Protein 1FZD (pdb70)

B-factor: mean 33.62, std 17.68, range [2.05, 112.94]

Sequence (1576 aa):
GGWLLIQQRMDGSLNFNRTWQDYKRGFGSLNDEGEGEFWLGNDYLHLLTQRGSVLRVELEDWAGNEAYAEYHFRVGSEAEGYALQVSSYEGTAGDALIEGSVEEGAEYTSHNNMQFSTFDRDADQWEENCAEVYGGGWWYNNCQAANLNGIYYPGGSYDPRNNSPYEIENGVVWVSFRGADYSLRAVRMKIRPLVTQGGWLLIQQRMDGSLNFNRTWQDYKRGFGSLNDEGEGEFWLGNDYLHLLTQRGSVLRVELEDWAGNEAYAEYHFRVGSEAEGYALQVSSYEGTAGDALIEGSVEEGAEYTSHNNMQFSTFDRDADQWEENCAEVYGGGWWYNNCQAANLNGIYYPGGSYDPRNNSPYEIENGVVWVSFRGADYSLRAVRMKIRPLVTQGGWLLIQQRMDGSLNFNRTWQDYKRGFGSLNDEGEGEFWLGNDYLHLLTQRGSVLRVELEDWAGNEAYAEYHFRVGSEAEGYALQVSSYEGTAGDALIEGSVEEGAEYTSHNNMQFSTFDRDADQWEENCAEVYGGGWWYNNCQAANLNGIYYPGGSYDPRNNSPYEIENGVVWVSFRGADYSLRAVRMKIRPLVTQGGWLLIQQRMDGSLNFNRTWQDYKRGFGSLNDEGEGEFWLGNDYLHLLTQRGSVLRVELEDWAGNEAYAEYHFRVGSEAEGYALQVSSYEGTAGDALIEGSVEEGAEYTSHNNMQFSTFDRDADQWEENCAEVYGGGWWYNNCQAANLNGIYYPGGSYDPRNNSPYEIENGVVWVSFRGADYSLRAVRMKIRPLVTQGGWLLIQQRMDGSLNFNRTWQDYKRGFGSLNDEGEGEFWLGNDYLHLLTQRGSVLRVELEDWAGNEAYAEYHFRVGSEAEGYALQVSSYEGTAGDALIEGSVEEGAEYTSHNNMQFSTFDRDADQWEENCAEVYGGGWWYNNCQAANLNGIYYPGGSYDPRNNSPYEIENGVVWVSFRGADYSLRAVRMKIRPLVTQGGWLLIQQRMDGSLNFNRTWQDYKRGFGSLNDEGEGEFWLGNDYLHLLTQRGSVLRVELEDWAGNEAYAEYHFRVGSEAEGYALQVSSYEGTAGDALIEGSVEEGAEYTSHNNMQFSTFDRDADQWEENCAEVYGGGWWYNNCQAANLNGIYYPGGSYDPRNNSPYEIENGVVWVSFRGADYSLRAVRMKIRPLVTQGGWLLIQQRMDGSLNFNRTWQDYKRGFGSLNDEGEGEFWLGNDYLHLLTQRGSVLRVELEDWAGNEAYAEYHFRVGSEAEGYALQVSSYEGTAGDALIEGSVEEGAEYTSHNNMQFSTFDRDADQWEENCAEVYGGGWWYNNCQAANLNGIYYPGGSYDPRNNSPYEIENGVVWVSFRGADYSLRAVRMKIRPLVTQGGWLLIQQRMDGSLNFNRTWQDYKRGFGSLNDEGEGEFWLGNDYLHLLTQRGSVLRVELEDWAGNEAYAEYHFRVGSEAEGYALQVSSYEGTAGDALIEGSVEEGAEYTSHNNMQFSTFDRDADQWEENCAEVYGGGWWYNNCQAANLNGIYYPGGSYDPRNNSPYEIENGVVWVSFRGADYSLRAVRMKIRPLVTQ

InterPro domains:
  IPR002181 Fibrinogen, alpha/beta/gamma chain, C-terminal globular domain [PF00147] (630-862)
  IPR002181 Fibrinogen, alpha/beta/gamma chain, C-terminal globular domain [PS51406] (623-864)
  IPR002181 Fibrinogen, alpha/beta/gamma chain, C-terminal globular domain [SM00186] (627-863)
  IPR002181 Fibrinogen, alpha/beta/gamma chain, C-terminal globular domain [cd00087] (630-863)
  IPR012290 Fibrinogen, alpha/beta/gamma chain, coiled coil domain [PF08702] (49-189)
  IPR012290 Fibrinogen, alpha/beta/gamma chain, coiled coil domain [SM01212] (48-192)
  IPR014716 Fibrinogen, alpha/beta/gamma chain, C-terminal globular, subdomain 1 [G3DSA:3.90.215.10] (591-774)
  IPR020837 Fibrinogen, conserved site [PS00514] (807-819)
  IPR021996 Fibrinogen alpha C domain [PF12160] (445-509)
  IPR036056 Fibrinogen-like, C-terminal [SSF56496] (626-863)
  IPR037579 Fibrinogen/angiopoietin-like [PTHR47221] (1-866)

GO terms:
  GO:0005515 protein binding (F, IPI)
  GO:0043152 induction of bacterial agglutination (P, IDA)
  GO:0005576 extracellular region (C, EXP)
  GO:0005577 fibrinogen complex (C, TAS)
  GO:0005576 extracellular region (C, TAS)
  GO:0005788 endoplasmic reticulum lumen (C, TAS)
  GO:0005886 plasma membrane (C, TAS)
  GO:0031093 platelet alpha granule lumen (C, TAS)
  GO:0050839 cell adhesion molecule binding (F, IDA)
  GO:0005102 signaling receptor binding (F, IDA)
  GO:0005198 structural molecule activity (F, IDA)
  GO:0005576 extracellular region (C, IDA)
  GO:0009897 external side of plasma membrane (C, IDA)
  GO:0009986 cell surface (C, IDA)
  GO:0031091 platelet alpha granule (C, IDA)
  GO:0045907 positive regulation of vasoconstriction (P, IDA)
  GO:0045921 positive regulation of exocytosis (P, IDA)
  GO:0005577 fibrinogen complex (C, IDA)
  GO:2000352 negative regulation of endothelial cell apoptotic process (P, IDA)
  GO:1902042 negative regulation of extrinsic apoptotic signaling pathway via death domain receptors (P, IDA)

Solvent-accessible surface area: 67733 Å² total; per-residue (Å²): 93,56,69,92,32,1,0,8,6,73,85,36,92,36,89,7,66,58,47,26,117,25,0,68,140,14,20,41,84,65,65,147,126,35,67,19,7,30,1,37,0,1,71,126,1,48,104,68,0,94,218,8,2,12,0,54,0,30,0,42,0,76,68,46,44,124,8,63,0,35,1,87,4,110,1,5,33,61,106,106,0,1,17,1,69,10,55,67,36,90,33,88,1,24,22,0,4,39,30,7,8,48,96,128,15,11,114,129,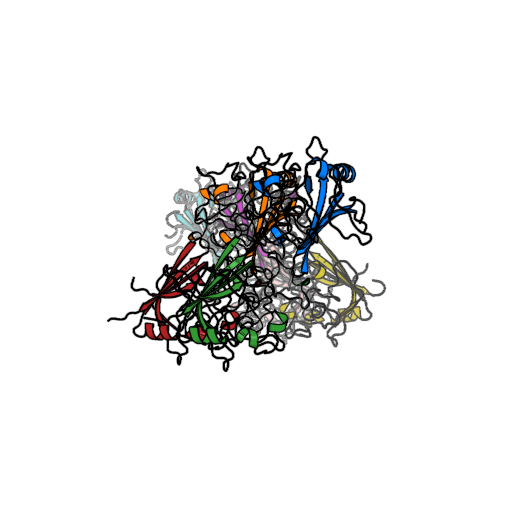6,20,0,39,99,32,68,0,0,0,84,80,77,64,28,18,108,74,157,91,30,0,1,74,20,42,5,3,1,1,4,1,6,47,12,24,4,0,0,0,0,2,70,42,35,108,52,0,58,30,38,28,133,126,13,107,109,64,120,38,65,10,0,0,4,1,33,41,11,13,11,30,66,16,0,1,92,14,0,41,2,36,9,14,78,69,142,55,143,89,48,76,90,59,1,0,11,5,66,34,10,72,16,37,7,68,19,19,27,89,17,0,60,144,17,17,26,47,61,78,149,107,40,71,20,6,20,2,42,0,1,67,111,0,42,107,59,0,112,226,4,2,11,1,56,0,30,1,34,0,42,42,38,38,127,8,72,0,31,1,78,4,97,1,10,33,62,104,104,0,1,18,1,99,9,54,68,66,113,35,85,1,23,26,0,5,46,114,8,10,115,100,127,24,47,149,114,7,19,0,36,99,30,68,0,0,0,86,81,78,66,26,18,107,73,161,90,31,0,1,74,17,30,3,3,0,2,2,0,7,46,14,23,0,0,0,0,0,1,61,14,37,19,25,1,60,28,44,27,142,104,15,104,111,74,126,34,61,9,0,0,3,1,33,36,6,21,12,33,69,19,0,1,61,10,0,48,4,36,3,34,58,68,144,46,95,120,51,80,79,47,1,0,5,6,66,26,18,93,32,91,6,58,63,44,19,105,25,0,58,136,17,22,45,84,66,69,151,97,31,67,21,15,16,3,50,1,1,57,118,0,41,102,37,2,117,165,6,0,10,1,59,0,29,1,37,0,28,26,35,37,126,7,71,0,34,2,84,3,105,3,5,33,65,108,102,6,2,20,2,78,7,58,69,51,107,33,66,2,23,24,0,5,42,32,9,11,103,104,134,24,36,139,108,8,22,0,38,103,35,74,2,0,0,87,73,121,72,38,16,110,72,160,96,30,0,1,72,19,38,4,2,1,1,3,0,9,48,10,21,0,0,0,0,0,2,64,20,34,18,26,0,68,26,44,33,160,120,14,98,116,72,128,38,64,10,0,1,1,1,36,45,6,14,17,30,76,18,0,1,58,12,1,38,3,44,0,101,27,46,114,74,229,125,58,82,63,44,2,0,7,6,77,39,27,86,26,60,6,59,32,50,25,114,26,0,59,144,21,20,44,61,51,62,154,100,28,63,23,11,20,3,46,1,1,56,119,1,40,103,34,3,110,166,8,2,14,0,56,0,28,3,34,4,26,37,27,72,130,8,66,0,27,2,99,4,106,2,4,32,59,105,100,1,1,17,1,77,9,54,66,70,95,35,91,0,20,22,0,4,46,111,6,6,155,150,98,35,44,155,126,3,18,0,35,99,34,72,0,0,0,86,80,94,70,26,19,108,78,165,82,31,0,1,77,20,40,4,3,0,2,3,0,8,42,12,23,2,0,0,0,0,1,65,20,32,14,22,0,90,26,49,30,172,117,21,103,107,68,120,31,68,10,0,0,4,2,25,59,30,88,24,29,77,38,0,1,44,11,0,60,2,42,0,104,26,47,89,111,213,87,58,67,90,34,1,0,10,7,71,18,12,43,23,75,6,62,25,52,32,100,26,0,52,142,16,15,29,42,63,72,149,114,29,82,18,6,25,2,32,0,1,70,126,1,46,119,66,0,106,224,12,4,10,0,56,0,28,2,42,0,25,45,42,43,124,8,73,0,28,2,85,3,107,2,15,28,80,102,102,1,3,21,1,98,10,49,68,67,100,34,82,2,24,23,0,4,39,110,7,8,128,100,123,28,50,127,115,6,17,0,40,95,32,66,0,0,0,86,78,77,70,23,22,98,69,160,100,29,0,2,87,17,32,4,3,1,2,2,0,2,46,13,23,0,0,0,0,0,1,65,24,36,27,29,0,51,28,34,31,137,126,15,103,110,75,128,30,59,10,0,0,2,2,39,38,10,14,13,30,69,14,0,1,58,13,1,48,4,38,9,11,79,86,137,54,124,97,44,80,94,53,0,0,9,6,77,83,35,93,36,86,6,60,56,48,33,124,24,0,59,152,14,21,47,84,58,71,146,152,32,70,23,6,21,2,42,0,0,75,112,0,50,101,58,0,103,219,6,1,14,0,54,1,28,1,38,0,79,72,42,40,121,10,77,0,34,1,78,2,112,4,9,26,74,102,102,1,1,17,0,100,10,55,66,33,96,32,80,1,23,23,0,4,45,38,6,5,66,90,131,22,37,146,76,8,20,0,37,89,31,70,0,1,0,87,78,88,70,27,18,81,65,156,101,31,0,2,80,17,27,4,3,0,1,1,0,4,37,11,23,3,0,0,0,0,1,62,28,43,105,52,0,66,28,47,28,122,114,15,105,115,68,126,46,45,8,0,0,5,1,29,28,7,18,16,42,69,17,0,1,81,11,0,49,2,36,3,14,66,67,128,40,141,92,29,78,80,34,2,0,15,6,70,21,18,83,29,62,7,55,34,50,35,95,23,0,57,140,15,21,23,35,67,62,147,103,30,66,18,12,22,4,34,1,1,58,114,1,35,111,66,0,80,212,7,1,14,0,56,0,32,3,45,0,30,33,28,74,130,7,61,0,38,2,79,4,106,1,6,31,72,103,94,1,1,15,2,64,10,51,67,67,106,32,84,2,21,29,0,6,45,103,6,6,126,150,119,23,50,132,122,0,18,0,35,97,36,67,0,0,1,84,78,75,65,26,16,102,81,168,108,31,0,2,80,20,24,3,3,0,3,4,0,10,41,13,19,0,0,0,0,0,2,63,20,35,21,27,0,93,28,40,32,191,123,12,102,121,69,118,51,42,8,0,1,2,2,31,60,52,92,29,34,69,22,0,2,52,9,0,46,3,40,9,55,57,74,120,98,96,92,51,79,81,43,1,0,10,5,71,36,26,97,35,86,6,60,51,46,40,108,31,0,59,142,19,22,44,85,71,72,157,114,29,76,20,7,19,4,36,1,2,56,115,2,39,115,73,0,89,216,5,1,17,0,56,0,31,3,38,1,22,18,25,49,126,6,64,0,36,0,92,4,109,0,6,25,80,104,102,0,2,13,1,68,10,56,30,52,77,34,38,0,15,21,0,6,30,38,6,6,78,167,101,29,48,119,100,3,17,0,38,93,34,59,0,0,0,83,83,73,68,29,17,106,78,155,93,35,0,0,88,21,31,4,3,0,2,4,0,9,48,10,21,0,0,0,0,0,1,65,16,36,16,25,0,84,34,30,26,155,116,13,107,115,69,127,38,50,10,1,0,2,3,31,24,4,30,25,38,58,20,0,2,52,12,0,52,3,38,9,41,77,86,141,50,144

CATH classification: 3.90.215.10 (+1 more: 4.10.530.10)

Radius of gyration: 55.78 Å; Cα contacts (8 Å, |Δi|>4): 4203; chains: 8; bounding box: 167×116×71 Å

Secondary structure (DSSP, 8-state):
---EEEEEESSS-S-----HHHHHH-EE---TTS-S-EE--HHHHHHHHTT--EEEEEEE-TTS-EEEEEEEEEE--TTTTT-EEEEEEEESS--TTTT--TTT-HHHH--TTPPPBBTTB--SSSSS-HHHHH-S-B--SSS-SEETTSB--SSSB--GGG-SS--S--BSEEHHHHBTTB--SEEEEEEE-TT--/---EEEEEESSS-S-----HHHHHH-EEEE-TTS-EEEE--HHHHHHHTTT-EEEEEEEE-TTS-EEEEEEEEEE--TTTTT-EEEEEEEESS--TTTT--TTT-HHHH--TTPPPBBTTB--SSSSS-HHHHH-S-B--SSS-SEETTS---TTSB--GGG-SS--S--SSEEHHHHBSSB--SEEEEEEEESS--/---EEEEEESSS-S-----HHHHHH-EE---TTS-S-EE--HHHHHHHTTT-EEEEEEEE-TTS-EEEEEEEEEE--GGGTT-EEEEEEEESS--HHHH--TTT-HHHH--TTPPPBBTTB--SSSSS-HHHHH-S-B--SSS-SEETTS---TTSB--GGG-SS--S--SSEEHHHHBTTB--SEEEEEEEE----/---EEEEEESSS-S-----HHHHHH-EE---TTS-S-EE--HHHHHHHTTT-EEEEEEEE-TTS-EEEEEEEEEE--GGGTT-EEEEEEEESS--HHHH--TTT-HHHH--TTPPPBBTTB--SSSSS-HHHHH-S-B--SSS-SEETTSB--TTSB--GGG-SS--S--BSEEHHHH-TTB--SEEEEEEEE----/---EEEEEESSS-S-----HHHHHH-EE---TTS-S-EE--HHHHHHHHTT--EEEEEEE-TTS-EEEEEEEEEE--TTTTT-EEEEEEEESS--TTTT--TTT-HHHH--TTPPPBBTTB--SSSSS-HHHHH-S-B--SSS-SEETTSB--SSSB--GGG-SS--S--BSEEHHHH-TTB--SEEEEEEE-TT--/---EEEEEESSS-S-----HHHHHH-EEEE-SSS-EEEE--HHHHHHHHTT-EEEEEEEE-TTS-EEEEEEEEEE--GGGTT-EEEEEEEESS--TTTT--TTT-HHHH--TTPPPBBTTB--SSSSS-HHHHH-S-B--SSS-SEETTS---TTSB--GGG-SS--S--SSEEHHHH-TTB--SEEEEEEEESS--/---EEEEEESSS-S-----HHHHHH-EEEE-TTS-EEEE--HHHHHHHHTT-EEEEEEEE-TTS-EEEEEEEEEE--GGGTT-EEEEEEEESS--TTTT--TTT-TTTS--TTPPPBBTTB--SSSSS-HHHHH-S-B--SSS-SEETTS---TTSB--GGG-SS--S--SSEEHHHH-TTB--SEEEEEEEESS--/---EEEEEESSS-S-----HHHHHH-EEEE-TTS-EEEE--HHHHHHHHTT-EEEEEEEE-TTS-EEEEEEEEEE--GGGTT-EEEEEEEESS--TTTT--TTT-HHHH--TTPPPB-SSS--SSSSS-HHHHH-S-B--SSS-SEETTS---TTSB--GGG-SS--S--SSEEHHHH-TTB--SEEEEEEEETT--

Organism: Homo sapiens (NCBI:txid9606)

Nearest PDB structures (foldseek):
  1fzd-assembly2_G  TM=9.990E-01  e=1.238E-38  Homo sapiens
  2oyi-assembly2_F  TM=9.543E-01  e=5.432E-23  Homo sapiens
  1rf1-assembly2_F  TM=9.492E-01  e=1.791E-22  Homo sapiens
  1fib-assembly1_A  TM=9.472E-01  e=2.738E-21  Homo sapiens
  7tz2-assembly3_C  TM=8.507E-01  e=1.304E-19  Homo sapiens

Foldseek 3Di:
DDWAFAFKDADQPDAQQDDPVCQQCKDWDADPVRDTGIHHHLVVQQVVQVVWWKKKKKFAAPVGDIWMKIWTWHFHDVVLQRAIATDDIDIDQDDCAAFNDPVPGRQAAHLHRAHWAHQVRAPEQDPDRQNVQLRHIGSAHNGHQADQSFHDDPDFFDALVPDPPGSDQNAHDRDSRRHSRTHTRMMTMIIDHPPDD/DDWDFFWKDAAQPDAQQDDPVCQQCKDWDADPVRDTTIGRHLVVQQVQQVVKWKKKKWFAAPVGDIKMKIWTWHFHHVVLLRAIATDDIDIDQDDCQAQNDVVVGRQAAHQHRAHKAHQVRADEQDPDRQNVQLRHIGRAHNGHSFDQSFHDDPDWFDQLCPDPPGSAQNAHDHDSHRHRRTHTRMMTMIIDDPVPD/DQKDWFFKDAAQPDFQQDDPVCQQCKDWDADPVRDTGIGHHLQVQQVLAPQWWKKKKWFAAPVGDIWIKIWTWHFHHVVLQRFIATDDIDIGQDCCQAQNAPVVDSQQAHQHRAHKAHQVRAPEQDPDRQNVALRHIDRAHNGHQADQSFHDDPDWFDQLCPDPPHSAQNAHDHDSHRHSRTHTRMMTMMIGRCPDD/DLKDFFFKDAAQPDAQQDDPVCQACKDWDADPVRDTGIGNHLQVQQVLCVQKKKKKKWFAAPVGDIWIKIWTWHFHHVVLLRAIATDDIDIDQDDCQAFNAPVPTCQAAHLHRAHKDHQVRAREQDPDRQNVALRHIGRAHNGHRADQSFHDDPDFFDQLCPDPPGSALNAHDHDSHRHSRTHTRMMTMMMRRPPDD/DDWAFAFKDAPQPDAQQDDPVCQACWDWDADPVGDTGIHRHLVVQQVVAVVWWKKKKKFAALVGDIWIKIWTWHFDDVVLLRQIATDDIDIDQDDCQAFNAPVPTCQQAHLHGAHKAHQVRAREQDPDRCNVALRHIDRAHNHHSADQSFRDDPDFADQLCPDPPGSDQNARDRDSHRHSRTHTNIMTMIIDHPVPD/DDWDFFWKDFAQPDAQQDDPVCQQCKDWDADPVRDTTIGNHLVVQQVVAVQWWKKKKWFAAPPGDIWIKIWTWHFDDVVLLRFIATDDIDIDQDDCQAQNDPVVGCQFAHLHRAHKDHQVRADECDPDGPRVALRHIGRAHNGHRADQSFRDDPDWADQLCPDPPGSALNAHDHDSRRHSRTHTRMMTMIIDDPVND/DDKAFAFKDFAQPDAQQDDPVCQACKDWDADPVRDTGIGRHLQVQQVVQVQKWKKKKWFAAVPGDIWIKIWIWHFHDVVLLRFIATDDIDIDQDDCQAFNAVVVTSPFAHQHRAHKDHPVRAPEQDPDRPNVALRHIGRAHNGHQADQSFHADPPFADALVPDPPGSDQRAHHHDSRRHRRTHTRIMTMIIDHPPDD/DDKDFFFKDAALPDAAQDDPVCLQCKDWDADPVRDTGIGRHLQVQQVVDVQKWKKKKWFAAPVGDIWIKIWTWHFDDVVLLSFIATDDIDIDQDQCAQQNDDVVGRQFAHQHRAHKAHQVGADECDPDGCNVVLRHIGRAHNGHQFDQSFGDDPDFFDALCPDPPGSALRAHDRDSHHHSGTHTNIMTMIIDHPPDD

Structure (mmCIF, N/CA/C/O backbone):
data_1FZD
#
_entry.id   1FZD
#
_cell.length_a   71.250
_cell.length_b   105.180
_cell.length_c   71.140
_cell.angle_alpha   104.60
_cell.angle_beta   108.95
_cell.angle_gamma   71.47
#
_symmetry.space_group_name_H-M   'P 1'
#
loop_
_entity.id
_entity.type
_entity.pdbx_description
1 polymer FIBRINOGEN-420
2 branched 2-acetamido-2-deoxy-beta-D-glucopyranose-(1-2)-alpha-D-mannopyranose-(1-6)-[alpha-D-mannopyranose-(1-3)]alpha-D-mannopyranose-(1-4)-2-acetamido-2-deoxy-beta-D-glucopyranose-(1-4)-2-acetamido-2-deoxy-beta-D-glucopyranose
3 branched 2-acetamido-2-deoxy-beta-D-glucopyranose-(1-2)-alpha-D-mannopyranose-(1-6)-[alpha-D-mannopyranose-(1-3)]alpha-D-mannopyranose-(1-4)-2-acetamido-2-deoxy-alpha-D-glucopyranose-(1-4)-2-acetamido-2-deoxy-beta-D-glucopyranose
4 branched 2-acetamido-2-deoxy-beta-D-glucopyranose-(1-4)-2-acetamido-2-deoxy-beta-D-glucopyranose
5 non-polymer 'CALCIUM ION'
6 non-polymer 2-acetamido-2-deoxy-beta-D-glucopyranose
7 water water
#
loop_
_atom_site.group_PDB
_atom_site.id
_atom_site.type_symbol
_atom_site.label_atom_id
_atom_site.label_alt_id
_atom_site.label_comp_id
_atom_site.label_asym_id
_atom_site.label_entity_id
_atom_site.label_seq_id
_atom_site.pdbx_PDB_ins_code
_atom_site.Cartn_x
_atom_site.Cartn_y
_atom_site.Cartn_z
_atom_site.occupancy
_atom_site.B_iso_or_equiv
_atom_site.auth_seq_id
_atom_site.auth_comp_id
_atom_site.auth_asym_id
_atom_site.auth_atom_id
_atom_site.pdbx_PDB_model_num
ATOM 1 N N . GLY A 1 5 ? -24.019 46.011 9.975 1.00 51.01 651 GLY A N 1
ATOM 2 C CA . GLY A 1 5 ? -24.086 44.666 10.594 1.00 49.79 651 GLY A CA 1
ATOM 3 C C . GLY A 1 5 ? -25.208 43.845 9.956 1.00 47.91 651 GLY A C 1
ATOM 4 O O . GLY A 1 5 ? -25.774 42.855 10.414 1.00 48.73 651 GLY A O 1
ATOM 5 N N . GLY A 1 6 ? -25.611 44.374 8.816 1.00 45.69 652 GLY A N 1
ATOM 6 C CA . GLY A 1 6 ? -26.650 43.984 7.919 1.00 38.89 652 GLY A CA 1
ATOM 7 C C . GLY A 1 6 ? -26.019 43.089 6.816 1.00 34.11 652 GLY A C 1
ATOM 8 O O . GLY A 1 6 ? -25.250 43.415 5.933 1.00 30.41 652 GLY A O 1
ATOM 9 N N . TRP A 1 7 ? -26.469 41.855 6.971 1.00 28.58 653 TRP A N 1
ATOM 10 C CA . TRP A 1 7 ? -26.139 40.748 6.094 1.00 24.71 653 TRP A CA 1
ATOM 11 C C . TRP A 1 7 ? -27.506 40.290 5.558 1.00 20.87 653 TRP A C 1
ATOM 12 O O . TRP A 1 7 ? -28.482 40.395 6.307 1.00 20.32 653 TRP A O 1
ATOM 23 N N . LEU A 1 8 ? -27.524 39.772 4.376 1.00 18.18 654 LEU A N 1
ATOM 24 C CA . LEU A 1 8 ? -28.706 39.181 3.774 1.00 17.95 654 LEU A CA 1
ATOM 25 C C . LEU A 1 8 ? -28.522 37.671 3.882 1.00 16.28 654 LEU A C 1
ATOM 26 O O . LEU A 1 8 ? -27.478 37.118 3.498 1.00 12.90 654 LEU A O 1
ATOM 31 N N . LEU A 1 9 ? -29.514 36.958 4.383 1.00 16.10 655 LEU A N 1
ATOM 32 C CA . LEU A 1 9 ? -29.401 35.491 4.458 1.00 18.07 655 LEU A CA 1
ATOM 33 C C . LEU A 1 9 ? -29.646 34.809 3.127 1.00 16.79 655 LEU A C 1
ATOM 34 O O . LEU A 1 9 ? -30.571 35.254 2.390 1.00 15.74 655 LEU A O 1
ATOM 39 N N . ILE A 1 10 ? -28.865 33.790 2.699 1.00 11.67 656 ILE A N 1
ATOM 40 C CA . ILE A 1 10 ? -29.093 33.228 1.367 1.00 11.00 656 ILE A CA 1
ATOM 41 C C . ILE A 1 10 ? -29.391 31.743 1.483 1.00 12.08 656 ILE A C 1
ATOM 42 O O . ILE A 1 10 ? -29.819 31.130 0.493 1.00 11.04 656 ILE A O 1
ATOM 47 N N . GLN A 1 11 ? -29.047 31.167 2.630 1.00 8.59 657 GLN A N 1
ATOM 48 C CA . GLN A 1 11 ? -29.273 29.735 2.845 1.00 9.45 657 GLN A CA 1
ATOM 49 C C . GLN A 1 11 ? -29.351 29.481 4.365 1.00 8.80 657 GLN A C 1
ATOM 50 O O . GLN A 1 11 ? -28.604 30.177 5.075 1.00 7.84 657 GLN A O 1
ATOM 56 N N . GLN A 1 12 ? -30.050 28.503 4.851 1.00 9.14 658 GLN A N 1
ATOM 57 C CA . GLN A 1 12 ? -30.080 28.173 6.287 1.00 11.96 658 GLN A CA 1
ATOM 58 C C . GLN A 1 12 ? -30.595 26.748 6.479 1.00 13.89 658 GLN A C 1
ATOM 59 O O . GLN A 1 12 ? -31.517 26.372 5.725 1.00 13.01 658 GLN A O 1
ATOM 65 N N . ARG A 1 13 ? -30.004 25.933 7.346 1.00 12.41 659 ARG A N 1
ATOM 66 C CA . ARG A 1 13 ? -30.506 24.666 7.776 1.00 11.60 659 ARG A CA 1
ATOM 67 C C . ARG A 1 13 ? -30.601 24.696 9.327 1.00 14.87 659 ARG A C 1
ATOM 68 O O . ARG A 1 13 ? -29.686 25.273 9.930 1.00 11.56 659 ARG A O 1
ATOM 76 N N . MET A 1 14 ? -31.649 24.056 9.863 1.00 14.43 660 MET A N 1
ATOM 77 C CA . MET A 1 14 ? -31.800 23.994 11.303 1.00 17.09 660 MET A CA 1
ATOM 78 C C . MET A 1 14 ? -32.708 22.882 11.825 1.00 17.53 660 MET A C 1
ATOM 79 O O . MET A 1 14 ? -32.651 22.645 13.023 1.00 17.14 660 MET A O 1
ATOM 84 N N . ASP A 1 15 ? -33.596 22.233 11.098 1.00 16.16 661 ASP A N 1
ATOM 85 C CA . ASP A 1 15 ? -34.472 21.217 11.672 1.00 17.31 661 ASP A CA 1
ATOM 86 C C . ASP A 1 15 ? -34.857 20.112 10.727 1.00 16.91 661 ASP A C 1
ATOM 87 O O . ASP A 1 15 ? -35.707 19.262 11.076 1.00 18.92 661 ASP A O 1
ATOM 92 N N . GLY A 1 16 ? -34.286 20.080 9.524 1.00 16.11 662 GLY A N 1
ATOM 93 C CA . GLY A 1 16 ? -34.566 19.040 8.532 1.00 14.66 662 GLY A CA 1
ATOM 94 C C . GLY A 1 16 ? -36.003 19.103 8.011 1.00 14.66 662 GLY A C 1
ATOM 95 O O . GLY A 1 16 ? -36.522 18.073 7.560 1.00 13.33 662 GLY A O 1
ATOM 96 N N . SER A 1 17 ? -36.753 20.179 8.164 1.00 12.96 663 SER A N 1
ATOM 97 C CA . SER A 1 17 ? -38.148 20.121 7.708 1.00 15.21 663 SER A CA 1
ATOM 98 C C . SER A 1 17 ? -38.371 20.272 6.203 1.00 18.66 663 SER A C 1
ATOM 99 O O . SER A 1 17 ? -39.429 19.892 5.657 1.00 20.35 663 SER A O 1
ATOM 102 N N . LEU A 1 18 ? -37.429 20.798 5.449 1.00 16.32 664 LEU A N 1
ATOM 103 C CA . LEU A 1 18 ? -37.413 21.126 4.069 1.00 17.95 664 LEU A CA 1
ATOM 104 C C . LEU A 1 18 ? -36.578 20.199 3.162 1.00 18.65 664 LEU A C 1
ATOM 105 O O . LEU A 1 18 ? -35.437 19.875 3.507 1.00 15.76 664 LEU A O 1
ATOM 110 N N . ASN A 1 19 ? -37.176 19.765 2.052 1.00 16.69 665 ASN A N 1
ATOM 111 C CA . ASN A 1 19 ? -36.461 18.878 1.144 1.00 19.21 665 ASN A CA 1
ATOM 112 C C . ASN A 1 19 ? -35.438 19.662 0.331 1.00 17.74 665 ASN A C 1
ATOM 113 O O . ASN A 1 19 ? -35.893 20.627 -0.316 1.00 17.81 665 ASN A O 1
ATOM 118 N N . PHE A 1 20 ? -34.144 19.299 0.431 1.00 15.53 666 PHE A N 1
ATOM 119 C CA . PHE A 1 20 ? -33.165 20.054 -0.391 1.00 13.93 666 PHE A CA 1
ATOM 120 C C . PHE A 1 20 ? -32.769 19.288 -1.659 1.00 16.35 666 PHE A C 1
ATOM 121 O O . PHE A 1 20 ? -31.899 19.699 -2.437 1.00 12.17 666 PHE A O 1
ATOM 129 N N . ASN A 1 21 ? -33.352 18.091 -1.863 1.00 16.67 667 ASN A N 1
ATOM 130 C CA . ASN A 1 21 ? -33.052 17.266 -3.025 1.00 19.19 667 ASN A CA 1
ATOM 131 C C . ASN A 1 21 ? -33.960 17.699 -4.181 1.00 17.50 667 ASN A C 1
ATOM 132 O O . ASN A 1 21 ? -34.954 17.026 -4.446 1.00 17.04 667 ASN A O 1
ATOM 137 N N . ARG A 1 22 ? -33.623 18.804 -4.840 1.00 16.78 668 ARG A N 1
ATOM 138 C CA . ARG A 1 22 ? -34.524 19.456 -5.786 1.00 15.92 668 ARG A CA 1
ATOM 139 C C . ARG A 1 22 ? -33.963 19.688 -7.157 1.00 17.52 668 ARG A C 1
ATOM 140 O O . ARG A 1 22 ? -32.737 19.548 -7.358 1.00 18.46 668 ARG A O 1
ATOM 148 N N . THR A 1 23 ? -34.775 20.151 -8.102 1.00 16.47 669 THR A N 1
ATOM 149 C CA . THR A 1 23 ? -34.343 20.323 -9.487 1.00 15.35 669 THR A CA 1
ATOM 150 C C . THR A 1 23 ? -33.571 21.614 -9.744 1.00 15.34 669 THR A C 1
ATOM 151 O O . THR A 1 23 ? -33.522 22.560 -8.931 1.00 14.69 669 THR A O 1
ATOM 155 N N . TRP A 1 24 ? -33.012 21.727 -10.966 1.00 13.39 670 TRP A N 1
ATOM 156 C CA . TRP A 1 24 ? -32.368 22.954 -11.395 1.00 11.45 670 TRP A CA 1
ATOM 157 C C . TRP A 1 24 ? -33.362 24.105 -11.258 1.00 10.42 670 TRP A C 1
ATOM 158 O O . TRP A 1 24 ? -32.954 25.195 -10.895 1.00 10.13 670 TRP A O 1
ATOM 169 N N . GLN A 1 25 ? -34.580 24.020 -11.717 1.00 13.54 671 GLN A N 1
ATOM 170 C CA . GLN A 1 25 ? -35.589 25.087 -11.693 1.00 16.64 671 GLN A CA 1
ATOM 171 C C . GLN A 1 25 ? -35.778 25.594 -10.255 1.00 15.68 671 GLN A C 1
ATOM 172 O O . GLN A 1 25 ? -35.886 26.796 -9.981 1.00 12.20 671 GLN A O 1
ATOM 178 N N . ASP A 1 26 ? -35.924 24.613 -9.334 1.00 16.32 672 ASP A N 1
ATOM 179 C CA . ASP A 1 26 ? -36.180 25.011 -7.923 1.00 15.59 672 ASP A CA 1
ATOM 180 C C . ASP A 1 26 ? -34.954 25.707 -7.319 1.00 15.14 672 ASP A C 1
ATOM 181 O O . ASP A 1 26 ? -35.166 26.676 -6.615 1.00 13.71 672 ASP A O 1
ATOM 186 N N . TYR A 1 27 ? -33.729 25.292 -7.677 1.00 13.73 673 TYR A N 1
ATOM 187 C CA . TYR A 1 27 ? -32.533 25.970 -7.150 1.00 12.57 673 TYR A CA 1
ATOM 188 C C . TYR A 1 27 ? -32.316 27.318 -7.797 1.00 13.46 673 TYR A C 1
ATOM 189 O O . TYR A 1 27 ? -31.820 28.317 -7.253 1.00 14.94 673 TYR A O 1
ATOM 198 N N . LYS A 1 28 ? -32.800 27.480 -9.039 1.00 14.58 674 LYS A N 1
ATOM 199 C CA . LYS A 1 28 ? -32.729 28.769 -9.739 1.00 15.14 674 LYS A CA 1
ATOM 200 C C . LYS A 1 28 ? -33.656 29.811 -9.145 1.00 14.91 674 LYS A C 1
ATOM 201 O O . LYS A 1 28 ? -33.280 30.968 -8.933 1.00 14.82 674 LYS A O 1
ATOM 207 N N . ARG A 1 29 ? -34.896 29.432 -8.856 1.00 17.79 675 ARG A N 1
ATOM 208 C CA . ARG A 1 29 ? -35.924 30.259 -8.273 1.00 20.72 675 ARG A CA 1
ATOM 209 C C . ARG A 1 29 ? -35.834 30.525 -6.775 1.00 19.93 675 ARG A C 1
ATOM 210 O O . ARG A 1 29 ? -36.223 31.608 -6.323 1.00 14.56 675 ARG A O 1
ATOM 218 N N . GLY A 1 30 ? -35.474 29.480 -5.980 1.00 17.66 676 GLY A N 1
ATOM 219 C CA . GLY A 1 30 ? -35.485 29.615 -4.533 1.00 12.94 676 GLY A CA 1
ATOM 220 C C . GLY A 1 30 ? -36.636 28.799 -3.942 1.00 14.97 676 GLY A C 1
ATOM 221 O O . GLY A 1 30 ? -37.602 28.516 -4.656 1.00 14.16 676 GLY A O 1
ATOM 222 N N . PHE A 1 31 ? -36.563 28.384 -2.681 1.00 12.16 677 PHE A N 1
ATOM 223 C CA . PHE A 1 31 ? -37.622 27.607 -2.040 1.00 11.85 677 PHE A CA 1
ATOM 224 C C . PHE A 1 31 ? -37.448 27.761 -0.514 1.00 13.70 677 PHE A C 1
ATOM 225 O O . PHE A 1 31 ? -36.351 28.208 -0.058 1.00 12.21 677 PHE A O 1
ATOM 233 N N . GLY A 1 32 ? -38.488 27.464 0.268 1.00 12.04 678 GLY A N 1
ATOM 234 C CA . GLY A 1 32 ? -38.457 27.526 1.715 1.00 13.34 678 GLY A CA 1
ATOM 235 C C . GLY A 1 32 ? -38.736 28.943 2.211 1.00 17.25 678 GLY A C 1
ATOM 236 O O . GLY A 1 32 ? -39.072 29.797 1.361 1.00 19.50 678 GLY A O 1
ATOM 237 N N . SER A 1 33 ? -38.801 29.212 3.478 1.00 15.93 679 SER A N 1
ATOM 238 C CA . SER A 1 33 ? -39.219 30.521 3.968 1.00 19.28 679 SER A CA 1
ATOM 239 C C . SER A 1 33 ? -38.608 30.812 5.338 1.00 19.97 679 SER A C 1
ATOM 240 O O . SER A 1 33 ? -38.259 29.896 6.089 1.00 19.23 679 SER A O 1
ATOM 243 N N . LEU A 1 34 ? -38.590 32.079 5.721 1.00 21.21 680 LEU A N 1
ATOM 244 C CA . LEU A 1 34 ? -38.173 32.423 7.075 1.00 23.85 680 LEU A CA 1
ATOM 245 C C . LEU A 1 34 ? -39.293 33.068 7.887 1.00 25.39 680 LEU A C 1
ATOM 246 O O . LEU A 1 34 ? -39.980 33.929 7.334 1.00 25.71 680 LEU A O 1
ATOM 251 N N . ASN A 1 35 ? -39.264 32.878 9.219 1.00 27.34 681 ASN A N 1
ATOM 252 C CA . ASN A 1 35 ? -40.190 33.703 10.020 1.00 29.33 681 ASN A CA 1
ATOM 253 C C . ASN A 1 35 ? -39.532 35.063 10.309 1.00 32.02 681 ASN A C 1
ATOM 254 O O . ASN A 1 35 ? -38.475 35.493 9.864 1.00 28.96 681 ASN A O 1
ATOM 259 N N . ASP A 1 36 ? -40.247 35.824 11.109 1.00 36.89 682 ASP A N 1
ATOM 260 C CA . ASP A 1 36 ? -39.994 37.164 11.611 1.00 42.36 682 ASP A CA 1
ATOM 261 C C . ASP A 1 36 ? -38.669 37.265 12.363 1.00 42.06 682 ASP A C 1
ATOM 262 O O . ASP A 1 36 ? -37.918 38.233 12.244 1.00 43.09 682 ASP A O 1
ATOM 267 N N . GLU A 1 37 ? -38.341 36.242 13.143 1.00 42.08 683 GLU A N 1
ATOM 268 C CA . GLU A 1 37 ? -37.051 36.214 13.815 1.00 43.69 683 GLU A CA 1
ATOM 269 C C . GLU A 1 37 ? -35.916 35.732 12.913 1.00 41.71 683 GLU A C 1
ATOM 270 O O . GLU A 1 37 ? -34.853 35.491 13.495 1.00 43.78 683 GLU A O 1
ATOM 276 N N . GLY A 1 38 ? -36.085 35.444 11.631 1.00 39.17 684 GLY A N 1
ATOM 277 C CA . GLY A 1 38 ? -35.006 34.895 10.820 1.00 35.11 684 GLY A CA 1
ATOM 278 C C . GLY A 1 38 ? -34.791 33.393 10.923 1.00 32.97 684 GLY A C 1
ATOM 279 O O . GLY A 1 38 ? -33.741 32.904 10.504 1.00 31.91 684 GLY A O 1
ATOM 280 N N . GLU A 1 39 ? -35.706 32.615 11.451 1.00 30.17 685 GLU A N 1
ATOM 281 C CA . GLU A 1 39 ? -35.735 31.190 11.595 1.00 30.03 685 GLU A CA 1
ATOM 282 C C . GLU A 1 39 ? -36.399 30.484 10.376 1.00 28.26 685 GLU A C 1
ATOM 283 O O . GLU A 1 39 ? -37.373 30.993 9.806 1.00 25.01 685 GLU A O 1
ATOM 289 N N . GLY A 1 40 ? -36.013 29.251 10.120 1.00 25.30 686 GLY A N 1
ATOM 290 C CA . GLY A 1 40 ? -36.630 28.400 9.099 1.00 24.81 686 GLY A CA 1
ATOM 291 C C . GLY A 1 40 ? -35.545 27.907 8.102 1.00 24.76 686 GLY A C 1
ATOM 292 O O . GLY A 1 40 ? -34.390 28.357 8.202 1.00 23.97 686 GLY A O 1
ATOM 293 N N . GLU A 1 41 ? -35.908 27.007 7.193 1.00 20.63 687 GLU A N 1
ATOM 294 C CA . GLU A 1 41 ? -34.973 26.504 6.214 1.00 18.72 687 GLU A CA 1
ATOM 295 C C . GLU A 1 41 ? -35.213 27.235 4.899 1.00 18.98 687 GLU A C 1
ATOM 296 O O . GLU A 1 41 ? -36.356 27.561 4.557 1.00 16.55 687 GLU A O 1
ATOM 302 N N . PHE A 1 42 ? -34.109 27.465 4.170 1.00 16.19 688 PHE A N 1
ATOM 303 C CA . PHE A 1 42 ? -34.314 28.273 2.955 1.00 19.13 688 PHE A CA 1
ATOM 304 C C . PHE A 1 42 ? -33.173 28.265 1.954 1.00 16.95 688 PHE A C 1
ATOM 305 O O . PHE A 1 42 ? -32.018 28.101 2.344 1.00 14.65 688 PHE A O 1
ATOM 313 N N . TRP A 1 43 ? -33.469 28.579 0.698 1.00 15.65 689 TRP A N 1
ATOM 314 C CA . TRP A 1 43 ? -32.456 28.723 -0.361 1.00 12.33 689 TRP A CA 1
ATOM 315 C C . TRP A 1 43 ? -32.914 29.927 -1.185 1.00 12.31 689 TRP A C 1
ATOM 316 O O . TRP A 1 43 ? -34.032 29.832 -1.764 1.00 12.34 689 TRP A O 1
ATOM 327 N N . LEU A 1 44 ? -32.107 30.953 -1.301 1.00 10.62 690 LEU A N 1
ATOM 328 C CA . LEU A 1 44 ? -32.584 32.172 -1.949 1.00 13.94 690 LEU A CA 1
ATOM 329 C C . LEU A 1 44 ? -32.872 32.047 -3.442 1.00 14.22 690 LEU A C 1
ATOM 330 O O . LEU A 1 44 ? -33.856 32.597 -3.953 1.00 11.29 690 LEU A O 1
ATOM 335 N N . GLY A 1 45 ? -32.091 31.298 -4.155 1.00 9.52 691 GLY A N 1
ATOM 336 C CA . GLY A 1 45 ? -32.252 31.209 -5.606 1.00 14.86 691 GLY A CA 1
ATOM 337 C C . GLY A 1 45 ? -30.994 31.671 -6.345 1.00 13.90 691 GLY A C 1
ATOM 338 O O . GLY A 1 45 ? -30.562 32.795 -6.003 1.00 14.60 691 GLY A O 1
ATOM 339 N N . ASN A 1 46 ? -30.513 30.833 -7.243 1.00 12.51 692 ASN A N 1
ATOM 340 C CA . ASN A 1 46 ? -29.303 31.224 -7.989 1.00 16.58 692 ASN A CA 1
ATOM 341 C C . ASN A 1 46 ? -29.414 32.444 -8.888 1.00 16.12 692 ASN A C 1
ATOM 342 O O . ASN A 1 46 ? -28.435 33.160 -9.128 1.00 14.85 692 ASN A O 1
ATOM 347 N N . ASP A 1 47 ? -30.583 32.679 -9.454 1.00 19.47 693 ASP A N 1
ATOM 348 C CA . ASP A 1 47 ? -30.818 33.837 -10.322 1.00 21.95 693 ASP A CA 1
ATOM 349 C C . ASP A 1 47 ? -30.623 35.102 -9.513 1.00 22.49 693 ASP A C 1
ATOM 350 O O . ASP A 1 47 ? -29.850 35.988 -9.915 1.00 19.93 693 ASP A O 1
ATOM 355 N N . TYR A 1 48 ? -31.122 35.098 -8.249 1.00 22.16 694 TYR A N 1
ATOM 356 C CA . TYR A 1 48 ? -30.870 36.204 -7.343 1.00 23.62 694 TYR A CA 1
ATOM 357 C C . TYR A 1 48 ? -29.412 36.250 -6.955 1.00 20.90 694 TYR A C 1
ATOM 358 O O . TYR A 1 48 ? -28.832 37.358 -6.883 1.00 21.32 694 TYR A O 1
ATOM 367 N N . LEU A 1 49 ? -28.780 35.083 -6.746 1.00 18.50 695 LEU A N 1
ATOM 368 C CA . LEU A 1 49 ? -27.338 35.076 -6.374 1.00 16.85 695 LEU A CA 1
ATOM 369 C C . LEU A 1 49 ? -26.493 35.704 -7.460 1.00 13.64 695 LEU A C 1
ATOM 370 O O . LEU A 1 49 ? -25.516 36.455 -7.283 1.00 18.95 695 LEU A O 1
ATOM 375 N N . HIS A 1 50 ? -26.787 35.424 -8.712 1.00 13.48 696 HIS A N 1
ATOM 376 C CA . HIS A 1 50 ? -25.963 36.031 -9.799 1.00 14.33 696 HIS A CA 1
ATOM 377 C C . HIS A 1 50 ? -26.076 37.547 -9.782 1.00 17.04 696 HIS A C 1
ATOM 378 O O . HIS A 1 50 ? -25.146 38.346 -9.897 1.00 17.83 696 HIS A O 1
ATOM 385 N N . LEU A 1 51 ? -27.317 38.023 -9.712 1.00 19.37 697 LEU A N 1
ATOM 386 C CA . LEU A 1 51 ? -27.697 39.399 -9.675 1.00 22.77 697 LEU A CA 1
ATOM 387 C C . LEU A 1 51 ? -27.059 40.151 -8.512 1.00 21.33 697 LEU A C 1
ATOM 388 O O . LEU A 1 51 ? -26.448 41.191 -8.745 1.00 19.93 697 LEU A O 1
ATOM 393 N N . LEU A 1 52 ? -27.202 39.657 -7.300 1.00 19.99 698 LEU A N 1
ATOM 394 C CA . LEU A 1 52 ? -26.697 40.363 -6.139 1.00 21.73 698 LEU A CA 1
ATOM 395 C C . LEU A 1 52 ? -25.178 40.377 -6.003 1.00 23.00 698 LEU A C 1
ATOM 396 O O . LEU A 1 52 ? -24.578 41.197 -5.308 1.00 21.37 698 LEU A O 1
ATOM 401 N N . THR A 1 53 ? -24.522 39.510 -6.722 1.00 20.43 699 THR A N 1
ATOM 402 C CA . THR A 1 53 ? -23.083 39.278 -6.522 1.00 26.26 699 THR A CA 1
ATOM 403 C C . THR A 1 53 ? -22.283 39.778 -7.688 1.00 28.12 699 THR A C 1
ATOM 404 O O . THR A 1 53 ? -21.070 39.671 -7.747 1.00 29.23 699 THR A O 1
ATOM 408 N N . GLN A 1 54 ? -22.966 40.295 -8.694 1.00 31.64 700 GLN A N 1
ATOM 409 C CA . GLN A 1 54 ? -22.320 40.765 -9.922 1.00 36.12 700 GLN A CA 1
ATOM 410 C C . GLN A 1 54 ? -21.102 41.643 -9.687 1.00 36.57 700 GLN A C 1
ATOM 411 O O . GLN A 1 54 ? -20.147 41.591 -10.465 1.00 35.14 700 GLN A O 1
ATOM 417 N N . ARG A 1 55 ? -21.160 42.519 -8.681 1.00 37.36 701 ARG A N 1
ATOM 418 C CA . ARG A 1 55 ? -20.032 43.400 -8.417 1.00 38.13 701 ARG A CA 1
ATOM 419 C C . ARG A 1 55 ? -19.167 42.897 -7.268 1.00 35.83 701 ARG A C 1
ATOM 420 O O . ARG A 1 55 ? -18.420 43.661 -6.634 1.00 34.88 701 ARG A O 1
ATOM 428 N N . GLY A 1 56 ? -19.271 41.604 -6.962 1.00 32.23 702 GLY A N 1
ATOM 429 C CA . GLY A 1 56 ? -18.512 41.058 -5.838 1.00 27.23 702 GLY A CA 1
ATOM 430 C C . GLY A 1 56 ? -19.336 41.190 -4.548 1.00 23.95 702 GLY A C 1
ATOM 431 O O . GLY A 1 56 ? -20.386 41.871 -4.478 1.00 23.48 702 GLY A O 1
ATOM 432 N N . SER A 1 57 ? -18.907 40.409 -3.571 1.00 19.62 703 SER A N 1
ATOM 433 C CA . SER A 1 57 ? -19.550 40.478 -2.268 1.00 19.75 703 SER A CA 1
ATOM 434 C C . SER A 1 57 ? -18.646 39.799 -1.260 1.00 19.04 703 SER A C 1
ATOM 435 O O . SER A 1 57 ? -17.695 39.131 -1.659 1.00 20.18 703 SER A O 1
ATOM 438 N N . VAL A 1 58 ? -18.995 39.880 0.009 1.00 18.12 704 VAL A N 1
ATOM 439 C CA . VAL A 1 58 ? -18.370 39.033 1.017 1.00 18.47 704 VAL A CA 1
ATOM 440 C C . VAL A 1 58 ? -19.375 37.939 1.419 1.00 18.34 704 VAL A C 1
ATOM 441 O O . VAL A 1 58 ? -20.517 38.290 1.742 1.00 16.07 704 VAL A O 1
ATOM 445 N N . LEU A 1 59 ? -18.954 36.681 1.387 1.00 15.85 705 LEU A N 1
ATOM 446 C CA . LEU A 1 59 ? -19.794 35.604 1.880 1.00 14.33 705 LEU A CA 1
ATOM 447 C C . LEU A 1 59 ? -19.370 35.227 3.318 1.00 15.58 705 LEU A C 1
ATOM 448 O O . LEU A 1 59 ? -18.155 34.978 3.589 1.00 15.20 705 LEU A O 1
ATOM 453 N N . ARG A 1 60 ? -20.308 35.072 4.241 1.00 14.37 706 ARG A N 1
ATOM 454 C CA . ARG A 1 60 ? -20.008 34.522 5.552 1.00 15.99 706 ARG A CA 1
ATOM 455 C C . ARG A 1 60 ? -20.777 33.210 5.772 1.00 15.93 706 ARG A C 1
ATOM 456 O O . ARG A 1 60 ? -22.006 33.104 5.653 1.00 12.61 706 ARG A O 1
ATOM 464 N N . VAL A 1 61 ? -20.015 32.179 6.100 1.00 13.19 707 VAL A N 1
ATOM 465 C CA . VAL A 1 61 ? -20.577 30.873 6.410 1.00 12.81 707 VAL A CA 1
ATOM 466 C C . VAL A 1 61 ? -20.570 30.630 7.945 1.00 13.87 707 VAL A C 1
ATOM 467 O O . VAL A 1 61 ? -19.536 30.752 8.596 1.00 15.98 707 VAL A O 1
ATOM 471 N N . GLU A 1 62 ? -21.605 30.208 8.599 1.00 13.41 708 GLU A N 1
ATOM 472 C CA . GLU A 1 62 ? -21.645 29.909 10.047 1.00 13.79 708 GLU A CA 1
ATOM 473 C C . GLU A 1 62 ? -22.043 28.454 10.270 1.00 15.90 708 GLU A C 1
ATOM 474 O O . GLU A 1 62 ? -23.043 27.941 9.700 1.00 12.44 708 GLU A O 1
ATOM 480 N N . LEU A 1 63 ? -21.289 27.765 11.116 1.00 10.90 709 LEU A N 1
ATOM 481 C CA . LEU A 1 63 ? -21.581 26.376 11.367 1.00 15.02 709 LEU A CA 1
ATOM 482 C C . LEU A 1 63 ? -21.832 26.092 12.868 1.00 15.25 709 LEU A C 1
ATOM 483 O O . LEU A 1 63 ? -21.077 26.662 13.672 1.00 13.22 709 LEU A O 1
ATOM 488 N N . GLU A 1 64 ? -22.698 25.147 13.189 1.00 13.45 710 GLU A N 1
ATOM 489 C CA . GLU A 1 64 ? -22.902 24.784 14.602 1.00 16.36 710 GLU A CA 1
ATOM 490 C C . GLU A 1 64 ? -23.054 23.269 14.717 1.00 13.67 710 GLU A C 1
ATOM 491 O O . GLU A 1 64 ? -23.853 22.681 13.972 1.00 13.39 710 GLU A O 1
ATOM 497 N N . ASP A 1 65 ? -22.284 22.643 15.642 1.00 11.92 711 ASP A N 1
ATOM 498 C CA . ASP A 1 65 ? -22.423 21.187 15.743 1.00 10.92 711 ASP A CA 1
ATOM 499 C C . ASP A 1 65 ? -23.442 20.852 16.833 1.00 13.57 711 ASP A C 1
ATOM 500 O O . ASP A 1 65 ? -24.147 21.781 17.250 1.00 12.68 711 ASP A O 1
ATOM 505 N N . TRP A 1 66 ? -23.660 19.584 17.173 1.00 15.68 712 TRP A N 1
ATOM 506 C CA . TRP A 1 66 ? -24.668 19.213 18.171 1.00 17.19 712 TRP A CA 1
ATOM 507 C C . TRP A 1 66 ? -24.208 19.230 19.630 1.00 20.61 712 TRP A C 1
ATOM 508 O O . TRP A 1 66 ? -24.996 18.869 20.531 1.00 20.74 712 TRP A O 1
ATOM 519 N N . ALA A 1 67 ? -22.996 19.728 19.904 1.00 21.50 713 ALA A N 1
ATOM 520 C CA . ALA A 1 67 ? -22.471 19.850 21.257 1.00 22.23 713 ALA A CA 1
ATOM 521 C C . ALA A 1 67 ? -22.300 21.316 21.621 1.00 22.85 713 ALA A C 1
ATOM 522 O O . ALA A 1 67 ? -21.506 21.713 22.486 1.00 23.87 713 ALA A O 1
ATOM 524 N N . GLY A 1 68 ? -22.846 22.195 20.794 1.00 22.13 714 GLY A N 1
ATOM 525 C CA . GLY A 1 68 ? -22.619 23.616 21.020 1.00 22.51 714 GLY A CA 1
ATOM 526 C C . GLY A 1 68 ? -21.343 24.201 20.447 1.00 22.81 714 GLY A C 1
ATOM 527 O O . GLY A 1 68 ? -21.284 25.441 20.577 1.00 25.20 714 GLY A O 1
ATOM 528 N N . ASN A 1 69 ? -20.370 23.567 19.824 1.00 21.65 715 ASN A N 1
ATOM 529 C CA . ASN A 1 69 ? -19.265 24.353 19.213 1.00 19.78 715 ASN A CA 1
ATOM 530 C C . ASN A 1 69 ? -19.750 25.046 17.920 1.00 20.62 715 ASN A C 1
ATOM 531 O O . ASN A 1 69 ? -20.518 24.494 17.113 1.00 17.35 715 ASN A O 1
ATOM 536 N N . GLU A 1 70 ? -19.149 26.190 17.612 1.00 20.24 716 GLU A N 1
ATOM 537 C CA . GLU A 1 70 ? -19.413 27.022 16.467 1.00 22.61 716 GLU A CA 1
ATOM 538 C C . GLU A 1 70 ? -18.126 27.442 15.737 1.00 20.02 716 GLU A C 1
ATOM 539 O O . GLU A 1 70 ? -17.075 27.520 16.339 1.00 16.30 716 GLU A O 1
ATOM 545 N N . ALA A 1 71 ? -18.221 27.635 14.449 1.00 16.91 717 ALA A N 1
ATOM 546 C CA . ALA A 1 71 ? -17.075 28.049 13.601 1.00 17.88 717 ALA A CA 1
ATOM 547 C C . ALA A 1 71 ? -17.628 28.890 12.430 1.00 18.56 717 ALA A C 1
ATOM 548 O O . ALA A 1 71 ? -18.861 28.878 12.172 1.00 17.88 717 ALA A O 1
ATOM 550 N N . TYR A 1 72 ? -16.810 29.672 11.762 1.00 16.46 718 TYR A N 1
ATOM 551 C CA . TYR A 1 72 ? -17.263 30.509 10.641 1.00 16.38 718 TYR A CA 1
ATOM 552 C C . TYR A 1 72 ? -16.128 30.549 9.615 1.00 17.34 718 TYR A C 1
ATOM 553 O O . TYR A 1 72 ? -14.960 30.290 9.940 1.00 16.26 718 TYR A O 1
ATOM 562 N N . ALA A 1 73 ? -16.430 30.956 8.404 1.00 15.55 719 ALA A N 1
ATOM 563 C CA . ALA A 1 73 ? -15.538 31.161 7.275 1.00 13.08 719 ALA A CA 1
ATOM 564 C C . ALA A 1 73 ? -16.125 32.304 6.431 1.00 15.84 719 ALA A C 1
ATOM 565 O O . ALA A 1 73 ? -17.379 32.421 6.237 1.00 15.65 719 ALA A O 1
ATOM 567 N N . GLU A 1 74 ? -15.254 33.195 6.002 1.00 14.35 720 GLU A N 1
ATOM 568 C CA . GLU A 1 74 ? -15.573 34.362 5.217 1.00 15.23 720 GLU A CA 1
ATOM 569 C C . GLU A 1 74 ? -14.774 34.301 3.931 1.00 15.48 720 GLU A C 1
ATOM 570 O O . GLU A 1 74 ? -13.583 33.888 3.953 1.00 15.07 720 GLU A O 1
ATOM 576 N N . TYR A 1 75 ? -15.399 34.699 2.838 1.00 15.06 721 TYR A N 1
ATOM 577 C CA . TYR A 1 75 ? -14.743 34.759 1.521 1.00 15.61 721 TYR A CA 1
ATOM 578 C C . TYR A 1 75 ? -15.143 35.975 0.674 1.00 16.75 721 TYR A C 1
ATOM 579 O O . TYR A 1 75 ? -16.288 36.437 0.828 1.00 19.65 721 TYR A O 1
ATOM 588 N N . HIS A 1 76 ? -14.380 36.326 -0.351 1.00 16.81 722 HIS A N 1
ATOM 589 C CA . HIS A 1 76 ? -14.871 37.195 -1.437 1.00 16.02 722 HIS A CA 1
ATOM 590 C C . HIS A 1 76 ? -15.584 36.246 -2.423 1.00 15.14 722 HIS A C 1
ATOM 591 O O . HIS A 1 76 ? -15.075 35.131 -2.704 1.00 12.37 722 HIS A O 1
ATOM 598 N N . PHE A 1 77 ? -16.811 36.628 -2.800 1.00 12.85 723 PHE A N 1
ATOM 599 C CA . PHE A 1 77 ? -17.679 35.623 -3.442 1.00 14.85 723 PHE A CA 1
ATOM 600 C C . PHE A 1 77 ? -18.377 36.233 -4.667 1.00 14.71 723 PHE A C 1
ATOM 601 O O . PHE A 1 77 ? -19.038 37.267 -4.555 1.00 16.55 723 PHE A O 1
ATOM 609 N N . ARG A 1 78 ? -18.473 35.426 -5.693 1.00 16.27 724 ARG A N 1
ATOM 610 C CA . ARG A 1 78 ? -19.203 35.762 -6.903 1.00 21.02 724 ARG A CA 1
ATOM 611 C C . ARG A 1 78 ? -19.842 34.514 -7.514 1.00 18.89 724 ARG A C 1
ATOM 612 O O . ARG A 1 78 ? -19.139 33.492 -7.630 1.00 16.35 724 ARG A O 1
ATOM 620 N N . VAL A 1 79 ? -21.036 34.697 -8.097 1.00 15.37 725 VAL A N 1
ATOM 621 C CA . VAL A 1 79 ? -21.598 33.513 -8.792 1.00 15.42 725 VAL A CA 1
ATOM 622 C C . VAL A 1 79 ? -21.742 33.867 -10.272 1.00 14.86 725 VAL A C 1
ATOM 623 O O . VAL A 1 79 ? -22.284 34.963 -10.479 1.00 15.94 725 VAL A O 1
ATOM 627 N N . GLY A 1 80 ? -21.472 32.996 -11.231 1.00 13.40 726 GLY A N 1
ATOM 628 C CA . GLY A 1 80 ? -21.603 33.374 -12.645 1.00 14.59 726 GLY A CA 1
ATOM 629 C C . GLY A 1 80 ? -23.069 33.345 -13.110 1.00 15.31 726 GLY A C 1
ATOM 630 O O . GLY A 1 80 ? -23.995 32.883 -12.396 1.00 14.41 726 GLY A O 1
ATOM 631 N N . SER A 1 81 ? -23.273 33.614 -14.403 1.00 14.73 727 SER A N 1
ATOM 632 C CA . SER A 1 81 ? -24.587 33.544 -15.020 1.00 16.48 727 SER A CA 1
ATOM 633 C C . SER A 1 81 ? -25.054 32.110 -15.215 1.00 14.19 727 SER A C 1
ATOM 634 O O . SER A 1 81 ? -24.213 31.217 -15.128 1.00 13.20 727 SER A O 1
ATOM 637 N N . GLU A 1 82 ? -26.300 31.920 -15.620 1.00 16.95 728 GLU A N 1
ATOM 638 C CA . GLU A 1 82 ? -26.898 30.628 -15.895 1.00 16.72 728 GLU A CA 1
ATOM 639 C C . GLU A 1 82 ? -26.180 29.838 -16.976 1.00 17.31 728 GLU A C 1
ATOM 640 O O . GLU A 1 82 ? -25.989 28.624 -16.851 1.00 14.74 728 GLU A O 1
ATOM 646 N N . ALA A 1 83 ? -25.896 30.471 -18.129 1.00 16.75 729 ALA A N 1
ATOM 647 C CA . ALA A 1 83 ? -25.215 29.774 -19.233 1.00 18.94 729 ALA A CA 1
ATOM 648 C C . ALA A 1 83 ? -23.800 29.322 -18.796 1.00 17.40 729 ALA A C 1
ATOM 649 O O . ALA A 1 83 ? -23.305 28.300 -19.253 1.00 16.07 729 ALA A O 1
ATOM 651 N N . GLU A 1 84 ? -23.229 29.983 -17.814 1.00 16.69 730 GLU A N 1
ATOM 652 C CA . GLU A 1 84 ? -21.990 29.623 -17.153 1.00 18.41 730 GLU A CA 1
ATOM 653 C C . GLU A 1 84 ? -22.227 28.656 -15.982 1.00 15.95 730 GLU A C 1
ATOM 654 O O . GLU A 1 84 ? -21.299 28.369 -15.233 1.00 13.76 730 GLU A O 1
ATOM 660 N N . GLY A 1 85 ? -23.444 28.128 -15.856 1.00 11.82 731 GLY A N 1
ATOM 661 C CA . GLY A 1 85 ? -23.730 27.197 -14.785 1.00 12.27 731 GLY A CA 1
ATOM 662 C C . GLY A 1 85 ? -23.614 27.784 -13.382 1.00 12.10 731 GLY A C 1
ATOM 663 O O . GLY A 1 85 ? -23.416 27.011 -12.468 1.00 11.41 731 GLY A O 1
ATOM 664 N N . TYR A 1 86 ? -23.810 29.079 -13.173 1.00 13.15 732 TYR A N 1
ATOM 665 C CA . TYR A 1 86 ? -23.770 29.753 -11.917 1.00 13.01 732 TYR A CA 1
ATOM 666 C C . TYR A 1 86 ? -22.464 29.392 -11.185 1.00 15.11 732 TYR A C 1
ATOM 667 O O . TYR A 1 86 ? -22.438 29.097 -9.964 1.00 14.36 732 TYR A O 1
ATOM 676 N N . ALA A 1 87 ? -21.355 29.346 -11.917 1.00 14.29 733 ALA A N 1
ATOM 677 C CA . ALA A 1 87 ? -20.084 28.868 -11.335 1.00 13.46 733 ALA A CA 1
ATOM 678 C C . ALA A 1 87 ? -19.656 29.744 -10.168 1.00 16.72 733 ALA A C 1
ATOM 679 O O . ALA A 1 87 ? -19.867 30.961 -10.063 1.00 16.09 733 ALA A O 1
ATOM 681 N N . LEU A 1 88 ? -19.004 29.095 -9.208 1.00 15.46 734 LEU A N 1
ATOM 682 C CA . LEU A 1 88 ? -18.540 29.701 -7.991 1.00 12.90 734 LEU A CA 1
ATOM 683 C C . LEU A 1 88 ? -17.177 30.338 -8.175 1.00 13.67 734 LEU A C 1
ATOM 684 O O . LEU A 1 88 ? -16.230 29.712 -8.673 1.00 10.14 734 LEU A O 1
ATOM 689 N N . GLN A 1 89 ? -17.030 31.580 -7.726 1.00 14.52 735 GLN A N 1
ATOM 690 C CA . GLN A 1 89 ? -15.712 32.183 -7.698 1.00 19.39 735 GLN A CA 1
ATOM 691 C C . GLN A 1 89 ? -15.434 32.625 -6.254 1.00 17.54 735 GLN A C 1
ATOM 692 O O . GLN A 1 89 ? -16.182 33.481 -5.761 1.00 18.11 735 GLN A O 1
ATOM 698 N N . VAL A 1 90 ? -14.440 32.035 -5.613 1.00 13.89 736 VAL A N 1
ATOM 699 C CA . VAL A 1 90 ? -14.158 32.411 -4.227 1.00 15.49 736 VAL A CA 1
ATOM 700 C C . VAL A 1 90 ? -12.652 32.709 -4.065 1.00 16.90 736 VAL A C 1
ATOM 701 O O . VAL A 1 90 ? -11.810 32.051 -4.680 1.00 16.57 736 VAL A O 1
ATOM 705 N N . SER A 1 91 ? -12.338 33.657 -3.203 1.00 15.81 737 SER A N 1
ATOM 706 C CA . SER A 1 91 ? -10.973 33.927 -2.785 1.00 18.50 737 SER A CA 1
ATOM 707 C C . SER A 1 91 ? -10.969 34.558 -1.382 1.00 17.96 737 SER A C 1
ATOM 708 O O . SER A 1 91 ? -12.016 34.838 -0.748 1.00 16.75 737 SER A O 1
ATOM 711 N N . SER A 1 92 ? -9.802 34.866 -0.901 1.00 18.59 738 SER A N 1
ATOM 712 C CA . SER A 1 92 ? -9.525 35.557 0.342 1.00 20.81 738 SER A CA 1
ATOM 713 C C . SER A 1 92 ? -10.110 34.921 1.603 1.00 21.50 738 SER A C 1
ATOM 714 O O . SER A 1 92 ? -10.830 35.593 2.365 1.00 21.59 738 SER A O 1
ATOM 717 N N . TYR A 1 93 ? -9.931 33.620 1.783 1.00 19.43 739 TYR A N 1
ATOM 718 C CA . TYR A 1 93 ? -10.445 32.963 2.954 1.00 19.65 739 TYR A CA 1
ATOM 719 C C . TYR A 1 93 ? -9.963 33.659 4.228 1.00 19.94 739 TYR A C 1
ATOM 720 O O . TYR A 1 93 ? -8.752 33.941 4.413 1.00 20.10 739 TYR A O 1
ATOM 729 N N . GLU A 1 94 ? -10.863 33.688 5.189 1.00 17.65 740 GLU A N 1
ATOM 730 C CA . GLU A 1 94 ? -10.534 34.144 6.543 1.00 21.73 740 GLU A CA 1
ATOM 731 C C . GLU A 1 94 ? -11.430 33.333 7.470 1.00 21.08 740 GLU A C 1
ATOM 732 O O . GLU A 1 94 ? -12.579 33.063 7.032 1.00 19.75 740 GLU A O 1
ATOM 738 N N . GLY A 1 95 ? -11.030 32.954 8.687 1.00 18.06 741 GLY A N 1
ATOM 739 C CA . GLY A 1 95 ? -11.956 32.204 9.524 1.00 18.56 741 GLY A CA 1
ATOM 740 C C . GLY A 1 95 ? -11.349 31.183 10.457 1.00 20.54 741 GLY A C 1
ATOM 741 O O . GLY A 1 95 ? -10.123 31.062 10.630 1.00 20.32 741 GLY A O 1
ATOM 742 N N . THR A 1 96 ? -12.231 30.400 11.042 1.00 17.47 742 THR A N 1
ATOM 743 C CA . THR A 1 96 ? -11.914 29.368 12.064 1.00 18.10 742 THR A CA 1
ATOM 744 C C . THR A 1 96 ? -12.423 28.023 11.655 1.00 18.57 742 THR A C 1
ATOM 745 O O . THR A 1 96 ? -12.000 26.976 12.157 1.00 20.52 742 THR A O 1
ATOM 749 N N . ALA A 1 97 ? -13.247 27.925 10.600 1.00 15.20 743 ALA A N 1
ATOM 750 C CA . ALA A 1 97 ? -13.758 26.616 10.181 1.00 14.33 743 ALA A CA 1
ATOM 751 C C . ALA A 1 97 ? -12.805 25.819 9.322 1.00 13.18 743 ALA A C 1
ATOM 752 O O . ALA A 1 97 ? -13.031 24.631 9.102 1.00 11.32 743 ALA A O 1
ATOM 754 N N . GLY A 1 98 ? -11.757 26.455 8.787 1.00 13.70 744 GLY A N 1
ATOM 755 C CA . GLY A 1 98 ? -10.801 25.811 7.879 1.00 11.50 744 GLY A CA 1
ATOM 756 C C . GLY A 1 98 ? -11.360 26.082 6.452 1.00 15.44 744 GLY A C 1
ATOM 757 O O . GLY A 1 98 ? -12.610 26.176 6.282 1.00 12.18 744 GLY A O 1
ATOM 758 N N . ASP A 1 99 ? -10.534 26.176 5.448 1.00 12.44 745 ASP A N 1
ATOM 759 C CA . ASP A 1 99 ? -10.925 26.520 4.091 1.00 14.86 745 ASP A CA 1
ATOM 760 C C . ASP A 1 99 ? -11.300 25.328 3.233 1.00 15.70 745 ASP A C 1
ATOM 761 O O . ASP A 1 99 ? -10.557 24.855 2.398 1.00 15.33 745 ASP A O 1
ATOM 766 N N . ALA A 1 100 ? -12.543 24.830 3.332 1.00 15.02 746 ALA A N 1
ATOM 767 C CA . ALA A 1 100 ? -13.000 23.698 2.604 1.00 12.56 746 ALA A CA 1
ATOM 768 C C . ALA A 1 100 ? -13.399 24.101 1.167 1.00 15.22 746 ALA A C 1
ATOM 769 O O . ALA A 1 100 ? -13.258 23.259 0.258 1.00 14.91 746 ALA A O 1
ATOM 771 N N . LEU A 1 101 ? -13.650 25.371 0.897 1.00 12.58 747 LEU A N 1
ATOM 772 C CA . LEU A 1 101 ? -14.120 25.726 -0.461 1.00 15.04 747 LEU A CA 1
ATOM 773 C C . LEU A 1 101 ? -12.954 25.864 -1.426 1.00 15.41 747 LEU A C 1
ATOM 774 O O . LEU A 1 101 ? -13.126 25.361 -2.531 1.00 17.50 747 LEU A O 1
ATOM 779 N N . ILE A 1 102 ? -11.879 26.579 -1.080 1.00 14.83 748 ILE A N 1
ATOM 780 C CA . ILE A 1 102 ? -10.729 26.692 -2.003 1.00 12.89 748 ILE A CA 1
ATOM 781 C C . ILE A 1 102 ? -9.746 25.552 -1.863 1.00 16.83 748 ILE A C 1
ATOM 782 O O . ILE A 1 102 ? -9.371 24.949 -2.858 1.00 19.20 748 ILE A O 1
ATOM 787 N N . GLU A 1 103 ? -9.162 25.262 -0.679 1.00 17.95 749 GLU A N 1
ATOM 788 C CA . GLU A 1 103 ? -8.194 24.165 -0.535 1.00 18.60 749 GLU A CA 1
ATOM 789 C C . GLU A 1 103 ? -8.820 22.793 -0.483 1.00 19.49 749 GLU A C 1
ATOM 790 O O . GLU A 1 103 ? -8.101 21.805 -0.759 1.00 22.63 749 GLU A O 1
ATOM 796 N N . GLY A 1 104 ? -10.107 22.584 -0.223 1.00 18.69 750 GLY A N 1
ATOM 797 C CA . GLY A 1 104 ? -10.695 21.243 -0.237 1.00 18.20 750 GLY A CA 1
ATOM 798 C C . GLY A 1 104 ? -10.340 20.413 0.988 1.00 20.22 750 GLY A C 1
ATOM 799 O O . GLY A 1 104 ? -9.958 20.984 2.028 1.00 21.79 750 GLY A O 1
ATOM 800 N N . SER A 1 105 ? -10.222 19.103 0.891 1.00 18.22 751 SER A N 1
ATOM 801 C CA . SER A 1 105 ? -9.830 18.263 2.018 1.00 20.70 751 SER A CA 1
ATOM 802 C C . SER A 1 105 ? -8.323 18.005 2.107 1.00 20.95 751 SER A C 1
ATOM 803 O O . SER A 1 105 ? -7.691 17.647 1.098 1.00 20.45 751 SER A O 1
ATOM 806 N N . VAL A 1 106 ? -7.623 18.300 3.200 1.00 23.42 752 VAL A N 1
ATOM 807 C CA . VAL A 1 106 ? -6.194 18.106 3.295 1.00 26.23 752 VAL A CA 1
ATOM 808 C C . VAL A 1 106 ? -5.865 16.643 2.896 1.00 27.63 752 VAL A C 1
ATOM 809 O O . VAL A 1 106 ? -4.813 16.396 2.332 1.00 27.68 752 VAL A O 1
ATOM 813 N N . GLU A 1 107 ? -6.723 15.729 3.332 1.00 27.55 753 GLU A N 1
ATOM 814 C CA . GLU A 1 107 ? -6.500 14.313 3.117 1.00 31.22 753 GLU A CA 1
ATOM 815 C C . GLU A 1 107 ? -6.673 13.888 1.686 1.00 31.50 753 GLU A C 1
ATOM 816 O O . GLU A 1 107 ? -5.890 13.025 1.292 1.00 32.95 753 GLU A O 1
ATOM 822 N N . GLU A 1 108 ? -7.713 14.299 0.992 1.00 32.05 754 GLU A N 1
ATOM 823 C CA . GLU A 1 108 ? -7.903 13.819 -0.373 1.00 34.27 754 GLU A CA 1
ATOM 824 C C . GLU A 1 108 ? -7.239 14.693 -1.442 1.00 33.42 754 GLU A C 1
ATOM 825 O O . GLU A 1 108 ? -7.322 14.264 -2.599 1.00 33.82 754 GLU A O 1
ATOM 831 N N . GLY A 1 109 ? -6.749 15.890 -1.139 1.00 31.03 755 GLY A N 1
ATOM 832 C CA . GLY A 1 109 ? -6.219 16.754 -2.174 1.00 29.06 755 GLY A CA 1
ATOM 833 C C . GLY A 1 109 ? -7.229 17.702 -2.821 1.00 25.94 755 GLY A C 1
ATOM 834 O O . GLY A 1 109 ? -8.427 17.553 -3.032 1.00 26.33 755 GLY A O 1
ATOM 835 N N . ALA A 1 110 ? -6.722 18.844 -3.210 1.00 24.41 756 ALA A N 1
ATOM 836 C CA . ALA A 1 110 ? -7.415 19.964 -3.822 1.00 24.71 756 ALA A CA 1
ATOM 837 C C . ALA A 1 110 ? -7.899 19.595 -5.199 1.00 24.75 756 ALA A C 1
ATOM 838 O O . ALA A 1 110 ? -9.054 19.917 -5.474 1.00 24.66 756 ALA A O 1
ATOM 840 N N . GLU A 1 111 ? -7.193 18.797 -5.986 1.00 24.38 757 GLU A N 1
ATOM 841 C CA . GLU A 1 111 ? -7.637 18.421 -7.315 1.00 27.43 757 GLU A CA 1
ATOM 842 C C . GLU A 1 111 ? -9.077 17.899 -7.417 1.00 25.20 757 GLU A C 1
ATOM 843 O O . GLU A 1 111 ? -9.782 18.214 -8.388 1.00 22.38 757 GLU A O 1
ATOM 849 N N . TYR A 1 112 ? -9.513 17.077 -6.480 1.00 22.68 758 TYR A N 1
ATOM 850 C CA . TYR A 1 112 ? -10.875 16.521 -6.607 1.00 25.13 758 TYR A CA 1
ATOM 851 C C . TYR A 1 112 ? -11.882 17.135 -5.624 1.00 20.23 758 TYR A C 1
ATOM 852 O O . TYR A 1 112 ? -13.053 16.859 -5.753 1.00 16.88 758 TYR A O 1
ATOM 861 N N . THR A 1 113 ? -11.427 17.909 -4.634 1.00 16.16 759 THR A N 1
ATOM 862 C CA . THR A 1 113 ? -12.433 18.283 -3.620 1.00 18.36 759 THR A CA 1
ATOM 863 C C . THR A 1 113 ? -12.552 19.782 -3.510 1.00 17.35 759 THR A C 1
ATOM 864 O O . THR A 1 113 ? -13.267 20.298 -2.665 1.00 17.81 759 THR A O 1
ATOM 868 N N . SER A 1 114 ? -11.731 20.519 -4.265 1.00 17.70 760 SER A N 1
ATOM 869 C CA . SER A 1 114 ? -11.786 21.976 -4.324 1.00 16.44 760 SER A CA 1
ATOM 870 C C . SER A 1 114 ? -13.154 22.393 -4.902 1.00 13.59 760 SER A C 1
ATOM 871 O O . SER A 1 114 ? -13.523 21.752 -5.882 1.00 15.15 760 SER A O 1
ATOM 874 N N . HIS A 1 115 ? -13.898 23.341 -4.406 1.00 12.49 761 HIS A N 1
ATOM 875 C CA . HIS A 1 115 ? -15.145 23.779 -5.087 1.00 12.16 761 HIS A CA 1
ATOM 876 C C . HIS A 1 115 ? -14.945 24.995 -5.989 1.00 12.77 761 HIS A C 1
ATOM 877 O O . HIS A 1 115 ? -15.856 25.508 -6.689 1.00 12.28 761 HIS A O 1
ATOM 884 N N . ASN A 1 116 ? -13.795 25.658 -5.885 1.00 13.83 762 ASN A N 1
ATOM 885 C CA . ASN A 1 116 ? -13.579 26.917 -6.624 1.00 17.08 762 ASN A CA 1
ATOM 886 C C . ASN A 1 116 ? -13.654 26.711 -8.133 1.00 15.15 762 ASN A C 1
ATOM 887 O O . ASN A 1 116 ? -13.290 25.630 -8.546 1.00 11.91 762 ASN A O 1
ATOM 892 N N . ASN A 1 117 ? -14.369 27.542 -8.872 1.00 15.80 763 ASN A N 1
ATOM 893 C CA . ASN A 1 117 ? -14.563 27.484 -10.298 1.00 17.83 763 ASN A CA 1
ATOM 894 C C . ASN A 1 117 ? -15.437 26.335 -10.765 1.00 17.68 763 ASN A C 1
ATOM 895 O O . ASN A 1 117 ? -15.513 26.051 -11.941 1.00 18.00 763 ASN A O 1
ATOM 900 N N . MET A 1 118 ? -16.088 25.623 -9.846 1.00 15.29 764 MET A N 1
ATOM 901 C CA . MET A 1 118 ? -16.957 24.544 -10.312 1.00 13.32 764 MET A CA 1
ATOM 902 C C . MET A 1 118 ? -18.288 25.167 -10.761 1.00 11.30 764 MET A C 1
ATOM 903 O O . MET A 1 118 ? -18.757 26.141 -10.159 1.00 8.04 764 MET A O 1
ATOM 908 N N . GLN A 1 119 ? -19.015 24.506 -11.618 1.00 8.99 765 GLN A N 1
ATOM 909 C CA . GLN A 1 119 ? -20.397 24.770 -11.914 1.00 10.82 765 GLN A CA 1
ATOM 910 C C . GLN A 1 119 ? -21.306 24.279 -10.769 1.00 10.95 765 GLN A C 1
ATOM 911 O O . GLN A 1 119 ? -20.925 23.370 -10.060 1.00 11.95 765 GLN A O 1
ATOM 917 N N . PHE A 1 120 ? -22.503 24.835 -10.654 1.00 10.20 766 PHE A N 1
ATOM 918 C CA . PHE A 1 120 ? -23.536 24.341 -9.777 1.00 11.55 766 PHE A CA 1
ATOM 919 C C . PHE A 1 120 ? -24.209 23.159 -10.488 1.00 11.43 766 PHE A C 1
ATOM 920 O O . PHE A 1 120 ? -24.355 23.296 -11.729 1.00 11.36 766 PHE A O 1
ATOM 928 N N . SER A 1 121 ? -24.434 22.032 -9.846 1.00 8.89 767 SER A N 1
ATOM 929 C CA . SER A 1 121 ? -25.068 20.873 -10.429 1.00 10.15 767 SER A CA 1
ATOM 930 C C . SER A 1 121 ? -26.286 20.410 -9.628 1.00 12.49 767 SER A C 1
ATOM 931 O O . SER A 1 121 ? -26.220 20.493 -8.378 1.00 12.83 767 SER A O 1
ATOM 934 N N . THR A 1 122 ? -27.300 19.890 -10.337 1.00 12.89 768 THR A N 1
ATOM 935 C CA . THR A 1 122 ? -28.459 19.331 -9.678 1.00 12.11 768 THR A CA 1
ATOM 936 C C . THR A 1 122 ? -28.630 17.916 -10.216 1.00 14.48 768 THR A C 1
ATOM 937 O O . THR A 1 122 ? -27.935 17.580 -11.167 1.00 13.98 768 THR A O 1
ATOM 941 N N . PHE A 1 123 ? -29.497 17.084 -9.628 1.00 15.03 769 PHE A N 1
ATOM 942 C CA . PHE A 1 123 ? -29.630 15.735 -10.145 1.00 17.07 769 PHE A CA 1
ATOM 943 C C . PHE A 1 123 ? -30.085 15.729 -11.612 1.00 16.82 769 PHE A C 1
ATOM 944 O O . PHE A 1 123 ? -29.654 14.812 -12.351 1.00 15.63 769 PHE A O 1
ATOM 952 N N . ASP A 1 124 ? -30.841 16.706 -12.047 1.00 15.81 770 ASP A N 1
ATOM 953 C CA . ASP A 1 124 ? -31.267 16.810 -13.450 1.00 18.39 770 ASP A CA 1
ATOM 954 C C . ASP A 1 124 ? -30.349 17.649 -14.310 1.00 19.80 770 ASP A C 1
ATOM 955 O O . ASP A 1 124 ? -30.569 17.935 -15.482 1.00 22.30 770 ASP A O 1
ATOM 960 N N . ARG A 1 125 ? -29.212 18.136 -13.798 1.00 18.39 771 ARG A N 1
ATOM 961 C CA . ARG A 1 125 ? -28.322 18.933 -14.580 1.00 17.78 771 ARG A CA 1
ATOM 962 C C . ARG A 1 125 ? -26.933 18.787 -13.990 1.00 16.05 771 ARG A C 1
ATOM 963 O O . ARG A 1 125 ? -26.397 19.653 -13.301 1.00 16.68 771 ARG A O 1
ATOM 971 N N . ASP A 1 126 ? -26.286 17.726 -14.362 1.00 16.87 772 ASP A N 1
ATOM 972 C CA . ASP A 1 126 ? -24.949 17.326 -13.890 1.00 14.54 772 ASP A CA 1
ATOM 973 C C . ASP A 1 126 ? -23.868 17.931 -14.748 1.00 16.91 772 ASP A C 1
ATOM 974 O O . ASP A 1 126 ? -23.732 17.606 -15.926 1.00 19.64 772 ASP A O 1
ATOM 979 N N . ALA A 1 127 ? -23.075 18.819 -14.182 1.00 15.87 773 ALA A N 1
ATOM 980 C CA . ALA A 1 127 ? -21.945 19.423 -14.864 1.00 16.43 773 ALA A CA 1
ATOM 981 C C . ALA A 1 127 ? -20.744 19.192 -13.931 1.00 14.64 773 ALA A C 1
ATOM 982 O O . ALA A 1 127 ? -19.845 20.017 -13.986 1.00 14.50 773 ALA A O 1
ATOM 984 N N . ASP A 1 128 ? -20.747 18.113 -13.127 1.00 12.85 774 ASP A N 1
ATOM 985 C CA . ASP A 1 128 ? -19.560 17.986 -12.234 1.00 13.82 774 ASP A CA 1
ATOM 986 C C . ASP A 1 128 ? -18.401 17.317 -12.926 1.00 17.00 774 ASP A C 1
ATOM 987 O O . ASP A 1 128 ? -18.494 16.984 -14.142 1.00 15.71 774 ASP A O 1
ATOM 992 N N . GLN A 1 129 ? -17.314 16.973 -12.214 1.00 17.88 775 GLN A N 1
ATOM 993 C CA . GLN A 1 129 ? -16.178 16.346 -12.840 1.00 18.40 775 GLN A CA 1
ATOM 994 C C . GLN A 1 129 ? -16.188 14.820 -12.715 1.00 21.23 775 GLN A C 1
ATOM 995 O O . GLN A 1 129 ? -15.165 14.188 -12.954 1.00 18.40 775 GLN A O 1
ATOM 1001 N N . TRP A 1 130 ? -17.313 14.223 -12.285 1.00 22.11 776 TRP A N 1
ATOM 1002 C CA . TRP A 1 130 ? -17.302 12.790 -12.070 1.00 19.82 776 TRP A CA 1
ATOM 1003 C C . TRP A 1 130 ? -17.978 12.145 -13.284 1.00 20.18 776 TRP A C 1
ATOM 1004 O O . TRP A 1 130 ? -19.008 12.691 -13.699 1.00 16.69 776 TRP A O 1
ATOM 1015 N N . GLU A 1 131 ? -17.493 10.975 -13.652 1.00 21.01 777 GLU A N 1
ATOM 1016 C CA . GLU A 1 131 ? -18.239 10.159 -14.606 1.00 25.76 777 GLU A CA 1
ATOM 1017 C C . GLU A 1 131 ? -19.618 9.817 -14.066 1.00 24.51 777 GLU A C 1
ATOM 1018 O O . GLU A 1 131 ? -20.443 9.635 -14.943 1.00 24.13 777 GLU A O 1
ATOM 1024 N N . GLU A 1 132 ? -19.923 9.852 -12.767 1.00 24.91 778 GLU A N 1
ATOM 1025 C CA . GLU A 1 132 ? -21.329 9.624 -12.386 1.00 25.69 778 GLU A CA 1
ATOM 1026 C C . GLU A 1 132 ? -22.012 10.916 -11.957 1.00 21.64 778 GLU A C 1
ATOM 1027 O O . GLU A 1 132 ? -21.447 11.979 -12.221 1.00 22.80 778 GLU A O 1
ATOM 1033 N N . ASN A 1 133 ? -23.133 10.849 -11.254 1.00 18.67 779 ASN A N 1
ATOM 1034 C CA . ASN A 1 133 ? -23.904 12.023 -10.848 1.00 17.97 779 ASN A CA 1
ATOM 1035 C C . ASN A 1 133 ? -23.784 12.372 -9.369 1.00 18.72 779 ASN A C 1
ATOM 1036 O O . ASN A 1 133 ? -24.495 11.818 -8.539 1.00 17.78 779 ASN A O 1
ATOM 1041 N N . CYS A 1 134 ? -22.871 13.284 -9.007 1.00 16.64 780 CYS A N 1
ATOM 1042 C CA . CYS A 1 134 ? -22.642 13.738 -7.662 1.00 15.66 780 CYS A CA 1
ATOM 1043 C C . CYS A 1 134 ? -23.935 14.170 -6.964 1.00 16.16 780 CYS A C 1
ATOM 1044 O O . CYS A 1 134 ? -24.210 13.813 -5.804 1.00 13.36 780 CYS A O 1
ATOM 1047 N N . ALA A 1 135 ? -24.698 15.068 -7.575 1.00 13.43 781 ALA A N 1
ATOM 1048 C CA . ALA A 1 135 ? -25.886 15.599 -6.921 1.00 11.93 781 ALA A CA 1
ATOM 1049 C C . ALA A 1 135 ? -26.916 14.508 -6.630 1.00 15.74 781 ALA A C 1
ATOM 1050 O O . ALA A 1 135 ? -27.704 14.596 -5.706 1.00 15.74 781 ALA A O 1
ATOM 1052 N N . GLU A 1 136 ? -27.045 13.474 -7.458 1.00 18.17 782 GLU A N 1
ATOM 1053 C CA . GLU A 1 136 ? -27.991 12.418 -7.216 1.00 21.72 782 GLU A CA 1
ATOM 1054 C C . GLU A 1 136 ? -27.709 11.721 -5.857 1.00 21.91 782 GLU A C 1
ATOM 1055 O O . GLU A 1 136 ? -28.561 11.381 -5.061 1.00 20.47 782 GLU A O 1
ATOM 1061 N N . VAL A 1 137 ? -26.444 11.372 -5.717 1.00 20.76 783 VAL A N 1
ATOM 1062 C CA . VAL A 1 137 ? -25.872 10.616 -4.622 1.00 24.03 783 VAL A CA 1
ATOM 1063 C C . VAL A 1 137 ? -25.653 11.449 -3.366 1.00 25.03 783 VAL A C 1
ATOM 1064 O O . VAL A 1 137 ? -26.063 10.956 -2.293 1.00 23.74 783 VAL A O 1
ATOM 1068 N N . TYR A 1 138 ? -25.129 12.678 -3.446 1.00 20.38 784 TYR A N 1
ATOM 1069 C CA . TYR A 1 138 ? -24.911 13.487 -2.244 1.00 18.86 784 TYR A CA 1
ATOM 1070 C C . TYR A 1 138 ? -26.129 14.262 -1.779 1.00 19.20 784 TYR A C 1
ATOM 1071 O O . TYR A 1 138 ? -26.161 14.871 -0.674 1.00 20.56 784 TYR A O 1
ATOM 1080 N N . GLY A 1 139 ? -27.238 14.166 -2.508 1.00 18.92 785 GLY A N 1
ATOM 1081 C CA . GLY A 1 139 ? -28.576 14.539 -2.087 1.00 14.47 785 GLY A CA 1
ATOM 1082 C C . GLY A 1 139 ? -29.017 15.960 -2.233 1.00 13.94 785 GLY A C 1
ATOM 1083 O O . GLY A 1 139 ? -30.170 16.250 -1.909 1.00 14.59 785 GLY A O 1
ATOM 1084 N N . GLY A 1 140 ? -28.182 16.923 -2.661 1.00 13.80 786 GLY A N 1
ATOM 1085 C CA . GLY A 1 140 ? -28.671 18.290 -2.897 1.00 13.53 786 GLY A CA 1
ATOM 1086 C C . GLY A 1 140 ? -28.001 18.922 -4.125 1.00 15.64 786 GLY A C 1
ATOM 1087 O O . GLY A 1 140 ? -27.025 18.412 -4.750 1.00 16.86 786 GLY A O 1
ATOM 1088 N N . GLY A 1 141 ? -28.332 20.164 -4.386 1.00 14.53 787 GLY A N 1
ATOM 1089 C CA . GLY A 1 141 ? -27.665 20.962 -5.425 1.00 12.25 787 GLY A CA 1
ATOM 1090 C C . GLY A 1 141 ? -26.437 21.633 -4.798 1.00 11.53 787 GLY A C 1
ATOM 1091 O O . GLY A 1 141 ? -26.526 22.269 -3.748 1.00 12.51 787 GLY A O 1
ATOM 1092 N N . TRP A 1 142 ? -25.290 21.555 -5.442 1.00 9.12 788 TRP A N 1
ATOM 1093 C CA . TRP A 1 142 ? -24.067 22.162 -4.935 1.00 10.95 788 TRP A CA 1
ATOM 1094 C C . TRP A 1 142 ? -23.055 22.366 -6.071 1.00 10.87 788 TRP A C 1
ATOM 1095 O O . TRP A 1 142 ? -23.315 21.870 -7.173 1.00 10.94 788 TRP A O 1
ATOM 1106 N N . TRP A 1 143 ? -21.983 23.072 -5.738 1.00 10.70 789 TRP A N 1
ATOM 1107 C CA . TRP A 1 143 ? -20.902 23.298 -6.681 1.00 10.25 789 TRP A CA 1
ATOM 1108 C C . TRP A 1 143 ? -19.903 22.148 -6.604 1.00 12.26 789 TRP A C 1
ATOM 1109 O O . TRP A 1 143 ? -18.746 22.244 -6.168 1.00 13.20 789 TRP A O 1
ATOM 1120 N N . TYR A 1 144 ? -20.317 20.999 -7.086 1.00 9.69 790 TYR A N 1
ATOM 1121 C CA . TYR A 1 144 ? -19.540 19.795 -6.991 1.00 11.86 790 TYR A CA 1
ATOM 1122 C C . TYR A 1 144 ? -18.339 19.687 -7.938 1.00 14.04 790 TYR A C 1
ATOM 1123 O O . TYR A 1 144 ? -18.345 20.200 -9.082 1.00 14.29 790 TYR A O 1
ATOM 1132 N N . ASN A 1 145 ? -17.329 19.016 -7.422 1.00 11.93 791 ASN A N 1
ATOM 1133 C CA . ASN A 1 145 ? -16.124 18.698 -8.228 1.00 13.68 791 ASN A CA 1
ATOM 1134 C C . ASN A 1 145 ? -16.130 17.191 -8.379 1.00 15.34 791 ASN A C 1
ATOM 1135 O O . ASN A 1 145 ? -16.876 16.661 -9.240 1.00 16.12 791 ASN A O 1
ATOM 1140 N N . ASN A 1 146 ? -15.454 16.443 -7.486 1.00 17.18 792 ASN A N 1
ATOM 1141 C CA . ASN A 1 146 ? -15.516 14.965 -7.574 1.00 17.57 792 ASN A CA 1
ATOM 1142 C C . ASN A 1 146 ? -15.279 14.333 -6.184 1.00 18.83 792 ASN A C 1
ATOM 1143 O O . ASN A 1 146 ? -14.272 13.646 -5.970 1.00 19.49 792 ASN A O 1
ATOM 1148 N N . CYS A 1 147 ? -16.168 14.531 -5.229 1.00 15.25 793 CYS A N 1
ATOM 1149 C CA . CYS A 1 147 ? -17.388 15.328 -5.429 1.00 15.63 793 CYS A CA 1
ATOM 1150 C C . CYS A 1 147 ? -17.355 16.513 -4.485 1.00 17.78 793 CYS A C 1
ATOM 1151 O O . CYS A 1 147 ? -17.698 17.621 -4.919 1.00 20.09 793 CYS A O 1
ATOM 1154 N N . GLN A 1 148 ? -16.790 16.403 -3.265 1.00 16.76 794 GLN A N 1
ATOM 1155 C CA . GLN A 1 148 ? -16.912 17.482 -2.291 1.00 16.31 794 GLN A CA 1
ATOM 1156 C C . GLN A 1 148 ? -15.968 17.326 -1.107 1.00 17.08 794 GLN A C 1
ATOM 1157 O O . GLN A 1 148 ? -15.719 16.169 -0.762 1.00 17.92 794 GLN A O 1
ATOM 1163 N N . ALA A 1 149 ? -15.657 18.433 -0.450 1.00 13.70 795 ALA A N 1
ATOM 1164 C CA . ALA A 1 149 ? -15.160 18.521 0.892 1.00 14.00 795 ALA A CA 1
ATOM 1165 C C . ALA A 1 149 ? -16.234 19.119 1.829 1.00 15.88 795 ALA A C 1
ATOM 1166 O O . ALA A 1 149 ? -16.047 19.172 3.039 1.00 15.52 795 ALA A O 1
ATOM 1168 N N . ALA A 1 150 ? -17.133 19.971 1.320 1.00 12.55 796 ALA A N 1
ATOM 1169 C CA . ALA A 1 150 ? -18.190 20.662 1.960 1.00 11.88 796 ALA A CA 1
ATOM 1170 C C . ALA A 1 150 ? -19.499 20.623 1.159 1.00 14.19 796 ALA A C 1
ATOM 1171 O O . ALA A 1 150 ? -19.471 20.709 -0.080 1.00 13.59 796 ALA A O 1
ATOM 1173 N N . ASN A 1 151 ? -20.621 20.598 1.869 1.00 12.73 797 ASN A N 1
ATOM 1174 C CA . ASN A 1 151 ? -21.948 20.639 1.216 1.00 12.32 797 ASN A CA 1
ATOM 1175 C C . ASN A 1 151 ? -22.985 21.060 2.281 1.00 11.82 797 ASN A C 1
ATOM 1176 O O . ASN A 1 151 ? -23.347 20.224 3.123 1.00 8.63 797 ASN A O 1
ATOM 1181 N N . LEU A 1 152 ? -23.377 22.318 2.306 1.00 10.01 798 LEU A N 1
ATOM 1182 C CA . LEU A 1 152 ? -24.438 22.717 3.248 1.00 12.19 798 LEU A CA 1
ATOM 1183 C C . LEU A 1 152 ? -25.833 22.301 2.864 1.00 10.28 798 LEU A C 1
ATOM 1184 O O . LEU A 1 152 ? -26.788 22.464 3.685 1.00 9.29 798 LEU A O 1
ATOM 1189 N N . ASN A 1 153 ? -26.027 21.641 1.723 1.00 11.77 799 ASN A N 1
ATOM 1190 C CA . ASN A 1 153 ? -27.364 21.248 1.242 1.00 11.27 799 ASN A CA 1
ATOM 1191 C C . ASN A 1 153 ? -27.570 19.744 1.243 1.00 11.83 799 ASN A C 1
ATOM 1192 O O . ASN A 1 153 ? -28.436 19.158 0.531 1.00 12.29 799 ASN A O 1
ATOM 1197 N N . GLY A 1 154 ? -26.724 19.017 1.942 1.00 8.55 800 GLY A N 1
ATOM 1198 C CA . GLY A 1 154 ? -26.842 17.574 2.052 1.00 9.81 800 GLY A CA 1
ATOM 1199 C C . GLY A 1 154 ? -27.954 17.102 3.009 1.00 9.96 800 GLY A C 1
ATOM 1200 O O . GLY A 1 154 ? -28.841 17.874 3.385 1.00 10.45 800 GLY A O 1
ATOM 1201 N N . ILE A 1 155 ? -27.994 15.794 3.256 1.00 11.82 801 ILE A N 1
ATOM 1202 C CA . ILE A 1 155 ? -29.065 15.205 4.100 1.00 14.55 801 ILE A CA 1
ATOM 1203 C C . ILE A 1 155 ? -28.942 15.561 5.581 1.00 14.02 801 ILE A C 1
ATOM 1204 O O . ILE A 1 155 ? -27.845 15.408 6.144 1.00 14.47 801 ILE A O 1
ATOM 1209 N N . TYR A 1 156 ? -30.006 15.999 6.212 1.00 14.66 802 TYR A N 1
ATOM 1210 C CA . TYR A 1 156 ? -29.997 16.384 7.631 1.00 16.70 802 TYR A CA 1
ATOM 1211 C C . TYR A 1 156 ? -30.024 15.165 8.562 1.00 17.14 802 TYR A C 1
ATOM 1212 O O . TYR A 1 156 ? -31.096 14.745 8.960 1.00 16.30 802 TYR A O 1
ATOM 1221 N N . TYR A 1 157 ? -28.901 14.511 8.885 1.00 16.27 803 TYR A N 1
ATOM 1222 C CA . TYR A 1 157 ? -28.932 13.359 9.811 1.00 16.68 803 TYR A CA 1
ATOM 1223 C C . TYR A 1 157 ? -29.047 13.847 11.254 1.00 16.35 803 TYR A C 1
ATOM 1224 O O . TYR A 1 157 ? -28.490 14.921 11.582 1.00 17.51 803 TYR A O 1
ATOM 1233 N N . PRO A 1 158 ? -29.732 13.171 12.139 1.00 15.93 804 PRO A N 1
ATOM 1234 C CA . PRO A 1 158 ? -29.864 13.559 13.552 1.00 15.03 804 PRO A CA 1
ATOM 1235 C C . PRO A 1 158 ? -28.623 13.221 14.369 1.00 14.59 804 PRO A C 1
ATOM 1236 O O . PRO A 1 158 ? -27.922 12.221 14.168 1.00 11.62 804 PRO A O 1
ATOM 1240 N N . GLY A 1 159 ? -28.240 14.102 15.302 1.00 13.28 805 GLY A N 1
ATOM 1241 C CA . GLY A 1 159 ? -27.318 13.775 16.381 1.00 12.49 805 GLY A CA 1
ATOM 1242 C C . GLY A 1 159 ? -25.845 13.961 16.071 1.00 16.37 805 GLY A C 1
ATOM 1243 O O . GLY A 1 159 ? -25.072 13.802 17.027 1.00 17.50 805 GLY A O 1
ATOM 1244 N N . GLY A 1 160 ? -25.395 14.213 14.843 1.00 15.50 806 GLY A N 1
ATOM 1245 C CA . GLY A 1 160 ? -23.961 14.435 14.548 1.00 14.01 806 GLY A CA 1
ATOM 1246 C C . GLY A 1 160 ? -23.384 13.292 13.718 1.00 16.82 806 GLY A C 1
ATOM 1247 O O . GLY A 1 160 ? -23.601 13.188 12.477 1.00 13.91 806 GLY A O 1
ATOM 1248 N N . SER A 1 161 ? -22.639 12.398 14.399 1.00 14.54 807 SER A N 1
ATOM 1249 C CA . SER A 1 161 ? -22.049 11.255 13.720 1.00 18.38 807 SER A CA 1
ATOM 1250 C C . SER A 1 161 ? -23.082 10.304 13.095 1.00 19.31 807 SER A C 1
ATOM 1251 O O . SER A 1 161 ? -24.107 10.008 13.713 1.00 17.06 807 SER A O 1
ATOM 1254 N N . TYR A 1 162 ? -22.804 9.822 11.903 1.00 18.52 808 TYR A N 1
ATOM 1255 C CA . TYR A 1 162 ? -23.624 8.908 11.159 1.00 21.98 808 TYR A CA 1
ATOM 1256 C C . TYR A 1 162 ? -22.631 7.929 10.547 1.00 25.62 808 TYR A C 1
ATOM 1257 O O . TYR A 1 162 ? -21.419 8.162 10.497 1.00 25.73 808 TYR A O 1
ATOM 1266 N N . ASP A 1 163 ? -23.136 6.853 10.019 1.00 31.89 809 ASP A N 1
ATOM 1267 C CA . ASP A 1 163 ? -22.379 5.756 9.426 1.00 37.61 809 ASP A CA 1
ATOM 1268 C C . ASP A 1 163 ? -22.940 5.555 8.030 1.00 39.61 809 ASP A C 1
ATOM 1269 O O . ASP A 1 163 ? -24.097 5.186 7.887 1.00 38.73 809 ASP A O 1
ATOM 1274 N N . PRO A 1 164 ? -22.127 5.867 7.038 1.00 42.56 810 PRO A N 1
ATOM 1275 C CA . PRO A 1 164 ? -22.573 5.760 5.650 1.00 45.36 810 PRO A CA 1
ATOM 1276 C C . PRO A 1 164 ? -22.950 4.324 5.304 1.00 49.15 810 PRO A C 1
ATOM 1277 O O . PRO A 1 164 ? -23.884 4.065 4.542 1.00 47.64 810 PRO A O 1
ATOM 1281 N N . ARG A 1 165 ? -22.312 3.374 6.021 1.00 53.03 811 ARG A N 1
ATOM 1282 C CA . ARG A 1 165 ? -22.697 1.976 5.825 1.00 57.25 811 ARG A CA 1
ATOM 1283 C C . ARG A 1 165 ? -24.211 1.887 5.996 1.00 57.79 811 ARG A C 1
ATOM 1284 O O . ARG A 1 165 ? -24.843 1.123 5.272 1.00 59.46 811 ARG A O 1
ATOM 1292 N N . ASN A 1 166 ? -24.770 2.725 6.857 1.00 57.38 812 ASN A N 1
ATOM 1293 C CA . ASN A 1 166 ? -26.185 2.740 7.161 1.00 57.14 812 ASN A CA 1
ATOM 1294 C C . ASN A 1 166 ? -27.019 3.626 6.246 1.00 58.02 812 ASN A C 1
ATOM 1295 O O . ASN A 1 166 ? -28.179 3.891 6.624 1.00 58.78 812 ASN A O 1
ATOM 1300 N N . ASN A 1 167 ? -26.468 4.128 5.139 1.00 57.44 813 ASN A N 1
ATOM 1301 C CA . ASN A 1 167 ? -27.267 5.045 4.315 1.00 57.34 813 ASN A CA 1
ATOM 1302 C C . ASN A 1 167 ? -27.928 4.352 3.129 1.00 56.77 813 ASN A C 1
ATOM 1303 O O . ASN A 1 167 ? -27.318 3.517 2.483 1.00 57.26 813 ASN A O 1
ATOM 1308 N N . SER A 1 168 ? -29.119 4.815 2.774 1.00 56.56 814 SER A N 1
ATOM 1309 C CA . SER A 1 168 ? -29.818 4.276 1.605 1.00 56.11 814 SER A CA 1
ATOM 1310 C C . SER A 1 168 ? -30.480 5.447 0.885 1.00 54.06 814 SER A C 1
ATOM 1311 O O . SER A 1 168 ? -30.977 6.346 1.555 1.00 53.39 814 SER A O 1
ATOM 1314 N N . PRO A 1 169 ? -30.499 5.409 -0.435 1.00 52.14 815 PRO A N 1
ATOM 1315 C CA . PRO A 1 169 ? -29.997 4.306 -1.218 1.00 50.17 815 PRO A CA 1
ATOM 1316 C C . PRO A 1 169 ? -28.495 4.275 -1.420 1.00 48.78 815 PRO A C 1
ATOM 1317 O O . PRO A 1 169 ? -27.980 3.405 -2.120 1.00 48.02 815 PRO A O 1
ATOM 1321 N N . TYR A 1 170 ? -27.747 5.264 -0.940 1.00 47.25 816 TYR A N 1
ATOM 1322 C CA . TYR A 1 170 ? -26.301 5.260 -1.159 1.00 45.66 816 TYR A CA 1
ATOM 1323 C C . TYR A 1 170 ? -25.539 5.384 0.158 1.00 44.95 816 TYR A C 1
ATOM 1324 O O . TYR A 1 170 ? -25.746 6.257 0.995 1.00 44.80 816 TYR A O 1
ATOM 1333 N N . GLU A 1 171 ? -24.673 4.401 0.350 1.00 43.45 817 GLU A N 1
ATOM 1334 C CA . GLU A 1 171 ? -23.840 4.276 1.538 1.00 42.32 817 GLU A CA 1
ATOM 1335 C C . GLU A 1 171 ? -22.656 5.192 1.248 1.00 39.46 817 GLU A C 1
ATOM 1336 O O . GLU A 1 171 ? -21.655 4.765 0.672 1.00 39.82 817 GLU A O 1
ATOM 1342 N N . ILE A 1 172 ? -22.818 6.462 1.623 1.00 34.65 818 ILE A N 1
ATOM 1343 C CA . ILE A 1 172 ? -21.758 7.443 1.270 1.00 29.84 818 ILE A CA 1
ATOM 1344 C C . ILE A 1 172 ? -21.815 8.610 2.235 1.00 22.26 818 ILE A C 1
ATOM 1345 O O . ILE A 1 172 ? -22.823 8.635 2.965 1.00 21.71 818 ILE A O 1
ATOM 1350 N N . GLU A 1 173 ? -20.850 9.491 2.282 1.00 17.75 819 GLU A N 1
ATOM 1351 C CA . GLU A 1 173 ? -20.870 10.595 3.263 1.00 19.87 819 GLU A CA 1
ATOM 1352 C C . GLU A 1 173 ? -21.654 11.810 2.802 1.00 19.01 819 GLU A C 1
ATOM 1353 O O . GLU A 1 173 ? -21.070 12.893 2.519 1.00 18.28 819 GLU A O 1
ATOM 1359 N N . ASN A 1 174 ? -22.977 11.622 2.745 1.00 15.29 820 ASN A N 1
ATOM 1360 C CA . ASN A 1 174 ? -23.819 12.688 2.247 1.00 14.38 820 ASN A CA 1
ATOM 1361 C C . ASN A 1 174 ? -24.587 13.489 3.250 1.00 13.98 820 ASN A C 1
ATOM 1362 O O . ASN A 1 174 ? -25.643 14.038 2.866 1.00 15.27 820 ASN A O 1
ATOM 1367 N N . GLY A 1 175 ? -24.037 13.866 4.394 1.00 15.47 821 GLY A N 1
ATOM 1368 C CA . GLY A 1 175 ? -24.735 14.760 5.343 1.00 14.05 821 GLY A CA 1
ATOM 1369 C C . GLY A 1 175 ? -24.468 16.243 5.144 1.00 15.62 821 GLY A C 1
ATOM 1370 O O . GLY A 1 175 ? -23.950 16.663 4.119 1.00 14.06 821 GLY A O 1
ATOM 1371 N N . VAL A 1 176 ? -24.836 17.087 6.102 1.00 14.76 822 VAL A N 1
ATOM 1372 C CA . VAL A 1 176 ? -24.536 18.507 6.102 1.00 13.50 822 VAL A CA 1
ATOM 1373 C C . VAL A 1 176 ? -23.132 18.625 6.713 1.00 14.59 822 VAL A C 1
ATOM 1374 O O . VAL A 1 176 ? -22.897 18.628 7.917 1.00 12.59 822 VAL A O 1
ATOM 1378 N N . VAL A 1 177 ? -22.144 18.794 5.869 1.00 10.50 823 VAL A N 1
ATOM 1379 C CA . VAL A 1 177 ? -20.736 18.586 6.235 1.00 11.37 823 VAL A CA 1
ATOM 1380 C C . VAL A 1 177 ? -19.829 19.702 5.816 1.00 13.98 823 VAL A C 1
ATOM 1381 O O . VAL A 1 177 ? -20.052 20.465 4.840 1.00 13.39 823 VAL A O 1
ATOM 1385 N N . TRP A 1 178 ? -18.760 19.920 6.595 1.00 11.47 824 TRP A N 1
ATOM 1386 C CA . TRP A 1 178 ? -17.678 20.863 6.377 1.00 11.63 824 TRP A CA 1
ATOM 1387 C C . TRP A 1 178 ? -16.393 20.177 6.908 1.00 13.47 824 TRP A C 1
ATOM 1388 O O . TRP A 1 178 ? -16.161 20.030 8.122 1.00 12.40 824 TRP A O 1
ATOM 1399 N N . VAL A 1 179 ? -15.724 19.445 6.018 1.00 14.49 825 VAL A N 1
ATOM 1400 C CA . VAL A 1 179 ? -14.720 18.461 6.370 1.00 15.41 825 VAL A CA 1
ATOM 1401 C C . VAL A 1 179 ? -13.653 18.981 7.299 1.00 15.98 825 VAL A C 1
ATOM 1402 O O . VAL A 1 179 ? -13.332 18.365 8.319 1.00 16.79 825 VAL A O 1
ATOM 1406 N N . SER A 1 180 ? -13.153 20.214 7.121 1.00 16.50 826 SER A N 1
ATOM 1407 C CA . SER A 1 180 ? -12.104 20.693 7.979 1.00 16.94 826 SER A CA 1
ATOM 1408 C C . SER A 1 180 ? -12.586 21.034 9.388 1.00 17.26 826 SER A C 1
ATOM 1409 O O . SER A 1 180 ? -11.692 21.343 10.157 1.00 15.24 826 SER A O 1
ATOM 1412 N N . PHE A 1 181 ? -13.879 21.173 9.673 1.00 16.19 827 PHE A N 1
ATOM 1413 C CA . PHE A 1 181 ? -14.332 21.494 11.013 1.00 15.24 827 PHE A CA 1
ATOM 1414 C C . PHE A 1 181 ? -14.673 20.176 11.749 1.00 16.41 827 PHE A C 1
ATOM 1415 O O . PHE A 1 181 ? -14.121 19.948 12.835 1.00 14.20 827 PHE A O 1
ATOM 1423 N N . ARG A 1 182 ? -15.536 19.347 11.167 1.00 12.76 828 ARG A N 1
ATOM 1424 C CA . ARG A 1 182 ? -16.051 18.202 11.840 1.00 14.99 828 ARG A CA 1
ATOM 1425 C C . ARG A 1 182 ? -15.893 16.881 11.101 1.00 17.05 828 ARG A C 1
ATOM 1426 O O . ARG A 1 182 ? -16.511 15.923 11.583 1.00 18.49 828 ARG A O 1
ATOM 1434 N N . GLY A 1 183 ? -15.117 16.855 10.031 1.00 16.72 829 GLY A N 1
ATOM 1435 C CA . GLY A 1 183 ? -14.949 15.639 9.275 1.00 17.46 829 GLY A CA 1
ATOM 1436 C C . GLY A 1 183 ? -16.086 15.368 8.296 1.00 18.76 829 GLY A C 1
ATOM 1437 O O . GLY A 1 183 ? -17.139 16.010 8.407 1.00 19.17 829 GLY A O 1
ATOM 1438 N N . ALA A 1 184 ? -15.946 14.284 7.544 1.00 18.42 830 ALA A N 1
ATOM 1439 C CA . ALA A 1 184 ? -16.984 13.884 6.596 1.00 20.70 830 ALA A CA 1
ATOM 1440 C C . ALA A 1 184 ? -18.132 13.044 7.150 1.00 20.40 830 ALA A C 1
ATOM 1441 O O . ALA A 1 184 ? -19.213 12.959 6.490 1.00 19.73 830 ALA A O 1
ATOM 1443 N N . ASP A 1 185 ? -17.982 12.427 8.318 1.00 20.49 831 ASP A N 1
ATOM 1444 C CA . ASP A 1 185 ? -19.102 11.620 8.824 1.00 22.28 831 ASP A CA 1
ATOM 1445 C C . ASP A 1 185 ? -19.781 12.182 10.073 1.00 20.32 831 ASP A C 1
ATOM 1446 O O . ASP A 1 185 ? -20.284 11.480 10.967 1.00 19.47 831 ASP A O 1
ATOM 1451 N N . TYR A 1 186 ? -19.814 13.506 10.054 1.00 17.80 832 TYR A N 1
ATOM 1452 C CA . TYR A 1 186 ? -20.512 14.195 11.150 1.00 16.85 832 TYR A CA 1
ATOM 1453 C C . TYR A 1 186 ? -21.393 15.216 10.433 1.00 16.61 832 TYR A C 1
ATOM 1454 O O . TYR A 1 186 ? -20.846 16.064 9.746 1.00 18.44 832 TYR A O 1
ATOM 1463 N N . SER A 1 187 ? -22.687 15.106 10.576 1.00 13.21 833 SER A N 1
ATOM 1464 C CA . SER A 1 187 ? -23.611 16.037 9.990 1.00 13.04 833 SER A CA 1
ATOM 1465 C C . SER A 1 187 ? -23.943 17.131 10.972 1.00 12.80 833 SER A C 1
ATOM 1466 O O . SER A 1 187 ? -24.388 16.833 12.135 1.00 15.23 833 SER A O 1
ATOM 1469 N N . LEU A 1 188 ? -23.909 18.381 10.584 1.00 10.34 834 LEU A N 1
ATOM 1470 C CA . LEU A 1 188 ? -24.076 19.542 11.428 1.00 11.82 834 LEU A CA 1
ATOM 1471 C C . LEU A 1 188 ? -25.512 19.922 11.814 1.00 12.29 834 LEU A C 1
ATOM 1472 O O . LEU A 1 188 ? -26.446 19.497 11.159 1.00 12.72 834 LEU A O 1
ATOM 1477 N N . ARG A 1 189 ? -25.679 20.602 12.960 1.00 12.99 835 ARG A N 1
ATOM 1478 C CA . ARG A 1 189 ? -27.028 20.837 13.465 1.00 15.86 835 ARG A CA 1
ATOM 1479 C C . ARG A 1 189 ? -27.631 22.116 12.914 1.00 13.53 835 ARG A C 1
ATOM 1480 O O . ARG A 1 189 ? -28.854 22.162 12.742 1.00 12.21 835 ARG A O 1
ATOM 1488 N N . ALA A 1 190 ? -26.814 23.157 12.749 1.00 11.66 836 ALA A N 1
ATOM 1489 C CA . ALA A 1 190 ? -27.402 24.396 12.190 1.00 15.39 836 ALA A CA 1
ATOM 1490 C C . ALA A 1 190 ? -26.327 24.996 11.311 1.00 15.11 836 ALA A C 1
ATOM 1491 O O . ALA A 1 190 ? -25.193 25.017 11.783 1.00 14.85 836 ALA A O 1
ATOM 1493 N N . VAL A 1 191 ? -26.692 25.543 10.170 1.00 14.80 837 VAL A N 1
ATOM 1494 C CA . VAL A 1 191 ? -25.643 26.135 9.271 1.00 14.71 837 VAL A CA 1
ATOM 1495 C C . VAL A 1 191 ? -26.364 27.269 8.553 1.00 16.51 837 VAL A C 1
ATOM 1496 O O . VAL A 1 191 ? -27.605 27.180 8.343 1.00 12.92 837 VAL A O 1
ATOM 1500 N N . ARG A 1 192 ? -25.608 28.256 8.125 1.00 14.27 838 ARG A N 1
ATOM 1501 C CA . ARG A 1 192 ? -26.256 29.323 7.340 1.00 16.50 838 ARG A CA 1
ATOM 1502 C C . ARG A 1 192 ? -25.233 30.036 6.474 1.00 13.96 838 ARG A C 1
ATOM 1503 O O . ARG A 1 192 ? -24.030 30.083 6.806 1.00 11.13 838 ARG A O 1
ATOM 1511 N N . MET A 1 193 ? -25.671 30.678 5.397 1.00 14.01 839 MET A N 1
ATOM 1512 C CA . MET A 1 193 ? -24.797 31.440 4.511 1.00 13.25 839 MET A CA 1
ATOM 1513 C C . MET A 1 193 ? -25.395 32.832 4.338 1.00 14.52 839 MET A C 1
ATOM 1514 O O . MET A 1 193 ? -26.620 32.999 4.198 1.00 14.29 839 MET A O 1
ATOM 1519 N N . LYS A 1 194 ? -24.575 33.863 4.395 1.00 12.69 840 LYS A N 1
ATOM 1520 C CA . LYS A 1 194 ? -25.021 35.220 4.310 1.00 18.07 840 LYS A CA 1
ATOM 1521 C C . LYS A 1 194 ? -24.043 36.085 3.511 1.00 16.27 840 LYS A C 1
ATOM 1522 O O . LYS A 1 194 ? -22.879 35.726 3.519 1.00 12.72 840 LYS A O 1
ATOM 1528 N N . ILE A 1 195 ? -24.579 37.137 2.903 1.00 14.74 841 ILE A N 1
ATOM 1529 C CA . ILE A 1 195 ? -23.746 38.015 2.099 1.00 16.57 841 ILE A CA 1
ATOM 1530 C C . ILE A 1 195 ? -23.944 39.503 2.369 1.00 18.56 841 ILE A C 1
ATOM 1531 O O . ILE A 1 195 ? -24.986 39.956 2.891 1.00 15.66 841 ILE A O 1
ATOM 1536 N N . ARG A 1 196 ? -22.979 40.267 1.867 1.00 17.77 842 ARG A N 1
ATOM 1537 C CA . ARG A 1 196 ? -23.064 41.749 1.970 1.00 21.44 842 ARG A CA 1
ATOM 1538 C C . ARG A 1 196 ? -22.069 42.322 0.955 1.00 22.53 842 ARG A C 1
ATOM 1539 O O . ARG A 1 196 ? -21.108 41.649 0.609 1.00 22.26 842 ARG A O 1
ATOM 1547 N N . PRO A 1 197 ? -22.275 43.509 0.451 1.00 25.93 843 PRO A N 1
ATOM 1548 C CA . PRO A 1 197 ? -21.360 44.146 -0.500 1.00 26.88 843 PRO A CA 1
ATOM 1549 C C . PRO A 1 197 ? -20.084 44.583 0.228 1.00 28.83 843 PRO A C 1
ATOM 1550 O O . PRO A 1 197 ? -20.011 44.919 1.416 1.00 25.05 843 PRO A O 1
ATOM 1554 N N . LEU A 1 198 ? -18.993 44.477 -0.502 1.00 33.26 844 LEU A N 1
ATOM 1555 C CA . LEU A 1 198 ? -17.627 44.739 -0.034 1.00 37.35 844 LEU A CA 1
ATOM 1556 C C . LEU A 1 198 ? -17.433 46.012 0.774 1.00 38.91 844 LEU A C 1
ATOM 1557 O O . LEU A 1 198 ? -17.037 46.050 1.963 1.00 37.89 844 LEU A O 1
ATOM 1562 N N . VAL A 1 199 ? -17.957 47.084 0.191 1.00 38.42 845 VAL A N 1
ATOM 1563 C CA . VAL A 1 199 ? -18.041 48.384 0.808 1.00 40.78 845 VAL A CA 1
ATOM 1564 C C . VAL A 1 199 ? -18.469 48.464 2.274 1.00 39.93 845 VAL A C 1
ATOM 1565 O O . VAL A 1 199 ? -17.969 49.320 3.023 1.00 38.42 845 VAL A O 1
ATOM 1569 N N . THR A 1 200 ? -19.479 47.676 2.671 1.00 35.37 846 THR A N 1
ATOM 1570 C CA . THR A 1 200 ? -20.103 47.813 3.965 1.00 34.49 846 THR A CA 1
ATOM 1571 C C . THR A 1 200 ? -19.512 47.010 5.092 1.00 37.62 846 THR A C 1
ATOM 1572 O O . THR A 1 200 ? -18.508 46.339 4.851 1.00 38.56 846 THR A O 1
ATOM 1576 N N . GLN A 1 201 ? -20.012 47.079 6.313 1.00 40.27 847 GLN A N 1
ATOM 1577 C CA . GLN A 1 201 ? -19.508 46.332 7.455 1.00 46.60 847 GLN A CA 1
ATOM 1578 C C . GLN A 1 201 ? -19.581 47.141 8.760 1.00 50.29 847 GLN A C 1
ATOM 1579 O O . GLN A 1 201 ? -20.554 47.965 8.806 1.00 52.68 847 GLN A O 1
ATOM 1586 N N . GLY B 1 5 ? 15.585 47.034 6.981 1.00 43.27 651 GLY B N 1
ATOM 1587 C CA . GLY B 1 5 ? 14.226 47.517 6.943 1.00 42.08 651 GLY B CA 1
ATOM 1588 C C . GLY B 1 5 ? 13.099 46.566 6.596 1.00 40.89 651 GLY B C 1
ATOM 1589 O O . GLY B 1 5 ? 12.264 46.884 5.711 1.00 40.69 651 GLY B O 1
ATOM 1590 N N . GLY B 1 6 ? 13.011 45.440 7.307 1.00 38.90 652 GLY B N 1
ATOM 1591 C CA . GLY B 1 6 ? 11.899 44.505 7.218 1.00 34.31 652 GLY B CA 1
ATOM 1592 C C . GLY B 1 6 ? 12.037 43.445 6.131 1.00 32.12 652 GLY B C 1
ATOM 1593 O O . GLY B 1 6 ? 13.009 43.371 5.367 1.00 30.73 652 GLY B O 1
ATOM 1594 N N . TRP B 1 7 ? 11.030 42.570 6.093 1.00 28.37 653 TRP B N 1
ATOM 1595 C CA . TRP B 1 7 ? 10.961 41.452 5.194 1.00 25.98 653 TRP B CA 1
ATOM 1596 C C . TRP B 1 7 ? 9.547 41.188 4.640 1.00 24.95 653 TRP B C 1
ATOM 1597 O O . TRP B 1 7 ? 8.573 41.739 5.152 1.00 25.20 653 TRP B O 1
ATOM 1608 N N . LEU B 1 8 ? 9.525 40.412 3.551 1.00 21.31 654 LEU B N 1
ATOM 1609 C CA . LEU B 1 8 ? 8.235 39.974 2.987 1.00 21.03 654 LEU B CA 1
ATOM 1610 C C . LEU B 1 8 ? 8.218 38.442 3.127 1.00 18.65 654 LEU B C 1
ATOM 1611 O O . LEU B 1 8 ? 9.206 37.821 2.707 1.00 18.47 654 LEU B O 1
ATOM 1616 N N . LEU B 1 9 ? 7.196 37.852 3.679 1.00 16.21 655 LEU B N 1
ATOM 1617 C CA . LEU B 1 9 ? 7.007 36.417 3.810 1.00 16.04 655 LEU B CA 1
ATOM 1618 C C . LEU B 1 9 ? 6.652 35.780 2.476 1.00 16.64 655 LEU B C 1
ATOM 1619 O O . LEU B 1 9 ? 5.810 36.326 1.717 1.00 15.16 655 LEU B O 1
ATOM 1624 N N . ILE B 1 10 ? 7.327 34.667 2.115 1.00 14.00 656 ILE B N 1
ATOM 1625 C CA . ILE B 1 10 ? 6.996 34.017 0.847 1.00 12.29 656 ILE B CA 1
ATOM 1626 C C . ILE B 1 10 ? 6.648 32.559 1.107 1.00 11.50 656 ILE B C 1
ATOM 1627 O O . ILE B 1 10 ? 6.038 31.977 0.205 1.00 11.82 656 ILE B O 1
ATOM 1632 N N . GLN B 1 11 ? 6.829 32.018 2.315 1.00 9.16 657 GLN B N 1
ATOM 1633 C CA . GLN B 1 11 ? 6.367 30.635 2.563 1.00 8.72 657 GLN B CA 1
ATOM 1634 C C . GLN B 1 11 ? 6.391 30.482 4.088 1.00 11.93 657 GLN B C 1
ATOM 1635 O O . GLN B 1 11 ? 7.247 31.106 4.767 1.00 9.69 657 GLN B O 1
ATOM 1641 N N . GLN B 1 12 ? 5.559 29.582 4.596 1.00 11.28 658 GLN B N 1
ATOM 1642 C CA . GLN B 1 12 ? 5.487 29.256 6.012 1.00 12.67 658 GLN B CA 1
ATOM 1643 C C . GLN B 1 12 ? 4.879 27.877 6.224 1.00 13.81 658 GLN B C 1
ATOM 1644 O O . GLN B 1 12 ? 3.877 27.602 5.523 1.00 14.78 658 GLN B O 1
ATOM 1650 N N . ARG B 1 13 ? 5.412 27.040 7.083 1.00 11.31 659 ARG B N 1
ATOM 1651 C CA . ARG B 1 13 ? 4.780 25.834 7.537 1.00 13.84 659 ARG B CA 1
ATOM 1652 C C . ARG B 1 13 ? 4.641 25.912 9.070 1.00 14.05 659 ARG B C 1
ATOM 1653 O O . ARG B 1 13 ? 5.612 26.398 9.687 1.00 14.14 659 ARG B O 1
ATOM 1661 N N . MET B 1 14 ? 3.620 25.366 9.704 1.00 13.70 660 MET B N 1
ATOM 1662 C CA . MET B 1 14 ? 3.569 25.413 11.169 1.00 14.47 660 MET B CA 1
ATOM 1663 C C . MET B 1 14 ? 2.675 24.379 11.783 1.00 14.09 660 MET B C 1
ATOM 1664 O O . MET B 1 14 ? 2.851 24.180 13.010 1.00 16.35 660 MET B O 1
ATOM 1669 N N . ASP B 1 15 ? 1.778 23.740 11.053 1.00 14.22 661 ASP B N 1
ATOM 1670 C CA . ASP B 1 15 ? 0.936 22.680 11.612 1.00 17.55 661 ASP B CA 1
ATOM 1671 C C . ASP B 1 15 ? 0.489 21.602 10.657 1.00 17.48 661 ASP B C 1
ATOM 1672 O O . ASP B 1 15 ? -0.303 20.728 11.054 1.00 17.16 661 ASP B O 1
ATOM 1677 N N . GLY B 1 16 ? 0.902 21.607 9.367 1.00 16.20 662 GLY B N 1
ATOM 1678 C CA . GLY B 1 16 ? 0.454 20.624 8.389 1.00 12.33 662 GLY B CA 1
ATOM 1679 C C . GLY B 1 16 ? -1.007 20.691 8.000 1.00 12.91 662 GLY B C 1
ATOM 1680 O O . GLY B 1 16 ? -1.587 19.687 7.561 1.00 12.17 662 GLY B O 1
ATOM 1681 N N . SER B 1 17 ? -1.784 21.713 8.275 1.00 12.94 663 SER B N 1
ATOM 1682 C CA . SER B 1 17 ? -3.148 21.890 7.840 1.00 15.05 663 SER B CA 1
ATOM 1683 C C . SER B 1 17 ? -3.315 22.068 6.310 1.00 17.75 663 SER B C 1
ATOM 1684 O O . SER B 1 17 ? -4.424 21.909 5.802 1.00 16.15 663 SER B O 1
ATOM 1687 N N . LEU B 1 18 ? -2.318 22.378 5.512 1.00 17.33 664 LEU B N 1
ATOM 1688 C CA . LEU B 1 18 ? -2.361 22.632 4.082 1.00 19.10 664 LEU B CA 1
ATOM 1689 C C . LEU B 1 18 ? -1.640 21.511 3.339 1.00 17.96 664 LEU B C 1
ATOM 1690 O O . LEU B 1 18 ? -0.451 21.238 3.597 1.00 16.62 664 LEU B O 1
ATOM 1695 N N . ASN B 1 19 ? -2.230 21.001 2.280 1.00 16.81 665 ASN B N 1
ATOM 1696 C CA . ASN B 1 19 ? -1.556 19.985 1.470 1.00 16.52 665 ASN B CA 1
ATOM 1697 C C . ASN B 1 19 ? -0.591 20.675 0.490 1.00 17.70 665 ASN B C 1
ATOM 1698 O O . ASN B 1 19 ? -1.069 21.530 -0.248 1.00 17.74 665 ASN B O 1
ATOM 1703 N N . PHE B 1 20 ? 0.693 20.322 0.454 1.00 16.35 666 PHE B N 1
ATOM 1704 C CA . PHE B 1 20 ? 1.696 20.932 -0.390 1.00 15.43 666 PHE B CA 1
ATOM 1705 C C . PHE B 1 20 ? 2.073 20.033 -1.588 1.00 17.15 666 PHE B C 1
ATOM 1706 O O . PHE B 1 20 ? 2.961 20.389 -2.400 1.00 16.15 666 PHE B O 1
ATOM 1714 N N . ASN B 1 21 ? 1.360 18.933 -1.786 1.00 13.64 667 ASN B N 1
ATOM 1715 C CA . ASN B 1 21 ? 1.613 18.039 -2.904 1.00 16.90 667 ASN B CA 1
ATOM 1716 C C . ASN B 1 21 ? 0.708 18.497 -4.064 1.00 17.76 667 ASN B C 1
ATOM 1717 O O . ASN B 1 21 ? -0.370 17.965 -4.354 1.00 16.63 667 ASN B O 1
ATOM 1722 N N . ARG B 1 22 ? 1.164 19.597 -4.697 1.00 14.97 668 ARG B N 1
ATOM 1723 C CA . ARG B 1 22 ? 0.381 20.321 -5.653 1.00 13.65 668 ARG B CA 1
ATOM 1724 C C . ARG B 1 22 ? 1.025 20.484 -7.026 1.00 16.04 668 ARG B C 1
ATOM 1725 O O . ARG B 1 22 ? 2.221 20.284 -7.201 1.00 12.91 668 ARG B O 1
ATOM 1733 N N . THR B 1 23 ? 0.188 20.837 -8.000 1.00 15.40 669 THR B N 1
ATOM 1734 C CA . THR B 1 23 ? 0.512 20.913 -9.406 1.00 15.76 669 THR B CA 1
ATOM 1735 C C . THR B 1 23 ? 1.381 22.123 -9.726 1.00 14.63 669 THR B C 1
ATOM 1736 O O . THR B 1 23 ? 1.531 23.061 -8.948 1.00 12.18 669 THR B O 1
ATOM 1740 N N . TRP B 1 24 ? 1.986 22.155 -10.909 1.00 13.58 670 TRP B N 1
ATOM 1741 C CA . TRP B 1 24 ? 2.727 23.277 -11.426 1.00 13.05 670 TRP B CA 1
ATOM 1742 C C . TRP B 1 24 ? 1.841 24.518 -11.397 1.00 12.94 670 TRP B C 1
ATOM 1743 O O . TRP B 1 24 ? 2.368 25.570 -11.065 1.00 14.02 670 TRP B O 1
ATOM 1754 N N . GLN B 1 25 ? 0.582 24.473 -11.810 1.00 15.78 671 GLN B N 1
ATOM 1755 C CA . GLN B 1 25 ? -0.290 25.637 -11.768 1.00 17.74 671 GLN B CA 1
ATOM 1756 C C . GLN B 1 25 ? -0.466 26.182 -10.350 1.00 16.78 671 GLN B C 1
ATOM 1757 O O . GLN B 1 25 ? -0.453 27.413 -10.189 1.00 14.20 671 GLN B O 1
ATOM 1763 N N . ASP B 1 26 ? -0.750 25.318 -9.357 1.00 14.90 672 ASP B N 1
ATOM 1764 C CA . ASP B 1 26 ? -0.892 25.791 -7.992 1.00 14.22 672 ASP B CA 1
ATOM 1765 C C . ASP B 1 26 ? 0.401 26.478 -7.531 1.00 14.73 672 ASP B C 1
ATOM 1766 O O . ASP B 1 26 ? 0.321 27.559 -6.940 1.00 14.84 672 ASP B O 1
ATOM 1771 N N . TYR B 1 27 ? 1.567 25.913 -7.798 1.00 12.26 673 TYR B N 1
ATOM 1772 C CA . TYR B 1 27 ? 2.806 26.545 -7.371 1.00 13.73 673 TYR B CA 1
ATOM 1773 C C . TYR B 1 27 ? 3.132 27.834 -8.091 1.00 13.79 673 TYR B C 1
ATOM 1774 O O . TYR B 1 27 ? 3.764 28.724 -7.548 1.00 14.78 673 TYR B O 1
ATOM 1783 N N . LYS B 1 28 ? 2.728 28.028 -9.327 1.00 16.15 674 LYS B N 1
ATOM 1784 C CA . LYS B 1 28 ? 2.902 29.270 -10.075 1.00 18.08 674 LYS B CA 1
ATOM 1785 C C . LYS B 1 28 ? 1.991 30.374 -9.522 1.00 17.10 674 LYS B C 1
ATOM 1786 O O . LYS B 1 28 ? 2.464 31.487 -9.327 1.00 14.12 674 LYS B O 1
ATOM 1792 N N . ARG B 1 29 ? 0.746 30.048 -9.216 1.00 17.50 675 ARG B N 1
ATOM 1793 C CA . ARG B 1 29 ? -0.219 30.995 -8.724 1.00 21.63 675 ARG B CA 1
ATOM 1794 C C . ARG B 1 29 ? -0.104 31.311 -7.232 1.00 20.55 675 ARG B C 1
ATOM 1795 O O . ARG B 1 29 ? -0.426 32.432 -6.837 1.00 17.61 675 ARG B O 1
ATOM 1803 N N . GLY B 1 30 ? 0.244 30.330 -6.392 1.00 18.24 676 GLY B N 1
ATOM 1804 C CA . GLY B 1 30 ? 0.174 30.523 -4.949 1.00 16.33 676 GLY B CA 1
ATOM 1805 C C . GLY B 1 30 ? -1.047 29.835 -4.341 1.00 14.36 676 GLY B C 1
ATOM 1806 O O . GLY B 1 30 ? -2.062 29.723 -5.038 1.00 14.46 676 GLY B O 1
ATOM 1807 N N . PHE B 1 31 ? -0.986 29.402 -3.083 1.00 13.41 677 PHE B N 1
ATOM 1808 C CA . PHE B 1 31 ? -2.150 28.785 -2.388 1.00 11.89 677 PHE B CA 1
ATOM 1809 C C . PHE B 1 31 ? -1.948 29.004 -0.905 1.00 12.54 677 PHE B C 1
ATOM 1810 O O . PHE B 1 31 ? -0.784 29.341 -0.544 1.00 10.70 677 PHE B O 1
ATOM 1818 N N . GLY B 1 32 ? -2.934 28.808 -0.029 1.00 11.19 678 GLY B N 1
ATOM 1819 C CA . GLY B 1 32 ? -2.801 28.936 1.379 1.00 14.12 678 GLY B CA 1
ATOM 1820 C C . GLY B 1 32 ? -3.198 30.353 1.822 1.00 20.33 678 GLY B C 1
ATOM 1821 O O . GLY B 1 32 ? -3.415 31.226 0.978 1.00 23.32 678 GLY B O 1
ATOM 1822 N N . SER B 1 33 ? -3.124 30.683 3.087 1.00 19.30 679 SER B N 1
ATOM 1823 C CA . SER B 1 33 ? -3.420 32.023 3.548 1.00 23.96 679 SER B CA 1
ATOM 1824 C C . SER B 1 33 ? -2.831 32.237 4.942 1.00 21.72 679 SER B C 1
ATOM 1825 O O . SER B 1 33 ? -2.679 31.256 5.656 1.00 18.77 679 SER B O 1
ATOM 1828 N N . LEU B 1 34 ? -2.450 33.455 5.248 1.00 22.14 680 LEU B N 1
ATOM 1829 C CA . LEU B 1 34 ? -2.111 33.819 6.632 1.00 25.76 680 LEU B CA 1
ATOM 1830 C C . LEU B 1 34 ? -3.220 34.635 7.289 1.00 26.63 680 LEU B C 1
ATOM 1831 O O . LEU B 1 34 ? -3.932 35.361 6.617 1.00 23.84 680 LEU B O 1
ATOM 1836 N N . ASN B 1 35 ? -3.445 34.494 8.587 1.00 31.07 681 ASN B N 1
ATOM 1837 C CA . ASN B 1 35 ? -4.381 35.368 9.312 1.00 34.71 681 ASN B CA 1
ATOM 1838 C C . ASN B 1 35 ? -3.685 36.668 9.701 1.00 37.44 681 ASN B C 1
ATOM 1839 O O . ASN B 1 35 ? -2.474 36.818 9.516 1.00 35.86 681 ASN B O 1
ATOM 1844 N N . ASP B 1 36 ? -4.405 37.659 10.226 1.00 41.50 682 ASP B N 1
ATOM 1845 C CA . ASP B 1 36 ? -3.769 38.932 10.578 1.00 45.00 682 ASP B CA 1
ATOM 1846 C C . ASP B 1 36 ? -2.768 38.821 11.720 1.00 44.88 682 ASP B C 1
ATOM 1847 O O . ASP B 1 36 ? -1.967 39.742 11.906 1.00 45.82 682 ASP B O 1
ATOM 1852 N N . GLU B 1 37 ? -2.666 37.694 12.399 1.00 45.46 683 GLU B N 1
ATOM 1853 C CA . GLU B 1 37 ? -1.607 37.489 13.381 1.00 46.26 683 GLU B CA 1
ATOM 1854 C C . GLU B 1 37 ? -0.366 36.854 12.750 1.00 44.63 683 GLU B C 1
ATOM 1855 O O . GLU B 1 37 ? 0.401 36.227 13.484 1.00 45.20 683 GLU B O 1
ATOM 1861 N N . GLY B 1 38 ? -0.208 36.904 11.436 1.00 42.59 684 GLY B N 1
ATOM 1862 C CA . GLY B 1 38 ? 0.791 36.167 10.700 1.00 39.65 684 GLY B CA 1
ATOM 1863 C C . GLY B 1 38 ? 0.804 34.647 10.764 1.00 37.88 684 GLY B C 1
ATOM 1864 O O . GLY B 1 38 ? 1.797 34.055 10.303 1.00 36.98 684 GLY B O 1
ATOM 1865 N N . GLU B 1 39 ? -0.177 33.949 11.316 1.00 35.48 685 GLU B N 1
ATOM 1866 C CA . GLU B 1 39 ? -0.205 32.509 11.387 1.00 34.14 685 GLU B CA 1
ATOM 1867 C C . GLU B 1 39 ? -0.804 31.872 10.114 1.00 32.59 685 GLU B C 1
ATOM 1868 O O . GLU B 1 39 ? -1.725 32.425 9.498 1.00 31.07 685 GLU B O 1
ATOM 1874 N N . GLY B 1 40 ? -0.554 30.565 9.951 1.00 28.91 686 GLY B N 1
ATOM 1875 C CA . GLY B 1 40 ? -1.096 29.820 8.830 1.00 26.16 686 GLY B CA 1
ATOM 1876 C C . GLY B 1 40 ? 0.016 29.311 7.890 1.00 23.16 686 GLY B C 1
ATOM 1877 O O . GLY B 1 40 ? 1.184 29.400 8.268 1.00 20.68 686 GLY B O 1
ATOM 1878 N N . GLU B 1 41 ? -0.388 28.625 6.808 1.00 18.12 687 GLU B N 1
ATOM 1879 C CA . GLU B 1 41 ? 0.580 28.018 5.903 1.00 16.15 687 GLU B CA 1
ATOM 1880 C C . GLU B 1 41 ? 0.274 28.558 4.517 1.00 14.54 687 GLU B C 1
ATOM 1881 O O . GLU B 1 41 ? -0.859 28.813 4.159 1.00 11.03 687 GLU B O 1
ATOM 1887 N N . PHE B 1 42 ? 1.300 28.773 3.705 1.00 13.21 688 PHE B N 1
ATOM 1888 C CA . PHE B 1 42 ? 1.083 29.268 2.353 1.00 13.76 688 PHE B CA 1
ATOM 1889 C C . PHE B 1 42 ? 2.377 29.165 1.543 1.00 13.77 688 PHE B C 1
ATOM 1890 O O . PHE B 1 42 ? 3.466 29.027 2.097 1.00 11.12 688 PHE B O 1
ATOM 1898 N N . TRP B 1 43 ? 2.207 29.429 0.274 1.00 13.25 689 TRP B N 1
ATOM 1899 C CA . TRP B 1 43 ? 3.248 29.500 -0.751 1.00 12.42 689 TRP B CA 1
ATOM 1900 C C . TRP B 1 43 ? 2.893 30.732 -1.574 1.00 11.20 689 TRP B C 1
ATOM 1901 O O . TRP B 1 43 ? 1.729 30.785 -2.053 1.00 12.12 689 TRP B O 1
ATOM 1912 N N . LEU B 1 44 ? 3.693 31.760 -1.597 1.00 9.60 690 LEU B N 1
ATOM 1913 C CA . LEU B 1 44 ? 3.355 32.969 -2.345 1.00 12.93 690 LEU B CA 1
ATOM 1914 C C . LEU B 1 44 ? 3.141 32.797 -3.856 1.00 13.67 690 LEU B C 1
ATOM 1915 O O . LEU B 1 44 ? 2.186 33.449 -4.302 1.00 10.05 690 LEU B O 1
ATOM 1920 N N . GLY B 1 45 ? 3.746 31.849 -4.573 1.00 11.01 691 GLY B N 1
ATOM 1921 C CA . GLY B 1 45 ? 3.570 31.787 -6.037 1.00 12.68 691 GLY B CA 1
ATOM 1922 C C . GLY B 1 45 ? 4.855 32.102 -6.790 1.00 11.90 691 GLY B C 1
ATOM 1923 O O . GLY B 1 45 ? 5.452 33.123 -6.455 1.00 11.43 691 GLY B O 1
ATOM 1924 N N . ASN B 1 46 ? 5.292 31.205 -7.666 1.00 9.50 692 ASN B N 1
ATOM 1925 C CA . ASN B 1 46 ? 6.546 31.392 -8.424 1.00 12.69 692 ASN B CA 1
ATOM 1926 C C . ASN B 1 46 ? 6.539 32.593 -9.359 1.00 13.07 692 ASN B C 1
ATOM 1927 O O . ASN B 1 46 ? 7.551 33.259 -9.542 1.00 11.49 692 ASN B O 1
ATOM 1932 N N . ASP B 1 47 ? 5.387 32.907 -9.960 1.00 16.78 693 ASP B N 1
ATOM 1933 C CA . ASP B 1 47 ? 5.297 34.073 -10.840 1.00 21.65 693 ASP B CA 1
ATOM 1934 C C . ASP B 1 47 ? 5.588 35.340 -10.075 1.00 20.40 693 ASP B C 1
ATOM 1935 O O . ASP B 1 47 ? 6.318 36.251 -10.457 1.00 17.72 693 ASP B O 1
ATOM 1940 N N . TYR B 1 48 ? 5.055 35.374 -8.861 1.00 21.48 694 TYR B N 1
ATOM 1941 C CA . TYR B 1 48 ? 5.322 36.516 -7.967 1.00 22.62 694 TYR B CA 1
ATOM 1942 C C . TYR B 1 48 ? 6.763 36.548 -7.499 1.00 21.32 694 TYR B C 1
ATOM 1943 O O . TYR B 1 48 ? 7.417 37.613 -7.490 1.00 23.69 694 TYR B O 1
ATOM 1952 N N . LEU B 1 49 ? 7.344 35.431 -7.103 1.00 18.47 695 LEU B N 1
ATOM 1953 C CA . LEU B 1 49 ? 8.751 35.365 -6.737 1.00 19.30 695 LEU B CA 1
ATOM 1954 C C . LEU B 1 49 ? 9.630 35.848 -7.896 1.00 16.90 695 LEU B C 1
ATOM 1955 O O . LEU B 1 49 ? 10.612 36.523 -7.689 1.00 19.45 695 LEU B O 1
ATOM 1960 N N . HIS B 1 50 ? 9.389 35.439 -9.119 1.00 16.11 696 HIS B N 1
ATOM 1961 C CA . HIS B 1 50 ? 10.218 35.913 -10.244 1.00 16.28 696 HIS B CA 1
ATOM 1962 C C . HIS B 1 50 ? 10.203 37.437 -10.319 1.00 16.59 696 HIS B C 1
ATOM 1963 O O . HIS B 1 50 ? 11.239 38.129 -10.447 1.00 15.42 696 HIS B O 1
ATOM 1970 N N . LEU B 1 51 ? 9.023 38.004 -10.212 1.00 18.45 697 LEU B N 1
ATOM 1971 C CA . LEU B 1 51 ? 8.787 39.457 -10.259 1.00 22.42 697 LEU B CA 1
ATOM 1972 C C . LEU B 1 51 ? 9.571 40.165 -9.170 1.00 21.99 697 LEU B C 1
ATOM 1973 O O . LEU B 1 51 ? 10.348 41.065 -9.491 1.00 21.08 697 LEU B O 1
ATOM 1978 N N . LEU B 1 52 ? 9.345 39.819 -7.908 1.00 21.50 698 LEU B N 1
ATOM 1979 C CA . LEU B 1 52 ? 10.049 40.459 -6.797 1.00 22.59 698 LEU B CA 1
ATOM 1980 C C . LEU B 1 52 ? 11.550 40.309 -6.692 1.00 23.64 698 LEU B C 1
ATOM 1981 O O . LEU B 1 52 ? 12.280 41.100 -6.094 1.00 20.89 698 LEU B O 1
ATOM 1986 N N . THR B 1 53 ? 12.099 39.300 -7.374 1.00 23.40 699 THR B N 1
ATOM 1987 C CA . THR B 1 53 ? 13.538 38.971 -7.224 1.00 24.82 699 THR B CA 1
ATOM 1988 C C . THR B 1 53 ? 14.356 39.359 -8.423 1.00 27.86 699 THR B C 1
ATOM 1989 O O . THR B 1 53 ? 15.561 39.086 -8.565 1.00 27.18 699 THR B O 1
ATOM 1993 N N . GLN B 1 54 ? 13.744 40.083 -9.356 1.00 33.56 700 GLN B N 1
ATOM 1994 C CA . GLN B 1 54 ? 14.401 40.498 -10.591 1.00 37.80 700 GLN B CA 1
ATOM 1995 C C . GLN B 1 54 ? 15.603 41.389 -10.469 1.00 38.03 700 GLN B C 1
ATOM 1996 O O . GLN B 1 54 ? 16.486 41.293 -11.332 1.00 40.57 700 GLN B O 1
ATOM 2002 N N . ARG B 1 55 ? 15.752 42.202 -9.457 1.00 38.80 701 ARG B N 1
ATOM 2003 C CA . ARG B 1 55 ? 16.970 42.999 -9.294 1.00 39.56 701 ARG B CA 1
ATOM 2004 C C . ARG B 1 55 ? 17.862 42.360 -8.237 1.00 37.55 701 ARG B C 1
ATOM 2005 O O . ARG B 1 55 ? 18.646 43.070 -7.604 1.00 36.96 701 ARG B O 1
ATOM 2013 N N . GLY B 1 56 ? 17.568 41.113 -7.837 1.00 35.60 702 GLY B N 1
ATOM 2014 C CA . GLY B 1 56 ? 18.333 40.484 -6.731 1.00 30.92 702 GLY B CA 1
ATOM 2015 C C . GLY B 1 56 ? 17.579 40.638 -5.397 1.00 27.48 702 GLY B C 1
ATOM 2016 O O . GLY B 1 56 ? 16.658 41.462 -5.301 1.00 27.66 702 GLY B O 1
ATOM 2017 N N . SER B 1 57 ? 17.953 39.854 -4.392 1.00 21.84 703 SER B N 1
ATOM 2018 C CA . SER B 1 57 ? 17.292 39.941 -3.096 1.00 20.17 703 SER B CA 1
ATOM 2019 C C . SER B 1 57 ? 18.143 39.167 -2.100 1.00 16.79 703 SER B C 1
ATOM 2020 O O . SER B 1 57 ? 19.015 38.424 -2.518 1.00 16.41 703 SER B O 1
ATOM 2023 N N . VAL B 1 58 ? 17.837 39.336 -0.841 1.00 17.53 704 VAL B N 1
ATOM 2024 C CA . VAL B 1 58 ? 18.350 38.485 0.225 1.00 17.13 704 VAL B CA 1
ATOM 2025 C C . VAL B 1 58 ? 17.179 37.586 0.660 1.00 15.39 704 VAL B C 1
ATOM 2026 O O . VAL B 1 58 ? 16.085 38.094 0.893 1.00 15.08 704 VAL B O 1
ATOM 2030 N N . LEU B 1 59 ? 17.401 36.308 0.787 1.00 12.59 705 LEU B N 1
ATOM 2031 C CA . LEU B 1 59 ? 16.448 35.329 1.281 1.00 12.97 705 LEU B CA 1
ATOM 2032 C C . LEU B 1 59 ? 16.873 34.993 2.716 1.00 13.70 705 LEU B C 1
ATOM 2033 O O . LEU B 1 59 ? 18.081 34.717 2.936 1.00 13.87 705 LEU B O 1
ATOM 2038 N N . ARG B 1 60 ? 15.911 34.984 3.621 1.00 12.79 706 ARG B N 1
ATOM 2039 C CA . ARG B 1 60 ? 16.214 34.447 4.959 1.00 15.04 706 ARG B CA 1
ATOM 2040 C C . ARG B 1 60 ? 15.309 33.216 5.214 1.00 14.10 706 ARG B C 1
ATOM 2041 O O . ARG B 1 60 ? 14.093 33.353 4.970 1.00 13.07 706 ARG B O 1
ATOM 2049 N N . VAL B 1 61 ? 15.879 32.136 5.689 1.00 12.47 707 VAL B N 1
ATOM 2050 C CA . VAL B 1 61 ? 15.188 30.912 6.065 1.00 13.60 707 VAL B CA 1
ATOM 2051 C C . VAL B 1 61 ? 15.232 30.761 7.595 1.00 16.12 707 VAL B C 1
ATOM 2052 O O . VAL B 1 61 ? 16.324 30.957 8.153 1.00 15.62 707 VAL B O 1
ATOM 2056 N N . GLU B 1 62 ? 14.150 30.455 8.273 1.00 14.12 708 GLU B N 1
ATOM 2057 C CA . GLU B 1 62 ? 14.142 30.358 9.731 1.00 16.16 708 GLU B CA 1
ATOM 2058 C C . GLU B 1 62 ? 13.537 29.000 10.045 1.00 15.72 708 GLU B C 1
ATOM 2059 O O . GLU B 1 62 ? 12.516 28.708 9.391 1.00 14.12 708 GLU B O 1
ATOM 2065 N N . LEU B 1 63 ? 14.229 28.259 10.915 1.00 10.38 709 LEU B N 1
ATOM 2066 C CA . LEU B 1 63 ? 13.879 26.905 11.143 1.00 13.22 709 LEU B CA 1
ATOM 2067 C C . LEU B 1 63 ? 13.711 26.668 12.676 1.00 14.83 709 LEU B C 1
ATOM 2068 O O . LEU B 1 63 ? 14.467 27.279 13.436 1.00 13.76 709 LEU B O 1
ATOM 2073 N N . GLU B 1 64 ? 12.776 25.826 13.006 1.00 13.97 710 GLU B N 1
ATOM 2074 C CA . GLU B 1 64 ? 12.495 25.494 14.390 1.00 17.03 710 GLU B CA 1
ATOM 2075 C C . GLU B 1 64 ? 12.224 23.996 14.545 1.00 15.28 710 GLU B C 1
ATOM 2076 O O . GLU B 1 64 ? 11.269 23.530 13.895 1.00 15.56 710 GLU B O 1
ATOM 2082 N N . ASP B 1 65 ? 12.859 23.424 15.570 1.00 13.23 711 ASP B N 1
ATOM 2083 C CA . ASP B 1 65 ? 12.595 21.994 15.788 1.00 15.01 711 ASP B CA 1
ATOM 2084 C C . ASP B 1 65 ? 11.495 21.797 16.846 1.00 16.06 711 ASP B C 1
ATOM 2085 O O . ASP B 1 65 ? 10.899 22.744 17.371 1.00 14.39 711 ASP B O 1
ATOM 2090 N N . TRP B 1 66 ? 11.129 20.577 17.189 1.00 16.99 712 TRP B N 1
ATOM 2091 C CA . TRP B 1 66 ? 10.060 20.298 18.161 1.00 20.20 712 TRP B CA 1
ATOM 2092 C C . TRP B 1 66 ? 10.575 20.406 19.609 1.00 23.33 712 TRP B C 1
ATOM 2093 O O . TRP B 1 66 ? 9.812 20.153 20.561 1.00 25.36 712 TRP B O 1
ATOM 2104 N N . ALA B 1 67 ? 11.831 20.787 19.847 1.00 22.30 713 ALA B N 1
ATOM 2105 C CA . ALA B 1 67 ? 12.311 20.951 21.222 1.00 24.03 713 ALA B CA 1
ATOM 2106 C C . ALA B 1 67 ? 12.579 22.430 21.465 1.00 25.10 713 ALA B C 1
ATOM 2107 O O . ALA B 1 67 ? 13.319 22.740 22.384 1.00 27.69 713 ALA B O 1
ATOM 2109 N N . GLY B 1 68 ? 12.216 23.323 20.549 1.00 24.20 714 GLY B N 1
ATOM 2110 C CA . GLY B 1 68 ? 12.553 24.727 20.763 1.00 23.58 714 GLY B CA 1
ATOM 2111 C C . GLY B 1 68 ? 13.867 25.205 20.198 1.00 22.41 714 GLY B C 1
ATOM 2112 O O . GLY B 1 68 ? 14.219 26.352 20.465 1.00 23.48 714 GLY B O 1
ATOM 2113 N N . ASN B 1 69 ? 14.679 24.464 19.461 1.00 22.06 715 ASN B N 1
ATOM 2114 C CA . ASN B 1 69 ? 15.920 24.996 18.908 1.00 21.12 715 ASN B CA 1
ATOM 2115 C C . ASN B 1 69 ? 15.566 25.685 17.575 1.00 22.39 715 ASN B C 1
ATOM 2116 O O . ASN B 1 69 ? 14.635 25.227 16.922 1.00 21.82 715 ASN B O 1
ATOM 2121 N N . GLU B 1 70 ? 16.216 26.766 17.219 1.00 20.35 716 GLU B N 1
ATOM 2122 C CA . GLU B 1 70 ? 16.027 27.580 16.074 1.00 23.62 716 GLU B CA 1
ATOM 2123 C C . GLU B 1 70 ? 17.357 27.870 15.377 1.00 22.60 716 GLU B C 1
ATOM 2124 O O . GLU B 1 70 ? 18.379 27.956 16.031 1.00 19.96 716 GLU B O 1
ATOM 2130 N N . ALA B 1 71 ? 17.293 28.053 14.067 1.00 21.11 717 ALA B N 1
ATOM 2131 C CA . ALA B 1 71 ? 18.499 28.360 13.297 1.00 19.67 717 ALA B CA 1
ATOM 2132 C C . ALA B 1 71 ? 18.016 29.129 12.074 1.00 18.64 717 ALA B C 1
ATOM 2133 O O . ALA B 1 71 ? 16.805 29.182 11.791 1.00 16.28 717 ALA B O 1
ATOM 2135 N N . TYR B 1 72 ? 18.943 29.767 11.381 1.00 16.99 718 TYR B N 1
ATOM 2136 C CA . TYR B 1 72 ? 18.543 30.505 10.183 1.00 16.76 718 TYR B CA 1
ATOM 2137 C C . TYR B 1 72 ? 19.667 30.383 9.175 1.00 17.01 718 TYR B C 1
ATOM 2138 O O . TYR B 1 72 ? 20.813 30.097 9.527 1.00 16.11 718 TYR B O 1
ATOM 2147 N N . ALA B 1 73 ? 19.339 30.684 7.933 1.00 16.16 719 ALA B N 1
ATOM 2148 C CA . ALA B 1 73 ? 20.250 30.814 6.830 1.00 16.72 719 ALA B CA 1
ATOM 2149 C C . ALA B 1 73 ? 19.819 32.017 5.962 1.00 18.33 719 ALA B C 1
ATOM 2150 O O . ALA B 1 73 ? 18.628 32.330 5.758 1.00 15.17 719 ALA B O 1
ATOM 2152 N N . GLU B 1 74 ? 20.829 32.732 5.457 1.00 16.98 720 GLU B N 1
ATOM 2153 C CA . GLU B 1 74 ? 20.653 33.843 4.573 1.00 19.85 720 GLU B CA 1
ATOM 2154 C C . GLU B 1 74 ? 21.494 33.636 3.304 1.00 18.42 720 GLU B C 1
ATOM 2155 O O . GLU B 1 74 ? 22.614 33.145 3.358 1.00 15.68 720 GLU B O 1
ATOM 2161 N N . TYR B 1 75 ? 20.838 33.975 2.197 1.00 15.28 721 TYR B N 1
ATOM 2162 C CA . TYR B 1 75 ? 21.462 33.947 0.900 1.00 14.57 721 TYR B CA 1
ATOM 2163 C C . TYR B 1 75 ? 21.094 35.157 0.045 1.00 14.51 721 TYR B C 1
ATOM 2164 O O . TYR B 1 75 ? 19.960 35.617 0.171 1.00 12.11 721 TYR B O 1
ATOM 2173 N N . HIS B 1 76 ? 21.913 35.402 -0.998 1.00 14.71 722 HIS B N 1
ATOM 2174 C CA . HIS B 1 76 ? 21.536 36.214 -2.131 1.00 15.91 722 HIS B CA 1
ATOM 2175 C C . HIS B 1 76 ? 20.714 35.301 -3.056 1.00 16.95 722 HIS B C 1
ATOM 2176 O O . HIS B 1 76 ? 21.119 34.122 -3.197 1.00 14.52 722 HIS B O 1
ATOM 2183 N N . PHE B 1 77 ? 19.562 35.834 -3.483 1.00 15.11 723 PHE B N 1
ATOM 2184 C CA . PHE B 1 77 ? 18.581 34.912 -4.102 1.00 18.08 723 PHE B CA 1
ATOM 2185 C C . PHE B 1 77 ? 17.934 35.521 -5.350 1.00 16.81 723 PHE B C 1
ATOM 2186 O O . PHE B 1 77 ? 17.400 36.635 -5.293 1.00 15.66 723 PHE B O 1
ATOM 2194 N N . ARG B 1 78 ? 17.622 34.661 -6.308 1.00 17.80 724 ARG B N 1
ATOM 2195 C CA . ARG B 1 78 ? 16.877 35.015 -7.502 1.00 18.02 724 ARG B CA 1
ATOM 2196 C C . ARG B 1 78 ? 16.257 33.768 -8.093 1.00 17.72 724 ARG B C 1
ATOM 2197 O O . ARG B 1 78 ? 16.834 32.678 -8.019 1.00 15.33 724 ARG B O 1
ATOM 2205 N N . VAL B 1 79 ? 15.052 33.935 -8.664 1.00 14.23 725 VAL B N 1
ATOM 2206 C CA . VAL B 1 79 ? 14.350 32.842 -9.314 1.00 14.98 725 VAL B CA 1
ATOM 2207 C C . VAL B 1 79 ? 14.250 33.192 -10.798 1.00 17.07 725 VAL B C 1
ATOM 2208 O O . VAL B 1 79 ? 13.822 34.350 -11.106 1.00 16.65 725 VAL B O 1
ATOM 2212 N N . GLY B 1 80 ? 14.354 32.204 -11.707 1.00 15.46 726 GLY B N 1
ATOM 2213 C CA . GLY B 1 80 ? 14.302 32.531 -13.147 1.00 13.64 726 GLY B CA 1
ATOM 2214 C C . GLY B 1 80 ? 12.833 32.661 -13.602 1.00 15.95 726 GLY B C 1
ATOM 2215 O O . GLY B 1 80 ? 11.943 32.515 -12.782 1.00 12.64 726 GLY B O 1
ATOM 2216 N N . SER B 1 81 ? 12.602 32.854 -14.923 1.00 13.38 727 SER B N 1
ATOM 2217 C CA . SER B 1 81 ? 11.233 32.993 -15.409 1.00 14.28 727 SER B CA 1
ATOM 2218 C C . SER B 1 81 ? 10.636 31.623 -15.580 1.00 12.81 727 SER B C 1
ATOM 2219 O O . SER B 1 81 ? 11.371 30.630 -15.433 1.00 10.47 727 SER B O 1
ATOM 2222 N N . GLU B 1 82 ? 9.381 31.556 -15.982 1.00 15.97 728 GLU B N 1
ATOM 2223 C CA . GLU B 1 82 ? 8.708 30.274 -16.197 1.00 15.82 728 GLU B CA 1
ATOM 2224 C C . GLU B 1 82 ? 9.424 29.397 -17.225 1.00 18.51 728 GLU B C 1
ATOM 2225 O O . GLU B 1 82 ? 9.615 28.204 -17.026 1.00 14.97 728 GLU B O 1
ATOM 2231 N N . ALA B 1 83 ? 9.735 29.954 -18.409 1.00 18.39 729 ALA B N 1
ATOM 2232 C CA . ALA B 1 83 ? 10.406 29.244 -19.485 1.00 18.69 729 ALA B CA 1
ATOM 2233 C C . ALA B 1 83 ? 11.771 28.732 -19.039 1.00 16.64 729 ALA B C 1
ATOM 2234 O O . ALA B 1 83 ? 12.184 27.637 -19.386 1.00 12.92 729 ALA B O 1
ATOM 2236 N N . GLU B 1 84 ? 12.420 29.403 -18.072 1.00 17.53 730 GLU B N 1
ATOM 2237 C CA . GLU B 1 84 ? 13.632 28.846 -17.446 1.00 16.95 730 GLU B CA 1
ATOM 2238 C C . GLU B 1 84 ? 13.317 27.919 -16.246 1.00 14.41 730 GLU B C 1
ATOM 2239 O O . GLU B 1 84 ? 14.199 27.588 -15.456 1.00 11.98 730 GLU B O 1
ATOM 2245 N N . GLY B 1 85 ? 12.062 27.513 -16.107 1.00 13.43 731 GLY B N 1
ATOM 2246 C CA . GLY B 1 85 ? 11.727 26.586 -14.996 1.00 14.65 731 GLY B CA 1
ATOM 2247 C C . GLY B 1 85 ? 11.795 27.177 -13.589 1.00 13.59 731 GLY B C 1
ATOM 2248 O O . GLY B 1 85 ? 12.188 26.467 -12.682 1.00 13.11 731 GLY B O 1
ATOM 2249 N N . TYR B 1 86 ? 11.688 28.465 -13.396 1.00 11.95 732 TYR B N 1
ATOM 2250 C CA . TYR B 1 86 ? 11.885 29.264 -12.234 1.00 13.66 732 TYR B CA 1
ATOM 2251 C C . TYR B 1 86 ? 13.167 28.826 -11.502 1.00 14.94 732 TYR B C 1
ATOM 2252 O O . TYR B 1 86 ? 13.207 28.619 -10.279 1.00 11.56 732 TYR B O 1
ATOM 2261 N N . ALA B 1 87 ? 14.256 28.672 -12.247 1.00 15.53 733 ALA B N 1
ATOM 2262 C CA . ALA B 1 87 ? 15.502 28.131 -11.712 1.00 13.13 733 ALA B CA 1
ATOM 2263 C C . ALA B 1 87 ? 16.016 28.980 -10.564 1.00 15.21 733 ALA B C 1
ATOM 2264 O O . ALA B 1 87 ? 15.839 30.202 -10.571 1.00 18.64 733 ALA B O 1
ATOM 2266 N N . LEU B 1 88 ? 16.581 28.336 -9.597 1.00 13.39 734 LEU B N 1
ATOM 2267 C CA . LEU B 1 88 ? 17.142 28.969 -8.424 1.00 15.12 734 LEU B CA 1
ATOM 2268 C C . LEU B 1 88 ? 18.587 29.432 -8.627 1.00 13.90 734 LEU B C 1
ATOM 2269 O O . LEU B 1 88 ? 19.431 28.604 -9.015 1.00 11.51 734 LEU B O 1
ATOM 2274 N N . GLN B 1 89 ? 18.867 30.647 -8.170 1.00 13.91 735 GLN B N 1
ATOM 2275 C CA . GLN B 1 89 ? 20.277 31.051 -8.174 1.00 19.25 735 GLN B CA 1
ATOM 2276 C C . GLN B 1 89 ? 20.619 31.597 -6.782 1.00 18.10 735 GLN B C 1
ATOM 2277 O O . GLN B 1 89 ? 20.037 32.617 -6.328 1.00 18.53 735 GLN B O 1
ATOM 2283 N N . VAL B 1 90 ? 21.554 30.951 -6.091 1.00 13.07 736 VAL B N 1
ATOM 2284 C CA . VAL B 1 90 ? 21.827 31.463 -4.733 1.00 15.52 736 VAL B CA 1
ATOM 2285 C C . VAL B 1 90 ? 23.343 31.733 -4.565 1.00 16.31 736 VAL B C 1
ATOM 2286 O O . VAL B 1 90 ? 24.047 30.935 -5.151 1.00 13.91 736 VAL B O 1
ATOM 2290 N N . SER B 1 91 ? 23.719 32.632 -3.669 1.00 16.63 737 SER B N 1
ATOM 2291 C CA . SER B 1 91 ? 25.163 32.710 -3.385 1.00 20.37 737 SER B CA 1
ATOM 2292 C C . SER B 1 91 ? 25.333 33.302 -2.005 1.00 21.19 737 SER B C 1
ATOM 2293 O O . SER B 1 91 ? 24.286 33.580 -1.369 1.00 21.56 737 SER B O 1
ATOM 2296 N N . SER B 1 92 ? 26.536 33.465 -1.475 1.00 21.35 738 SER B N 1
ATOM 2297 C CA . SER B 1 92 ? 26.775 34.229 -0.260 1.00 21.62 738 SER B CA 1
ATOM 2298 C C . SER B 1 92 ? 26.127 33.732 1.022 1.00 20.45 738 SER B C 1
ATOM 2299 O O . SER B 1 92 ? 25.505 34.519 1.763 1.00 19.23 738 SER B O 1
ATOM 2302 N N . TYR B 1 93 ? 26.172 32.433 1.259 1.00 20.75 739 TYR B N 1
ATOM 2303 C CA . TYR B 1 93 ? 25.526 31.930 2.463 1.00 21.42 739 TYR B CA 1
ATOM 2304 C C . TYR B 1 93 ? 26.050 32.578 3.737 1.00 22.94 739 TYR B C 1
ATOM 2305 O O . TYR B 1 93 ? 27.273 32.619 3.946 1.00 20.01 739 TYR B O 1
ATOM 2314 N N . GLU B 1 94 ? 25.171 32.866 4.672 1.00 22.48 740 GLU B N 1
ATOM 2315 C CA . GLU B 1 94 ? 25.611 33.131 6.043 1.00 25.17 740 GLU B CA 1
ATOM 2316 C C . GLU B 1 94 ? 24.537 32.588 6.986 1.00 23.89 740 GLU B C 1
ATOM 2317 O O . GLU B 1 94 ? 23.356 32.559 6.627 1.00 21.20 740 GLU B O 1
ATOM 2323 N N . GLY B 1 95 ? 24.953 32.134 8.159 1.00 22.56 741 GLY B N 1
ATOM 2324 C CA . GLY B 1 95 ? 23.993 31.678 9.135 1.00 22.14 741 GLY B CA 1
ATOM 2325 C C . GLY B 1 95 ? 24.467 30.632 10.124 1.00 22.75 741 GLY B C 1
ATOM 2326 O O . GLY B 1 95 ? 25.639 30.314 10.285 1.00 21.55 741 GLY B O 1
ATOM 2327 N N . THR B 1 96 ? 23.471 30.039 10.738 1.00 19.76 742 THR B N 1
ATOM 2328 C CA . THR B 1 96 ? 23.651 29.009 11.789 1.00 20.52 742 THR B CA 1
ATOM 2329 C C . THR B 1 96 ? 23.077 27.701 11.378 1.00 19.83 742 THR B C 1
ATOM 2330 O O . THR B 1 96 ? 23.452 26.658 11.914 1.00 20.34 742 THR B O 1
ATOM 2334 N N . ALA B 1 97 ? 22.223 27.632 10.323 1.00 17.35 743 ALA B N 1
ATOM 2335 C CA . ALA B 1 97 ? 21.604 26.354 9.972 1.00 15.80 743 ALA B CA 1
ATOM 2336 C C . ALA B 1 97 ? 22.493 25.458 9.161 1.00 14.34 743 ALA B C 1
ATOM 2337 O O . ALA B 1 97 ? 22.172 24.265 8.987 1.00 14.88 743 ALA B O 1
ATOM 2339 N N . GLY B 1 98 ? 23.584 26.000 8.632 1.00 15.57 744 GLY B N 1
ATOM 2340 C CA . GLY B 1 98 ? 24.447 25.148 7.758 1.00 16.11 744 GLY B CA 1
ATOM 2341 C C . GLY B 1 98 ? 23.961 25.390 6.307 1.00 18.38 744 GLY B C 1
ATOM 2342 O O . GLY B 1 98 ? 22.752 25.559 6.032 1.00 17.44 744 GLY B O 1
ATOM 2343 N N . ASP B 1 99 ? 24.828 25.307 5.333 1.00 18.49 745 ASP B N 1
ATOM 2344 C CA . ASP B 1 99 ? 24.498 25.606 3.944 1.00 19.36 745 ASP B CA 1
ATOM 2345 C C . ASP B 1 99 ? 24.008 24.393 3.153 1.00 17.69 745 ASP B C 1
ATOM 2346 O O . ASP B 1 99 ? 24.768 23.890 2.372 1.00 16.31 745 ASP B O 1
ATOM 2351 N N . ALA B 1 100 ? 22.761 23.989 3.242 1.00 14.44 746 ALA B N 1
ATOM 2352 C CA . ALA B 1 100 ? 22.211 22.884 2.500 1.00 14.79 746 ALA B CA 1
ATOM 2353 C C . ALA B 1 100 ? 21.865 23.241 1.033 1.00 15.01 746 ALA B C 1
ATOM 2354 O O . ALA B 1 100 ? 21.961 22.346 0.185 1.00 14.03 746 ALA B O 1
ATOM 2356 N N . LEU B 1 101 ? 21.697 24.518 0.672 1.00 12.10 747 LEU B N 1
ATOM 2357 C CA . LEU B 1 101 ? 21.386 24.842 -0.716 1.00 13.12 747 LEU B CA 1
ATOM 2358 C C . LEU B 1 101 ? 22.530 24.794 -1.712 1.00 14.41 747 LEU B C 1
ATOM 2359 O O . LEU B 1 101 ? 22.321 24.327 -2.820 1.00 13.76 747 LEU B O 1
ATOM 2364 N N . ILE B 1 102 ? 23.723 25.245 -1.317 1.00 15.90 748 ILE B N 1
ATOM 2365 C CA . ILE B 1 102 ? 24.875 25.228 -2.186 1.00 15.85 748 ILE B CA 1
ATOM 2366 C C . ILE B 1 102 ? 25.816 24.058 -1.973 1.00 15.85 748 ILE B C 1
ATOM 2367 O O . ILE B 1 102 ? 26.059 23.318 -2.959 1.00 16.21 748 ILE B O 1
ATOM 2372 N N . GLU B 1 103 ? 26.269 23.761 -0.741 1.00 14.93 749 GLU B N 1
ATOM 2373 C CA . GLU B 1 103 ? 27.142 22.580 -0.565 1.00 15.81 749 GLU B CA 1
ATOM 2374 C C . GLU B 1 103 ? 26.325 21.307 -0.515 1.00 18.19 749 GLU B C 1
ATOM 2375 O O . GLU B 1 103 ? 26.850 20.197 -0.712 1.00 19.06 749 GLU B O 1
ATOM 2381 N N . GLY B 1 104 ? 24.984 21.433 -0.274 1.00 18.01 750 GLY B N 1
ATOM 2382 C CA . GLY B 1 104 ? 24.159 20.217 -0.237 1.00 15.71 750 GLY B CA 1
ATOM 2383 C C . GLY B 1 104 ? 24.527 19.301 0.912 1.00 19.13 750 GLY B C 1
ATOM 2384 O O . GLY B 1 104 ? 24.859 19.777 1.988 1.00 21.17 750 GLY B O 1
ATOM 2385 N N . SER B 1 105 ? 24.471 17.982 0.803 1.00 19.44 751 SER B N 1
ATOM 2386 C CA . SER B 1 105 ? 24.786 17.108 1.899 1.00 22.86 751 SER B CA 1
ATOM 2387 C C . SER B 1 105 ? 26.176 16.517 1.739 1.00 23.53 751 SER B C 1
ATOM 2388 O O . SER B 1 105 ? 26.425 15.879 0.698 1.00 21.03 751 SER B O 1
ATOM 2391 N N . VAL B 1 106 ? 27.117 16.928 2.590 1.00 27.48 752 VAL B N 1
ATOM 2392 C CA . VAL B 1 106 ? 28.497 16.523 2.392 1.00 32.07 752 VAL B CA 1
ATOM 2393 C C . VAL B 1 106 ? 28.552 14.994 2.278 1.00 32.50 752 VAL B C 1
ATOM 2394 O O . VAL B 1 106 ? 29.292 14.422 1.498 1.00 34.33 752 VAL B O 1
ATOM 2398 N N . GLU B 1 107 ? 27.743 14.352 3.100 1.00 33.43 753 GLU B N 1
ATOM 2399 C CA . GLU B 1 107 ? 27.768 12.894 3.123 1.00 36.74 753 GLU B CA 1
ATOM 2400 C C . GLU B 1 107 ? 27.329 12.258 1.836 1.00 37.48 753 GLU B C 1
ATOM 2401 O O . GLU B 1 107 ? 27.796 11.158 1.535 1.00 38.46 753 GLU B O 1
ATOM 2407 N N . GLU B 1 108 ? 26.262 12.754 1.230 1.00 40.75 754 GLU B N 1
ATOM 2408 C CA . GLU B 1 108 ? 25.703 12.141 0.025 1.00 41.26 754 GLU B CA 1
ATOM 2409 C C . GLU B 1 108 ? 26.443 12.746 -1.166 1.00 39.05 754 GLU B C 1
ATOM 2410 O O . GLU B 1 108 ? 26.420 12.121 -2.210 1.00 40.54 754 GLU B O 1
ATOM 2416 N N . GLY B 1 109 ? 27.047 13.895 -0.984 1.00 35.93 755 GLY B N 1
ATOM 2417 C CA . GLY B 1 109 ? 27.781 14.556 -2.054 1.00 34.50 755 GLY B CA 1
ATOM 2418 C C . GLY B 1 109 ? 27.018 15.652 -2.803 1.00 32.10 755 GLY B C 1
ATOM 2419 O O . GLY B 1 109 ? 25.839 15.477 -3.145 1.00 30.45 755 GLY B O 1
ATOM 2420 N N . ALA B 1 110 ? 27.712 16.763 -3.045 1.00 31.03 756 ALA B N 1
ATOM 2421 C CA . ALA B 1 110 ? 27.137 17.892 -3.733 1.00 32.75 756 ALA B CA 1
ATOM 2422 C C . ALA B 1 110 ? 26.657 17.639 -5.160 1.00 33.92 756 ALA B C 1
ATOM 2423 O O . ALA B 1 110 ? 25.719 18.316 -5.563 1.00 34.10 756 ALA B O 1
ATOM 2425 N N . GLU B 1 111 ? 27.206 16.743 -5.936 1.00 33.67 757 GLU B N 1
ATOM 2426 C CA . GLU B 1 111 ? 26.853 16.456 -7.293 1.00 35.06 757 GLU B CA 1
ATOM 2427 C C . GLU B 1 111 ? 25.361 16.105 -7.394 1.00 32.69 757 GLU B C 1
ATOM 2428 O O . GLU B 1 111 ? 24.737 16.473 -8.387 1.00 30.06 757 GLU B O 1
ATOM 2434 N N . TYR B 1 112 ? 24.862 15.320 -6.451 1.00 28.72 758 TYR B N 1
ATOM 2435 C CA . TYR B 1 112 ? 23.480 14.913 -6.430 1.00 29.85 758 TYR B CA 1
ATOM 2436 C C . TYR B 1 112 ? 22.533 15.748 -5.558 1.00 23.93 758 TYR B C 1
ATOM 2437 O O . TYR B 1 112 ? 21.338 15.574 -5.706 1.00 20.41 758 TYR B O 1
ATOM 2446 N N . THR B 1 113 ? 23.020 16.534 -4.594 1.00 21.01 759 THR B N 1
ATOM 2447 C CA . THR B 1 113 ? 22.096 17.078 -3.619 1.00 19.56 759 THR B CA 1
ATOM 2448 C C . THR B 1 113 ? 22.121 18.574 -3.523 1.00 19.93 759 THR B C 1
ATOM 2449 O O . THR B 1 113 ? 21.353 19.138 -2.744 1.00 24.23 759 THR B O 1
ATOM 2453 N N . SER B 1 114 ? 22.967 19.264 -4.236 1.00 18.19 760 SER B N 1
ATOM 2454 C CA . SER B 1 114 ? 23.054 20.707 -4.263 1.00 18.92 760 SER B CA 1
ATOM 2455 C C . SER B 1 114 ? 21.780 21.283 -4.901 1.00 15.94 760 SER B C 1
ATOM 2456 O O . SER B 1 114 ? 21.335 20.628 -5.832 1.00 17.69 760 SER B O 1
ATOM 2459 N N . HIS B 1 115 ? 21.241 22.411 -4.521 1.00 16.19 761 HIS B N 1
ATOM 2460 C CA . HIS B 1 115 ? 20.002 22.910 -5.147 1.00 15.59 761 HIS B CA 1
ATOM 2461 C C . HIS B 1 115 ? 20.293 24.039 -6.148 1.00 15.98 761 HIS B C 1
ATOM 2462 O O . HIS B 1 115 ? 19.445 24.463 -6.944 1.00 13.69 761 HIS B O 1
ATOM 2469 N N . ASN B 1 116 ? 21.494 24.608 -6.062 1.00 16.39 762 ASN B N 1
ATOM 2470 C CA . ASN B 1 116 ? 21.758 25.811 -6.898 1.00 18.99 762 ASN B CA 1
ATOM 2471 C C . ASN B 1 116 ? 21.762 25.571 -8.397 1.00 15.25 762 ASN B C 1
ATOM 2472 O O . ASN B 1 116 ? 22.103 24.472 -8.804 1.00 12.65 762 ASN B O 1
ATOM 2477 N N . ASN B 1 117 ? 21.130 26.398 -9.214 1.00 16.31 763 ASN B N 1
ATOM 2478 C CA . ASN B 1 117 ? 20.967 26.185 -10.661 1.00 16.60 763 ASN B CA 1
ATOM 2479 C C . ASN B 1 117 ? 19.982 25.105 -11.036 1.00 17.48 763 ASN B C 1
ATOM 2480 O O . ASN B 1 117 ? 19.920 24.776 -12.218 1.00 19.24 763 ASN B O 1
ATOM 2485 N N . MET B 1 118 ? 19.193 24.559 -10.110 1.00 14.87 764 MET B N 1
ATOM 2486 C CA . MET B 1 118 ? 18.221 23.564 -10.425 1.00 15.38 764 MET B CA 1
ATOM 2487 C C . MET B 1 118 ? 16.936 24.239 -10.873 1.00 15.35 764 MET B C 1
ATOM 2488 O O . MET B 1 118 ? 16.626 25.318 -10.346 1.00 15.29 764 MET B O 1
ATOM 2493 N N . GLN B 1 119 ? 16.217 23.704 -11.833 1.00 13.81 765 GLN B N 1
ATOM 2494 C CA . GLN B 1 119 ? 14.827 24.158 -12.042 1.00 15.82 765 GLN B CA 1
ATOM 2495 C C . GLN B 1 119 ? 13.905 23.716 -10.879 1.00 14.14 765 GLN B C 1
ATOM 2496 O O . GLN B 1 119 ? 14.157 22.784 -10.109 1.00 11.61 765 GLN B O 1
ATOM 2502 N N . PHE B 1 120 ? 12.716 24.300 -10.811 1.00 12.13 766 PHE B N 1
ATOM 2503 C CA . PHE B 1 120 ? 11.684 23.900 -9.901 1.00 12.33 766 PHE B CA 1
ATOM 2504 C C . PHE B 1 120 ? 10.946 22.740 -10.536 1.00 12.49 766 PHE B C 1
ATOM 2505 O O . PHE B 1 120 ? 10.708 22.853 -11.730 1.00 14.58 766 PHE B O 1
ATOM 2513 N N . SER B 1 121 ? 10.549 21.672 -9.894 1.00 13.04 767 SER B N 1
ATOM 2514 C CA . SER B 1 121 ? 9.790 20.597 -10.455 1.00 14.10 767 SER B CA 1
ATOM 2515 C C . SER B 1 121 ? 8.586 20.287 -9.580 1.00 14.79 767 SER B C 1
ATOM 2516 O O . SER B 1 121 ? 8.741 20.362 -8.337 1.00 15.03 767 SER B O 1
ATOM 2519 N N . THR B 1 122 ? 7.515 19.844 -10.219 1.00 15.20 768 THR B N 1
ATOM 2520 C CA . THR B 1 122 ? 6.305 19.424 -9.497 1.00 12.51 768 THR B CA 1
ATOM 2521 C C . THR B 1 122 ? 6.019 18.016 -9.983 1.00 14.69 768 THR B C 1
ATOM 2522 O O . THR B 1 122 ? 6.641 17.580 -10.937 1.00 15.84 768 THR B O 1
ATOM 2526 N N . PHE B 1 123 ? 5.080 17.256 -9.437 1.00 17.72 769 PHE B N 1
ATOM 2527 C CA . PHE B 1 123 ? 4.810 15.904 -9.892 1.00 19.03 769 PHE B CA 1
ATOM 2528 C C . PHE B 1 123 ? 4.326 15.914 -11.342 1.00 19.80 769 PHE B C 1
ATOM 2529 O O . PHE B 1 123 ? 4.683 14.935 -12.027 1.00 21.26 769 PHE B O 1
ATOM 2537 N N . ASP B 1 124 ? 3.628 16.926 -11.832 1.00 20.00 770 ASP B N 1
ATOM 2538 C CA . ASP B 1 124 ? 3.204 16.927 -13.247 1.00 20.61 770 ASP B CA 1
ATOM 2539 C C . ASP B 1 124 ? 4.192 17.661 -14.153 1.00 21.40 770 ASP B C 1
ATOM 2540 O O . ASP B 1 124 ? 3.950 18.010 -15.324 1.00 21.87 770 ASP B O 1
ATOM 2545 N N . ARG B 1 125 ? 5.355 18.033 -13.642 1.00 18.43 771 ARG B N 1
ATOM 2546 C CA . ARG B 1 125 ? 6.288 18.767 -14.514 1.00 19.17 771 ARG B CA 1
ATOM 2547 C C . ARG B 1 125 ? 7.702 18.558 -13.983 1.00 16.73 771 ARG B C 1
ATOM 2548 O O . ARG B 1 125 ? 8.272 19.388 -13.277 1.00 17.56 771 ARG B O 1
ATOM 2556 N N . ASP B 1 126 ? 8.238 17.427 -14.331 1.00 14.18 772 ASP B N 1
ATOM 2557 C CA . ASP B 1 126 ? 9.509 16.905 -13.876 1.00 15.52 772 ASP B CA 1
ATOM 2558 C C . ASP B 1 126 ? 10.690 17.400 -14.690 1.00 16.56 772 ASP B C 1
ATOM 2559 O O . ASP B 1 126 ? 10.872 16.943 -15.821 1.00 18.08 772 ASP B O 1
ATOM 2564 N N . ALA B 1 127 ? 11.546 18.242 -14.098 1.00 15.99 773 ALA B N 1
ATOM 2565 C CA . ALA B 1 127 ? 12.771 18.654 -14.769 1.00 15.88 773 ALA B CA 1
ATOM 2566 C C . ALA B 1 127 ? 13.931 18.386 -13.835 1.00 14.54 773 ALA B C 1
ATOM 2567 O O . ALA B 1 127 ? 14.881 19.160 -13.790 1.00 17.32 773 ALA B O 1
ATOM 2569 N N . ASP B 1 128 ? 13.864 17.345 -13.010 1.00 13.67 774 ASP B N 1
ATOM 2570 C CA . ASP B 1 128 ? 14.985 17.133 -12.089 1.00 17.24 774 ASP B CA 1
ATOM 2571 C C . ASP B 1 128 ? 16.103 16.356 -12.790 1.00 18.34 774 ASP B C 1
ATOM 2572 O O . ASP B 1 128 ? 16.024 16.029 -14.025 1.00 15.55 774 ASP B O 1
ATOM 2577 N N . GLN B 1 129 ? 17.134 15.994 -12.009 1.00 18.70 775 GLN B N 1
ATOM 2578 C CA . GLN B 1 129 ? 18.220 15.233 -12.634 1.00 23.11 775 GLN B CA 1
ATOM 2579 C C . GLN B 1 129 ? 18.080 13.719 -12.416 1.00 24.77 775 GLN B C 1
ATOM 2580 O O . GLN B 1 129 ? 19.058 13.001 -12.624 1.00 26.03 775 GLN B O 1
ATOM 2586 N N . TRP B 1 130 ? 16.930 13.216 -12.011 1.00 22.86 776 TRP B N 1
ATOM 2587 C CA . TRP B 1 130 ? 16.781 11.776 -11.796 1.00 23.28 776 TRP B CA 1
ATOM 2588 C C . TRP B 1 130 ? 15.982 11.187 -12.963 1.00 22.06 776 TRP B C 1
ATOM 2589 O O . TRP B 1 130 ? 14.987 11.800 -13.390 1.00 17.94 776 TRP B O 1
ATOM 2600 N N . GLU B 1 131 ? 16.340 9.984 -13.392 1.00 23.30 777 GLU B N 1
ATOM 2601 C CA . GLU B 1 131 ? 15.504 9.222 -14.341 1.00 26.50 777 GLU B CA 1
ATOM 2602 C C . GLU B 1 131 ? 14.096 9.008 -13.860 1.00 26.42 777 GLU B C 1
ATOM 2603 O O . GLU B 1 131 ? 13.119 8.879 -14.600 1.00 25.33 777 GLU B O 1
ATOM 2609 N N . GLU B 1 132 ? 13.889 9.005 -12.529 1.00 26.36 778 GLU B N 1
ATOM 2610 C CA . GLU B 1 132 ? 12.602 8.982 -11.875 1.00 27.16 778 GLU B CA 1
ATOM 2611 C C . GLU B 1 132 ? 12.040 10.365 -11.517 1.00 22.84 778 GLU B C 1
ATOM 2612 O O . GLU B 1 132 ? 12.739 11.340 -11.785 1.00 21.04 778 GLU B O 1
ATOM 2618 N N . ASN B 1 133 ? 10.881 10.434 -10.875 1.00 17.79 779 ASN B N 1
ATOM 2619 C CA . ASN B 1 133 ? 10.235 11.693 -10.504 1.00 16.45 779 ASN B CA 1
ATOM 2620 C C . ASN B 1 133 ? 10.393 12.071 -9.024 1.00 16.39 779 ASN B C 1
ATOM 2621 O O . ASN B 1 133 ? 9.667 11.534 -8.169 1.00 11.92 779 ASN B O 1
ATOM 2626 N N . CYS B 1 134 ? 11.339 12.971 -8.713 1.00 14.07 780 CYS B N 1
ATOM 2627 C CA . CYS B 1 134 ? 11.600 13.487 -7.401 1.00 17.23 780 CYS B CA 1
ATOM 2628 C C . CYS B 1 134 ? 10.369 14.115 -6.695 1.00 17.03 780 CYS B C 1
ATOM 2629 O O . CYS B 1 134 ? 10.098 13.736 -5.531 1.00 15.71 780 CYS B O 1
ATOM 2632 N N . ALA B 1 135 ? 9.705 15.107 -7.254 1.00 14.22 781 ALA B N 1
ATOM 2633 C CA . ALA B 1 135 ? 8.536 15.706 -6.664 1.00 13.60 781 ALA B CA 1
ATOM 2634 C C . ALA B 1 135 ? 7.484 14.655 -6.261 1.00 15.94 781 ALA B C 1
ATOM 2635 O O . ALA B 1 135 ? 6.803 14.855 -5.268 1.00 14.89 781 ALA B O 1
ATOM 2637 N N . GLU B 1 136 ? 7.299 13.638 -7.105 1.00 17.67 782 GLU B N 1
ATOM 2638 C CA . GLU B 1 136 ? 6.289 12.637 -6.774 1.00 20.93 782 GLU B CA 1
ATOM 2639 C C . GLU B 1 136 ? 6.570 11.955 -5.423 1.00 20.12 782 GLU B C 1
ATOM 2640 O O . GLU B 1 136 ? 5.680 11.743 -4.584 1.00 19.72 782 GLU B O 1
ATOM 2646 N N . VAL B 1 137 ? 7.809 11.499 -5.298 1.00 18.59 783 VAL B N 1
ATOM 2647 C CA . VAL B 1 137 ? 8.298 10.741 -4.172 1.00 21.19 783 VAL B CA 1
ATOM 2648 C C . VAL B 1 137 ? 8.496 11.587 -2.919 1.00 21.73 783 VAL B C 1
ATOM 2649 O O . VAL B 1 137 ? 8.175 11.141 -1.815 1.00 20.75 783 VAL B O 1
ATOM 2653 N N . TYR B 1 138 ? 9.100 12.775 -3.039 1.00 18.16 784 TYR B N 1
ATOM 2654 C CA . TYR B 1 138 ? 9.428 13.649 -1.949 1.00 15.88 784 TYR B CA 1
ATOM 2655 C C . TYR B 1 138 ? 8.287 14.541 -1.506 1.00 16.31 784 TYR B C 1
ATOM 2656 O O . TYR B 1 138 ? 8.364 15.064 -0.396 1.00 17.21 784 TYR B O 1
ATOM 2665 N N . GLY B 1 139 ? 7.196 14.587 -2.250 1.00 14.36 785 GLY B N 1
ATOM 2666 C CA . GLY B 1 139 ? 5.944 15.103 -1.800 1.00 13.39 785 GLY B CA 1
ATOM 2667 C C . GLY B 1 139 ? 5.633 16.541 -2.018 1.00 13.59 785 GLY B C 1
ATOM 2668 O O . GLY B 1 139 ? 4.493 16.888 -1.725 1.00 14.35 785 GLY B O 1
ATOM 2669 N N . GLY B 1 140 ? 6.551 17.373 -2.528 1.00 13.32 786 GLY B N 1
ATOM 2670 C CA . GLY B 1 140 ? 6.095 18.765 -2.772 1.00 13.13 786 GLY B CA 1
ATOM 2671 C C . GLY B 1 140 ? 6.824 19.350 -3.982 1.00 13.94 786 GLY B C 1
ATOM 2672 O O . GLY B 1 140 ? 7.651 18.638 -4.565 1.00 11.62 786 GLY B O 1
ATOM 2673 N N . GLY B 1 141 ? 6.553 20.639 -4.271 1.00 11.69 787 GLY B N 1
ATOM 2674 C CA . GLY B 1 141 ? 7.300 21.217 -5.389 1.00 11.24 787 GLY B CA 1
ATOM 2675 C C . GLY B 1 141 ? 8.608 21.773 -4.800 1.00 10.33 787 GLY B C 1
ATOM 2676 O O . GLY B 1 141 ? 8.540 22.475 -3.811 1.00 10.99 787 GLY B O 1
ATOM 2677 N N . TRP B 1 142 ? 9.732 21.743 -5.494 1.00 10.35 788 TRP B N 1
ATOM 2678 C CA . TRP B 1 142 ? 11.008 22.199 -4.960 1.00 10.63 788 TRP B CA 1
ATOM 2679 C C . TRP B 1 142 ? 12.025 22.208 -6.098 1.00 10.96 788 TRP B C 1
ATOM 2680 O O . TRP B 1 142 ? 11.766 21.661 -7.181 1.00 9.40 788 TRP B O 1
ATOM 2691 N N . TRP B 1 143 ? 13.206 22.717 -5.818 1.00 12.07 789 TRP B N 1
ATOM 2692 C CA . TRP B 1 143 ? 14.319 22.803 -6.791 1.00 11.05 789 TRP B CA 1
ATOM 2693 C C . TRP B 1 143 ? 15.192 21.577 -6.687 1.00 12.50 789 TRP B C 1
ATOM 2694 O O . TRP B 1 143 ? 16.293 21.527 -6.108 1.00 13.54 789 TRP B O 1
ATOM 2705 N N . TYR B 1 144 ? 14.662 20.436 -7.154 1.00 11.71 790 TYR B N 1
ATOM 2706 C CA . TYR B 1 144 ? 15.284 19.148 -7.043 1.00 11.00 790 TYR B CA 1
ATOM 2707 C C . TYR B 1 144 ? 16.478 18.952 -7.976 1.00 13.77 790 TYR B C 1
ATOM 2708 O O . TYR B 1 144 ? 16.439 19.242 -9.192 1.00 12.44 790 TYR B O 1
ATOM 2717 N N . ASN B 1 145 ? 17.364 18.097 -7.472 1.00 14.19 791 ASN B N 1
ATOM 2718 C CA . ASN B 1 145 ? 18.525 17.612 -8.236 1.00 15.32 791 ASN B CA 1
ATOM 2719 C C . ASN B 1 145 ? 18.385 16.099 -8.334 1.00 16.39 791 ASN B C 1
ATOM 2720 O O . ASN B 1 145 ? 17.592 15.645 -9.152 1.00 15.09 791 ASN B O 1
ATOM 2725 N N . ASN B 1 146 ? 19.065 15.316 -7.498 1.00 16.96 792 ASN B N 1
ATOM 2726 C CA . ASN B 1 146 ? 18.820 13.865 -7.442 1.00 17.31 792 ASN B CA 1
ATOM 2727 C C . ASN B 1 146 ? 19.067 13.330 -6.010 1.00 17.91 792 ASN B C 1
ATOM 2728 O O . ASN B 1 146 ? 20.032 12.567 -5.756 1.00 14.76 792 ASN B O 1
ATOM 2733 N N . CYS B 1 147 ? 18.124 13.571 -5.113 1.00 17.14 793 CYS B N 1
ATOM 2734 C CA . CYS B 1 147 ? 17.059 14.556 -5.254 1.00 17.09 793 CYS B CA 1
ATOM 2735 C C . CYS B 1 147 ? 17.244 15.804 -4.380 1.00 15.89 793 CYS B C 1
ATOM 2736 O O . CYS B 1 147 ? 16.872 16.873 -4.873 1.00 15.98 793 CYS B O 1
ATOM 2739 N N . GLN B 1 148 ? 17.641 15.769 -3.108 1.00 14.77 794 GLN B N 1
ATOM 2740 C CA . GLN B 1 148 ? 17.565 16.897 -2.179 1.00 15.74 794 GLN B CA 1
ATOM 2741 C C . GLN B 1 148 ? 18.582 16.847 -1.041 1.00 15.94 794 GLN B C 1
ATOM 2742 O O . GLN B 1 148 ? 18.798 15.719 -0.609 1.00 17.02 794 GLN B O 1
ATOM 2748 N N . ALA B 1 149 ? 19.049 17.924 -0.457 1.00 15.92 795 ALA B N 1
ATOM 2749 C CA . ALA B 1 149 ? 19.642 18.044 0.859 1.00 17.56 795 ALA B CA 1
ATOM 2750 C C . ALA B 1 149 ? 18.690 18.789 1.821 1.00 16.92 795 ALA B C 1
ATOM 2751 O O . ALA B 1 149 ? 18.784 18.694 3.060 1.00 16.82 795 ALA B O 1
ATOM 2753 N N . ALA B 1 150 ? 17.786 19.587 1.257 1.00 11.81 796 ALA B N 1
ATOM 2754 C CA . ALA B 1 150 ? 16.759 20.300 1.978 1.00 11.19 796 ALA B CA 1
ATOM 2755 C C . ALA B 1 150 ? 15.436 20.321 1.172 1.00 13.21 796 ALA B C 1
ATOM 2756 O O . ALA B 1 150 ? 15.474 20.299 -0.056 1.00 10.83 796 ALA B O 1
ATOM 2758 N N . ASN B 1 151 ? 14.327 20.470 1.882 1.00 14.02 797 ASN B N 1
ATOM 2759 C CA . ASN B 1 151 ? 13.012 20.632 1.289 1.00 15.02 797 ASN B CA 1
ATOM 2760 C C . ASN B 1 151 ? 12.024 21.175 2.345 1.00 15.08 797 ASN B C 1
ATOM 2761 O O . ASN B 1 151 ? 11.458 20.403 3.140 1.00 12.19 797 ASN B O 1
ATOM 2766 N N . LEU B 1 152 ? 11.649 22.443 2.192 1.00 13.71 798 LEU B N 1
ATOM 2767 C CA . LEU B 1 152 ? 10.667 23.008 3.120 1.00 14.03 798 LEU B CA 1
ATOM 2768 C C . LEU B 1 152 ? 9.233 22.767 2.717 1.00 14.11 798 LEU B C 1
ATOM 2769 O O . LEU B 1 152 ? 8.329 23.114 3.516 1.00 11.52 798 LEU B O 1
ATOM 2774 N N . ASN B 1 153 ? 9.008 22.169 1.538 1.00 14.07 799 ASN B N 1
ATOM 2775 C CA . ASN B 1 153 ? 7.670 21.898 1.015 1.00 13.03 799 ASN B CA 1
ATOM 2776 C C . ASN B 1 153 ? 7.388 20.400 1.105 1.00 13.20 799 ASN B C 1
ATOM 2777 O O . ASN B 1 153 ? 6.477 19.858 0.447 1.00 13.04 799 ASN B O 1
ATOM 2782 N N . GLY B 1 154 ? 8.199 19.638 1.854 1.00 12.77 800 GLY B N 1
ATOM 2783 C CA . GLY B 1 154 ? 7.968 18.220 2.112 1.00 11.29 800 GLY B CA 1
ATOM 2784 C C . GLY B 1 154 ? 6.774 17.889 3.027 1.00 13.21 800 GLY B C 1
ATOM 2785 O O . GLY B 1 154 ? 5.951 18.752 3.384 1.00 9.83 800 GLY B O 1
ATOM 2786 N N . ILE B 1 155 ? 6.544 16.609 3.293 1.00 11.81 801 ILE B N 1
ATOM 2787 C CA . ILE B 1 155 ? 5.370 16.147 4.059 1.00 16.49 801 ILE B CA 1
ATOM 2788 C C . ILE B 1 155 ? 5.494 16.494 5.555 1.00 16.30 801 ILE B C 1
ATOM 2789 O O . ILE B 1 155 ? 6.581 16.252 6.117 1.00 16.47 801 ILE B O 1
ATOM 2794 N N . TYR B 1 156 ? 4.532 17.121 6.164 1.00 17.35 802 TYR B N 1
ATOM 2795 C CA . TYR B 1 156 ? 4.547 17.470 7.586 1.00 17.06 802 TYR B CA 1
ATOM 2796 C C . TYR B 1 156 ? 4.354 16.248 8.494 1.00 16.84 802 TYR B C 1
ATOM 2797 O O . TYR B 1 156 ? 3.248 15.722 8.718 1.00 16.60 802 TYR B O 1
ATOM 2806 N N . TYR B 1 157 ? 5.423 15.700 9.038 1.00 13.98 803 TYR B N 1
ATOM 2807 C CA . TYR B 1 157 ? 5.313 14.591 9.996 1.00 18.12 803 TYR B CA 1
ATOM 2808 C C . TYR B 1 157 ? 5.348 15.203 11.403 1.00 18.63 803 TYR B C 1
ATOM 2809 O O . TYR B 1 157 ? 6.283 15.929 11.742 1.00 16.40 803 TYR B O 1
ATOM 2818 N N . PRO B 1 158 ? 4.277 15.039 12.177 1.00 19.89 804 PRO B N 1
ATOM 2819 C CA . PRO B 1 158 ? 4.184 15.646 13.498 1.00 20.97 804 PRO B CA 1
ATOM 2820 C C . PRO B 1 158 ? 5.128 14.987 14.491 1.00 21.39 804 PRO B C 1
ATOM 2821 O O . PRO B 1 158 ? 5.255 13.764 14.346 1.00 21.17 804 PRO B O 1
ATOM 2825 N N . GLY B 1 159 ? 5.735 15.738 15.401 1.00 19.24 805 GLY B N 1
ATOM 2826 C CA . GLY B 1 159 ? 6.543 15.108 16.441 1.00 21.03 805 GLY B CA 1
ATOM 2827 C C . GLY B 1 159 ? 8.034 15.089 16.222 1.00 22.54 805 GLY B C 1
ATOM 2828 O O . GLY B 1 159 ? 8.796 14.915 17.173 1.00 22.72 805 GLY B O 1
ATOM 2829 N N . GLY B 1 160 ? 8.541 15.351 14.989 1.00 23.99 806 GLY B N 1
ATOM 2830 C CA . GLY B 1 160 ? 9.999 15.421 14.849 1.00 22.45 806 GLY B CA 1
ATOM 2831 C C . GLY B 1 160 ? 10.622 14.232 14.163 1.00 25.84 806 GLY B C 1
ATOM 2832 O O . GLY B 1 160 ? 10.521 14.054 12.921 1.00 25.41 806 GLY B O 1
ATOM 2833 N N . SER B 1 161 ? 11.280 13.369 14.933 1.00 26.48 807 SER B N 1
ATOM 2834 C CA . SER B 1 161 ? 11.989 12.224 14.385 1.00 30.19 807 SER B CA 1
ATOM 2835 C C . SER B 1 161 ? 11.047 11.258 13.694 1.00 30.52 807 SER B C 1
ATOM 2836 O O . SER B 1 161 ? 10.008 10.981 14.251 1.00 28.05 807 SER B O 1
ATOM 2839 N N . TYR B 1 162 ? 11.356 10.776 12.498 1.00 31.64 808 TYR B N 1
ATOM 2840 C CA . TYR B 1 162 ? 10.428 9.813 11.883 1.00 32.50 808 TYR B CA 1
ATOM 2841 C C . TYR B 1 162 ? 11.313 8.694 11.320 1.00 34.13 808 TYR B C 1
ATOM 2842 O O . TYR B 1 162 ? 12.535 8.852 11.192 1.00 31.87 808 TYR B O 1
ATOM 2851 N N . ASP B 1 163 ? 10.676 7.572 11.067 1.00 38.50 809 ASP B N 1
ATOM 2852 C CA . ASP B 1 163 ? 11.328 6.392 10.513 1.00 41.91 809 ASP B CA 1
ATOM 2853 C C . ASP B 1 163 ? 10.732 6.242 9.110 1.00 41.53 809 ASP B C 1
ATOM 2854 O O . ASP B 1 163 ? 9.539 5.992 9.004 1.00 41.23 809 ASP B O 1
ATOM 2859 N N . PRO B 1 164 ? 11.560 6.418 8.102 1.00 42.63 810 PRO B N 1
ATOM 2860 C CA . PRO B 1 164 ? 11.108 6.304 6.722 1.00 44.30 810 PRO B CA 1
ATOM 2861 C C . PRO B 1 164 ? 10.467 4.953 6.443 1.00 45.54 810 PRO B C 1
ATOM 2862 O O . PRO B 1 164 ? 9.755 4.813 5.451 1.00 44.55 810 PRO B O 1
ATOM 2866 N N . ARG B 1 165 ? 10.838 3.970 7.285 1.00 46.96 811 ARG B N 1
ATOM 2867 C CA . ARG B 1 165 ? 10.318 2.620 7.028 1.00 49.16 811 ARG B CA 1
ATOM 2868 C C . ARG B 1 165 ? 8.809 2.636 7.233 1.00 48.63 811 ARG B C 1
ATOM 2869 O O . ARG B 1 165 ? 8.116 1.940 6.496 1.00 48.06 811 ARG B O 1
ATOM 2877 N N . ASN B 1 166 ? 8.303 3.543 8.061 1.00 48.61 812 ASN B N 1
ATOM 2878 C CA . ASN B 1 166 ? 6.862 3.650 8.261 1.00 49.16 812 ASN B CA 1
ATOM 2879 C C . ASN B 1 166 ? 6.117 4.484 7.234 1.00 48.40 812 ASN B C 1
ATOM 2880 O O . ASN B 1 166 ? 4.879 4.559 7.305 1.00 47.99 812 ASN B O 1
ATOM 2885 N N . ASN B 1 167 ? 6.790 5.159 6.308 1.00 46.87 813 ASN B N 1
ATOM 2886 C CA . ASN B 1 167 ? 6.090 6.017 5.351 1.00 46.25 813 ASN B CA 1
ATOM 2887 C C . ASN B 1 167 ? 5.431 5.275 4.197 1.00 44.50 813 ASN B C 1
ATOM 2888 O O . ASN B 1 167 ? 6.003 4.391 3.559 1.00 44.14 813 ASN B O 1
ATOM 2893 N N . SER B 1 168 ? 4.302 5.798 3.765 1.00 43.70 814 SER B N 1
ATOM 2894 C CA . SER B 1 168 ? 3.537 5.243 2.642 1.00 44.54 814 SER B CA 1
ATOM 2895 C C . SER B 1 168 ? 2.997 6.329 1.730 1.00 43.04 814 SER B C 1
ATOM 2896 O O . SER B 1 168 ? 2.594 7.418 2.172 1.00 42.45 814 SER B O 1
ATOM 2899 N N . PRO B 1 169 ? 3.072 6.128 0.421 1.00 43.00 815 PRO B N 1
ATOM 2900 C CA . PRO B 1 169 ? 3.511 4.907 -0.199 1.00 42.98 815 PRO B CA 1
ATOM 2901 C C . PRO B 1 169 ? 4.985 4.739 -0.531 1.00 43.75 815 PRO B C 1
ATOM 2902 O O . PRO B 1 169 ? 5.351 3.747 -1.178 1.00 43.69 815 PRO B O 1
ATOM 2906 N N . TYR B 1 170 ? 5.854 5.688 -0.175 1.00 42.49 816 TYR B N 1
ATOM 2907 C CA . TYR B 1 170 ? 7.283 5.519 -0.443 1.00 40.85 816 TYR B CA 1
ATOM 2908 C C . TYR B 1 170 ? 8.007 5.569 0.904 1.00 39.38 816 TYR B C 1
ATOM 2909 O O . TYR B 1 170 ? 7.697 6.376 1.771 1.00 40.27 816 TYR B O 1
ATOM 2918 N N . GLU B 1 171 ? 8.869 4.613 1.128 1.00 37.75 817 GLU B N 1
ATOM 2919 C CA . GLU B 1 171 ? 9.656 4.458 2.332 1.00 38.42 817 GLU B CA 1
ATOM 2920 C C . GLU B 1 171 ? 10.944 5.246 2.147 1.00 34.81 817 GLU B C 1
ATOM 2921 O O . GLU B 1 171 ? 12.035 4.764 1.917 1.00 33.61 817 GLU B O 1
ATOM 2927 N N . ILE B 1 172 ? 10.775 6.559 2.312 1.00 31.99 818 ILE B N 1
ATOM 2928 C CA . ILE B 1 172 ? 11.888 7.481 2.025 1.00 29.50 818 ILE B CA 1
ATOM 2929 C C . ILE B 1 172 ? 11.841 8.662 2.970 1.00 26.48 818 ILE B C 1
ATOM 2930 O O . ILE B 1 172 ? 10.852 8.832 3.724 1.00 25.70 818 ILE B O 1
ATOM 2935 N N . GLU B 1 173 ? 12.880 9.466 2.984 1.00 22.04 819 GLU B N 1
ATOM 2936 C CA . GLU B 1 173 ? 12.980 10.635 3.840 1.00 24.31 819 GLU B CA 1
ATOM 2937 C C . GLU B 1 173 ? 12.337 11.901 3.247 1.00 20.65 819 GLU B C 1
ATOM 2938 O O . GLU B 1 173 ? 13.061 12.823 2.916 1.00 18.56 819 GLU B O 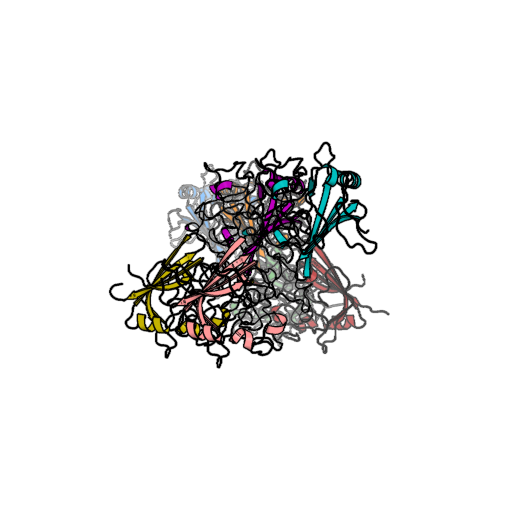1
ATOM 2944 N N . ASN B 1 174 ? 11.011 11.932 3.244 1.00 19.14 820 ASN B N 1
ATOM 2945 C CA . ASN B 1 174 ? 10.348 13.080 2.600 1.00 17.38 820 ASN B CA 1
ATOM 2946 C C . ASN B 1 174 ? 9.629 14.052 3.509 1.00 14.22 820 ASN B C 1
ATOM 2947 O O . ASN B 1 174 ? 8.588 14.585 3.113 1.00 12.85 820 ASN B O 1
ATOM 2952 N N . GLY B 1 175 ? 10.124 14.277 4.723 1.00 12.32 821 GLY B N 1
ATOM 2953 C CA . GLY B 1 175 ? 9.552 15.220 5.687 1.00 13.93 821 GLY B CA 1
ATOM 2954 C C . GLY B 1 175 ? 9.999 16.650 5.401 1.00 16.12 821 GLY B C 1
ATOM 2955 O O . GLY B 1 175 ? 10.598 16.914 4.319 1.00 16.82 821 GLY B O 1
ATOM 2956 N N . VAL B 1 176 ? 9.782 17.553 6.337 1.00 17.13 822 VAL B N 1
ATOM 2957 C CA . VAL B 1 176 ? 10.152 18.962 6.226 1.00 15.31 822 VAL B CA 1
ATOM 2958 C C . VAL B 1 176 ? 11.587 19.022 6.741 1.00 18.08 822 VAL B C 1
ATOM 2959 O O . VAL B 1 176 ? 11.822 19.006 7.935 1.00 14.46 822 VAL B O 1
ATOM 2963 N N . VAL B 1 177 ? 12.557 19.076 5.811 1.00 15.12 823 VAL B N 1
ATOM 2964 C CA . VAL B 1 177 ? 13.971 18.744 6.248 1.00 17.40 823 VAL B CA 1
ATOM 2965 C C . VAL B 1 177 ? 14.976 19.768 5.834 1.00 16.53 823 VAL B C 1
ATOM 2966 O O . VAL B 1 177 ? 14.840 20.573 4.878 1.00 14.82 823 VAL B O 1
ATOM 2970 N N . TRP B 1 178 ? 16.065 19.899 6.601 1.00 15.12 824 TRP B N 1
ATOM 2971 C CA . TRP B 1 178 ? 17.214 20.770 6.338 1.00 13.97 824 TRP B CA 1
ATOM 2972 C C . TRP B 1 178 ? 18.404 19.952 6.914 1.00 15.62 824 TRP B C 1
ATOM 2973 O O . TRP B 1 178 ? 18.664 19.953 8.126 1.00 14.39 824 TRP B O 1
ATOM 2984 N N . VAL B 1 179 ? 19.105 19.221 6.066 1.00 17.13 825 VAL B N 1
ATOM 2985 C CA . VAL B 1 179 ? 19.976 18.147 6.517 1.00 18.71 825 VAL B CA 1
ATOM 2986 C C . VAL B 1 179 ? 21.087 18.677 7.413 1.00 17.34 825 VAL B C 1
ATOM 2987 O O . VAL B 1 179 ? 21.392 17.930 8.353 1.00 18.43 825 VAL B O 1
ATOM 2991 N N . SER B 1 180 ? 21.678 19.820 7.187 1.00 14.56 826 SER B N 1
ATOM 2992 C CA . SER B 1 180 ? 22.793 20.200 8.048 1.00 16.34 826 SER B CA 1
ATOM 2993 C C . SER B 1 180 ? 22.356 20.742 9.395 1.00 18.28 826 SER B C 1
ATOM 2994 O O . SER B 1 180 ? 23.249 21.054 10.192 1.00 16.66 826 SER B O 1
ATOM 2997 N N . PHE B 1 181 ? 21.034 20.936 9.652 1.00 17.84 827 PHE B N 1
ATOM 2998 C CA . PHE B 1 181 ? 20.585 21.381 10.958 1.00 16.66 827 PHE B CA 1
ATOM 2999 C C . PHE B 1 181 ? 20.080 20.196 11.777 1.00 17.81 827 PHE B C 1
ATOM 3000 O O . PHE B 1 181 ? 20.512 20.063 12.935 1.00 18.93 827 PHE B O 1
ATOM 3008 N N . ARG B 1 182 ? 19.184 19.365 11.291 1.00 15.58 828 ARG B N 1
ATOM 3009 C CA . ARG B 1 182 ? 18.595 18.290 12.048 1.00 16.53 828 ARG B CA 1
ATOM 3010 C C . ARG B 1 182 ? 18.672 16.940 11.395 1.00 16.78 828 ARG B C 1
ATOM 3011 O O . ARG B 1 182 ? 18.099 15.984 11.933 1.00 17.38 828 ARG B O 1
ATOM 3019 N N . GLY B 1 183 ? 19.348 16.795 10.258 1.00 18.58 829 GLY B N 1
ATOM 3020 C CA . GLY B 1 183 ? 19.466 15.466 9.608 1.00 16.97 829 GLY B CA 1
ATOM 3021 C C . GLY B 1 183 ? 18.257 15.228 8.716 1.00 21.07 829 GLY B C 1
ATOM 3022 O O . GLY B 1 183 ? 17.354 16.108 8.681 1.00 19.97 829 GLY B O 1
ATOM 3023 N N . ALA B 1 184 ? 18.293 14.115 8.007 1.00 20.98 830 ALA B N 1
ATOM 3024 C CA . ALA B 1 184 ? 17.287 13.759 7.026 1.00 24.96 830 ALA B CA 1
ATOM 3025 C C . ALA B 1 184 ? 16.081 13.059 7.629 1.00 27.52 830 ALA B C 1
ATOM 3026 O O . ALA B 1 184 ? 15.010 13.104 6.980 1.00 27.14 830 ALA B O 1
ATOM 3028 N N . ASP B 1 185 ? 16.196 12.489 8.852 1.00 27.63 831 ASP B N 1
ATOM 3029 C CA . ASP B 1 185 ? 14.955 11.849 9.329 1.00 30.04 831 ASP B CA 1
ATOM 3030 C C . ASP B 1 185 ? 14.399 12.527 10.565 1.00 27.37 831 ASP B C 1
ATOM 3031 O O . ASP B 1 185 ? 13.874 11.927 11.501 1.00 29.56 831 ASP B O 1
ATOM 3036 N N . TYR B 1 186 ? 14.394 13.836 10.439 1.00 22.00 832 TYR B N 1
ATOM 3037 C CA . TYR B 1 186 ? 13.759 14.741 11.371 1.00 20.37 832 TYR B CA 1
ATOM 3038 C C . TYR B 1 186 ? 12.958 15.786 10.594 1.00 19.73 832 TYR B C 1
ATOM 3039 O O . TYR B 1 186 ? 13.517 16.510 9.777 1.00 20.28 832 TYR B O 1
ATOM 3048 N N . SER B 1 187 ? 11.648 15.827 10.780 1.00 17.59 833 SER B N 1
ATOM 3049 C CA . SER B 1 187 ? 10.757 16.789 10.176 1.00 17.12 833 SER B CA 1
ATOM 3050 C C . SER B 1 187 ? 10.454 17.937 11.139 1.00 17.06 833 SER B C 1
ATOM 3051 O O . SER B 1 187 ? 10.018 17.730 12.307 1.00 15.47 833 SER B O 1
ATOM 3054 N N . LEU B 1 188 ? 10.751 19.137 10.687 1.00 12.86 834 LEU B N 1
ATOM 3055 C CA . LEU B 1 188 ? 10.654 20.346 11.481 1.00 16.03 834 LEU B CA 1
ATOM 3056 C C . LEU B 1 188 ? 9.204 20.781 11.750 1.00 17.43 834 LEU B C 1
ATOM 3057 O O . LEU B 1 188 ? 8.212 20.403 11.080 1.00 18.35 834 LEU B O 1
ATOM 3062 N N . ARG B 1 189 ? 9.155 21.545 12.820 1.00 15.29 835 ARG B N 1
ATOM 3063 C CA . ARG B 1 189 ? 7.915 21.981 13.392 1.00 16.15 835 ARG B CA 1
ATOM 3064 C C . ARG B 1 189 ? 7.428 23.263 12.726 1.00 17.91 835 ARG B C 1
ATOM 3065 O O . ARG B 1 189 ? 6.216 23.347 12.424 1.00 17.25 835 ARG B O 1
ATOM 3073 N N . ALA B 1 190 ? 8.324 24.255 12.595 1.00 15.09 836 ALA B N 1
ATOM 3074 C CA . ALA B 1 190 ? 7.858 25.507 11.990 1.00 16.54 836 ALA B CA 1
ATOM 3075 C C . ALA B 1 190 ? 9.020 25.989 11.113 1.00 16.20 836 ALA B C 1
ATOM 3076 O O . ALA B 1 190 ? 10.167 25.943 11.558 1.00 11.91 836 ALA B O 1
ATOM 3078 N N . VAL B 1 191 ? 8.619 26.485 9.941 1.00 15.30 837 VAL B N 1
ATOM 3079 C CA . VAL B 1 191 ? 9.689 26.945 8.995 1.00 17.18 837 VAL B CA 1
ATOM 3080 C C . VAL B 1 191 ? 9.092 28.150 8.273 1.00 17.22 837 VAL B C 1
ATOM 3081 O O . VAL B 1 191 ? 7.883 28.179 8.048 1.00 15.13 837 VAL B O 1
ATOM 3085 N N . ARG B 1 192 ? 9.903 29.093 7.819 1.00 15.81 838 ARG B N 1
ATOM 3086 C CA . ARG B 1 192 ? 9.400 30.160 6.979 1.00 18.24 838 ARG B CA 1
ATOM 3087 C C . ARG B 1 192 ? 10.507 30.711 6.051 1.00 15.74 838 ARG B C 1
ATOM 3088 O O . ARG B 1 192 ? 11.690 30.523 6.353 1.00 12.85 838 ARG B O 1
ATOM 3096 N N . MET B 1 193 ? 10.081 31.291 4.928 1.00 11.13 839 MET B N 1
ATOM 3097 C CA . MET B 1 193 ? 11.093 31.855 4.025 1.00 12.52 839 MET B CA 1
ATOM 3098 C C . MET B 1 193 ? 10.701 33.318 3.886 1.00 12.47 839 MET B C 1
ATOM 3099 O O . MET B 1 193 ? 9.479 33.586 3.734 1.00 12.92 839 MET B O 1
ATOM 3104 N N . LYS B 1 194 ? 11.651 34.220 3.910 1.00 13.58 840 LYS B N 1
ATOM 3105 C CA . LYS B 1 194 ? 11.350 35.646 3.757 1.00 17.02 840 LYS B CA 1
ATOM 3106 C C . LYS B 1 194 ? 12.397 36.322 2.871 1.00 18.12 840 LYS B C 1
ATOM 3107 O O . LYS B 1 194 ? 13.563 35.900 2.757 1.00 16.87 840 LYS B O 1
ATOM 3113 N N . ILE B 1 195 ? 11.977 37.359 2.142 1.00 16.17 841 ILE B N 1
ATOM 3114 C CA . ILE B 1 195 ? 12.902 38.047 1.274 1.00 20.02 841 ILE B CA 1
ATOM 3115 C C . ILE B 1 195 ? 12.860 39.570 1.525 1.00 22.75 841 ILE B C 1
ATOM 3116 O O . ILE B 1 195 ? 11.877 40.151 1.995 1.00 20.93 841 ILE B O 1
ATOM 3121 N N . ARG B 1 196 ? 13.915 40.188 1.040 1.00 26.71 842 ARG B N 1
ATOM 3122 C CA . ARG B 1 196 ? 14.035 41.639 1.038 1.00 33.84 842 ARG B CA 1
ATOM 3123 C C . ARG B 1 196 ? 14.773 42.100 -0.214 1.00 38.18 842 ARG B C 1
ATOM 3124 O O . ARG B 1 196 ? 15.751 41.542 -0.692 1.00 34.39 842 ARG B O 1
ATOM 3132 N N . PRO B 1 197 ? 14.280 43.181 -0.802 1.00 45.62 843 PRO B N 1
ATOM 3133 C CA . PRO B 1 197 ? 14.926 43.864 -1.930 1.00 50.36 843 PRO B CA 1
ATOM 3134 C C . PRO B 1 197 ? 16.403 44.115 -1.703 1.00 54.66 843 PRO B C 1
ATOM 3135 O O . PRO B 1 197 ? 16.792 44.563 -0.616 1.00 54.27 843 PRO B O 1
ATOM 3139 N N . LEU B 1 198 ? 17.263 43.779 -2.662 1.00 61.21 844 LEU B N 1
ATOM 3140 C CA . LEU B 1 198 ? 18.706 43.948 -2.412 1.00 67.99 844 LEU B CA 1
ATOM 3141 C C . LEU B 1 198 ? 19.006 45.321 -1.826 1.00 72.98 844 LEU B C 1
ATOM 3142 O O . LEU B 1 198 ? 19.521 45.428 -0.708 1.00 74.47 844 LEU B O 1
ATOM 3147 N N . VAL B 1 199 ? 18.561 46.374 -2.507 1.00 77.99 845 VAL B N 1
ATOM 3148 C CA . VAL B 1 199 ? 18.711 47.733 -2.005 1.00 82.64 845 VAL B CA 1
ATOM 3149 C C . VAL B 1 199 ? 18.300 47.880 -0.543 1.00 85.06 845 VAL B C 1
ATOM 3150 O O . VAL B 1 199 ? 19.093 48.378 0.262 1.00 85.96 845 VAL B O 1
ATOM 3154 N N . THR B 1 200 ? 17.089 47.466 -0.181 1.00 87.57 846 THR B N 1
ATOM 3155 C CA . THR B 1 200 ? 16.624 47.592 1.192 1.00 90.01 846 THR B CA 1
ATOM 3156 C C . THR B 1 200 ? 17.088 46.476 2.128 1.00 91.39 846 THR B C 1
ATOM 3157 O O . THR B 1 200 ? 16.572 45.359 2.141 1.00 91.45 846 THR B O 1
ATOM 3161 N N . GLN B 1 201 ? 17.989 46.848 3.035 1.00 92.59 847 GLN B N 1
ATOM 3162 C CA . GLN B 1 201 ? 18.524 45.963 4.057 1.00 93.89 847 GLN B CA 1
ATOM 3163 C C . GLN B 1 201 ? 18.594 46.632 5.432 1.00 94.52 847 GLN B C 1
ATOM 3164 O O . GLN B 1 201 ? 19.591 46.440 6.175 1.00 95.05 847 GLN B O 1
ATOM 3171 N N . GLY C 1 5 ? -3.641 -11.755 19.114 1.00 59.20 651 GLY C N 1
ATOM 3172 C CA . GLY C 1 5 ? -3.793 -10.382 19.620 1.00 57.60 651 GLY C CA 1
ATOM 3173 C C . GLY C 1 5 ? -4.780 -10.379 20.781 1.00 56.54 651 GLY C C 1
ATOM 3174 O O . GLY C 1 5 ? -5.989 -10.253 20.557 1.00 58.18 651 GLY C O 1
ATOM 3175 N N . GLY C 1 6 ? -4.280 -10.561 21.999 1.00 54.20 652 GLY C N 1
ATOM 3176 C CA . GLY C 1 6 ? -5.140 -10.628 23.173 1.00 50.37 652 GLY C CA 1
ATOM 3177 C C . GLY C 1 6 ? -5.370 -9.293 23.875 1.00 46.36 652 GLY C C 1
ATOM 3178 O O . GLY C 1 6 ? -5.289 -9.266 25.110 1.00 46.12 652 GLY C O 1
ATOM 3179 N N . TRP C 1 7 ? -5.848 -8.289 23.134 1.00 42.55 653 TRP C N 1
ATOM 3180 C CA . TRP C 1 7 ? -6.059 -6.969 23.699 1.00 39.00 653 TRP C CA 1
ATOM 3181 C C . TRP C 1 7 ? -7.482 -6.712 24.185 1.00 36.07 653 TRP C C 1
ATOM 3182 O O . TRP C 1 7 ? -8.462 -7.074 23.558 1.00 36.11 653 TRP C O 1
ATOM 3193 N N . LEU C 1 8 ? -7.608 -6.008 25.299 1.00 32.67 654 LEU C N 1
ATOM 3194 C CA . LEU C 1 8 ? -8.833 -5.461 25.832 1.00 29.63 654 LEU C CA 1
ATOM 3195 C C . LEU C 1 8 ? -8.841 -3.957 25.576 1.00 24.69 654 LEU C C 1
ATOM 3196 O O . LEU C 1 8 ? -7.890 -3.312 25.998 1.00 19.70 654 LEU C O 1
ATOM 3201 N N . LEU C 1 9 ? -9.958 -3.376 25.180 1.00 24.12 655 LEU C N 1
ATOM 3202 C CA . LEU C 1 9 ? -10.024 -1.887 25.101 1.00 24.16 655 LEU C CA 1
ATOM 3203 C C . LEU C 1 9 ? -10.333 -1.328 26.481 1.00 24.79 655 LEU C C 1
ATOM 3204 O O . LEU C 1 9 ? -11.180 -1.941 27.219 1.00 23.93 655 LEU C O 1
ATOM 3209 N N . ILE C 1 10 ? -9.722 -0.216 26.916 1.00 20.34 656 ILE C N 1
ATOM 3210 C CA . ILE C 1 10 ? -10.060 0.319 28.243 1.00 16.98 656 ILE C CA 1
ATOM 3211 C C . ILE C 1 10 ? -10.568 1.738 28.102 1.00 16.37 656 ILE C C 1
ATOM 3212 O O . ILE C 1 10 ? -11.083 2.310 29.058 1.00 15.37 656 ILE C O 1
ATOM 3217 N N . GLN C 1 11 ? -10.287 2.406 26.975 1.00 15.35 657 GLN C N 1
ATOM 3218 C CA . GLN C 1 11 ? -10.782 3.784 26.774 1.00 13.45 657 GLN C CA 1
ATOM 3219 C C . GLN C 1 11 ? -10.849 3.948 25.241 1.00 15.04 657 GLN C C 1
ATOM 3220 O O . GLN C 1 11 ? -9.921 3.501 24.557 1.00 14.71 657 GLN C O 1
ATOM 3226 N N . GLN C 1 12 ? -11.706 4.828 24.795 1.00 14.30 658 GLN C N 1
ATOM 3227 C CA . GLN C 1 12 ? -11.731 5.202 23.410 1.00 15.36 658 GLN C CA 1
ATOM 3228 C C . GLN C 1 12 ? -12.565 6.464 23.286 1.00 16.58 658 GLN C C 1
ATOM 3229 O O . GLN C 1 12 ? -13.555 6.636 24.017 1.00 13.04 658 GLN C O 1
ATOM 3235 N N . ARG C 1 13 ? -12.076 7.399 22.449 1.00 17.88 659 ARG C N 1
ATOM 3236 C CA . ARG C 1 13 ? -12.818 8.589 22.132 1.00 16.48 659 ARG C CA 1
ATOM 3237 C C . ARG C 1 13 ? -12.894 8.585 20.572 1.00 18.39 659 ARG C C 1
ATOM 3238 O O . ARG C 1 13 ? -11.862 8.202 19.989 1.00 14.49 659 ARG C O 1
ATOM 3246 N N . MET C 1 14 ? -13.923 9.204 20.013 1.00 17.42 660 MET C N 1
ATOM 3247 C CA . MET C 1 14 ? -13.954 9.289 18.539 1.00 21.92 660 MET C CA 1
ATOM 3248 C C . MET C 1 14 ? -14.784 10.483 18.063 1.00 19.36 660 MET C C 1
ATOM 3249 O O . MET C 1 14 ? -14.531 10.826 16.918 1.00 16.15 660 MET C O 1
ATOM 3254 N N . ASP C 1 15 ? -15.650 11.138 18.832 1.00 17.01 661 ASP C N 1
ATOM 3255 C CA . ASP C 1 15 ? -16.373 12.311 18.348 1.00 17.37 661 ASP C CA 1
ATOM 3256 C C . ASP C 1 15 ? -16.780 13.319 19.381 1.00 16.40 661 ASP C C 1
ATOM 3257 O O . ASP C 1 15 ? -17.405 14.353 19.070 1.00 14.91 661 ASP C O 1
ATOM 3262 N N . GLY C 1 16 ? -16.411 13.037 20.658 1.00 13.55 662 GLY C N 1
ATOM 3263 C CA . GLY C 1 16 ? -16.672 13.985 21.699 1.00 10.42 662 GLY C CA 1
ATOM 3264 C C . GLY C 1 16 ? -18.115 13.917 22.222 1.00 12.76 662 GLY C C 1
ATOM 3265 O O . GLY C 1 16 ? -18.472 14.820 22.944 1.00 14.79 662 GLY C O 1
ATOM 3266 N N . SER C 1 17 ? -19.031 13.084 21.804 1.00 13.82 663 SER C N 1
ATOM 3267 C CA . SER C 1 17 ? -20.392 13.086 22.319 1.00 17.04 663 SER C CA 1
ATOM 3268 C C . SER C 1 17 ? -20.523 12.633 23.791 1.00 19.51 663 SER C C 1
ATOM 3269 O O . SER C 1 17 ? -21.395 13.190 24.480 1.00 17.43 663 SER C O 1
ATOM 3272 N N . LEU C 1 18 ? -19.623 11.793 24.317 1.00 18.41 664 LEU C N 1
ATOM 3273 C CA . LEU C 1 18 ? -19.663 11.389 25.738 1.00 17.32 664 LEU C CA 1
ATOM 3274 C C . LEU C 1 18 ? -18.946 12.408 26.629 1.00 17.68 664 LEU C C 1
ATOM 3275 O O . LEU C 1 18 ? -17.789 12.737 26.331 1.00 15.31 664 LEU C O 1
ATOM 3280 N N . ASN C 1 19 ? -19.552 12.874 27.721 1.00 17.06 665 ASN C N 1
ATOM 3281 C CA . ASN C 1 19 ? -18.920 13.852 28.569 1.00 18.70 665 ASN C CA 1
ATOM 3282 C C . ASN C 1 19 ? -17.911 13.122 29.483 1.00 16.05 665 ASN C C 1
ATOM 3283 O O . ASN C 1 19 ? -18.376 12.158 30.073 1.00 15.09 665 ASN C O 1
ATOM 3288 N N . PHE C 1 20 ? -16.648 13.507 29.519 1.00 13.27 666 PHE C N 1
ATOM 3289 C CA . PHE C 1 20 ? -15.651 12.790 30.308 1.00 13.03 666 PHE C CA 1
ATOM 3290 C C . PHE C 1 20 ? -15.403 13.480 31.643 1.00 13.71 666 PHE C C 1
ATOM 3291 O O . PHE C 1 20 ? -14.503 13.055 32.383 1.00 10.78 666 PHE C O 1
ATOM 3299 N N . ASN C 1 21 ? -15.944 14.702 31.784 1.00 12.17 667 ASN C N 1
ATOM 3300 C CA . ASN C 1 21 ? -15.850 15.437 33.042 1.00 15.79 667 ASN C CA 1
ATOM 3301 C C . ASN C 1 21 ? -16.813 14.859 34.091 1.00 16.68 667 ASN C C 1
ATOM 3302 O O . ASN C 1 21 ? -17.901 15.461 34.308 1.00 16.34 667 ASN C O 1
ATOM 3307 N N . ARG C 1 22 ? -16.389 13.761 34.704 1.00 16.21 668 ARG C N 1
ATOM 3308 C CA . ARG C 1 22 ? -17.265 13.080 35.671 1.00 17.64 668 ARG C CA 1
ATOM 3309 C C . ARG C 1 22 ? -16.610 12.866 37.024 1.00 16.32 668 ARG C C 1
ATOM 3310 O O . ARG C 1 22 ? -15.434 13.145 37.268 1.00 13.42 668 ARG C O 1
ATOM 3318 N N . THR C 1 23 ? -17.431 12.281 37.916 1.00 15.50 669 THR C N 1
ATOM 3319 C CA . THR C 1 23 ? -17.075 12.018 39.270 1.00 12.17 669 THR C CA 1
ATOM 3320 C C . THR C 1 23 ? -16.150 10.847 39.450 1.00 13.75 669 THR C C 1
ATOM 3321 O O . THR C 1 23 ? -16.057 9.891 38.656 1.00 13.75 669 THR C O 1
ATOM 3325 N N . TRP C 1 24 ? -15.612 10.813 40.691 1.00 13.23 670 TRP C N 1
ATOM 3326 C CA . TRP C 1 24 ? -14.775 9.712 41.131 1.00 14.82 670 TRP C CA 1
ATOM 3327 C C . TRP C 1 24 ? -15.556 8.414 40.990 1.00 16.07 670 TRP C C 1
ATOM 3328 O O . TRP C 1 24 ? -14.990 7.434 40.483 1.00 15.38 670 TRP C O 1
ATOM 3339 N N . GLN C 1 25 ? -16.827 8.439 41.410 1.00 17.19 671 GLN C N 1
ATOM 3340 C CA . GLN C 1 25 ? -17.660 7.253 41.381 1.00 20.75 671 GLN C CA 1
ATOM 3341 C C . GLN C 1 25 ? -17.867 6.757 39.949 1.00 18.45 671 GLN C C 1
ATOM 3342 O O . GLN C 1 25 ? -17.926 5.532 39.736 1.00 19.74 671 GLN C O 1
ATOM 3348 N N . ASP C 1 26 ? -18.084 7.655 39.002 1.00 15.61 672 ASP C N 1
ATOM 3349 C CA . ASP C 1 26 ? -18.255 7.201 37.607 1.00 15.99 672 ASP C CA 1
ATOM 3350 C C . ASP C 1 26 ? -16.945 6.592 37.075 1.00 14.91 672 ASP C C 1
ATOM 3351 O O . ASP C 1 26 ? -17.039 5.541 36.419 1.00 15.05 672 ASP C O 1
ATOM 3356 N N . TYR C 1 27 ? -15.793 7.206 37.374 1.00 11.38 673 TYR C N 1
ATOM 3357 C CA . TYR C 1 27 ? -14.514 6.674 36.892 1.00 13.27 673 TYR C CA 1
ATOM 3358 C C . TYR C 1 27 ? -14.130 5.318 37.486 1.00 15.10 673 TYR C C 1
ATOM 3359 O O . TYR C 1 27 ? -13.424 4.468 36.885 1.00 14.54 673 TYR C O 1
ATOM 3368 N N . LYS C 1 28 ? -14.568 5.107 38.742 1.00 12.03 674 LYS C N 1
ATOM 3369 C CA . LYS C 1 28 ? -14.369 3.853 39.411 1.00 15.72 674 LYS C CA 1
ATOM 3370 C C . LYS C 1 28 ? -15.243 2.705 38.847 1.00 14.93 674 LYS C C 1
ATOM 3371 O O . LYS C 1 28 ? -14.698 1.607 38.695 1.00 12.67 674 LYS C O 1
ATOM 3377 N N . ARG C 1 29 ? -16.487 2.974 38.481 1.00 14.72 675 ARG C N 1
ATOM 3378 C CA . ARG C 1 29 ? -17.317 1.914 37.962 1.00 21.74 675 ARG C CA 1
ATOM 3379 C C . ARG C 1 29 ? -17.202 1.793 36.425 1.00 22.02 675 ARG C C 1
ATOM 3380 O O . ARG C 1 29 ? -17.476 0.687 35.950 1.00 20.47 675 ARG C O 1
ATOM 3388 N N . GLY C 1 30 ? -16.943 2.894 35.717 1.00 20.40 676 GLY C N 1
ATOM 3389 C CA . GLY C 1 30 ? -16.938 2.827 34.241 1.00 19.35 676 GLY C CA 1
ATOM 3390 C C . GLY C 1 30 ? -18.211 3.489 33.705 1.00 18.58 676 GLY C C 1
ATOM 3391 O O . GLY C 1 30 ? -19.213 3.621 34.404 1.00 16.82 676 GLY C O 1
ATOM 3392 N N . PHE C 1 31 ? -18.211 3.936 32.477 1.00 16.94 677 PHE C N 1
ATOM 3393 C CA . PHE C 1 31 ? -19.296 4.640 31.829 1.00 17.39 677 PHE C CA 1
ATOM 3394 C C . PHE C 1 31 ? -19.137 4.542 30.298 1.00 18.31 677 PHE C C 1
ATOM 3395 O O . PHE C 1 31 ? -18.027 4.205 29.881 1.00 13.44 677 PHE C O 1
ATOM 3403 N N . GLY C 1 32 ? -20.186 4.951 29.579 1.00 19.71 678 GLY C N 1
ATOM 3404 C CA . GLY C 1 32 ? -20.183 4.921 28.118 1.00 22.63 678 GLY C CA 1
ATOM 3405 C C . GLY C 1 32 ? -20.634 3.539 27.616 1.00 27.30 678 GLY C C 1
ATOM 3406 O O . GLY C 1 32 ? -21.172 2.713 28.364 1.00 26.07 678 GLY C O 1
ATOM 3407 N N . SER C 1 33 ? -20.423 3.246 26.341 1.00 28.39 679 SER C N 1
ATOM 3408 C CA . SER C 1 33 ? -20.760 1.927 25.830 1.00 32.51 679 SER C CA 1
ATOM 3409 C C . SER C 1 33 ? -20.070 1.640 24.509 1.00 34.57 679 SER C C 1
ATOM 3410 O O . SER C 1 33 ? -19.712 2.557 23.783 1.00 34.04 679 SER C O 1
ATOM 3413 N N . LEU C 1 34 ? -19.890 0.371 24.187 1.00 38.30 680 LEU C N 1
ATOM 3414 C CA . LEU C 1 34 ? -19.328 0.002 22.886 1.00 40.96 680 LEU C CA 1
ATOM 3415 C C . LEU C 1 34 ? -20.331 -0.896 22.169 1.00 44.20 680 LEU C C 1
ATOM 3416 O O . LEU C 1 34 ? -20.888 -1.780 22.816 1.00 44.27 680 LEU C O 1
ATOM 3421 N N . ASN C 1 35 ? -20.535 -0.704 20.873 1.00 47.39 681 ASN C N 1
ATOM 3422 C CA . ASN C 1 35 ? -21.381 -1.612 20.096 1.00 49.49 681 ASN C CA 1
ATOM 3423 C C . ASN C 1 35 ? -20.589 -2.908 19.873 1.00 51.34 681 ASN C C 1
ATOM 3424 O O . ASN C 1 35 ? -19.435 -3.062 20.303 1.00 49.78 681 ASN C O 1
ATOM 3429 N N . ASP C 1 36 ? -21.099 -3.770 19.010 1.00 54.01 682 ASP C N 1
ATOM 3430 C CA . ASP C 1 36 ? -20.525 -5.074 18.698 1.00 55.83 682 ASP C CA 1
ATOM 3431 C C . ASP C 1 36 ? -19.204 -4.968 17.940 1.00 55.08 682 ASP C C 1
ATOM 3432 O O . ASP C 1 36 ? -18.252 -5.712 18.164 1.00 54.98 682 ASP C O 1
ATOM 3437 N N . GLU C 1 37 ? -19.158 -4.018 17.016 1.00 54.70 683 GLU C N 1
ATOM 3438 C CA . GLU C 1 37 ? -17.979 -3.721 16.228 1.00 53.61 683 GLU C CA 1
ATOM 3439 C C . GLU C 1 37 ? -16.885 -3.016 17.030 1.00 51.34 683 GLU C C 1
ATOM 3440 O O . GLU C 1 37 ? -15.972 -2.470 16.406 1.00 51.57 683 GLU C O 1
ATOM 3446 N N . GLY C 1 38 ? -16.935 -2.961 18.352 1.00 48.12 684 GLY C N 1
ATOM 3447 C CA . GLY C 1 38 ? -15.909 -2.284 19.127 1.00 44.91 684 GLY C CA 1
ATOM 3448 C C . GLY C 1 38 ? -15.868 -0.768 18.919 1.00 42.88 684 GLY C C 1
ATOM 3449 O O . GLY C 1 38 ? -14.824 -0.127 19.072 1.00 39.34 684 GLY C O 1
ATOM 3450 N N . GLU C 1 39 ? -17.005 -0.203 18.534 1.00 41.16 685 GLU C N 1
ATOM 3451 C CA . GLU C 1 39 ? -17.117 1.222 18.310 1.00 41.66 685 GLU C CA 1
ATOM 3452 C C . GLU C 1 39 ? -17.892 1.859 19.476 1.00 39.40 685 GLU C C 1
ATOM 3453 O O . GLU C 1 39 ? -18.765 1.154 20.011 1.00 39.26 685 GLU C O 1
ATOM 3459 N N . GLY C 1 40 ? -17.580 3.092 19.817 1.00 33.06 686 GLY C N 1
ATOM 3460 C CA . GLY C 1 40 ? -18.244 3.805 20.897 1.00 29.16 686 GLY C CA 1
ATOM 3461 C C . GLY C 1 40 ? -17.274 4.597 21.782 1.00 25.94 686 GLY C C 1
ATOM 3462 O O . GLY C 1 40 ? -16.040 4.475 21.670 1.00 27.49 686 GLY C O 1
ATOM 3463 N N . GLU C 1 41 ? -17.743 5.565 22.546 1.00 20.14 687 GLU C N 1
ATOM 3464 C CA . GLU C 1 41 ? -16.830 6.227 23.493 1.00 19.03 687 GLU C CA 1
ATOM 3465 C C . GLU C 1 41 ? -17.058 5.564 24.878 1.00 18.15 687 GLU C C 1
ATOM 3466 O O . GLU C 1 41 ? -18.221 5.261 25.185 1.00 14.47 687 GLU C O 1
ATOM 3472 N N . PHE C 1 42 ? -16.023 5.363 25.691 1.00 15.31 688 PHE C N 1
ATOM 3473 C CA . PHE C 1 42 ? -16.264 4.754 27.004 1.00 16.49 688 PHE C CA 1
ATOM 3474 C C . PHE C 1 42 ? -14.992 4.736 27.826 1.00 16.39 688 PHE C C 1
ATOM 3475 O O . PHE C 1 42 ? -13.898 4.999 27.290 1.00 14.29 688 PHE C O 1
ATOM 3483 N N . TRP C 1 43 ? -15.142 4.447 29.094 1.00 14.88 689 TRP C N 1
ATOM 3484 C CA . TRP C 1 43 ? -14.057 4.311 30.072 1.00 14.93 689 TRP C CA 1
ATOM 3485 C C . TRP C 1 43 ? -14.320 2.996 30.835 1.00 15.96 689 TRP C C 1
ATOM 3486 O O . TRP C 1 43 ? -15.441 2.883 31.398 1.00 14.14 689 TRP C O 1
ATOM 3497 N N . LEU C 1 44 ? -13.404 2.060 30.822 1.00 15.71 690 LEU C N 1
ATOM 3498 C CA . LEU C 1 44 ? -13.626 0.771 31.456 1.00 18.27 690 LEU C CA 1
ATOM 3499 C C . LEU C 1 44 ? -13.939 0.816 32.964 1.00 17.38 690 LEU C C 1
ATOM 3500 O O . LEU C 1 44 ? -14.939 0.165 33.287 1.00 16.42 690 LEU C O 1
ATOM 3505 N N . GLY C 1 45 ? -13.239 1.532 33.807 1.00 13.53 691 GLY C N 1
ATOM 3506 C CA . GLY C 1 45 ? -13.564 1.553 35.245 1.00 14.42 691 GLY C CA 1
ATOM 3507 C C . GLY C 1 45 ? -12.240 1.273 35.979 1.00 16.05 691 GLY C C 1
ATOM 3508 O O . GLY C 1 45 ? -11.623 0.252 35.595 1.00 14.48 691 GLY C O 1
ATOM 3509 N N . ASN C 1 46 ? -11.839 2.186 36.855 1.00 12.88 692 ASN C N 1
ATOM 3510 C CA . ASN C 1 46 ? -10.630 1.968 37.638 1.00 17.20 692 ASN C CA 1
ATOM 3511 C C . ASN C 1 46 ? -10.631 0.715 38.535 1.00 17.13 692 ASN C C 1
ATOM 3512 O O . ASN C 1 46 ? -9.558 0.131 38.677 1.00 16.79 692 ASN C O 1
ATOM 3517 N N . ASP C 1 47 ? -11.731 0.294 39.133 1.00 20.32 693 ASP C N 1
ATOM 3518 C CA . ASP C 1 47 ? -11.716 -0.916 39.958 1.00 23.89 693 ASP C CA 1
ATOM 3519 C C . ASP C 1 47 ? -11.399 -2.178 39.138 1.00 23.11 693 ASP C C 1
ATOM 3520 O O . ASP C 1 47 ? -10.402 -2.852 39.430 1.00 20.29 693 ASP C O 1
ATOM 3525 N N . TYR C 1 48 ? -12.057 -2.286 37.980 1.00 23.45 694 TYR C N 1
ATOM 3526 C CA . TYR C 1 48 ? -11.714 -3.384 37.065 1.00 24.58 694 TYR C CA 1
ATOM 3527 C C . TYR C 1 48 ? -10.331 -3.208 36.464 1.00 22.58 694 TYR C C 1
ATOM 3528 O O . TYR C 1 48 ? -9.641 -4.240 36.357 1.00 22.16 694 TYR C O 1
ATOM 3537 N N . LEU C 1 49 ? -9.841 -1.997 36.215 1.00 19.74 695 LEU C N 1
ATOM 3538 C CA . LEU C 1 49 ? -8.489 -1.827 35.734 1.00 19.96 695 LEU C CA 1
ATOM 3539 C C . LEU C 1 49 ? -7.452 -2.390 36.702 1.00 20.10 695 LEU C C 1
ATOM 3540 O O . LEU C 1 49 ? -6.448 -3.011 36.285 1.00 19.95 695 LEU C O 1
ATOM 3545 N N . HIS C 1 50 ? -7.611 -2.096 38.001 1.00 19.58 696 HIS C N 1
ATOM 3546 C CA . HIS C 1 50 ? -6.712 -2.584 39.052 1.00 18.06 696 HIS C CA 1
ATOM 3547 C C . HIS C 1 50 ? -6.686 -4.116 39.067 1.00 18.57 696 HIS C C 1
ATOM 3548 O O . HIS C 1 50 ? -5.606 -4.687 39.082 1.00 19.09 696 HIS C O 1
ATOM 3555 N N . LEU C 1 51 ? -7.813 -4.773 38.944 1.00 19.32 697 LEU C N 1
ATOM 3556 C CA . LEU C 1 51 ? -7.919 -6.235 38.875 1.00 23.51 697 LEU C CA 1
ATOM 3557 C C . LEU C 1 51 ? -7.175 -6.815 37.671 1.00 23.21 697 LEU C C 1
ATOM 3558 O O . LEU C 1 51 ? -6.204 -7.554 37.875 1.00 24.10 697 LEU C O 1
ATOM 3563 N N . LEU C 1 52 ? -7.409 -6.359 36.434 1.00 22.12 698 LEU C N 1
ATOM 3564 C CA . LEU C 1 52 ? -6.747 -6.823 35.232 1.00 21.95 698 LEU C CA 1
ATOM 3565 C C . LEU C 1 52 ? -5.252 -6.522 35.181 1.00 23.00 698 LEU C C 1
ATOM 3566 O O . LEU C 1 52 ? -4.497 -7.080 34.359 1.00 20.23 698 LEU C O 1
ATOM 3571 N N . THR C 1 53 ? -4.803 -5.655 36.100 1.00 21.11 699 THR C N 1
ATOM 3572 C CA . THR C 1 53 ? -3.352 -5.317 36.037 1.00 23.79 699 THR C CA 1
ATOM 3573 C C . THR C 1 53 ? -2.553 -5.897 37.189 1.00 24.70 699 THR C C 1
ATOM 3574 O O . THR C 1 53 ? -1.348 -5.632 37.335 1.00 22.18 699 THR C O 1
ATOM 3578 N N . GLN C 1 54 ? -3.082 -6.756 38.048 1.00 26.03 700 GLN C N 1
ATOM 3579 C CA . GLN C 1 54 ? -2.320 -7.327 39.170 1.00 29.23 700 GLN C CA 1
ATOM 3580 C C . GLN C 1 54 ? -1.032 -8.047 38.819 1.00 28.12 700 GLN C C 1
ATOM 3581 O O . GLN C 1 54 ? -0.069 -8.007 39.587 1.00 27.75 700 GLN C O 1
ATOM 3587 N N . ARG C 1 55 ? -0.929 -8.723 37.687 1.00 25.59 701 ARG C N 1
ATOM 3588 C CA . ARG C 1 55 ? 0.278 -9.372 37.230 1.00 27.45 701 ARG C CA 1
ATOM 3589 C C . ARG C 1 55 ? 1.064 -8.541 36.218 1.00 26.81 701 ARG C C 1
ATOM 3590 O O . ARG C 1 55 ? 1.938 -9.144 35.596 1.00 25.74 701 ARG C O 1
ATOM 3598 N N . GLY C 1 56 ? 0.831 -7.239 36.064 1.00 24.79 702 GLY C N 1
ATOM 3599 C CA . GLY C 1 56 ? 1.615 -6.480 35.080 1.00 22.01 702 GLY C CA 1
ATOM 3600 C C . GLY C 1 56 ? 0.846 -6.482 33.759 1.00 21.89 702 GLY C C 1
ATOM 3601 O O . GLY C 1 56 ? -0.069 -7.296 33.633 1.00 25.10 702 GLY C O 1
ATOM 3602 N N . SER C 1 57 ? 1.118 -5.676 32.769 1.00 20.28 703 SER C N 1
ATOM 3603 C CA . SER C 1 57 ? 0.378 -5.717 31.496 1.00 19.37 703 SER C CA 1
ATOM 3604 C C . SER C 1 57 ? 1.143 -4.825 30.506 1.00 18.69 703 SER C C 1
ATOM 3605 O O . SER C 1 57 ? 1.984 -4.034 30.950 1.00 18.82 703 SER C O 1
ATOM 3608 N N . VAL C 1 58 ? 0.758 -4.952 29.253 1.00 17.50 704 VAL C N 1
ATOM 3609 C CA . VAL C 1 58 ? 1.292 -4.008 28.272 1.00 20.38 704 VAL C CA 1
ATOM 3610 C C . VAL C 1 58 ? 0.132 -3.056 27.916 1.00 18.21 704 VAL C C 1
ATOM 3611 O O . VAL C 1 58 ? -0.930 -3.554 27.472 1.00 18.47 704 VAL C O 1
ATOM 3615 N N . LEU C 1 59 ? 0.417 -1.754 28.004 1.00 16.46 705 LEU C N 1
ATOM 3616 C CA . LEU C 1 59 ? -0.531 -0.732 27.583 1.00 17.35 705 LEU C CA 1
ATOM 3617 C C . LEU C 1 59 ? -0.173 -0.227 26.154 1.00 19.69 705 LEU C C 1
ATOM 3618 O O . LEU C 1 59 ? 0.979 0.166 25.910 1.00 20.13 705 LEU C O 1
ATOM 3623 N N . ARG C 1 60 ? -1.123 -0.159 25.261 1.00 17.67 706 ARG C N 1
ATOM 3624 C CA . ARG C 1 60 ? -0.941 0.386 23.924 1.00 20.78 706 ARG C CA 1
ATOM 3625 C C . ARG C 1 60 ? -1.820 1.638 23.750 1.00 19.50 706 ARG C C 1
ATOM 3626 O O . ARG C 1 60 ? -3.042 1.503 23.964 1.00 17.44 706 ARG C O 1
ATOM 3634 N N . VAL C 1 61 ? -1.212 2.810 23.539 1.00 17.08 707 VAL C N 1
ATOM 3635 C CA . VAL C 1 61 ? -1.947 4.031 23.260 1.00 16.17 707 VAL C CA 1
ATOM 3636 C C . VAL C 1 61 ? -1.988 4.263 21.724 1.00 17.42 707 VAL C C 1
ATOM 3637 O O . VAL C 1 61 ? -0.868 4.291 21.182 1.00 14.52 707 VAL C O 1
ATOM 3641 N N . GLU C 1 62 ? -3.107 4.532 21.085 1.00 14.61 708 GLU C N 1
ATOM 3642 C CA . GLU C 1 62 ? -3.184 4.813 19.641 1.00 17.17 708 GLU C CA 1
ATOM 3643 C C . GLU C 1 62 ? -3.802 6.171 19.390 1.00 16.10 708 GLU C C 1
ATOM 3644 O O . GLU C 1 62 ? -4.847 6.455 20.046 1.00 16.67 708 GLU C O 1
ATOM 3650 N N . LEU C 1 63 ? -3.128 7.015 18.626 1.00 14.37 709 LEU C N 1
ATOM 3651 C CA . LEU C 1 63 ? -3.583 8.380 18.387 1.00 15.27 709 LEU C CA 1
ATOM 3652 C C . LEU C 1 63 ? -3.721 8.673 16.874 1.00 18.20 709 LEU C C 1
ATOM 3653 O O . LEU C 1 63 ? -2.910 8.283 16.049 1.00 16.85 709 LEU C O 1
ATOM 3658 N N . GLU C 1 64 ? -4.666 9.556 16.549 1.00 19.82 710 GLU C N 1
ATOM 3659 C CA . GLU C 1 64 ? -5.019 10.006 15.254 1.00 20.71 710 GLU C CA 1
ATOM 3660 C C . GLU C 1 64 ? -5.369 11.505 15.266 1.00 18.47 710 GLU C C 1
ATOM 3661 O O . GLU C 1 64 ? -6.220 11.979 15.988 1.00 17.13 710 GLU C O 1
ATOM 3667 N N . ASP C 1 65 ? -4.703 12.230 14.347 1.00 14.94 711 ASP C N 1
ATOM 3668 C CA . ASP C 1 65 ? -4.967 13.670 14.266 1.00 14.45 711 ASP C CA 1
ATOM 3669 C C . ASP C 1 65 ? -5.948 13.927 13.108 1.00 14.84 711 ASP C C 1
ATOM 3670 O O . ASP C 1 65 ? -6.498 12.956 12.562 1.00 13.82 711 ASP C O 1
ATOM 3675 N N . TRP C 1 66 ? -6.335 15.169 12.900 1.00 15.97 712 TRP C N 1
ATOM 3676 C CA . TRP C 1 66 ? -7.351 15.503 11.915 1.00 19.81 712 TRP C CA 1
ATOM 3677 C C . TRP C 1 66 ? -6.832 15.496 10.463 1.00 23.87 712 TRP C C 1
ATOM 3678 O O . TRP C 1 66 ? -7.670 15.732 9.592 1.00 27.01 712 TRP C O 1
ATOM 3689 N N . ALA C 1 67 ? -5.595 15.136 10.174 1.00 23.89 713 ALA C N 1
ATOM 3690 C CA . ALA C 1 67 ? -5.106 15.023 8.802 1.00 26.07 713 ALA C CA 1
ATOM 3691 C C . ALA C 1 67 ? -4.678 13.601 8.479 1.00 27.62 713 ALA C C 1
ATOM 3692 O O . ALA C 1 67 ? -3.815 13.425 7.629 1.00 28.08 713 ALA C O 1
ATOM 3694 N N . GLY C 1 68 ? -5.203 12.595 9.176 1.00 26.20 714 GLY C N 1
ATOM 3695 C CA . GLY C 1 68 ? -4.790 11.235 8.937 1.00 23.59 714 GLY C CA 1
ATOM 3696 C C . GLY C 1 68 ? -3.419 10.807 9.421 1.00 22.64 714 GLY C C 1
ATOM 3697 O O . GLY C 1 68 ? -3.152 9.637 9.145 1.00 22.31 714 GLY C O 1
ATOM 3698 N N . ASN C 1 69 ? -2.631 11.514 10.228 1.00 19.48 715 ASN C N 1
ATOM 3699 C CA . ASN C 1 69 ? -1.416 10.890 10.803 1.00 18.40 715 ASN C CA 1
ATOM 3700 C C . ASN C 1 69 ? -1.758 10.012 12.002 1.00 20.65 715 ASN C C 1
ATOM 3701 O O . ASN C 1 69 ? -2.685 10.361 12.758 1.00 16.82 715 ASN C O 1
ATOM 3706 N N . GLU C 1 70 ? -1.054 8.905 12.230 1.00 19.82 716 GLU C N 1
ATOM 3707 C CA . GLU C 1 70 ? -1.340 8.056 13.372 1.00 24.02 716 GLU C CA 1
ATOM 3708 C C . GLU C 1 70 ? -0.029 7.796 14.127 1.00 23.19 716 GLU C C 1
ATOM 3709 O O . GLU C 1 70 ? 1.004 7.883 13.478 1.00 20.32 716 GLU C O 1
ATOM 3715 N N . ALA C 1 71 ? -0.072 7.574 15.414 1.00 20.35 717 ALA C N 1
ATOM 3716 C CA . ALA C 1 71 ? 1.112 7.264 16.212 1.00 19.73 717 ALA C CA 1
ATOM 3717 C C . ALA C 1 71 ? 0.588 6.366 17.352 1.00 20.79 717 ALA C C 1
ATOM 3718 O O . ALA C 1 71 ? -0.619 6.316 17.654 1.00 17.87 717 ALA C O 1
ATOM 3720 N N . TYR C 1 72 ? 1.516 5.680 17.981 1.00 19.17 718 TYR C N 1
ATOM 3721 C CA . TYR C 1 72 ? 1.263 4.744 19.064 1.00 19.42 718 TYR C CA 1
ATOM 3722 C C . TYR C 1 72 ? 2.396 4.810 20.094 1.00 19.30 718 TYR C C 1
ATOM 3723 O O . TYR C 1 72 ? 3.512 5.269 19.847 1.00 17.87 718 TYR C O 1
ATOM 3732 N N . ALA C 1 73 ? 2.102 4.337 21.297 1.00 18.47 719 ALA C N 1
ATOM 3733 C CA . ALA C 1 73 ? 3.040 4.289 22.412 1.00 19.02 719 ALA C CA 1
ATOM 3734 C C . ALA C 1 73 ? 2.712 3.027 23.202 1.00 19.59 719 ALA C C 1
ATOM 3735 O O . ALA C 1 73 ? 1.507 2.742 23.384 1.00 17.04 719 ALA C O 1
ATOM 3737 N N . GLU C 1 74 ? 3.731 2.261 23.563 1.00 17.95 720 GLU C N 1
ATOM 3738 C CA . GLU C 1 74 ? 3.494 1.058 24.363 1.00 21.50 720 GLU C CA 1
ATOM 3739 C C . GLU C 1 74 ? 4.315 1.181 25.659 1.00 20.44 720 GLU C C 1
ATOM 3740 O O . GLU C 1 74 ? 5.416 1.725 25.689 1.00 18.35 720 GLU C O 1
ATOM 3746 N N . TYR C 1 75 ? 3.779 0.715 26.766 1.00 19.24 721 TYR C N 1
ATOM 3747 C CA . TYR C 1 75 ? 4.389 0.755 28.066 1.00 18.86 721 TYR C CA 1
ATOM 3748 C C . TYR C 1 75 ? 4.049 -0.493 28.861 1.00 19.38 721 TYR C C 1
ATOM 3749 O O . TYR C 1 75 ? 2.995 -1.066 28.584 1.00 20.91 721 TYR C O 1
ATOM 3758 N N . HIS C 1 76 ? 4.891 -0.775 29.851 1.00 20.21 722 HIS C N 1
ATOM 3759 C CA . HIS C 1 76 ? 4.506 -1.804 30.847 1.00 21.87 722 HIS C CA 1
ATOM 3760 C C . HIS C 1 76 ? 3.679 -0.982 31.838 1.00 19.53 722 HIS C C 1
ATOM 3761 O O . HIS C 1 76 ? 4.103 0.125 32.244 1.00 18.05 722 HIS C O 1
ATOM 3768 N N . PHE C 1 77 ? 2.493 -1.465 32.189 1.00 19.20 723 PHE C N 1
ATOM 3769 C CA . PHE C 1 77 ? 1.546 -0.725 33.004 1.00 16.92 723 PHE C CA 1
ATOM 3770 C C . PHE C 1 77 ? 0.814 -1.444 34.134 1.00 16.73 723 PHE C C 1
ATOM 3771 O O . PHE C 1 77 ? 0.302 -2.574 34.024 1.00 14.21 723 PHE C O 1
ATOM 3779 N N . ARG C 1 78 ? 0.639 -0.713 35.221 1.00 17.76 724 ARG C N 1
ATOM 3780 C CA . ARG C 1 78 ? -0.160 -1.211 36.363 1.00 22.55 724 ARG C CA 1
ATOM 3781 C C . ARG C 1 78 ? -0.866 -0.021 37.021 1.00 19.37 724 ARG C C 1
ATOM 3782 O O . ARG C 1 78 ? -0.308 1.083 37.026 1.00 17.74 724 ARG C O 1
ATOM 3790 N N . VAL C 1 79 ? -2.029 -0.270 37.560 1.00 18.70 725 VAL C N 1
ATOM 3791 C CA . VAL C 1 79 ? -2.808 0.756 38.262 1.00 19.70 725 VAL C CA 1
ATOM 3792 C C . VAL C 1 79 ? -2.987 0.264 39.705 1.00 20.57 725 VAL C C 1
ATOM 3793 O O . VAL C 1 79 ? -3.326 -0.921 39.841 1.00 20.70 725 VAL C O 1
ATOM 3797 N N . GLY C 1 80 ? -2.761 1.041 40.740 1.00 17.51 726 GLY C N 1
ATOM 3798 C CA . GLY C 1 80 ? -2.855 0.601 42.129 1.00 16.54 726 GLY C CA 1
ATOM 3799 C C . GLY C 1 80 ? -4.318 0.484 42.591 1.00 18.04 726 GLY C C 1
ATOM 3800 O O . GLY C 1 80 ? -5.225 0.774 41.777 1.00 15.63 726 GLY C O 1
ATOM 3801 N N . SER C 1 81 ? -4.520 0.167 43.890 1.00 14.88 727 SER C N 1
ATOM 3802 C CA . SER C 1 81 ? -5.862 0.015 44.414 1.00 15.80 727 SER C CA 1
ATOM 3803 C C . SER C 1 81 ? -6.448 1.406 44.745 1.00 13.89 727 SER C C 1
ATOM 3804 O O . SER C 1 81 ? -5.713 2.370 44.707 1.00 12.89 727 SER C O 1
ATOM 3807 N N . GLU C 1 82 ? -7.700 1.441 45.094 1.00 16.79 728 GLU C N 1
ATOM 3808 C CA . GLU C 1 82 ? -8.410 2.644 45.490 1.00 18.22 728 GLU C CA 1
ATOM 3809 C C . GLU C 1 82 ? -7.776 3.290 46.712 1.00 19.82 728 GLU C C 1
ATOM 3810 O O . GLU C 1 82 ? -7.500 4.493 46.674 1.00 16.39 728 GLU C O 1
ATOM 3816 N N . ALA C 1 83 ? -7.299 2.460 47.677 1.00 19.58 729 ALA C N 1
ATOM 3817 C CA . ALA C 1 83 ? -6.639 3.047 48.828 1.00 20.04 729 ALA C CA 1
ATOM 3818 C C . ALA C 1 83 ? -5.381 3.769 48.396 1.00 19.85 729 ALA C C 1
ATOM 3819 O O . ALA C 1 83 ? -4.963 4.733 49.056 1.00 18.57 729 ALA C O 1
ATOM 3821 N N . GLU C 1 84 ? -4.760 3.243 47.358 1.00 19.37 730 GLU C N 1
ATOM 3822 C CA . GLU C 1 84 ? -3.524 3.881 46.837 1.00 21.05 730 GLU C CA 1
ATOM 3823 C C . GLU C 1 84 ? -3.878 4.935 45.784 1.00 19.93 730 GLU C C 1
ATOM 3824 O O . GLU C 1 84 ? -2.999 5.499 45.127 1.00 21.19 730 GLU C O 1
ATOM 3830 N N . GLY C 1 85 ? -5.155 5.263 45.639 1.00 21.33 731 GLY C N 1
ATOM 3831 C CA . GLY C 1 85 ? -5.606 6.321 44.717 1.00 18.21 731 GLY C CA 1
ATOM 3832 C C . GLY C 1 85 ? -5.466 5.956 43.225 1.00 19.03 731 GLY C C 1
ATOM 3833 O O . GLY C 1 85 ? -5.261 6.861 42.408 1.00 14.64 731 GLY C O 1
ATOM 3834 N N . TYR C 1 86 ? -5.563 4.657 42.912 1.00 15.72 732 TYR C N 1
ATOM 3835 C CA . TYR C 1 86 ? -5.333 4.168 41.566 1.00 15.76 732 TYR C CA 1
ATOM 3836 C C . TYR C 1 86 ? -4.055 4.652 40.906 1.00 17.19 732 TYR C C 1
ATOM 3837 O O . TYR C 1 86 ? -3.967 4.943 39.697 1.00 15.73 732 TYR C O 1
ATOM 3846 N N . ALA C 1 87 ? -2.976 4.778 41.668 1.00 17.14 733 ALA C N 1
ATOM 3847 C CA . ALA C 1 87 ? -1.700 5.276 41.184 1.00 17.12 733 ALA C CA 1
ATOM 3848 C C . ALA C 1 87 ? -1.204 4.542 39.926 1.00 16.33 733 ALA C C 1
ATOM 3849 O O . ALA C 1 87 ? -1.339 3.342 39.714 1.00 15.89 733 ALA C O 1
ATOM 3851 N N . LEU C 1 88 ? -0.561 5.351 39.088 1.00 15.57 734 LEU C N 1
ATOM 3852 C CA . LEU C 1 88 ? -0.064 4.853 37.794 1.00 16.12 734 LEU C CA 1
ATOM 3853 C C . LEU C 1 88 ? 1.389 4.380 37.878 1.00 16.88 734 LEU C C 1
ATOM 3854 O O . LEU C 1 88 ? 2.169 5.195 38.334 1.00 14.88 734 LEU C O 1
ATOM 3859 N N . GLN C 1 89 ? 1.751 3.245 37.286 1.00 17.99 735 GLN C N 1
ATOM 3860 C CA . GLN C 1 89 ? 3.145 2.847 37.213 1.00 21.42 735 GLN C CA 1
ATOM 3861 C C . GLN C 1 89 ? 3.451 2.345 35.798 1.00 19.54 735 GLN C C 1
ATOM 3862 O O . GLN C 1 89 ? 2.881 1.348 35.344 1.00 18.60 735 GLN C O 1
ATOM 3868 N N . VAL C 1 90 ? 4.263 3.092 35.097 1.00 16.47 736 VAL C N 1
ATOM 3869 C CA . VAL C 1 90 ? 4.598 2.737 33.724 1.00 18.85 736 VAL C CA 1
ATOM 3870 C C . VAL C 1 90 ? 6.129 2.646 33.640 1.00 19.77 736 VAL C C 1
ATOM 3871 O O . VAL C 1 90 ? 6.817 3.373 34.337 1.00 17.12 736 VAL C O 1
ATOM 3875 N N . SER C 1 91 ? 6.577 1.832 32.699 1.00 21.13 737 SER C N 1
ATOM 3876 C CA . SER C 1 91 ? 8.006 1.746 32.386 1.00 20.97 737 SER C CA 1
ATOM 3877 C C . SER C 1 91 ? 8.112 1.173 30.965 1.00 19.11 737 SER C C 1
ATOM 3878 O O . SER C 1 91 ? 7.087 0.807 30.353 1.00 16.02 737 SER C O 1
ATOM 3881 N N . SER C 1 92 ? 9.319 1.217 30.412 1.00 19.72 738 SER C N 1
ATOM 3882 C CA . SER C 1 92 ? 9.631 0.585 29.150 1.00 20.41 738 SER C CA 1
ATOM 3883 C C . SER C 1 92 ? 8.964 1.137 27.903 1.00 20.12 738 SER C C 1
ATOM 3884 O O . SER C 1 92 ? 8.318 0.391 27.172 1.00 17.28 738 SER C O 1
ATOM 3887 N N . TYR C 1 93 ? 8.940 2.458 27.796 1.00 20.54 739 TYR C N 1
ATOM 3888 C CA . TYR C 1 93 ? 8.365 3.092 26.633 1.00 21.77 739 TYR C CA 1
ATOM 3889 C C . TYR C 1 93 ? 8.910 2.473 25.349 1.00 22.09 739 TYR C C 1
ATOM 3890 O O . TYR C 1 93 ? 10.104 2.211 25.169 1.00 20.36 739 TYR C O 1
ATOM 3899 N N . GLU C 1 94 ? 8.088 2.316 24.328 1.00 23.04 740 GLU C N 1
ATOM 3900 C CA . GLU C 1 94 ? 8.545 2.213 22.947 1.00 25.04 740 GLU C CA 1
ATOM 3901 C C . GLU C 1 94 ? 7.420 2.736 22.053 1.00 26.90 740 GLU C C 1
ATOM 3902 O O . GLU C 1 94 ? 6.233 2.616 22.427 1.00 23.96 740 GLU C O 1
ATOM 3908 N N . GLY C 1 95 ? 7.823 3.210 20.876 1.00 25.24 741 GLY C N 1
ATOM 3909 C CA . GLY C 1 95 ? 6.717 3.619 19.988 1.00 26.06 741 GLY C CA 1
ATOM 3910 C C . GLY C 1 95 ? 7.179 4.788 19.125 1.00 26.17 741 GLY C C 1
ATOM 3911 O O . GLY C 1 95 ? 8.338 5.119 19.017 1.00 24.09 741 GLY C O 1
ATOM 3912 N N . THR C 1 96 ? 6.184 5.491 18.649 1.00 23.97 742 THR C N 1
ATOM 3913 C CA . THR C 1 96 ? 6.301 6.560 17.661 1.00 22.11 742 THR C CA 1
ATOM 3914 C C . THR C 1 96 ? 5.670 7.829 18.112 1.00 20.23 742 THR C C 1
ATOM 3915 O O . THR C 1 96 ? 5.942 8.875 17.543 1.00 18.25 742 THR C O 1
ATOM 3919 N N . ALA C 1 97 ? 4.859 7.832 19.204 1.00 16.04 743 ALA C N 1
ATOM 3920 C CA . ALA C 1 97 ? 4.207 9.050 19.635 1.00 14.30 743 ALA C CA 1
ATOM 3921 C C . ALA C 1 97 ? 5.086 9.914 20.534 1.00 13.69 743 ALA C C 1
ATOM 3922 O O . ALA C 1 97 ? 4.714 11.015 20.884 1.00 9.59 743 ALA C O 1
ATOM 3924 N N . GLY C 1 98 ? 6.157 9.304 21.083 1.00 15.25 744 GLY C N 1
ATOM 3925 C CA . GLY C 1 98 ? 6.993 10.089 22.035 1.00 18.15 744 GLY C CA 1
ATOM 3926 C C . GLY C 1 98 ? 6.519 9.713 23.440 1.00 19.44 744 GLY C C 1
ATOM 3927 O O . GLY C 1 98 ? 5.308 9.431 23.583 1.00 18.76 744 GLY C O 1
ATOM 3928 N N . ASP C 1 99 ? 7.375 9.681 24.439 1.00 19.81 745 ASP C N 1
ATOM 3929 C CA . ASP C 1 99 ? 7.055 9.289 25.821 1.00 19.23 745 ASP C CA 1
ATOM 3930 C C . ASP C 1 99 ? 6.502 10.385 26.699 1.00 21.55 745 ASP C C 1
ATOM 3931 O O . ASP C 1 99 ? 7.205 10.993 27.559 1.00 24.17 745 ASP C O 1
ATOM 3936 N N . ALA C 1 100 ? 5.218 10.736 26.545 1.00 19.54 746 ALA C N 1
ATOM 3937 C CA . ALA C 1 100 ? 4.719 11.872 27.296 1.00 19.88 746 ALA C CA 1
ATOM 3938 C C . ALA C 1 100 ? 4.498 11.492 28.782 1.00 19.28 746 ALA C C 1
ATOM 3939 O O . ALA C 1 100 ? 4.575 12.371 29.635 1.00 19.11 746 ALA C O 1
ATOM 3941 N N . LEU C 1 101 ? 4.274 10.211 29.049 1.00 16.90 747 LEU C N 1
ATOM 3942 C CA . LEU C 1 101 ? 3.992 9.829 30.415 1.00 18.69 747 LEU C CA 1
ATOM 3943 C C . LEU C 1 101 ? 5.190 9.885 31.356 1.00 19.73 747 LEU C C 1
ATOM 3944 O O . LEU C 1 101 ? 4.963 10.069 32.563 1.00 21.28 747 LEU C O 1
ATOM 3949 N N . ILE C 1 102 ? 6.355 9.436 30.924 1.00 19.47 748 ILE C N 1
ATOM 3950 C CA . ILE C 1 102 ? 7.530 9.375 31.802 1.00 20.11 748 ILE C CA 1
ATOM 3951 C C . ILE C 1 102 ? 8.386 10.607 31.661 1.00 20.47 748 ILE C C 1
ATOM 3952 O O . ILE C 1 102 ? 8.705 11.261 32.659 1.00 24.10 748 ILE C O 1
ATOM 3957 N N . GLU C 1 103 ? 8.682 11.126 30.499 1.00 20.32 749 GLU C N 1
ATOM 3958 C CA . GLU C 1 103 ? 9.454 12.333 30.305 1.00 19.24 749 GLU C CA 1
ATOM 3959 C C . GLU C 1 103 ? 8.636 13.586 30.509 1.00 20.12 749 GLU C C 1
ATOM 3960 O O . GLU C 1 103 ? 9.292 14.604 30.560 1.00 18.95 749 GLU C O 1
ATOM 3966 N N . GLY C 1 104 ? 7.299 13.611 30.451 1.00 20.38 750 GLY C N 1
ATOM 3967 C CA . GLY C 1 104 ? 6.626 14.894 30.611 1.00 22.91 750 GLY C CA 1
ATOM 3968 C C . GLY C 1 104 ? 6.904 15.861 29.477 1.00 25.09 750 GLY C C 1
ATOM 3969 O O . GLY C 1 104 ? 7.189 15.446 28.339 1.00 25.69 750 GLY C O 1
ATOM 3970 N N . SER C 1 105 ? 6.663 17.140 29.701 1.00 26.17 751 SER C N 1
ATOM 3971 C CA . SER C 1 105 ? 6.813 18.049 28.536 1.00 32.35 751 SER C CA 1
ATOM 3972 C C . SER C 1 105 ? 8.211 18.660 28.562 1.00 35.25 751 SER C C 1
ATOM 3973 O O . SER C 1 105 ? 8.649 19.124 29.623 1.00 34.58 751 SER C O 1
ATOM 3976 N N . VAL C 1 106 ? 8.920 18.610 27.443 1.00 40.04 752 VAL C N 1
ATOM 3977 C CA . VAL C 1 106 ? 10.281 19.157 27.368 1.00 45.50 752 VAL C CA 1
ATOM 3978 C C . VAL C 1 106 ? 10.312 20.631 27.764 1.00 48.22 752 VAL C C 1
ATOM 3979 O O . VAL C 1 106 ? 10.922 21.018 28.766 1.00 50.90 752 VAL C O 1
ATOM 3983 N N . GLU C 1 107 ? 9.465 21.417 27.135 1.00 50.77 753 GLU C N 1
ATOM 3984 C CA . GLU C 1 107 ? 9.396 22.839 27.409 1.00 54.35 753 GLU C CA 1
ATOM 3985 C C . GLU C 1 107 ? 8.889 23.092 28.806 1.00 55.56 753 GLU C C 1
ATOM 3986 O O . GLU C 1 107 ? 9.724 23.585 29.590 1.00 57.65 753 GLU C O 1
ATOM 3992 N N . GLU C 1 108 ? 7.671 22.773 29.217 1.00 55.83 754 GLU C N 1
ATOM 3993 C CA . GLU C 1 108 ? 7.197 23.078 30.568 1.00 55.44 754 GLU C CA 1
ATOM 3994 C C . GLU C 1 108 ? 7.960 22.444 31.717 1.00 52.59 754 GLU C C 1
ATOM 3995 O O . GLU C 1 108 ? 7.672 22.804 32.866 1.00 53.28 754 GLU C O 1
ATOM 4001 N N . GLY C 1 109 ? 8.791 21.436 31.519 1.00 49.51 755 GLY C N 1
ATOM 4002 C CA . GLY C 1 109 ? 9.488 20.812 32.628 1.00 46.36 755 GLY C CA 1
ATOM 4003 C C . GLY C 1 109 ? 8.972 19.495 33.169 1.00 43.26 755 GLY C C 1
ATOM 4004 O O . GLY C 1 109 ? 7.893 19.413 33.766 1.00 42.04 755 GLY C O 1
ATOM 4005 N N . ALA C 1 110 ? 9.774 18.449 33.057 1.00 40.99 756 ALA C N 1
ATOM 4006 C CA . ALA C 1 110 ? 9.498 17.109 33.534 1.00 39.68 756 ALA C CA 1
ATOM 4007 C C . ALA C 1 110 ? 9.038 16.971 34.973 1.00 38.30 756 ALA C C 1
ATOM 4008 O O . ALA C 1 110 ? 8.192 16.105 35.259 1.00 39.69 756 ALA C O 1
ATOM 4010 N N . GLU C 1 111 ? 9.562 17.722 35.906 1.00 35.37 757 GLU C N 1
ATOM 4011 C CA . GLU C 1 111 ? 9.263 17.740 37.312 1.00 33.83 757 GLU C CA 1
ATOM 4012 C C . GLU C 1 111 ? 7.773 17.879 37.653 1.00 32.04 757 GLU C C 1
ATOM 4013 O O . GLU C 1 111 ? 7.224 17.331 38.611 1.00 30.62 757 GLU C O 1
ATOM 4019 N N . TYR C 1 112 ? 7.117 18.755 36.911 1.00 27.83 758 TYR C N 1
ATOM 4020 C CA . TYR C 1 112 ? 5.753 19.144 37.021 1.00 29.82 758 TYR C CA 1
ATOM 4021 C C . TYR C 1 112 ? 4.755 18.411 36.108 1.00 26.36 758 TYR C C 1
ATOM 4022 O O . TYR C 1 112 ? 3.576 18.589 36.344 1.00 23.78 758 TYR C O 1
ATOM 4031 N N . THR C 1 113 ? 5.207 17.853 34.981 1.00 23.21 759 THR C N 1
ATOM 4032 C CA . THR C 1 113 ? 4.257 17.367 33.990 1.00 21.45 759 THR C CA 1
ATOM 4033 C C . THR C 1 113 ? 4.448 15.884 33.714 1.00 22.25 759 THR C C 1
ATOM 4034 O O . THR C 1 113 ? 3.645 15.352 32.974 1.00 21.32 759 THR C O 1
ATOM 4038 N N . SER C 1 114 ? 5.353 15.206 34.401 1.00 20.10 760 SER C N 1
ATOM 4039 C CA . SER C 1 114 ? 5.525 13.755 34.370 1.00 21.36 760 SER C CA 1
ATOM 4040 C C . SER C 1 114 ? 4.338 13.011 34.995 1.00 18.07 760 SER C C 1
ATOM 4041 O O . SER C 1 114 ? 3.956 13.542 36.003 1.00 18.50 760 SER C O 1
ATOM 4044 N N . HIS C 1 115 ? 3.779 11.925 34.509 1.00 16.98 761 HIS C N 1
ATOM 4045 C CA . HIS C 1 115 ? 2.608 11.279 35.101 1.00 15.69 761 HIS C CA 1
ATOM 4046 C C . HIS C 1 115 ? 2.967 10.059 35.917 1.00 15.52 761 HIS C C 1
ATOM 4047 O O . HIS C 1 115 ? 2.121 9.492 36.634 1.00 15.17 761 HIS C O 1
ATOM 4054 N N . ASN C 1 116 ? 4.202 9.545 35.789 1.00 14.72 762 ASN C N 1
ATOM 4055 C CA . ASN C 1 116 ? 4.534 8.306 36.521 1.00 18.54 762 ASN C CA 1
ATOM 4056 C C . ASN C 1 116 ? 4.366 8.457 38.028 1.00 16.37 762 ASN C C 1
ATOM 4057 O O . ASN C 1 116 ? 4.674 9.520 38.563 1.00 15.18 762 ASN C O 1
ATOM 4062 N N . ASN C 1 117 ? 3.810 7.451 38.701 1.00 18.32 763 ASN C N 1
ATOM 4063 C CA . ASN C 1 117 ? 3.615 7.443 40.165 1.00 16.95 763 ASN C CA 1
ATOM 4064 C C . ASN C 1 117 ? 2.591 8.456 40.656 1.00 19.47 763 ASN C C 1
ATOM 4065 O O . ASN C 1 117 ? 2.313 8.582 41.871 1.00 19.77 763 ASN C O 1
ATOM 4070 N N . MET C 1 118 ? 1.917 9.174 39.746 1.00 15.85 764 MET C N 1
ATOM 4071 C CA . MET C 1 118 ? 0.824 10.019 40.233 1.00 15.45 764 MET C CA 1
ATOM 4072 C C . MET C 1 118 ? -0.445 9.238 40.547 1.00 13.20 764 MET C C 1
ATOM 4073 O O . MET C 1 118 ? -0.772 8.205 39.962 1.00 13.77 764 MET C O 1
ATOM 4078 N N . GLN C 1 119 ? -1.206 9.778 41.453 1.00 13.16 765 GLN C N 1
ATOM 4079 C CA . GLN C 1 119 ? -2.538 9.270 41.742 1.00 16.10 765 GLN C CA 1
ATOM 4080 C C . GLN C 1 119 ? -3.580 9.807 40.732 1.00 13.05 765 GLN C C 1
ATOM 4081 O O . GLN C 1 119 ? -3.381 10.838 40.151 1.00 11.06 765 GLN C O 1
ATOM 4087 N N . PHE C 1 120 ? -4.671 9.080 40.639 1.00 14.34 766 PHE C N 1
ATOM 4088 C CA . PHE C 1 120 ? -5.830 9.485 39.859 1.00 14.31 766 PHE C CA 1
ATOM 4089 C C . PHE C 1 120 ? -6.564 10.638 40.527 1.00 16.18 766 PHE C C 1
ATOM 4090 O O . PHE C 1 120 ? -6.885 10.580 41.767 1.00 15.64 766 PHE C O 1
ATOM 4098 N N . SER C 1 121 ? -6.988 11.646 39.713 1.00 12.37 767 SER C N 1
ATOM 4099 C CA . SER C 1 121 ? -7.811 12.670 40.355 1.00 11.64 767 SER C CA 1
ATOM 4100 C C . SER C 1 121 ? -9.064 12.959 39.545 1.00 12.64 767 SER C C 1
ATOM 4101 O O . SER C 1 121 ? -8.953 12.987 38.320 1.00 9.14 767 SER C O 1
ATOM 4104 N N . THR C 1 122 ? -10.139 13.402 40.161 1.00 13.64 768 THR C N 1
ATOM 4105 C CA . THR C 1 122 ? -11.332 13.849 39.452 1.00 11.76 768 THR C CA 1
ATOM 4106 C C . THR C 1 122 ? -11.719 15.211 40.004 1.00 12.46 768 THR C C 1
ATOM 4107 O O . THR C 1 122 ? -11.098 15.710 40.976 1.00 11.56 768 THR C O 1
ATOM 4111 N N . PHE C 1 123 ? -12.747 15.857 39.437 1.00 12.16 769 PHE C N 1
ATOM 4112 C CA . PHE C 1 123 ? -13.026 17.215 39.933 1.00 14.74 769 PHE C CA 1
ATOM 4113 C C . PHE C 1 123 ? -13.496 17.173 41.415 1.00 15.70 769 PHE C C 1
ATOM 4114 O O . PHE C 1 123 ? -13.344 18.181 42.111 1.00 15.48 769 PHE C O 1
ATOM 4122 N N . ASP C 1 124 ? -14.147 16.120 41.878 1.00 14.36 770 ASP C N 1
ATOM 4123 C CA . ASP C 1 124 ? -14.620 16.018 43.247 1.00 17.08 770 ASP C CA 1
ATOM 4124 C C . ASP C 1 124 ? -13.646 15.251 44.147 1.00 18.52 770 ASP C C 1
ATOM 4125 O O . ASP C 1 124 ? -14.021 14.820 45.244 1.00 16.52 770 ASP C O 1
ATOM 4130 N N . ARG C 1 125 ? -12.401 14.970 43.739 1.00 16.94 771 ARG C N 1
ATOM 4131 C CA . ARG C 1 125 ? -11.448 14.177 44.489 1.00 18.90 771 ARG C CA 1
ATOM 4132 C C . ARG C 1 125 ? -10.035 14.536 44.043 1.00 18.32 771 ARG C C 1
ATOM 4133 O O . ARG C 1 125 ? -9.448 13.850 43.202 1.00 15.55 771 ARG C O 1
ATOM 4141 N N . ASP C 1 126 ? -9.519 15.650 44.558 1.00 15.66 772 ASP C N 1
ATOM 4142 C CA . ASP C 1 126 ? -8.224 16.152 44.143 1.00 16.88 772 ASP C CA 1
ATOM 4143 C C . ASP C 1 126 ? -7.107 15.526 44.983 1.00 19.13 772 ASP C C 1
ATOM 4144 O O . ASP C 1 126 ? -6.984 15.908 46.140 1.00 18.60 772 ASP C O 1
ATOM 4149 N N . ALA C 1 127 ? -6.153 14.881 44.326 1.00 18.52 773 ALA C N 1
ATOM 4150 C CA . ALA C 1 127 ? -4.916 14.423 44.923 1.00 18.70 773 ALA C CA 1
ATOM 4151 C C . ALA C 1 127 ? -3.763 14.767 43.987 1.00 18.65 773 ALA C C 1
ATOM 4152 O O . ALA C 1 127 ? -2.835 13.975 43.821 1.00 21.69 773 ALA C O 1
ATOM 4154 N N . ASP C 1 128 ? -3.825 15.907 43.333 1.00 17.98 774 ASP C N 1
ATOM 4155 C CA . ASP C 1 128 ? -2.816 16.262 42.340 1.00 18.66 774 ASP C CA 1
ATOM 4156 C C . ASP C 1 128 ? -1.647 16.983 43.021 1.00 19.54 774 ASP C C 1
ATOM 4157 O O . ASP C 1 128 ? -1.684 16.984 44.254 1.00 17.36 774 ASP C O 1
ATOM 4162 N N . GLN C 1 129 ? -0.674 17.532 42.289 1.00 20.11 775 GLN C N 1
ATOM 4163 C CA . GLN C 1 129 ? 0.413 18.196 43.020 1.00 22.69 775 GLN C CA 1
ATOM 4164 C C . GLN C 1 129 ? 0.322 19.706 42.863 1.00 23.00 775 GLN C C 1
ATOM 4165 O O . GLN C 1 129 ? 1.365 20.355 42.986 1.00 22.45 775 GLN C O 1
ATOM 4171 N N . TRP C 1 130 ? -0.848 20.238 42.550 1.00 20.58 776 TRP C N 1
ATOM 4172 C CA . TRP C 1 130 ? -0.976 21.679 42.408 1.00 22.97 776 TRP C CA 1
ATOM 4173 C C . TRP C 1 130 ? -1.725 22.265 43.602 1.00 24.41 776 TRP C C 1
ATOM 4174 O O . TRP C 1 130 ? -2.588 21.562 44.151 1.00 23.88 776 TRP C O 1
ATOM 4185 N N . GLU C 1 131 ? -1.591 23.550 43.907 1.00 25.86 777 GLU C N 1
ATOM 4186 C CA . GLU C 1 131 ? -2.387 24.081 45.028 1.00 28.57 777 GLU C CA 1
ATOM 4187 C C . GLU C 1 131 ? -3.844 24.233 44.624 1.00 25.04 777 GLU C C 1
ATOM 4188 O O . GLU C 1 131 ? -4.711 24.359 45.498 1.00 23.97 777 GLU C O 1
ATOM 4194 N N . GLU C 1 132 ? -4.139 24.269 43.341 1.00 20.76 778 GLU C N 1
ATOM 4195 C CA . GLU C 1 132 ? -5.495 24.272 42.847 1.00 23.49 778 GLU C CA 1
ATOM 4196 C C . GLU C 1 132 ? -5.949 22.875 42.370 1.00 19.85 778 GLU C C 1
ATOM 4197 O O . GLU C 1 132 ? -5.295 21.913 42.732 1.00 20.01 778 GLU C O 1
ATOM 4203 N N . ASN C 1 133 ? -7.060 22.778 41.669 1.00 17.14 779 ASN C N 1
ATOM 4204 C CA . ASN C 1 133 ? -7.726 21.545 41.272 1.00 16.03 779 ASN C CA 1
ATOM 4205 C C . ASN C 1 133 ? -7.539 21.273 39.774 1.00 16.07 779 ASN C C 1
ATOM 4206 O O . ASN C 1 133 ? -8.214 21.895 38.946 1.00 17.97 779 ASN C O 1
ATOM 4211 N N . CYS C 1 134 ? -6.566 20.475 39.355 1.00 15.05 780 CYS C N 1
ATOM 4212 C CA . CYS C 1 134 ? -6.198 20.140 38.005 1.00 14.92 780 CYS C CA 1
ATOM 4213 C C . CYS C 1 134 ? -7.356 19.534 37.188 1.00 16.68 780 CYS C C 1
ATOM 4214 O O . CYS C 1 134 ? -7.667 19.941 36.041 1.00 14.59 780 CYS C O 1
ATOM 4217 N N . ALA C 1 135 ? -8.026 18.549 37.784 1.00 13.57 781 ALA C N 1
ATOM 4218 C CA . ALA C 1 135 ? -9.115 17.879 37.101 1.00 14.46 781 ALA C CA 1
ATOM 4219 C C . ALA C 1 135 ? -10.236 18.849 36.760 1.00 15.38 781 ALA C C 1
ATOM 4220 O O . ALA C 1 135 ? -10.899 18.691 35.734 1.00 15.93 781 ALA C O 1
ATOM 4222 N N . GLU C 1 136 ? -10.534 19.767 37.668 1.00 18.15 782 GLU C N 1
ATOM 4223 C CA . GLU C 1 136 ? -11.611 20.710 37.403 1.00 20.39 782 GLU C CA 1
ATOM 4224 C C . GLU C 1 136 ? -11.317 21.578 36.158 1.00 21.15 782 GLU C C 1
ATOM 4225 O O . GLU C 1 136 ? -12.189 21.844 35.343 1.00 19.86 782 GLU C O 1
ATOM 4231 N N . VAL C 1 137 ? -10.076 22.022 36.056 1.00 21.61 783 VAL C N 1
ATOM 4232 C CA . VAL C 1 137 ? -9.634 22.915 34.984 1.00 24.42 783 VAL C CA 1
ATOM 4233 C C . VAL C 1 137 ? -9.350 22.227 33.670 1.00 22.14 783 VAL C C 1
ATOM 4234 O O . VAL C 1 137 ? -9.606 22.797 32.612 1.00 22.74 783 VAL C O 1
ATOM 4238 N N . TYR C 1 138 ? -8.772 21.050 33.672 1.00 19.32 784 TYR C N 1
ATOM 4239 C CA . TYR C 1 138 ? -8.364 20.289 32.510 1.00 17.32 784 TYR C CA 1
ATOM 4240 C C . TYR C 1 138 ? -9.457 19.402 31.986 1.00 17.40 784 TYR C C 1
ATOM 4241 O O . TYR C 1 138 ? -9.376 18.876 30.876 1.00 16.43 784 TYR C O 1
ATOM 4250 N N . GLY C 1 139 ? -10.567 19.316 32.713 1.00 17.79 785 GLY C N 1
ATOM 4251 C CA . GLY C 1 139 ? -11.787 18.665 32.241 1.00 14.75 785 GLY C CA 1
ATOM 4252 C C . GLY C 1 139 ? -12.062 17.213 32.383 1.00 13.94 785 GLY C C 1
ATOM 4253 O O . GLY C 1 139 ? -13.077 16.717 31.868 1.00 12.21 785 GLY C O 1
ATOM 4254 N N . GLY C 1 140 ? -11.207 16.365 32.923 1.00 15.00 786 GLY C N 1
ATOM 4255 C CA . GLY C 1 140 ? -11.476 14.917 32.972 1.00 14.95 786 GLY C CA 1
ATOM 4256 C C . GLY C 1 140 ? -10.737 14.276 34.148 1.00 15.08 786 GLY C C 1
ATOM 4257 O O . GLY C 1 140 ? -9.958 15.004 34.745 1.00 14.12 786 GLY C O 1
ATOM 4258 N N . GLY C 1 141 ? -10.958 12.970 34.334 1.00 15.63 787 GLY C N 1
ATOM 4259 C CA . GLY C 1 141 ? -10.248 12.275 35.422 1.00 12.58 787 GLY C CA 1
ATOM 4260 C C . GLY C 1 141 ? -8.921 11.784 34.793 1.00 14.76 787 GLY C C 1
ATOM 4261 O O . GLY C 1 141 ? -8.984 11.304 33.655 1.00 14.32 787 GLY C O 1
ATOM 4262 N N . TRP C 1 142 ? -7.788 11.923 35.467 1.00 9.94 788 TRP C N 1
ATOM 4263 C CA . TRP C 1 142 ? -6.519 11.592 34.837 1.00 11.16 788 TRP C CA 1
ATOM 4264 C C . TRP C 1 142 ? -5.458 11.521 35.954 1.00 12.83 788 TRP C C 1
ATOM 4265 O O . TRP C 1 142 ? -5.755 11.820 37.134 1.00 11.82 788 TRP C O 1
ATOM 4276 N N . TRP C 1 143 ? -4.275 11.018 35.629 1.00 13.24 789 TRP C N 1
ATOM 4277 C CA . TRP C 1 143 ? -3.197 10.891 36.614 1.00 11.89 789 TRP C CA 1
ATOM 4278 C C . TRP C 1 143 ? -2.371 12.177 36.598 1.00 12.18 789 TRP C C 1
ATOM 4279 O O . TRP C 1 143 ? -1.261 12.212 36.094 1.00 12.11 789 TRP C O 1
ATOM 4290 N N . TYR C 1 144 ? -2.894 13.248 37.158 1.00 13.26 790 TYR C N 1
ATOM 4291 C CA . TYR C 1 144 ? -2.336 14.564 37.226 1.00 13.89 790 TYR C CA 1
ATOM 4292 C C . TYR C 1 144 ? -1.198 14.848 38.218 1.00 14.92 790 TYR C C 1
ATOM 4293 O O . TYR C 1 144 ? -1.164 14.420 39.373 1.00 12.51 790 TYR C O 1
ATOM 4302 N N . ASN C 1 145 ? -0.265 15.661 37.723 1.00 16.25 791 ASN C N 1
ATOM 4303 C CA . ASN C 1 145 ? 0.904 16.105 38.500 1.00 17.15 791 ASN C CA 1
ATOM 4304 C C . ASN C 1 145 ? 0.687 17.587 38.734 1.00 17.55 791 ASN C C 1
ATOM 4305 O O . ASN C 1 145 ? -0.138 17.954 39.589 1.00 15.33 791 ASN C O 1
ATOM 4310 N N . ASN C 1 146 ? 1.273 18.468 37.932 1.00 16.34 792 ASN C N 1
ATOM 4311 C CA . ASN C 1 146 ? 0.958 19.896 38.053 1.00 19.39 792 ASN C CA 1
ATOM 4312 C C . ASN C 1 146 ? 1.109 20.585 36.697 1.00 20.79 792 ASN C C 1
ATOM 4313 O O . ASN C 1 146 ? 2.021 21.383 36.460 1.00 19.04 792 ASN C O 1
ATOM 4318 N N . CYS C 1 147 ? 0.270 20.264 35.718 1.00 17.90 793 CYS C N 1
ATOM 4319 C CA . CYS C 1 147 ? -0.792 19.281 35.885 1.00 17.19 793 CYS C CA 1
ATOM 4320 C C . CYS C 1 147 ? -0.564 18.122 34.931 1.00 16.30 793 CYS C C 1
ATOM 4321 O O . CYS C 1 147 ? -0.775 16.998 35.349 1.00 17.64 793 CYS C O 1
ATOM 4324 N N . GLN C 1 148 ? -0.082 18.369 33.692 1.00 13.96 794 GLN C N 1
ATOM 4325 C CA . GLN C 1 148 ? -0.052 17.370 32.668 1.00 14.06 794 GLN C CA 1
ATOM 4326 C C . GLN C 1 148 ? 0.826 17.621 31.448 1.00 14.96 794 GLN C C 1
ATOM 4327 O O . GLN C 1 148 ? 0.947 18.737 31.021 1.00 14.75 794 GLN C O 1
ATOM 4333 N N . ALA C 1 149 ? 1.265 16.564 30.756 1.00 15.31 795 ALA C N 1
ATOM 4334 C CA . ALA C 1 149 ? 1.902 16.623 29.455 1.00 15.72 795 ALA C CA 1
ATOM 4335 C C . ALA C 1 149 ? 1.047 15.938 28.398 1.00 15.05 795 ALA C C 1
ATOM 4336 O O . ALA C 1 149 ? 1.191 16.077 27.163 1.00 15.06 795 ALA C O 1
ATOM 4338 N N . ALA C 1 150 ? 0.164 15.053 28.841 1.00 14.47 796 ALA C N 1
ATOM 4339 C CA . ALA C 1 150 ? -0.836 14.303 28.093 1.00 14.62 796 ALA C CA 1
ATOM 4340 C C . ALA C 1 150 ? -2.182 14.164 28.842 1.00 15.48 796 ALA C C 1
ATOM 4341 O O . ALA C 1 150 ? -2.197 14.095 30.096 1.00 15.97 796 ALA C O 1
ATOM 4343 N N . ASN C 1 151 ? -3.290 13.954 28.152 1.00 14.84 797 ASN C N 1
ATOM 4344 C CA . ASN C 1 151 ? -4.606 13.743 28.805 1.00 13.38 797 ASN C CA 1
ATOM 4345 C C . ASN C 1 151 ? -5.610 13.341 27.737 1.00 13.09 797 ASN C C 1
ATOM 4346 O O . ASN C 1 151 ? -6.201 14.144 27.019 1.00 9.98 797 ASN C O 1
ATOM 4351 N N . LEU C 1 152 ? -5.775 12.014 27.553 1.00 11.69 798 LEU C N 1
ATOM 4352 C CA . LEU C 1 152 ? -6.776 11.519 26.627 1.00 11.93 798 LEU C CA 1
ATOM 4353 C C . LEU C 1 152 ? -8.190 11.764 27.094 1.00 11.65 798 LEU C C 1
ATOM 4354 O O . LEU C 1 152 ? -9.093 11.457 26.334 1.00 10.13 798 LEU C O 1
ATOM 4359 N N . ASN C 1 153 ? -8.428 12.235 28.313 1.00 12.98 799 ASN C N 1
ATOM 4360 C CA . ASN C 1 153 ? -9.769 12.437 28.863 1.00 12.86 799 ASN C CA 1
ATOM 4361 C C . ASN C 1 153 ? -10.187 13.918 28.844 1.00 10.68 799 ASN C C 1
ATOM 4362 O O . ASN C 1 153 ? -11.120 14.377 29.498 1.00 9.90 799 ASN C O 1
ATOM 4367 N N . GLY C 1 154 ? -9.455 14.753 28.152 1.00 9.55 800 GLY C N 1
ATOM 4368 C CA . G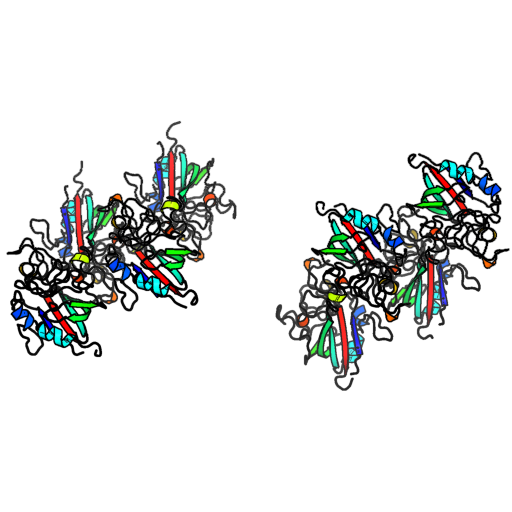LY C 1 154 ? -9.728 16.177 28.039 1.00 11.50 800 GLY C CA 1
ATOM 4369 C C . GLY C 1 154 ? -10.923 16.527 27.136 1.00 12.90 800 GLY C C 1
ATOM 4370 O O . GLY C 1 154 ? -11.733 15.716 26.655 1.00 12.82 800 GLY C O 1
ATOM 4371 N N . ILE C 1 155 ? -11.156 17.814 27.071 1.00 15.80 801 ILE C N 1
ATOM 4372 C CA . ILE C 1 155 ? -12.281 18.388 26.326 1.00 17.00 801 ILE C CA 1
ATOM 4373 C C . ILE C 1 155 ? -12.062 18.175 24.825 1.00 17.76 801 ILE C C 1
ATOM 4374 O O . ILE C 1 155 ? -10.959 18.425 24.309 1.00 18.89 801 ILE C O 1
ATOM 4379 N N . TYR C 1 156 ? -13.074 17.694 24.102 1.00 16.74 802 TYR C N 1
ATOM 4380 C CA . TYR C 1 156 ? -12.960 17.450 22.677 1.00 18.93 802 TYR C CA 1
ATOM 4381 C C . TYR C 1 156 ? -13.142 18.712 21.852 1.00 19.04 802 TYR C C 1
ATOM 4382 O O . TYR C 1 156 ? -14.279 19.152 21.764 1.00 21.36 802 TYR C O 1
ATOM 4391 N N . TYR C 1 157 ? -12.134 19.341 21.277 1.00 17.96 803 TYR C N 1
ATOM 4392 C CA . TYR C 1 157 ? -12.291 20.515 20.394 1.00 18.13 803 TYR C CA 1
ATOM 4393 C C . TYR C 1 157 ? -12.247 20.052 18.926 1.00 17.12 803 TYR C C 1
ATOM 4394 O O . TYR C 1 157 ? -11.305 19.351 18.566 1.00 17.27 803 TYR C O 1
ATOM 4403 N N . PRO C 1 158 ? -13.263 20.271 18.115 1.00 17.00 804 PRO C N 1
ATOM 4404 C CA . PRO C 1 158 ? -13.304 19.880 16.721 1.00 19.02 804 PRO C CA 1
ATOM 4405 C C . PRO C 1 158 ? -12.306 20.547 15.806 1.00 20.93 804 PRO C C 1
ATOM 4406 O O . PRO C 1 158 ? -11.988 21.711 16.001 1.00 22.41 804 PRO C O 1
ATOM 4410 N N . GLY C 1 159 ? -11.767 19.864 14.795 1.00 21.32 805 GLY C N 1
ATOM 4411 C CA . GLY C 1 159 ? -10.874 20.481 13.836 1.00 20.97 805 GLY C CA 1
ATOM 4412 C C . GLY C 1 159 ? -9.382 20.333 14.112 1.00 22.51 805 GLY C C 1
ATOM 4413 O O . GLY C 1 159 ? -8.627 20.527 13.141 1.00 21.11 805 GLY C O 1
ATOM 4414 N N . GLY C 1 160 ? -8.932 20.010 15.330 1.00 22.41 806 GLY C N 1
ATOM 4415 C CA . GLY C 1 160 ? -7.475 19.924 15.553 1.00 24.44 806 GLY C CA 1
ATOM 4416 C C . GLY C 1 160 ? -7.004 21.132 16.370 1.00 27.54 806 GLY C C 1
ATOM 4417 O O . GLY C 1 160 ? -7.217 21.265 17.579 1.00 24.06 806 GLY C O 1
ATOM 4418 N N . SER C 1 161 ? -6.348 22.088 15.717 1.00 30.69 807 SER C N 1
ATOM 4419 C CA . SER C 1 161 ? -5.819 23.297 16.304 1.00 33.43 807 SER C CA 1
ATOM 4420 C C . SER C 1 161 ? -6.877 24.076 17.071 1.00 32.97 807 SER C C 1
ATOM 4421 O O . SER C 1 161 ? -7.980 24.203 16.547 1.00 33.21 807 SER C O 1
ATOM 4424 N N . TYR C 1 162 ? -6.568 24.551 18.276 1.00 32.16 808 TYR C N 1
ATOM 4425 C CA . TYR C 1 162 ? -7.550 25.315 19.038 1.00 33.95 808 TYR C CA 1
ATOM 4426 C C . TYR C 1 162 ? -6.792 26.478 19.670 1.00 36.81 808 TYR C C 1
ATOM 4427 O O . TYR C 1 162 ? -5.562 26.410 19.732 1.00 36.81 808 TYR C O 1
ATOM 4436 N N . ASP C 1 163 ? -7.489 27.523 20.073 1.00 42.41 809 ASP C N 1
ATOM 4437 C CA . ASP C 1 163 ? -6.819 28.653 20.717 1.00 47.20 809 ASP C CA 1
ATOM 4438 C C . ASP C 1 163 ? -7.256 28.734 22.180 1.00 49.33 809 ASP C C 1
ATOM 4439 O O . ASP C 1 163 ? -8.420 28.956 22.494 1.00 48.64 809 ASP C O 1
ATOM 4444 N N . PRO C 1 164 ? -6.311 28.507 23.074 1.00 52.33 810 PRO C N 1
ATOM 4445 C CA . PRO C 1 164 ? -6.584 28.546 24.501 1.00 55.22 810 PRO C CA 1
ATOM 4446 C C . PRO C 1 164 ? -7.360 29.795 24.879 1.00 57.71 810 PRO C C 1
ATOM 4447 O O . PRO C 1 164 ? -8.234 29.742 25.743 1.00 56.33 810 PRO C O 1
ATOM 4451 N N . ARG C 1 165 ? -7.086 30.902 24.179 1.00 61.02 811 ARG C N 1
ATOM 4452 C CA . ARG C 1 165 ? -7.756 32.162 24.490 1.00 64.24 811 ARG C CA 1
ATOM 4453 C C . ARG C 1 165 ? -9.270 32.054 24.421 1.00 64.55 811 ARG C C 1
ATOM 4454 O O . ARG C 1 165 ? -9.968 32.743 25.149 1.00 64.90 811 ARG C O 1
ATOM 4462 N N . ASN C 1 166 ? -9.756 31.213 23.535 1.00 65.12 812 ASN C N 1
ATOM 4463 C CA . ASN C 1 166 ? -11.153 30.991 23.252 1.00 65.30 812 ASN C CA 1
ATOM 4464 C C . ASN C 1 166 ? -11.852 29.987 24.161 1.00 64.68 812 ASN C C 1
ATOM 4465 O O . ASN C 1 166 ? -13.046 29.711 23.951 1.00 64.94 812 ASN C O 1
ATOM 4470 N N . ASN C 1 167 ? -11.121 29.422 25.116 1.00 63.39 813 ASN C N 1
ATOM 4471 C CA . ASN C 1 167 ? -11.736 28.423 25.982 1.00 62.26 813 ASN C CA 1
ATOM 4472 C C . ASN C 1 167 ? -12.322 29.092 27.222 1.00 62.20 813 ASN C C 1
ATOM 4473 O O . ASN C 1 167 ? -11.823 30.091 27.717 1.00 61.42 813 ASN C O 1
ATOM 4478 N N . SER C 1 168 ? -13.392 28.475 27.701 1.00 61.77 814 SER C N 1
ATOM 4479 C CA . SER C 1 168 ? -14.110 28.889 28.890 1.00 61.70 814 SER C CA 1
ATOM 4480 C C . SER C 1 168 ? -14.855 27.660 29.415 1.00 60.78 814 SER C C 1
ATOM 4481 O O . SER C 1 168 ? -15.245 26.791 28.640 1.00 59.60 814 SER C O 1
ATOM 4484 N N . PRO C 1 169 ? -15.007 27.573 30.726 1.00 59.99 815 PRO C N 1
ATOM 4485 C CA . PRO C 1 169 ? -14.594 28.602 31.646 1.00 59.08 815 PRO C CA 1
ATOM 4486 C C . PRO C 1 169 ? -13.130 28.971 31.753 1.00 57.39 815 PRO C C 1
ATOM 4487 O O . PRO C 1 169 ? -12.878 30.077 32.257 1.00 58.62 815 PRO C O 1
ATOM 4491 N N . TYR C 1 170 ? -12.170 28.125 31.422 1.00 54.29 816 TYR C N 1
ATOM 4492 C CA . TYR C 1 170 ? -10.762 28.429 31.671 1.00 51.66 816 TYR C CA 1
ATOM 4493 C C . TYR C 1 170 ? -9.968 28.541 30.371 1.00 49.90 816 TYR C C 1
ATOM 4494 O O . TYR C 1 170 ? -10.118 27.809 29.389 1.00 48.65 816 TYR C O 1
ATOM 4503 N N . GLU C 1 171 ? -9.066 29.514 30.361 1.00 48.17 817 GLU C N 1
ATOM 4504 C CA . GLU C 1 171 ? -8.209 29.804 29.216 1.00 47.66 817 GLU C CA 1
ATOM 4505 C C . GLU C 1 171 ? -6.892 29.035 29.270 1.00 44.80 817 GLU C C 1
ATOM 4506 O O . GLU C 1 171 ? -5.832 29.622 29.532 1.00 44.46 817 GLU C O 1
ATOM 4512 N N . ILE C 1 172 ? -6.989 27.730 29.008 1.00 40.45 818 ILE C N 1
ATOM 4513 C CA . ILE C 1 172 ? -5.840 26.853 29.120 1.00 36.26 818 ILE C CA 1
ATOM 4514 C C . ILE C 1 172 ? -5.792 25.803 28.015 1.00 31.52 818 ILE C C 1
ATOM 4515 O O . ILE C 1 172 ? -6.807 25.638 27.363 1.00 31.89 818 ILE C O 1
ATOM 4520 N N . GLU C 1 173 ? -4.736 25.009 27.974 1.00 27.50 819 GLU C N 1
ATOM 4521 C CA . GLU C 1 173 ? -4.656 23.919 27.017 1.00 28.58 819 GLU C CA 1
ATOM 4522 C C . GLU C 1 173 ? -5.324 22.629 27.478 1.00 26.41 819 GLU C C 1
ATOM 4523 O O . GLU C 1 173 ? -4.569 21.682 27.763 1.00 23.61 819 GLU C O 1
ATOM 4529 N N . ASN C 1 174 ? -6.657 22.612 27.548 1.00 22.67 820 ASN C N 1
ATOM 4530 C CA . ASN C 1 174 ? -7.305 21.399 28.063 1.00 20.58 820 ASN C CA 1
ATOM 4531 C C . ASN C 1 174 ? -8.000 20.492 27.040 1.00 19.57 820 ASN C C 1
ATOM 4532 O O . ASN C 1 174 ? -9.036 19.907 27.390 1.00 15.76 820 ASN C O 1
ATOM 4537 N N . GLY C 1 175 ? -7.469 20.400 25.800 1.00 15.57 821 GLY C N 1
ATOM 4538 C CA . GLY C 1 175 ? -8.011 19.522 24.809 1.00 13.90 821 GLY C CA 1
ATOM 4539 C C . GLY C 1 175 ? -7.539 18.072 24.995 1.00 17.05 821 GLY C C 1
ATOM 4540 O O . GLY C 1 175 ? -7.031 17.638 26.048 1.00 16.12 821 GLY C O 1
ATOM 4541 N N . VAL C 1 176 ? -7.785 17.234 23.997 1.00 15.24 822 VAL C N 1
ATOM 4542 C CA . VAL C 1 176 ? -7.406 15.823 24.010 1.00 14.38 822 VAL C CA 1
ATOM 4543 C C . VAL C 1 176 ? -5.976 15.797 23.466 1.00 15.26 822 VAL C C 1
ATOM 4544 O O . VAL C 1 176 ? -5.705 15.769 22.258 1.00 15.03 822 VAL C O 1
ATOM 4548 N N . VAL C 1 177 ? -5.021 15.781 24.386 1.00 15.39 823 VAL C N 1
ATOM 4549 C CA . VAL C 1 177 ? -3.616 16.058 23.985 1.00 14.05 823 VAL C CA 1
ATOM 4550 C C . VAL C 1 177 ? -2.565 15.057 24.295 1.00 14.43 823 VAL C C 1
ATOM 4551 O O . VAL C 1 177 ? -2.658 14.299 25.288 1.00 11.66 823 VAL C O 1
ATOM 4555 N N . TRP C 1 178 ? -1.501 15.012 23.461 1.00 11.97 824 TRP C N 1
ATOM 4556 C CA . TRP C 1 178 ? -0.314 14.175 23.712 1.00 11.39 824 TRP C CA 1
ATOM 4557 C C . TRP C 1 178 ? 0.849 15.058 23.229 1.00 14.81 824 TRP C C 1
ATOM 4558 O O . TRP C 1 178 ? 1.206 15.082 22.031 1.00 12.49 824 TRP C O 1
ATOM 4569 N N . VAL C 1 179 ? 1.385 15.857 24.150 1.00 17.45 825 VAL C N 1
ATOM 4570 C CA . VAL C 1 179 ? 2.349 16.882 23.768 1.00 18.68 825 VAL C CA 1
ATOM 4571 C C . VAL C 1 179 ? 3.511 16.427 22.925 1.00 18.40 825 VAL C C 1
ATOM 4572 O O . VAL C 1 179 ? 3.895 17.225 22.050 1.00 18.04 825 VAL C O 1
ATOM 4576 N N . SER C 1 180 ? 4.126 15.257 23.042 1.00 18.13 826 SER C N 1
ATOM 4577 C CA . SER C 1 180 ? 5.290 14.988 22.215 1.00 18.65 826 SER C CA 1
ATOM 4578 C C . SER C 1 180 ? 4.941 14.596 20.771 1.00 19.34 826 SER C C 1
ATOM 4579 O O . SER C 1 180 ? 5.863 14.426 19.964 1.00 17.57 826 SER C O 1
ATOM 4582 N N . PHE C 1 181 ? 3.652 14.446 20.463 1.00 16.09 827 PHE C N 1
ATOM 4583 C CA . PHE C 1 181 ? 3.214 14.053 19.156 1.00 18.34 827 PHE C CA 1
ATOM 4584 C C . PHE C 1 181 ? 2.623 15.284 18.468 1.00 19.11 827 PHE C C 1
ATOM 4585 O O . PHE C 1 181 ? 3.043 15.578 17.343 1.00 20.24 827 PHE C O 1
ATOM 4593 N N . ARG C 1 182 ? 1.659 15.959 19.066 1.00 17.90 828 ARG C N 1
ATOM 4594 C CA . ARG C 1 182 ? 1.025 17.060 18.351 1.00 20.06 828 ARG C CA 1
ATOM 4595 C C . ARG C 1 182 ? 1.141 18.383 19.093 1.00 21.59 828 ARG C C 1
ATOM 4596 O O . ARG C 1 182 ? 0.494 19.286 18.567 1.00 19.30 828 ARG C O 1
ATOM 4604 N N . GLY C 1 183 ? 1.748 18.404 20.292 1.00 21.71 829 GLY C N 1
ATOM 4605 C CA . GLY C 1 183 ? 1.766 19.702 21.026 1.00 21.60 829 GLY C CA 1
ATOM 4606 C C . GLY C 1 183 ? 0.544 19.892 21.907 1.00 21.56 829 GLY C C 1
ATOM 4607 O O . GLY C 1 183 ? -0.416 19.118 21.801 1.00 23.07 829 GLY C O 1
ATOM 4608 N N . ALA C 1 184 ? 0.548 20.884 22.782 1.00 20.79 830 ALA C N 1
ATOM 4609 C CA . ALA C 1 184 ? -0.466 21.198 23.768 1.00 21.49 830 ALA C CA 1
ATOM 4610 C C . ALA C 1 184 ? -1.672 21.963 23.225 1.00 22.49 830 ALA C C 1
ATOM 4611 O O . ALA C 1 184 ? -2.765 21.891 23.816 1.00 20.27 830 ALA C O 1
ATOM 4613 N N . ASP C 1 185 ? -1.486 22.566 22.042 1.00 21.61 831 ASP C N 1
ATOM 4614 C CA . ASP C 1 185 ? -2.627 23.347 21.530 1.00 25.13 831 ASP C CA 1
ATOM 4615 C C . ASP C 1 185 ? -3.290 22.688 20.354 1.00 24.55 831 ASP C C 1
ATOM 4616 O O . ASP C 1 185 ? -3.853 23.369 19.475 1.00 25.61 831 ASP C O 1
ATOM 4621 N N . TYR C 1 186 ? -3.198 21.351 20.292 1.00 20.83 832 TYR C N 1
ATOM 4622 C CA . TYR C 1 186 ? -3.857 20.651 19.177 1.00 20.15 832 TYR C CA 1
ATOM 4623 C C . TYR C 1 186 ? -4.621 19.483 19.810 1.00 19.40 832 TYR C C 1
ATOM 4624 O O . TYR C 1 186 ? -3.992 18.642 20.490 1.00 20.24 832 TYR C O 1
ATOM 4633 N N . SER C 1 187 ? -5.915 19.437 19.554 1.00 16.64 833 SER C N 1
ATOM 4634 C CA . SER C 1 187 ? -6.783 18.401 20.077 1.00 16.29 833 SER C CA 1
ATOM 4635 C C . SER C 1 187 ? -6.980 17.267 19.102 1.00 15.35 833 SER C C 1
ATOM 4636 O O . SER C 1 187 ? -7.427 17.448 17.981 1.00 16.78 833 SER C O 1
ATOM 4639 N N . LEU C 1 188 ? -6.821 16.033 19.489 1.00 14.67 834 LEU C N 1
ATOM 4640 C CA . LEU C 1 188 ? -6.745 14.875 18.625 1.00 13.95 834 LEU C CA 1
ATOM 4641 C C . LEU C 1 188 ? -8.141 14.428 18.215 1.00 14.69 834 LEU C C 1
ATOM 4642 O O . LEU C 1 188 ? -9.086 14.773 18.911 1.00 13.71 834 LEU C O 1
ATOM 4647 N N . ARG C 1 189 ? -8.248 13.654 17.136 1.00 14.59 835 ARG C N 1
ATOM 4648 C CA . ARG C 1 189 ? -9.550 13.320 16.575 1.00 15.77 835 ARG C CA 1
ATOM 4649 C C . ARG C 1 189 ? -10.083 11.995 17.106 1.00 15.79 835 ARG C C 1
ATOM 4650 O O . ARG C 1 189 ? -11.260 12.015 17.378 1.00 14.55 835 ARG C O 1
ATOM 4658 N N . ALA C 1 190 ? -9.236 10.969 17.173 1.00 15.92 836 ALA C N 1
ATOM 4659 C CA . ALA C 1 190 ? -9.642 9.683 17.655 1.00 17.44 836 ALA C CA 1
ATOM 4660 C C . ALA C 1 190 ? -8.462 9.195 18.520 1.00 17.86 836 ALA C C 1
ATOM 4661 O O . ALA C 1 190 ? -7.290 9.327 18.137 1.00 18.47 836 ALA C O 1
ATOM 4663 N N . VAL C 1 191 ? -8.763 8.591 19.637 1.00 15.51 837 VAL C N 1
ATOM 4664 C CA . VAL C 1 191 ? -7.730 8.107 20.602 1.00 16.15 837 VAL C CA 1
ATOM 4665 C C . VAL C 1 191 ? -8.241 6.850 21.307 1.00 16.94 837 VAL C C 1
ATOM 4666 O O . VAL C 1 191 ? -9.480 6.654 21.442 1.00 14.74 837 VAL C O 1
ATOM 4670 N N . ARG C 1 192 ? -7.400 5.869 21.640 1.00 15.58 838 ARG C N 1
ATOM 4671 C CA . ARG C 1 192 ? -7.813 4.668 22.365 1.00 17.17 838 ARG C CA 1
ATOM 4672 C C . ARG C 1 192 ? -6.605 4.128 23.199 1.00 17.38 838 ARG C C 1
ATOM 4673 O O . ARG C 1 192 ? -5.423 4.321 22.897 1.00 12.95 838 ARG C O 1
ATOM 4681 N N . MET C 1 193 ? -6.962 3.439 24.271 1.00 15.52 839 MET C N 1
ATOM 4682 C CA . MET C 1 193 ? -6.031 2.803 25.196 1.00 16.61 839 MET C CA 1
ATOM 4683 C C . MET C 1 193 ? -6.448 1.309 25.294 1.00 17.39 839 MET C C 1
ATOM 4684 O O . MET C 1 193 ? -7.643 0.963 25.432 1.00 15.44 839 MET C O 1
ATOM 4689 N N . LYS C 1 194 ? -5.520 0.410 25.115 1.00 17.50 840 LYS C N 1
ATOM 4690 C CA . LYS C 1 194 ? -5.845 -1.030 25.214 1.00 22.55 840 LYS C CA 1
ATOM 4691 C C . LYS C 1 194 ? -4.762 -1.781 25.977 1.00 22.18 840 LYS C C 1
ATOM 4692 O O . LYS C 1 194 ? -3.609 -1.339 26.000 1.00 22.91 840 LYS C O 1
ATOM 4698 N N . ILE C 1 195 ? -5.145 -2.852 26.645 1.00 21.97 841 ILE C N 1
ATOM 4699 C CA . ILE C 1 195 ? -4.154 -3.574 27.406 1.00 22.86 841 ILE C CA 1
ATOM 4700 C C . ILE C 1 195 ? -4.062 -5.047 26.987 1.00 23.47 841 ILE C C 1
ATOM 4701 O O . ILE C 1 195 ? -5.060 -5.606 26.533 1.00 21.32 841 ILE C O 1
ATOM 4706 N N . ARG C 1 196 ? -2.868 -5.524 27.275 1.00 21.75 842 ARG C N 1
ATOM 4707 C CA . ARG C 1 196 ? -2.603 -6.978 27.215 1.00 25.45 842 ARG C CA 1
ATOM 4708 C C . ARG C 1 196 ? -2.079 -7.447 28.578 1.00 23.14 842 ARG C C 1
ATOM 4709 O O . ARG C 1 196 ? -0.899 -7.274 28.874 1.00 23.21 842 ARG C O 1
ATOM 4717 N N . PRO C 1 197 ? -2.922 -7.976 29.456 1.00 22.28 843 PRO C N 1
ATOM 4718 C CA . PRO C 1 197 ? -2.530 -8.444 30.766 1.00 21.97 843 PRO C CA 1
ATOM 4719 C C . PRO C 1 197 ? -1.515 -9.587 30.648 1.00 25.47 843 PRO C C 1
ATOM 4720 O O . PRO C 1 197 ? -1.738 -10.474 29.800 1.00 23.40 843 PRO C O 1
ATOM 4724 N N . LEU C 1 198 ? -0.463 -9.583 31.459 1.00 26.80 844 LEU C N 1
ATOM 4725 C CA . LEU C 1 198 ? 0.526 -10.667 31.317 1.00 30.32 844 LEU C CA 1
ATOM 4726 C C . LEU C 1 198 ? 0.099 -11.822 32.207 1.00 33.08 844 LEU C C 1
ATOM 4727 O O . LEU C 1 198 ? 0.639 -11.944 33.296 1.00 33.42 844 LEU C O 1
ATOM 4732 N N . VAL C 1 199 ? -0.946 -12.545 31.832 1.00 36.48 845 VAL C N 1
ATOM 4733 C CA . VAL C 1 199 ? -1.500 -13.653 32.593 1.00 40.41 845 VAL C CA 1
ATOM 4734 C C . VAL C 1 199 ? -0.433 -14.693 32.907 1.00 43.17 845 VAL C C 1
ATOM 4735 O O . VAL C 1 199 ? -0.440 -15.545 33.767 1.00 43.88 845 VAL C O 1
ATOM 4739 N N . THR C 1 200 ? 0.609 -14.691 32.158 1.00 47.41 846 THR C N 1
ATOM 4740 C CA . THR C 1 200 ? 1.918 -15.062 31.865 1.00 52.12 846 THR C CA 1
ATOM 4741 C C . THR C 1 200 ? 2.264 -16.377 31.150 1.00 54.36 846 THR C C 1
ATOM 4742 O O . THR C 1 200 ? 1.964 -16.540 29.976 1.00 52.03 846 THR C O 1
ATOM 4746 N N . GLN C 1 201 ? 3.408 -16.934 31.562 1.00 60.51 847 GLN C N 1
ATOM 4747 C CA . GLN C 1 201 ? 4.132 -18.023 30.942 1.00 64.95 847 GLN C CA 1
ATOM 4748 C C . GLN C 1 201 ? 4.496 -19.111 31.966 1.00 66.94 847 GLN C C 1
ATOM 4749 O O . GLN C 1 201 ? 5.686 -19.038 32.412 1.00 67.60 847 GLN C O 1
ATOM 4756 N N . GLY D 1 5 ? 30.625 -10.132 18.388 1.00 61.07 651 GLY D N 1
ATOM 4757 C CA . GLY D 1 5 ? 31.264 -9.013 19.087 1.00 59.67 651 GLY D CA 1
ATOM 4758 C C . GLY D 1 5 ? 31.135 -9.268 20.588 1.00 58.49 651 GLY D C 1
ATOM 4759 O O . GLY D 1 5 ? 30.072 -9.725 21.018 1.00 59.89 651 GLY D O 1
ATOM 4760 N N . GLY D 1 6 ? 32.194 -9.010 21.348 1.00 56.10 652 GLY D N 1
ATOM 4761 C CA . GLY D 1 6 ? 32.102 -9.228 22.794 1.00 51.67 652 GLY D CA 1
ATOM 4762 C C . GLY D 1 6 ? 31.742 -7.917 23.497 1.00 47.74 652 GLY D C 1
ATOM 4763 O O . GLY D 1 6 ? 31.858 -7.888 24.727 1.00 47.56 652 GLY D O 1
ATOM 4764 N N . TRP D 1 7 ? 31.484 -6.847 22.747 1.00 44.14 653 TRP D N 1
ATOM 4765 C CA . TRP D 1 7 ? 31.193 -5.552 23.343 1.00 39.80 653 TRP D CA 1
ATOM 4766 C C . TRP D 1 7 ? 29.729 -5.448 23.810 1.00 36.06 653 TRP D C 1
ATOM 4767 O O . TRP D 1 7 ? 28.833 -6.036 23.221 1.00 35.77 653 TRP D O 1
ATOM 4778 N N . LEU D 1 8 ? 29.506 -4.650 24.857 1.00 31.19 654 LEU D N 1
ATOM 4779 C CA . LEU D 1 8 ? 28.136 -4.316 25.173 1.00 29.74 654 LEU D CA 1
ATOM 4780 C C . LEU D 1 8 ? 28.049 -2.824 25.426 1.00 26.91 654 LEU D C 1
ATOM 4781 O O . LEU D 1 8 ? 29.006 -2.198 25.879 1.00 24.89 654 LEU D O 1
ATOM 4786 N N . LEU D 1 9 ? 26.913 -2.295 25.031 1.00 24.26 655 LEU D N 1
ATOM 4787 C CA . LEU D 1 9 ? 26.634 -0.867 25.093 1.00 25.21 655 LEU D CA 1
ATOM 4788 C C . LEU D 1 9 ? 26.279 -0.394 26.487 1.00 24.30 655 LEU D C 1
ATOM 4789 O O . LEU D 1 9 ? 25.499 -1.061 27.201 1.00 23.16 655 LEU D O 1
ATOM 4794 N N . ILE D 1 10 ? 26.779 0.775 26.914 1.00 20.34 656 ILE D N 1
ATOM 4795 C CA . ILE D 1 10 ? 26.386 1.249 28.247 1.00 16.71 656 ILE D CA 1
ATOM 4796 C C . ILE D 1 10 ? 25.761 2.632 28.096 1.00 16.64 656 ILE D C 1
ATOM 4797 O O . ILE D 1 10 ? 25.147 3.081 29.064 1.00 16.15 656 ILE D O 1
ATOM 4802 N N . GLN D 1 11 ? 25.878 3.280 26.927 1.00 13.66 657 GLN D N 1
ATOM 4803 C CA . GLN D 1 11 ? 25.401 4.626 26.725 1.00 13.14 657 GLN D CA 1
ATOM 4804 C C . GLN D 1 11 ? 25.276 4.964 25.220 1.00 14.74 657 GLN D C 1
ATOM 4805 O O . GLN D 1 11 ? 26.082 4.446 24.454 1.00 13.63 657 GLN D O 1
ATOM 4811 N N . GLN D 1 12 ? 24.280 5.767 24.836 1.00 12.82 658 GLN D N 1
ATOM 4812 C CA . GLN D 1 12 ? 24.214 6.172 23.450 1.00 14.97 658 GLN D CA 1
ATOM 4813 C C . GLN D 1 12 ? 23.290 7.382 23.298 1.00 17.69 658 GLN D C 1
ATOM 4814 O O . GLN D 1 12 ? 22.293 7.449 24.041 1.00 15.66 658 GLN D O 1
ATOM 4820 N N . ARG D 1 13 ? 23.615 8.351 22.445 1.00 14.75 659 ARG D N 1
ATOM 4821 C CA . ARG D 1 13 ? 22.887 9.544 22.115 1.00 13.86 659 ARG D CA 1
ATOM 4822 C C . ARG D 1 13 ? 22.838 9.554 20.549 1.00 15.19 659 ARG D C 1
ATOM 4823 O O . ARG D 1 13 ? 23.824 9.120 19.907 1.00 12.41 659 ARG D O 1
ATOM 4831 N N . MET D 1 14 ? 21.718 9.993 20.009 1.00 18.40 660 MET D N 1
ATOM 4832 C CA . MET D 1 14 ? 21.581 9.949 18.549 1.00 21.40 660 MET D CA 1
ATOM 4833 C C . MET D 1 14 ? 20.538 10.947 18.096 1.00 20.36 660 MET D C 1
ATOM 4834 O O . MET D 1 14 ? 20.806 11.367 16.962 1.00 17.21 660 MET D O 1
ATOM 4839 N N . ASP D 1 15 ? 19.650 11.504 18.903 1.00 17.93 661 ASP D N 1
ATOM 4840 C CA . ASP D 1 15 ? 18.727 12.511 18.394 1.00 20.08 661 ASP D CA 1
ATOM 4841 C C . ASP D 1 15 ? 18.221 13.481 19.440 1.00 19.19 661 ASP D C 1
ATOM 4842 O O . ASP D 1 15 ? 17.456 14.420 19.154 1.00 16.14 661 ASP D O 1
ATOM 4847 N N . GLY D 1 16 ? 18.727 13.345 20.694 1.00 17.45 662 GLY D N 1
ATOM 4848 C CA . GLY D 1 16 ? 18.276 14.320 21.690 1.00 14.26 662 GLY D CA 1
ATOM 4849 C C . GLY D 1 16 ? 16.853 14.003 22.140 1.00 16.39 662 GLY D C 1
ATOM 4850 O O . GLY D 1 16 ? 16.294 14.868 22.808 1.00 17.56 662 GLY D O 1
ATOM 4851 N N . SER D 1 17 ? 16.240 12.853 21.849 1.00 17.89 663 SER D N 1
ATOM 4852 C CA . SER D 1 17 ? 14.861 12.715 22.383 1.00 20.30 663 SER D CA 1
ATOM 4853 C C . SER D 1 17 ? 14.788 12.400 23.878 1.00 22.28 663 SER D C 1
ATOM 4854 O O . SER D 1 17 ? 13.841 12.897 24.536 1.00 25.51 663 SER D O 1
ATOM 4857 N N . LEU D 1 18 ? 15.798 11.828 24.529 1.00 18.90 664 LEU D N 1
ATOM 4858 C CA . LEU D 1 18 ? 15.830 11.541 25.933 1.00 17.86 664 LEU D CA 1
ATOM 4859 C C . LEU D 1 18 ? 16.456 12.630 26.821 1.00 18.14 664 LEU D C 1
ATOM 4860 O O . LEU D 1 18 ? 17.603 13.010 26.542 1.00 15.24 664 LEU D O 1
ATOM 4865 N N . ASN D 1 19 ? 15.792 12.967 27.923 1.00 15.59 665 ASN D N 1
ATOM 4866 C CA . ASN D 1 19 ? 16.368 13.924 28.847 1.00 19.00 665 ASN D CA 1
ATOM 4867 C C . ASN D 1 19 ? 17.501 13.270 29.647 1.00 17.39 665 ASN D C 1
ATOM 4868 O O . ASN D 1 19 ? 17.278 12.175 30.178 1.00 16.00 665 ASN D O 1
ATOM 4873 N N . PHE D 1 20 ? 18.697 13.873 29.739 1.00 16.68 666 PHE D N 1
ATOM 4874 C CA . PHE D 1 20 ? 19.821 13.234 30.457 1.00 12.97 666 PHE D CA 1
ATOM 4875 C C . PHE D 1 20 ? 20.033 13.964 31.765 1.00 13.36 666 PHE D C 1
ATOM 4876 O O . PHE D 1 20 ? 21.019 13.730 32.477 1.00 12.25 666 PHE D O 1
ATOM 4884 N N . ASN D 1 21 ? 19.352 15.118 31.910 1.00 13.76 667 ASN D N 1
ATOM 4885 C CA . ASN D 1 21 ? 19.482 15.904 33.150 1.00 16.26 667 ASN D CA 1
ATOM 4886 C C . ASN D 1 21 ? 18.669 15.232 34.268 1.00 18.74 667 ASN D C 1
ATOM 4887 O O . ASN D 1 21 ? 17.526 15.658 34.526 1.00 19.97 667 ASN D O 1
ATOM 4892 N N . ARG D 1 22 ? 19.162 14.127 34.836 1.00 16.15 668 ARG D N 1
ATOM 4893 C CA . ARG D 1 22 ? 18.405 13.392 35.833 1.00 17.87 668 ARG D CA 1
ATOM 4894 C C . ARG D 1 22 ? 19.049 13.246 37.204 1.00 17.55 668 ARG D C 1
ATOM 4895 O O . ARG D 1 22 ? 20.188 13.654 37.441 1.00 17.20 668 ARG D O 1
ATOM 4903 N N . THR D 1 23 ? 18.281 12.665 38.119 1.00 16.13 669 THR D N 1
ATOM 4904 C CA . THR D 1 23 ? 18.668 12.486 39.516 1.00 16.63 669 THR D CA 1
ATOM 4905 C C . THR D 1 23 ? 19.683 11.359 39.679 1.00 14.05 669 THR D C 1
ATOM 4906 O O . THR D 1 23 ? 19.807 10.416 38.912 1.00 11.99 669 THR D O 1
ATOM 4910 N N . TRP D 1 24 ? 20.267 11.378 40.874 1.00 17.51 670 TRP D N 1
ATOM 4911 C CA . TRP D 1 24 ? 21.178 10.301 41.311 1.00 15.81 670 TRP D CA 1
ATOM 4912 C C . TRP D 1 24 ? 20.531 8.965 41.089 1.00 15.32 670 TRP D C 1
ATOM 4913 O O . TRP D 1 24 ? 21.193 8.059 40.557 1.00 13.46 670 TRP D O 1
ATOM 4924 N N . GLN D 1 25 ? 19.294 8.840 41.553 1.00 17.20 671 GLN D N 1
ATOM 4925 C CA . GLN D 1 25 ? 18.603 7.519 41.469 1.00 20.94 671 GLN D CA 1
ATOM 4926 C C . GLN D 1 25 ? 18.338 7.042 40.041 1.00 19.39 671 GLN D C 1
ATOM 4927 O O . GLN D 1 25 ? 18.372 5.832 39.746 1.00 18.92 671 GLN D O 1
ATOM 4933 N N . ASP D 1 26 ? 17.984 7.950 39.120 1.00 15.87 672 ASP D N 1
ATOM 4934 C CA . ASP D 1 26 ? 17.902 7.575 37.690 1.00 14.80 672 ASP D CA 1
ATOM 4935 C C . ASP D 1 26 ? 19.283 7.154 37.161 1.00 13.82 672 ASP D C 1
ATOM 4936 O O . ASP D 1 26 ? 19.310 6.092 36.531 1.00 13.25 672 ASP D O 1
ATOM 4941 N N . TYR D 1 27 ? 20.343 7.870 37.555 1.00 12.26 673 TYR D N 1
ATOM 4942 C CA . TYR D 1 27 ? 21.654 7.430 36.998 1.00 13.10 673 TYR D CA 1
ATOM 4943 C C . TYR D 1 27 ? 22.086 6.095 37.563 1.00 14.87 673 TYR D C 1
ATOM 4944 O O . TYR D 1 27 ? 22.826 5.292 36.978 1.00 15.64 673 TYR D O 1
ATOM 4953 N N . LYS D 1 28 ? 21.703 5.813 38.811 1.00 13.54 674 LYS D N 1
ATOM 4954 C CA . LYS D 1 28 ? 22.017 4.578 39.484 1.00 16.32 674 LYS D CA 1
ATOM 4955 C C . LYS D 1 28 ? 21.276 3.371 38.924 1.00 15.54 674 LYS D C 1
ATOM 4956 O O . LYS D 1 28 ? 21.897 2.311 38.700 1.00 13.46 674 LYS D O 1
ATOM 4962 N N . ARG D 1 29 ? 19.986 3.516 38.629 1.00 14.04 675 ARG D N 1
ATOM 4963 C CA . ARG D 1 29 ? 19.237 2.407 38.076 1.00 18.31 675 ARG D CA 1
ATOM 4964 C C . ARG D 1 29 ? 19.292 2.189 36.573 1.00 17.34 675 ARG D C 1
ATOM 4965 O O . ARG D 1 29 ? 19.135 1.059 36.052 1.00 14.61 675 ARG D O 1
ATOM 4973 N N . GLY D 1 30 ? 19.460 3.264 35.786 1.00 16.63 676 GLY D N 1
ATOM 4974 C CA . GLY D 1 30 ? 19.493 3.107 34.306 1.00 14.72 676 GLY D CA 1
ATOM 4975 C C . GLY D 1 30 ? 18.209 3.708 33.786 1.00 17.29 676 GLY D C 1
ATOM 4976 O O . GLY D 1 30 ? 17.229 3.826 34.569 1.00 18.75 676 GLY D O 1
ATOM 4977 N N . PHE D 1 31 ? 18.226 4.319 32.621 1.00 17.43 677 PHE D N 1
ATOM 4978 C CA . PHE D 1 31 ? 17.010 4.927 32.022 1.00 16.94 677 PHE D CA 1
ATOM 4979 C C . PHE D 1 31 ? 17.127 4.808 30.499 1.00 18.40 677 PHE D C 1
ATOM 4980 O O . PHE D 1 31 ? 18.264 4.690 29.980 1.00 13.18 677 PHE D O 1
ATOM 4988 N N . GLY D 1 32 ? 16.003 5.013 29.817 1.00 19.27 678 GLY D N 1
ATOM 4989 C CA . GLY D 1 32 ? 15.901 4.921 28.386 1.00 23.30 678 GLY D CA 1
ATOM 4990 C C . GLY D 1 32 ? 15.878 3.474 27.919 1.00 27.59 678 GLY D C 1
ATOM 4991 O O . GLY D 1 32 ? 16.019 2.576 28.754 1.00 29.20 678 GLY D O 1
ATOM 4992 N N . SER D 1 33 ? 15.947 3.168 26.636 1.00 28.33 679 SER D N 1
ATOM 4993 C CA . SER D 1 33 ? 16.094 1.794 26.205 1.00 32.84 679 SER D CA 1
ATOM 4994 C C . SER D 1 33 ? 16.534 1.756 24.743 1.00 34.78 679 SER D C 1
ATOM 4995 O O . SER D 1 33 ? 16.364 2.730 24.038 1.00 37.58 679 SER D O 1
ATOM 4998 N N . LEU D 1 34 ? 17.040 0.619 24.368 1.00 37.39 680 LEU D N 1
ATOM 4999 C CA . LEU D 1 34 ? 17.489 0.367 23.006 1.00 41.45 680 LEU D CA 1
ATOM 5000 C C . LEU D 1 34 ? 16.579 -0.670 22.366 1.00 44.83 680 LEU D C 1
ATOM 5001 O O . LEU D 1 34 ? 15.846 -1.384 23.057 1.00 44.14 680 LEU D O 1
ATOM 5006 N N . ASN D 1 35 ? 16.596 -0.744 21.041 1.00 48.27 681 ASN D N 1
ATOM 5007 C CA . ASN D 1 35 ? 15.771 -1.673 20.302 1.00 51.08 681 ASN D CA 1
ATOM 5008 C C . ASN D 1 35 ? 16.598 -2.831 19.755 1.00 53.74 681 ASN D C 1
ATOM 5009 O O . ASN D 1 35 ? 17.822 -2.892 19.771 1.00 54.23 681 ASN D O 1
ATOM 5014 N N . ASP D 1 36 ? 15.853 -3.648 19.029 1.00 56.74 682 ASP D N 1
ATOM 5015 C CA . ASP D 1 36 ? 16.302 -4.800 18.272 1.00 58.03 682 ASP D CA 1
ATOM 5016 C C . ASP D 1 36 ? 17.537 -4.425 17.468 1.00 56.83 682 ASP D C 1
ATOM 5017 O O . ASP D 1 36 ? 18.567 -5.083 17.542 1.00 57.01 682 ASP D O 1
ATOM 5022 N N . GLU D 1 37 ? 17.401 -3.334 16.739 1.00 55.81 683 GLU D N 1
ATOM 5023 C CA . GLU D 1 37 ? 18.445 -2.757 15.922 1.00 55.47 683 GLU D CA 1
ATOM 5024 C C . GLU D 1 37 ? 19.610 -2.214 16.755 1.00 53.69 683 GLU D C 1
ATOM 5025 O O . GLU D 1 37 ? 20.702 -2.061 16.207 1.00 53.82 683 GLU D O 1
ATOM 5031 N N . GLY D 1 38 ? 19.353 -1.887 18.013 1.00 51.15 684 GLY D N 1
ATOM 5032 C CA . GLY D 1 38 ? 20.416 -1.310 18.840 1.00 48.49 684 GLY D CA 1
ATOM 5033 C C . GLY D 1 38 ? 20.377 0.217 18.711 1.00 46.15 684 GLY D C 1
ATOM 5034 O O . GLY D 1 38 ? 21.380 0.894 18.905 1.00 45.61 684 GLY D O 1
ATOM 5035 N N . GLU D 1 39 ? 19.239 0.755 18.299 1.00 44.36 685 GLU D N 1
ATOM 5036 C CA . GLU D 1 39 ? 19.080 2.191 18.152 1.00 43.38 685 GLU D CA 1
ATOM 5037 C C . GLU D 1 39 ? 18.294 2.676 19.380 1.00 39.68 685 GLU D C 1
ATOM 5038 O O . GLU D 1 39 ? 17.585 1.846 19.949 1.00 38.02 685 GLU D O 1
ATOM 5044 N N . GLY D 1 40 ? 18.434 3.948 19.712 1.00 35.52 686 GLY D N 1
ATOM 5045 C CA . GLY D 1 40 ? 17.770 4.490 20.895 1.00 32.37 686 GLY D CA 1
ATOM 5046 C C . GLY D 1 40 ? 18.800 5.186 21.797 1.00 28.42 686 GLY D C 1
ATOM 5047 O O . GLY D 1 40 ? 20.009 5.072 21.561 1.00 31.52 686 GLY D O 1
ATOM 5048 N N . GLU D 1 41 ? 18.354 6.036 22.686 1.00 23.14 687 GLU D N 1
ATOM 5049 C CA . GLU D 1 41 ? 19.185 6.732 23.643 1.00 19.54 687 GLU D CA 1
ATOM 5050 C C . GLU D 1 41 ? 19.025 6.065 25.025 1.00 19.94 687 GLU D C 1
ATOM 5051 O O . GLU D 1 41 ? 17.904 5.645 25.379 1.00 15.60 687 GLU D O 1
ATOM 5057 N N . PHE D 1 42 ? 20.123 5.967 25.806 1.00 16.52 688 PHE D N 1
ATOM 5058 C CA . PHE D 1 42 ? 19.929 5.340 27.135 1.00 17.06 688 PHE D CA 1
ATOM 5059 C C . PHE D 1 42 ? 21.168 5.491 27.984 1.00 15.18 688 PHE D C 1
ATOM 5060 O O . PHE D 1 42 ? 22.253 5.832 27.483 1.00 14.88 688 PHE D O 1
ATOM 5068 N N . TRP D 1 43 ? 21.137 5.100 29.228 1.00 15.34 689 TRP D N 1
ATOM 5069 C CA . TRP D 1 43 ? 22.246 5.033 30.175 1.00 15.65 689 TRP D CA 1
ATOM 5070 C C . TRP D 1 43 ? 22.122 3.686 30.898 1.00 14.22 689 TRP D C 1
ATOM 5071 O O . TRP D 1 43 ? 21.071 3.402 31.463 1.00 11.57 689 TRP D O 1
ATOM 5082 N N . LEU D 1 44 ? 23.071 2.788 30.878 1.00 16.03 690 LEU D N 1
ATOM 5083 C CA . LEU D 1 44 ? 22.944 1.493 31.529 1.00 19.25 690 LEU D CA 1
ATOM 5084 C C . LEU D 1 44 ? 22.701 1.521 33.052 1.00 18.56 690 LEU D C 1
ATOM 5085 O O . LEU D 1 44 ? 21.873 0.691 33.438 1.00 18.52 690 LEU D O 1
ATOM 5090 N N . GLY D 1 45 ? 23.277 2.365 33.870 1.00 15.55 691 GLY D N 1
ATOM 5091 C CA . GLY D 1 45 ? 22.979 2.319 35.308 1.00 16.05 691 GLY D CA 1
ATOM 5092 C C . GLY D 1 45 ? 24.262 2.107 36.058 1.00 15.81 691 GLY D C 1
ATOM 5093 O O . GLY D 1 45 ? 25.016 1.218 35.598 1.00 18.16 691 GLY D O 1
ATOM 5094 N N . ASN D 1 46 ? 24.608 2.995 36.978 1.00 14.24 692 ASN D N 1
ATOM 5095 C CA . ASN D 1 46 ? 25.940 2.968 37.594 1.00 14.20 692 ASN D CA 1
ATOM 5096 C C . ASN D 1 46 ? 26.156 1.732 38.438 1.00 13.89 692 ASN D C 1
ATOM 5097 O O . ASN D 1 46 ? 27.272 1.227 38.535 1.00 12.05 692 ASN D O 1
ATOM 5102 N N . ASP D 1 47 ? 25.096 1.270 39.094 1.00 14.26 693 ASP D N 1
ATOM 5103 C CA . ASP D 1 47 ? 25.221 0.079 39.916 1.00 18.40 693 ASP D CA 1
ATOM 5104 C C . ASP D 1 47 ? 25.575 -1.108 39.026 1.00 16.32 693 ASP D C 1
ATOM 5105 O O . ASP D 1 47 ? 26.540 -1.785 39.363 1.00 16.51 693 ASP D O 1
ATOM 5110 N N . TYR D 1 48 ? 24.954 -1.387 37.924 1.00 19.35 694 TYR D N 1
ATOM 5111 C CA . TYR D 1 48 ? 25.302 -2.541 37.053 1.00 18.77 694 TYR D CA 1
ATOM 5112 C C . TYR D 1 48 ? 26.662 -2.343 36.396 1.00 17.34 694 TYR D C 1
ATOM 5113 O O . TYR D 1 48 ? 27.439 -3.286 36.235 1.00 13.27 694 TYR D O 1
ATOM 5122 N N . LEU D 1 49 ? 26.968 -1.061 36.119 1.00 17.30 695 LEU D N 1
ATOM 5123 C CA . LEU D 1 49 ? 28.291 -0.736 35.536 1.00 19.55 695 LEU D CA 1
ATOM 5124 C C . LEU D 1 49 ? 29.400 -1.049 36.528 1.00 18.75 695 LEU D C 1
ATOM 5125 O O . LEU D 1 49 ? 30.459 -1.508 36.105 1.00 17.60 695 LEU D O 1
ATOM 5130 N N . HIS D 1 50 ? 29.256 -0.694 37.826 1.00 16.13 696 HIS D N 1
ATOM 5131 C CA . HIS D 1 50 ? 30.196 -1.133 38.855 1.00 16.22 696 HIS D CA 1
ATOM 5132 C C . HIS D 1 50 ? 30.466 -2.641 38.827 1.00 15.81 696 HIS D C 1
ATOM 5133 O O . HIS D 1 50 ? 31.612 -3.107 38.791 1.00 16.26 696 HIS D O 1
ATOM 5140 N N . LEU D 1 51 ? 29.428 -3.445 38.865 1.00 16.76 697 LEU D N 1
ATOM 5141 C CA . LEU D 1 51 ? 29.462 -4.911 38.786 1.00 18.56 697 LEU D CA 1
ATOM 5142 C C . LEU D 1 51 ? 30.145 -5.455 37.532 1.00 19.01 697 LEU D C 1
ATOM 5143 O O . LEU D 1 51 ? 31.097 -6.215 37.645 1.00 18.71 697 LEU D O 1
ATOM 5148 N N . LEU D 1 52 ? 29.863 -4.888 36.352 1.00 18.80 698 LEU D N 1
ATOM 5149 C CA . LEU D 1 52 ? 30.419 -5.350 35.100 1.00 19.59 698 LEU D CA 1
ATOM 5150 C C . LEU D 1 52 ? 31.909 -5.107 34.935 1.00 20.66 698 LEU D C 1
ATOM 5151 O O . LEU D 1 52 ? 32.585 -5.666 34.073 1.00 21.11 698 LEU D O 1
ATOM 5156 N N . THR D 1 53 ? 32.468 -4.252 35.754 1.00 20.04 699 THR D N 1
ATOM 5157 C CA . THR D 1 53 ? 33.865 -3.802 35.675 1.00 21.03 699 THR D CA 1
ATOM 5158 C C . THR D 1 53 ? 34.699 -4.422 36.766 1.00 21.47 699 THR D C 1
ATOM 5159 O O . THR D 1 53 ? 35.920 -4.220 36.875 1.00 22.20 699 THR D O 1
ATOM 5163 N N . GLN D 1 54 ? 34.095 -5.237 37.631 1.00 22.23 700 GLN D N 1
ATOM 5164 C CA . GLN D 1 54 ? 34.815 -5.885 38.708 1.00 25.54 700 GLN D CA 1
ATOM 5165 C C . GLN D 1 54 ? 36.119 -6.552 38.273 1.00 24.96 700 GLN D C 1
ATOM 5166 O O . GLN D 1 54 ? 37.065 -6.394 39.051 1.00 24.10 700 GLN D O 1
ATOM 5172 N N . ARG D 1 55 ? 36.164 -7.266 37.152 1.00 23.72 701 ARG D N 1
ATOM 5173 C CA . ARG D 1 55 ? 37.362 -8.001 36.761 1.00 22.80 701 ARG D CA 1
ATOM 5174 C C . ARG D 1 55 ? 38.173 -7.184 35.746 1.00 24.83 701 ARG D C 1
ATOM 5175 O O . ARG D 1 55 ? 38.987 -7.762 35.013 1.00 22.55 701 ARG D O 1
ATOM 5183 N N . GLY D 1 56 ? 37.913 -5.874 35.648 1.00 23.30 702 GLY D N 1
ATOM 5184 C CA . GLY D 1 56 ? 38.614 -5.036 34.668 1.00 20.48 702 GLY D CA 1
ATOM 5185 C C . GLY D 1 56 ? 37.842 -4.935 33.370 1.00 20.01 702 GLY D C 1
ATOM 5186 O O . GLY D 1 56 ? 36.934 -5.767 33.172 1.00 22.13 702 GLY D O 1
ATOM 5187 N N . SER D 1 57 ? 38.113 -3.980 32.494 1.00 16.78 703 SER D N 1
ATOM 5188 C CA . SER D 1 57 ? 37.384 -3.931 31.225 1.00 15.62 703 SER D CA 1
ATOM 5189 C C . SER D 1 57 ? 38.083 -2.956 30.293 1.00 15.07 703 SER D C 1
ATOM 5190 O O . SER D 1 57 ? 38.915 -2.174 30.728 1.00 16.18 703 SER D O 1
ATOM 5193 N N . VAL D 1 58 ? 37.753 -3.015 29.039 1.00 15.21 704 VAL D N 1
ATOM 5194 C CA . VAL D 1 58 ? 38.183 -2.103 28.011 1.00 16.33 704 VAL D CA 1
ATOM 5195 C C . VAL D 1 58 ? 36.924 -1.275 27.624 1.00 16.01 704 VAL D C 1
ATOM 5196 O O . VAL D 1 58 ? 35.841 -1.817 27.332 1.00 14.75 704 VAL D O 1
ATOM 5200 N N . LEU D 1 59 ? 37.081 0.035 27.716 1.00 14.52 705 LEU D N 1
ATOM 5201 C CA . LEU D 1 59 ? 36.025 0.952 27.271 1.00 14.90 705 LEU D CA 1
ATOM 5202 C C . LEU D 1 59 ? 36.345 1.477 25.843 1.00 17.47 705 LEU D C 1
ATOM 5203 O O . LEU D 1 59 ? 37.505 1.891 25.603 1.00 17.68 705 LEU D O 1
ATOM 5208 N N . ARG D 1 60 ? 35.325 1.543 25.001 1.00 16.41 706 ARG D N 1
ATOM 5209 C CA . ARG D 1 60 ? 35.453 2.141 23.694 1.00 16.96 706 ARG D CA 1
ATOM 5210 C C . ARG D 1 60 ? 34.414 3.260 23.540 1.00 16.28 706 ARG D C 1
ATOM 5211 O O . ARG D 1 60 ? 33.190 3.038 23.671 1.00 15.83 706 ARG D O 1
ATOM 5219 N N . VAL D 1 61 ? 34.896 4.469 23.294 1.00 12.31 707 VAL D N 1
ATOM 5220 C CA . VAL D 1 61 ? 34.080 5.632 23.051 1.00 14.72 707 VAL D CA 1
ATOM 5221 C C . VAL D 1 61 ? 34.034 5.903 21.522 1.00 14.99 707 VAL D C 1
ATOM 5222 O O . VAL D 1 61 ? 35.125 5.988 20.950 1.00 15.40 707 VAL D O 1
ATOM 5226 N N . GLU D 1 62 ? 32.895 6.039 20.887 1.00 14.55 708 GLU D N 1
ATOM 5227 C CA . GLU D 1 62 ? 32.769 6.285 19.443 1.00 16.46 708 GLU D CA 1
ATOM 5228 C C . GLU D 1 62 ? 31.999 7.594 19.258 1.00 17.82 708 GLU D C 1
ATOM 5229 O O . GLU D 1 62 ? 30.933 7.839 19.860 1.00 15.51 708 GLU D O 1
ATOM 5235 N N . LEU D 1 63 ? 32.596 8.477 18.457 1.00 15.66 709 LEU D N 1
ATOM 5236 C CA . LEU D 1 63 ? 32.024 9.815 18.261 1.00 17.17 709 LEU D CA 1
ATOM 5237 C C . LEU D 1 63 ? 31.725 10.159 16.802 1.00 17.14 709 LEU D C 1
ATOM 5238 O O . LEU D 1 63 ? 32.557 9.839 15.946 1.00 14.92 709 LEU D O 1
ATOM 5243 N N . GLU D 1 64 ? 30.732 11.019 16.547 1.00 17.98 710 GLU D N 1
ATOM 5244 C CA . GLU D 1 64 ? 30.411 11.320 15.145 1.00 18.38 710 GLU D CA 1
ATOM 5245 C C . GLU D 1 64 ? 29.967 12.762 15.050 1.00 16.55 710 GLU D C 1
ATOM 5246 O O . GLU D 1 64 ? 29.088 13.156 15.801 1.00 11.54 710 GLU D O 1
ATOM 5252 N N . ASP D 1 65 ? 30.552 13.542 14.094 1.00 15.68 711 ASP D N 1
ATOM 5253 C CA . ASP D 1 65 ? 30.110 14.945 14.010 1.00 14.15 711 ASP D CA 1
ATOM 5254 C C . ASP D 1 65 ? 28.999 15.097 12.958 1.00 14.97 711 ASP D C 1
ATOM 5255 O O . ASP D 1 65 ? 28.517 14.064 12.478 1.00 15.02 711 ASP D O 1
ATOM 5260 N N . TRP D 1 66 ? 28.445 16.280 12.800 1.00 12.94 712 TRP D N 1
ATOM 5261 C CA . TRP D 1 66 ? 27.349 16.543 11.884 1.00 18.12 712 TRP D CA 1
ATOM 5262 C C . TRP D 1 66 ? 27.728 16.522 10.396 1.00 19.01 712 TRP D C 1
ATOM 5263 O O . TRP D 1 66 ? 26.851 16.587 9.558 1.00 20.56 712 TRP D O 1
ATOM 5274 N N . ALA D 1 67 ? 28.933 16.171 10.013 1.00 18.17 713 ALA D N 1
ATOM 5275 C CA . ALA D 1 67 ? 29.346 16.020 8.640 1.00 19.14 713 ALA D CA 1
ATOM 5276 C C . ALA D 1 67 ? 29.719 14.555 8.443 1.00 21.07 713 ALA D C 1
ATOM 5277 O O . ALA D 1 67 ? 30.223 14.171 7.405 1.00 21.00 713 ALA D O 1
ATOM 5279 N N . GLY D 1 68 ? 29.428 13.701 9.444 1.00 22.22 714 GLY D N 1
ATOM 5280 C CA . GLY D 1 68 ? 29.799 12.298 9.286 1.00 21.11 714 GLY D CA 1
ATOM 5281 C C . GLY D 1 68 ? 31.279 12.029 9.491 1.00 20.66 714 GLY D C 1
ATOM 5282 O O . GLY D 1 68 ? 31.621 10.865 9.260 1.00 20.70 714 GLY D O 1
ATOM 5283 N N . ASN D 1 69 ? 32.149 12.873 10.046 1.00 20.08 715 ASN D N 1
ATOM 5284 C CA . ASN D 1 69 ? 33.504 12.412 10.429 1.00 18.25 715 ASN D CA 1
ATOM 5285 C C . ASN D 1 69 ? 33.441 11.632 11.753 1.00 19.43 715 ASN D C 1
ATOM 5286 O O . ASN D 1 69 ? 32.654 12.008 12.641 1.00 16.86 715 ASN D O 1
ATOM 5291 N N . GLU D 1 70 ? 34.280 10.658 11.961 1.00 18.61 716 GLU D N 1
ATOM 5292 C CA . GLU D 1 70 ? 34.176 9.804 13.152 1.00 23.81 716 GLU D CA 1
ATOM 5293 C C . GLU D 1 70 ? 35.525 9.743 13.864 1.00 22.51 716 GLU D C 1
ATOM 5294 O O . GLU D 1 70 ? 36.547 10.008 13.227 1.00 20.59 716 GLU D O 1
ATOM 5300 N N . ALA D 1 71 ? 35.563 9.411 15.125 1.00 21.33 717 ALA D N 1
ATOM 5301 C CA . ALA D 1 71 ? 36.801 9.195 15.868 1.00 20.46 717 ALA D CA 1
ATOM 5302 C C . ALA D 1 71 ? 36.461 8.252 17.026 1.00 20.91 717 ALA D C 1
ATOM 5303 O O . ALA D 1 71 ? 35.267 8.080 17.332 1.00 18.76 717 ALA D O 1
ATOM 5305 N N . TYR D 1 72 ? 37.496 7.670 17.620 1.00 19.23 718 TYR D N 1
ATOM 5306 C CA . TYR D 1 72 ? 37.298 6.786 18.770 1.00 18.81 718 TYR D CA 1
ATOM 5307 C C . TYR D 1 72 ? 38.433 6.896 19.772 1.00 18.00 718 TYR D C 1
ATOM 5308 O O . TYR D 1 72 ? 39.558 7.400 19.512 1.00 19.84 718 TYR D O 1
ATOM 5317 N N . ALA D 1 73 ? 38.141 6.478 20.996 1.00 16.05 719 ALA D N 1
ATOM 5318 C CA . ALA D 1 73 ? 39.106 6.427 22.097 1.00 16.42 719 ALA D CA 1
ATOM 5319 C C . ALA D 1 73 ? 38.870 5.130 22.877 1.00 16.11 719 ALA D C 1
ATOM 5320 O O . ALA D 1 73 ? 37.728 4.713 23.102 1.00 12.58 719 ALA D O 1
ATOM 5322 N N . GLU D 1 74 ? 39.916 4.427 23.254 1.00 16.07 720 GLU D N 1
ATOM 5323 C CA . GLU D 1 74 ? 39.815 3.193 23.999 1.00 18.74 720 GLU D CA 1
ATOM 5324 C C . GLU D 1 74 ? 40.615 3.326 25.285 1.00 17.24 720 GLU D C 1
ATOM 5325 O O . GLU D 1 74 ? 41.669 3.962 25.196 1.00 19.49 720 GLU D O 1
ATOM 5331 N N . TYR D 1 75 ? 40.148 2.756 26.380 1.00 16.24 721 TYR D N 1
ATOM 5332 C CA . TYR D 1 75 ? 40.832 2.831 27.651 1.00 14.92 721 TYR D CA 1
ATOM 5333 C C . TYR D 1 75 ? 40.663 1.573 28.506 1.00 17.33 721 TYR D C 1
ATOM 5334 O O . TYR D 1 75 ? 39.629 0.882 28.325 1.00 18.00 721 TYR D O 1
ATOM 5343 N N . HIS D 1 76 ? 41.617 1.364 29.451 1.00 15.52 722 HIS D N 1
ATOM 5344 C CA . HIS D 1 76 ? 41.315 0.325 30.472 1.00 18.74 722 HIS D CA 1
ATOM 5345 C C . HIS D 1 76 ? 40.369 1.030 31.465 1.00 15.08 722 HIS D C 1
ATOM 5346 O O . HIS D 1 76 ? 40.616 2.180 31.794 1.00 11.28 722 HIS D O 1
ATOM 5353 N N . PHE D 1 77 ? 39.292 0.377 31.910 1.00 14.43 723 PHE D N 1
ATOM 5354 C CA . PHE D 1 77 ? 38.276 1.117 32.674 1.00 15.75 723 PHE D CA 1
ATOM 5355 C C . PHE D 1 77 ? 37.604 0.402 33.831 1.00 15.85 723 PHE D C 1
ATOM 5356 O O . PHE D 1 77 ? 37.122 -0.710 33.659 1.00 16.63 723 PHE D O 1
ATOM 5364 N N . ARG D 1 78 ? 37.464 1.145 34.921 1.00 17.87 724 ARG D N 1
ATOM 5365 C CA . ARG D 1 78 ? 36.786 0.663 36.111 1.00 20.72 724 ARG D CA 1
ATOM 5366 C C . ARG D 1 78 ? 35.831 1.692 36.719 1.00 17.86 724 ARG D C 1
ATOM 5367 O O . ARG D 1 78 ? 36.198 2.868 36.701 1.00 16.26 724 ARG D O 1
ATOM 5375 N N . VAL D 1 79 ? 34.768 1.207 37.315 1.00 13.84 725 VAL D N 1
ATOM 5376 C CA . VAL D 1 79 ? 33.850 2.157 37.989 1.00 18.07 725 VAL D CA 1
ATOM 5377 C C . VAL D 1 79 ? 33.742 1.712 39.464 1.00 16.48 725 VAL D C 1
ATOM 5378 O O . VAL D 1 79 ? 33.435 0.544 39.668 1.00 16.42 725 VAL D O 1
ATOM 5382 N N . GLY D 1 80 ? 33.989 2.536 40.440 1.00 13.61 726 GLY D N 1
ATOM 5383 C CA . GLY D 1 80 ? 33.961 2.203 41.868 1.00 11.94 726 GLY D CA 1
ATOM 5384 C C . GLY D 1 80 ? 32.520 1.957 42.329 1.00 15.24 726 GLY D C 1
ATOM 5385 O O . GLY D 1 80 ? 31.553 2.160 41.551 1.00 11.32 726 GLY D O 1
ATOM 5386 N N . SER D 1 81 ? 32.394 1.489 43.584 1.00 14.12 727 SER D N 1
ATOM 5387 C CA . SER D 1 81 ? 31.042 1.239 44.110 1.00 13.86 727 SER D CA 1
ATOM 5388 C C . SER D 1 81 ? 30.289 2.494 44.513 1.00 12.20 727 SER D C 1
ATOM 5389 O O . SER D 1 81 ? 30.896 3.558 44.543 1.00 12.00 727 SER D O 1
ATOM 5392 N N . GLU D 1 82 ? 28.990 2.432 44.893 1.00 14.72 728 GLU D N 1
ATOM 5393 C CA . GLU D 1 82 ? 28.310 3.633 45.361 1.00 14.36 728 GLU D CA 1
ATOM 5394 C C . GLU D 1 82 ? 28.999 4.318 46.535 1.00 16.07 728 GLU D C 1
ATOM 5395 O O . GLU D 1 82 ? 29.166 5.565 46.531 1.00 15.54 728 GLU D O 1
ATOM 5401 N N . ALA D 1 83 ? 29.566 3.609 47.549 1.00 15.24 729 ALA D N 1
ATOM 5402 C CA . ALA D 1 83 ? 30.311 4.217 48.624 1.00 16.34 729 ALA D CA 1
ATOM 5403 C C . ALA D 1 83 ? 31.516 5.028 48.124 1.00 18.47 729 ALA D C 1
ATOM 5404 O O . ALA D 1 83 ? 31.912 6.013 48.767 1.00 16.66 729 ALA D O 1
ATOM 5406 N N . GLU D 1 84 ? 32.139 4.608 47.001 1.00 17.38 730 GLU D N 1
ATOM 5407 C CA . GLU D 1 84 ? 33.251 5.372 46.467 1.00 18.67 730 GLU D CA 1
ATOM 5408 C C . GLU D 1 84 ? 32.774 6.460 45.513 1.00 18.51 730 GLU D C 1
ATOM 5409 O O . GLU D 1 84 ? 33.548 7.009 44.739 1.00 19.41 730 GLU D O 1
ATOM 5415 N N . GLY D 1 85 ? 31.495 6.737 45.477 1.00 17.25 731 GLY D N 1
ATOM 5416 C CA . GLY D 1 85 ? 30.891 7.704 44.570 1.00 16.45 731 GLY D CA 1
ATOM 5417 C C . GLY D 1 85 ? 30.947 7.207 43.109 1.00 16.97 731 GLY D C 1
ATOM 5418 O O . GLY D 1 85 ? 30.985 8.101 42.294 1.00 14.98 731 GLY D O 1
ATOM 5419 N N . TYR D 1 86 ? 31.012 5.909 42.780 1.00 14.35 732 TYR D N 1
ATOM 5420 C CA . TYR D 1 86 ? 31.156 5.487 41.416 1.00 13.72 732 TYR D CA 1
ATOM 5421 C C . TYR D 1 86 ? 32.361 6.100 40.740 1.00 13.89 732 TYR D C 1
ATOM 5422 O O . TYR D 1 86 ? 32.265 6.472 39.557 1.00 12.62 732 TYR D O 1
ATOM 5431 N N . ALA D 1 87 ? 33.493 6.178 41.455 1.00 13.85 733 ALA D N 1
ATOM 5432 C CA . ALA D 1 87 ? 34.630 6.891 40.856 1.00 13.47 733 ALA D CA 1
ATOM 5433 C C . ALA D 1 87 ? 35.207 6.202 39.622 1.00 13.96 733 ALA D C 1
ATOM 5434 O O . ALA D 1 87 ? 35.204 4.984 39.386 1.00 13.05 733 ALA D O 1
ATOM 5436 N N . LEU D 1 88 ? 35.640 7.086 38.724 1.00 14.81 734 LEU D N 1
ATOM 5437 C CA . LEU D 1 88 ? 36.195 6.713 37.439 1.00 15.29 734 LEU D CA 1
ATOM 5438 C C . LEU D 1 88 ? 37.686 6.363 37.572 1.00 15.54 734 LEU D C 1
ATOM 5439 O O . LEU D 1 88 ? 38.495 7.200 37.967 1.00 15.32 734 LEU D O 1
ATOM 5444 N N . GLN D 1 89 ? 38.093 5.200 37.047 1.00 16.71 735 GLN D N 1
ATOM 5445 C CA . GLN D 1 89 ? 39.506 4.899 36.856 1.00 21.32 735 GLN D CA 1
ATOM 5446 C C . GLN D 1 89 ? 39.821 4.436 35.437 1.00 18.79 735 GLN D C 1
ATOM 5447 O O . GLN D 1 89 ? 39.361 3.390 34.973 1.00 16.97 735 GLN D O 1
ATOM 5453 N N . VAL D 1 90 ? 40.628 5.256 34.752 1.00 16.62 736 VAL D N 1
ATOM 5454 C CA . VAL D 1 90 ? 40.978 4.925 33.358 1.00 16.87 736 VAL D CA 1
ATOM 5455 C C . VAL D 1 90 ? 42.497 5.017 33.156 1.00 16.99 736 VAL D C 1
ATOM 5456 O O . VAL D 1 90 ? 43.203 5.738 33.859 1.00 16.40 736 VAL D O 1
ATOM 5460 N N . SER D 1 91 ? 43.049 4.267 32.230 1.00 14.84 737 SER D N 1
ATOM 5461 C CA . SER D 1 91 ? 44.467 4.355 31.875 1.00 18.15 737 SER D CA 1
ATOM 5462 C C . SER D 1 91 ? 44.658 3.827 30.437 1.00 16.70 737 SER D C 1
ATOM 5463 O O . SER D 1 91 ? 43.657 3.355 29.862 1.00 14.71 737 SER D O 1
ATOM 5466 N N . SER D 1 92 ? 45.871 3.819 29.933 1.00 15.05 738 SER D N 1
ATOM 5467 C CA . SER D 1 92 ? 46.226 3.282 28.660 1.00 19.26 738 SER D CA 1
ATOM 5468 C C . SER D 1 92 ? 45.422 3.783 27.436 1.00 17.58 738 SER D C 1
ATOM 5469 O O . SER D 1 92 ? 44.752 2.992 26.793 1.00 16.27 738 SER D O 1
ATOM 5472 N N . TYR D 1 93 ? 45.303 5.079 27.315 1.00 17.29 739 TYR D N 1
ATOM 5473 C CA . TYR D 1 93 ? 44.599 5.650 26.200 1.00 19.63 739 TYR D CA 1
ATOM 5474 C C . TYR D 1 93 ? 45.134 5.092 24.868 1.00 21.01 739 TYR D C 1
ATOM 5475 O O . TYR D 1 93 ? 46.349 5.029 24.694 1.00 19.88 739 TYR D O 1
ATOM 5484 N N . GLU D 1 94 ? 44.252 4.807 23.910 1.00 20.82 740 GLU D N 1
ATOM 5485 C CA . GLU D 1 94 ? 44.693 4.624 22.533 1.00 24.10 740 GLU D CA 1
ATOM 5486 C C . GLU D 1 94 ? 43.539 5.167 21.643 1.00 22.56 740 GLU D C 1
ATOM 5487 O O . GLU D 1 94 ? 42.390 4.975 22.075 1.00 18.59 740 GLU D O 1
ATOM 5493 N N . GLY D 1 95 ? 43.866 5.801 20.527 1.00 19.07 741 GLY D N 1
ATOM 5494 C CA . GLY D 1 95 ? 42.808 6.207 19.613 1.00 22.61 741 GLY D CA 1
ATOM 5495 C C . GLY D 1 95 ? 43.104 7.413 18.738 1.00 23.14 741 GLY D C 1
ATOM 5496 O O . GLY D 1 95 ? 44.207 7.960 18.630 1.00 24.79 741 GLY D O 1
ATOM 5497 N N . THR D 1 96 ? 42.024 7.957 18.240 1.00 21.25 742 THR D N 1
ATOM 5498 C CA . THR D 1 96 ? 42.064 9.129 17.329 1.00 21.30 742 THR D CA 1
ATOM 5499 C C . THR D 1 96 ? 41.302 10.313 17.843 1.00 18.93 742 THR D C 1
ATOM 5500 O O . THR D 1 96 ? 41.588 11.467 17.493 1.00 16.62 742 THR D O 1
ATOM 5504 N N . ALA D 1 97 ? 40.411 10.138 18.841 1.00 16.69 743 ALA D N 1
ATOM 5505 C CA . ALA D 1 97 ? 39.663 11.272 19.390 1.00 15.17 743 ALA D CA 1
ATOM 5506 C C . ALA D 1 97 ? 40.435 12.164 20.323 1.00 12.12 743 ALA D C 1
ATOM 5507 O O . ALA D 1 97 ? 39.953 13.241 20.595 1.00 11.26 743 ALA D O 1
ATOM 5509 N N . GLY D 1 98 ? 41.594 11.773 20.811 1.00 13.10 744 GLY D N 1
ATOM 5510 C CA . GLY D 1 98 ? 42.335 12.607 21.794 1.00 13.42 744 GLY D CA 1
ATOM 5511 C C . GLY D 1 98 ? 41.866 12.133 23.216 1.00 15.24 744 GLY D C 1
ATOM 5512 O O . GLY D 1 98 ? 40.739 11.635 23.449 1.00 11.95 744 GLY D O 1
ATOM 5513 N N . ASP D 1 99 ? 42.762 12.288 24.162 1.00 14.74 745 ASP D N 1
ATOM 5514 C CA . ASP D 1 99 ? 42.644 11.828 25.528 1.00 15.25 745 ASP D CA 1
ATOM 5515 C C . ASP D 1 99 ? 41.973 12.847 26.400 1.00 13.69 745 ASP D C 1
ATOM 5516 O O . ASP D 1 99 ? 42.660 13.472 27.221 1.00 17.91 745 ASP D O 1
ATOM 5521 N N . ALA D 1 100 ? 40.689 13.125 26.212 1.00 11.81 746 ALA D N 1
ATOM 5522 C CA . ALA D 1 100 ? 40.048 14.092 27.124 1.00 14.43 746 ALA D CA 1
ATOM 5523 C C . ALA D 1 100 ? 39.864 13.560 28.564 1.00 13.68 746 ALA D C 1
ATOM 5524 O O . ALA D 1 100 ? 39.882 14.378 29.492 1.00 15.64 746 ALA D O 1
ATOM 5526 N N . LEU D 1 101 ? 39.897 12.280 28.851 1.00 13.02 747 LEU D N 1
ATOM 5527 C CA . LEU D 1 101 ? 39.590 11.776 30.205 1.00 14.15 747 LEU D CA 1
ATOM 5528 C C . LEU D 1 101 ? 40.742 11.837 31.194 1.00 16.95 747 LEU D C 1
ATOM 5529 O O . LEU D 1 101 ? 40.578 12.306 32.325 1.00 18.46 747 LEU D O 1
ATOM 5534 N N . ILE D 1 102 ? 41.969 11.577 30.754 1.00 16.18 748 ILE D N 1
ATOM 5535 C CA . ILE D 1 102 ? 43.172 11.650 31.614 1.00 17.87 748 ILE D CA 1
ATOM 5536 C C . ILE D 1 102 ? 43.850 13.006 31.494 1.00 20.54 748 ILE D C 1
ATOM 5537 O O . ILE D 1 102 ? 44.003 13.708 32.526 1.00 20.64 748 ILE D O 1
ATOM 5542 N N . GLU D 1 103 ? 44.113 13.484 30.269 1.00 19.68 749 GLU D N 1
ATOM 5543 C CA . GLU D 1 103 ? 44.761 14.775 30.117 1.00 22.81 749 GLU D CA 1
ATOM 5544 C C . GLU D 1 103 ? 43.818 15.973 30.118 1.00 22.27 749 GLU D C 1
ATOM 5545 O O . GLU D 1 103 ? 44.371 17.071 30.231 1.00 22.76 749 GLU D O 1
ATOM 5551 N N . GLY D 1 104 ? 42.508 15.889 29.945 1.00 18.65 750 GLY D N 1
ATOM 5552 C CA . GLY D 1 104 ? 41.714 17.115 30.011 1.00 21.05 750 GLY D CA 1
ATOM 5553 C C . GLY D 1 104 ? 41.987 17.980 28.770 1.00 23.92 750 GLY D C 1
ATOM 5554 O O . GLY D 1 104 ? 42.207 17.391 27.713 1.00 25.18 750 GLY D O 1
ATOM 5555 N N . SER D 1 105 ? 41.827 19.279 28.832 1.00 24.41 751 SER D N 1
ATOM 5556 C CA . SER D 1 105 ? 41.923 20.088 27.626 1.00 28.86 751 SER D CA 1
ATOM 5557 C C . SER D 1 105 ? 43.282 20.795 27.559 1.00 32.61 751 SER D C 1
ATOM 5558 O O . SER D 1 105 ? 43.792 21.243 28.600 1.00 28.85 751 SER D O 1
ATOM 5561 N N . VAL D 1 106 ? 43.814 20.930 26.329 1.00 37.39 752 VAL D N 1
ATOM 5562 C CA . VAL D 1 106 ? 45.116 21.611 26.242 1.00 43.12 752 VAL D CA 1
ATOM 5563 C C . VAL D 1 106 ? 44.970 23.066 26.664 1.00 44.31 752 VAL D C 1
ATOM 5564 O O . VAL D 1 106 ? 45.697 23.498 27.554 1.00 45.46 752 VAL D O 1
ATOM 5568 N N . GLU D 1 107 ? 43.947 23.783 26.257 1.00 48.63 753 GLU D N 1
ATOM 5569 C CA . GLU D 1 107 ? 43.751 25.163 26.663 1.00 51.95 753 GLU D CA 1
ATOM 5570 C C . GLU D 1 107 ? 43.838 25.336 28.173 1.00 52.82 753 GLU D C 1
ATOM 5571 O O . GLU D 1 107 ? 44.554 26.255 28.596 1.00 54.21 753 GLU D O 1
ATOM 5577 N N . GLU D 1 108 ? 43.138 24.562 29.001 1.00 53.56 754 GLU D N 1
ATOM 5578 C CA . GLU D 1 108 ? 43.289 24.816 30.435 1.00 52.67 754 GLU D CA 1
ATOM 5579 C C . GLU D 1 108 ? 43.914 23.706 31.254 1.00 50.01 754 GLU D C 1
ATOM 5580 O O . GLU D 1 108 ? 43.739 23.801 32.480 1.00 50.09 754 GLU D O 1
ATOM 5586 N N . GLY D 1 109 ? 44.696 22.818 30.658 1.00 47.28 755 GLY D N 1
ATOM 5587 C CA . GLY D 1 109 ? 45.429 21.834 31.445 1.00 42.31 755 GLY D CA 1
ATOM 5588 C C . GLY D 1 109 ? 44.589 20.897 32.300 1.00 39.39 755 GLY D C 1
ATOM 5589 O O . GLY D 1 109 ? 43.422 21.122 32.630 1.00 38.80 755 GLY D O 1
ATOM 5590 N N . ALA D 1 110 ? 45.226 19.804 32.704 1.00 36.51 756 ALA D N 1
ATOM 5591 C CA . ALA D 1 110 ? 44.650 18.727 33.451 1.00 36.55 756 ALA D CA 1
ATOM 5592 C C . ALA D 1 110 ? 44.086 19.038 34.824 1.00 35.35 756 ALA D C 1
ATOM 5593 O O . ALA D 1 110 ? 43.020 18.530 35.144 1.00 34.36 756 ALA D O 1
ATOM 5595 N N . GLU D 1 111 ? 44.785 19.797 35.643 1.00 34.99 757 GLU D N 1
ATOM 5596 C CA . GLU D 1 111 ? 44.414 20.122 36.991 1.00 35.17 757 GLU D CA 1
ATOM 5597 C C . GLU D 1 111 ? 42.907 20.242 37.200 1.00 32.83 757 GLU D C 1
ATOM 5598 O O . GLU D 1 111 ? 42.407 19.681 38.164 1.00 31.96 757 GLU D O 1
ATOM 5604 N N . TYR D 1 112 ? 42.220 21.029 36.387 1.00 29.48 758 TYR D N 1
ATOM 5605 C CA . TYR D 1 112 ? 40.805 21.239 36.579 1.00 31.86 758 TYR D CA 1
ATOM 5606 C C . TYR D 1 112 ? 39.869 20.453 35.646 1.00 26.48 758 TYR D C 1
ATOM 5607 O O . TYR D 1 112 ? 38.680 20.542 35.832 1.00 23.25 758 TYR D O 1
ATOM 5616 N N . THR D 1 113 ? 40.354 19.896 34.543 1.00 24.72 759 THR D N 1
ATOM 5617 C CA . THR D 1 113 ? 39.443 19.348 33.534 1.00 21.76 759 THR D CA 1
ATOM 5618 C C . THR D 1 113 ? 39.706 17.882 33.296 1.00 21.24 759 THR D C 1
ATOM 5619 O O . THR D 1 113 ? 38.865 17.290 32.670 1.00 22.30 759 THR D O 1
ATOM 5623 N N . SER D 1 114 ? 40.768 17.301 33.819 1.00 19.29 760 SER D N 1
ATOM 5624 C CA . SER D 1 114 ? 40.926 15.854 33.884 1.00 20.22 760 SER D CA 1
ATOM 5625 C C . SER D 1 114 ? 39.747 15.091 34.558 1.00 17.35 760 SER D C 1
ATOM 5626 O O . SER D 1 114 ? 39.238 15.578 35.559 1.00 15.43 760 SER D O 1
ATOM 5629 N N . HIS D 1 115 ? 39.296 13.944 34.089 1.00 15.70 761 HIS D N 1
ATOM 5630 C CA . HIS D 1 115 ? 38.158 13.215 34.681 1.00 16.47 761 HIS D CA 1
ATOM 5631 C C . HIS D 1 115 ? 38.589 12.021 35.526 1.00 16.50 761 HIS D C 1
ATOM 5632 O O . HIS D 1 115 ? 37.854 11.448 36.366 1.00 13.30 761 HIS D O 1
ATOM 5639 N N . ASN D 1 116 ? 39.833 11.581 35.293 1.00 14.36 762 ASN D N 1
ATOM 5640 C CA . ASN D 1 116 ? 40.345 10.402 36.007 1.00 18.26 762 ASN D CA 1
ATOM 5641 C C . ASN D 1 116 ? 40.288 10.506 37.534 1.00 16.31 762 ASN D C 1
ATOM 5642 O O . ASN D 1 116 ? 40.582 11.522 38.118 1.00 13.81 762 ASN D O 1
ATOM 5647 N N . ASN D 1 117 ? 39.871 9.486 38.255 1.00 16.88 763 ASN D N 1
ATOM 5648 C CA . ASN D 1 117 ? 39.748 9.495 39.706 1.00 17.76 763 ASN D CA 1
ATOM 5649 C C . ASN D 1 117 ? 38.667 10.421 40.224 1.00 17.75 763 ASN D C 1
ATOM 5650 O O . ASN D 1 117 ? 38.509 10.549 41.438 1.00 18.93 763 ASN D O 1
ATOM 5655 N N . MET D 1 118 ? 37.844 11.049 39.383 1.00 15.75 764 MET D N 1
ATOM 5656 C CA . MET D 1 118 ? 36.788 11.880 39.929 1.00 14.32 764 MET D CA 1
ATOM 5657 C C . MET D 1 118 ? 35.576 11.024 40.309 1.00 13.94 764 MET D C 1
ATOM 5658 O O . MET D 1 118 ? 35.299 10.002 39.704 1.00 13.02 764 MET D O 1
ATOM 5663 N N . GLN D 1 119 ? 34.769 11.451 41.265 1.00 12.97 765 GLN D N 1
ATOM 5664 C CA . GLN D 1 119 ? 33.522 10.786 41.558 1.00 15.26 765 GLN D CA 1
ATOM 5665 C C . GLN D 1 119 ? 32.423 11.222 40.572 1.00 13.66 765 GLN D C 1
ATOM 5666 O O . GLN D 1 119 ? 32.523 12.316 39.984 1.00 9.92 765 GLN D O 1
ATOM 5672 N N . PHE D 1 120 ? 31.386 10.433 40.544 1.00 11.97 766 PHE D N 1
ATOM 5673 C CA . PHE D 1 120 ? 30.172 10.825 39.791 1.00 14.79 766 PHE D CA 1
ATOM 5674 C C . PHE D 1 120 ? 29.366 11.866 40.517 1.00 14.83 766 PHE D C 1
ATOM 5675 O O . PHE D 1 120 ? 29.092 11.713 41.736 1.00 14.93 766 PHE D O 1
ATOM 5683 N N . SER D 1 121 ? 28.876 12.918 39.849 1.00 13.10 767 SER D N 1
ATOM 5684 C CA . SER D 1 121 ? 27.878 13.810 40.404 1.00 10.94 767 SER D CA 1
ATOM 5685 C C . SER D 1 121 ? 26.650 13.933 39.536 1.00 12.53 767 SER D C 1
ATOM 5686 O O . SER D 1 121 ? 26.717 13.942 38.291 1.00 10.80 767 SER D O 1
ATOM 5689 N N . THR D 1 122 ? 25.535 14.373 40.115 1.00 14.63 768 THR D N 1
ATOM 5690 C CA . THR D 1 122 ? 24.289 14.730 39.504 1.00 11.58 768 THR D CA 1
ATOM 5691 C C . THR D 1 122 ? 23.794 16.027 40.120 1.00 11.86 768 THR D C 1
ATOM 5692 O O . THR D 1 122 ? 24.388 16.518 41.085 1.00 11.89 768 THR D O 1
ATOM 5696 N N . PHE D 1 123 ? 22.697 16.602 39.605 1.00 12.57 769 PHE D N 1
ATOM 5697 C CA . PHE D 1 123 ? 22.355 17.958 40.096 1.00 15.17 769 PHE D CA 1
ATOM 5698 C C . PHE D 1 123 ? 21.945 17.879 41.600 1.00 13.33 769 PHE D C 1
ATOM 5699 O O . PHE D 1 123 ? 22.039 18.891 42.287 1.00 13.84 769 PHE D O 1
ATOM 5707 N N . ASP D 1 124 ? 21.380 16.755 42.008 1.00 14.17 770 ASP D N 1
ATOM 5708 C CA . ASP D 1 124 ? 21.018 16.581 43.448 1.00 16.05 770 ASP D CA 1
ATOM 5709 C C . ASP D 1 124 ? 22.086 15.838 44.232 1.00 13.39 770 ASP D C 1
ATOM 5710 O O . ASP D 1 124 ? 21.803 15.525 45.384 1.00 14.77 770 ASP D O 1
ATOM 5715 N N . ARG D 1 125 ? 23.310 15.605 43.817 1.00 14.97 771 ARG D N 1
ATOM 5716 C CA . ARG D 1 125 ? 24.358 14.918 44.587 1.00 16.32 771 ARG D CA 1
ATOM 5717 C C . ARG D 1 125 ? 25.699 15.428 44.078 1.00 16.38 771 ARG D C 1
ATOM 5718 O O . ARG D 1 125 ? 26.281 14.789 43.189 1.00 16.91 771 ARG D O 1
ATOM 5726 N N . ASP D 1 126 ? 26.171 16.544 44.615 1.00 14.18 772 ASP D N 1
ATOM 5727 C CA . ASP D 1 126 ? 27.359 17.252 44.173 1.00 15.32 772 ASP D CA 1
ATOM 5728 C C . ASP D 1 126 ? 28.619 16.758 44.885 1.00 15.38 772 ASP D C 1
ATOM 5729 O O . ASP D 1 126 ? 28.691 16.966 46.100 1.00 16.58 772 ASP D O 1
ATOM 5734 N N . ALA D 1 127 ? 29.517 16.140 44.157 1.00 14.39 773 ALA D N 1
ATOM 5735 C CA . ALA D 1 127 ? 30.782 15.652 44.742 1.00 16.33 773 ALA D CA 1
ATOM 5736 C C . ALA D 1 127 ? 31.911 16.087 43.837 1.00 14.87 773 ALA D C 1
ATOM 5737 O O . ALA D 1 127 ? 32.914 15.407 43.637 1.00 16.06 773 ALA D O 1
ATOM 5739 N N . ASP D 1 128 ? 31.746 17.272 43.231 1.00 17.19 774 ASP D N 1
ATOM 5740 C CA . ASP D 1 128 ? 32.783 17.725 42.275 1.00 17.07 774 ASP D CA 1
ATOM 5741 C C . ASP D 1 128 ? 33.817 18.613 42.951 1.00 18.43 774 ASP D C 1
ATOM 5742 O O . ASP D 1 128 ? 33.782 18.754 44.187 1.00 18.43 774 ASP D O 1
ATOM 5747 N N . GLN D 1 129 ? 34.758 19.216 42.211 1.00 17.10 775 GLN D N 1
ATOM 5748 C CA . GLN D 1 129 ? 35.749 20.035 42.873 1.00 20.39 775 GLN D CA 1
ATOM 5749 C C . GLN D 1 129 ? 35.506 21.521 42.731 1.00 22.78 775 GLN D C 1
ATOM 5750 O O . GLN D 1 129 ? 36.459 22.298 42.786 1.00 19.96 775 GLN D O 1
ATOM 5756 N N . TRP D 1 130 ? 34.285 21.889 42.329 1.00 23.88 776 TRP D N 1
ATOM 5757 C CA . TRP D 1 130 ? 33.940 23.298 42.189 1.00 24.12 776 TRP D CA 1
ATOM 5758 C C . TRP D 1 130 ? 33.172 23.746 43.449 1.00 26.17 776 TRP D C 1
ATOM 5759 O O . TRP D 1 130 ? 32.388 23.005 44.022 1.00 23.49 776 TRP D O 1
ATOM 5770 N N . GLU D 1 131 ? 33.307 25.027 43.808 1.00 27.69 777 GLU D N 1
ATOM 5771 C CA . GLU D 1 131 ? 32.550 25.625 44.906 1.00 29.27 777 GLU D CA 1
ATOM 5772 C C . GLU D 1 131 ? 31.070 25.626 44.537 1.00 27.72 777 GLU D C 1
ATOM 5773 O O . GLU D 1 131 ? 30.217 25.601 45.428 1.00 25.07 777 GLU D O 1
ATOM 5779 N N . GLU D 1 132 ? 30.750 25.597 43.240 1.00 24.93 778 GLU D N 1
ATOM 5780 C CA . GLU D 1 132 ? 29.365 25.541 42.774 1.00 25.61 778 GLU D CA 1
ATOM 5781 C C . GLU D 1 132 ? 29.006 24.126 42.292 1.00 21.67 778 GLU D C 1
ATOM 5782 O O . GLU D 1 132 ? 29.865 23.276 42.417 1.00 20.77 778 GLU D O 1
ATOM 5788 N N . ASN D 1 133 ? 27.876 23.906 41.671 1.00 18.57 779 ASN D N 1
ATOM 5789 C CA . ASN D 1 133 ? 27.404 22.600 41.227 1.00 19.44 779 ASN D CA 1
ATOM 5790 C C . ASN D 1 133 ? 27.541 22.357 39.705 1.00 19.40 779 ASN D C 1
ATOM 5791 O O . ASN D 1 133 ? 26.721 22.871 38.919 1.00 16.79 779 ASN D O 1
ATOM 5796 N N . CYS D 1 134 ? 28.619 21.740 39.274 1.00 15.28 780 CYS D N 1
ATOM 5797 C CA . CYS D 1 134 ? 28.879 21.390 37.876 1.00 16.63 780 CYS D CA 1
ATOM 5798 C C . CYS D 1 134 ? 27.688 20.758 37.135 1.00 16.67 780 CYS D C 1
ATOM 5799 O O . CYS D 1 134 ? 27.268 21.098 36.008 1.00 15.10 780 CYS D O 1
ATOM 5802 N N . ALA D 1 135 ? 27.107 19.728 37.728 1.00 13.94 781 ALA D N 1
ATOM 5803 C CA . ALA D 1 135 ? 26.083 18.932 37.091 1.00 15.83 781 ALA D CA 1
ATOM 5804 C C . ALA D 1 135 ? 24.832 19.777 36.790 1.00 18.64 781 ALA D C 1
ATOM 5805 O O . ALA D 1 135 ? 24.158 19.562 35.770 1.00 17.56 781 ALA D O 1
ATOM 5807 N N . GLU D 1 136 ? 24.567 20.734 37.685 1.00 19.72 782 GLU D N 1
ATOM 5808 C CA . GLU D 1 136 ? 23.390 21.562 37.496 1.00 21.63 782 GLU D CA 1
ATOM 5809 C C . GLU D 1 136 ? 23.519 22.366 36.192 1.00 21.85 782 GLU D C 1
ATOM 5810 O O . GLU D 1 136 ? 22.592 22.438 35.392 1.00 20.46 782 GLU D O 1
ATOM 5816 N N . VAL D 1 137 ? 24.676 22.953 36.014 1.00 19.80 783 VAL D N 1
ATOM 5817 C CA . VAL D 1 137 ? 25.043 23.823 34.913 1.00 22.63 783 VAL D CA 1
ATOM 5818 C C . VAL D 1 137 ? 25.431 23.125 33.639 1.00 21.43 783 VAL D C 1
ATOM 5819 O O . VAL D 1 137 ? 25.084 23.681 32.585 1.00 23.59 783 VAL D O 1
ATOM 5823 N N . TYR D 1 138 ? 26.128 22.013 33.641 1.00 17.05 784 TYR D N 1
ATOM 5824 C CA . TYR D 1 138 ? 26.544 21.271 32.499 1.00 17.02 784 TYR D CA 1
ATOM 5825 C C . TYR D 1 138 ? 25.473 20.311 31.999 1.00 17.51 784 TYR D C 1
ATOM 5826 O O . TYR D 1 138 ? 25.526 19.811 30.861 1.00 17.54 784 TYR D O 1
ATOM 5835 N N . GLY D 1 139 ? 24.417 20.130 32.774 1.00 15.88 785 GLY D N 1
ATOM 5836 C CA . GLY D 1 139 ? 23.267 19.401 32.351 1.00 13.73 785 GLY D CA 1
ATOM 5837 C C . GLY D 1 139 ? 23.153 17.920 32.389 1.00 13.50 785 GLY D C 1
ATOM 5838 O O . GLY D 1 139 ? 22.091 17.453 31.957 1.00 15.01 785 GLY D O 1
ATOM 5839 N N . GLY D 1 140 ? 24.097 17.152 32.873 1.00 12.58 786 GLY D N 1
ATOM 5840 C CA . GLY D 1 140 ? 23.888 15.684 32.937 1.00 15.53 786 GLY D CA 1
ATOM 5841 C C . GLY D 1 140 ? 24.649 15.148 34.179 1.00 15.60 786 GLY D C 1
ATOM 5842 O O . GLY D 1 140 ? 25.384 15.929 34.816 1.00 12.60 786 GLY D O 1
ATOM 5843 N N . GLY D 1 141 ? 24.546 13.819 34.335 1.00 13.52 787 GLY D N 1
ATOM 5844 C CA . GLY D 1 141 ? 25.395 13.237 35.410 1.00 11.42 787 GLY D CA 1
ATOM 5845 C C . GLY D 1 141 ? 26.704 12.856 34.715 1.00 11.07 787 GLY D C 1
ATOM 5846 O O . GLY D 1 141 ? 26.697 12.322 33.588 1.00 10.80 787 GLY D O 1
ATOM 5847 N N . TRP D 1 142 ? 27.841 13.046 35.366 1.00 10.03 788 TRP D N 1
ATOM 5848 C CA . TRP D 1 142 ? 29.136 12.800 34.789 1.00 11.74 788 TRP D CA 1
ATOM 5849 C C . TRP D 1 142 ? 30.190 12.816 35.905 1.00 12.65 788 TRP D C 1
ATOM 5850 O O . TRP D 1 142 ? 29.887 13.242 37.037 1.00 13.74 788 TRP D O 1
ATOM 5861 N N . TRP D 1 143 ? 31.407 12.442 35.543 1.00 11.04 789 TRP D N 1
ATOM 5862 C CA . TRP D 1 143 ? 32.518 12.432 36.492 1.00 12.32 789 TRP D CA 1
ATOM 5863 C C . TRP D 1 143 ? 33.194 13.800 36.483 1.00 12.57 789 TRP D C 1
ATOM 5864 O O . TRP D 1 143 ? 34.309 13.988 35.936 1.00 14.91 789 TRP D O 1
ATOM 5875 N N . TYR D 1 144 ? 32.546 14.786 37.061 1.00 13.66 790 TYR D N 1
ATOM 5876 C CA . TYR D 1 144 ? 33.090 16.144 37.083 1.00 14.71 790 TYR D CA 1
ATOM 5877 C C . TYR D 1 144 ? 34.291 16.432 37.969 1.00 15.79 790 TYR D C 1
ATOM 5878 O O . TYR D 1 144 ? 34.416 15.961 39.106 1.00 13.29 790 TYR D O 1
ATOM 5887 N N . ASN D 1 145 ? 35.112 17.351 37.476 1.00 16.71 791 ASN D N 1
ATOM 5888 C CA . ASN D 1 145 ? 36.266 17.887 38.224 1.00 16.88 791 ASN D CA 1
ATOM 5889 C C . ASN D 1 145 ? 35.943 19.354 38.457 1.00 17.42 791 ASN D C 1
ATOM 5890 O O . ASN D 1 145 ? 35.130 19.673 39.349 1.00 13.25 791 ASN D O 1
ATOM 5895 N N . ASN D 1 146 ? 36.422 20.272 37.590 1.00 18.07 792 ASN D N 1
ATOM 5896 C CA . ASN D 1 146 ? 36.089 21.683 37.785 1.00 21.18 792 ASN D CA 1
ATOM 5897 C C . ASN D 1 146 ? 36.195 22.457 36.450 1.00 22.98 792 ASN D C 1
ATOM 5898 O O . ASN D 1 146 ? 37.042 23.340 36.300 1.00 21.92 792 ASN D O 1
ATOM 5903 N N . CYS D 1 147 ? 35.335 22.138 35.494 1.00 20.13 793 CYS D N 1
ATOM 5904 C CA . CYS D 1 147 ? 34.365 21.064 35.664 1.00 19.32 793 CYS D CA 1
ATOM 5905 C C . CYS D 1 147 ? 34.621 19.933 34.669 1.00 18.92 793 CYS D C 1
ATOM 5906 O O . CYS D 1 147 ? 34.350 18.809 35.089 1.00 16.51 793 CYS D O 1
ATOM 5909 N N . GLN D 1 148 ? 34.988 20.251 33.391 1.00 15.61 794 GLN D N 1
ATOM 5910 C CA . GLN D 1 148 ? 35.085 19.165 32.428 1.00 14.90 794 GLN D CA 1
ATOM 5911 C C . GLN D 1 148 ? 35.918 19.465 31.185 1.00 15.60 794 GLN D C 1
ATOM 5912 O O . GLN D 1 148 ? 35.947 20.610 30.721 1.00 13.97 794 GLN D O 1
ATOM 5918 N N . ALA D 1 149 ? 36.370 18.398 30.533 1.00 13.05 795 ALA D N 1
ATOM 5919 C CA . ALA D 1 149 ? 36.976 18.488 29.231 1.00 14.88 795 ALA D CA 1
ATOM 5920 C C . ALA D 1 149 ? 36.070 17.718 28.240 1.00 16.30 795 ALA D C 1
ATOM 5921 O O . ALA D 1 149 ? 36.149 17.948 27.027 1.00 16.23 795 ALA D O 1
ATOM 5923 N N . ALA D 1 150 ? 35.272 16.787 28.749 1.00 12.55 796 ALA D N 1
ATOM 5924 C CA . ALA D 1 150 ? 34.368 15.986 27.937 1.00 12.26 796 ALA D CA 1
ATOM 5925 C C . ALA D 1 150 ? 33.061 15.684 28.685 1.00 14.12 796 ALA D C 1
ATOM 5926 O O . ALA D 1 150 ? 33.069 15.536 29.926 1.00 13.57 796 ALA D O 1
ATOM 5928 N N . ASN D 1 151 ? 31.959 15.554 27.931 1.00 13.40 797 ASN D N 1
ATOM 5929 C CA . ASN D 1 151 ? 30.705 15.196 28.648 1.00 14.19 797 ASN D CA 1
ATOM 5930 C C . ASN D 1 151 ? 29.718 14.646 27.605 1.00 14.67 797 ASN D C 1
ATOM 5931 O O . ASN D 1 151 ? 29.092 15.407 26.907 1.00 13.45 797 ASN D O 1
ATOM 5936 N N . LEU D 1 152 ? 29.637 13.338 27.451 1.00 10.01 798 LEU D N 1
ATOM 5937 C CA . LEU D 1 152 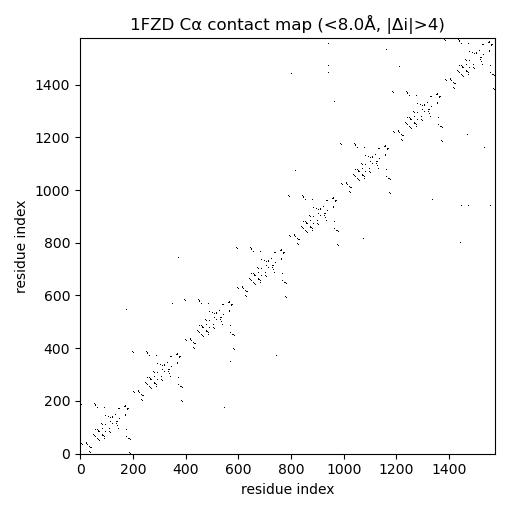? 28.705 12.726 26.561 1.00 12.08 798 LEU D CA 1
ATOM 5938 C C . LEU D 1 152 ? 27.255 12.754 27.016 1.00 12.40 798 LEU D C 1
ATOM 5939 O O . LEU D 1 152 ? 26.365 12.354 26.237 1.00 13.25 798 LEU D O 1
ATOM 5944 N N . ASN D 1 153 ? 26.951 13.126 28.244 1.00 10.92 799 ASN D N 1
ATOM 5945 C CA . ASN D 1 153 ? 25.637 13.297 28.810 1.00 11.63 799 ASN D CA 1
ATOM 5946 C C . ASN D 1 153 ? 25.217 14.766 28.828 1.00 12.62 799 ASN D C 1
ATOM 5947 O O . ASN D 1 153 ? 24.229 15.080 29.531 1.00 11.60 799 ASN D O 1
ATOM 5952 N N . GLY D 1 154 ? 25.821 15.657 28.046 1.00 10.35 800 GLY D N 1
ATOM 5953 C CA . GLY D 1 154 ? 25.432 17.070 28.033 1.00 12.37 800 GLY D CA 1
ATOM 5954 C C . GLY D 1 154 ? 24.139 17.351 27.233 1.00 12.24 800 GLY D C 1
ATOM 5955 O O . GLY D 1 154 ? 23.423 16.443 26.815 1.00 11.64 800 GLY D O 1
ATOM 5956 N N . ILE D 1 155 ? 23.853 18.584 26.975 1.00 13.32 801 ILE D N 1
ATOM 5957 C CA . ILE D 1 155 ? 22.626 19.000 26.285 1.00 15.97 801 ILE D CA 1
ATOM 5958 C C . ILE D 1 155 ? 22.769 18.824 24.760 1.00 16.46 801 ILE D C 1
ATOM 5959 O O . ILE D 1 155 ? 23.821 19.188 24.247 1.00 12.56 801 ILE D O 1
ATOM 5964 N N . TYR D 1 156 ? 21.773 18.216 24.115 1.00 15.91 802 TYR D N 1
ATOM 5965 C CA . TYR D 1 156 ? 21.874 17.948 22.684 1.00 16.85 802 TYR D CA 1
ATOM 5966 C C . TYR D 1 156 ? 21.539 19.190 21.863 1.00 19.22 802 TYR D C 1
ATOM 5967 O O . TYR D 1 156 ? 20.338 19.536 21.813 1.00 21.29 802 TYR D O 1
ATOM 5976 N N . TYR D 1 157 ? 22.505 19.890 21.319 1.00 16.83 803 TYR D N 1
ATOM 5977 C CA . TYR D 1 157 ? 22.306 21.027 20.440 1.00 18.87 803 TYR D CA 1
ATOM 5978 C C . TYR D 1 157 ? 22.459 20.604 18.971 1.00 18.22 803 TYR D C 1
ATOM 5979 O O . TYR D 1 157 ? 23.373 19.859 18.634 1.00 17.90 803 TYR D O 1
ATOM 5988 N N . PRO D 1 158 ? 21.422 20.694 18.157 1.00 18.99 804 PRO D N 1
ATOM 5989 C CA . PRO D 1 158 ? 21.447 20.173 16.778 1.00 20.30 804 PRO D CA 1
ATOM 5990 C C . PRO D 1 158 ? 22.310 21.010 15.858 1.00 18.53 804 PRO D C 1
ATOM 5991 O O . PRO D 1 158 ? 22.463 22.208 16.131 1.00 18.40 804 PRO D O 1
ATOM 5995 N N . GLY D 1 159 ? 22.935 20.464 14.818 1.00 18.67 805 GLY D N 1
ATOM 5996 C CA . GLY D 1 159 ? 23.732 21.314 13.936 1.00 16.94 805 GLY D CA 1
ATOM 5997 C C . GLY D 1 159 ? 25.225 21.354 14.193 1.00 20.07 805 GLY D C 1
ATOM 5998 O O . GLY D 1 159 ? 25.976 21.484 13.200 1.00 21.48 805 GLY D O 1
ATOM 5999 N N . GLY D 1 160 ? 25.726 21.165 15.420 1.00 19.78 806 GLY D N 1
ATOM 6000 C CA . GLY D 1 160 ? 27.192 21.164 15.622 1.00 19.25 806 GLY D CA 1
ATOM 6001 C C . GLY D 1 160 ? 27.607 22.387 16.431 1.00 23.26 806 GLY D C 1
ATOM 6002 O O . GLY D 1 160 ? 27.392 22.463 17.660 1.00 22.52 806 GLY D O 1
ATOM 6003 N N . SER D 1 161 ? 28.157 23.399 15.763 1.00 23.37 807 SER D N 1
ATOM 6004 C CA . SER D 1 161 ? 28.552 24.635 16.390 1.00 27.03 807 SER D CA 1
ATOM 6005 C C . SER D 1 161 ? 27.376 25.272 17.122 1.00 28.00 807 SER D C 1
ATOM 6006 O O . SER D 1 161 ? 26.288 25.222 16.557 1.00 27.86 807 SER D O 1
ATOM 6009 N N . TYR D 1 162 ? 27.653 25.839 18.275 1.00 27.66 808 TYR D N 1
ATOM 6010 C CA . TYR D 1 162 ? 26.591 26.461 19.063 1.00 30.51 808 TYR D CA 1
ATOM 6011 C C . TYR D 1 162 ? 27.261 27.641 19.774 1.00 32.77 808 TYR D C 1
ATOM 6012 O O . TYR D 1 162 ? 28.494 27.674 19.905 1.00 30.47 808 TYR D O 1
ATOM 6021 N N . ASP D 1 163 ? 26.466 28.655 20.071 1.00 37.19 809 ASP D N 1
ATOM 6022 C CA . ASP D 1 163 ? 27.045 29.842 20.712 1.00 41.93 809 ASP D CA 1
ATOM 6023 C C . ASP D 1 163 ? 26.517 29.832 22.146 1.00 43.90 809 ASP D C 1
ATOM 6024 O O . ASP D 1 163 ? 25.309 29.935 22.310 1.00 44.67 809 ASP D O 1
ATOM 6029 N N . PRO D 1 164 ? 27.407 29.570 23.081 1.00 45.51 810 PRO D N 1
ATOM 6030 C CA . PRO D 1 164 ? 27.057 29.476 24.484 1.00 47.57 810 PRO D CA 1
ATOM 6031 C C . PRO D 1 164 ? 26.372 30.728 25.000 1.00 50.31 810 PRO D C 1
ATOM 6032 O O . PRO D 1 164 ? 25.526 30.648 25.890 1.00 49.53 810 PRO D O 1
ATOM 6036 N N . ARG D 1 165 ? 26.720 31.884 24.424 1.00 54.69 811 ARG D N 1
ATOM 6037 C CA . ARG D 1 165 ? 26.051 33.112 24.862 1.00 58.58 811 ARG D CA 1
ATOM 6038 C C . ARG D 1 165 ? 24.571 33.001 24.487 1.00 58.82 811 ARG D C 1
ATOM 6039 O O . ARG D 1 165 ? 23.744 33.722 25.045 1.00 59.92 811 ARG D O 1
ATOM 6047 N N . ASN D 1 166 ? 24.211 32.050 23.644 1.00 58.96 812 ASN D N 1
ATOM 6048 C CA . ASN D 1 166 ? 22.809 31.835 23.290 1.00 59.24 812 ASN D CA 1
ATOM 6049 C C . ASN D 1 166 ? 22.123 30.805 24.178 1.00 58.92 812 ASN D C 1
ATOM 6050 O O . ASN D 1 166 ? 20.972 30.443 23.883 1.00 58.72 812 ASN D O 1
ATOM 6055 N N . ASN D 1 167 ? 22.769 30.307 25.235 1.00 58.38 813 ASN D N 1
ATOM 6056 C CA . ASN D 1 167 ? 22.092 29.292 26.053 1.00 57.85 813 ASN D CA 1
ATOM 6057 C C . ASN D 1 167 ? 21.454 29.865 27.317 1.00 57.86 813 ASN D C 1
ATOM 6058 O O . ASN D 1 167 ? 21.840 30.904 27.838 1.00 57.04 813 ASN D O 1
ATOM 6063 N N . SER D 1 168 ? 20.480 29.117 27.821 1.00 57.63 814 SER D N 1
ATOM 6064 C CA . SER D 1 168 ? 19.747 29.420 29.039 1.00 57.27 814 SER D CA 1
ATOM 6065 C C . SER D 1 168 ? 19.331 28.116 29.716 1.00 56.21 814 SER D C 1
ATOM 6066 O O . SER D 1 168 ? 19.024 27.112 29.073 1.00 55.31 814 SER D O 1
ATOM 6069 N N . PRO D 1 169 ? 19.351 28.108 31.036 1.00 55.61 815 PRO D N 1
ATOM 6070 C CA . PRO D 1 169 ? 19.693 29.241 31.851 1.00 54.57 815 PRO D CA 1
ATOM 6071 C C . PRO D 1 169 ? 21.164 29.562 32.022 1.00 53.19 815 PRO D C 1
ATOM 6072 O O . PRO D 1 169 ? 21.458 30.490 32.788 1.00 53.11 815 PRO D O 1
ATOM 6076 N N . TYR D 1 170 ? 22.098 28.843 31.416 1.00 51.07 816 TYR D N 1
ATOM 6077 C CA . TYR D 1 170 ? 23.522 29.173 31.633 1.00 49.18 816 TYR D CA 1
ATOM 6078 C C . TYR D 1 170 ? 24.227 29.358 30.296 1.00 48.01 816 TYR D C 1
ATOM 6079 O O . TYR D 1 170 ? 23.997 28.597 29.357 1.00 47.12 816 TYR D O 1
ATOM 6088 N N . GLU D 1 171 ? 25.028 30.408 30.221 1.00 46.90 817 GLU D N 1
ATOM 6089 C CA . GLU D 1 171 ? 25.785 30.781 29.030 1.00 47.14 817 GLU D CA 1
ATOM 6090 C C . GLU D 1 171 ? 27.171 30.145 29.099 1.00 44.68 817 GLU D C 1
ATOM 6091 O O . GLU D 1 171 ? 28.181 30.726 29.493 1.00 44.52 817 GLU D O 1
ATOM 6097 N N . ILE D 1 172 ? 27.182 28.851 28.787 1.00 41.67 818 ILE D N 1
ATOM 6098 C CA . ILE D 1 172 ? 28.326 27.971 28.973 1.00 37.50 818 ILE D CA 1
ATOM 6099 C C . ILE D 1 172 ? 28.302 26.862 27.926 1.00 34.42 818 ILE D C 1
ATOM 6100 O O . ILE D 1 172 ? 27.279 26.647 27.260 1.00 31.07 818 ILE D O 1
ATOM 6105 N N . GLU D 1 173 ? 29.474 26.243 27.746 1.00 31.22 819 GLU D N 1
ATOM 6106 C CA . GLU D 1 173 ? 29.585 25.154 26.785 1.00 29.35 819 GLU D CA 1
ATOM 6107 C C . GLU D 1 173 ? 29.080 23.843 27.397 1.00 25.22 819 GLU D C 1
ATOM 6108 O O . GLU D 1 173 ? 29.910 22.979 27.693 1.00 21.21 819 GLU D O 1
ATOM 6114 N N . ASN D 1 174 ? 27.750 23.689 27.500 1.00 21.64 820 ASN D N 1
ATOM 6115 C CA . ASN D 1 174 ? 27.177 22.487 28.079 1.00 18.53 820 ASN D CA 1
ATOM 6116 C C . ASN D 1 174 ? 26.614 21.518 27.046 1.00 17.93 820 ASN D C 1
ATOM 6117 O O . ASN D 1 174 ? 25.712 20.790 27.384 1.00 15.27 820 ASN D O 1
ATOM 6122 N N . GLY D 1 175 ? 27.143 21.454 25.816 1.00 17.23 821 GLY D N 1
ATOM 6123 C CA . GLY D 1 175 ? 26.719 20.551 24.783 1.00 14.89 821 GLY D CA 1
ATOM 6124 C C . GLY D 1 175 ? 27.256 19.129 24.938 1.00 14.80 821 GLY D C 1
ATOM 6125 O O . GLY D 1 175 ? 27.831 18.781 25.981 1.00 13.77 821 GLY D O 1
ATOM 6126 N N . VAL D 1 176 ? 26.965 18.244 23.994 1.00 12.65 822 VAL D N 1
ATOM 6127 C CA . VAL D 1 176 ? 27.574 16.882 23.978 1.00 11.82 822 VAL D CA 1
ATOM 6128 C C . VAL D 1 176 ? 28.972 17.032 23.441 1.00 12.57 822 VAL D C 1
ATOM 6129 O O . VAL D 1 176 ? 29.211 17.153 22.238 1.00 12.59 822 VAL D O 1
ATOM 6133 N N . VAL D 1 177 ? 29.977 17.055 24.301 1.00 12.81 823 VAL D N 1
ATOM 6134 C CA . VAL D 1 177 ? 31.318 17.501 23.895 1.00 11.24 823 VAL D CA 1
ATOM 6135 C C . VAL D 1 177 ? 32.471 16.614 24.185 1.00 11.22 823 VAL D C 1
ATOM 6136 O O . VAL D 1 177 ? 32.391 15.846 25.133 1.00 12.11 823 VAL D O 1
ATOM 6140 N N . TRP D 1 178 ? 33.517 16.663 23.375 1.00 10.93 824 TRP D N 1
ATOM 6141 C CA . TRP D 1 178 ? 34.787 15.922 23.583 1.00 12.18 824 TRP D CA 1
ATOM 6142 C C . TRP D 1 178 ? 35.832 16.908 23.041 1.00 15.67 824 TRP D C 1
ATOM 6143 O O . TRP D 1 178 ? 36.042 17.019 21.796 1.00 13.34 824 TRP D O 1
ATOM 6154 N N . VAL D 1 179 ? 36.418 17.739 23.906 1.00 18.69 825 VAL D N 1
ATOM 6155 C CA . VAL D 1 179 ? 37.277 18.817 23.470 1.00 18.45 825 VAL D CA 1
ATOM 6156 C C . VAL D 1 179 ? 38.377 18.499 22.437 1.00 17.25 825 VAL D C 1
ATOM 6157 O O . VAL D 1 179 ? 38.636 19.444 21.712 1.00 12.42 825 VAL D O 1
ATOM 6161 N N . SER D 1 180 ? 39.123 17.415 22.613 1.00 15.57 826 SER D N 1
ATOM 6162 C CA . SER D 1 180 ? 40.258 17.165 21.761 1.00 18.48 826 SER D CA 1
ATOM 6163 C C . SER D 1 180 ? 39.899 16.624 20.376 1.00 18.87 826 SER D C 1
ATOM 6164 O O . SER D 1 180 ? 40.795 16.469 19.573 1.00 16.61 826 SER D O 1
ATOM 6167 N N . PHE D 1 181 ? 38.615 16.451 20.101 1.00 18.32 827 PHE D N 1
ATOM 6168 C CA . PHE D 1 181 ? 38.087 16.055 18.806 1.00 17.39 827 PHE D CA 1
ATOM 6169 C C . PHE D 1 181 ? 37.474 17.285 18.099 1.00 19.03 827 PHE D C 1
ATOM 6170 O O . PHE D 1 181 ? 37.949 17.624 16.989 1.00 18.67 827 PHE D O 1
ATOM 6178 N N . ARG D 1 182 ? 36.469 17.945 18.657 1.00 16.96 828 ARG D N 1
ATOM 6179 C CA . ARG D 1 182 ? 35.870 19.090 18.003 1.00 18.60 828 ARG D CA 1
ATOM 6180 C C . ARG D 1 182 ? 35.816 20.355 18.828 1.00 19.92 828 ARG D C 1
ATOM 6181 O O . ARG D 1 182 ? 35.232 21.344 18.354 1.00 22.75 828 ARG D O 1
ATOM 6189 N N . GLY D 1 183 ? 36.325 20.452 20.042 1.00 20.11 829 GLY D N 1
ATOM 6190 C CA . GLY D 1 183 ? 36.298 21.787 20.690 1.00 18.39 829 GLY D CA 1
ATOM 6191 C C . GLY D 1 183 ? 35.033 21.821 21.574 1.00 20.44 829 GLY D C 1
ATOM 6192 O O . GLY D 1 183 ? 34.082 21.059 21.375 1.00 20.71 829 GLY D O 1
ATOM 6193 N N . ALA D 1 184 ? 35.033 22.735 22.516 1.00 18.37 830 ALA D N 1
ATOM 6194 C CA . ALA D 1 184 ? 33.988 22.904 23.515 1.00 17.73 830 ALA D CA 1
ATOM 6195 C C . ALA D 1 184 ? 32.712 23.541 22.960 1.00 19.78 830 ALA D C 1
ATOM 6196 O O . ALA D 1 184 ? 31.648 23.369 23.562 1.00 17.43 830 ALA D O 1
ATOM 6198 N N . ASP D 1 185 ? 32.807 24.190 21.789 1.00 17.82 831 ASP D N 1
ATOM 6199 C CA . ASP D 1 185 ? 31.630 24.824 21.233 1.00 21.44 831 ASP D CA 1
ATOM 6200 C C . ASP D 1 185 ? 31.051 24.051 20.068 1.00 22.38 831 ASP D C 1
ATOM 6201 O O . ASP D 1 185 ? 30.386 24.642 19.212 1.00 23.59 831 ASP D O 1
ATOM 6206 N N . TYR D 1 186 ? 31.241 22.738 20.067 1.00 19.66 832 TYR D N 1
ATOM 6207 C CA . TYR D 1 186 ? 30.721 21.894 19.022 1.00 18.71 832 TYR D CA 1
ATOM 6208 C C . TYR D 1 186 ? 30.018 20.712 19.699 1.00 19.98 832 TYR D C 1
ATOM 6209 O O . TYR D 1 186 ? 30.675 19.951 20.401 1.00 22.65 832 TYR D O 1
ATOM 6218 N N . SER D 1 187 ? 28.712 20.640 19.491 1.00 17.16 833 SER D N 1
ATOM 6219 C CA . SER D 1 187 ? 27.948 19.526 20.049 1.00 17.63 833 SER D CA 1
ATOM 6220 C C . SER D 1 187 ? 27.871 18.425 19.006 1.00 16.75 833 SER D C 1
ATOM 6221 O O . SER D 1 187 ? 27.322 18.652 17.926 1.00 17.48 833 SER D O 1
ATOM 6224 N N . LEU D 1 188 ? 28.107 17.194 19.343 1.00 14.40 834 LEU D N 1
ATOM 6225 C CA . LEU D 1 188 ? 28.196 16.051 18.509 1.00 12.54 834 LEU D CA 1
ATOM 6226 C C . LEU D 1 188 ? 26.860 15.439 18.146 1.00 15.43 834 LEU D C 1
ATOM 6227 O O . LEU D 1 188 ? 25.865 15.628 18.819 1.00 16.69 834 LEU D O 1
ATOM 6232 N N . ARG D 1 189 ? 26.826 14.818 16.947 1.00 16.84 835 ARG D N 1
ATOM 6233 C CA . ARG D 1 189 ? 25.576 14.237 16.458 1.00 16.84 835 ARG D CA 1
ATOM 6234 C C . ARG D 1 189 ? 25.266 12.874 17.090 1.00 15.91 835 ARG D C 1
ATOM 6235 O O . ARG D 1 189 ? 24.111 12.680 17.455 1.00 15.92 835 ARG D O 1
ATOM 6243 N N . ALA D 1 190 ? 26.208 11.929 17.080 1.00 13.84 836 ALA D N 1
ATOM 6244 C CA . ALA D 1 190 ? 25.921 10.629 17.633 1.00 16.97 836 ALA D CA 1
ATOM 6245 C C . ALA D 1 190 ? 27.156 10.229 18.472 1.00 17.11 836 ALA D C 1
ATOM 6246 O O . ALA D 1 190 ? 28.290 10.392 18.007 1.00 16.42 836 ALA D O 1
ATOM 6248 N N . VAL D 1 191 ? 26.877 9.567 19.588 1.00 14.51 837 VAL D N 1
ATOM 6249 C CA . VAL D 1 191 ? 28.011 9.183 20.471 1.00 16.29 837 VAL D CA 1
ATOM 6250 C C . VAL D 1 191 ? 27.672 7.898 21.177 1.00 16.77 837 VAL D C 1
ATOM 6251 O O . VAL D 1 191 ? 26.462 7.714 21.345 1.00 16.02 837 VAL D O 1
ATOM 6255 N N . ARG D 1 192 ? 28.613 6.997 21.489 1.00 17.02 838 ARG D N 1
ATOM 6256 C CA . ARG D 1 192 ? 28.187 5.835 22.271 1.00 16.40 838 ARG D CA 1
ATOM 6257 C C . ARG D 1 192 ? 29.373 5.335 23.097 1.00 16.00 838 ARG D C 1
ATOM 6258 O O . ARG D 1 192 ? 30.530 5.531 22.695 1.00 14.37 838 ARG D O 1
ATOM 6266 N N . MET D 1 193 ? 29.075 4.657 24.197 1.00 16.04 839 MET D N 1
ATOM 6267 C CA . MET D 1 193 ? 30.140 4.067 25.052 1.00 16.25 839 MET D CA 1
ATOM 6268 C C . MET D 1 193 ? 29.917 2.558 25.105 1.00 17.20 839 MET D C 1
ATOM 6269 O O . MET D 1 193 ? 28.751 2.166 25.274 1.00 17.14 839 MET D O 1
ATOM 6274 N N . LYS D 1 194 ? 30.971 1.795 24.871 1.00 16.86 840 LYS D N 1
ATOM 6275 C CA . LYS D 1 194 ? 30.847 0.339 24.886 1.00 20.84 840 LYS D CA 1
ATOM 6276 C C . LYS D 1 194 ? 31.998 -0.324 25.660 1.00 21.23 840 LYS D C 1
ATOM 6277 O O . LYS D 1 194 ? 33.131 0.175 25.597 1.00 18.22 840 LYS D O 1
ATOM 6283 N N . ILE D 1 195 ? 31.633 -1.379 26.418 1.00 19.46 841 ILE D N 1
ATOM 6284 C CA . ILE D 1 195 ? 32.732 -1.988 27.173 1.00 20.94 841 ILE D CA 1
ATOM 6285 C C . ILE D 1 195 ? 32.890 -3.463 26.796 1.00 20.66 841 ILE D C 1
ATOM 6286 O O . ILE D 1 195 ? 31.944 -4.097 26.316 1.00 21.55 841 ILE D O 1
ATOM 6291 N N . ARG D 1 196 ? 34.062 -3.941 27.096 1.00 19.23 842 ARG D N 1
ATOM 6292 C CA . ARG D 1 196 ? 34.362 -5.378 26.943 1.00 23.19 842 ARG D CA 1
ATOM 6293 C C . ARG D 1 196 ? 34.879 -5.843 28.301 1.00 20.22 842 ARG D C 1
ATOM 6294 O O . ARG D 1 196 ? 36.025 -5.562 28.628 1.00 19.38 842 ARG D O 1
ATOM 6302 N N . PRO D 1 197 ? 34.038 -6.442 29.119 1.00 19.53 843 PRO D N 1
ATOM 6303 C CA . PRO D 1 197 ? 34.417 -6.917 30.444 1.00 22.17 843 PRO D CA 1
ATOM 6304 C C . PRO D 1 197 ? 35.368 -8.122 30.315 1.00 24.19 843 PRO D C 1
ATOM 6305 O O . PRO D 1 197 ? 35.201 -8.943 29.402 1.00 24.46 843 PRO D O 1
ATOM 6309 N N . LEU D 1 198 ? 36.504 -8.039 30.978 1.00 25.16 844 LEU D N 1
ATOM 6310 C CA . LEU D 1 198 ? 37.557 -9.050 30.872 1.00 29.42 844 LEU D CA 1
ATOM 6311 C C . LEU D 1 198 ? 37.242 -10.187 31.828 1.00 32.32 844 LEU D C 1
ATOM 6312 O O . LEU D 1 198 ? 37.949 -10.454 32.799 1.00 34.12 844 LEU D O 1
ATOM 6317 N N . VAL D 1 199 ? 36.130 -10.845 31.575 1.00 33.66 845 VAL D N 1
ATOM 6318 C CA . VAL D 1 199 ? 35.542 -11.907 32.361 1.00 37.01 845 VAL D CA 1
ATOM 6319 C C . VAL D 1 199 ? 36.388 -13.136 32.586 1.00 39.85 845 VAL D C 1
ATOM 6320 O O . VAL D 1 199 ? 36.161 -13.868 33.569 1.00 40.01 845 VAL D O 1
ATOM 6324 N N . THR D 1 200 ? 37.368 -13.436 31.700 1.00 41.18 846 THR D N 1
ATOM 6325 C CA . THR D 1 200 ? 38.173 -14.642 31.986 1.00 43.26 846 THR D CA 1
ATOM 6326 C C . THR D 1 200 ? 39.562 -14.181 32.380 1.00 48.50 846 THR D C 1
ATOM 6327 O O . THR D 1 200 ? 39.675 -13.043 32.845 1.00 50.75 846 THR D O 1
ATOM 6331 N N . GLN D 1 201 ? 40.594 -14.992 32.277 1.00 53.77 847 GLN D N 1
ATOM 6332 C CA . GLN D 1 201 ? 41.940 -14.712 32.749 1.00 58.69 847 GLN D CA 1
ATOM 6333 C C . GLN D 1 201 ? 42.342 -15.688 33.875 1.00 60.32 847 GLN D C 1
ATOM 6334 O O . GLN D 1 201 ? 43.509 -15.649 34.356 1.00 61.98 847 GLN D O 1
ATOM 6341 N N . GLY E 1 5 ? 75.050 38.632 9.836 1.00 50.39 651 GLY E N 1
ATOM 6342 C CA . GLY E 1 5 ? 75.129 39.949 10.472 1.00 50.74 651 GLY E CA 1
ATOM 6343 C C . GLY E 1 5 ? 76.250 40.811 9.896 1.00 49.24 651 GLY E C 1
ATOM 6344 O O . GLY E 1 5 ? 76.551 41.912 10.361 1.00 51.64 651 GLY E O 1
ATOM 6345 N N . GLY E 1 6 ? 76.872 40.308 8.833 1.00 46.20 652 GLY E N 1
ATOM 6346 C CA . GLY E 1 6 ? 77.963 40.973 8.149 1.00 38.21 652 GLY E CA 1
ATOM 6347 C C . GLY E 1 6 ? 77.477 41.997 7.129 1.00 34.26 652 GLY E C 1
ATOM 6348 O O . GLY E 1 6 ? 76.653 41.767 6.234 1.00 31.77 652 GLY E O 1
ATOM 6349 N N . TRP E 1 7 ? 78.002 43.208 7.376 1.00 28.86 653 TRP E N 1
ATOM 6350 C CA . TRP E 1 7 ? 77.696 44.359 6.550 1.00 28.24 653 TRP E CA 1
ATOM 6351 C C . TRP E 1 7 ? 78.959 44.934 5.916 1.00 26.98 653 TRP E C 1
ATOM 6352 O O . TRP E 1 7 ? 79.979 44.828 6.609 1.00 26.27 653 TRP E O 1
ATOM 6363 N N . LEU E 1 8 ? 78.860 45.462 4.708 1.00 26.30 654 LEU E N 1
ATOM 6364 C CA . LEU E 1 8 ? 80.045 46.106 4.129 1.00 28.15 654 LEU E CA 1
ATOM 6365 C C . LEU E 1 8 ? 79.872 47.632 4.277 1.00 28.79 654 LEU E C 1
ATOM 6366 O O . LEU E 1 8 ? 79.028 48.249 3.615 1.00 26.47 654 LEU E O 1
ATOM 6371 N N . LEU E 1 9 ? 80.806 48.277 4.949 1.00 29.79 655 LEU E N 1
ATOM 6372 C CA . LEU E 1 9 ? 80.788 49.750 5.093 1.00 28.93 655 LEU E CA 1
ATOM 6373 C C . LEU E 1 9 ? 81.086 50.462 3.808 1.00 26.46 655 LEU E C 1
ATOM 6374 O O . LEU E 1 9 ? 82.134 50.179 3.225 1.00 27.19 655 LEU E O 1
ATOM 6379 N N . ILE E 1 10 ? 80.268 51.382 3.275 1.00 24.48 656 ILE E N 1
ATOM 6380 C CA . ILE E 1 10 ? 80.609 52.133 2.082 1.00 22.93 656 ILE E CA 1
ATOM 6381 C C . ILE E 1 10 ? 80.834 53.623 2.368 1.00 22.06 656 ILE E C 1
ATOM 6382 O O . ILE E 1 10 ? 81.166 54.378 1.443 1.00 20.78 656 ILE E O 1
ATOM 6387 N N . GLN E 1 11 ? 80.486 54.134 3.537 1.00 23.63 657 GLN E N 1
ATOM 6388 C CA . GLN E 1 11 ? 80.596 55.582 3.797 1.00 24.60 657 GLN E CA 1
ATOM 6389 C C . GLN E 1 11 ? 80.635 55.810 5.297 1.00 23.90 657 GLN E C 1
ATOM 6390 O O . GLN E 1 11 ? 79.943 55.059 5.990 1.00 23.34 657 GLN E O 1
ATOM 6396 N N . GLN E 1 12 ? 81.396 56.820 5.727 1.00 24.35 658 GLN E N 1
ATOM 6397 C CA . GLN E 1 12 ? 81.463 57.117 7.149 1.00 25.53 658 GLN E CA 1
ATOM 6398 C C . GLN E 1 12 ? 82.023 58.525 7.470 1.00 26.32 658 GLN E C 1
ATOM 6399 O O . GLN E 1 12 ? 82.946 58.998 6.793 1.00 27.27 658 GLN E O 1
ATOM 6405 N N . ARG E 1 13 ? 81.480 59.150 8.490 1.00 25.02 659 ARG E N 1
ATOM 6406 C CA . ARG E 1 13 ? 81.913 60.440 8.982 1.00 27.59 659 ARG E CA 1
ATOM 6407 C C . ARG E 1 13 ? 81.967 60.281 10.516 1.00 29.77 659 ARG E C 1
ATOM 6408 O O . ARG E 1 13 ? 81.144 59.573 11.127 1.00 28.07 659 ARG E O 1
ATOM 6416 N N . MET E 1 14 ? 83.002 60.917 11.080 1.00 28.51 660 MET E N 1
ATOM 6417 C CA . MET E 1 14 ? 83.103 60.873 12.534 1.00 30.71 660 MET E CA 1
ATOM 6418 C C . MET E 1 14 ? 84.027 61.942 13.111 1.00 30.98 660 MET E C 1
ATOM 6419 O O . MET E 1 14 ? 83.967 62.048 14.339 1.00 30.62 660 MET E O 1
ATOM 6424 N N . ASP E 1 15 ? 84.812 62.674 12.318 1.00 31.11 661 ASP E N 1
ATOM 6425 C CA . ASP E 1 15 ? 85.723 63.643 12.951 1.00 32.21 661 ASP E CA 1
ATOM 6426 C C . ASP E 1 15 ? 86.165 64.827 12.116 1.00 33.35 661 ASP E C 1
ATOM 6427 O O . ASP E 1 15 ? 87.083 65.559 12.529 1.00 34.45 661 ASP E O 1
ATOM 6432 N N . GLY E 1 16 ? 85.595 65.088 10.969 1.00 33.43 662 GLY E N 1
ATOM 6433 C CA . GLY E 1 16 ? 85.961 66.208 10.132 1.00 35.80 662 GLY E CA 1
ATOM 6434 C C . GLY E 1 16 ? 87.388 66.160 9.641 1.00 36.30 662 GLY E C 1
ATOM 6435 O O . GLY E 1 16 ? 87.846 67.151 9.080 1.00 37.24 662 GLY E O 1
ATOM 6436 N N . SER E 1 17 ? 88.103 65.056 9.745 1.00 37.20 663 SER E N 1
ATOM 6437 C CA . SER E 1 17 ? 89.481 65.009 9.248 1.00 38.13 663 SER E CA 1
ATOM 6438 C C . SER E 1 17 ? 89.631 65.044 7.748 1.00 40.06 663 SER E C 1
ATOM 6439 O O . SER E 1 17 ? 90.564 65.668 7.206 1.00 42.61 663 SER E O 1
ATOM 6442 N N . LEU E 1 18 ? 88.747 64.391 7.002 1.00 40.13 664 LEU E N 1
ATOM 6443 C CA . LEU E 1 18 ? 88.807 64.293 5.555 1.00 39.54 664 LEU E CA 1
ATOM 6444 C C . LEU E 1 18 ? 87.933 65.299 4.819 1.00 39.33 664 LEU E C 1
ATOM 6445 O O . LEU E 1 18 ? 86.828 65.700 5.190 1.00 37.67 664 LEU E O 1
ATOM 6450 N N . ASN E 1 19 ? 88.396 65.612 3.620 1.00 38.53 665 ASN E N 1
ATOM 6451 C CA . ASN E 1 19 ? 87.766 66.539 2.726 1.00 39.10 665 ASN E CA 1
ATOM 6452 C C . ASN E 1 19 ? 86.749 65.914 1.777 1.00 38.63 665 ASN E C 1
ATOM 6453 O O . ASN E 1 19 ? 87.164 65.245 0.826 1.00 40.25 665 ASN E O 1
ATOM 6458 N N . PHE E 1 20 ? 85.457 66.225 1.938 1.00 37.26 666 PHE E N 1
ATOM 6459 C CA . PHE E 1 20 ? 84.437 65.624 1.072 1.00 35.57 666 PHE E CA 1
ATOM 6460 C C . PHE E 1 20 ? 84.056 66.526 -0.079 1.00 36.22 666 PHE E C 1
ATOM 6461 O O . PHE E 1 20 ? 83.225 66.129 -0.906 1.00 34.49 666 PHE E O 1
ATOM 6469 N N . ASN E 1 21 ? 84.629 67.740 -0.125 1.00 36.82 667 ASN E N 1
ATOM 6470 C CA . ASN E 1 21 ? 84.350 68.617 -1.281 1.00 37.45 667 ASN E CA 1
ATOM 6471 C C . ASN E 1 21 ? 85.319 68.199 -2.385 1.00 38.27 667 ASN E C 1
ATOM 6472 O O . ASN E 1 21 ? 86.397 68.820 -2.482 1.00 38.58 667 ASN E O 1
ATOM 6477 N N . ARG E 1 22 ? 84.983 67.171 -3.160 1.00 37.00 668 ARG E N 1
ATOM 6478 C CA . ARG E 1 22 ? 85.912 66.670 -4.178 1.00 37.86 668 ARG E CA 1
ATOM 6479 C C . ARG E 1 22 ? 85.364 66.594 -5.596 1.00 38.92 668 ARG E C 1
ATOM 6480 O O . ARG E 1 22 ? 84.191 66.892 -5.853 1.00 40.11 668 ARG E O 1
ATOM 6488 N N . THR E 1 23 ? 86.176 66.199 -6.572 1.00 38.43 669 THR E N 1
ATOM 6489 C CA . THR E 1 23 ? 85.754 66.058 -7.957 1.00 39.72 669 THR E CA 1
ATOM 6490 C C . THR E 1 23 ? 85.005 64.748 -8.256 1.00 38.90 669 THR E C 1
ATOM 6491 O O . THR E 1 23 ? 85.035 63.780 -7.509 1.00 36.37 669 THR E O 1
ATOM 6495 N N . TRP E 1 24 ? 84.484 64.662 -9.464 1.00 40.00 670 TRP E N 1
ATOM 6496 C CA . TRP E 1 24 ? 83.782 63.511 -10.006 1.00 42.62 670 TRP E CA 1
ATOM 6497 C C . TRP E 1 24 ? 84.671 62.263 -9.966 1.00 42.89 670 TRP E C 1
ATOM 6498 O O . TRP E 1 24 ? 84.287 61.192 -9.495 1.00 40.81 670 TRP E O 1
ATOM 6509 N N . GLN E 1 25 ? 85.902 62.472 -10.460 1.00 43.26 671 GLN E N 1
ATOM 6510 C CA . GLN E 1 25 ? 86.880 61.375 -10.489 1.00 42.89 671 GLN E CA 1
ATOM 6511 C C . GLN E 1 25 ? 87.169 60.865 -9.077 1.00 40.56 671 GLN E C 1
ATOM 6512 O O . GLN E 1 25 ? 87.186 59.667 -8.809 1.00 36.66 671 GLN E O 1
ATOM 6518 N N . ASP E 1 26 ? 87.296 61.794 -8.120 1.00 39.07 672 ASP E N 1
ATOM 6519 C CA . ASP E 1 26 ? 87.523 61.354 -6.743 1.00 39.29 672 ASP E CA 1
ATOM 6520 C C . ASP E 1 26 ? 86.315 60.547 -6.269 1.00 38.23 672 ASP E C 1
ATOM 6521 O O . ASP E 1 26 ? 86.503 59.507 -5.643 1.00 37.44 672 ASP E O 1
ATOM 6526 N N . TYR E 1 27 ? 85.094 61.027 -6.569 1.00 36.20 673 TYR E N 1
ATOM 6527 C CA . TYR E 1 27 ? 83.927 60.279 -6.080 1.00 34.19 673 TYR E CA 1
ATOM 6528 C C . TYR E 1 27 ? 83.843 58.930 -6.791 1.00 34.65 673 TYR E C 1
ATOM 6529 O O . TYR E 1 27 ? 83.483 57.919 -6.206 1.00 33.75 673 TYR E O 1
ATOM 6538 N N . LYS E 1 28 ? 84.288 58.865 -8.033 1.00 35.99 674 LYS E N 1
ATOM 6539 C CA . LYS E 1 28 ? 84.277 57.642 -8.822 1.00 39.03 674 LYS E CA 1
ATOM 6540 C C . LYS E 1 28 ? 85.246 56.599 -8.302 1.00 40.58 674 LYS E C 1
ATOM 6541 O O . LYS E 1 28 ? 84.902 55.411 -8.229 1.00 40.48 674 LYS E O 1
ATOM 6547 N N . ARG E 1 29 ? 86.470 57.001 -7.918 1.00 40.54 675 ARG E N 1
ATOM 6548 C CA . ARG E 1 29 ? 87.429 56.010 -7.423 1.00 40.60 675 ARG E CA 1
ATOM 6549 C C . ARG E 1 29 ? 87.309 55.773 -5.928 1.00 37.72 675 ARG E C 1
ATOM 6550 O O . ARG E 1 29 ? 87.733 54.686 -5.519 1.00 37.29 675 ARG E O 1
ATOM 6558 N N . GLY E 1 30 ? 86.933 56.747 -5.098 1.00 35.41 676 GLY E N 1
ATOM 6559 C CA . GLY E 1 30 ? 86.931 56.478 -3.646 1.00 33.24 676 GLY E CA 1
ATOM 6560 C C . GLY E 1 30 ? 88.089 57.217 -2.987 1.00 32.90 676 GLY E C 1
ATOM 6561 O O . GLY E 1 30 ? 89.063 57.489 -3.667 1.00 32.44 676 GLY E O 1
ATOM 6562 N N . PHE E 1 31 ? 88.003 57.570 -1.712 1.00 32.84 677 PHE E N 1
ATOM 6563 C CA . PHE E 1 31 ? 88.997 58.307 -0.974 1.00 30.68 677 PHE E CA 1
ATOM 6564 C C . PHE E 1 31 ? 88.855 57.986 0.506 1.00 30.74 677 PHE E C 1
ATOM 6565 O O . PHE E 1 31 ? 87.817 57.380 0.856 1.00 29.51 677 PHE E O 1
ATOM 6573 N N . GLY E 1 32 ? 89.857 58.295 1.325 1.00 26.56 678 GLY E N 1
ATOM 6574 C CA . GLY E 1 32 ? 89.759 58.046 2.762 1.00 26.71 678 GLY E CA 1
ATOM 6575 C C . GLY E 1 32 ? 90.186 56.643 3.157 1.00 29.47 678 GLY E C 1
ATOM 6576 O O . GLY E 1 32 ? 90.561 55.827 2.321 1.00 30.66 678 GLY E O 1
ATOM 6577 N N . SER E 1 33 ? 90.137 56.243 4.424 1.00 32.02 679 SER E N 1
ATOM 6578 C CA . SER E 1 33 ? 90.615 54.894 4.748 1.00 35.14 679 SER E CA 1
ATOM 6579 C C . SER E 1 33 ? 90.097 54.448 6.083 1.00 36.88 679 SER E C 1
ATOM 6580 O O . SER E 1 33 ? 89.698 55.360 6.793 1.00 38.53 679 SER E O 1
ATOM 6583 N N . LEU E 1 34 ? 90.131 53.191 6.460 1.00 40.24 680 LEU E N 1
ATOM 6584 C CA . LEU E 1 34 ? 89.684 52.791 7.790 1.00 43.34 680 LEU E CA 1
ATOM 6585 C C . LEU E 1 34 ? 90.732 51.956 8.514 1.00 45.55 680 LEU E C 1
ATOM 6586 O O . LEU E 1 34 ? 91.440 51.182 7.866 1.00 46.06 680 LEU E O 1
ATOM 6591 N N . ASN E 1 35 ? 90.681 51.953 9.844 1.00 48.34 681 ASN E N 1
ATOM 6592 C CA . ASN E 1 35 ? 91.630 51.106 10.573 1.00 50.59 681 ASN E CA 1
ATOM 6593 C C . ASN E 1 35 ? 91.086 49.680 10.712 1.00 52.60 681 ASN E C 1
ATOM 6594 O O . ASN E 1 35 ? 90.100 49.253 10.094 1.00 50.19 681 ASN E O 1
ATOM 6599 N N . ASP E 1 36 ? 91.784 48.911 11.553 1.00 55.03 682 ASP E N 1
ATOM 6600 C CA . ASP E 1 36 ? 91.416 47.505 11.745 1.00 57.63 682 ASP E CA 1
ATOM 6601 C C . ASP E 1 36 ? 90.071 47.413 12.461 1.00 58.48 682 ASP E C 1
ATOM 6602 O O . ASP E 1 36 ? 89.334 46.446 12.268 1.00 58.58 682 ASP E O 1
ATOM 6607 N N . GLU E 1 37 ? 89.767 48.424 13.280 1.00 58.67 683 GLU E N 1
ATOM 6608 C CA . GLU E 1 37 ? 88.507 48.408 14.012 1.00 58.81 683 GLU E CA 1
ATOM 6609 C C . GLU E 1 37 ? 87.365 49.103 13.281 1.00 57.14 683 GLU E C 1
ATOM 6610 O O . GLU E 1 37 ? 86.296 49.245 13.885 1.00 57.70 683 GLU E O 1
ATOM 6616 N N . GLY E 1 38 ? 87.554 49.511 12.037 1.00 54.35 684 GLY E N 1
ATOM 6617 C CA . GLY E 1 38 ? 86.503 50.160 11.287 1.00 51.92 684 GLY E CA 1
ATOM 6618 C C . GLY E 1 38 ? 86.348 51.652 11.531 1.00 50.31 684 GLY E C 1
ATOM 6619 O O . GLY E 1 38 ? 85.398 52.225 11.000 1.00 48.79 684 GLY E O 1
ATOM 6620 N N . GLU E 1 39 ? 87.264 52.311 12.226 1.00 49.30 685 GLU E N 1
ATOM 6621 C CA . GLU E 1 39 ? 87.184 53.754 12.443 1.00 47.74 685 GLU E CA 1
ATOM 6622 C C . GLU E 1 39 ? 87.782 54.543 11.295 1.00 45.13 685 GLU E C 1
ATOM 6623 O O . GLU E 1 39 ? 88.650 54.029 10.590 1.00 46.26 685 GLU E O 1
ATOM 6629 N N . GLY E 1 40 ? 87.366 55.794 11.112 1.00 41.36 686 GLY E N 1
ATOM 6630 C CA . GLY E 1 40 ? 87.899 56.597 10.013 1.00 36.51 686 GLY E CA 1
ATOM 6631 C C . GLY E 1 40 ? 86.790 57.168 9.133 1.00 35.11 686 GLY E C 1
ATOM 6632 O O . GLY E 1 40 ? 85.640 56.698 9.169 1.00 33.01 686 GLY E O 1
ATOM 6633 N N . GLU E 1 41 ? 87.142 58.164 8.340 1.00 32.28 687 GLU E N 1
ATOM 6634 C CA . GLU E 1 41 ? 86.198 58.812 7.442 1.00 33.00 687 GLU E CA 1
ATOM 6635 C C . GLU E 1 41 ? 86.494 58.257 6.055 1.00 32.85 687 GLU E C 1
ATOM 6636 O O . GLU E 1 41 ? 87.667 58.073 5.734 1.00 30.88 687 GLU E O 1
ATOM 6642 N N . PHE E 1 42 ? 85.434 57.958 5.298 1.00 31.97 688 PHE E N 1
ATOM 6643 C CA . PHE E 1 42 ? 85.698 57.224 4.057 1.00 33.11 688 PHE E CA 1
ATOM 6644 C C . PHE E 1 42 ? 84.621 57.297 3.007 1.00 32.72 688 PHE E C 1
ATOM 6645 O O . PHE E 1 42 ? 83.460 57.557 3.347 1.00 32.91 688 PHE E O 1
ATOM 6653 N N . TRP E 1 43 ? 84.932 57.065 1.753 1.00 30.53 689 TRP E N 1
ATOM 6654 C CA . TRP E 1 43 ? 83.977 56.963 0.656 1.00 32.28 689 TRP E CA 1
ATOM 6655 C C . TRP E 1 43 ? 84.473 55.857 -0.319 1.00 32.01 689 TRP E C 1
ATOM 6656 O O . TRP E 1 43 ? 85.485 55.993 -1.012 1.00 28.45 689 TRP E O 1
ATOM 6667 N N . LEU E 1 44 ? 83.696 54.773 -0.341 1.00 30.67 690 LEU E N 1
ATOM 6668 C CA . LEU E 1 44 ? 84.019 53.612 -1.155 1.00 30.75 690 LEU E CA 1
ATOM 6669 C C . LEU E 1 44 ? 84.275 53.902 -2.618 1.00 30.54 690 LEU E C 1
ATOM 6670 O O . LEU E 1 44 ? 85.298 53.449 -3.179 1.00 30.40 690 LEU E O 1
ATOM 6675 N N . GLY E 1 45 ? 83.455 54.668 -3.284 1.00 28.44 691 GLY E N 1
ATOM 6676 C CA . GLY E 1 45 ? 83.633 55.025 -4.686 1.00 28.92 691 GLY E CA 1
ATOM 6677 C C . GLY E 1 45 ? 82.433 54.463 -5.500 1.00 31.20 691 GLY E C 1
ATOM 6678 O O . GLY E 1 45 ? 82.041 53.325 -5.271 1.00 27.90 691 GLY E O 1
ATOM 6679 N N . ASN E 1 46 ? 81.976 55.248 -6.459 1.00 32.92 692 ASN E N 1
ATOM 6680 C CA . ASN E 1 46 ? 80.775 54.986 -7.212 1.00 36.55 692 ASN E CA 1
ATOM 6681 C C . ASN E 1 46 ? 80.963 53.760 -8.109 1.00 38.70 692 ASN E C 1
ATOM 6682 O O . ASN E 1 46 ? 80.041 52.967 -8.265 1.00 37.01 692 ASN E O 1
ATOM 6687 N N . ASP E 1 47 ? 82.187 53.642 -8.636 1.00 41.04 693 ASP E N 1
ATOM 6688 C CA . ASP E 1 47 ? 82.523 52.517 -9.496 1.00 43.25 693 ASP E CA 1
ATOM 6689 C C . ASP E 1 47 ? 82.171 51.203 -8.812 1.00 41.09 693 ASP E C 1
ATOM 6690 O O . ASP E 1 47 ? 81.495 50.378 -9.390 1.00 39.77 693 ASP E O 1
ATOM 6695 N N . TYR E 1 48 ? 82.638 51.063 -7.590 1.00 41.67 694 TYR E N 1
ATOM 6696 C CA . TYR E 1 48 ? 82.398 49.934 -6.735 1.00 43.30 694 TYR E CA 1
ATOM 6697 C C . TYR E 1 48 ? 80.921 49.815 -6.374 1.00 41.43 694 TYR E C 1
ATOM 6698 O O . TYR E 1 48 ? 80.369 48.734 -6.490 1.00 38.72 694 TYR E O 1
ATOM 6707 N N . LEU E 1 49 ? 80.347 50.936 -5.950 1.00 39.87 695 LEU E N 1
ATOM 6708 C CA . LEU E 1 49 ? 78.932 50.958 -5.589 1.00 39.90 695 LEU E CA 1
ATOM 6709 C C . LEU E 1 49 ? 78.057 50.337 -6.681 1.00 37.31 695 LEU E C 1
ATOM 6710 O O . LEU E 1 49 ? 77.276 49.467 -6.337 1.00 35.71 695 LEU E O 1
ATOM 6715 N N . HIS E 1 50 ? 78.179 50.762 -7.926 1.00 36.51 696 HIS E N 1
ATOM 6716 C CA . HIS E 1 50 ? 77.418 50.186 -9.014 1.00 38.50 696 HIS E CA 1
ATOM 6717 C C . HIS E 1 50 ? 77.626 48.663 -9.060 1.00 39.52 696 HIS E C 1
ATOM 6718 O O . HIS E 1 50 ? 76.703 47.850 -9.103 1.00 36.92 696 HIS E O 1
ATOM 6725 N N . LEU E 1 51 ? 78.937 48.327 -9.037 1.00 38.69 697 LEU E N 1
ATOM 6726 C CA . LEU E 1 51 ? 79.311 46.931 -9.119 1.00 40.12 697 LEU E CA 1
ATOM 6727 C C . LEU E 1 51 ? 78.690 46.064 -8.037 1.00 39.26 697 LEU E C 1
ATOM 6728 O O . LEU E 1 51 ? 78.127 45.010 -8.355 1.00 39.09 697 LEU E O 1
ATOM 6733 N N . LEU E 1 52 ? 78.758 46.471 -6.777 1.00 38.10 698 LEU E N 1
ATOM 6734 C CA . LEU E 1 52 ? 78.250 45.633 -5.704 1.00 38.70 698 LEU E CA 1
ATOM 6735 C C . LEU E 1 52 ? 76.728 45.666 -5.585 1.00 39.28 698 LEU E C 1
ATOM 6736 O O . LEU E 1 52 ? 76.108 44.884 -4.863 1.00 37.37 698 LEU E O 1
ATOM 6741 N N . THR E 1 53 ? 76.141 46.580 -6.326 1.00 39.27 699 THR E N 1
ATOM 6742 C CA . THR E 1 53 ? 74.732 46.929 -6.235 1.00 43.37 699 THR E CA 1
ATOM 6743 C C . THR E 1 53 ? 73.828 46.536 -7.368 1.00 45.40 699 THR E C 1
ATOM 6744 O O . THR E 1 53 ? 72.615 46.742 -7.322 1.00 45.88 699 THR E O 1
ATOM 6748 N N . GLN E 1 54 ? 74.378 46.108 -8.486 1.00 48.52 700 GLN E N 1
ATOM 6749 C CA . GLN E 1 54 ? 73.730 45.785 -9.732 1.00 51.18 700 GLN E CA 1
ATOM 6750 C C . GLN E 1 54 ? 72.571 44.793 -9.643 1.00 51.21 700 GLN E C 1
ATOM 6751 O O . GLN E 1 54 ? 71.703 44.763 -10.528 1.00 50.39 700 GLN E O 1
ATOM 6757 N N . ARG E 1 55 ? 72.616 43.919 -8.639 1.00 51.03 701 ARG E N 1
ATOM 6758 C CA . ARG E 1 55 ? 71.510 42.954 -8.514 1.00 50.15 701 ARG E CA 1
ATOM 6759 C C . ARG E 1 55 ? 70.635 43.336 -7.341 1.00 49.04 701 ARG E C 1
ATOM 6760 O O . ARG E 1 55 ? 69.886 42.510 -6.807 1.00 48.78 701 ARG E O 1
ATOM 6768 N N . GLY E 1 56 ? 70.769 44.600 -6.910 1.00 46.57 702 GLY E N 1
ATOM 6769 C CA . GLY E 1 56 ? 69.980 45.023 -5.746 1.00 43.94 702 GLY E CA 1
ATOM 6770 C C . GLY E 1 56 ? 70.728 44.658 -4.476 1.00 41.94 702 GLY E C 1
ATOM 6771 O O . GLY E 1 56 ? 71.702 43.902 -4.461 1.00 42.44 702 GLY E O 1
ATOM 6772 N N . SER E 1 57 ? 70.389 45.367 -3.406 1.00 40.21 703 SER E N 1
ATOM 6773 C CA . SER E 1 57 ? 71.000 45.212 -2.100 1.00 36.48 703 SER E CA 1
ATOM 6774 C C . SER E 1 57 ? 70.187 45.898 -1.027 1.00 34.70 703 SER E C 1
ATOM 6775 O O . SER E 1 57 ? 69.283 46.695 -1.311 1.00 35.48 703 SER E O 1
ATOM 6778 N N . VAL E 1 58 ? 70.546 45.694 0.233 1.00 33.28 704 VAL E N 1
ATOM 6779 C CA . VAL E 1 58 ? 69.943 46.435 1.322 1.00 31.59 704 VAL E CA 1
ATOM 6780 C C . VAL E 1 58 ? 70.952 47.475 1.810 1.00 32.28 704 VAL E C 1
ATOM 6781 O O . VAL E 1 58 ? 72.110 47.108 2.079 1.00 30.38 704 VAL E O 1
ATOM 6785 N N . LEU E 1 59 ? 70.494 48.720 1.891 1.00 30.00 705 LEU E N 1
ATOM 6786 C CA . LEU E 1 59 ? 71.249 49.819 2.488 1.00 27.11 705 LEU E CA 1
ATOM 6787 C C . LEU E 1 59 ? 70.757 50.126 3.893 1.00 26.11 705 LEU E C 1
ATOM 6788 O O . LEU E 1 59 ? 69.552 50.335 4.114 1.00 25.93 705 LEU E O 1
ATOM 6793 N N . ARG E 1 60 ? 71.644 50.117 4.869 1.00 24.26 706 ARG E N 1
ATOM 6794 C CA . ARG E 1 60 ? 71.396 50.575 6.213 1.00 24.52 706 ARG E CA 1
ATOM 6795 C C . ARG E 1 60 ? 72.217 51.875 6.457 1.00 27.18 706 ARG E C 1
ATOM 6796 O O . ARG E 1 60 ? 73.446 51.993 6.255 1.00 22.01 706 ARG E O 1
ATOM 6804 N N . VAL E 1 61 ? 71.458 52.899 6.879 1.00 27.35 707 VAL E N 1
ATOM 6805 C CA . VAL E 1 61 ? 71.997 54.222 7.210 1.00 26.63 707 VAL E CA 1
ATOM 6806 C C . VAL E 1 61 ? 71.928 54.420 8.717 1.00 28.53 707 VAL E C 1
ATOM 6807 O O . VAL E 1 61 ? 70.865 54.214 9.336 1.00 29.40 707 VAL E O 1
ATOM 6811 N N . GLU E 1 62 ? 73.054 54.755 9.363 1.00 26.38 708 GLU E N 1
ATOM 6812 C CA . GLU E 1 62 ? 73.044 54.934 10.798 1.00 28.02 708 GLU E CA 1
ATOM 6813 C C . GLU E 1 62 ? 73.449 56.401 11.101 1.00 30.82 708 GLU E C 1
ATOM 6814 O O . GLU E 1 62 ? 74.355 57.024 10.482 1.00 26.19 708 GLU E O 1
ATOM 6820 N N . LEU E 1 63 ? 72.706 56.951 12.063 1.00 28.96 709 LEU E N 1
ATOM 6821 C CA . LEU E 1 63 ? 72.907 58.347 12.437 1.00 30.45 709 LEU E CA 1
ATOM 6822 C C . LEU E 1 63 ? 73.057 58.584 13.925 1.00 29.99 709 LEU E C 1
ATOM 6823 O O . LEU E 1 63 ? 72.365 57.983 14.742 1.00 30.38 709 LEU E O 1
ATOM 6828 N N . GLU E 1 64 ? 73.983 59.461 14.319 1.00 29.11 710 GLU E N 1
ATOM 6829 C CA . GLU E 1 64 ? 74.145 59.787 15.725 1.00 31.77 710 GLU E CA 1
ATOM 6830 C C . GLU E 1 64 ? 74.283 61.310 15.911 1.00 30.57 710 GLU E C 1
ATOM 6831 O O . GLU E 1 64 ? 74.993 61.958 15.134 1.00 29.62 710 GLU E O 1
ATOM 6837 N N . ASP E 1 65 ? 73.622 61.870 16.925 1.00 30.29 711 ASP E N 1
ATOM 6838 C CA . ASP E 1 65 ? 73.716 63.334 17.131 1.00 30.80 711 ASP E CA 1
ATOM 6839 C C . ASP E 1 65 ? 74.748 63.670 18.194 1.00 32.29 711 ASP E C 1
ATOM 6840 O O . ASP E 1 65 ? 75.419 62.771 18.735 1.00 33.26 711 ASP E O 1
ATOM 6845 N N . TRP E 1 66 ? 74.940 64.948 18.531 1.00 33.01 712 TRP E N 1
ATOM 6846 C CA . TRP E 1 66 ? 75.941 65.304 19.526 1.00 34.59 712 TRP E CA 1
ATOM 6847 C C . TRP E 1 66 ? 75.449 65.040 20.935 1.00 37.64 712 TRP E C 1
ATOM 6848 O O . TRP E 1 66 ? 76.249 65.185 21.863 1.00 39.37 712 TRP E O 1
ATOM 6859 N N . ALA E 1 67 ? 74.191 64.634 21.126 1.00 39.42 713 ALA E N 1
ATOM 6860 C CA . ALA E 1 67 ? 73.734 64.307 22.475 1.00 40.39 713 ALA E CA 1
ATOM 6861 C C . ALA E 1 67 ? 73.553 62.819 22.742 1.00 41.80 713 ALA E C 1
ATOM 6862 O O . ALA E 1 67 ? 73.016 62.444 23.794 1.00 41.23 713 ALA E O 1
ATOM 6864 N N . GLY E 1 68 ? 74.031 61.930 21.881 1.00 42.88 714 GLY E N 1
ATOM 6865 C CA . GLY E 1 68 ? 73.904 60.514 22.222 1.00 44.53 714 GLY E CA 1
ATOM 6866 C C . GLY E 1 68 ? 72.634 59.864 21.697 1.00 44.82 714 GLY E C 1
ATOM 6867 O O . GLY E 1 68 ? 72.507 58.668 21.975 1.00 46.98 714 GLY E O 1
ATOM 6868 N N . ASN E 1 69 ? 71.796 60.526 20.921 1.00 43.28 715 ASN E N 1
ATOM 6869 C CA . ASN E 1 69 ? 70.618 59.936 20.320 1.00 41.11 715 ASN E CA 1
ATOM 6870 C C . ASN E 1 69 ? 70.998 59.293 18.973 1.00 40.56 715 ASN E C 1
ATOM 6871 O O . ASN E 1 69 ? 71.703 59.946 18.190 1.00 38.32 715 ASN E O 1
ATOM 6876 N N . GLU E 1 70 ? 70.476 58.094 18.732 1.00 39.46 716 GLU E N 1
ATOM 6877 C CA . GLU E 1 70 ? 70.762 57.398 17.485 1.00 41.29 716 GLU E CA 1
ATOM 6878 C C . GLU E 1 70 ? 69.510 57.019 16.699 1.00 39.36 716 GLU E C 1
ATOM 6879 O O . GLU E 1 70 ? 68.452 56.775 17.262 1.00 38.27 716 GLU E O 1
ATOM 6885 N N . ALA E 1 71 ? 69.605 56.927 15.387 1.00 37.14 717 ALA E N 1
ATOM 6886 C CA . ALA E 1 71 ? 68.479 56.525 14.561 1.00 36.39 717 ALA E CA 1
ATOM 6887 C C . ALA E 1 71 ? 69.019 55.795 13.329 1.00 35.62 717 ALA E C 1
ATOM 6888 O O . ALA E 1 71 ? 70.212 55.937 13.037 1.00 32.56 717 ALA E O 1
ATOM 6890 N N . TYR E 1 72 ? 68.165 55.055 12.636 1.00 33.43 718 TYR E N 1
ATOM 6891 C CA . TYR E 1 72 ? 68.567 54.350 11.428 1.00 33.03 718 TYR E CA 1
ATOM 6892 C C . TYR E 1 72 ? 67.473 54.400 10.377 1.00 32.42 718 TYR E C 1
ATOM 6893 O O . TYR E 1 72 ? 66.300 54.585 10.686 1.00 30.75 718 TYR E O 1
ATOM 6902 N N . ALA E 1 73 ? 67.808 54.196 9.120 1.00 31.90 719 ALA E N 1
ATOM 6903 C CA . ALA E 1 73 ? 66.918 53.961 8.014 1.00 32.90 719 ALA E CA 1
ATOM 6904 C C . ALA E 1 73 ? 67.437 52.758 7.173 1.00 32.87 719 ALA E C 1
ATOM 6905 O O . ALA E 1 73 ? 68.630 52.781 6.793 1.00 32.63 719 ALA E O 1
ATOM 6907 N N . GLU E 1 74 ? 66.549 51.911 6.693 1.00 30.14 720 GLU E N 1
ATOM 6908 C CA . GLU E 1 74 ? 66.892 50.813 5.799 1.00 31.42 720 GLU E CA 1
ATOM 6909 C C . GLU E 1 74 ? 66.105 50.892 4.501 1.00 31.18 720 GLU E C 1
ATOM 6910 O O . GLU E 1 74 ? 64.933 51.282 4.455 1.00 32.56 720 GLU E O 1
ATOM 6916 N N . TYR E 1 75 ? 66.749 50.717 3.362 1.00 29.59 721 TYR E N 1
ATOM 6917 C CA . TYR E 1 75 ? 66.216 50.750 2.035 1.00 28.51 721 TYR E CA 1
ATOM 6918 C C . TYR E 1 75 ? 66.652 49.521 1.197 1.00 31.36 721 TYR E C 1
ATOM 6919 O O . TYR E 1 75 ? 67.772 49.006 1.307 1.00 30.72 721 TYR E O 1
ATOM 6928 N N . HIS E 1 76 ? 65.908 49.248 0.130 1.00 30.52 722 HIS E N 1
ATOM 6929 C CA . HIS E 1 76 ? 66.368 48.508 -1.010 1.00 34.35 722 HIS E CA 1
ATOM 6930 C C . HIS E 1 76 ? 67.115 49.546 -1.850 1.00 34.70 722 HIS E C 1
ATOM 6931 O O . HIS E 1 76 ? 66.585 50.628 -2.132 1.00 34.55 722 HIS E O 1
ATOM 6938 N N . PHE E 1 77 ? 68.332 49.189 -2.252 1.00 34.98 723 PHE E N 1
ATOM 6939 C CA . PHE E 1 77 ? 69.173 50.159 -2.942 1.00 34.21 723 PHE E CA 1
ATOM 6940 C C . PHE E 1 77 ? 69.931 49.661 -4.146 1.00 34.67 723 PHE E C 1
ATOM 6941 O O . PHE E 1 77 ? 70.605 48.619 -4.060 1.00 34.58 723 PHE E O 1
ATOM 6949 N N . ARG E 1 78 ? 70.024 50.520 -5.140 1.00 33.71 724 ARG E N 1
ATOM 6950 C CA . ARG E 1 78 ? 70.751 50.272 -6.358 1.00 35.94 724 ARG E CA 1
ATOM 6951 C C . ARG E 1 78 ? 71.370 51.569 -6.865 1.00 35.09 724 ARG E C 1
ATOM 6952 O O . ARG E 1 78 ? 70.737 52.628 -6.834 1.00 30.77 724 ARG E O 1
ATOM 6960 N N . VAL E 1 79 ? 72.588 51.509 -7.381 1.00 34.95 725 VAL E N 1
ATOM 6961 C CA . VAL E 1 79 ? 73.208 52.710 -7.955 1.00 36.93 725 VAL E CA 1
ATOM 6962 C C . VAL E 1 79 ? 73.376 52.420 -9.438 1.00 38.60 725 VAL E C 1
ATOM 6963 O O . VAL E 1 79 ? 73.825 51.298 -9.736 1.00 39.24 725 VAL E O 1
ATOM 6967 N N . GLY E 1 80 ? 73.127 53.364 -10.320 1.00 39.31 726 GLY E N 1
ATOM 6968 C CA . GLY E 1 80 ? 73.276 53.132 -11.747 1.00 41.10 726 GLY E CA 1
ATOM 6969 C C . GLY E 1 80 ? 74.698 53.213 -12.270 1.00 44.10 726 GLY E C 1
ATOM 6970 O O . GLY E 1 80 ? 75.675 53.568 -11.594 1.00 44.12 726 GLY E O 1
ATOM 6971 N N . SER E 1 81 ? 74.830 52.924 -13.572 1.00 45.21 727 SER E N 1
ATOM 6972 C CA . SER E 1 81 ? 76.126 52.958 -14.254 1.00 46.37 727 SER E CA 1
ATOM 6973 C C . SER E 1 81 ? 76.600 54.406 -14.330 1.00 47.02 727 SER E C 1
ATOM 6974 O O . SER E 1 81 ? 75.850 55.285 -13.919 1.00 45.66 727 SER E O 1
ATOM 6977 N N . GLU E 1 82 ? 77.816 54.640 -14.819 1.00 48.70 728 GLU E N 1
ATOM 6978 C CA . GLU E 1 82 ? 78.272 56.041 -14.920 1.00 49.90 728 GLU E CA 1
ATOM 6979 C C . GLU E 1 82 ? 77.640 56.677 -16.155 1.00 48.76 728 GLU E C 1
ATOM 6980 O O . GLU E 1 82 ? 77.536 57.893 -16.286 1.00 48.91 728 GLU E O 1
ATOM 6986 N N . ALA E 1 83 ? 77.180 55.841 -17.073 1.00 48.53 729 ALA E N 1
ATOM 6987 C CA . ALA E 1 83 ? 76.467 56.349 -18.255 1.00 48.64 729 ALA E CA 1
ATOM 6988 C C . ALA E 1 83 ? 75.146 56.992 -17.814 1.00 48.09 729 ALA E C 1
ATOM 6989 O O . ALA E 1 83 ? 74.574 57.887 -18.424 1.00 46.45 729 ALA E O 1
ATOM 6991 N N . GLU E 1 84 ? 74.660 56.530 -16.662 1.00 48.01 730 GLU E N 1
ATOM 6992 C CA . GLU E 1 84 ? 73.402 57.008 -16.102 1.00 47.04 730 GLU E CA 1
ATOM 6993 C C . GLU E 1 84 ? 73.596 57.911 -14.891 1.00 44.92 730 GLU E C 1
ATOM 6994 O O . GLU E 1 84 ? 72.718 58.001 -14.051 1.00 44.01 730 GLU E O 1
ATOM 7000 N N . GLY E 1 85 ? 74.763 58.531 -14.795 1.00 43.28 731 GLY E N 1
ATOM 7001 C CA . GLY E 1 85 ? 75.159 59.428 -13.739 1.00 39.54 731 GLY E CA 1
ATOM 7002 C C . GLY E 1 85 ? 75.125 58.811 -12.365 1.00 38.15 731 GLY E C 1
ATOM 7003 O O . GLY E 1 85 ? 74.841 59.535 -11.407 1.00 39.26 731 GLY E O 1
ATOM 7004 N N . TYR E 1 86 ? 75.353 57.511 -12.237 1.00 36.63 732 TYR E N 1
ATOM 7005 C CA . TYR E 1 86 ? 75.250 56.777 -10.987 1.00 35.53 732 TYR E CA 1
ATOM 7006 C C . TYR E 1 86 ? 73.932 57.053 -10.265 1.00 35.36 732 TYR E C 1
ATOM 7007 O O . TYR E 1 86 ? 73.826 57.114 -9.038 1.00 33.68 732 TYR E O 1
ATOM 7016 N N . ALA E 1 87 ? 72.840 57.151 -11.021 1.00 36.75 733 ALA E N 1
ATOM 7017 C CA . ALA E 1 87 ? 71.549 57.572 -10.441 1.00 35.60 733 ALA E CA 1
ATOM 7018 C C . ALA E 1 87 ? 71.115 56.660 -9.315 1.00 35.21 733 ALA E C 1
ATOM 7019 O O . ALA E 1 87 ? 71.457 55.476 -9.280 1.00 36.03 733 ALA E O 1
ATOM 7021 N N . LEU E 1 88 ? 70.403 57.185 -8.327 1.00 32.80 734 LEU E N 1
ATOM 7022 C CA . LEU E 1 88 ? 69.988 56.418 -7.154 1.00 31.37 734 LEU E CA 1
ATOM 7023 C C . LEU E 1 88 ? 68.595 55.840 -7.382 1.00 32.96 734 LEU E C 1
ATOM 7024 O O . LEU E 1 88 ? 67.738 56.443 -8.020 1.00 30.46 734 LEU E O 1
ATOM 7029 N N . GLN E 1 89 ? 68.301 54.656 -6.889 1.00 34.54 735 GLN E N 1
ATOM 7030 C CA . GLN E 1 89 ? 67.025 53.981 -6.902 1.00 36.30 735 GLN E CA 1
ATOM 7031 C C . GLN E 1 89 ? 66.833 53.394 -5.502 1.00 34.85 735 GLN E C 1
ATOM 7032 O O . GLN E 1 89 ? 67.655 52.552 -5.112 1.00 32.54 735 GLN E O 1
ATOM 7038 N N . VAL E 1 90 ? 65.866 53.923 -4.756 1.00 32.11 736 VAL E N 1
ATOM 7039 C CA . VAL E 1 90 ? 65.652 53.400 -3.413 1.00 31.25 736 VAL E CA 1
ATOM 7040 C C . VAL E 1 90 ? 64.170 53.050 -3.306 1.00 32.02 736 VAL E C 1
ATOM 7041 O O . VAL E 1 90 ? 63.394 53.553 -4.104 1.00 29.81 736 VAL E O 1
ATOM 7045 N N . SER E 1 91 ? 63.791 52.214 -2.362 1.00 33.58 737 SER E N 1
ATOM 7046 C CA . SER E 1 91 ? 62.414 51.816 -2.130 1.00 34.60 737 SER E CA 1
ATOM 7047 C C . SER E 1 91 ? 62.397 51.055 -0.801 1.00 34.48 737 SER E C 1
ATOM 7048 O O . SER E 1 91 ? 63.463 50.779 -0.236 1.00 35.84 737 SER E O 1
ATOM 7051 N N . SER E 1 92 ? 61.218 50.658 -0.395 1.00 33.00 738 SER E N 1
ATOM 7052 C CA . SER E 1 92 ? 60.964 49.892 0.798 1.00 33.72 738 SER E CA 1
ATOM 7053 C C . SER E 1 92 ? 61.700 50.412 2.008 1.00 33.11 738 SER E C 1
ATOM 7054 O O . SER E 1 92 ? 62.161 49.639 2.848 1.00 33.76 738 SER E O 1
ATOM 7057 N N . TYR E 1 93 ? 61.443 51.686 2.308 1.00 32.39 739 TYR E N 1
ATOM 7058 C CA . TYR E 1 93 ? 61.927 52.292 3.513 1.00 32.50 739 TYR E CA 1
ATOM 7059 C C . TYR E 1 93 ? 61.461 51.561 4.763 1.00 33.40 739 TYR E C 1
ATOM 7060 O O . TYR E 1 93 ? 60.305 51.149 4.930 1.00 32.49 739 TYR E O 1
ATOM 7069 N N . GLU E 1 94 ? 62.358 51.576 5.744 1.00 33.12 740 GLU E N 1
ATOM 7070 C CA . GLU E 1 94 ? 62.010 51.053 7.060 1.00 36.42 740 GLU E CA 1
ATOM 7071 C C . GLU E 1 94 ? 63.001 51.651 8.050 1.00 36.70 740 GLU E C 1
ATOM 7072 O O . GLU E 1 94 ? 64.168 51.814 7.695 1.00 35.65 740 GLU E O 1
ATOM 7078 N N . GLY E 1 95 ? 62.541 51.968 9.253 1.00 35.69 741 GLY E N 1
ATOM 7079 C CA . GLY E 1 95 ? 63.413 52.503 10.257 1.00 37.35 741 GLY E CA 1
ATOM 7080 C C . GLY E 1 95 ? 62.825 53.577 11.151 1.00 38.00 741 GLY E C 1
ATOM 7081 O O . GLY E 1 95 ? 61.641 53.763 11.364 1.00 37.04 741 GLY E O 1
ATOM 7082 N N . THR E 1 96 ? 63.733 54.370 11.699 1.00 37.68 742 THR E N 1
ATOM 7083 C CA . THR E 1 96 ? 63.418 55.307 12.776 1.00 36.99 742 THR E CA 1
ATOM 7084 C C . THR E 1 96 ? 63.904 56.713 12.520 1.00 35.95 742 THR E C 1
ATOM 7085 O O . THR E 1 96 ? 63.582 57.608 13.291 1.00 34.89 742 THR E O 1
ATOM 7089 N N . ALA E 1 97 ? 64.651 56.945 11.443 1.00 32.81 743 ALA E N 1
ATOM 7090 C CA . ALA E 1 97 ? 65.210 58.251 11.147 1.00 31.45 743 ALA E CA 1
ATOM 7091 C C . ALA E 1 97 ? 64.188 59.156 10.433 1.00 30.91 743 ALA E C 1
ATOM 7092 O O . ALA E 1 97 ? 64.390 60.374 10.308 1.00 27.49 743 ALA E O 1
ATOM 7094 N N . GLY E 1 98 ? 63.200 58.457 9.865 1.00 27.86 744 GLY E N 1
ATOM 7095 C CA . GLY E 1 98 ? 62.226 59.110 9.004 1.00 26.56 744 GLY E CA 1
ATOM 7096 C C . GLY E 1 98 ? 62.765 58.992 7.579 1.00 28.92 744 GLY E C 1
ATOM 7097 O O . GLY E 1 98 ? 63.990 58.916 7.308 1.00 28.99 744 GLY E O 1
ATOM 7098 N N . ASP E 1 99 ? 61.852 58.996 6.624 1.00 25.54 745 ASP E N 1
ATOM 7099 C CA . ASP E 1 99 ? 62.309 58.771 5.265 1.00 28.71 745 ASP E CA 1
ATOM 7100 C C . ASP E 1 99 ? 62.658 59.997 4.467 1.00 28.91 745 ASP E C 1
ATOM 7101 O O . ASP E 1 99 ? 61.952 60.401 3.559 1.00 26.30 745 ASP E O 1
ATOM 7106 N N . ALA E 1 100 ? 63.926 60.469 4.667 1.00 29.98 746 ALA E N 1
ATOM 7107 C CA . ALA E 1 100 ? 64.335 61.639 3.882 1.00 28.76 746 ALA E CA 1
ATOM 7108 C C . ALA E 1 100 ? 64.675 61.347 2.447 1.00 29.61 746 ALA E C 1
ATOM 7109 O O . ALA E 1 100 ? 64.615 62.307 1.658 1.00 28.77 746 ALA E O 1
ATOM 7111 N N . LEU E 1 101 ? 65.130 60.152 2.054 1.00 30.05 747 LEU E N 1
ATOM 7112 C CA . LEU E 1 101 ? 65.515 59.946 0.666 1.00 29.24 747 LEU E CA 1
ATOM 7113 C C . LEU E 1 101 ? 64.319 59.778 -0.254 1.00 30.56 747 LEU E C 1
ATOM 7114 O O . LEU E 1 101 ? 64.439 60.192 -1.425 1.00 31.73 747 LEU E O 1
ATOM 7119 N N . ILE E 1 102 ? 63.218 59.158 0.212 1.00 29.73 748 ILE E N 1
ATOM 7120 C CA . ILE E 1 102 ? 62.116 59.007 -0.772 1.00 30.81 748 ILE E CA 1
ATOM 7121 C C . ILE E 1 102 ? 61.095 60.129 -0.647 1.00 30.22 748 ILE E C 1
ATOM 7122 O O . ILE E 1 102 ? 60.794 60.802 -1.630 1.00 29.32 748 ILE E O 1
ATOM 7127 N N . GLU E 1 103 ? 60.515 60.316 0.528 1.00 31.01 749 GLU E N 1
ATOM 7128 C CA . GLU E 1 103 ? 59.511 61.358 0.752 1.00 32.76 749 GLU E CA 1
ATOM 7129 C C . GLU E 1 103 ? 60.111 62.753 0.884 1.00 33.55 749 GLU E C 1
ATOM 7130 O O . GLU E 1 103 ? 59.426 63.718 0.515 1.00 36.44 749 GLU E O 1
ATOM 7136 N N . GLY E 1 104 ? 61.392 62.920 1.196 1.00 32.14 750 GLY E N 1
ATOM 7137 C CA . GLY E 1 104 ? 62.001 64.240 1.294 1.00 29.34 750 GLY E CA 1
ATOM 7138 C C . GLY E 1 104 ? 61.569 64.977 2.546 1.00 30.13 750 GLY E C 1
ATOM 7139 O O . GLY E 1 104 ? 61.378 64.389 3.628 1.00 28.76 750 GLY E O 1
ATOM 7140 N N . SER E 1 105 ? 61.511 66.333 2.466 1.00 30.84 751 SER E N 1
ATOM 7141 C CA . SER E 1 105 ? 61.144 67.073 3.689 1.00 30.38 751 SER E CA 1
ATOM 7142 C C . SER E 1 105 ? 59.634 67.355 3.768 1.00 30.51 751 SER E C 1
ATOM 7143 O O . SER E 1 105 ? 59.021 67.772 2.793 1.00 28.57 751 SER E O 1
ATOM 7146 N N . VAL E 1 106 ? 58.971 67.161 4.887 1.00 33.00 752 VAL E N 1
ATOM 7147 C CA . VAL E 1 106 ? 57.555 67.406 5.035 1.00 39.49 752 VAL E CA 1
ATOM 7148 C C . VAL E 1 106 ? 57.261 68.882 4.762 1.00 42.20 752 VAL E C 1
ATOM 7149 O O . VAL E 1 106 ? 56.169 69.171 4.283 1.00 42.63 752 VAL E O 1
ATOM 7153 N N . GLU E 1 107 ? 58.158 69.767 5.166 1.00 44.94 753 GLU E N 1
ATOM 7154 C CA . GLU E 1 107 ? 57.826 71.192 5.018 1.00 49.06 753 GLU E CA 1
ATOM 7155 C C . GLU E 1 107 ? 57.966 71.679 3.594 1.00 50.78 753 GLU E C 1
ATOM 7156 O O . GLU E 1 107 ? 57.022 72.310 3.096 1.00 51.89 753 GLU E O 1
ATOM 7162 N N . GLU E 1 108 ? 59.027 71.362 2.869 1.00 52.75 754 GLU E N 1
ATOM 7163 C CA . GLU E 1 108 ? 59.163 71.836 1.495 1.00 53.74 754 GLU E CA 1
ATOM 7164 C C . GLU E 1 108 ? 58.675 70.875 0.429 1.00 53.71 754 GLU E C 1
ATOM 7165 O O . GLU E 1 108 ? 58.692 71.258 -0.751 1.00 54.60 754 GLU E O 1
ATOM 7171 N N . GLY E 1 109 ? 58.286 69.644 0.739 1.00 53.60 755 GLY E N 1
ATOM 7172 C CA . GLY E 1 109 ? 57.706 68.768 -0.260 1.00 52.54 755 GLY E CA 1
ATOM 7173 C C . GLY E 1 109 ? 58.661 67.904 -1.067 1.00 52.12 755 GLY E C 1
ATOM 7174 O O . GLY E 1 109 ? 59.785 68.241 -1.435 1.00 50.87 755 GLY E O 1
ATOM 7175 N N . ALA E 1 110 ? 58.160 66.707 -1.374 1.00 51.25 756 ALA E N 1
ATOM 7176 C CA . ALA E 1 110 ? 58.866 65.700 -2.136 1.00 50.94 756 ALA E CA 1
ATOM 7177 C C . ALA E 1 110 ? 59.311 66.148 -3.511 1.00 50.36 756 ALA E C 1
ATOM 7178 O O . ALA E 1 110 ? 60.223 65.542 -4.073 1.00 49.98 756 ALA E O 1
ATOM 7180 N N . GLU E 1 111 ? 58.691 67.161 -4.104 1.00 51.08 757 GLU E N 1
ATOM 7181 C CA . GLU E 1 111 ? 59.025 67.542 -5.462 1.00 51.49 757 GLU E CA 1
ATOM 7182 C C . GLU E 1 111 ? 60.455 68.051 -5.641 1.00 50.04 757 GLU E C 1
ATOM 7183 O O . GLU E 1 111 ? 61.040 67.630 -6.646 1.00 48.18 757 GLU E O 1
ATOM 7189 N N . TYR E 1 112 ? 60.981 68.912 -4.783 1.00 49.37 758 TYR E N 1
ATOM 7190 C CA . TYR E 1 112 ? 62.356 69.357 -4.996 1.00 50.70 758 TYR E CA 1
ATOM 7191 C C . TYR E 1 112 ? 63.308 68.765 -3.950 1.00 47.63 758 TYR E C 1
ATOM 7192 O O . TYR E 1 112 ? 64.518 68.951 -4.103 1.00 45.83 758 TYR E O 1
ATOM 7201 N N . THR E 1 113 ? 62.808 68.094 -2.904 1.00 44.83 759 THR E N 1
ATOM 7202 C CA . THR E 1 113 ? 63.738 67.535 -1.926 1.00 42.74 759 THR E CA 1
ATOM 7203 C C . THR E 1 113 ? 63.866 66.017 -1.994 1.00 42.29 759 THR E C 1
ATOM 7204 O O . THR E 1 113 ? 64.492 65.425 -1.092 1.00 43.06 759 THR E O 1
ATOM 7208 N N . SER E 1 114 ? 63.247 65.357 -2.979 1.00 40.06 760 SER E N 1
ATOM 7209 C CA . SER E 1 114 ? 63.319 63.891 -2.994 1.00 38.12 760 SER E CA 1
ATOM 7210 C C . SER E 1 114 ? 64.615 63.389 -3.590 1.00 35.84 760 SER E C 1
ATOM 7211 O O . SER E 1 114 ? 64.978 63.938 -4.622 1.00 36.20 760 SER E O 1
ATOM 7214 N N . HIS E 1 115 ? 65.308 62.399 -3.039 1.00 35.36 761 HIS E N 1
ATOM 7215 C CA . HIS E 1 115 ? 66.554 61.986 -3.734 1.00 34.13 761 HIS E CA 1
ATOM 7216 C C . HIS E 1 115 ? 66.373 60.776 -4.646 1.00 34.47 761 HIS E C 1
ATOM 7217 O O . HIS E 1 115 ? 67.287 60.435 -5.416 1.00 33.18 761 HIS E O 1
ATOM 7224 N N . ASN E 1 116 ? 65.217 60.102 -4.595 1.00 33.56 762 ASN E N 1
ATOM 7225 C CA . ASN E 1 116 ? 64.967 58.940 -5.440 1.00 33.74 762 ASN E CA 1
ATOM 7226 C C . ASN E 1 116 ? 65.052 59.254 -6.921 1.00 33.35 762 ASN E C 1
ATOM 7227 O O . ASN E 1 116 ? 64.538 60.260 -7.388 1.00 33.06 762 ASN E O 1
ATOM 7232 N N . ASN E 1 117 ? 65.822 58.491 -7.689 1.00 33.17 763 ASN E N 1
ATOM 7233 C CA . ASN E 1 117 ? 66.041 58.698 -9.099 1.00 34.14 763 ASN E CA 1
ATOM 7234 C C . ASN E 1 117 ? 66.927 59.860 -9.516 1.00 34.90 763 ASN E C 1
ATOM 7235 O O . ASN E 1 117 ? 67.046 60.081 -10.740 1.00 34.65 763 ASN E O 1
ATOM 7240 N N . MET E 1 118 ? 67.537 60.581 -8.573 1.00 34.43 764 MET E N 1
ATOM 7241 C CA . MET E 1 118 ? 68.415 61.680 -9.007 1.00 34.12 764 MET E CA 1
ATOM 7242 C C . MET E 1 118 ? 69.794 61.160 -9.423 1.00 33.00 764 MET E C 1
ATOM 7243 O O . MET E 1 118 ? 70.264 60.226 -8.782 1.00 31.43 764 MET E O 1
ATOM 7248 N N . GLN E 1 119 ? 70.446 61.742 -10.402 1.00 33.11 765 GLN E N 1
ATOM 7249 C CA . GLN E 1 119 ? 71.822 61.398 -10.741 1.00 35.91 765 GLN E CA 1
ATOM 7250 C C . GLN E 1 119 ? 72.785 61.896 -9.645 1.00 35.62 765 GLN E C 1
ATOM 7251 O O . GLN E 1 119 ? 72.401 62.774 -8.862 1.00 34.56 765 GLN E O 1
ATOM 7257 N N . PHE E 1 120 ? 74.007 61.360 -9.599 1.00 34.59 766 PHE E N 1
ATOM 7258 C CA . PHE E 1 120 ? 75.028 61.911 -8.711 1.00 35.38 766 PHE E CA 1
ATOM 7259 C C . PHE E 1 120 ? 75.542 63.244 -9.280 1.00 35.62 766 PHE E C 1
ATOM 7260 O O . PHE E 1 120 ? 75.674 63.334 -10.500 1.00 36.23 766 PHE E O 1
ATOM 7268 N N . SER E 1 121 ? 75.818 64.233 -8.441 1.00 36.39 767 SER E N 1
ATOM 7269 C CA . SER E 1 121 ? 76.373 65.487 -8.924 1.00 38.29 767 SER E CA 1
ATOM 7270 C C . SER E 1 121 ? 77.552 65.906 -8.038 1.00 39.38 767 SER E C 1
ATOM 7271 O O . SER E 1 121 ? 77.480 65.768 -6.811 1.00 39.86 767 SER E O 1
ATOM 7274 N N . THR E 1 122 ? 78.578 66.435 -8.674 1.00 40.58 768 THR E N 1
ATOM 7275 C CA . THR E 1 122 ? 79.750 66.947 -7.965 1.00 42.57 768 THR E CA 1
ATOM 7276 C C . THR E 1 122 ? 79.957 68.395 -8.429 1.00 44.94 768 THR E C 1
ATOM 7277 O O . THR E 1 122 ? 79.358 68.740 -9.455 1.00 45.38 768 THR E O 1
ATOM 7281 N N . PHE E 1 123 ? 80.829 69.146 -7.764 1.00 46.70 769 PHE E N 1
ATOM 7282 C CA . PHE E 1 123 ? 80.998 70.537 -8.186 1.00 48.77 769 PHE E CA 1
ATOM 7283 C C . PHE E 1 123 ? 81.383 70.630 -9.648 1.00 49.39 769 PHE E C 1
ATOM 7284 O O . PHE E 1 123 ? 80.903 71.556 -10.313 1.00 51.17 769 PHE E O 1
ATOM 7292 N N . ASP E 1 124 ? 82.125 69.698 -10.195 1.00 50.36 770 ASP E N 1
ATOM 7293 C CA . ASP E 1 124 ? 82.505 69.733 -11.605 1.00 52.73 770 ASP E CA 1
ATOM 7294 C C . ASP E 1 124 ? 81.599 68.885 -12.486 1.00 54.28 770 ASP E C 1
ATOM 7295 O O . ASP E 1 124 ? 81.944 68.575 -13.636 1.00 55.16 770 ASP E O 1
ATOM 7300 N N . ARG E 1 125 ? 80.447 68.468 -11.978 1.00 55.08 771 ARG E N 1
ATOM 7301 C CA . ARG E 1 125 ? 79.520 67.671 -12.795 1.00 56.23 771 ARG E CA 1
ATOM 7302 C C . ARG E 1 125 ? 78.110 67.923 -12.243 1.00 55.21 771 ARG E C 1
ATOM 7303 O O . ARG E 1 125 ? 77.668 67.278 -11.296 1.00 53.86 771 ARG E O 1
ATOM 7311 N N . ASP E 1 126 ? 77.466 68.952 -12.786 1.00 54.91 772 ASP E N 1
ATOM 7312 C CA . ASP E 1 126 ? 76.146 69.342 -12.298 1.00 55.14 772 ASP E CA 1
ATOM 7313 C C . ASP E 1 126 ? 75.033 68.632 -13.056 1.00 55.14 772 ASP E C 1
ATOM 7314 O O . ASP E 1 126 ? 74.785 68.992 -14.210 1.00 56.13 772 ASP E O 1
ATOM 7319 N N . ALA E 1 127 ? 74.380 67.664 -12.425 1.00 53.90 773 ALA E N 1
ATOM 7320 C CA . ALA E 1 127 ? 73.242 67.009 -13.068 1.00 53.60 773 ALA E CA 1
ATOM 7321 C C . ALA E 1 127 ? 72.052 67.072 -12.108 1.00 53.58 773 ALA E C 1
ATOM 7322 O O . ALA E 1 127 ? 71.241 66.146 -12.027 1.00 53.89 773 ALA E O 1
ATOM 7324 N N . ASP E 1 128 ? 71.954 68.184 -11.380 1.00 53.35 774 ASP E N 1
ATOM 7325 C CA . ASP E 1 128 ? 70.865 68.393 -10.439 1.00 54.45 774 ASP E CA 1
ATOM 7326 C C . ASP E 1 128 ? 69.670 69.101 -11.090 1.00 55.01 774 ASP E C 1
ATOM 7327 O O . ASP E 1 128 ? 69.639 69.281 -12.305 1.00 54.18 774 ASP E O 1
ATOM 7332 N N . GLN E 1 129 ? 68.670 69.440 -10.280 1.00 56.33 775 GLN E N 1
ATOM 7333 C CA . GLN E 1 129 ? 67.423 69.998 -10.763 1.00 58.42 775 GLN E CA 1
ATOM 7334 C C . GLN E 1 129 ? 67.391 71.525 -10.700 1.00 58.67 775 GLN E C 1
ATOM 7335 O O . GLN E 1 129 ? 66.344 72.115 -10.977 1.00 58.71 775 GLN E O 1
ATOM 7341 N N . TRP E 1 130 ? 68.418 72.124 -10.142 1.00 58.87 776 TRP E N 1
ATOM 7342 C CA . TRP E 1 130 ? 68.457 73.541 -9.838 1.00 59.51 776 TRP E CA 1
ATOM 7343 C C . TRP E 1 130 ? 69.152 74.325 -10.942 1.00 60.16 776 TRP E C 1
ATOM 7344 O O . TRP E 1 130 ? 69.948 73.764 -11.678 1.00 59.20 776 TRP E O 1
ATOM 7355 N N . GLU E 1 131 ? 68.828 75.614 -11.015 1.00 61.50 777 GLU E N 1
ATOM 7356 C CA . GLU E 1 131 ? 69.442 76.473 -12.034 1.00 62.43 777 GLU E CA 1
ATOM 7357 C C . GLU E 1 131 ? 70.897 76.693 -11.614 1.00 60.62 777 GLU E C 1
ATOM 7358 O O . GLU E 1 131 ? 71.795 76.756 -12.435 1.00 59.59 777 GLU E O 1
ATOM 7364 N N . GLU E 1 132 ? 71.089 76.706 -10.303 1.00 59.29 778 GLU E N 1
ATOM 7365 C CA . GLU E 1 132 ? 72.435 76.855 -9.741 1.00 58.80 778 GLU E CA 1
ATOM 7366 C C . GLU E 1 132 ? 73.130 75.492 -9.676 1.00 56.22 778 GLU E C 1
ATOM 7367 O O . GLU E 1 132 ? 72.668 74.480 -10.213 1.00 55.12 778 GLU E O 1
ATOM 7373 N N . ASN E 1 133 ? 74.212 75.401 -8.909 1.00 52.82 779 ASN E N 1
ATOM 7374 C CA . ASN E 1 133 ? 74.990 74.179 -8.724 1.00 49.24 779 ASN E CA 1
ATOM 7375 C C . ASN E 1 133 ? 74.920 73.690 -7.284 1.00 46.53 779 ASN E C 1
ATOM 7376 O O . ASN E 1 133 ? 75.693 74.203 -6.470 1.00 45.48 779 ASN E O 1
ATOM 7381 N N . CYS E 1 134 ? 74.052 72.728 -6.942 1.00 43.04 780 CYS E N 1
ATOM 7382 C CA . CYS E 1 134 ? 73.940 72.271 -5.568 1.00 41.00 780 CYS E CA 1
ATOM 7383 C C . CYS E 1 134 ? 75.240 71.713 -4.996 1.00 41.33 780 CYS E C 1
ATOM 7384 O O . CYS E 1 134 ? 75.464 71.887 -3.791 1.00 43.48 780 CYS E O 1
ATOM 7387 N N . ALA E 1 135 ? 75.993 70.889 -5.713 1.00 40.06 781 ALA E N 1
ATOM 7388 C CA . ALA E 1 135 ? 77.236 70.372 -5.151 1.00 39.74 781 ALA E CA 1
ATOM 7389 C C . ALA E 1 135 ? 78.139 71.524 -4.683 1.00 40.41 781 ALA E C 1
ATOM 7390 O O . ALA E 1 135 ? 78.641 71.477 -3.567 1.00 38.26 781 ALA E O 1
ATOM 7392 N N . GLU E 1 136 ? 78.380 72.518 -5.523 1.00 42.45 782 GLU E N 1
ATOM 7393 C CA . GLU E 1 136 ? 79.196 73.670 -5.167 1.00 46.14 782 GLU E CA 1
ATOM 7394 C C . GLU E 1 136 ? 78.856 74.303 -3.815 1.00 45.15 782 GLU E C 1
ATOM 7395 O O . GLU E 1 136 ? 79.702 74.417 -2.934 1.00 44.86 782 GLU E O 1
ATOM 7401 N N . VAL E 1 137 ? 77.591 74.603 -3.607 1.00 44.25 783 VAL E N 1
ATOM 7402 C CA . VAL E 1 137 ? 77.060 75.299 -2.461 1.00 45.10 783 VAL E CA 1
ATOM 7403 C C . VAL E 1 137 ? 76.838 74.384 -1.273 1.00 44.21 783 VAL E C 1
ATOM 7404 O O . VAL E 1 137 ? 76.990 74.874 -0.152 1.00 46.00 783 VAL E O 1
ATOM 7408 N N . TYR E 1 138 ? 76.416 73.138 -1.474 1.00 41.60 784 TYR E N 1
ATOM 7409 C CA . TYR E 1 138 ? 76.146 72.264 -0.328 1.00 38.63 784 TYR E CA 1
ATOM 7410 C C . TYR E 1 138 ? 77.370 71.500 0.125 1.00 37.24 784 TYR E C 1
ATOM 7411 O O . TYR E 1 138 ? 77.329 70.815 1.146 1.00 37.21 784 TYR E O 1
ATOM 7420 N N . GLY E 1 139 ? 78.472 71.627 -0.597 1.00 36.62 785 GLY E N 1
ATOM 7421 C CA . GLY E 1 139 ? 79.765 71.145 -0.266 1.00 36.66 785 GLY E CA 1
ATOM 7422 C C . GLY E 1 139 ? 80.301 69.766 -0.472 1.00 36.46 785 GLY E C 1
ATOM 7423 O O . GLY E 1 139 ? 81.420 69.435 -0.047 1.00 34.90 785 GLY E O 1
ATOM 7424 N N . GLY E 1 140 ? 79.491 68.877 -1.039 1.00 37.24 786 GLY E N 1
ATOM 7425 C CA . GLY E 1 140 ? 79.878 67.478 -1.213 1.00 35.82 786 GLY E CA 1
ATOM 7426 C C . GLY E 1 140 ? 79.170 66.880 -2.432 1.00 35.01 786 GLY E C 1
ATOM 7427 O O . GLY E 1 140 ? 78.227 67.463 -2.955 1.00 34.69 786 GLY E O 1
ATOM 7428 N N . GLY E 1 141 ? 79.637 65.715 -2.846 1.00 33.70 787 GLY E N 1
ATOM 7429 C CA . GLY E 1 141 ? 79.033 64.959 -3.916 1.00 31.88 787 GLY E CA 1
ATOM 7430 C C . GLY E 1 141 ? 77.816 64.242 -3.311 1.00 31.04 787 GLY E C 1
ATOM 7431 O O . GLY E 1 141 ? 77.924 63.725 -2.200 1.00 30.49 787 GLY E O 1
ATOM 7432 N N . TRP E 1 142 ? 76.721 64.299 -4.067 1.00 30.89 788 TRP E N 1
ATOM 7433 C CA . TRP E 1 142 ? 75.484 63.653 -3.615 1.00 31.17 788 TRP E CA 1
ATOM 7434 C C . TRP E 1 142 ? 74.442 63.563 -4.730 1.00 31.46 788 TRP E C 1
ATOM 7435 O O . TRP E 1 142 ? 74.620 64.090 -5.845 1.00 31.55 788 TRP E O 1
ATOM 7446 N N . TRP E 1 143 ? 73.325 62.904 -4.406 1.00 31.17 789 TRP E N 1
ATOM 7447 C CA . TRP E 1 143 ? 72.236 62.780 -5.392 1.00 30.54 789 TRP E CA 1
ATOM 7448 C C . TRP E 1 143 ? 71.281 63.960 -5.189 1.00 31.63 789 TRP E C 1
ATOM 7449 O O . TRP E 1 143 ? 70.258 63.909 -4.492 1.00 32.39 789 TRP E O 1
ATOM 7460 N N . TYR E 1 144 ? 71.674 65.081 -5.780 1.00 33.00 790 TYR E N 1
ATOM 7461 C CA . TYR E 1 144 ? 70.925 66.313 -5.638 1.00 35.16 790 TYR E CA 1
ATOM 7462 C C . TYR E 1 144 ? 69.680 66.356 -6.512 1.00 35.63 790 TYR E C 1
ATOM 7463 O O . TYR E 1 144 ? 69.692 66.027 -7.693 1.00 35.21 790 TYR E O 1
ATOM 7472 N N . ASN E 1 145 ? 68.682 66.993 -5.918 1.00 38.09 791 ASN E N 1
ATOM 7473 C CA . ASN E 1 145 ? 67.455 67.369 -6.635 1.00 38.69 791 ASN E CA 1
ATOM 7474 C C . ASN E 1 145 ? 67.430 68.897 -6.650 1.00 39.55 791 ASN E C 1
ATOM 7475 O O . ASN E 1 145 ? 68.095 69.484 -7.504 1.00 39.35 791 ASN E O 1
ATOM 7480 N N . ASN E 1 146 ? 66.746 69.533 -5.703 1.00 39.71 792 ASN E N 1
ATOM 7481 C CA . ASN E 1 146 ? 66.695 70.988 -5.697 1.00 41.59 792 ASN E CA 1
ATOM 7482 C C . ASN E 1 146 ? 66.474 71.602 -4.331 1.00 40.06 792 ASN E C 1
ATOM 7483 O O . ASN E 1 146 ? 65.435 72.218 -4.104 1.00 39.88 792 ASN E O 1
ATOM 7488 N N . CYS E 1 147 ? 67.402 71.418 -3.408 1.00 38.84 793 CYS E N 1
ATOM 7489 C CA . CYS E 1 147 ? 68.563 70.575 -3.588 1.00 38.26 793 CYS E CA 1
ATOM 7490 C C . CYS E 1 147 ? 68.521 69.345 -2.684 1.00 37.52 793 CYS E C 1
ATOM 7491 O O . CYS E 1 147 ? 68.892 68.260 -3.159 1.00 39.61 793 CYS E O 1
ATOM 7494 N N . GLN E 1 148 ? 68.096 69.458 -1.426 1.00 34.93 794 GLN E N 1
ATOM 7495 C CA . GLN E 1 148 ? 68.191 68.314 -0.556 1.00 34.00 794 GLN E CA 1
ATOM 7496 C C . GLN E 1 148 ? 67.298 68.279 0.658 1.00 33.22 794 GLN E C 1
ATOM 7497 O O . GLN E 1 148 ? 66.972 69.285 1.255 1.00 33.34 794 GLN E O 1
ATOM 7503 N N . ALA E 1 149 ? 67.046 67.070 1.141 1.00 30.84 795 ALA E N 1
ATOM 7504 C CA . ALA E 1 149 ? 66.364 66.793 2.397 1.00 29.41 795 ALA E CA 1
ATOM 7505 C C . ALA E 1 149 ? 67.367 66.056 3.287 1.00 28.78 795 ALA E C 1
ATOM 7506 O O . ALA E 1 149 ? 67.327 66.065 4.525 1.00 27.91 795 ALA E O 1
ATOM 7508 N N . ALA E 1 150 ? 68.374 65.468 2.599 1.00 29.34 796 ALA E N 1
ATOM 7509 C CA . ALA E 1 150 ? 69.473 64.863 3.344 1.00 30.07 796 ALA E CA 1
ATOM 7510 C C . ALA E 1 150 ? 70.781 64.839 2.570 1.00 30.24 796 ALA E C 1
ATOM 7511 O O . ALA E 1 150 ? 70.856 64.763 1.353 1.00 29.44 796 ALA E O 1
ATOM 7513 N N . ASN E 1 151 ? 71.881 64.952 3.333 1.00 31.61 797 ASN E N 1
ATOM 7514 C CA . ASN E 1 151 ? 73.214 64.966 2.722 1.00 32.11 797 ASN E CA 1
ATOM 7515 C C . ASN E 1 151 ? 74.245 64.504 3.749 1.00 32.17 797 ASN E C 1
ATOM 7516 O O . ASN E 1 151 ? 74.621 65.346 4.589 1.00 32.82 797 ASN E O 1
ATOM 7521 N N . LEU E 1 152 ? 74.738 63.266 3.613 1.00 28.91 798 LEU E N 1
ATOM 7522 C CA . LEU E 1 152 ? 75.728 62.808 4.595 1.00 25.15 798 LEU E CA 1
ATOM 7523 C C . LEU E 1 152 ? 77.140 63.227 4.231 1.00 21.20 798 LEU E C 1
ATOM 7524 O O . LEU E 1 152 ? 78.019 62.996 5.032 1.00 20.96 798 LEU E O 1
ATOM 7529 N N . ASN E 1 153 ? 77.453 63.742 3.068 1.00 21.49 799 ASN E N 1
ATOM 7530 C CA . ASN E 1 153 ? 78.760 64.185 2.643 1.00 22.41 799 ASN E CA 1
ATOM 7531 C C . ASN E 1 153 ? 78.936 65.706 2.777 1.00 25.74 799 ASN E C 1
ATOM 7532 O O . ASN E 1 153 ? 79.771 66.362 2.114 1.00 25.59 799 ASN E O 1
ATOM 7537 N N . GLY E 1 154 ? 78.151 66.342 3.661 1.00 26.68 800 GLY E N 1
ATOM 7538 C CA . GLY E 1 154 ? 78.187 67.802 3.828 1.00 28.75 800 GLY E CA 1
ATOM 7539 C C . GLY E 1 154 ? 79.254 68.336 4.785 1.00 28.37 800 GLY E C 1
ATOM 7540 O O . GLY E 1 154 ? 80.086 67.566 5.264 1.00 25.01 800 GLY E O 1
ATOM 7541 N N . ILE E 1 155 ? 79.258 69.669 5.021 1.00 29.23 801 ILE E N 1
ATOM 7542 C CA . ILE E 1 155 ? 80.326 70.259 5.844 1.00 29.61 801 ILE E CA 1
ATOM 7543 C C . ILE E 1 155 ? 80.216 69.768 7.279 1.00 29.93 801 ILE E C 1
ATOM 7544 O O . ILE E 1 155 ? 79.129 69.792 7.881 1.00 31.28 801 ILE E O 1
ATOM 7549 N N . TYR E 1 156 ? 81.326 69.339 7.874 1.00 28.93 802 TYR E N 1
ATOM 7550 C CA . TYR E 1 156 ? 81.286 68.853 9.249 1.00 29.68 802 TYR E CA 1
ATOM 7551 C C . TYR E 1 156 ? 81.393 69.958 10.301 1.00 32.20 802 TYR E C 1
ATOM 7552 O O . TYR E 1 156 ? 82.481 70.349 10.744 1.00 30.96 802 TYR E O 1
ATOM 7561 N N . TYR E 1 157 ? 80.261 70.405 10.854 1.00 31.60 803 TYR E N 1
ATOM 7562 C CA . TYR E 1 157 ? 80.287 71.456 11.865 1.00 31.80 803 TYR E CA 1
ATOM 7563 C C . TYR E 1 157 ? 80.402 70.835 13.237 1.00 31.38 803 TYR E C 1
ATOM 7564 O O . TYR E 1 157 ? 79.814 69.784 13.441 1.00 31.68 803 TYR E O 1
ATOM 7573 N N . PRO E 1 158 ? 81.049 71.501 14.186 1.00 30.78 804 PRO E N 1
ATOM 7574 C CA . PRO E 1 158 ? 81.144 71.062 15.549 1.00 28.79 804 PRO E CA 1
ATOM 7575 C C . PRO E 1 158 ? 79.882 71.351 16.340 1.00 29.42 804 PRO E C 1
ATOM 7576 O O . PRO E 1 158 ? 79.146 72.295 16.075 1.00 28.47 804 PRO E O 1
ATOM 7580 N N . GLY E 1 159 ? 79.625 70.556 17.356 1.00 30.16 805 GLY E N 1
ATOM 7581 C CA . GLY E 1 159 ? 78.563 70.656 18.290 1.00 30.56 805 GLY E CA 1
ATOM 7582 C C . GLY E 1 159 ? 77.124 70.519 17.862 1.00 29.35 805 GLY E C 1
ATOM 7583 O O . GLY E 1 159 ? 76.312 70.513 18.799 1.00 31.04 805 GLY E O 1
ATOM 7584 N N . GLY E 1 160 ? 76.754 70.424 16.598 1.00 28.63 806 GLY E N 1
ATOM 7585 C CA . GLY E 1 160 ? 75.336 70.217 16.290 1.00 27.78 806 GLY E CA 1
ATOM 7586 C C . GLY E 1 160 ? 74.671 71.399 15.637 1.00 29.42 806 GLY E C 1
ATOM 7587 O O . GLY E 1 160 ? 74.856 71.571 14.420 1.00 28.54 806 GLY E O 1
ATOM 7588 N N . SER E 1 161 ? 73.955 72.210 16.444 1.00 31.08 807 SER E N 1
ATOM 7589 C CA . SER E 1 161 ? 73.325 73.385 15.823 1.00 34.41 807 SER E CA 1
ATOM 7590 C C . SER E 1 161 ? 74.383 74.342 15.258 1.00 35.29 807 SER E C 1
ATOM 7591 O O . SER E 1 161 ? 75.457 74.530 15.805 1.00 35.22 807 SER E O 1
ATOM 7594 N N . TYR E 1 162 ? 74.057 74.922 14.118 1.00 36.92 808 TYR E N 1
ATOM 7595 C CA . TYR E 1 162 ? 74.851 75.851 13.378 1.00 41.05 808 TYR E CA 1
ATOM 7596 C C . TYR E 1 162 ? 73.913 76.937 12.838 1.00 45.41 808 TYR E C 1
ATOM 7597 O O . TYR E 1 162 ? 72.689 76.821 12.856 1.00 44.27 808 TYR E O 1
ATOM 7606 N N . ASP E 1 163 ? 74.541 78.010 12.376 1.00 51.52 809 ASP E N 1
ATOM 7607 C CA . ASP E 1 163 ? 73.815 79.153 11.827 1.00 56.78 809 ASP E CA 1
ATOM 7608 C C . ASP E 1 163 ? 74.318 79.395 10.407 1.00 60.09 809 ASP E C 1
ATOM 7609 O O . ASP E 1 163 ? 75.480 79.729 10.185 1.00 60.29 809 ASP E O 1
ATOM 7614 N N . PRO E 1 164 ? 73.444 79.158 9.436 1.00 63.78 810 PRO E N 1
ATOM 7615 C CA . PRO E 1 164 ? 73.762 79.332 8.031 1.00 67.07 810 PRO E CA 1
ATOM 7616 C C . PRO E 1 164 ? 74.224 80.752 7.738 1.00 71.34 810 PRO E C 1
ATOM 7617 O O . PRO E 1 164 ? 74.989 80.999 6.801 1.00 71.09 810 PRO E O 1
ATOM 7621 N N . ARG E 1 165 ? 73.748 81.691 8.566 1.00 76.34 811 ARG E N 1
ATOM 7622 C CA . ARG E 1 165 ? 74.178 83.083 8.410 1.00 81.00 811 ARG E CA 1
ATOM 7623 C C . ARG E 1 165 ? 75.693 83.112 8.639 1.00 82.95 811 ARG E C 1
ATOM 7624 O O . ARG E 1 165 ? 76.447 83.751 7.919 1.00 83.40 811 ARG E O 1
ATOM 7632 N N . ASN E 1 166 ? 76.123 82.369 9.647 1.00 85.22 812 ASN E N 1
ATOM 7633 C CA . ASN E 1 166 ? 77.503 82.207 10.047 1.00 87.42 812 ASN E CA 1
ATOM 7634 C C . ASN E 1 166 ? 78.397 81.496 9.037 1.00 88.70 812 ASN E C 1
ATOM 7635 O O . ASN E 1 166 ? 79.603 81.408 9.302 1.00 88.90 812 ASN E O 1
ATOM 7640 N N . ASN E 1 167 ? 77.828 80.859 8.015 1.00 89.83 813 ASN E N 1
ATOM 7641 C CA . ASN E 1 167 ? 78.636 80.062 7.104 1.00 90.89 813 ASN E CA 1
ATOM 7642 C C . ASN E 1 167 ? 79.139 80.865 5.905 1.00 91.58 813 ASN E C 1
ATOM 7643 O O . ASN E 1 167 ? 78.473 81.719 5.338 1.00 92.02 813 ASN E O 1
ATOM 7648 N N . SER E 1 168 ? 80.351 80.505 5.511 1.00 91.90 814 SER E N 1
ATOM 7649 C CA . SER E 1 168 ? 81.029 81.086 4.358 1.00 92.39 814 SER E CA 1
ATOM 7650 C C . SER E 1 168 ? 81.707 79.942 3.608 1.00 91.59 814 SER E C 1
ATOM 7651 O O . SER E 1 168 ? 82.097 78.947 4.223 1.00 91.54 814 SER E O 1
ATOM 7654 N N . PRO E 1 169 ? 81.740 80.027 2.292 1.00 90.82 815 PRO E N 1
ATOM 7655 C CA . PRO E 1 169 ? 81.306 81.192 1.561 1.00 89.93 815 PRO E CA 1
ATOM 7656 C C . PRO E 1 169 ? 79.812 81.292 1.331 1.00 88.89 815 PRO E C 1
ATOM 7657 O O . PRO E 1 169 ? 79.387 82.205 0.607 1.00 89.58 815 PRO E O 1
ATOM 7661 N N . TYR E 1 170 ? 79.015 80.380 1.881 1.00 86.66 816 TYR E N 1
ATOM 7662 C CA . TYR E 1 170 ? 77.572 80.427 1.627 1.00 83.86 816 TYR E CA 1
ATOM 7663 C C . TYR E 1 170 ? 76.756 80.312 2.911 1.00 81.61 816 TYR E C 1
ATOM 7664 O O . TYR E 1 170 ? 76.979 79.443 3.760 1.00 81.29 816 TYR E O 1
ATOM 7673 N N . GLU E 1 171 ? 75.830 81.258 3.071 1.00 78.13 817 GLU E N 1
ATOM 7674 C CA . GLU E 1 171 ? 74.963 81.275 4.251 1.00 75.26 817 GLU E CA 1
ATOM 7675 C C . GLU E 1 171 ? 73.800 80.330 3.939 1.00 72.26 817 GLU E C 1
ATOM 7676 O O . GLU E 1 171 ? 72.699 80.764 3.591 1.00 72.59 817 GLU E O 1
ATOM 7682 N N . ILE E 1 172 ? 74.132 79.046 3.936 1.00 67.27 818 ILE E N 1
ATOM 7683 C CA . ILE E 1 172 ? 73.221 77.980 3.523 1.00 61.96 818 ILE E CA 1
ATOM 7684 C C . ILE E 1 172 ? 73.283 76.793 4.475 1.00 57.49 818 ILE E C 1
ATOM 7685 O O . ILE E 1 172 ? 74.289 76.612 5.167 1.00 56.11 818 ILE E O 1
ATOM 7690 N N . GLU E 1 173 ? 72.244 75.970 4.514 1.00 52.44 819 GLU E N 1
ATOM 7691 C CA . GLU E 1 173 ? 72.224 74.798 5.380 1.00 48.85 819 GLU E CA 1
ATOM 7692 C C . GLU E 1 173 ? 72.997 73.616 4.802 1.00 44.57 819 GLU E C 1
ATOM 7693 O O . GLU E 1 173 ? 72.390 72.673 4.255 1.00 43.92 819 GLU E O 1
ATOM 7699 N N . ASN E 1 174 ? 74.328 73.667 4.918 1.00 38.34 820 ASN E N 1
ATOM 7700 C CA . ASN E 1 174 ? 75.136 72.629 4.282 1.00 32.25 820 ASN E CA 1
ATOM 7701 C C . ASN E 1 174 ? 75.835 71.733 5.277 1.00 27.92 820 ASN E C 1
ATOM 7702 O O . ASN E 1 174 ? 76.904 71.219 4.998 1.00 27.48 820 ASN E O 1
ATOM 7707 N N . GLY E 1 175 ? 75.265 71.496 6.436 1.00 26.19 821 GLY E N 1
ATOM 7708 C CA . GLY E 1 175 ? 75.861 70.549 7.379 1.00 30.59 821 GLY E CA 1
ATOM 7709 C C . GLY E 1 175 ? 75.739 69.079 6.882 1.00 29.89 821 GLY E C 1
ATOM 7710 O O . GLY E 1 175 ? 75.294 68.783 5.765 1.00 30.66 821 GLY E O 1
ATOM 7711 N N . VAL E 1 176 ? 76.078 68.176 7.762 1.00 28.11 822 VAL E N 1
ATOM 7712 C CA . VAL E 1 176 ? 75.833 66.731 7.682 1.00 26.44 822 VAL E CA 1
ATOM 7713 C C . VAL E 1 176 ? 74.433 66.505 8.249 1.00 25.74 822 VAL E C 1
ATOM 7714 O O . VAL E 1 176 ? 74.245 66.334 9.445 1.00 25.72 822 VAL E O 1
ATOM 7718 N N . VAL E 1 177 ? 73.451 66.582 7.353 1.00 26.06 823 VAL E N 1
ATOM 7719 C CA . VAL E 1 177 ? 72.047 66.587 7.757 1.00 27.22 823 VAL E CA 1
ATOM 7720 C C . VAL E 1 177 ? 71.148 65.426 7.375 1.00 26.83 823 VAL E C 1
ATOM 7721 O O . VAL E 1 177 ? 71.378 64.728 6.382 1.00 28.12 823 VAL E O 1
ATOM 7725 N N . TRP E 1 178 ? 70.099 65.218 8.155 1.00 25.52 824 TRP E N 1
ATOM 7726 C CA . TRP E 1 178 ? 69.054 64.224 7.847 1.00 28.16 824 TRP E CA 1
ATOM 7727 C C . TRP E 1 178 ? 67.758 64.934 8.338 1.00 25.57 824 TRP E C 1
ATOM 7728 O O . TRP E 1 178 ? 67.521 64.947 9.533 1.00 26.31 824 TRP E O 1
ATOM 7739 N N . VAL E 1 179 ? 67.095 65.664 7.487 1.00 27.92 825 VAL E N 1
ATOM 7740 C CA . VAL E 1 179 ? 66.029 66.571 7.956 1.00 33.19 825 VAL E CA 1
ATOM 7741 C C . VAL E 1 179 ? 64.960 65.952 8.835 1.00 33.01 825 VAL E C 1
ATOM 7742 O O . VAL E 1 179 ? 64.642 66.596 9.847 1.00 34.50 825 VAL E O 1
ATOM 7746 N N . SER E 1 180 ? 64.405 64.801 8.511 1.00 31.10 826 SER E N 1
ATOM 7747 C CA . SER E 1 180 ? 63.356 64.198 9.293 1.00 29.85 826 SER E CA 1
ATOM 7748 C C . SER E 1 180 ? 63.821 63.814 10.669 1.00 29.18 826 SER E C 1
ATOM 7749 O O . SER E 1 180 ? 62.951 63.506 11.492 1.00 29.62 826 SER E O 1
ATOM 7752 N N . PHE E 1 181 ? 65.120 63.717 10.922 1.00 27.14 827 PHE E N 1
ATOM 7753 C CA . PHE E 1 181 ? 65.560 63.358 12.260 1.00 27.68 827 PHE E CA 1
ATOM 7754 C C . PHE E 1 181 ? 65.966 64.557 13.133 1.00 29.43 827 PHE E C 1
ATOM 7755 O O . PHE E 1 181 ? 65.696 64.579 14.355 1.00 29.49 827 PHE E O 1
ATOM 7763 N N . ARG E 1 182 ? 66.737 65.519 12.605 1.00 31.11 828 ARG E N 1
ATOM 7764 C CA . ARG E 1 182 ? 67.287 66.579 13.443 1.00 31.69 828 ARG E CA 1
ATOM 7765 C C . ARG E 1 182 ? 67.157 67.988 12.866 1.00 33.91 828 ARG E C 1
ATOM 7766 O O . ARG E 1 182 ? 67.765 68.944 13.379 1.00 32.31 828 ARG E O 1
ATOM 7774 N N . GLY E 1 183 ? 66.475 68.126 11.728 1.00 33.37 829 GLY E N 1
ATOM 7775 C CA . GLY E 1 183 ? 66.314 69.430 11.133 1.00 34.30 829 GLY E CA 1
ATOM 7776 C C . GLY E 1 183 ? 67.559 69.785 10.320 1.00 36.24 829 GLY E C 1
ATOM 7777 O O . GLY E 1 183 ? 68.597 69.149 10.467 1.00 36.48 829 GLY E O 1
ATOM 7778 N N . ALA E 1 184 ? 67.421 70.788 9.473 1.00 35.38 830 ALA E N 1
ATOM 7779 C CA . ALA E 1 184 ? 68.416 71.257 8.567 1.00 36.96 830 ALA E CA 1
ATOM 7780 C C . ALA E 1 184 ? 69.555 72.074 9.166 1.00 39.02 830 ALA E C 1
ATOM 7781 O O . ALA E 1 184 ? 70.600 72.217 8.487 1.00 38.55 830 ALA E O 1
ATOM 7783 N N . ASP E 1 185 ? 69.309 72.616 10.361 1.00 39.67 831 ASP E N 1
ATOM 7784 C CA . ASP E 1 185 ? 70.396 73.452 10.927 1.00 41.57 831 ASP E CA 1
ATOM 7785 C C . ASP E 1 185 ? 71.026 72.806 12.147 1.00 40.04 831 ASP E C 1
ATOM 7786 O O . ASP E 1 185 ? 71.287 73.359 13.219 1.00 39.88 831 ASP E O 1
ATOM 7791 N N . TYR E 1 186 ? 71.168 71.480 12.027 1.00 37.02 832 TYR E N 1
ATOM 7792 C CA . TYR E 1 186 ? 71.823 70.662 13.039 1.00 34.38 832 TYR E CA 1
ATOM 7793 C C . TYR E 1 186 ? 72.675 69.638 12.279 1.00 34.86 832 TYR E C 1
ATOM 7794 O O . TYR E 1 186 ? 72.202 68.982 11.326 1.00 33.62 832 TYR E O 1
ATOM 7803 N N . SER E 1 187 ? 73.966 69.619 12.604 1.00 31.05 833 SER E N 1
ATOM 7804 C CA . SER E 1 187 ? 74.928 68.829 11.866 1.00 28.56 833 SER E CA 1
ATOM 7805 C C . SER E 1 187 ? 75.310 67.645 12.740 1.00 27.14 833 SER E C 1
ATOM 7806 O O . SER E 1 187 ? 75.411 67.779 13.969 1.00 28.75 833 SER E O 1
ATOM 7809 N N . LEU E 1 188 ? 75.199 66.433 12.182 1.00 25.78 834 LEU E N 1
ATOM 7810 C CA . LEU E 1 188 ? 75.304 65.206 12.982 1.00 25.44 834 LEU E CA 1
ATOM 7811 C C . LEU E 1 188 ? 76.733 64.906 13.408 1.00 23.75 834 LEU E C 1
ATOM 7812 O O . LEU E 1 188 ? 77.641 65.374 12.728 1.00 22.40 834 LEU E O 1
ATOM 7817 N N . ARG E 1 189 ? 76.965 64.226 14.505 1.00 23.91 835 ARG E N 1
ATOM 7818 C CA . ARG E 1 189 ? 78.268 63.868 14.996 1.00 28.28 835 ARG E CA 1
ATOM 7819 C C . ARG E 1 189 ? 78.873 62.641 14.249 1.00 28.65 835 ARG E C 1
ATOM 7820 O O . ARG E 1 189 ? 80.016 62.655 13.788 1.00 23.85 835 ARG E O 1
ATOM 7828 N N . ALA E 1 190 ? 78.097 61.554 14.132 1.00 28.95 836 ALA E N 1
ATOM 7829 C CA . ALA E 1 190 ? 78.632 60.346 13.478 1.00 29.99 836 ALA E CA 1
ATOM 7830 C C . ALA E 1 190 ? 77.541 59.774 12.579 1.00 30.56 836 ALA E C 1
ATOM 7831 O O . ALA E 1 190 ? 76.392 59.651 12.968 1.00 29.89 836 ALA E O 1
ATOM 7833 N N . VAL E 1 191 ? 78.001 59.348 11.429 1.00 31.10 837 VAL E N 1
ATOM 7834 C CA . VAL E 1 191 ? 77.087 58.851 10.388 1.00 30.91 837 VAL E CA 1
ATOM 7835 C C . VAL E 1 191 ? 77.832 57.771 9.608 1.00 32.55 837 VAL E C 1
ATOM 7836 O O . VAL E 1 191 ? 79.084 57.743 9.596 1.00 27.42 837 VAL E O 1
ATOM 7840 N N . ARG E 1 192 ? 77.048 56.821 9.075 1.00 30.22 838 ARG E N 1
ATOM 7841 C CA . ARG E 1 192 ? 77.593 55.777 8.221 1.00 32.41 838 ARG E CA 1
ATOM 7842 C C . ARG E 1 192 ? 76.527 55.067 7.370 1.00 30.52 838 ARG E C 1
ATOM 7843 O O . ARG E 1 192 ? 75.365 54.953 7.719 1.00 27.69 838 ARG E O 1
ATOM 7851 N N . MET E 1 193 ? 76.970 54.613 6.224 1.00 28.90 839 MET E N 1
ATOM 7852 C CA . MET E 1 193 ? 76.270 53.879 5.206 1.00 28.36 839 MET E CA 1
ATOM 7853 C C . MET E 1 193 ? 76.898 52.480 5.023 1.00 29.83 839 MET E C 1
ATOM 7854 O O . MET E 1 193 ? 78.148 52.347 4.988 1.00 25.21 839 MET E O 1
ATOM 7859 N N . LYS E 1 194 ? 76.015 51.472 4.948 1.00 27.61 840 LYS E N 1
ATOM 7860 C CA . LYS E 1 194 ? 76.485 50.083 4.860 1.00 28.97 840 LYS E CA 1
ATOM 7861 C C . LYS E 1 194 ? 75.504 49.219 4.073 1.00 30.33 840 LYS E C 1
ATOM 7862 O O . LYS E 1 194 ? 74.343 49.637 3.855 1.00 29.99 840 LYS E O 1
ATOM 7868 N N . ILE E 1 195 ? 76.026 48.241 3.315 1.00 28.99 841 ILE E N 1
ATOM 7869 C CA . ILE E 1 195 ? 75.252 47.421 2.399 1.00 29.30 841 ILE E CA 1
ATOM 7870 C C . ILE E 1 195 ? 75.470 45.912 2.622 1.00 30.76 841 ILE E C 1
ATOM 7871 O O . ILE E 1 195 ? 76.527 45.491 3.136 1.00 30.93 841 ILE E O 1
ATOM 7876 N N . ARG E 1 196 ? 74.544 45.093 2.131 1.00 30.90 842 ARG E N 1
ATOM 7877 C CA . ARG E 1 196 ? 74.569 43.635 2.165 1.00 29.46 842 ARG E CA 1
ATOM 7878 C C . ARG E 1 196 ? 73.493 43.061 1.247 1.00 31.03 842 ARG E C 1
ATOM 7879 O O . ARG E 1 196 ? 72.445 43.694 1.139 1.00 29.88 842 ARG E O 1
ATOM 7887 N N . PRO E 1 197 ? 73.732 41.928 0.586 1.00 30.82 843 PRO E N 1
ATOM 7888 C CA . PRO E 1 197 ? 72.757 41.286 -0.301 1.00 31.43 843 PRO E CA 1
ATOM 7889 C C . PRO E 1 197 ? 71.496 40.954 0.489 1.00 30.92 843 PRO E C 1
ATOM 7890 O O . PRO E 1 197 ? 71.606 40.476 1.627 1.00 30.18 843 PRO E O 1
ATOM 7894 N N . LEU E 1 198 ? 70.310 41.306 0.034 1.00 34.78 844 LEU E N 1
ATOM 7895 C CA . LEU E 1 198 ? 69.070 41.090 0.810 1.00 38.27 844 LEU E CA 1
ATOM 7896 C C . LEU E 1 198 ? 68.883 39.688 1.363 1.00 38.47 844 LEU E C 1
ATOM 7897 O O . LEU E 1 198 ? 68.362 39.420 2.441 1.00 37.68 844 LEU E O 1
ATOM 7902 N N . VAL E 1 199 ? 69.358 38.731 0.569 1.00 39.87 845 VAL E N 1
ATOM 7903 C CA . VAL E 1 199 ? 69.217 37.310 0.929 1.00 40.44 845 VAL E CA 1
ATOM 7904 C C . VAL E 1 199 ? 69.899 37.008 2.244 1.00 42.22 845 VAL E C 1
ATOM 7905 O O . VAL E 1 199 ? 69.509 36.085 2.979 1.00 40.96 845 VAL E O 1
ATOM 7909 N N . THR E 1 200 ? 70.922 37.800 2.611 1.00 41.09 846 THR E N 1
ATOM 7910 C CA . THR E 1 200 ? 71.647 37.541 3.854 1.00 43.22 846 THR E CA 1
ATOM 7911 C C . THR E 1 200 ? 70.965 38.218 5.033 1.00 46.30 846 THR E C 1
ATOM 7912 O O . THR E 1 200 ? 69.913 38.826 4.757 1.00 47.07 846 THR E O 1
ATOM 7916 N N . GLN E 1 201 ? 71.494 38.160 6.256 1.00 49.06 847 GLN E N 1
ATOM 7917 C CA . GLN E 1 201 ? 71.056 39.095 7.281 1.00 53.56 847 GLN E CA 1
ATOM 7918 C C . GLN E 1 201 ? 71.523 38.880 8.735 1.00 55.83 847 GLN E C 1
ATOM 7919 O O . GLN E 1 201 ? 72.810 38.967 8.854 1.00 58.18 847 GLN E O 1
ATOM 7926 N N . GLY F 1 5 ? 107.422 38.103 6.930 1.00 38.34 651 GLY F N 1
ATOM 7927 C CA . GLY F 1 5 ? 108.463 37.689 6.002 1.00 37.15 651 GLY F CA 1
ATOM 7928 C C . GLY F 1 5 ? 109.726 38.548 6.070 1.00 36.77 651 GLY F C 1
ATOM 7929 O O . GLY F 1 5 ? 110.737 38.146 5.463 1.00 35.99 651 GLY F O 1
ATOM 7930 N N . GLY F 1 6 ? 109.681 39.700 6.745 1.00 33.50 652 GLY F N 1
ATOM 7931 C CA . GLY F 1 6 ? 110.831 40.607 6.793 1.00 28.73 652 GLY F CA 1
ATOM 7932 C C . GLY F 1 6 ? 110.651 41.747 5.795 1.00 28.56 652 GLY F C 1
ATOM 7933 O O . GLY F 1 6 ? 109.660 41.935 5.068 1.00 27.02 652 GLY F O 1
ATOM 7934 N N . TRP F 1 7 ? 111.691 42.580 5.686 1.00 26.94 653 TRP F N 1
ATOM 7935 C CA . TRP F 1 7 ? 111.765 43.745 4.827 1.00 26.59 653 TRP F CA 1
ATOM 7936 C C . TRP F 1 7 ? 113.202 44.082 4.375 1.00 25.67 653 TRP F C 1
ATOM 7937 O O . TRP F 1 7 ? 114.159 43.774 5.092 1.00 26.48 653 TRP F O 1
ATOM 7948 N N . LEU F 1 8 ? 113.310 44.781 3.283 1.00 22.62 654 LEU F N 1
ATOM 7949 C CA . LEU F 1 8 ? 114.537 45.283 2.712 1.00 25.03 654 LEU F CA 1
ATOM 7950 C C . LEU F 1 8 ? 114.573 46.802 2.994 1.00 27.33 654 LEU F C 1
ATOM 7951 O O . LEU F 1 8 ? 113.648 47.491 2.508 1.00 23.87 654 LEU F O 1
ATOM 7956 N N . LEU F 1 9 ? 115.596 47.299 3.683 1.00 28.16 655 LEU F N 1
ATOM 7957 C CA . LEU F 1 9 ? 115.751 48.750 3.864 1.00 28.01 655 LEU F CA 1
ATOM 7958 C C . LEU F 1 9 ? 116.077 49.454 2.555 1.00 26.65 655 LEU F C 1
ATOM 7959 O O . LEU F 1 9 ? 116.847 48.935 1.734 1.00 25.01 655 LEU F O 1
ATOM 7964 N N . ILE F 1 10 ? 115.534 50.652 2.357 1.00 23.19 656 ILE F N 1
ATOM 7965 C CA . ILE F 1 10 ? 115.844 51.448 1.191 1.00 23.17 656 ILE F CA 1
ATOM 7966 C C . ILE F 1 10 ? 116.234 52.887 1.591 1.00 21.03 656 ILE F C 1
ATOM 7967 O O . ILE F 1 10 ? 116.564 53.631 0.663 1.00 20.57 656 ILE F O 1
ATOM 7972 N N . GLN F 1 11 ? 115.979 53.313 2.812 1.00 20.42 657 GLN F N 1
ATOM 7973 C CA . GLN F 1 11 ? 116.280 54.725 3.121 1.00 21.17 657 GLN F CA 1
ATOM 7974 C C . GLN F 1 11 ? 116.309 54.838 4.634 1.00 21.19 657 GLN F C 1
ATOM 7975 O O . GLN F 1 11 ? 115.513 54.112 5.237 1.00 22.04 657 GLN F O 1
ATOM 7981 N N . GLN F 1 12 ? 117.181 55.664 5.184 1.00 20.48 658 GLN F N 1
ATOM 7982 C CA . GLN F 1 12 ? 117.164 55.823 6.625 1.00 22.66 658 GLN F CA 1
ATOM 7983 C C . GLN F 1 12 ? 117.809 57.165 7.001 1.00 25.18 658 GLN F C 1
ATOM 7984 O O . GLN F 1 12 ? 118.773 57.556 6.317 1.00 26.75 658 GLN F O 1
ATOM 7990 N N . ARG F 1 13 ? 117.358 57.800 8.076 1.00 24.51 659 ARG F N 1
ATOM 7991 C CA . ARG F 1 13 ? 118.011 59.026 8.514 1.00 26.58 659 ARG F CA 1
ATOM 7992 C C . ARG F 1 13 ? 118.084 58.887 10.042 1.00 26.53 659 ARG F C 1
ATOM 7993 O O . ARG F 1 13 ? 117.149 58.287 10.590 1.00 25.70 659 ARG F O 1
ATOM 8001 N N . MET F 1 14 ? 119.104 59.450 10.677 1.00 25.19 660 MET F N 1
ATOM 8002 C CA . MET F 1 14 ? 119.083 59.339 12.132 1.00 26.59 660 MET F CA 1
ATOM 8003 C C . MET F 1 14 ? 119.957 60.390 12.791 1.00 26.90 660 MET F C 1
ATOM 8004 O O . MET F 1 14 ? 119.927 60.322 14.012 1.00 28.07 660 MET F O 1
ATOM 8009 N N . ASP F 1 15 ? 120.706 61.242 12.117 1.00 27.92 661 ASP F N 1
ATOM 8010 C CA . ASP F 1 15 ? 121.520 62.229 12.816 1.00 29.49 661 ASP F CA 1
ATOM 8011 C C . ASP F 1 15 ? 122.087 63.355 11.971 1.00 29.59 661 ASP F C 1
ATOM 8012 O O . ASP F 1 15 ? 122.902 64.127 12.519 1.00 30.13 661 ASP F O 1
ATOM 8017 N N . GLY F 1 16 ? 121.733 63.496 10.705 1.00 28.41 662 GLY F N 1
ATOM 8018 C CA . GLY F 1 16 ? 122.271 64.558 9.876 1.00 29.72 662 GLY F CA 1
ATOM 8019 C C . GLY F 1 16 ? 123.733 64.371 9.499 1.00 32.32 662 GLY F C 1
ATOM 8020 O O . GLY F 1 16 ? 124.365 65.337 9.045 1.00 33.99 662 GLY F O 1
ATOM 8021 N N . SER F 1 17 ? 124.292 63.157 9.591 1.00 31.57 663 SER F N 1
ATOM 8022 C CA . SER F 1 17 ? 125.717 63.024 9.234 1.00 31.39 663 SER F CA 1
ATOM 8023 C C . SER F 1 17 ? 125.966 63.000 7.749 1.00 31.63 663 SER F C 1
ATOM 8024 O O . SER F 1 17 ? 127.098 63.224 7.332 1.00 32.69 663 SER F O 1
ATOM 8027 N N . LEU F 1 18 ? 124.977 62.794 6.897 1.00 31.11 664 LEU F N 1
ATOM 8028 C CA . LEU F 1 18 ? 125.137 62.686 5.465 1.00 29.71 664 LEU F CA 1
ATOM 8029 C C . LEU F 1 18 ? 124.412 63.808 4.751 1.00 28.81 664 LEU F C 1
ATOM 8030 O O . LEU F 1 18 ? 123.314 64.097 5.204 1.00 26.84 664 LEU F O 1
ATOM 8035 N N . ASN F 1 19 ? 124.890 64.286 3.615 1.00 30.18 665 ASN F N 1
ATOM 8036 C CA . ASN F 1 19 ? 124.265 65.319 2.834 1.00 31.31 665 ASN F CA 1
ATOM 8037 C C . ASN F 1 19 ? 123.236 64.699 1.887 1.00 32.39 665 ASN F C 1
ATOM 8038 O O . ASN F 1 19 ? 123.687 63.897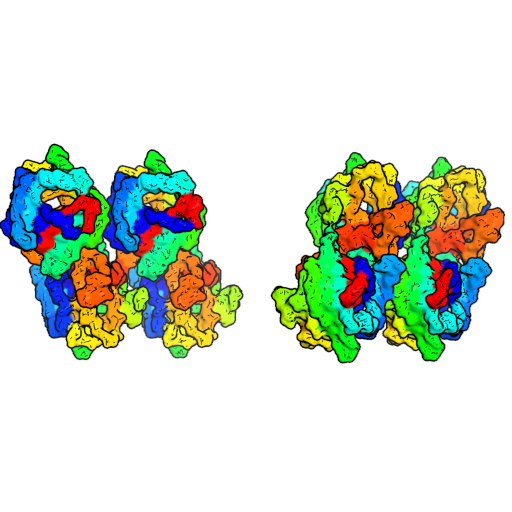 1.049 1.00 33.96 665 ASN F O 1
ATOM 8043 N N . PHE F 1 20 ? 121.982 65.131 1.887 1.00 30.88 666 PHE F N 1
ATOM 8044 C CA . PHE F 1 20 ? 120.985 64.583 0.965 1.00 31.67 666 PHE F CA 1
ATOM 8045 C C . PHE F 1 20 ? 120.641 65.583 -0.140 1.00 33.77 666 PHE F C 1
ATOM 8046 O O . PHE F 1 20 ? 119.862 65.314 -1.083 1.00 31.30 666 PHE F O 1
ATOM 8054 N N . ASN F 1 21 ? 121.298 66.763 -0.070 1.00 33.33 667 ASN F N 1
ATOM 8055 C CA . ASN F 1 21 ? 121.073 67.729 -1.148 1.00 35.16 667 ASN F CA 1
ATOM 8056 C C . ASN F 1 21 ? 121.901 67.261 -2.332 1.00 35.21 667 ASN F C 1
ATOM 8057 O O . ASN F 1 21 ? 122.954 67.853 -2.586 1.00 34.18 667 ASN F O 1
ATOM 8062 N N . ARG F 1 22 ? 121.471 66.219 -3.043 1.00 34.50 668 ARG F N 1
ATOM 8063 C CA . ARG F 1 22 ? 122.344 65.725 -4.099 1.00 35.90 668 ARG F CA 1
ATOM 8064 C C . ARG F 1 22 ? 121.772 65.662 -5.498 1.00 36.95 668 ARG F C 1
ATOM 8065 O O . ARG F 1 22 ? 120.575 65.702 -5.707 1.00 35.59 668 ARG F O 1
ATOM 8073 N N . THR F 1 23 ? 122.660 65.532 -6.486 1.00 39.07 669 THR F N 1
ATOM 8074 C CA . THR F 1 23 ? 122.287 65.473 -7.884 1.00 41.47 669 THR F CA 1
ATOM 8075 C C . THR F 1 23 ? 121.438 64.250 -8.254 1.00 41.10 669 THR F C 1
ATOM 8076 O O . THR F 1 23 ? 121.255 63.299 -7.511 1.00 39.94 669 THR F O 1
ATOM 8080 N N . TRP F 1 24 ? 120.949 64.309 -9.480 1.00 41.14 670 TRP F N 1
ATOM 8081 C CA . TRP F 1 24 ? 120.166 63.229 -10.076 1.00 41.79 670 TRP F CA 1
ATOM 8082 C C . TRP F 1 24 ? 121.032 61.970 -10.119 1.00 43.07 670 TRP F C 1
ATOM 8083 O O . TRP F 1 24 ? 120.595 60.934 -9.612 1.00 43.42 670 TRP F O 1
ATOM 8094 N N . GLN F 1 25 ? 122.258 62.073 -10.650 1.00 42.95 671 GLN F N 1
ATOM 8095 C CA . GLN F 1 25 ? 123.173 60.933 -10.711 1.00 43.54 671 GLN F CA 1
ATOM 8096 C C . GLN F 1 25 ? 123.325 60.227 -9.356 1.00 42.01 671 GLN F C 1
ATOM 8097 O O . GLN F 1 25 ? 123.229 58.997 -9.280 1.00 40.97 671 GLN F O 1
ATOM 8103 N N . ASP F 1 26 ? 123.628 60.973 -8.296 1.00 38.65 672 ASP F N 1
ATOM 8104 C CA . ASP F 1 26 ? 123.702 60.447 -6.955 1.00 37.25 672 ASP F CA 1
ATOM 8105 C C . ASP F 1 26 ? 122.411 59.742 -6.520 1.00 36.44 672 ASP F C 1
ATOM 8106 O O . ASP F 1 26 ? 122.536 58.734 -5.828 1.00 35.54 672 ASP F O 1
ATOM 8111 N N . TYR F 1 27 ? 121.228 60.268 -6.843 1.00 34.40 673 TYR F N 1
ATOM 8112 C CA . TYR F 1 27 ? 120.003 59.640 -6.352 1.00 32.50 673 TYR F CA 1
ATOM 8113 C C . TYR F 1 27 ? 119.732 58.397 -7.195 1.00 33.07 673 TYR F C 1
ATOM 8114 O O . TYR F 1 27 ? 119.103 57.461 -6.736 1.00 33.81 673 TYR F O 1
ATOM 8123 N N . LYS F 1 28 ? 120.208 58.453 -8.424 1.00 34.04 674 LYS F N 1
ATOM 8124 C CA . LYS F 1 28 ? 120.076 57.339 -9.346 1.00 36.48 674 LYS F CA 1
ATOM 8125 C C . LYS F 1 28 ? 120.905 56.138 -8.863 1.00 36.45 674 LYS F C 1
ATOM 8126 O O . LYS F 1 28 ? 120.361 55.043 -8.838 1.00 36.20 674 LYS F O 1
ATOM 8132 N N . ARG F 1 29 ? 122.164 56.380 -8.513 1.00 35.64 675 ARG F N 1
ATOM 8133 C CA . ARG F 1 29 ? 123.076 55.361 -8.082 1.00 36.53 675 ARG F CA 1
ATOM 8134 C C . ARG F 1 29 ? 122.942 54.975 -6.613 1.00 33.36 675 ARG F C 1
ATOM 8135 O O . ARG F 1 29 ? 123.221 53.804 -6.329 1.00 31.90 675 ARG F O 1
ATOM 8143 N N . GLY F 1 30 ? 122.679 55.920 -5.722 1.00 29.10 676 GLY F N 1
ATOM 8144 C CA . GLY F 1 30 ? 122.558 55.571 -4.301 1.00 26.97 676 GLY F CA 1
ATOM 8145 C C . GLY F 1 30 ? 123.713 56.182 -3.533 1.00 27.27 676 GLY F C 1
ATOM 8146 O O . GLY F 1 30 ? 124.750 56.403 -4.182 1.00 27.59 676 GLY F O 1
ATOM 8147 N N . PHE F 1 31 ? 123.597 56.419 -2.224 1.00 25.65 677 PHE F N 1
ATOM 8148 C CA . PHE F 1 31 ? 124.732 56.964 -1.480 1.00 25.21 677 PHE F CA 1
ATOM 8149 C C . PHE F 1 31 ? 124.589 56.609 -0.012 1.00 24.79 677 PHE F C 1
ATOM 8150 O O . PHE F 1 31 ? 123.468 56.298 0.409 1.00 22.18 677 PHE F O 1
ATOM 8158 N N . GLY F 1 32 ? 125.670 56.688 0.765 1.00 20.79 678 GLY F N 1
ATOM 8159 C CA . GLY F 1 32 ? 125.556 56.428 2.197 1.00 22.30 678 GLY F CA 1
ATOM 8160 C C . GLY F 1 32 ? 125.923 54.997 2.531 1.00 24.23 678 GLY F C 1
ATOM 8161 O O . GLY F 1 32 ? 126.212 54.246 1.593 1.00 28.29 678 GLY F O 1
ATOM 8162 N N . SER F 1 33 ? 125.763 54.552 3.759 1.00 24.57 679 SER F N 1
ATOM 8163 C CA . SER F 1 33 ? 126.118 53.197 4.083 1.00 28.39 679 SER F CA 1
ATOM 8164 C C . SER F 1 33 ? 125.569 52.943 5.466 1.00 28.53 679 SER F C 1
ATOM 8165 O O . SER F 1 33 ? 125.429 53.929 6.160 1.00 27.98 679 SER F O 1
ATOM 8168 N N . LEU F 1 34 ? 125.290 51.692 5.782 1.00 31.20 680 LEU F N 1
ATOM 8169 C CA . LEU F 1 34 ? 124.883 51.303 7.111 1.00 33.19 680 LEU F CA 1
ATOM 8170 C C . LEU F 1 34 ? 126.014 50.454 7.718 1.00 34.99 680 LEU F C 1
ATOM 8171 O O . LEU F 1 34 ? 126.759 49.800 6.990 1.00 32.01 680 LEU F O 1
ATOM 8176 N N . ASN F 1 35 ? 126.056 50.384 9.040 1.00 38.20 681 ASN F N 1
ATOM 8177 C CA . ASN F 1 35 ? 127.046 49.504 9.650 1.00 43.64 681 ASN F CA 1
ATOM 8178 C C . ASN F 1 35 ? 126.428 48.126 9.893 1.00 47.41 681 ASN F C 1
ATOM 8179 O O . ASN F 1 35 ? 125.351 47.825 9.360 1.00 46.32 681 ASN F O 1
ATOM 8184 N N . ASP F 1 36 ? 127.160 47.276 10.619 1.00 49.84 682 ASP F N 1
ATOM 8185 C CA . ASP F 1 36 ? 126.722 45.905 10.824 1.00 53.55 682 ASP F CA 1
ATOM 8186 C C . ASP F 1 36 ? 125.507 45.880 11.738 1.00 54.61 682 ASP F C 1
ATOM 8187 O O . ASP F 1 36 ? 124.741 44.919 11.645 1.00 55.97 682 ASP F O 1
ATOM 8192 N N . GLU F 1 37 ? 125.341 46.916 12.551 1.00 54.84 683 GLU F N 1
ATOM 8193 C CA . GLU F 1 37 ? 124.138 46.891 13.404 1.00 56.02 683 GLU F CA 1
ATOM 8194 C C . GLU F 1 37 ? 122.928 47.148 12.508 1.00 54.13 683 GLU F C 1
ATOM 8195 O O . GLU F 1 37 ? 122.086 46.278 12.270 1.00 55.89 683 GLU F O 1
ATOM 8201 N N . GLY F 1 38 ? 122.931 48.259 11.814 1.00 50.76 684 GLY F N 1
ATOM 8202 C CA . GLY F 1 38 ? 121.916 48.699 10.886 1.00 46.99 684 GLY F CA 1
ATOM 8203 C C . GLY F 1 38 ? 121.805 50.228 11.030 1.00 45.19 684 GLY F C 1
ATOM 8204 O O . GLY F 1 38 ? 120.788 50.799 10.642 1.00 43.90 684 GLY F O 1
ATOM 8205 N N . GLU F 1 39 ? 122.799 50.794 11.715 1.00 42.97 685 GLU F N 1
ATOM 8206 C CA . GLU F 1 39 ? 122.814 52.226 11.996 1.00 42.57 685 GLU F CA 1
ATOM 8207 C C . GLU F 1 39 ? 123.515 53.013 10.896 1.00 40.51 685 GLU F C 1
ATOM 8208 O O . GLU F 1 39 ? 124.386 52.497 10.151 1.00 40.72 685 GLU F O 1
ATOM 8214 N N . GLY F 1 40 ? 123.101 54.265 10.684 1.00 36.36 686 GLY F N 1
ATOM 8215 C CA . GLY F 1 40 ? 123.721 55.068 9.621 1.00 31.65 686 GLY F CA 1
ATOM 8216 C C . GLY F 1 40 ? 122.703 55.739 8.719 1.00 29.32 686 GLY F C 1
ATOM 8217 O O . GLY F 1 40 ? 121.517 55.676 9.035 1.00 28.36 686 GLY F O 1
ATOM 8218 N N . GLU F 1 41 ? 123.091 56.353 7.610 1.00 28.21 687 GLU F N 1
ATOM 8219 C CA . GLU F 1 41 ? 122.133 57.089 6.786 1.00 26.91 687 GLU F CA 1
ATOM 8220 C C . GLU F 1 41 ? 122.332 56.727 5.334 1.00 26.39 687 GLU F C 1
ATOM 8221 O O . GLU F 1 41 ? 123.501 56.483 5.011 1.00 25.83 687 GLU F O 1
ATOM 8227 N N . PHE F 1 42 ? 121.314 56.630 4.487 1.00 23.82 688 PHE F N 1
ATOM 8228 C CA . PHE F 1 42 ? 121.578 56.198 3.123 1.00 23.61 688 PHE F CA 1
ATOM 8229 C C . PHE F 1 42 ? 120.358 56.331 2.245 1.00 22.75 688 PHE F C 1
ATOM 8230 O O . PHE F 1 42 ? 119.228 56.381 2.724 1.00 22.92 688 PHE F O 1
ATOM 8238 N N . TRP F 1 43 ? 120.548 56.253 0.958 1.00 23.11 689 TRP F N 1
ATOM 8239 C CA . TRP F 1 43 ? 119.521 56.185 -0.069 1.00 23.44 689 TRP F CA 1
ATOM 8240 C C . TRP F 1 43 ? 119.912 54.978 -0.953 1.00 24.60 689 TRP F C 1
ATOM 8241 O O . TRP F 1 43 ? 121.038 54.993 -1.465 1.00 23.85 689 TRP F O 1
ATOM 8252 N N . LEU F 1 44 ? 119.083 53.955 -1.090 1.00 24.61 690 LEU F N 1
ATOM 8253 C CA . LEU F 1 44 ? 119.449 52.798 -1.900 1.00 26.00 690 LEU F CA 1
ATOM 8254 C C . LEU F 1 44 ? 119.722 53.124 -3.352 1.00 27.07 690 LEU F C 1
ATOM 8255 O O . LEU F 1 44 ? 120.684 52.546 -3.892 1.00 26.90 690 LEU F O 1
ATOM 8260 N N . GLY F 1 45 ? 119.035 54.059 -3.984 1.00 26.20 691 GLY F N 1
ATOM 8261 C CA . GLY F 1 45 ? 119.261 54.355 -5.398 1.00 26.41 691 GLY F CA 1
ATOM 8262 C C . GLY F 1 45 ? 117.984 54.054 -6.190 1.00 29.19 691 GLY F C 1
ATOM 8263 O O . GLY F 1 45 ? 117.345 53.007 -6.022 1.00 29.77 691 GLY F O 1
ATOM 8264 N N . ASN F 1 46 ? 117.594 54.975 -7.067 1.00 32.16 692 ASN F N 1
ATOM 8265 C CA . ASN F 1 46 ? 116.344 54.863 -7.815 1.00 33.85 692 ASN F CA 1
ATOM 8266 C C . ASN F 1 46 ? 116.371 53.714 -8.825 1.00 34.34 692 ASN F C 1
ATOM 8267 O O . ASN F 1 46 ? 115.344 53.141 -9.175 1.00 31.47 692 ASN F O 1
ATOM 8272 N N . ASP F 1 47 ? 117.542 53.486 -9.411 1.00 36.29 693 ASP F N 1
ATOM 8273 C CA . ASP F 1 47 ? 117.672 52.394 -10.361 1.00 38.91 693 ASP F CA 1
ATOM 8274 C C . ASP F 1 47 ? 117.347 51.061 -9.698 1.00 36.98 693 ASP F C 1
ATOM 8275 O O . ASP F 1 47 ? 116.540 50.254 -10.150 1.00 35.81 693 ASP F O 1
ATOM 8280 N N . TYR F 1 48 ? 117.965 50.878 -8.544 1.00 35.64 694 TYR F N 1
ATOM 8281 C CA . TYR F 1 48 ? 117.743 49.709 -7.723 1.00 36.55 694 TYR F CA 1
ATOM 8282 C C . TYR F 1 48 ? 116.256 49.605 -7.392 1.00 36.42 694 TYR F C 1
ATOM 8283 O O . TYR F 1 48 ? 115.622 48.592 -7.696 1.00 36.69 694 TYR F O 1
ATOM 8292 N N . LEU F 1 49 ? 115.732 50.676 -6.807 1.00 34.36 695 LEU F N 1
ATOM 8293 C CA . LEU F 1 49 ? 114.333 50.749 -6.414 1.00 34.08 695 LEU F CA 1
ATOM 8294 C C . LEU F 1 49 ? 113.371 50.411 -7.552 1.00 31.76 695 LEU F C 1
ATOM 8295 O O . LEU F 1 49 ? 112.401 49.707 -7.320 1.00 28.60 695 LEU F O 1
ATOM 8300 N N . HIS F 1 50 ? 113.621 50.890 -8.756 1.00 31.70 696 HIS F N 1
ATOM 8301 C CA . HIS F 1 50 ? 112.706 50.537 -9.848 1.00 33.70 696 HIS F CA 1
ATOM 8302 C C . HIS F 1 50 ? 112.734 49.009 -9.973 1.00 33.61 696 HIS F C 1
ATOM 8303 O O . HIS F 1 50 ? 111.719 48.317 -10.044 1.00 30.85 696 HIS F O 1
ATOM 8310 N N . LEU F 1 51 ? 113.965 48.475 -9.926 1.00 34.35 697 LEU F N 1
ATOM 8311 C CA . LEU F 1 51 ? 114.203 47.051 -10.087 1.00 36.11 697 LEU F CA 1
ATOM 8312 C C . LEU F 1 51 ? 113.403 46.261 -9.062 1.00 34.38 697 LEU F C 1
ATOM 8313 O O . LEU F 1 51 ? 112.692 45.380 -9.511 1.00 35.43 697 LEU F O 1
ATOM 8318 N N . LEU F 1 52 ? 113.604 46.539 -7.789 1.00 33.22 698 LEU F N 1
ATOM 8319 C CA . LEU F 1 52 ? 112.897 45.762 -6.785 1.00 34.14 698 LEU F CA 1
ATOM 8320 C C . LEU F 1 52 ? 111.384 45.909 -6.748 1.00 36.03 698 LEU F C 1
ATOM 8321 O O . LEU F 1 52 ? 110.719 45.199 -5.979 1.00 35.14 698 LEU F O 1
ATOM 8326 N N . THR F 1 53 ? 110.861 46.845 -7.542 1.00 37.18 699 THR F N 1
ATOM 8327 C CA . THR F 1 53 ? 109.441 47.213 -7.406 1.00 38.53 699 THR F CA 1
ATOM 8328 C C . THR F 1 53 ? 108.576 47.008 -8.607 1.00 41.61 699 THR F C 1
ATOM 8329 O O . THR F 1 53 ? 107.356 47.234 -8.579 1.00 40.08 699 THR F O 1
ATOM 8333 N N . GLN F 1 54 ? 109.146 46.482 -9.675 1.00 46.35 700 GLN F N 1
ATOM 8334 C CA . GLN F 1 54 ? 108.502 46.097 -10.908 1.00 50.05 700 GLN F CA 1
ATOM 8335 C C . GLN F 1 54 ? 107.240 45.250 -10.728 1.00 50.98 700 GLN F C 1
ATOM 8336 O O . GLN F 1 54 ? 106.273 45.447 -11.479 1.00 52.16 700 GLN F O 1
ATOM 8342 N N . ARG F 1 55 ? 107.216 44.312 -9.786 1.00 50.05 701 ARG F N 1
ATOM 8343 C CA . ARG F 1 55 ? 106.016 43.482 -9.627 1.00 49.29 701 ARG F CA 1
ATOM 8344 C C . ARG F 1 55 ? 105.193 43.930 -8.422 1.00 48.53 701 ARG F C 1
ATOM 8345 O O . ARG F 1 55 ? 104.361 43.194 -7.876 1.00 48.71 701 ARG F O 1
ATOM 8353 N N . GLY F 1 56 ? 105.408 45.179 -8.004 1.00 46.58 702 GLY F N 1
ATOM 8354 C CA . GLY F 1 56 ? 104.668 45.742 -6.878 1.00 43.04 702 GLY F CA 1
ATOM 8355 C C . GLY F 1 56 ? 105.340 45.393 -5.560 1.00 40.93 702 GLY F C 1
ATOM 8356 O O . GLY F 1 56 ? 106.146 44.454 -5.519 1.00 42.66 702 GLY F O 1
ATOM 8357 N N . SER F 1 57 ? 104.969 46.074 -4.483 1.00 37.16 703 SER F N 1
ATOM 8358 C CA . SER F 1 57 ? 105.552 45.857 -3.177 1.00 34.26 703 SER F CA 1
ATOM 8359 C C . SER F 1 57 ? 104.759 46.603 -2.114 1.00 32.42 703 SER F C 1
ATOM 8360 O O . SER F 1 57 ? 103.834 47.343 -2.439 1.00 30.68 703 SER F O 1
ATOM 8363 N N . VAL F 1 58 ? 104.994 46.277 -0.866 1.00 30.40 704 VAL F N 1
ATOM 8364 C CA . VAL F 1 58 ? 104.473 47.006 0.259 1.00 31.17 704 VAL F CA 1
ATOM 8365 C C . VAL F 1 58 ? 105.637 47.882 0.782 1.00 30.51 704 VAL F C 1
ATOM 8366 O O . VAL F 1 58 ? 106.743 47.367 0.884 1.00 27.55 704 VAL F O 1
ATOM 8370 N N . LEU F 1 59 ? 105.385 49.172 0.922 1.00 29.31 705 LEU F N 1
ATOM 8371 C CA . LEU F 1 59 ? 106.273 50.127 1.538 1.00 26.99 705 LEU F CA 1
ATOM 8372 C C . LEU F 1 59 ? 105.861 50.320 2.982 1.00 27.72 705 LEU F C 1
ATOM 8373 O O . LEU F 1 59 ? 104.662 50.628 3.209 1.00 28.46 705 LEU F O 1
ATOM 8378 N N . ARG F 1 60 ? 106.790 50.204 3.908 1.00 25.63 706 ARG F N 1
ATOM 8379 C CA . ARG F 1 60 ? 106.516 50.601 5.286 1.00 25.67 706 ARG F CA 1
ATOM 8380 C C . ARG F 1 60 ? 107.410 51.796 5.633 1.00 27.12 706 ARG F C 1
ATOM 8381 O O . ARG F 1 60 ? 108.638 51.773 5.381 1.00 24.72 706 ARG F O 1
ATOM 8389 N N . VAL F 1 61 ? 106.785 52.845 6.184 1.00 25.57 707 VAL F N 1
ATOM 8390 C CA . VAL F 1 61 ? 107.491 54.078 6.540 1.00 24.84 707 VAL F CA 1
ATOM 8391 C C . VAL F 1 61 ? 107.489 54.143 8.060 1.00 27.61 707 VAL F C 1
ATOM 8392 O O . VAL F 1 61 ? 106.426 53.948 8.674 1.00 28.36 707 VAL F O 1
ATOM 8396 N N . GLU F 1 62 ? 108.635 54.324 8.725 1.00 25.79 708 GLU F N 1
ATOM 8397 C CA . GLU F 1 62 ? 108.639 54.408 10.168 1.00 26.92 708 GLU F CA 1
ATOM 8398 C C . GLU F 1 62 ? 109.148 55.798 10.565 1.00 25.94 708 GLU F C 1
ATOM 8399 O O . GLU F 1 62 ? 110.071 56.289 9.932 1.00 25.85 708 GLU F O 1
ATOM 8405 N N . LEU F 1 63 ? 108.538 56.396 11.577 1.00 27.52 709 LEU F N 1
ATOM 8406 C CA . LEU F 1 63 ? 108.840 57.744 12.036 1.00 28.46 709 LEU F CA 1
ATOM 8407 C C . LEU F 1 63 ? 109.011 57.802 13.553 1.00 28.75 709 LEU F C 1
ATOM 8408 O O . LEU F 1 63 ? 108.339 57.092 14.287 1.00 25.96 709 LEU F O 1
ATOM 8413 N N . GLU F 1 64 ? 109.903 58.678 13.998 1.00 28.44 710 GLU F N 1
ATOM 8414 C CA . GLU F 1 64 ? 110.186 58.891 15.400 1.00 32.11 710 GLU F CA 1
ATOM 8415 C C . GLU F 1 64 ? 110.512 60.368 15.686 1.00 30.14 710 GLU F C 1
ATOM 8416 O O . GLU F 1 64 ? 111.381 60.909 15.002 1.00 26.46 710 GLU F O 1
ATOM 8422 N N . ASP F 1 65 ? 109.870 60.940 16.699 1.00 31.15 711 ASP F N 1
ATOM 8423 C CA . ASP F 1 65 ? 110.132 62.365 16.985 1.00 32.46 711 ASP F CA 1
ATOM 8424 C C . ASP F 1 65 ? 111.195 62.524 18.060 1.00 32.85 711 ASP F C 1
ATOM 8425 O O . ASP F 1 65 ? 111.690 61.504 18.546 1.00 33.96 711 ASP F O 1
ATOM 8430 N N . TRP F 1 66 ? 111.416 63.714 18.581 1.00 32.49 712 TRP F N 1
ATOM 8431 C CA . TRP F 1 66 ? 112.479 63.953 19.555 1.00 33.08 712 TRP F CA 1
ATOM 8432 C C . TRP F 1 66 ? 112.031 63.642 20.978 1.00 34.93 712 TRP F C 1
ATOM 8433 O O . TRP F 1 66 ? 112.778 63.707 21.948 1.00 33.99 712 TRP F O 1
ATOM 8444 N N . ALA F 1 67 ? 110.788 63.192 21.145 1.00 36.89 713 ALA F N 1
ATOM 8445 C CA . ALA F 1 67 ? 110.242 62.798 22.429 1.00 38.45 713 ALA F CA 1
ATOM 8446 C C . ALA F 1 67 ? 109.923 61.315 22.501 1.00 39.36 713 ALA F C 1
ATOM 8447 O O . ALA F 1 67 ? 109.207 60.979 23.445 1.00 42.03 713 ALA F O 1
ATOM 8449 N N . GLY F 1 68 ? 110.347 60.427 21.621 1.00 39.66 714 GLY F N 1
ATOM 8450 C CA . GLY F 1 68 ? 109.995 59.029 21.796 1.00 41.60 714 GLY F CA 1
ATOM 8451 C C . GLY F 1 68 ? 108.742 58.537 21.094 1.00 42.54 714 GLY F C 1
ATOM 8452 O O . GLY F 1 68 ? 108.617 57.326 20.892 1.00 43.77 714 GLY F O 1
ATOM 8453 N N . ASN F 1 69 ? 107.833 59.386 20.640 1.00 41.89 715 ASN F N 1
ATOM 8454 C CA . ASN F 1 69 ? 106.658 58.925 19.915 1.00 40.82 715 ASN F CA 1
ATOM 8455 C C . ASN F 1 69 ? 107.042 58.321 18.568 1.00 40.38 715 ASN F C 1
ATOM 8456 O O . ASN F 1 69 ? 107.918 58.836 17.869 1.00 38.50 715 ASN F O 1
ATOM 8461 N N . GLU F 1 70 ? 106.346 57.249 18.200 1.00 40.21 716 GLU F N 1
ATOM 8462 C CA . GLU F 1 70 ? 106.599 56.573 16.930 1.00 40.90 716 GLU F CA 1
ATOM 8463 C C . GLU F 1 70 ? 105.302 56.338 16.180 1.00 39.02 716 GLU F C 1
ATOM 8464 O O . GLU F 1 70 ? 104.232 56.251 16.776 1.00 38.31 716 GLU F O 1
ATOM 8470 N N . ALA F 1 71 ? 105.338 56.263 14.864 1.00 36.29 717 ALA F N 1
ATOM 8471 C CA . ALA F 1 71 ? 104.137 56.007 14.078 1.00 34.31 717 ALA F CA 1
ATOM 8472 C C . ALA F 1 71 ? 104.592 55.296 12.817 1.00 33.34 717 ALA F C 1
ATOM 8473 O O . ALA F 1 71 ? 105.810 55.299 12.576 1.00 33.14 717 ALA F O 1
ATOM 8475 N N . TYR F 1 72 ? 103.678 54.775 12.026 1.00 31.26 718 TYR F N 1
ATOM 8476 C CA . TYR F 1 72 ? 104.077 54.139 10.783 1.00 30.90 718 TYR F CA 1
ATOM 8477 C C . TYR F 1 72 ? 103.034 54.398 9.712 1.00 31.05 718 TYR F C 1
ATOM 8478 O O . TYR F 1 72 ? 101.885 54.677 10.054 1.00 31.35 718 TYR F O 1
ATOM 8487 N N . ALA F 1 73 ? 103.409 54.272 8.455 1.00 30.43 719 ALA F N 1
ATOM 8488 C CA . ALA F 1 73 ? 102.439 54.222 7.365 1.00 32.48 719 ALA F CA 1
ATOM 8489 C C . ALA F 1 73 ? 102.804 53.026 6.482 1.00 33.01 719 ALA F C 1
ATOM 8490 O O . ALA F 1 73 ? 104.006 52.694 6.363 1.00 31.73 719 ALA F O 1
ATOM 8492 N N . GLU F 1 74 ? 101.808 52.395 5.876 1.00 31.77 720 GLU F N 1
ATOM 8493 C CA . GLU F 1 74 ? 102.077 51.379 4.862 1.00 31.15 720 GLU F CA 1
ATOM 8494 C C . GLU F 1 74 ? 101.217 51.626 3.628 1.00 31.02 720 GLU F C 1
ATOM 8495 O O . GLU F 1 74 ? 100.014 51.980 3.712 1.00 28.88 720 GLU F O 1
ATOM 8501 N N . TYR F 1 75 ? 101.827 51.481 2.468 1.00 30.03 721 TYR F N 1
ATOM 8502 C CA . TYR F 1 75 ? 101.203 51.550 1.176 1.00 32.17 721 TYR F CA 1
ATOM 8503 C C . TYR F 1 75 ? 101.534 50.394 0.218 1.00 34.66 721 TYR F C 1
ATOM 8504 O O . TYR F 1 75 ? 102.644 49.830 0.291 1.00 34.17 721 TYR F O 1
ATOM 8513 N N . HIS F 1 76 ? 100.744 50.252 -0.853 1.00 33.50 722 HIS F N 1
ATOM 8514 C CA . HIS F 1 76 ? 101.200 49.519 -2.029 1.00 36.15 722 HIS F CA 1
ATOM 8515 C C . HIS F 1 76 ? 102.066 50.519 -2.792 1.00 35.84 722 HIS F C 1
ATOM 8516 O O . HIS F 1 76 ? 101.638 51.672 -2.950 1.00 35.64 722 HIS F O 1
ATOM 8523 N N . PHE F 1 77 ? 103.251 50.076 -3.200 1.00 34.75 723 PHE F N 1
ATOM 8524 C CA . PHE F 1 77 ? 104.232 50.996 -3.799 1.00 34.59 723 PHE F CA 1
ATOM 8525 C C . PHE F 1 77 ? 104.976 50.506 -5.014 1.00 34.55 723 PHE F C 1
ATOM 8526 O O . PHE F 1 77 ? 105.552 49.400 -5.042 1.00 32.26 723 PHE F O 1
ATOM 8534 N N . ARG F 1 78 ? 105.035 51.372 -6.028 1.00 35.29 724 ARG F N 1
ATOM 8535 C CA . ARG F 1 78 ? 105.870 51.154 -7.198 1.00 37.69 724 ARG F CA 1
ATOM 8536 C C . ARG F 1 78 ? 106.554 52.445 -7.682 1.00 37.18 724 ARG F C 1
ATOM 8537 O O . ARG F 1 78 ? 106.016 53.557 -7.684 1.00 34.83 724 ARG F O 1
ATOM 8545 N N . VAL F 1 79 ? 107.763 52.250 -8.184 1.00 35.58 725 VAL F N 1
ATOM 8546 C CA . VAL F 1 79 ? 108.594 53.300 -8.739 1.00 36.73 725 VAL F CA 1
ATOM 8547 C C . VAL F 1 79 ? 108.810 53.092 -10.232 1.00 38.17 725 VAL F C 1
ATOM 8548 O O . VAL F 1 79 ? 109.218 52.006 -10.665 1.00 38.01 725 VAL F O 1
ATOM 8552 N N . GLY F 1 80 ? 108.674 54.151 -11.026 1.00 39.47 726 GLY F N 1
ATOM 8553 C CA . GLY F 1 80 ? 108.810 54.009 -12.476 1.00 40.34 726 GLY F CA 1
ATOM 8554 C C . GLY F 1 80 ? 110.230 53.880 -12.981 1.00 42.27 726 GLY F C 1
ATOM 8555 O O . GLY F 1 80 ? 111.240 53.982 -12.271 1.00 41.72 726 GLY F O 1
ATOM 8556 N N . SER F 1 81 ? 110.345 53.754 -14.310 1.00 44.21 727 SER F N 1
ATOM 8557 C CA . SER F 1 81 ? 111.669 53.653 -14.928 1.00 45.44 727 SER F CA 1
ATOM 8558 C C . SER F 1 81 ? 112.267 55.044 -15.052 1.00 45.86 727 SER F C 1
ATOM 8559 O O . SER F 1 81 ? 111.545 56.031 -14.859 1.00 45.73 727 SER F O 1
ATOM 8562 N N . GLU F 1 82 ? 113.542 55.110 -15.401 1.00 46.03 728 GLU F N 1
ATOM 8563 C CA . GLU F 1 82 ? 114.198 56.392 -15.589 1.00 47.45 728 GLU F CA 1
ATOM 8564 C C . GLU F 1 82 ? 113.437 57.168 -16.669 1.00 48.50 728 GLU F C 1
ATOM 8565 O O . GLU F 1 82 ? 113.223 58.378 -16.609 1.00 47.46 728 GLU F O 1
ATOM 8571 N N . ALA F 1 83 ? 112.965 56.394 -17.651 1.00 50.09 729 ALA F N 1
ATOM 8572 C CA . ALA F 1 83 ? 112.168 56.997 -18.724 1.00 50.80 729 ALA F CA 1
ATOM 8573 C C . ALA F 1 83 ? 110.898 57.605 -18.138 1.00 50.36 729 ALA F C 1
ATOM 8574 O O . ALA F 1 83 ? 110.419 58.588 -18.698 1.00 51.01 729 ALA F O 1
ATOM 8576 N N . GLU F 1 84 ? 110.385 57.100 -17.018 1.00 49.15 730 GLU F N 1
ATOM 8577 C CA . GLU F 1 84 ? 109.169 57.661 -16.446 1.00 48.87 730 GLU F CA 1
ATOM 8578 C C . GLU F 1 84 ? 109.467 58.624 -15.301 1.00 47.07 730 GLU F C 1
ATOM 8579 O O . GLU F 1 84 ? 108.595 58.905 -14.482 1.00 46.94 730 GLU F O 1
ATOM 8585 N N . GLY F 1 85 ? 110.682 59.138 -15.239 1.00 45.54 731 GLY F N 1
ATOM 8586 C CA . GLY F 1 85 ? 111.111 60.051 -14.187 1.00 43.17 731 GLY F CA 1
ATOM 8587 C C . GLY F 1 85 ? 110.973 59.412 -12.808 1.00 42.83 731 GLY F C 1
ATOM 8588 O O . GLY F 1 85 ? 110.819 60.142 -11.819 1.00 43.25 731 GLY F O 1
ATOM 8589 N N . TYR F 1 86 ? 111.089 58.088 -12.713 1.00 40.01 732 TYR F N 1
ATOM 8590 C CA . TYR F 1 86 ? 110.978 57.401 -11.446 1.00 39.45 732 TYR F CA 1
ATOM 8591 C C . TYR F 1 86 ? 109.664 57.726 -10.735 1.00 38.75 732 TYR F C 1
ATOM 8592 O O . TYR F 1 86 ? 109.598 57.682 -9.502 1.00 36.74 732 TYR F O 1
ATOM 8601 N N . ALA F 1 87 ? 108.625 57.975 -11.536 1.00 38.15 733 ALA F N 1
ATOM 8602 C CA . ALA F 1 87 ? 107.334 58.393 -10.981 1.00 36.97 733 ALA F CA 1
ATOM 8603 C C . ALA F 1 87 ? 106.873 57.474 -9.862 1.00 37.74 733 ALA F C 1
ATOM 8604 O O . ALA F 1 87 ? 107.189 56.275 -9.803 1.00 38.81 733 ALA F O 1
ATOM 8606 N N . LEU F 1 88 ? 106.188 58.072 -8.887 1.00 37.67 734 LEU F N 1
ATOM 8607 C CA . LEU F 1 88 ? 105.685 57.305 -7.735 1.00 36.67 734 LEU F CA 1
ATOM 8608 C C . LEU F 1 88 ? 104.268 56.827 -8.015 1.00 37.55 734 LEU F C 1
ATOM 8609 O O . LEU F 1 88 ? 103.500 57.563 -8.641 1.00 37.70 734 LEU F O 1
ATOM 8614 N N . GLN F 1 89 ? 103.889 55.637 -7.587 1.00 37.29 735 GLN F N 1
ATOM 8615 C CA . GLN F 1 89 ? 102.531 55.168 -7.662 1.00 38.93 735 GLN F CA 1
ATOM 8616 C C . GLN F 1 89 ? 102.266 54.500 -6.307 1.00 37.89 735 GLN F C 1
ATOM 8617 O O . GLN F 1 89 ? 102.966 53.546 -5.933 1.00 38.56 735 GLN F O 1
ATOM 8623 N N . VAL F 1 90 ? 101.332 55.006 -5.525 1.00 35.85 736 VAL F N 1
ATOM 8624 C CA . VAL F 1 90 ? 100.972 54.392 -4.264 1.00 35.52 736 VAL F CA 1
ATOM 8625 C C . VAL F 1 90 ? 99.456 54.153 -4.128 1.00 35.87 736 VAL F C 1
ATOM 8626 O O . VAL F 1 90 ? 98.749 54.875 -4.805 1.00 33.68 736 VAL F O 1
ATOM 8630 N N . SER F 1 91 ? 99.054 53.275 -3.212 1.00 35.54 737 SER F N 1
ATOM 8631 C CA . SER F 1 91 ? 97.622 53.096 -2.984 1.00 38.07 737 SER F CA 1
ATOM 8632 C C . SER F 1 91 ? 97.426 52.348 -1.679 1.00 37.88 737 SER F C 1
ATOM 8633 O O . SER F 1 91 ? 98.440 52.061 -1.018 1.00 38.58 737 SER F O 1
ATOM 8636 N N . SER F 1 92 ? 96.217 52.031 -1.270 1.00 36.51 738 SER F N 1
ATOM 8637 C CA . SER F 1 92 ? 95.947 51.240 -0.082 1.00 36.07 738 SER F CA 1
ATOM 8638 C C . SER F 1 92 ? 96.654 51.670 1.180 1.00 36.26 738 SER F C 1
ATOM 8639 O O . SER F 1 92 ? 97.180 50.863 1.957 1.00 35.77 738 SER F O 1
ATOM 8642 N N . TYR F 1 93 ? 96.499 52.951 1.548 1.00 36.89 739 TYR F N 1
ATOM 8643 C CA . TYR F 1 93 ? 97.130 53.475 2.737 1.00 36.13 739 TYR F CA 1
ATOM 8644 C C . TYR F 1 93 ? 96.614 52.696 3.930 1.00 37.69 739 TYR F C 1
ATOM 8645 O O . TYR F 1 93 ? 95.447 52.339 3.978 1.00 40.09 739 TYR F O 1
ATOM 8654 N N . GLU F 1 94 ? 97.423 52.566 4.944 1.00 38.58 740 GLU F N 1
ATOM 8655 C CA . GLU F 1 94 ? 97.072 51.933 6.200 1.00 39.97 740 GLU F CA 1
ATOM 8656 C C . GLU F 1 94 ? 98.133 52.358 7.211 1.00 39.90 740 GLU F C 1
ATOM 8657 O O . GLU F 1 94 ? 99.299 52.484 6.812 1.00 38.51 740 GLU F O 1
ATOM 8663 N N . GLY F 1 95 ? 97.702 52.598 8.442 1.00 39.28 741 GLY F N 1
ATOM 8664 C CA . GLY F 1 95 ? 98.639 52.933 9.492 1.00 38.82 741 GLY F CA 1
ATOM 8665 C C . GLY F 1 95 ? 98.170 53.935 10.527 1.00 39.58 741 GLY F C 1
ATOM 8666 O O . GLY F 1 95 ? 96.995 54.199 10.783 1.00 38.77 741 GLY F O 1
ATOM 8667 N N . THR F 1 96 ? 99.151 54.585 11.135 1.00 38.58 742 THR F N 1
ATOM 8668 C CA . THR F 1 96 ? 98.979 55.491 12.260 1.00 37.89 742 THR F CA 1
ATOM 8669 C C . THR F 1 96 ? 99.612 56.838 12.036 1.00 38.70 742 THR F C 1
ATOM 8670 O O . THR F 1 96 ? 99.413 57.752 12.830 1.00 41.07 742 THR F O 1
ATOM 8674 N N . ALA F 1 97 ? 100.410 57.019 10.992 1.00 36.80 743 ALA F N 1
ATOM 8675 C CA . ALA F 1 97 ? 101.085 58.303 10.789 1.00 36.61 743 ALA F CA 1
ATOM 8676 C C . ALA F 1 97 ? 100.200 59.327 10.092 1.00 35.14 743 ALA F C 1
ATOM 8677 O O . ALA F 1 97 ? 100.546 60.519 10.015 1.00 33.26 743 ALA F O 1
ATOM 8679 N N . GLY F 1 98 ? 99.091 58.836 9.514 1.00 32.93 744 GLY F N 1
ATOM 8680 C CA . GLY F 1 98 ? 98.241 59.659 8.675 1.00 29.63 744 GLY F CA 1
ATOM 8681 C C . GLY F 1 98 ? 98.745 59.624 7.248 1.00 31.37 744 GLY F C 1
ATOM 8682 O O . GLY F 1 98 ? 99.954 59.522 7.013 1.00 32.37 744 GLY F O 1
ATOM 8683 N N . ASP F 1 99 ? 97.874 59.619 6.251 1.00 31.49 745 ASP F N 1
ATOM 8684 C CA . ASP F 1 99 ? 98.234 59.471 4.859 1.00 32.32 745 ASP F CA 1
ATOM 8685 C C . ASP F 1 99 ? 98.733 60.763 4.222 1.00 33.08 745 ASP F C 1
ATOM 8686 O O . ASP F 1 99 ? 97.909 61.450 3.604 1.00 32.20 745 ASP F O 1
ATOM 8691 N N . ALA F 1 100 ? 100.042 61.035 4.266 1.00 29.46 746 ALA F N 1
ATOM 8692 C CA . ALA F 1 100 ? 100.529 62.242 3.607 1.00 28.29 746 ALA F CA 1
ATOM 8693 C C . ALA F 1 100 ? 100.781 62.044 2.117 1.00 29.40 746 ALA F C 1
ATOM 8694 O O . ALA F 1 100 ? 100.796 63.074 1.430 1.00 27.77 746 ALA F O 1
ATOM 8696 N N . LEU F 1 101 ? 101.001 60.809 1.624 1.00 26.60 747 LEU F N 1
ATOM 8697 C CA . LEU F 1 101 ? 101.316 60.678 0.222 1.00 28.90 747 LEU F CA 1
ATOM 8698 C C . LEU F 1 101 ? 100.102 60.760 -0.696 1.00 30.22 747 LEU F C 1
ATOM 8699 O O . LEU F 1 101 ? 100.268 61.163 -1.857 1.00 29.81 747 LEU F O 1
ATOM 8704 N N . ILE F 1 102 ? 98.940 60.335 -0.184 1.00 30.88 748 ILE F N 1
ATOM 8705 C CA . ILE F 1 102 ? 97.765 60.337 -1.046 1.00 32.92 748 ILE F CA 1
ATOM 8706 C C . ILE F 1 102 ? 96.898 61.560 -0.787 1.00 32.52 748 ILE F C 1
ATOM 8707 O O . ILE F 1 102 ? 96.758 62.380 -1.698 1.00 30.36 748 ILE F O 1
ATOM 8712 N N . GLU F 1 103 ? 96.382 61.709 0.425 1.00 34.72 749 GLU F N 1
ATOM 8713 C CA . GLU F 1 103 ? 95.529 62.841 0.778 1.00 36.54 749 GLU F CA 1
ATOM 8714 C C . GLU F 1 103 ? 96.349 64.106 0.955 1.00 39.09 749 GLU F C 1
ATOM 8715 O O . GLU F 1 103 ? 95.837 65.207 0.700 1.00 38.58 749 GLU F O 1
ATOM 8721 N N . GLY F 1 104 ? 97.642 63.923 1.317 1.00 38.89 750 GLY F N 1
ATOM 8722 C CA . GLY F 1 104 ? 98.515 65.094 1.418 1.00 39.09 750 GLY F CA 1
ATOM 8723 C C . GLY F 1 104 ? 98.124 65.952 2.617 1.00 39.98 750 GLY F C 1
ATOM 8724 O O . GLY F 1 104 ? 97.727 65.372 3.633 1.00 40.27 750 GLY F O 1
ATOM 8725 N N . SER F 1 105 ? 98.303 67.257 2.529 1.00 40.44 751 SER F N 1
ATOM 8726 C CA . SER F 1 105 ? 97.983 68.127 3.645 1.00 43.43 751 SER F CA 1
ATOM 8727 C C . SER F 1 105 ? 96.556 68.686 3.512 1.00 46.05 751 SER F C 1
ATOM 8728 O O . SER F 1 105 ? 96.170 69.353 2.559 1.00 44.14 751 SER F O 1
ATOM 8731 N N . VAL F 1 106 ? 95.756 68.317 4.487 1.00 49.73 752 VAL F N 1
ATOM 8732 C CA . VAL F 1 106 ? 94.390 68.706 4.697 1.00 54.19 752 VAL F CA 1
ATOM 8733 C C . VAL F 1 106 ? 94.221 70.212 4.495 1.00 57.27 752 VAL F C 1
ATOM 8734 O O . VAL F 1 106 ? 93.259 70.623 3.844 1.00 58.18 752 VAL F O 1
ATOM 8738 N N . GLU F 1 107 ? 95.154 71.002 5.026 1.00 59.84 753 GLU F N 1
ATOM 8739 C CA . GLU F 1 107 ? 95.024 72.446 4.834 1.00 63.33 753 GLU F CA 1
ATOM 8740 C C . GLU F 1 107 ? 95.245 72.776 3.363 1.00 63.98 753 GLU F C 1
ATOM 8741 O O . GLU F 1 107 ? 94.284 72.771 2.584 1.00 65.11 753 GLU F O 1
ATOM 8747 N N . GLU F 1 108 ? 96.469 73.008 2.949 1.00 64.29 754 GLU F N 1
ATOM 8748 C CA . GLU F 1 108 ? 96.795 73.370 1.578 1.00 64.71 754 GLU F CA 1
ATOM 8749 C C . GLU F 1 108 ? 96.081 72.563 0.509 1.00 63.69 754 GLU F C 1
ATOM 8750 O O . GLU F 1 108 ? 96.131 72.946 -0.664 1.00 62.99 754 GLU F O 1
ATOM 8756 N N . GLY F 1 109 ? 95.397 71.480 0.832 1.00 63.27 755 GLY F N 1
ATOM 8757 C CA . GLY F 1 109 ? 94.656 70.674 -0.117 1.00 63.34 755 GLY F CA 1
ATOM 8758 C C . GLY F 1 109 ? 95.452 69.726 -0.998 1.00 63.23 755 GLY F C 1
ATOM 8759 O O . GLY F 1 109 ? 96.578 70.022 -1.401 1.00 63.51 755 GLY F O 1
ATOM 8760 N N . ALA F 1 110 ? 94.864 68.588 -1.355 1.00 62.82 756 ALA F N 1
ATOM 8761 C CA . ALA F 1 110 ? 95.500 67.561 -2.152 1.00 63.71 756 ALA F CA 1
ATOM 8762 C C . ALA F 1 110 ? 95.976 67.990 -3.533 1.00 63.69 756 ALA F C 1
ATOM 8763 O O . ALA F 1 110 ? 96.988 67.484 -4.032 1.00 62.42 756 ALA F O 1
ATOM 8765 N N . GLU F 1 111 ? 95.263 68.915 -4.159 1.00 62.98 757 GLU F N 1
ATOM 8766 C CA . GLU F 1 111 ? 95.633 69.405 -5.474 1.00 63.04 757 GLU F CA 1
ATOM 8767 C C . GLU F 1 111 ? 97.124 69.682 -5.639 1.00 61.62 757 GLU F C 1
ATOM 8768 O O . GLU F 1 111 ? 97.683 69.322 -6.679 1.00 60.20 757 GLU F O 1
ATOM 8774 N N . TYR F 1 112 ? 97.783 70.331 -4.679 1.00 59.99 758 TYR F N 1
ATOM 8775 C CA . TYR F 1 112 ? 99.195 70.621 -4.895 1.00 59.32 758 TYR F CA 1
ATOM 8776 C C . TYR F 1 112 ? 100.174 69.994 -3.915 1.00 55.15 758 TYR F C 1
ATOM 8777 O O . TYR F 1 112 ? 101.365 70.216 -4.154 1.00 53.46 758 TYR F O 1
ATOM 8786 N N . THR F 1 113 ? 99.718 69.264 -2.909 1.00 51.16 759 THR F N 1
ATOM 8787 C CA . THR F 1 113 ? 100.605 68.616 -1.961 1.00 48.73 759 THR F CA 1
ATOM 8788 C C . THR F 1 113 ? 100.528 67.081 -1.946 1.00 46.58 759 THR F C 1
ATOM 8789 O O . THR F 1 113 ? 101.330 66.419 -1.266 1.00 45.81 759 THR F O 1
ATOM 8793 N N . SER F 1 114 ? 99.646 66.454 -2.687 1.00 43.34 760 SER F N 1
ATOM 8794 C CA . SER F 1 114 ? 99.604 65.019 -2.919 1.00 43.01 760 SER F CA 1
ATOM 8795 C C . SER F 1 114 ? 100.873 64.534 -3.638 1.00 40.55 760 SER F C 1
ATOM 8796 O O . SER F 1 114 ? 101.324 65.187 -4.588 1.00 40.50 760 SER F O 1
ATOM 8799 N N . HIS F 1 115 ? 101.436 63.402 -3.233 1.00 38.24 761 HIS F N 1
ATOM 8800 C CA . HIS F 1 115 ? 102.682 62.963 -3.896 1.00 37.16 761 HIS F CA 1
ATOM 8801 C C . HIS F 1 115 ? 102.410 61.896 -4.944 1.00 37.97 761 HIS F C 1
ATOM 8802 O O . HIS F 1 115 ? 103.219 61.708 -5.855 1.00 37.83 761 HIS F O 1
ATOM 8809 N N . ASN F 1 116 ? 101.247 61.243 -4.828 1.00 37.95 762 ASN F N 1
ATOM 8810 C CA . ASN F 1 116 ? 100.896 60.164 -5.751 1.00 39.56 762 ASN F CA 1
ATOM 8811 C C . ASN F 1 116 ? 100.978 60.571 -7.208 1.00 40.20 762 ASN F C 1
ATOM 8812 O O . ASN F 1 116 ? 100.686 61.697 -7.574 1.00 39.93 762 ASN F O 1
ATOM 8817 N N . ASN F 1 117 ? 101.497 59.688 -8.052 1.00 42.02 763 ASN F N 1
ATOM 8818 C CA . ASN F 1 117 ? 101.730 59.909 -9.469 1.00 43.46 763 ASN F CA 1
ATOM 8819 C C . ASN F 1 117 ? 102.755 60.958 -9.797 1.00 43.61 763 ASN F C 1
ATOM 8820 O O . ASN F 1 117 ? 102.962 61.184 -11.001 1.00 46.16 763 ASN F O 1
ATOM 8825 N N . MET F 1 118 ? 103.444 61.626 -8.868 1.00 43.31 764 MET F N 1
ATOM 8826 C CA . MET F 1 118 ? 104.443 62.622 -9.269 1.00 42.22 764 MET F CA 1
ATOM 8827 C C . MET F 1 118 ? 105.770 61.982 -9.708 1.00 41.71 764 MET F C 1
ATOM 8828 O O . MET F 1 118 ? 106.107 60.913 -9.190 1.00 39.16 764 MET F O 1
ATOM 8833 N N . GLN F 1 119 ? 106.509 62.689 -10.552 1.00 40.41 765 GLN F N 1
ATOM 8834 C CA . GLN F 1 119 ? 107.842 62.297 -10.998 1.00 40.12 765 GLN F CA 1
ATOM 8835 C C . GLN F 1 119 ? 108.840 62.686 -9.908 1.00 37.18 765 GLN F C 1
ATOM 8836 O O . GLN F 1 119 ? 108.506 63.538 -9.082 1.00 35.44 765 GLN F O 1
ATOM 8842 N N . PHE F 1 120 ? 110.053 62.147 -9.942 1.00 35.14 766 PHE F N 1
ATOM 8843 C CA . PHE F 1 120 ? 111.010 62.488 -8.871 1.00 33.26 766 PHE F CA 1
ATOM 8844 C C . PHE F 1 120 ? 111.847 63.675 -9.297 1.00 32.13 766 PHE F C 1
ATOM 8845 O O . PHE F 1 120 ? 112.157 63.753 -10.496 1.00 31.96 766 PHE F O 1
ATOM 8853 N N . SER F 1 121 ? 112.241 64.572 -8.403 1.00 32.21 767 SER F N 1
ATOM 8854 C CA . SER F 1 121 ? 113.072 65.683 -8.876 1.00 34.19 767 SER F CA 1
ATOM 8855 C C . SER F 1 121 ? 114.269 65.986 -7.983 1.00 34.06 767 SER F C 1
ATOM 8856 O O . SER F 1 121 ? 114.225 65.767 -6.763 1.00 35.10 767 SER F O 1
ATOM 8859 N N . THR F 1 122 ? 115.310 66.505 -8.601 1.00 34.65 768 THR F N 1
ATOM 8860 C CA . THR F 1 122 ? 116.528 66.938 -7.948 1.00 37.00 768 THR F CA 1
ATOM 8861 C C . THR F 1 122 ? 116.860 68.389 -8.346 1.00 39.27 768 THR F C 1
ATOM 8862 O O . THR F 1 122 ? 116.417 68.909 -9.382 1.00 39.26 768 THR F O 1
ATOM 8866 N N . PHE F 1 123 ? 117.626 69.107 -7.515 1.00 41.30 769 PHE F N 1
ATOM 8867 C CA . PHE F 1 123 ? 117.935 70.494 -7.862 1.00 44.38 769 PHE F CA 1
ATOM 8868 C C . PHE F 1 123 ? 118.363 70.619 -9.327 1.00 46.19 769 PHE F C 1
ATOM 8869 O O . PHE F 1 123 ? 118.193 71.685 -9.913 1.00 47.08 769 PHE F O 1
ATOM 8877 N N . ASP F 1 124 ? 118.917 69.579 -9.925 1.00 47.31 770 ASP F N 1
ATOM 8878 C CA . ASP F 1 124 ? 119.436 69.624 -11.277 1.00 48.47 770 ASP F CA 1
ATOM 8879 C C . ASP F 1 124 ? 118.496 68.950 -12.263 1.00 49.22 770 ASP F C 1
ATOM 8880 O O . ASP F 1 124 ? 118.784 68.954 -13.462 1.00 48.62 770 ASP F O 1
ATOM 8885 N N . ARG F 1 125 ? 117.415 68.374 -11.756 1.00 50.60 771 ARG F N 1
ATOM 8886 C CA . ARG F 1 125 ? 116.477 67.733 -12.715 1.00 52.40 771 ARG F CA 1
ATOM 8887 C C . ARG F 1 125 ? 115.066 68.008 -12.198 1.00 51.43 771 ARG F C 1
ATOM 8888 O O . ARG F 1 125 ? 114.548 67.262 -11.366 1.00 51.04 771 ARG F O 1
ATOM 8896 N N . ASP F 1 126 ? 114.525 69.124 -12.665 1.00 51.14 772 ASP F N 1
ATOM 8897 C CA . ASP F 1 126 ? 113.217 69.605 -12.275 1.00 51.80 772 ASP F CA 1
ATOM 8898 C C . ASP F 1 126 ? 112.042 69.048 -13.061 1.00 51.13 772 ASP F C 1
ATOM 8899 O O . ASP F 1 126 ? 111.947 69.305 -14.256 1.00 52.32 772 ASP F O 1
ATOM 8904 N N . ALA F 1 127 ? 111.118 68.387 -12.379 1.00 50.67 773 ALA F N 1
ATOM 8905 C CA . ALA F 1 127 ? 109.908 67.871 -13.020 1.00 49.73 773 ALA F CA 1
ATOM 8906 C C . ALA F 1 127 ? 108.703 68.038 -12.090 1.00 49.70 773 ALA F C 1
ATOM 8907 O O . ALA F 1 127 ? 107.748 67.267 -12.148 1.00 48.09 773 ALA F O 1
ATOM 8909 N N . ASP F 1 128 ? 108.750 69.054 -11.225 1.00 49.41 774 ASP F N 1
ATOM 8910 C CA . ASP F 1 128 ? 107.646 69.322 -10.301 1.00 51.36 774 ASP F CA 1
ATOM 8911 C C . ASP F 1 128 ? 106.578 70.175 -10.982 1.00 51.69 774 ASP F C 1
ATOM 8912 O O . ASP F 1 128 ? 106.753 70.493 -12.156 1.00 51.18 774 ASP F O 1
ATOM 8917 N N . GLN F 1 129 ? 105.501 70.592 -10.338 1.00 54.58 775 GLN F N 1
ATOM 8918 C CA . GLN F 1 129 ? 104.498 71.450 -10.980 1.00 56.82 775 GLN F CA 1
ATOM 8919 C C . GLN F 1 129 ? 104.569 72.878 -10.433 1.00 57.46 775 GLN F C 1
ATOM 8920 O O . GLN F 1 129 ? 103.576 73.488 -10.033 1.00 57.50 775 GLN F O 1
ATOM 8926 N N . TRP F 1 130 ? 105.781 73.397 -10.381 1.00 58.94 776 TRP F N 1
ATOM 8927 C CA . TRP F 1 130 ? 105.994 74.746 -9.861 1.00 60.93 776 TRP F CA 1
ATOM 8928 C C . TRP F 1 130 ? 106.769 75.554 -10.892 1.00 62.03 776 TRP F C 1
ATOM 8929 O O . TRP F 1 130 ? 107.554 74.979 -11.648 1.00 61.90 776 TRP F O 1
ATOM 8940 N N . GLU F 1 131 ? 106.476 76.848 -10.940 1.00 63.11 777 GLU F N 1
ATOM 8941 C CA . GLU F 1 131 ? 107.200 77.717 -11.877 1.00 63.74 777 GLU F CA 1
ATOM 8942 C C . GLU F 1 131 ? 108.659 77.762 -11.417 1.00 62.34 777 GLU F C 1
ATOM 8943 O O . GLU F 1 131 ? 109.591 78.017 -12.173 1.00 61.99 777 GLU F O 1
ATOM 8949 N N . GLU F 1 132 ? 108.836 77.467 -10.129 1.00 60.81 778 GLU F N 1
ATOM 8950 C CA . GLU F 1 132 ? 110.138 77.394 -9.483 1.00 59.14 778 GLU F CA 1
ATOM 8951 C C . GLU F 1 132 ? 110.616 75.952 -9.289 1.00 55.40 778 GLU F C 1
ATOM 8952 O O . GLU F 1 132 ? 109.964 75.006 -9.725 1.00 53.84 778 GLU F O 1
ATOM 8958 N N . ASN F 1 133 ? 111.737 75.779 -8.600 1.00 52.25 779 ASN F N 1
ATOM 8959 C CA . ASN F 1 133 ? 112.383 74.493 -8.363 1.00 48.34 779 ASN F CA 1
ATOM 8960 C C . ASN F 1 133 ? 112.244 74.010 -6.915 1.00 44.02 779 ASN F C 1
ATOM 8961 O O . ASN F 1 133 ? 113.006 74.435 -6.046 1.00 40.59 779 ASN F O 1
ATOM 8966 N N . CYS F 1 134 ? 111.296 73.104 -6.681 1.00 40.21 780 CYS F N 1
ATOM 8967 C CA . CYS F 1 134 ? 111.060 72.563 -5.351 1.00 39.30 780 CYS F CA 1
ATOM 8968 C C . CYS F 1 134 ? 112.303 71.970 -4.669 1.00 37.44 780 CYS F C 1
ATOM 8969 O O . CYS F 1 134 ? 112.551 72.204 -3.487 1.00 34.42 780 CYS F O 1
ATOM 8972 N N . ALA F 1 135 ? 113.053 71.153 -5.398 1.00 38.00 781 ALA F N 1
ATOM 8973 C CA . ALA F 1 135 ? 114.208 70.456 -4.835 1.00 38.44 781 ALA F CA 1
ATOM 8974 C C . ALA F 1 135 ? 115.237 71.430 -4.265 1.00 39.64 781 ALA F C 1
ATOM 8975 O O . ALA F 1 135 ? 115.674 71.324 -3.112 1.00 38.97 781 ALA F O 1
ATOM 8977 N N . GLU F 1 136 ? 115.623 72.396 -5.102 1.00 40.21 782 GLU F N 1
ATOM 8978 C CA . GLU F 1 136 ? 116.629 73.370 -4.683 1.00 41.90 782 GLU F CA 1
ATOM 8979 C C . GLU F 1 136 ? 116.310 73.992 -3.324 1.00 40.28 782 GLU F C 1
ATOM 8980 O O . GLU F 1 136 ? 117.136 74.127 -2.432 1.00 38.13 782 GLU F O 1
ATOM 8986 N N . VAL F 1 137 ? 115.027 74.304 -3.206 1.00 40.39 783 VAL F N 1
ATOM 8987 C CA . VAL F 1 137 ? 114.456 75.031 -2.084 1.00 40.68 783 VAL F CA 1
ATOM 8988 C C . VAL F 1 137 ? 114.135 74.148 -0.908 1.00 39.92 783 VAL F C 1
ATOM 8989 O O . VAL F 1 137 ? 114.311 74.543 0.254 1.00 40.62 783 VAL F O 1
ATOM 8993 N N . TYR F 1 138 ? 113.659 72.936 -1.221 1.00 38.49 784 TYR F N 1
ATOM 8994 C CA . TYR F 1 138 ? 113.306 72.000 -0.146 1.00 35.86 784 TYR F CA 1
ATOM 8995 C C . TYR F 1 138 ? 114.491 71.134 0.235 1.00 33.65 784 TYR F C 1
ATOM 8996 O O . TYR F 1 138 ? 114.446 70.600 1.355 1.00 33.52 784 TYR F O 1
ATOM 9005 N N . GLY F 1 139 ? 115.565 71.162 -0.540 1.00 30.29 785 GLY F N 1
ATOM 9006 C CA . GLY F 1 139 ? 116.808 70.560 -0.113 1.00 31.71 785 GLY F CA 1
ATOM 9007 C C . GLY F 1 139 ? 117.094 69.091 -0.344 1.00 32.79 785 GLY F C 1
ATOM 9008 O O . GLY F 1 139 ? 118.119 68.604 0.177 1.00 31.46 785 GLY F O 1
ATOM 9009 N N . GLY F 1 140 ? 116.181 68.382 -1.029 1.00 32.62 786 GLY F N 1
ATOM 9010 C CA . GLY F 1 140 ? 116.466 66.934 -1.215 1.00 33.09 786 GLY F CA 1
ATOM 9011 C C . GLY F 1 140 ? 115.783 66.393 -2.454 1.00 31.63 786 GLY F C 1
ATOM 9012 O O . GLY F 1 140 ? 115.104 67.176 -3.113 1.00 31.23 786 GLY F O 1
ATOM 9013 N N . GLY F 1 141 ? 116.146 65.184 -2.900 1.00 31.18 787 GLY F N 1
ATOM 9014 C CA . GLY F 1 141 ? 115.421 64.562 -4.018 1.00 28.79 787 GLY F CA 1
ATOM 9015 C C . GLY F 1 141 ? 114.091 64.035 -3.497 1.00 28.35 787 GLY F C 1
ATOM 9016 O O . GLY F 1 141 ? 114.081 63.376 -2.464 1.00 29.01 787 GLY F O 1
ATOM 9017 N N . TRP F 1 142 ? 112.984 64.316 -4.190 1.00 30.13 788 TRP F N 1
ATOM 9018 C CA . TRP F 1 142 ? 111.689 63.786 -3.729 1.00 29.56 788 TRP F CA 1
ATOM 9019 C C . TRP F 1 142 ? 110.682 63.803 -4.872 1.00 28.66 788 TRP F C 1
ATOM 9020 O O . TRP F 1 142 ? 111.017 64.247 -5.960 1.00 29.68 788 TRP F O 1
ATOM 9031 N N . TRP F 1 143 ? 109.495 63.272 -4.623 1.00 28.85 789 TRP F N 1
ATOM 9032 C CA . TRP F 1 143 ? 108.404 63.227 -5.605 1.00 30.03 789 TRP F CA 1
ATOM 9033 C C . TRP F 1 143 ? 107.556 64.477 -5.374 1.00 30.35 789 TRP F C 1
ATOM 9034 O O . TRP F 1 143 ? 106.431 64.475 -4.891 1.00 33.20 789 TRP F O 1
ATOM 9045 N N . TYR F 1 144 ? 108.126 65.614 -5.673 1.00 32.45 790 TYR F N 1
ATOM 9046 C CA . TYR F 1 144 ? 107.516 66.912 -5.462 1.00 33.98 790 TYR F CA 1
ATOM 9047 C C . TYR F 1 144 ? 106.282 67.167 -6.306 1.00 34.49 790 TYR F C 1
ATOM 9048 O O . TYR F 1 144 ? 106.340 66.866 -7.486 1.00 33.69 790 TYR F O 1
ATOM 9057 N N . ASN F 1 145 ? 105.304 67.824 -5.688 1.00 36.44 791 ASN F N 1
ATOM 9058 C CA . ASN F 1 145 ? 104.151 68.342 -6.464 1.00 37.33 791 A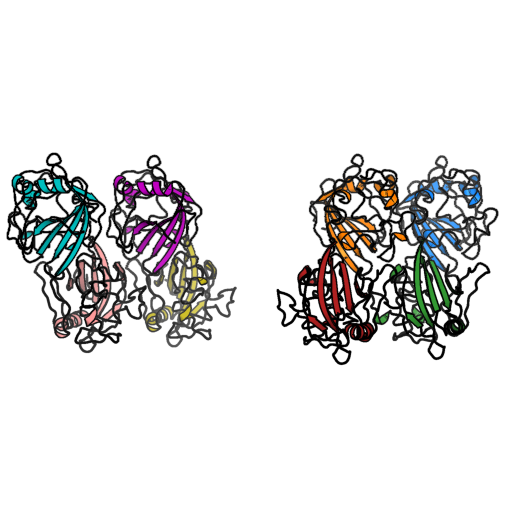SN F CA 1
ATOM 9059 C C . ASN F 1 145 ? 104.262 69.865 -6.435 1.00 38.35 791 ASN F C 1
ATOM 9060 O O . ASN F 1 145 ? 104.961 70.433 -7.285 1.00 37.31 791 ASN F O 1
ATOM 9065 N N . ASN F 1 146 ? 103.675 70.528 -5.431 1.00 40.73 792 ASN F N 1
ATOM 9066 C CA . ASN F 1 146 ? 103.852 71.994 -5.408 1.00 43.27 792 ASN F CA 1
ATOM 9067 C C . ASN F 1 146 ? 103.600 72.559 -4.020 1.00 41.41 792 ASN F C 1
ATOM 9068 O O . ASN F 1 146 ? 102.668 73.329 -3.805 1.00 40.32 792 ASN F O 1
ATOM 9073 N N . CYS F 1 147 ? 104.496 72.248 -3.089 1.00 39.58 793 CYS F N 1
ATOM 9074 C CA . CYS F 1 147 ? 105.599 71.328 -3.393 1.00 38.71 793 CYS F CA 1
ATOM 9075 C C . CYS F 1 147 ? 105.458 70.008 -2.633 1.00 36.75 793 CYS F C 1
ATOM 9076 O O . CYS F 1 147 ? 105.720 68.977 -3.232 1.00 36.86 793 CYS F O 1
ATOM 9079 N N . GLN F 1 148 ? 105.041 69.999 -1.362 1.00 34.30 794 GLN F N 1
ATOM 9080 C CA . GLN F 1 148 ? 105.025 68.780 -0.599 1.00 32.97 794 GLN F CA 1
ATOM 9081 C C . GLN F 1 148 ? 104.141 68.704 0.624 1.00 32.90 794 GLN F C 1
ATOM 9082 O O . GLN F 1 148 ? 103.870 69.698 1.293 1.00 32.66 794 GLN F O 1
ATOM 9088 N N . ALA F 1 149 ? 103.804 67.490 1.060 1.00 31.07 795 ALA F N 1
ATOM 9089 C CA . ALA F 1 149 ? 103.096 67.312 2.333 1.00 29.58 795 ALA F CA 1
ATOM 9090 C C . ALA F 1 149 ? 104.054 66.538 3.256 1.00 29.11 795 ALA F C 1
ATOM 9091 O O . ALA F 1 149 ? 103.866 66.375 4.462 1.00 28.41 795 ALA F O 1
ATOM 9093 N N . ALA F 1 150 ? 105.006 65.873 2.589 1.00 30.23 796 ALA F N 1
ATOM 9094 C CA . ALA F 1 150 ? 106.009 65.050 3.297 1.00 29.53 796 ALA F CA 1
ATOM 9095 C C . ALA F 1 150 ? 107.365 65.109 2.613 1.00 28.21 796 ALA F C 1
ATOM 9096 O O . ALA F 1 150 ? 107.389 65.252 1.394 1.00 25.98 796 ALA F O 1
ATOM 9098 N N . ASN F 1 151 ? 108.462 64.956 3.362 1.00 28.35 797 ASN F N 1
ATOM 9099 C CA . ASN F 1 151 ? 109.779 64.869 2.718 1.00 27.91 797 ASN F CA 1
ATOM 9100 C C . ASN F 1 151 ? 110.796 64.215 3.659 1.00 28.08 797 ASN F C 1
ATOM 9101 O O . ASN F 1 151 ? 111.234 64.870 4.607 1.00 27.97 797 ASN F O 1
ATOM 9106 N N . LEU F 1 152 ? 111.054 62.892 3.532 1.00 26.03 798 LEU F N 1
ATOM 9107 C CA . LEU F 1 152 ? 112.048 62.284 4.426 1.00 25.02 798 LEU F CA 1
ATOM 9108 C C . LEU F 1 152 ? 113.483 62.557 4.002 1.00 21.25 798 LEU F C 1
ATOM 9109 O O . LEU F 1 152 ? 114.390 62.244 4.788 1.00 21.06 798 LEU F O 1
ATOM 9114 N N . ASN F 1 153 ? 113.710 63.065 2.796 1.00 19.34 799 ASN F N 1
ATOM 9115 C CA . ASN F 1 153 ? 115.030 63.459 2.356 1.00 21.83 799 ASN F CA 1
ATOM 9116 C C . ASN F 1 153 ? 115.275 64.967 2.585 1.00 24.06 799 ASN F C 1
ATOM 9117 O O . ASN F 1 153 ? 116.123 65.574 1.947 1.00 24.93 799 ASN F O 1
ATOM 9122 N N . GLY F 1 154 ? 114.535 65.616 3.477 1.00 25.95 800 GLY F N 1
ATOM 9123 C CA . GLY F 1 154 ? 114.658 67.049 3.753 1.00 28.68 800 GLY F CA 1
ATOM 9124 C C . GLY F 1 154 ? 115.883 67.402 4.601 1.00 30.19 800 GLY F C 1
ATOM 9125 O O . GLY F 1 154 ? 116.799 66.569 4.744 1.00 29.85 800 GLY F O 1
ATOM 9126 N N . ILE F 1 155 ? 115.939 68.644 5.105 1.00 30.26 801 ILE F N 1
ATOM 9127 C CA . ILE F 1 155 ? 117.142 69.138 5.767 1.00 28.69 801 ILE F CA 1
ATOM 9128 C C . ILE F 1 155 ? 117.070 68.699 7.216 1.00 28.43 801 ILE F C 1
ATOM 9129 O O . ILE F 1 155 ? 116.039 68.946 7.868 1.00 29.40 801 ILE F O 1
ATOM 9134 N N . TYR F 1 156 ? 118.068 68.014 7.751 1.00 26.99 802 TYR F N 1
ATOM 9135 C CA . TYR F 1 156 ? 117.979 67.550 9.138 1.00 29.66 802 TYR F CA 1
ATOM 9136 C C . TYR F 1 156 ? 118.149 68.660 10.172 1.00 32.61 802 TYR F C 1
ATOM 9137 O O . TYR F 1 156 ? 119.312 68.930 10.523 1.00 34.31 802 TYR F O 1
ATOM 9146 N N . TYR F 1 157 ? 117.097 69.246 10.742 1.00 32.43 803 TYR F N 1
ATOM 9147 C CA . TYR F 1 157 ? 117.228 70.270 11.783 1.00 33.62 803 TYR F CA 1
ATOM 9148 C C . TYR F 1 157 ? 117.200 69.626 13.155 1.00 34.90 803 TYR F C 1
ATOM 9149 O O . TYR F 1 157 ? 116.198 69.006 13.540 1.00 36.73 803 TYR F O 1
ATOM 9158 N N . PRO F 1 158 ? 118.276 69.711 13.918 1.00 36.08 804 PRO F N 1
ATOM 9159 C CA . PRO F 1 158 ? 118.351 69.058 15.213 1.00 36.11 804 PRO F CA 1
ATOM 9160 C C . PRO F 1 158 ? 117.355 69.592 16.215 1.00 38.46 804 PRO F C 1
ATOM 9161 O O . PRO F 1 158 ? 117.019 70.780 16.189 1.00 40.53 804 PRO F O 1
ATOM 9165 N N . GLY F 1 159 ? 116.846 68.769 17.126 1.00 38.33 805 GLY F N 1
ATOM 9166 C CA . GLY F 1 159 ? 115.976 69.188 18.182 1.00 38.44 805 GLY F CA 1
ATOM 9167 C C . GLY F 1 159 ? 114.487 69.154 17.960 1.00 38.65 805 GLY F C 1
ATOM 9168 O O . GLY F 1 159 ? 113.771 69.196 18.970 1.00 38.77 805 GLY F O 1
ATOM 9169 N N . GLY F 1 160 ? 113.986 69.152 16.732 1.00 39.67 806 GLY F N 1
ATOM 9170 C CA . GLY F 1 160 ? 112.529 69.059 16.558 1.00 41.61 806 GLY F CA 1
ATOM 9171 C C . GLY F 1 160 ? 111.848 70.287 16.001 1.00 42.03 806 GLY F C 1
ATOM 9172 O O . GLY F 1 160 ? 111.857 70.523 14.793 1.00 40.31 806 GLY F O 1
ATOM 9173 N N . SER F 1 161 ? 111.223 71.081 16.873 1.00 45.21 807 SER F N 1
ATOM 9174 C CA . SER F 1 161 ? 110.520 72.287 16.394 1.00 47.06 807 SER F CA 1
ATOM 9175 C C . SER F 1 161 ? 111.532 73.254 15.794 1.00 47.75 807 SER F C 1
ATOM 9176 O O . SER F 1 161 ? 112.660 73.331 16.269 1.00 48.05 807 SER F O 1
ATOM 9179 N N . TYR F 1 162 ? 111.172 73.940 14.733 1.00 48.60 808 TYR F N 1
ATOM 9180 C CA . TYR F 1 162 ? 112.093 74.892 14.127 1.00 51.14 808 TYR F CA 1
ATOM 9181 C C . TYR F 1 162 ? 111.282 76.060 13.553 1.00 53.84 808 TYR F C 1
ATOM 9182 O O . TYR F 1 162 ? 110.090 75.917 13.281 1.00 53.04 808 TYR F O 1
ATOM 9191 N N . ASP F 1 163 ? 111.994 77.173 13.413 1.00 58.08 809 ASP F N 1
ATOM 9192 C CA . ASP F 1 163 ? 111.343 78.376 12.860 1.00 61.58 809 ASP F CA 1
ATOM 9193 C C . ASP F 1 163 ? 111.920 78.606 11.471 1.00 62.95 809 ASP F C 1
ATOM 9194 O O . ASP F 1 163 ? 113.118 78.807 11.296 1.00 61.36 809 ASP F O 1
ATOM 9199 N N . PRO F 1 164 ? 111.062 78.475 10.469 1.00 65.37 810 PRO F N 1
ATOM 9200 C CA . PRO F 1 164 ? 111.472 78.635 9.085 1.00 67.64 810 PRO F CA 1
ATOM 9201 C C . PRO F 1 164 ? 112.189 79.963 8.893 1.00 70.52 810 PRO F C 1
ATOM 9202 O O . PRO F 1 164 ? 113.085 80.098 8.064 1.00 70.46 810 PRO F O 1
ATOM 9206 N N . ARG F 1 165 ? 111.760 80.945 9.688 1.00 73.77 811 ARG F N 1
ATOM 9207 C CA . ARG F 1 165 ? 112.323 82.287 9.610 1.00 77.21 811 ARG F CA 1
ATOM 9208 C C . ARG F 1 165 ? 113.833 82.270 9.784 1.00 77.22 811 ARG F C 1
ATOM 9209 O O . ARG F 1 165 ? 114.525 83.103 9.213 1.00 77.21 811 ARG F O 1
ATOM 9217 N N . ASN F 1 166 ? 114.338 81.311 10.536 1.00 78.14 812 ASN F N 1
ATOM 9218 C CA . ASN F 1 166 ? 115.764 81.183 10.787 1.00 79.00 812 ASN F CA 1
ATOM 9219 C C . ASN F 1 166 ? 116.465 80.395 9.688 1.00 79.05 812 ASN F C 1
ATOM 9220 O O . ASN F 1 166 ? 117.696 80.249 9.749 1.00 80.25 812 ASN F O 1
ATOM 9225 N N . ASN F 1 167 ? 115.722 79.866 8.725 1.00 78.41 813 ASN F N 1
ATOM 9226 C CA . ASN F 1 167 ? 116.351 79.028 7.704 1.00 78.34 813 ASN F CA 1
ATOM 9227 C C . ASN F 1 167 ? 116.913 79.840 6.547 1.00 78.11 813 ASN F C 1
ATOM 9228 O O . ASN F 1 167 ? 116.230 80.671 5.952 1.00 78.29 813 ASN F O 1
ATOM 9233 N N . SER F 1 168 ? 118.180 79.597 6.248 1.00 77.19 814 SER F N 1
ATOM 9234 C CA . SER F 1 168 ? 118.898 80.231 5.149 1.00 77.22 814 SER F CA 1
ATOM 9235 C C . SER F 1 168 ? 119.694 79.153 4.405 1.00 76.56 814 SER F C 1
ATOM 9236 O O . SER F 1 168 ? 120.222 78.219 5.016 1.00 75.70 814 SER F O 1
ATOM 9239 N N . PRO F 1 169 ? 119.626 79.201 3.082 1.00 76.06 815 PRO F N 1
ATOM 9240 C CA . PRO F 1 169 ? 119.168 80.351 2.349 1.00 75.46 815 PRO F CA 1
ATOM 9241 C C . PRO F 1 169 ? 117.688 80.620 2.176 1.00 74.25 815 PRO F C 1
ATOM 9242 O O . PRO F 1 169 ? 117.359 81.710 1.688 1.00 73.48 815 PRO F O 1
ATOM 9246 N N . TYR F 1 170 ? 116.808 79.697 2.515 1.00 72.80 816 TYR F N 1
ATOM 9247 C CA . TYR F 1 170 ? 115.379 79.875 2.296 1.00 71.71 816 TYR F CA 1
ATOM 9248 C C . TYR F 1 170 ? 114.566 79.798 3.573 1.00 70.67 816 TYR F C 1
ATOM 9249 O O . TYR F 1 170 ? 114.788 78.892 4.380 1.00 71.40 816 TYR F O 1
ATOM 9258 N N . GLU F 1 171 ? 113.637 80.737 3.757 1.00 68.78 817 GLU F N 1
ATOM 9259 C CA . GLU F 1 171 ? 112.794 80.702 4.958 1.00 66.22 817 GLU F CA 1
ATOM 9260 C C . GLU F 1 171 ? 111.556 79.879 4.614 1.00 63.36 817 GLU F C 1
ATOM 9261 O O . GLU F 1 171 ? 110.434 80.361 4.477 1.00 63.55 817 GLU F O 1
ATOM 9267 N N . ILE F 1 172 ? 111.774 78.585 4.389 1.00 59.45 818 ILE F N 1
ATOM 9268 C CA . ILE F 1 172 ? 110.683 77.676 4.045 1.00 55.57 818 ILE F CA 1
ATOM 9269 C C . ILE F 1 172 ? 110.624 76.524 5.042 1.00 52.76 818 ILE F C 1
ATOM 9270 O O . ILE F 1 172 ? 111.489 76.445 5.924 1.00 51.49 818 ILE F O 1
ATOM 9275 N N . GLU F 1 173 ? 109.574 75.702 4.986 1.00 49.37 819 GLU F N 1
ATOM 9276 C CA . GLU F 1 173 ? 109.536 74.586 5.948 1.00 48.35 819 GLU F CA 1
ATOM 9277 C C . GLU F 1 173 ? 110.145 73.353 5.272 1.00 44.08 819 GLU F C 1
ATOM 9278 O O . GLU F 1 173 ? 109.442 72.627 4.594 1.00 43.31 819 GLU F O 1
ATOM 9284 N N . ASN F 1 174 ? 111.480 73.298 5.252 1.00 39.75 820 ASN F N 1
ATOM 9285 C CA . ASN F 1 174 ? 112.193 72.274 4.490 1.00 35.00 820 ASN F CA 1
ATOM 9286 C C . ASN F 1 174 ? 112.867 71.244 5.374 1.00 31.68 820 ASN F C 1
ATOM 9287 O O . ASN F 1 174 ? 113.947 70.759 5.014 1.00 32.97 820 ASN F O 1
ATOM 9292 N N . GLY F 1 175 ? 112.293 70.880 6.499 1.00 28.19 821 GLY F N 1
ATOM 9293 C CA . GLY F 1 175 ? 112.873 69.873 7.380 1.00 29.89 821 GLY F CA 1
ATOM 9294 C C . GLY F 1 175 ? 112.549 68.422 6.934 1.00 29.10 821 GLY F C 1
ATOM 9295 O O . GLY F 1 175 ? 112.247 68.131 5.767 1.00 29.59 821 GLY F O 1
ATOM 9296 N N . VAL F 1 176 ? 112.722 67.500 7.869 1.00 26.92 822 VAL F N 1
ATOM 9297 C CA . VAL F 1 176 ? 112.421 66.083 7.677 1.00 25.22 822 VAL F CA 1
ATOM 9298 C C . VAL F 1 176 ? 111.045 65.956 8.339 1.00 24.95 822 VAL F C 1
ATOM 9299 O O . VAL F 1 176 ? 110.816 65.765 9.521 1.00 24.57 822 VAL F O 1
ATOM 9303 N N . VAL F 1 177 ? 110.066 66.075 7.477 1.00 24.68 823 VAL F N 1
ATOM 9304 C CA . VAL F 1 177 ? 108.666 66.308 7.839 1.00 27.28 823 VAL F CA 1
ATOM 9305 C C . VAL F 1 177 ? 107.678 65.291 7.328 1.00 26.18 823 VAL F C 1
ATOM 9306 O O . VAL F 1 177 ? 107.874 64.768 6.247 1.00 27.04 823 VAL F O 1
ATOM 9310 N N . TRP F 1 178 ? 106.613 64.992 8.041 1.00 27.82 824 TRP F N 1
ATOM 9311 C CA . TRP F 1 178 ? 105.470 64.165 7.742 1.00 27.73 824 TRP F CA 1
ATOM 9312 C C . TRP F 1 178 ? 104.253 64.903 8.370 1.00 26.95 824 TRP F C 1
ATOM 9313 O O . TRP F 1 178 ? 103.969 64.861 9.563 1.00 26.55 824 TRP F O 1
ATOM 9324 N N . VAL F 1 179 ? 103.603 65.704 7.554 1.00 29.61 825 VAL F N 1
ATOM 9325 C CA . VAL F 1 179 ? 102.633 66.723 7.996 1.00 30.89 825 VAL F CA 1
ATOM 9326 C C . VAL F 1 179 ? 101.572 66.244 8.943 1.00 29.67 825 VAL F C 1
ATOM 9327 O O . VAL F 1 179 ? 101.347 66.788 10.037 1.00 29.27 825 VAL F O 1
ATOM 9331 N N . SER F 1 180 ? 100.904 65.136 8.618 1.00 29.38 826 SER F N 1
ATOM 9332 C CA . SER F 1 180 ? 99.827 64.575 9.392 1.00 27.07 826 SER F CA 1
ATOM 9333 C C . SER F 1 180 ? 100.272 63.968 10.687 1.00 28.55 826 SER F C 1
ATOM 9334 O O . SER F 1 180 ? 99.397 63.554 11.440 1.00 26.01 826 SER F O 1
ATOM 9337 N N . PHE F 1 181 ? 101.583 63.855 10.953 1.00 28.03 827 PHE F N 1
ATOM 9338 C CA . PHE F 1 181 ? 101.939 63.186 12.219 1.00 26.39 827 PHE F CA 1
ATOM 9339 C C . PHE F 1 181 ? 102.485 64.226 13.194 1.00 27.42 827 PHE F C 1
ATOM 9340 O O . PHE F 1 181 ? 102.193 64.262 14.404 1.00 26.94 827 PHE F O 1
ATOM 9348 N N . ARG F 1 182 ? 103.382 65.068 12.659 1.00 28.48 828 ARG F N 1
ATOM 9349 C CA . ARG F 1 182 ? 103.983 66.090 13.509 1.00 28.67 828 ARG F CA 1
ATOM 9350 C C . ARG F 1 182 ? 103.872 67.515 13.023 1.00 28.32 828 ARG F C 1
ATOM 9351 O O . ARG F 1 182 ? 104.370 68.343 13.767 1.00 30.50 828 ARG F O 1
ATOM 9359 N N . GLY F 1 183 ? 103.447 67.884 11.842 1.00 29.40 829 GLY F N 1
ATOM 9360 C CA . GLY F 1 183 ? 103.235 69.231 11.374 1.00 30.80 829 GLY F CA 1
ATOM 9361 C C . GLY F 1 183 ? 104.342 69.654 10.429 1.00 34.11 829 GLY F C 1
ATOM 9362 O O . GLY F 1 183 ? 105.337 68.919 10.300 1.00 35.37 829 GLY F O 1
ATOM 9363 N N . ALA F 1 184 ? 104.226 70.797 9.778 1.00 33.52 830 ALA F N 1
ATOM 9364 C CA . ALA F 1 184 ? 105.207 71.237 8.815 1.00 34.52 830 ALA F CA 1
ATOM 9365 C C . ALA F 1 184 ? 106.441 71.888 9.423 1.00 36.35 830 ALA F C 1
ATOM 9366 O O . ALA F 1 184 ? 107.430 72.039 8.688 1.00 35.67 830 ALA F O 1
ATOM 9368 N N . ASP F 1 185 ? 106.439 72.205 10.713 1.00 39.17 831 ASP F N 1
ATOM 9369 C CA . ASP F 1 185 ? 107.658 72.858 11.239 1.00 42.66 831 ASP F CA 1
ATOM 9370 C C . ASP F 1 185 ? 108.201 72.114 12.444 1.00 41.31 831 ASP F C 1
ATOM 9371 O O . ASP F 1 185 ? 108.482 72.599 13.528 1.00 38.61 831 ASP F O 1
ATOM 9376 N N . TYR F 1 186 ? 108.250 70.799 12.203 1.00 39.58 832 TYR F N 1
ATOM 9377 C CA . TYR F 1 186 ? 108.879 69.877 13.146 1.00 38.54 832 TYR F CA 1
ATOM 9378 C C . TYR F 1 186 ? 109.705 68.871 12.335 1.00 37.87 832 TYR F C 1
ATOM 9379 O O . TYR F 1 186 ? 109.213 68.229 11.400 1.00 36.64 832 TYR F O 1
ATOM 9388 N N . SER F 1 187 ? 111.006 68.872 12.624 1.00 35.50 833 SER F N 1
ATOM 9389 C CA . SER F 1 187 ? 111.972 68.010 11.959 1.00 32.79 833 SER F CA 1
ATOM 9390 C C . SER F 1 187 ? 112.092 66.730 12.771 1.00 30.07 833 SER F C 1
ATOM 9391 O O . SER F 1 187 ? 112.408 66.827 13.948 1.00 28.88 833 SER F O 1
ATOM 9394 N N . LEU F 1 188 ? 111.880 65.580 12.145 1.00 30.52 834 LEU F N 1
ATOM 9395 C CA . LEU F 1 188 ? 111.897 64.300 12.898 1.00 29.40 834 LEU F CA 1
ATOM 9396 C C . LEU F 1 188 ? 113.347 63.853 13.155 1.00 27.52 834 LEU F C 1
ATOM 9397 O O . LEU F 1 188 ? 114.258 64.150 12.391 1.00 25.00 834 LEU F O 1
ATOM 9402 N N . ARG F 1 189 ? 113.584 63.164 14.235 1.00 27.11 835 ARG F N 1
ATOM 9403 C CA . ARG F 1 189 ? 114.812 62.589 14.677 1.00 28.90 835 ARG F CA 1
ATOM 9404 C C . ARG F 1 189 ? 115.294 61.350 13.903 1.00 29.10 835 ARG F C 1
ATOM 9405 O O . ARG F 1 189 ? 116.486 61.274 13.533 1.00 28.75 835 ARG F O 1
ATOM 9413 N N . ALA F 1 190 ? 114.438 60.361 13.659 1.00 26.32 836 ALA F N 1
ATOM 9414 C CA . ALA F 1 190 ? 114.913 59.169 12.929 1.00 26.44 836 ALA F CA 1
ATOM 9415 C C . ALA F 1 190 ? 113.773 58.709 12.021 1.00 27.66 836 ALA F C 1
ATOM 9416 O O . ALA F 1 190 ? 112.601 58.815 12.396 1.00 27.05 836 ALA F O 1
ATOM 9418 N N . VAL F 1 191 ? 114.146 58.316 10.821 1.00 26.94 837 VAL F N 1
ATOM 9419 C CA . VAL F 1 191 ? 113.049 57.939 9.877 1.00 27.93 837 VAL F CA 1
ATOM 9420 C C . VAL F 1 191 ? 113.604 56.790 9.051 1.00 28.07 837 VAL F C 1
ATOM 9421 O O . VAL F 1 191 ? 114.840 56.774 8.873 1.00 25.37 837 VAL F O 1
ATOM 9425 N N . ARG F 1 192 ? 112.753 55.916 8.508 1.00 28.51 838 ARG F N 1
ATOM 9426 C CA . ARG F 1 192 ? 113.255 54.910 7.572 1.00 29.94 838 ARG F CA 1
ATOM 9427 C C . ARG F 1 192 ? 112.155 54.394 6.622 1.00 28.34 838 ARG F C 1
ATOM 9428 O O . ARG F 1 192 ? 110.975 54.543 6.904 1.00 26.57 838 ARG F O 1
ATOM 9436 N N . MET F 1 193 ? 112.623 53.927 5.462 1.00 24.17 839 MET F N 1
ATOM 9437 C CA . MET F 1 193 ? 111.666 53.396 4.498 1.00 25.42 839 MET F CA 1
ATOM 9438 C C . MET F 1 193 ? 112.061 51.924 4.305 1.00 26.40 839 MET F C 1
ATOM 9439 O O . MET F 1 193 ? 113.280 51.661 4.237 1.00 22.55 839 MET F O 1
ATOM 9444 N N . LYS F 1 194 ? 111.106 51.018 4.254 1.00 26.57 840 LYS F N 1
ATOM 9445 C CA . LYS F 1 194 ? 111.368 49.613 3.975 1.00 27.65 840 LYS F CA 1
ATOM 9446 C C . LYS F 1 194 ? 110.333 48.979 3.037 1.00 29.30 840 LYS F C 1
ATOM 9447 O O . LYS F 1 194 ? 109.171 49.441 3.015 1.00 27.84 840 LYS F O 1
ATOM 9453 N N . ILE F 1 195 ? 110.789 47.982 2.244 1.00 28.49 841 ILE F N 1
ATOM 9454 C CA . ILE F 1 195 ? 109.932 47.349 1.262 1.00 31.14 841 ILE F CA 1
ATOM 9455 C C . ILE F 1 195 ? 109.963 45.799 1.335 1.00 34.63 841 ILE F C 1
ATOM 9456 O O . ILE F 1 195 ? 110.994 45.132 1.583 1.00 30.70 841 ILE F O 1
ATOM 9461 N N . ARG F 1 196 ? 108.849 45.233 0.907 1.00 37.68 842 ARG F N 1
ATOM 9462 C CA . ARG F 1 196 ? 108.607 43.813 0.718 1.00 44.24 842 ARG F CA 1
ATOM 9463 C C . ARG F 1 196 ? 107.949 43.503 -0.634 1.00 46.94 842 ARG F C 1
ATOM 9464 O O . ARG F 1 196 ? 107.013 44.170 -1.070 1.00 43.39 842 ARG F O 1
ATOM 9472 N N . PRO F 1 197 ? 108.349 42.400 -1.263 1.00 52.07 843 PRO F N 1
ATOM 9473 C CA . PRO F 1 197 ? 107.654 41.806 -2.401 1.00 54.73 843 PRO F CA 1
ATOM 9474 C C . PRO F 1 197 ? 106.189 41.553 -2.074 1.00 57.31 843 PRO F C 1
ATOM 9475 O O . PRO F 1 197 ? 105.887 41.049 -0.990 1.00 56.86 843 PRO F O 1
ATOM 9479 N N . LEU F 1 198 ? 105.274 41.943 -2.950 1.00 61.90 844 LEU F N 1
ATOM 9480 C CA . LEU F 1 198 ? 103.843 41.837 -2.690 1.00 66.84 844 LEU F CA 1
ATOM 9481 C C . LEU F 1 198 ? 103.395 40.521 -2.072 1.00 71.12 844 LEU F C 1
ATOM 9482 O O . LEU F 1 198 ? 102.560 40.540 -1.164 1.00 71.20 844 LEU F O 1
ATOM 9487 N N . VAL F 1 199 ? 103.935 39.396 -2.509 1.00 76.48 845 VAL F N 1
ATOM 9488 C CA . VAL F 1 199 ? 103.626 38.078 -1.977 1.00 81.63 845 VAL F CA 1
ATOM 9489 C C . VAL F 1 199 ? 104.264 37.869 -0.603 1.00 85.03 845 VAL F C 1
ATOM 9490 O O . VAL F 1 199 ? 103.661 37.499 0.400 1.00 85.87 845 VAL F O 1
ATOM 9494 N N . THR F 1 200 ? 105.582 38.069 -0.601 1.00 88.46 846 THR F N 1
ATOM 9495 C CA . THR F 1 200 ? 106.449 37.917 0.554 1.00 91.31 846 THR F CA 1
ATOM 9496 C C . THR F 1 200 ? 105.863 38.504 1.827 1.00 93.51 846 THR F C 1
ATOM 9497 O O . THR F 1 200 ? 106.538 39.047 2.698 1.00 93.91 846 THR F O 1
ATOM 9501 N N . GLN F 1 201 ? 104.555 38.367 1.933 1.00 95.82 847 GLN F N 1
ATOM 9502 C CA . GLN F 1 201 ? 103.742 38.889 3.018 1.00 97.87 847 GLN F CA 1
ATOM 9503 C C . GLN F 1 201 ? 102.326 38.384 2.643 1.00 98.67 847 GLN F C 1
ATOM 9504 O O . GLN F 1 201 ? 101.503 39.237 2.197 1.00 98.85 847 GLN F O 1
ATOM 9511 N N . GLY G 1 5 ? 54.384 94.716 21.478 1.00 52.97 651 GLY G N 1
ATOM 9512 C CA . GLY G 1 5 ? 53.983 93.535 22.249 1.00 52.48 651 GLY G CA 1
ATOM 9513 C C . GLY G 1 5 ? 54.631 93.524 23.642 1.00 51.74 651 GLY G C 1
ATOM 9514 O O . GLY G 1 5 ? 53.959 93.237 24.636 1.00 52.52 651 GLY G O 1
ATOM 9515 N N . GLY G 1 6 ? 55.928 93.833 23.688 1.00 48.71 652 GLY G N 1
ATOM 9516 C CA . GLY G 1 6 ? 56.741 93.887 24.865 1.00 43.84 652 GLY G CA 1
ATOM 9517 C C . GLY G 1 6 ? 56.744 92.612 25.685 1.00 40.47 652 GLY G C 1
ATOM 9518 O O . GLY G 1 6 ? 55.946 92.547 26.633 1.00 41.84 652 GLY G O 1
ATOM 9519 N N . TRP G 1 7 ? 57.586 91.616 25.403 1.00 35.48 653 TRP G N 1
ATOM 9520 C CA . TRP G 1 7 ? 57.535 90.417 26.263 1.00 29.35 653 TRP G CA 1
ATOM 9521 C C . TRP G 1 7 ? 58.899 90.145 26.877 1.00 26.28 653 TRP G C 1
ATOM 9522 O O . TRP G 1 7 ? 59.899 90.409 26.217 1.00 26.20 653 TRP G O 1
ATOM 9533 N N . LEU G 1 8 ? 58.958 89.632 28.082 1.00 23.94 654 LEU G N 1
ATOM 9534 C CA . LEU G 1 8 ? 60.207 89.180 28.676 1.00 22.06 654 LEU G CA 1
ATOM 9535 C C . LEU G 1 8 ? 60.253 87.624 28.601 1.00 21.37 654 LEU G C 1
ATOM 9536 O O . LEU G 1 8 ? 59.385 86.996 29.207 1.00 17.67 654 LEU G O 1
ATOM 9541 N N . LEU G 1 9 ? 61.206 87.031 27.946 1.00 20.09 655 LEU G N 1
ATOM 9542 C CA . LEU G 1 9 ? 61.456 85.596 27.902 1.00 23.32 655 LEU G CA 1
ATOM 9543 C C . LEU G 1 9 ? 61.877 85.061 29.279 1.00 21.84 655 LEU G C 1
ATOM 9544 O O . LEU G 1 9 ? 62.713 85.639 30.008 1.00 19.29 655 LEU G O 1
ATOM 9549 N N . ILE G 1 10 ? 61.241 83.988 29.753 1.00 18.40 656 ILE G N 1
ATOM 9550 C CA . ILE G 1 10 ? 61.568 83.332 31.001 1.00 19.67 656 ILE G CA 1
ATOM 9551 C C . ILE G 1 10 ? 61.998 81.861 30.814 1.00 18.84 656 ILE G C 1
ATOM 9552 O O . ILE G 1 10 ? 62.484 81.236 31.767 1.00 18.04 656 ILE G O 1
ATOM 9557 N N . GLN G 1 11 ? 61.819 81.279 29.653 1.00 19.44 657 GLN G N 1
ATOM 9558 C CA . GLN G 1 11 ? 62.233 79.863 29.436 1.00 20.85 657 GLN G CA 1
ATOM 9559 C C . GLN G 1 11 ? 62.275 79.664 27.935 1.00 20.38 657 GLN G C 1
ATOM 9560 O O . GLN G 1 11 ? 61.459 80.335 27.296 1.00 20.14 657 GLN G O 1
ATOM 9566 N N . GLN G 1 12 ? 63.230 78.914 27.398 1.00 20.53 658 GLN G N 1
ATOM 9567 C CA . GLN G 1 12 ? 63.247 78.635 25.990 1.00 22.42 658 GLN G CA 1
ATOM 9568 C C . GLN G 1 12 ? 63.982 77.332 25.729 1.00 24.47 658 GLN G C 1
ATOM 9569 O O . GLN G 1 12 ? 65.001 77.059 26.364 1.00 22.94 658 GLN G O 1
ATOM 9575 N N . ARG G 1 13 ? 63.450 76.522 24.796 1.00 27.56 659 ARG G N 1
ATOM 9576 C CA . ARG G 1 13 ? 64.229 75.380 24.321 1.00 27.63 659 ARG G CA 1
ATOM 9577 C C . ARG G 1 13 ? 64.221 75.430 22.798 1.00 27.64 659 ARG G C 1
ATOM 9578 O O . ARG G 1 13 ? 63.213 75.875 22.245 1.00 27.82 659 ARG G O 1
ATOM 9586 N N . MET G 1 14 ? 65.251 74.841 22.202 1.00 28.29 660 MET G N 1
ATOM 9587 C CA . MET G 1 14 ? 65.114 74.585 20.777 1.00 32.33 660 MET G CA 1
ATOM 9588 C C . MET G 1 14 ? 66.021 73.484 20.262 1.00 30.32 660 MET G C 1
ATOM 9589 O O . MET G 1 14 ? 65.895 73.343 19.046 1.00 29.74 660 MET G O 1
ATOM 9594 N N . ASP G 1 15 ? 66.873 72.849 21.045 1.00 29.75 661 ASP G N 1
ATOM 9595 C CA . ASP G 1 15 ? 67.724 71.823 20.375 1.00 31.63 661 ASP G CA 1
ATOM 9596 C C . ASP G 1 15 ? 68.095 70.719 21.332 1.00 32.52 661 ASP G C 1
ATOM 9597 O O . ASP G 1 15 ? 68.790 69.767 20.969 1.00 35.54 661 ASP G O 1
ATOM 9602 N N . GLY G 1 16 ? 67.702 70.853 22.586 1.00 31.64 662 GLY G N 1
ATOM 9603 C CA . GLY G 1 16 ? 67.945 69.932 23.667 1.00 32.98 662 GLY G CA 1
ATOM 9604 C C . GLY G 1 16 ? 69.368 69.895 24.182 1.00 35.24 662 GLY G C 1
ATOM 9605 O O . GLY G 1 16 ? 69.675 69.024 25.021 1.00 36.16 662 GLY G O 1
ATOM 9606 N N . SER G 1 17 ? 70.242 70.820 23.747 1.00 34.56 663 SER G N 1
ATOM 9607 C CA . SER G 1 17 ? 71.630 70.655 24.244 1.00 33.93 663 SER G CA 1
ATOM 9608 C C . SER G 1 17 ? 71.783 70.935 25.707 1.00 34.38 663 SER G C 1
ATOM 9609 O O . SER G 1 17 ? 72.726 70.440 26.332 1.00 33.33 663 SER G O 1
ATOM 9612 N N . LEU G 1 18 ? 70.865 71.691 26.318 1.00 35.41 664 LEU G N 1
ATOM 9613 C CA . LEU G 1 18 ? 70.973 72.014 27.738 1.00 34.82 664 LEU G CA 1
ATOM 9614 C C . LEU G 1 18 ? 70.251 71.013 28.616 1.00 33.79 664 LEU G C 1
ATOM 9615 O O . LEU G 1 18 ? 69.087 70.709 28.313 1.00 35.27 664 LEU G O 1
ATOM 9620 N N . ASN G 1 19 ? 70.820 70.580 29.715 1.00 32.92 665 ASN G N 1
ATOM 9621 C CA . ASN G 1 19 ? 70.203 69.631 30.613 1.00 35.03 665 ASN G CA 1
ATOM 9622 C C . ASN G 1 19 ? 69.196 70.244 31.577 1.00 34.70 665 ASN G C 1
ATOM 9623 O O . ASN G 1 19 ? 69.558 70.944 32.532 1.00 35.96 665 ASN G O 1
ATOM 9628 N N . PHE G 1 20 ? 67.923 69.904 31.402 1.00 34.22 666 PHE G N 1
ATOM 9629 C CA . PHE G 1 20 ? 66.847 70.480 32.243 1.00 33.16 666 PHE G CA 1
ATOM 9630 C C . PHE G 1 20 ? 66.545 69.655 33.476 1.00 34.23 666 PHE G C 1
ATOM 9631 O O . PHE G 1 20 ? 65.789 70.029 34.378 1.00 32.44 666 PHE G O 1
ATOM 9639 N N . ASN G 1 21 ? 67.208 68.487 33.577 1.00 35.04 667 ASN G N 1
ATOM 9640 C CA . ASN G 1 21 ? 67.032 67.643 34.768 1.00 34.94 667 ASN G CA 1
ATOM 9641 C C . ASN G 1 21 ? 67.964 68.090 35.884 1.00 35.39 667 ASN G C 1
ATOM 9642 O O . ASN G 1 21 ? 69.039 67.471 36.026 1.00 35.54 667 ASN G O 1
ATOM 9647 N N . ARG G 1 22 ? 67.558 69.094 36.656 1.00 34.10 668 ARG G N 1
ATOM 9648 C CA . ARG G 1 22 ? 68.422 69.683 37.657 1.00 35.38 668 ARG G CA 1
ATOM 9649 C C . ARG G 1 22 ? 67.797 69.851 39.031 1.00 34.93 668 ARG G C 1
ATOM 9650 O O . ARG G 1 22 ? 66.611 69.643 39.254 1.00 34.37 668 ARG G O 1
ATOM 9658 N N . THR G 1 23 ? 68.624 70.261 39.989 1.00 34.23 669 THR G N 1
ATOM 9659 C CA . THR G 1 23 ? 68.227 70.372 41.374 1.00 35.48 669 THR G CA 1
ATOM 9660 C C . THR G 1 23 ? 67.387 71.609 41.672 1.00 36.76 669 THR G C 1
ATOM 9661 O O . THR G 1 23 ? 67.318 72.558 40.878 1.00 37.65 669 THR G O 1
ATOM 9665 N N . TRP G 1 24 ? 66.870 71.664 42.877 1.00 35.62 670 TRP G N 1
ATOM 9666 C CA . TRP G 1 24 ? 66.099 72.770 43.400 1.00 37.75 670 TRP G CA 1
ATOM 9667 C C . TRP G 1 24 ? 66.901 74.070 43.254 1.00 39.11 670 TRP G C 1
ATOM 9668 O O . TRP G 1 24 ? 66.347 75.076 42.817 1.00 38.91 670 TRP G O 1
ATOM 9679 N N . GLN G 1 25 ? 68.118 74.054 43.773 1.00 38.99 671 GLN G N 1
ATOM 9680 C CA . GLN G 1 25 ? 69.010 75.187 43.702 1.00 40.42 671 GLN G CA 1
ATOM 9681 C C . GLN G 1 25 ? 69.137 75.737 42.282 1.00 37.85 671 GLN G C 1
ATOM 9682 O O . GLN G 1 25 ? 69.185 76.946 42.114 1.00 38.24 671 GLN G O 1
ATOM 9688 N N . ASP G 1 26 ? 69.344 74.871 41.305 1.00 34.30 672 ASP G N 1
ATOM 9689 C CA . ASP G 1 26 ? 69.545 75.318 39.934 1.00 33.53 672 ASP G CA 1
ATOM 9690 C C . ASP G 1 26 ? 68.314 76.063 39.402 1.00 33.05 672 ASP G C 1
ATOM 9691 O O . ASP G 1 26 ? 68.421 77.091 38.726 1.00 31.82 672 ASP G O 1
ATOM 9696 N N . TYR G 1 27 ? 67.137 75.487 39.675 1.00 30.40 673 TYR G N 1
ATOM 9697 C CA . TYR G 1 27 ? 65.855 76.024 39.252 1.00 28.94 673 TYR G CA 1
ATOM 9698 C C . TYR G 1 27 ? 65.556 77.334 39.982 1.00 27.42 673 TYR G C 1
ATOM 9699 O O . TYR G 1 27 ? 64.834 78.222 39.508 1.00 28.73 673 TYR G O 1
ATOM 9708 N N . LYS G 1 28 ? 66.069 77.425 41.177 1.00 26.51 674 LYS G N 1
ATOM 9709 C CA . LYS G 1 28 ? 65.851 78.556 42.050 1.00 28.38 674 LYS G CA 1
ATOM 9710 C C . LYS G 1 28 ? 66.691 79.762 41.570 1.00 28.96 674 LYS G C 1
ATOM 9711 O O . LYS G 1 28 ? 66.107 80.873 41.612 1.00 25.78 674 LYS G O 1
ATOM 9717 N N . ARG G 1 29 ? 67.941 79.533 41.138 1.00 25.94 675 ARG G N 1
ATOM 9718 C CA . ARG G 1 29 ? 68.655 80.737 40.710 1.00 30.03 675 ARG G CA 1
ATOM 9719 C C . ARG G 1 29 ? 68.640 80.902 39.199 1.00 28.50 675 ARG G C 1
ATOM 9720 O O . ARG G 1 29 ? 69.046 81.973 38.768 1.00 26.92 675 ARG G O 1
ATOM 9728 N N . GLY G 1 30 ? 68.293 79.892 38.405 1.00 27.17 676 GLY G N 1
ATOM 9729 C CA . GLY G 1 30 ? 68.316 80.003 36.954 1.00 24.89 676 GLY G CA 1
ATOM 9730 C C . GLY G 1 30 ? 69.535 79.422 36.280 1.00 24.10 676 GLY G C 1
ATOM 9731 O O . GLY G 1 30 ? 70.514 79.255 37.008 1.00 23.74 676 GLY G O 1
ATOM 9732 N N . PHE G 1 31 ? 69.498 79.086 34.984 1.00 21.39 677 PHE G N 1
ATOM 9733 C CA . PHE G 1 31 ? 70.647 78.404 34.405 1.00 22.43 677 PHE G CA 1
ATOM 9734 C C . PHE G 1 31 ? 70.505 78.499 32.898 1.00 23.32 677 PHE G C 1
ATOM 9735 O O . PHE G 1 31 ? 69.379 78.871 32.462 1.00 22.17 677 PHE G O 1
ATOM 9743 N N . GLY G 1 32 ? 71.609 78.279 32.183 1.00 20.25 678 GLY G N 1
ATOM 9744 C CA . GLY G 1 32 ? 71.554 78.298 30.734 1.00 21.28 678 GLY G CA 1
ATOM 9745 C C . GLY G 1 32 ? 72.068 79.678 30.276 1.00 25.17 678 GLY G C 1
ATOM 9746 O O . GLY G 1 32 ? 72.777 80.367 31.022 1.00 25.51 678 GLY G O 1
ATOM 9747 N N . SER G 1 33 ? 71.826 80.006 29.015 1.00 25.54 679 SER G N 1
ATOM 9748 C CA . SER G 1 33 ? 72.353 81.287 28.549 1.00 29.78 679 SER G CA 1
ATOM 9749 C C . SER G 1 33 ? 71.642 81.749 27.298 1.00 30.95 679 SER G C 1
ATOM 9750 O O . SER G 1 33 ? 71.168 80.953 26.470 1.00 32.93 679 SER G O 1
ATOM 9753 N N . LEU G 1 34 ? 71.429 83.032 27.166 1.00 30.87 680 LEU G N 1
ATOM 9754 C CA . LEU G 1 34 ? 70.822 83.665 26.012 1.00 33.26 680 LEU G CA 1
ATOM 9755 C C . LEU G 1 34 ? 71.810 84.588 25.311 1.00 36.40 680 LEU G C 1
ATOM 9756 O O . LEU G 1 34 ? 72.501 85.334 26.036 1.00 39.34 680 LEU G O 1
ATOM 9761 N N . ASN G 1 35 ? 71.899 84.624 23.997 1.00 37.68 681 ASN G N 1
ATOM 9762 C CA . ASN G 1 35 ? 72.816 85.593 23.377 1.00 40.69 681 ASN G CA 1
ATOM 9763 C C . ASN G 1 35 ? 72.093 86.934 23.197 1.00 43.21 681 ASN G C 1
ATOM 9764 O O . ASN G 1 35 ? 70.923 87.093 23.570 1.00 41.50 681 ASN G O 1
ATOM 9769 N N . ASP G 1 36 ? 72.752 87.905 22.570 1.00 46.38 682 ASP G N 1
ATOM 9770 C CA . ASP G 1 36 ? 72.201 89.232 22.351 1.00 49.21 682 ASP G CA 1
ATOM 9771 C C . ASP G 1 36 ? 71.036 89.198 21.378 1.00 49.95 682 ASP G C 1
ATOM 9772 O O . ASP G 1 36 ? 70.288 90.181 21.290 1.00 50.72 682 ASP G O 1
ATOM 9777 N N . GLU G 1 37 ? 70.914 88.145 20.589 1.00 50.23 683 GLU G N 1
ATOM 9778 C CA . GLU G 1 37 ? 69.790 88.061 19.655 1.00 50.83 683 GLU G CA 1
ATOM 9779 C C . GLU G 1 37 ? 68.605 87.349 20.287 1.00 50.66 683 GLU G C 1
ATOM 9780 O O . GLU G 1 37 ? 67.664 87.066 19.544 1.00 51.69 683 GLU G O 1
ATOM 9786 N N . GLY G 1 38 ? 68.628 87.014 21.574 1.00 48.76 684 GLY G N 1
ATOM 9787 C CA . GLY G 1 38 ? 67.501 86.300 22.164 1.00 47.58 684 GLY G CA 1
ATOM 9788 C C . GLY G 1 38 ? 67.460 84.818 21.818 1.00 46.91 684 GLY G C 1
ATOM 9789 O O . GLY G 1 38 ? 66.444 84.127 21.952 1.00 46.38 684 GLY G O 1
ATOM 9790 N N . GLU G 1 39 ? 68.574 84.279 21.337 1.00 46.30 685 GLU G N 1
ATOM 9791 C CA . GLU G 1 39 ? 68.663 82.863 21.001 1.00 45.46 685 GLU G CA 1
ATOM 9792 C C . GLU G 1 39 ? 69.497 82.125 22.052 1.00 42.29 685 GLU G C 1
ATOM 9793 O O . GLU G 1 39 ? 70.381 82.731 22.679 1.00 40.51 685 GLU G O 1
ATOM 9799 N N . GLY G 1 40 ? 69.131 80.874 22.319 1.00 37.56 686 GLY G N 1
ATOM 9800 C CA . GLY G 1 40 ? 69.759 80.039 23.325 1.00 33.11 686 GLY G CA 1
ATOM 9801 C C . GLY G 1 40 ? 68.734 79.253 24.146 1.00 31.02 686 GLY G C 1
ATOM 9802 O O . GLY G 1 40 ? 67.532 79.409 23.900 1.00 32.48 686 GLY G O 1
ATOM 9803 N N . GLU G 1 41 ? 69.105 78.447 25.127 1.00 26.63 687 GLU G N 1
ATOM 9804 C CA . GLU G 1 41 ? 68.204 77.673 25.962 1.00 25.35 687 GLU G CA 1
ATOM 9805 C C . GLU G 1 41 ? 68.396 78.104 27.397 1.00 22.15 687 GLU G C 1
ATOM 9806 O O . GLU G 1 41 ? 69.568 78.268 27.768 1.00 23.10 687 GLU G O 1
ATOM 9812 N N . PHE G 1 42 ? 67.367 78.327 28.208 1.00 19.09 688 PHE G N 1
ATOM 9813 C CA . PHE G 1 42 ? 67.619 78.724 29.584 1.00 17.92 688 PHE G CA 1
ATOM 9814 C C . PHE G 1 42 ? 66.413 78.624 30.458 1.00 17.69 688 PHE G C 1
ATOM 9815 O O . PHE G 1 42 ? 65.274 78.549 29.990 1.00 17.52 688 PHE G O 1
ATOM 9823 N N . TRP G 1 43 ? 66.599 78.884 31.727 1.00 18.84 689 TRP G N 1
ATOM 9824 C CA . TRP G 1 43 ? 65.473 78.992 32.685 1.00 21.42 689 TRP G CA 1
ATOM 9825 C C . TRP G 1 43 ? 65.757 80.235 33.539 1.00 20.14 689 TRP G C 1
ATOM 9826 O O . TRP G 1 43 ? 66.843 80.340 34.126 1.00 18.29 689 TRP G O 1
ATOM 9837 N N . LEU G 1 44 ? 64.885 81.193 33.690 1.00 19.91 690 LEU G N 1
ATOM 9838 C CA . LEU G 1 44 ? 65.106 82.467 34.340 1.00 17.98 690 LEU G CA 1
ATOM 9839 C C . LEU G 1 44 ? 65.568 82.340 35.787 1.00 21.16 690 LEU G C 1
ATOM 9840 O O . LEU G 1 44 ? 66.568 82.957 36.209 1.00 20.09 690 LEU G O 1
ATOM 9845 N N . GLY G 1 45 ? 64.858 81.513 36.559 1.00 19.64 691 GLY G N 1
ATOM 9846 C CA . GLY G 1 45 ? 65.130 81.278 37.957 1.00 22.27 691 GLY G CA 1
ATOM 9847 C C . GLY G 1 45 ? 63.858 81.621 38.760 1.00 24.28 691 GLY G C 1
ATOM 9848 O O . GLY G 1 45 ? 63.282 82.704 38.552 1.00 23.82 691 GLY G O 1
ATOM 9849 N N . ASN G 1 46 ? 63.427 80.726 39.664 1.00 23.53 692 ASN G N 1
ATOM 9850 C CA . ASN G 1 46 ? 62.176 80.941 40.369 1.00 24.56 692 ASN G CA 1
ATOM 9851 C C . ASN G 1 46 ? 62.173 82.096 41.360 1.00 24.70 692 ASN G C 1
ATOM 9852 O O . ASN G 1 46 ? 61.059 82.625 41.544 1.00 22.52 692 ASN G O 1
ATOM 9857 N N . ASP G 1 47 ? 63.254 82.446 42.047 1.00 23.69 693 ASP G N 1
ATOM 9858 C CA . ASP G 1 47 ? 63.159 83.568 42.971 1.00 27.42 693 ASP G CA 1
ATOM 9859 C C . ASP G 1 47 ? 62.873 84.834 42.153 1.00 26.04 693 ASP G C 1
ATOM 9860 O O . ASP G 1 47 ? 62.094 85.667 42.592 1.00 27.00 693 ASP G O 1
ATOM 9865 N N . TYR G 1 48 ? 63.595 84.962 41.030 1.00 24.60 694 TYR G N 1
ATOM 9866 C CA . TYR G 1 48 ? 63.419 86.148 40.223 1.00 24.43 694 TYR G CA 1
ATOM 9867 C C . TYR G 1 48 ? 61.997 86.164 39.647 1.00 24.42 694 TYR G C 1
ATOM 9868 O O . TYR G 1 48 ? 61.309 87.194 39.646 1.00 24.07 694 TYR G O 1
ATOM 9877 N N . LEU G 1 49 ? 61.501 85.025 39.220 1.00 22.13 695 LEU G N 1
ATOM 9878 C CA . LEU G 1 49 ? 60.185 84.886 38.611 1.00 23.55 695 LEU G CA 1
ATOM 9879 C C . LEU G 1 49 ? 59.037 85.233 39.537 1.00 23.75 695 LEU G C 1
ATOM 9880 O O . LEU G 1 49 ? 58.103 85.971 39.208 1.00 20.51 695 LEU G O 1
ATOM 9885 N N . HIS G 1 50 ? 59.239 84.897 40.821 1.00 24.70 696 HIS G N 1
ATOM 9886 C CA . HIS G 1 50 ? 58.277 85.322 41.851 1.00 25.27 696 HIS G CA 1
ATOM 9887 C C . HIS G 1 50 ? 58.240 86.840 42.008 1.00 25.30 696 HIS G C 1
ATOM 9888 O O . HIS G 1 50 ? 57.165 87.446 42.086 1.00 23.23 696 HIS G O 1
ATOM 9895 N N . LEU G 1 51 ? 59.376 87.509 42.088 1.00 25.19 697 LEU G N 1
ATOM 9896 C CA . LEU G 1 51 ? 59.456 88.958 42.178 1.00 26.84 697 LEU G CA 1
ATOM 9897 C C . LEU G 1 51 ? 58.796 89.639 40.973 1.00 27.81 697 LEU G C 1
ATOM 9898 O O . LEU G 1 51 ? 58.075 90.643 41.117 1.00 25.58 697 LEU G O 1
ATOM 9903 N N . LEU G 1 52 ? 58.978 89.036 39.786 1.00 26.47 698 LEU G N 1
ATOM 9904 C CA . LEU G 1 52 ? 58.470 89.711 38.594 1.00 27.22 698 LEU G CA 1
ATOM 9905 C C . LEU G 1 52 ? 56.968 89.598 38.443 1.00 28.76 698 LEU G C 1
ATOM 9906 O O . LEU G 1 52 ? 56.290 90.297 37.705 1.00 28.16 698 LEU G O 1
ATOM 9911 N N . THR G 1 53 ? 56.448 88.597 39.101 1.00 30.29 699 THR G N 1
ATOM 9912 C CA . THR G 1 53 ? 55.054 88.141 38.932 1.00 33.66 699 THR G CA 1
ATOM 9913 C C . THR G 1 53 ? 54.209 88.461 40.134 1.00 36.43 699 THR G C 1
ATOM 9914 O O . THR G 1 53 ? 52.984 88.325 40.179 1.00 33.69 699 THR G O 1
ATOM 9918 N N . GLN G 1 54 ? 54.823 89.042 41.159 1.00 39.74 700 GLN G N 1
ATOM 9919 C CA . GLN G 1 54 ? 54.177 89.358 42.426 1.00 44.17 700 GLN G CA 1
ATOM 9920 C C . GLN G 1 54 ? 52.827 90.047 42.267 1.00 45.83 700 GLN G C 1
ATOM 9921 O O . GLN G 1 54 ? 51.818 89.623 42.823 1.00 47.11 700 GLN G O 1
ATOM 9927 N N . ARG G 1 55 ? 52.767 91.145 41.530 1.00 46.74 701 ARG G N 1
ATOM 9928 C CA . ARG G 1 55 ? 51.515 91.860 41.339 1.00 47.84 701 ARG G CA 1
ATOM 9929 C C . ARG G 1 55 ? 50.679 91.385 40.171 1.00 45.41 701 ARG G C 1
ATOM 9930 O O . ARG G 1 55 ? 49.678 92.014 39.845 1.00 43.53 701 ARG G O 1
ATOM 9938 N N . GLY G 1 56 ? 50.966 90.190 39.641 1.00 43.41 702 GLY G N 1
ATOM 9939 C CA . GLY G 1 56 ? 50.123 89.562 38.630 1.00 38.76 702 GLY G CA 1
ATOM 9940 C C . GLY G 1 56 ? 50.699 89.787 37.237 1.00 34.92 702 GLY G C 1
ATOM 9941 O O . GLY G 1 56 ? 51.344 90.799 37.016 1.00 33.91 702 GLY G O 1
ATOM 9942 N N . SER G 1 57 ? 50.489 88.845 36.314 1.00 31.45 703 SER G N 1
ATOM 9943 C CA . SER G 1 57 ? 51.033 89.078 34.970 1.00 28.63 703 SER G CA 1
ATOM 9944 C C . SER G 1 57 ? 50.361 88.210 33.941 1.00 25.94 703 SER G C 1
ATOM 9945 O O . SER G 1 57 ? 49.499 87.403 34.284 1.00 25.76 703 SER G O 1
ATOM 9948 N N . VAL G 1 58 ? 50.691 88.402 32.682 1.00 24.65 704 VAL G N 1
ATOM 9949 C CA . VAL G 1 58 ? 50.149 87.583 31.601 1.00 24.27 704 VAL G CA 1
ATOM 9950 C C . VAL G 1 58 ? 51.276 86.677 31.080 1.00 23.66 704 VAL G C 1
ATOM 9951 O O . VAL G 1 58 ? 52.361 87.164 30.741 1.00 23.96 704 VAL G O 1
ATOM 9955 N N . LEU G 1 59 ? 51.022 85.396 30.980 1.00 24.92 705 LEU G N 1
ATOM 9956 C CA . LEU G 1 59 ? 51.963 84.415 30.442 1.00 24.32 705 LEU G CA 1
ATOM 9957 C C . LEU G 1 59 ? 51.568 84.083 29.006 1.00 24.89 705 LEU G C 1
ATOM 9958 O O . LEU G 1 59 ? 50.364 83.902 28.713 1.00 23.90 705 LEU G O 1
ATOM 9963 N N . ARG G 1 60 ? 52.551 84.074 28.122 1.00 22.95 706 ARG G N 1
ATOM 9964 C CA . ARG G 1 60 ? 52.350 83.578 26.770 1.00 24.47 706 ARG G CA 1
ATOM 9965 C C . ARG G 1 60 ? 53.283 82.363 26.547 1.00 24.99 706 ARG G C 1
ATOM 9966 O O . ARG G 1 60 ? 54.505 82.485 26.752 1.00 23.76 706 ARG G O 1
ATOM 9974 N N . VAL G 1 61 ? 52.675 81.226 26.234 1.00 24.16 707 VAL G N 1
ATOM 9975 C CA . VAL G 1 61 ? 53.401 79.989 25.908 1.00 25.20 707 VAL G CA 1
ATOM 9976 C C . VAL G 1 61 ? 53.431 79.836 24.386 1.00 25.96 707 VAL G C 1
ATOM 9977 O O . VAL G 1 61 ? 52.361 80.045 23.781 1.00 27.54 707 VAL G O 1
ATOM 9981 N N . GLU G 1 62 ? 54.540 79.658 23.703 1.00 23.44 708 GLU G N 1
ATOM 9982 C CA . GLU G 1 62 ? 54.567 79.476 22.260 1.00 26.46 708 GLU G CA 1
ATOM 9983 C C . GLU G 1 62 ? 55.109 78.074 21.898 1.00 27.18 708 GLU G C 1
ATOM 9984 O O . GLU G 1 62 ? 56.144 77.626 22.417 1.00 27.19 708 GLU G O 1
ATOM 9990 N N . LEU G 1 63 ? 54.441 77.369 21.008 1.00 27.89 709 LEU G N 1
ATOM 9991 C CA . LEU G 1 63 ? 54.750 75.956 20.724 1.00 29.20 709 LEU G CA 1
ATOM 9992 C C . LEU G 1 63 ? 54.959 75.661 19.242 1.00 30.72 709 LEU G C 1
ATOM 9993 O O . LEU G 1 63 ? 54.253 76.193 18.399 1.00 29.98 709 LEU G O 1
ATOM 9998 N N . GLU G 1 64 ? 55.924 74.804 18.917 1.00 32.63 710 GLU G N 1
ATOM 9999 C CA . GLU G 1 64 ? 56.310 74.511 17.535 1.00 35.59 710 GLU G CA 1
ATOM 10000 C C . GLU G 1 64 ? 56.684 73.029 17.395 1.00 35.29 710 GLU G C 1
ATOM 10001 O O . GLU G 1 64 ? 57.363 72.449 18.249 1.00 35.08 710 GLU G O 1
ATOM 10007 N N . ASP G 1 65 ? 55.999 72.340 16.481 1.00 35.43 711 ASP G N 1
ATOM 10008 C CA . ASP G 1 65 ? 56.208 70.905 16.270 1.00 34.12 711 ASP G CA 1
ATOM 10009 C C . ASP G 1 65 ? 57.219 70.732 15.144 1.00 34.95 711 ASP G C 1
ATOM 10010 O O . ASP G 1 65 ? 57.648 71.742 14.570 1.00 34.01 711 ASP G O 1
ATOM 10015 N N . TRP G 1 66 ? 57.512 69.480 14.776 1.00 36.09 712 TRP G N 1
ATOM 10016 C CA . TRP G 1 66 ? 58.498 69.265 13.726 1.00 37.11 712 TRP G CA 1
ATOM 10017 C C . TRP G 1 66 ? 58.011 69.396 12.300 1.00 38.71 712 TRP G C 1
ATOM 10018 O O . TRP G 1 66 ? 58.820 69.075 11.423 1.00 40.00 712 TRP G O 1
ATOM 10029 N N . ALA G 1 67 ? 56.818 69.912 12.078 1.00 40.45 713 ALA G N 1
ATOM 10030 C CA . ALA G 1 67 ? 56.340 70.136 10.718 1.00 41.92 713 ALA G CA 1
ATOM 10031 C C . ALA G 1 67 ? 56.103 71.610 10.435 1.00 42.42 713 ALA G C 1
ATOM 10032 O O . ALA G 1 67 ? 55.546 71.878 9.359 1.00 44.70 713 ALA G O 1
ATOM 10034 N N . GLY G 1 68 ? 56.212 72.496 11.419 1.00 41.39 714 GLY G N 1
ATOM 10035 C CA . GLY G 1 68 ? 55.887 73.890 11.126 1.00 39.69 714 GLY G CA 1
ATOM 10036 C C . GLY G 1 68 ? 54.572 74.337 11.730 1.00 38.74 714 GLY G C 1
ATOM 10037 O O . GLY G 1 68 ? 54.229 75.525 11.642 1.00 40.09 714 GLY G O 1
ATOM 10038 N N . ASN G 1 69 ? 53.826 73.444 12.371 1.00 37.22 715 ASN G N 1
ATOM 10039 C CA . ASN G 1 69 ? 52.577 73.910 13.002 1.00 35.90 715 ASN G CA 1
ATOM 10040 C C . ASN G 1 69 ? 52.948 74.765 14.204 1.00 35.67 715 ASN G C 1
ATOM 10041 O O . ASN G 1 69 ? 53.975 74.514 14.839 1.00 37.74 715 ASN G O 1
ATOM 10046 N N . GLU G 1 70 ? 52.258 75.848 14.468 1.00 35.81 716 GLU G N 1
ATOM 10047 C CA . GLU G 1 70 ? 52.585 76.680 15.618 1.00 37.07 716 GLU G CA 1
ATOM 10048 C C . GLU G 1 70 ? 51.340 76.919 16.453 1.00 35.60 716 GLU G C 1
ATOM 10049 O O . GLU G 1 70 ? 50.294 77.181 15.855 1.00 35.90 716 GLU G O 1
ATOM 10055 N N . ALA G 1 71 ? 51.472 76.867 17.775 1.00 33.38 717 ALA G N 1
ATOM 10056 C CA . ALA G 1 71 ? 50.280 77.172 18.578 1.00 32.48 717 ALA G CA 1
ATOM 10057 C C . ALA G 1 71 ? 50.715 78.049 19.750 1.00 32.47 717 ALA G C 1
ATOM 10058 O O . ALA G 1 71 ? 51.915 78.084 20.059 1.00 30.47 717 ALA G O 1
ATOM 10060 N N . TYR G 1 72 ? 49.747 78.671 20.412 1.00 29.75 718 TYR G N 1
ATOM 10061 C CA . TYR G 1 72 ? 50.071 79.439 21.600 1.00 30.47 718 TYR G CA 1
ATOM 10062 C C . TYR G 1 72 ? 48.948 79.339 22.622 1.00 31.27 718 TYR G C 1
ATOM 10063 O O . TYR G 1 72 ? 47.790 79.011 22.299 1.00 30.44 718 TYR G O 1
ATOM 10072 N N . ALA G 1 73 ? 49.282 79.646 23.862 1.00 29.39 719 ALA G N 1
ATOM 10073 C CA . ALA G 1 73 ? 48.380 79.725 24.984 1.00 27.75 719 ALA G CA 1
ATOM 10074 C C . ALA G 1 73 ? 48.771 80.938 25.841 1.00 29.39 719 ALA G C 1
ATOM 10075 O O . ALA G 1 73 ? 49.969 81.158 26.094 1.00 27.58 719 ALA G O 1
ATOM 10077 N N . GLU G 1 74 ? 47.759 81.725 26.231 1.00 28.47 720 GLU G N 1
ATOM 10078 C CA . GLU G 1 74 ? 47.924 82.845 27.133 1.00 30.27 720 GLU G CA 1
ATOM 10079 C C . GLU G 1 74 ? 47.040 82.737 28.383 1.00 29.09 720 GLU G C 1
ATOM 10080 O O . GLU G 1 74 ? 45.870 82.382 28.304 1.00 29.24 720 GLU G O 1
ATOM 10086 N N . TYR G 1 75 ? 47.592 83.074 29.538 1.00 27.74 721 TYR G N 1
ATOM 10087 C CA . TYR G 1 75 ? 47.022 83.065 30.848 1.00 28.12 721 TYR G CA 1
ATOM 10088 C C . TYR G 1 75 ? 47.450 84.226 31.755 1.00 29.65 721 TYR G C 1
ATOM 10089 O O . TYR G 1 75 ? 48.505 84.839 31.594 1.00 30.38 721 TYR G O 1
ATOM 10098 N N . HIS G 1 76 ? 46.659 84.470 32.795 1.00 30.06 722 HIS G N 1
ATOM 10099 C CA . HIS G 1 76 ? 46.968 85.371 33.881 1.00 31.48 722 HIS G CA 1
ATOM 10100 C C . HIS G 1 76 ? 47.792 84.430 34.782 1.00 30.98 722 HIS G C 1
ATOM 10101 O O . HIS G 1 76 ? 47.377 83.279 34.893 1.00 30.44 722 HIS G O 1
ATOM 10108 N N . PHE G 1 77 ? 48.896 84.915 35.302 1.00 31.58 723 PHE G N 1
ATOM 10109 C CA . PHE G 1 77 ? 49.861 84.032 35.925 1.00 31.00 723 PHE G CA 1
ATOM 10110 C C . PHE G 1 77 ? 50.507 84.631 37.153 1.00 31.27 723 PHE G C 1
ATOM 10111 O O . PHE G 1 77 ? 50.899 85.808 37.185 1.00 31.31 723 PHE G O 1
ATOM 10119 N N . ARG G 1 78 ? 50.837 83.735 38.068 1.00 31.58 724 ARG G N 1
ATOM 10120 C CA . ARG G 1 78 ? 51.611 84.196 39.235 1.00 32.96 724 ARG G CA 1
ATOM 10121 C C . ARG G 1 78 ? 52.345 82.994 39.796 1.00 30.30 724 ARG G C 1
ATOM 10122 O O . ARG G 1 78 ? 51.832 81.897 39.671 1.00 26.58 724 ARG G O 1
ATOM 10130 N N . VAL G 1 79 ? 53.553 83.199 40.297 1.00 29.69 725 VAL G N 1
ATOM 10131 C CA . VAL G 1 79 ? 54.318 82.167 40.990 1.00 29.46 725 VAL G CA 1
ATOM 10132 C C . VAL G 1 79 ? 54.462 82.629 42.439 1.00 30.50 725 VAL G C 1
ATOM 10133 O O . VAL G 1 79 ? 54.793 83.822 42.673 1.00 28.87 725 VAL G O 1
ATOM 10137 N N . GLY G 1 80 ? 54.249 81.757 43.432 1.00 30.05 726 GLY G N 1
ATOM 10138 C CA . GLY G 1 80 ? 54.398 82.168 44.837 1.00 29.48 726 GLY G CA 1
ATOM 10139 C C . GLY G 1 80 ? 55.847 82.139 45.315 1.00 33.26 726 GLY G C 1
ATOM 10140 O O . GLY G 1 80 ? 56.762 81.733 44.587 1.00 32.71 726 GLY G O 1
ATOM 10141 N N . SER G 1 81 ? 56.112 82.539 46.557 1.00 34.49 727 SER G N 1
ATOM 10142 C CA . SER G 1 81 ? 57.442 82.492 47.125 1.00 36.21 727 SER G CA 1
ATOM 10143 C C . SER G 1 81 ? 57.954 81.056 47.297 1.00 36.75 727 SER G C 1
ATOM 10144 O O . SER G 1 81 ? 57.293 80.052 47.025 1.00 35.11 727 SER G O 1
ATOM 10147 N N . GLU G 1 82 ? 59.220 81.056 47.689 1.00 37.69 728 GLU G N 1
ATOM 10148 C CA . GLU G 1 82 ? 59.935 79.821 47.958 1.00 39.51 728 GLU G CA 1
ATOM 10149 C C . GLU G 1 82 ? 59.191 79.108 49.097 1.00 40.66 728 GLU G C 1
ATOM 10150 O O . GLU G 1 82 ? 58.934 77.915 49.063 1.00 41.22 728 GLU G O 1
ATOM 10156 N N . ALA G 1 83 ? 58.822 79.908 50.091 1.00 42.85 729 ALA G N 1
ATOM 10157 C CA . ALA G 1 83 ? 58.134 79.330 51.250 1.00 45.60 729 ALA G CA 1
ATOM 10158 C C . ALA G 1 83 ? 56.828 78.684 50.784 1.00 45.81 729 ALA G C 1
ATOM 10159 O O . ALA G 1 83 ? 56.280 77.924 51.590 1.00 46.54 729 ALA G O 1
ATOM 10161 N N . GLU G 1 84 ? 56.370 78.988 49.562 1.00 43.89 730 GLU G N 1
ATOM 10162 C CA . GLU G 1 84 ? 55.121 78.361 49.146 1.00 42.72 730 GLU G CA 1
ATOM 10163 C C . GLU G 1 84 ? 55.370 77.355 48.026 1.00 40.48 730 GLU G C 1
ATOM 10164 O O . GLU G 1 84 ? 54.388 77.045 47.333 1.00 40.14 730 GLU G O 1
ATOM 10170 N N . GLY G 1 85 ? 56.629 76.947 47.891 1.00 37.43 731 GLY G N 1
ATOM 10171 C CA . GLY G 1 85 ? 56.958 75.979 46.859 1.00 35.61 731 GLY G CA 1
ATOM 10172 C C . GLY G 1 85 ? 56.736 76.539 45.453 1.00 34.60 731 GLY G C 1
ATOM 10173 O O . GLY G 1 85 ? 56.367 75.779 44.545 1.00 32.74 731 GLY G O 1
ATOM 10174 N N . TYR G 1 86 ? 56.937 77.859 45.329 1.00 32.90 732 TYR G N 1
ATOM 10175 C CA . TYR G 1 86 ? 56.798 78.532 44.037 1.00 31.64 732 TYR G CA 1
ATOM 10176 C C . TYR G 1 86 ? 55.505 78.101 43.375 1.00 31.94 732 TYR G C 1
ATOM 10177 O O . TYR G 1 86 ? 55.432 77.859 42.172 1.00 30.73 732 TYR G O 1
ATOM 10186 N N . ALA G 1 87 ? 54.448 77.963 44.208 1.00 31.85 733 ALA G N 1
ATOM 10187 C CA . ALA G 1 87 ? 53.184 77.465 43.654 1.00 30.08 733 ALA G CA 1
ATOM 10188 C C . ALA G 1 87 ? 52.687 78.270 42.454 1.00 30.34 733 ALA G C 1
ATOM 10189 O O . ALA G 1 87 ? 52.695 79.502 42.461 1.00 29.46 733 ALA G O 1
ATOM 10191 N N . LEU G 1 88 ? 52.001 77.597 41.529 1.00 27.99 734 LEU G N 1
ATOM 10192 C CA . LEU G 1 88 ? 51.523 78.184 40.302 1.00 29.66 734 LEU G CA 1
ATOM 10193 C C . LEU G 1 88 ? 50.064 78.635 40.411 1.00 32.84 734 LEU G C 1
ATOM 10194 O O . LEU G 1 88 ? 49.212 77.803 40.778 1.00 31.91 734 LEU G O 1
ATOM 10199 N N . GLN G 1 89 ? 49.797 79.888 40.027 1.00 34.39 735 GLN G N 1
ATOM 10200 C CA . GLN G 1 89 ? 48.423 80.362 39.980 1.00 36.32 735 GLN G CA 1
ATOM 10201 C C . GLN G 1 89 ? 48.127 80.881 38.564 1.00 34.79 735 GLN G C 1
ATOM 10202 O O . GLN G 1 89 ? 48.684 81.894 38.138 1.00 33.52 735 GLN G O 1
ATOM 10208 N N . VAL G 1 90 ? 47.250 80.201 37.836 1.00 32.40 736 VAL G N 1
ATOM 10209 C CA . VAL G 1 90 ? 46.870 80.642 36.510 1.00 32.38 736 VAL G CA 1
ATOM 10210 C C . VAL G 1 90 ? 45.344 80.758 36.361 1.00 34.37 736 VAL G C 1
ATOM 10211 O O . VAL G 1 90 ? 44.554 80.098 37.036 1.00 31.31 736 VAL G O 1
ATOM 10215 N N . SER G 1 91 ? 44.960 81.586 35.387 1.00 34.32 737 SER G N 1
ATOM 10216 C CA . SER G 1 91 ? 43.551 81.773 35.093 1.00 35.52 737 SER G CA 1
ATOM 10217 C C . SER G 1 91 ? 43.434 82.458 33.735 1.00 35.85 737 SER G C 1
ATOM 10218 O O . SER G 1 91 ? 44.425 82.747 33.066 1.00 34.59 737 SER G O 1
ATOM 10221 N N . SER G 1 92 ? 42.187 82.587 33.318 1.00 35.71 738 SER G N 1
ATOM 10222 C CA . SER G 1 92 ? 41.768 83.175 32.075 1.00 35.12 738 SER G CA 1
ATOM 10223 C C . SER G 1 92 ? 42.476 82.652 30.858 1.00 35.00 738 SER G C 1
ATOM 10224 O O . SER G 1 92 ? 42.962 83.402 30.013 1.00 34.10 738 SER G O 1
ATOM 10227 N N . TYR G 1 93 ? 42.463 81.320 30.718 1.00 35.30 739 TYR G N 1
ATOM 10228 C CA . TYR G 1 93 ? 43.037 80.715 29.531 1.00 35.64 739 TYR G CA 1
ATOM 10229 C C . TYR G 1 93 ? 42.518 81.447 28.299 1.00 37.39 739 TYR G C 1
ATOM 10230 O O . TYR G 1 93 ? 41.365 81.868 28.245 1.00 38.22 739 TYR G O 1
ATOM 10239 N N . GLU G 1 94 ? 43.331 81.461 27.248 1.00 38.63 740 GLU G N 1
ATOM 10240 C CA . GLU G 1 94 ? 42.927 81.940 25.947 1.00 38.88 740 GLU G CA 1
ATOM 10241 C C . GLU G 1 94 ? 43.979 81.454 24.946 1.00 39.08 740 GLU G C 1
ATOM 10242 O O . GLU G 1 94 ? 45.164 81.401 25.283 1.00 38.69 740 GLU G O 1
ATOM 10248 N N . GLY G 1 95 ? 43.557 81.213 23.718 1.00 37.73 741 GLY G N 1
ATOM 10249 C CA . GLY G 1 95 ? 44.537 80.808 22.724 1.00 38.54 741 GLY G CA 1
ATOM 10250 C C . GLY G 1 95 ? 44.113 79.629 21.848 1.00 37.81 741 GLY G C 1
ATOM 10251 O O . GLY G 1 95 ? 42.951 79.270 21.733 1.00 35.94 741 GLY G O 1
ATOM 10252 N N . THR G 1 96 ? 45.134 79.038 21.256 1.00 35.76 742 THR G N 1
ATOM 10253 C CA . THR G 1 96 ? 45.051 78.027 20.222 1.00 35.75 742 THR G CA 1
ATOM 10254 C C . THR G 1 96 ? 45.584 76.665 20.564 1.00 35.13 742 THR G C 1
ATOM 10255 O O . THR G 1 96 ? 45.393 75.710 19.818 1.00 35.77 742 THR G O 1
ATOM 10259 N N . ALA G 1 97 ? 46.443 76.511 21.571 1.00 33.81 743 ALA G N 1
ATOM 10260 C CA . ALA G 1 97 ? 47.178 75.295 21.829 1.00 33.85 743 ALA G CA 1
ATOM 10261 C C . ALA G 1 97 ? 46.314 74.355 22.679 1.00 34.63 743 ALA G C 1
ATOM 10262 O O . ALA G 1 97 ? 46.630 73.173 22.795 1.00 33.81 743 ALA G O 1
ATOM 10264 N N . GLY G 1 98 ? 45.310 74.958 23.324 1.00 33.69 744 GLY G N 1
ATOM 10265 C CA . GLY G 1 98 ? 44.426 74.182 24.192 1.00 34.08 744 GLY G CA 1
ATOM 10266 C C . GLY G 1 98 ? 44.875 74.395 25.629 1.00 34.23 744 GLY G C 1
ATOM 10267 O O . GLY G 1 98 ? 46.040 74.714 25.875 1.00 34.63 744 GLY G O 1
ATOM 10268 N N . ASP G 1 99 ? 43.992 74.221 26.571 1.00 33.37 745 ASP G N 1
ATOM 10269 C CA . ASP G 1 99 ? 44.214 74.455 27.971 1.00 34.45 745 ASP G CA 1
ATOM 10270 C C . ASP G 1 99 ? 44.850 73.348 28.780 1.00 34.73 745 ASP G C 1
ATOM 10271 O O . ASP G 1 99 ? 44.130 72.796 29.641 1.00 35.81 745 ASP G O 1
ATOM 10276 N N . ALA G 1 100 ? 46.155 73.069 28.615 1.00 32.78 746 ALA G N 1
ATOM 10277 C CA . ALA G 1 100 ? 46.728 72.019 29.457 1.00 32.17 746 ALA G CA 1
ATOM 10278 C C . ALA G 1 100 ? 46.927 72.452 30.902 1.00 33.22 746 ALA G C 1
ATOM 10279 O O . ALA G 1 100 ? 46.996 71.533 31.734 1.00 36.56 746 ALA G O 1
ATOM 10281 N N . LEU G 1 101 ? 47.094 73.706 31.236 1.00 33.03 747 LEU G N 1
ATOM 10282 C CA . LEU G 1 101 ? 47.400 74.033 32.623 1.00 36.43 747 LEU G CA 1
ATOM 10283 C C . LEU G 1 101 ? 46.214 73.891 33.554 1.00 38.77 747 LEU G C 1
ATOM 10284 O O . LEU G 1 101 ? 46.369 73.314 34.631 1.00 39.73 747 LEU G O 1
ATOM 10289 N N . ILE G 1 102 ? 45.027 74.371 33.181 1.00 41.44 748 ILE G N 1
ATOM 10290 C CA . ILE G 1 102 ? 43.879 74.283 34.094 1.00 44.75 748 ILE G CA 1
ATOM 10291 C C . ILE G 1 102 ? 43.057 73.010 33.956 1.00 45.69 748 ILE G C 1
ATOM 10292 O O . ILE G 1 102 ? 42.919 72.229 34.902 1.00 45.55 748 ILE G O 1
ATOM 10297 N N . GLU G 1 103 ? 42.506 72.709 32.790 1.00 48.44 749 GLU G N 1
ATOM 10298 C CA . GLU G 1 103 ? 41.752 71.478 32.572 1.00 50.88 749 GLU G CA 1
ATOM 10299 C C . GLU G 1 103 ? 42.569 70.204 32.648 1.00 54.08 749 GLU G C 1
ATOM 10300 O O . GLU G 1 103 ? 42.094 69.196 33.185 1.00 54.83 749 GLU G O 1
ATOM 10306 N N . GLY G 1 104 ? 43.798 70.185 32.129 1.00 57.04 750 GLY G N 1
ATOM 10307 C CA . GLY G 1 104 ? 44.638 68.991 32.193 1.00 59.29 750 GLY G CA 1
ATOM 10308 C C . GLY G 1 104 ? 44.393 68.052 31.019 1.00 61.29 750 GLY G C 1
ATOM 10309 O O . GLY G 1 104 ? 44.056 68.503 29.927 1.00 59.38 750 GLY G O 1
ATOM 10310 N N . SER G 1 105 ? 44.574 66.753 31.265 1.00 64.76 751 SER G N 1
ATOM 10311 C CA . SER G 1 105 ? 44.370 65.773 30.196 1.00 68.67 751 SER G CA 1
ATOM 10312 C C . SER G 1 105 ? 43.026 65.073 30.373 1.00 72.07 751 SER G C 1
ATOM 10313 O O . SER G 1 105 ? 42.870 64.264 31.291 1.00 72.03 751 SER G O 1
ATOM 10316 N N . VAL G 1 106 ? 42.078 65.404 29.506 1.00 76.09 752 VAL G N 1
ATOM 10317 C CA . VAL G 1 106 ? 40.753 64.776 29.576 1.00 80.32 752 VAL G CA 1
ATOM 10318 C C . VAL G 1 106 ? 40.873 63.258 29.715 1.00 82.66 752 VAL G C 1
ATOM 10319 O O . VAL G 1 106 ? 40.162 62.589 30.471 1.00 83.23 752 VAL G O 1
ATOM 10323 N N . GLU G 1 107 ? 41.819 62.670 28.990 1.00 85.08 753 GLU G N 1
ATOM 10324 C CA . GLU G 1 107 ? 42.064 61.244 28.986 1.00 87.60 753 GLU G CA 1
ATOM 10325 C C . GLU G 1 107 ? 42.743 60.706 30.237 1.00 88.57 753 GLU G C 1
ATOM 10326 O O . GLU G 1 107 ? 43.091 59.522 30.302 1.00 89.23 753 GLU G O 1
ATOM 10332 N N . GLU G 1 108 ? 42.958 61.534 31.237 1.00 89.16 754 GLU G N 1
ATOM 10333 C CA . GLU G 1 108 ? 43.434 61.088 32.544 1.00 89.61 754 GLU G CA 1
ATOM 10334 C C . GLU G 1 108 ? 42.615 61.866 33.582 1.00 89.49 754 GLU G C 1
ATOM 10335 O O . GLU G 1 108 ? 42.437 61.469 34.725 1.00 89.24 754 GLU G O 1
ATOM 10341 N N . GLY G 1 109 ? 42.084 63.001 33.120 1.00 89.05 755 GLY G N 1
ATOM 10342 C CA . GLY G 1 109 ? 41.209 63.836 33.916 1.00 88.42 755 GLY G CA 1
ATOM 10343 C C . GLY G 1 109 ? 41.908 64.831 34.825 1.00 87.37 755 GLY G C 1
ATOM 10344 O O . GLY G 1 109 ? 42.773 64.500 35.634 1.00 87.20 755 GLY G O 1
ATOM 10345 N N . ALA G 1 110 ? 41.423 66.068 34.779 1.00 86.20 756 ALA G N 1
ATOM 10346 C CA . ALA G 1 110 ? 41.950 67.160 35.578 1.00 84.88 756 ALA G CA 1
ATOM 10347 C C . ALA G 1 110 ? 42.132 66.824 37.052 1.00 83.58 756 ALA G C 1
ATOM 10348 O O . ALA G 1 110 ? 42.403 67.748 37.835 1.00 83.97 756 ALA G O 1
ATOM 10350 N N . GLU G 1 111 ? 41.924 65.577 37.448 1.00 81.26 757 GLU G N 1
ATOM 10351 C CA . GLU G 1 111 ? 42.078 65.245 38.864 1.00 79.69 757 GLU G CA 1
ATOM 10352 C C . GLU G 1 111 ? 43.554 65.008 39.176 1.00 77.09 757 GLU G C 1
ATOM 10353 O O . GLU G 1 111 ? 44.064 65.369 40.235 1.00 76.17 757 GLU G O 1
ATOM 10359 N N . TYR G 1 112 ? 44.242 64.421 38.197 1.00 73.97 758 TYR G N 1
ATOM 10360 C CA . TYR G 1 112 ? 45.637 64.059 38.394 1.00 71.76 758 TYR G CA 1
ATOM 10361 C C . TYR G 1 112 ? 46.561 64.767 37.414 1.00 68.02 758 TYR G C 1
ATOM 10362 O O . TYR G 1 112 ? 47.768 64.515 37.489 1.00 67.80 758 TYR G O 1
ATOM 10371 N N . THR G 1 113 ? 46.020 65.607 36.537 1.00 62.86 759 THR G N 1
ATOM 10372 C CA . THR G 1 113 ? 46.910 66.241 35.564 1.00 59.25 759 THR G CA 1
ATOM 10373 C C . THR G 1 113 ? 46.727 67.732 35.396 1.00 56.88 759 THR G C 1
ATOM 10374 O O . THR G 1 113 ? 47.295 68.318 34.479 1.00 56.57 759 THR G O 1
ATOM 10378 N N . SER G 1 114 ? 45.960 68.337 36.290 1.00 54.44 760 SER G N 1
ATOM 10379 C CA . SER G 1 114 ? 45.769 69.785 36.274 1.00 52.49 760 SER G CA 1
ATOM 10380 C C . SER G 1 114 ? 47.016 70.403 36.897 1.00 49.62 760 SER G C 1
ATOM 10381 O O . SER G 1 114 ? 47.500 69.795 37.859 1.00 48.69 760 SER G O 1
ATOM 10384 N N . HIS G 1 115 ? 47.507 71.538 36.408 1.00 46.87 761 HIS G N 1
ATOM 10385 C CA . HIS G 1 115 ? 48.715 72.078 37.056 1.00 43.81 761 HIS G CA 1
ATOM 10386 C C . HIS G 1 115 ? 48.429 73.214 38.010 1.00 43.17 761 HIS G C 1
ATOM 10387 O O . HIS G 1 115 ? 49.353 73.606 38.738 1.00 42.99 761 HIS G O 1
ATOM 10394 N N . ASN G 1 116 ? 47.216 73.772 37.979 1.00 41.78 762 ASN G N 1
ATOM 10395 C CA . ASN G 1 116 ? 46.909 74.917 38.827 1.00 41.29 762 ASN G CA 1
ATOM 10396 C C . ASN G 1 116 ? 46.961 74.625 40.312 1.00 41.24 762 ASN G C 1
ATOM 10397 O O . ASN G 1 116 ? 46.580 73.579 40.812 1.00 40.67 762 ASN G O 1
ATOM 10402 N N . ASN G 1 117 ? 47.525 75.542 41.079 1.00 41.85 763 ASN G N 1
ATOM 10403 C CA . ASN G 1 117 ? 47.762 75.450 42.497 1.00 42.17 763 ASN G CA 1
ATOM 10404 C C . ASN G 1 117 ? 48.794 74.392 42.872 1.00 41.51 763 ASN G C 1
ATOM 10405 O O . ASN G 1 117 ? 48.950 74.163 44.079 1.00 41.39 763 ASN G O 1
ATOM 10410 N N . MET G 1 118 ? 49.494 73.785 41.916 1.00 39.74 764 MET G N 1
ATOM 10411 C CA . MET G 1 118 ? 50.526 72.834 42.320 1.00 39.46 764 MET G CA 1
ATOM 10412 C C . MET G 1 118 ? 51.827 73.537 42.720 1.00 38.38 764 MET G C 1
ATOM 10413 O O . MET G 1 118 ? 52.168 74.575 42.165 1.00 36.25 764 MET G O 1
ATOM 10418 N N . GLN G 1 119 ? 52.553 72.912 43.635 1.00 36.78 765 GLN G N 1
ATOM 10419 C CA . GLN G 1 119 ? 53.886 73.339 44.005 1.00 36.63 765 GLN G CA 1
ATOM 10420 C C . GLN G 1 119 ? 54.915 72.964 42.926 1.00 34.21 765 GLN G C 1
ATOM 10421 O O . GLN G 1 119 ? 54.595 72.192 42.026 1.00 32.11 765 GLN G O 1
ATOM 10427 N N . PHE G 1 120 ? 56.100 73.563 43.010 1.00 33.57 766 PHE G N 1
ATOM 10428 C CA . PHE G 1 120 ? 57.162 73.265 42.027 1.00 33.24 766 PHE G CA 1
ATOM 10429 C C . PHE G 1 120 ? 57.964 72.087 42.575 1.00 31.70 766 PHE G C 1
ATOM 10430 O O . PHE G 1 120 ? 58.311 72.082 43.747 1.00 30.92 766 PHE G O 1
ATOM 10438 N N . SER G 1 121 ? 58.163 71.039 41.791 1.00 33.70 767 SER G N 1
ATOM 10439 C CA . SER G 1 121 ? 58.971 69.928 42.297 1.00 35.39 767 SER G CA 1
ATOM 10440 C C . SER G 1 121 ? 60.159 69.633 41.386 1.00 36.34 767 SER G C 1
ATOM 10441 O O . SER G 1 121 ? 60.006 69.666 40.172 1.00 34.62 767 SER G O 1
ATOM 10444 N N . THR G 1 122 ? 61.253 69.199 41.990 1.00 39.02 768 THR G N 1
ATOM 10445 C CA . THR G 1 122 ? 62.414 68.656 41.277 1.00 40.74 768 THR G CA 1
ATOM 10446 C C . THR G 1 122 ? 62.794 67.317 41.927 1.00 41.86 768 THR G C 1
ATOM 10447 O O . THR G 1 122 ? 62.392 67.097 43.068 1.00 40.46 768 THR G O 1
ATOM 10451 N N . PHE G 1 123 ? 63.631 66.516 41.276 1.00 43.49 769 PHE G N 1
ATOM 10452 C CA . PHE G 1 123 ? 64.026 65.214 41.828 1.00 43.96 769 PHE G CA 1
ATOM 10453 C C . PHE G 1 123 ? 64.432 65.277 43.289 1.00 44.65 769 PHE G C 1
ATOM 10454 O O . PHE G 1 123 ? 63.932 64.468 44.080 1.00 45.99 769 PHE G O 1
ATOM 10462 N N . ASP G 1 124 ? 65.180 66.246 43.766 1.00 45.03 770 ASP G N 1
ATOM 10463 C CA . ASP G 1 124 ? 65.616 66.408 45.128 1.00 45.35 770 ASP G CA 1
ATOM 10464 C C . ASP G 1 124 ? 64.658 67.185 46.024 1.00 45.81 770 ASP G C 1
ATOM 10465 O O . ASP G 1 124 ? 65.016 67.604 47.141 1.00 45.97 770 ASP G O 1
ATOM 10470 N N . ARG G 1 125 ? 63.430 67.397 45.584 1.00 45.50 771 ARG G N 1
ATOM 10471 C CA . ARG G 1 125 ? 62.485 68.126 46.443 1.00 47.32 771 ARG G CA 1
ATOM 10472 C C . ARG G 1 125 ? 61.078 67.778 45.987 1.00 48.29 771 ARG G C 1
ATOM 10473 O O . ARG G 1 125 ? 60.459 68.546 45.264 1.00 49.05 771 ARG G O 1
ATOM 10481 N N . ASP G 1 126 ? 60.647 66.561 46.279 1.00 49.81 772 ASP G N 1
ATOM 10482 C CA . ASP G 1 126 ? 59.356 66.070 45.825 1.00 50.91 772 ASP G CA 1
ATOM 10483 C C . ASP G 1 126 ? 58.208 66.679 46.621 1.00 51.30 772 ASP G C 1
ATOM 10484 O O . ASP G 1 126 ? 57.966 66.236 47.749 1.00 51.99 772 ASP G O 1
ATOM 10489 N N . ALA G 1 127 ? 57.392 67.506 45.983 1.00 51.45 773 ALA G N 1
ATOM 10490 C CA . ALA G 1 127 ? 56.180 68.013 46.634 1.00 51.44 773 ALA G CA 1
ATOM 10491 C C . ALA G 1 127 ? 54.968 67.732 45.748 1.00 51.22 773 ALA G C 1
ATOM 10492 O O . ALA G 1 127 ? 54.078 68.588 45.705 1.00 50.37 773 ALA G O 1
ATOM 10494 N N . ASP G 1 128 ? 55.033 66.670 44.961 1.00 51.86 774 ASP G N 1
ATOM 10495 C CA . ASP G 1 128 ? 53.972 66.379 43.996 1.00 55.29 774 ASP G CA 1
ATOM 10496 C C . ASP G 1 128 ? 52.790 65.626 44.612 1.00 56.84 774 ASP G C 1
ATOM 10497 O O . ASP G 1 128 ? 52.612 65.663 45.842 1.00 56.18 774 ASP G O 1
ATOM 10502 N N . GLN G 1 129 ? 51.951 64.993 43.800 1.00 58.49 775 GLN G N 1
ATOM 10503 C CA . GLN G 1 129 ? 50.760 64.299 44.300 1.00 61.71 775 GLN G CA 1
ATOM 10504 C C . GLN G 1 129 ? 50.800 62.784 44.117 1.00 62.44 775 GLN G C 1
ATOM 10505 O O . GLN G 1 129 ? 49.811 62.068 44.267 1.00 61.43 775 GLN G O 1
ATOM 10511 N N . TRP G 1 130 ? 51.952 62.258 43.750 1.00 64.02 776 TRP G N 1
ATOM 10512 C CA . TRP G 1 130 ? 52.168 60.842 43.525 1.00 65.66 776 TRP G CA 1
ATOM 10513 C C . TRP G 1 130 ? 52.800 60.233 44.772 1.00 66.36 776 TRP G C 1
ATOM 10514 O O . TRP G 1 130 ? 53.330 61.018 45.564 1.00 65.82 776 TRP G O 1
ATOM 10525 N N . GLU G 1 131 ? 52.700 58.916 44.959 1.00 66.69 777 GLU G N 1
ATOM 10526 C CA . GLU G 1 131 ? 53.359 58.343 46.141 1.00 67.41 777 GLU G CA 1
ATOM 10527 C C . GLU G 1 131 ? 54.859 58.359 45.832 1.00 66.15 777 GLU G C 1
ATOM 10528 O O . GLU G 1 131 ? 55.712 58.371 46.710 1.00 66.09 777 GLU G O 1
ATOM 10534 N N . GLU G 1 132 ? 55.129 58.429 44.525 1.00 64.13 778 GLU G N 1
ATOM 10535 C CA . GLU G 1 132 ? 56.511 58.530 44.060 1.00 61.60 778 GLU G CA 1
ATOM 10536 C C . GLU G 1 132 ? 56.914 59.972 43.722 1.00 58.29 778 GLU G C 1
ATOM 10537 O O . GLU G 1 132 ? 56.371 60.969 44.202 1.00 55.97 778 GLU G O 1
ATOM 10543 N N . ASN G 1 133 ? 57.932 60.076 42.882 1.00 54.56 779 ASN G N 1
ATOM 10544 C CA . ASN G 1 133 ? 58.567 61.297 42.429 1.00 50.58 779 ASN G CA 1
ATOM 10545 C C . ASN G 1 133 ? 58.425 61.524 40.930 1.00 48.69 779 ASN G C 1
ATOM 10546 O O . ASN G 1 133 ? 59.112 60.942 40.090 1.00 46.91 779 ASN G O 1
ATOM 10551 N N . CYS G 1 134 ? 57.500 62.407 40.570 1.00 45.85 780 CYS G N 1
ATOM 10552 C CA . CYS G 1 134 ? 57.252 62.815 39.202 1.00 44.66 780 CYS G CA 1
ATOM 10553 C C . CYS G 1 134 ? 58.469 63.399 38.484 1.00 43.87 780 CYS G C 1
ATOM 10554 O O . CYS G 1 134 ? 58.760 63.045 37.337 1.00 43.60 780 CYS G O 1
ATOM 10557 N N . ALA G 1 135 ? 59.203 64.300 39.119 1.00 42.96 781 ALA G N 1
ATOM 10558 C CA . ALA G 1 135 ? 60.356 64.957 38.519 1.00 43.85 781 ALA G CA 1
ATOM 10559 C C . ALA G 1 135 ? 61.461 63.980 38.124 1.00 44.72 781 ALA G C 1
ATOM 10560 O O . ALA G 1 135 ? 61.957 64.110 36.993 1.00 44.16 781 ALA G O 1
ATOM 10562 N N . GLU G 1 136 ? 61.743 62.995 38.982 1.00 45.56 782 GLU G N 1
ATOM 10563 C CA . GLU G 1 136 ? 62.702 61.961 38.619 1.00 46.98 782 GLU G CA 1
ATOM 10564 C C . GLU G 1 136 ? 62.379 61.240 37.315 1.00 46.04 782 GLU G C 1
ATOM 10565 O O . GLU G 1 136 ? 63.280 60.931 36.534 1.00 46.74 782 GLU G O 1
ATOM 10571 N N . VAL G 1 137 ? 61.120 60.917 37.101 1.00 44.55 783 VAL G N 1
ATOM 10572 C CA . VAL G 1 137 ? 60.727 60.146 35.933 1.00 45.01 783 VAL G CA 1
ATOM 10573 C C . VAL G 1 137 ? 60.456 60.995 34.708 1.00 44.52 783 VAL G C 1
ATOM 10574 O O . VAL G 1 137 ? 60.715 60.527 33.600 1.00 44.31 783 VAL G O 1
ATOM 10578 N N . TYR G 1 138 ? 59.776 62.138 34.885 1.00 44.46 784 TYR G N 1
ATOM 10579 C CA . TYR G 1 138 ? 59.438 62.934 33.697 1.00 44.26 784 TYR G CA 1
ATOM 10580 C C . TYR G 1 138 ? 60.586 63.772 33.153 1.00 43.14 784 TYR G C 1
ATOM 10581 O O . TYR G 1 138 ? 60.410 64.256 32.022 1.00 42.68 784 TYR G O 1
ATOM 10590 N N . GLY G 1 139 ? 61.705 63.913 33.869 1.00 41.99 785 GLY G N 1
ATOM 10591 C CA . GLY G 1 139 ? 62.850 64.631 33.359 1.00 41.13 785 GLY G CA 1
ATOM 10592 C C . GLY G 1 139 ? 63.215 66.038 33.764 1.00 40.32 785 GLY G C 1
ATOM 10593 O O . GLY G 1 139 ? 64.377 66.449 33.578 1.00 39.66 785 GLY G O 1
ATOM 10594 N N . GLY G 1 140 ? 62.295 66.832 34.324 1.00 39.34 786 GLY G N 1
ATOM 10595 C CA . GLY G 1 140 ? 62.637 68.200 34.677 1.00 38.05 786 GLY G CA 1
ATOM 10596 C C . GLY G 1 140 ? 61.952 68.732 35.923 1.00 35.56 786 GLY G C 1
ATOM 10597 O O . GLY G 1 140 ? 61.239 67.984 36.591 1.00 36.17 786 GLY G O 1
ATOM 10598 N N . GLY G 1 141 ? 62.212 69.994 36.204 1.00 31.96 787 GLY G N 1
ATOM 10599 C CA . GLY G 1 141 ? 61.581 70.683 37.326 1.00 31.99 787 GLY G CA 1
ATOM 10600 C C . GLY G 1 141 ? 60.226 71.177 36.798 1.00 30.93 787 GLY G C 1
ATOM 10601 O O . GLY G 1 141 ? 60.132 71.482 35.601 1.00 31.63 787 GLY G O 1
ATOM 10602 N N . TRP G 1 142 ? 59.153 71.055 37.567 1.00 32.14 788 TRP G N 1
ATOM 10603 C CA . TRP G 1 142 ? 57.851 71.443 37.001 1.00 31.46 788 TRP G CA 1
ATOM 10604 C C . TRP G 1 142 ? 56.796 71.472 38.087 1.00 32.19 788 TRP G C 1
ATOM 10605 O O . TRP G 1 142 ? 57.109 71.111 39.233 1.00 32.67 788 TRP G O 1
ATOM 10616 N N . TRP G 1 143 ? 55.603 71.925 37.664 1.00 31.01 789 TRP G N 1
ATOM 10617 C CA . TRP G 1 143 ? 54.521 72.005 38.653 1.00 33.08 789 TRP G CA 1
ATOM 10618 C C . TRP G 1 143 ? 53.683 70.713 38.589 1.00 33.86 789 TRP G C 1
ATOM 10619 O O . TRP G 1 143 ? 52.571 70.686 38.062 1.00 33.49 789 TRP G O 1
ATOM 10630 N N . TYR G 1 144 ? 54.240 69.609 39.073 1.00 34.48 790 TYR G N 1
ATOM 10631 C CA . TYR G 1 144 ? 53.592 68.318 38.971 1.00 35.84 790 TYR G CA 1
ATOM 10632 C C . TYR G 1 144 ? 52.434 68.075 39.949 1.00 36.59 790 TYR G C 1
ATOM 10633 O O . TYR G 1 144 ? 52.397 68.495 41.106 1.00 34.76 790 TYR G O 1
ATOM 10642 N N . ASN G 1 145 ? 51.488 67.300 39.424 1.00 39.21 791 ASN G N 1
ATOM 10643 C CA . ASN G 1 145 ? 50.318 66.902 40.255 1.00 41.54 791 ASN G CA 1
ATOM 10644 C C . ASN G 1 145 ? 50.458 65.383 40.394 1.00 42.71 791 ASN G C 1
ATOM 10645 O O . ASN G 1 145 ? 51.239 64.920 41.244 1.00 42.23 791 ASN G O 1
ATOM 10650 N N . ASN G 1 146 ? 49.979 64.644 39.386 1.00 44.65 792 ASN G N 1
ATOM 10651 C CA . ASN G 1 146 ? 50.155 63.197 39.413 1.00 46.99 792 ASN G CA 1
ATOM 10652 C C . ASN G 1 146 ? 49.891 62.567 38.067 1.00 45.95 792 ASN G C 1
ATOM 10653 O O . ASN G 1 146 ? 48.957 61.770 37.941 1.00 46.72 792 ASN G O 1
ATOM 10658 N N . CYS G 1 147 ? 50.707 62.919 37.078 1.00 44.99 793 CYS G N 1
ATOM 10659 C CA . CYS G 1 147 ? 51.784 63.873 37.278 1.00 42.91 793 CYS G CA 1
ATOM 10660 C C . CYS G 1 147 ? 51.544 65.130 36.422 1.00 39.25 793 CYS G C 1
ATOM 10661 O O . CYS G 1 147 ? 51.724 66.240 36.932 1.00 37.47 793 CYS G O 1
ATOM 10664 N N . GLN G 1 148 ? 51.203 64.941 35.154 1.00 35.91 794 GLN G N 1
ATOM 10665 C CA . GLN G 1 148 ? 51.200 66.038 34.205 1.00 33.68 794 GLN G CA 1
ATOM 10666 C C . GLN G 1 148 ? 50.356 65.901 32.958 1.00 33.39 794 GLN G C 1
ATOM 10667 O O . GLN G 1 148 ? 50.235 64.852 32.305 1.00 33.85 794 GLN G O 1
ATOM 10673 N N . ALA G 1 149 ? 49.927 67.051 32.409 1.00 32.07 795 ALA G N 1
ATOM 10674 C CA . ALA G 1 149 ? 49.357 67.139 31.072 1.00 30.77 795 ALA G CA 1
ATOM 10675 C C . ALA G 1 149 ? 50.240 67.994 30.178 1.00 30.71 795 ALA G C 1
ATOM 10676 O O . ALA G 1 149 ? 50.087 68.063 28.954 1.00 30.12 795 ALA G O 1
ATOM 10678 N N . ALA G 1 150 ? 51.181 68.711 30.806 1.00 31.71 796 ALA G N 1
ATOM 10679 C CA . ALA G 1 150 ? 52.099 69.538 29.981 1.00 32.06 796 ALA G CA 1
ATOM 10680 C C . ALA G 1 150 ? 53.476 69.527 30.641 1.00 29.56 796 ALA G C 1
ATOM 10681 O O . ALA G 1 150 ? 53.444 69.412 31.868 1.00 29.98 796 ALA G O 1
ATOM 10683 N N . ASN G 1 151 ? 54.544 69.645 29.874 1.00 28.43 797 ASN G N 1
ATOM 10684 C CA . ASN G 1 151 ? 55.865 69.695 30.564 1.00 29.44 797 ASN G CA 1
ATOM 10685 C C . ASN G 1 151 ? 56.848 70.316 29.565 1.00 27.53 797 ASN G C 1
ATOM 10686 O O . ASN G 1 151 ? 57.351 69.608 28.700 1.00 26.52 797 ASN G O 1
ATOM 10691 N N . LEU G 1 152 ? 57.104 71.620 29.706 1.00 25.96 798 LEU G N 1
ATOM 10692 C CA . LEU G 1 152 ? 58.031 72.250 28.745 1.00 26.63 798 LEU G CA 1
ATOM 10693 C C . LEU G 1 152 ? 59.486 71.972 29.080 1.00 25.57 798 LEU G C 1
ATOM 10694 O O . LEU G 1 152 ? 60.384 72.236 28.256 1.00 26.00 798 LEU G O 1
ATOM 10699 N N . ASN G 1 153 ? 59.716 71.458 30.277 1.00 24.28 799 ASN G N 1
ATOM 10700 C CA . ASN G 1 153 ? 61.060 71.102 30.721 1.00 26.21 799 ASN G CA 1
ATOM 10701 C C . ASN G 1 153 ? 61.366 69.602 30.661 1.00 28.69 799 ASN G C 1
ATOM 10702 O O . ASN G 1 153 ? 62.180 69.096 31.441 1.00 28.86 799 ASN G O 1
ATOM 10707 N N . GLY G 1 154 ? 60.641 68.806 29.870 1.00 31.03 800 GLY G N 1
ATOM 10708 C CA . GLY G 1 154 ? 60.820 67.352 29.787 1.00 30.32 800 GLY G CA 1
ATOM 10709 C C . GLY G 1 154 ? 62.066 66.986 28.957 1.00 33.65 800 GLY G C 1
ATOM 10710 O O . GLY G 1 154 ? 62.866 67.830 28.537 1.00 30.33 800 GLY G O 1
ATOM 10711 N N . ILE G 1 155 ? 62.239 65.684 28.700 1.00 34.02 801 ILE G N 1
ATOM 10712 C CA . ILE G 1 155 ? 63.378 65.174 27.947 1.00 34.88 801 ILE G CA 1
ATOM 10713 C C . ILE G 1 155 ? 63.170 65.532 26.492 1.00 33.99 801 ILE G C 1
ATOM 10714 O O . ILE G 1 155 ? 62.029 65.433 26.015 1.00 34.80 801 ILE G O 1
ATOM 10719 N N . TYR G 1 156 ? 64.214 65.988 25.816 1.00 32.20 802 TYR G N 1
ATOM 10720 C CA . TYR G 1 156 ? 64.103 66.384 24.419 1.00 32.52 802 TYR G CA 1
ATOM 10721 C C . TYR G 1 156 ? 64.394 65.180 23.509 1.00 35.07 802 TYR G C 1
ATOM 10722 O O . TYR G 1 156 ? 65.541 64.700 23.444 1.00 36.18 802 TYR G O 1
ATOM 10731 N N . TYR G 1 157 ? 63.364 64.682 22.835 1.00 34.95 803 TYR G N 1
ATOM 10732 C CA . TYR G 1 157 ? 63.527 63.567 21.912 1.00 35.61 803 TYR G CA 1
ATOM 10733 C C . TYR G 1 157 ? 63.518 64.153 20.520 1.00 35.86 803 TYR G C 1
ATOM 10734 O O . TYR G 1 157 ? 62.498 64.773 20.257 1.00 38.07 803 TYR G O 1
ATOM 10743 N N . PRO G 1 158 ? 64.519 63.986 19.686 1.00 35.63 804 PRO G N 1
ATOM 10744 C CA . PRO G 1 158 ? 64.517 64.503 18.331 1.00 36.77 804 PRO G CA 1
ATOM 10745 C C . PRO G 1 158 ? 63.540 63.824 17.390 1.00 38.33 804 PRO G C 1
ATOM 10746 O O . PRO G 1 158 ? 63.238 62.634 17.507 1.00 38.46 804 PRO G O 1
ATOM 10750 N N . GLY G 1 159 ? 63.060 64.532 16.375 1.00 39.65 805 GLY G N 1
ATOM 10751 C CA . GLY G 1 159 ? 62.160 63.989 15.394 1.00 41.77 805 GLY G CA 1
ATOM 10752 C C . GLY G 1 159 ? 60.679 64.138 15.675 1.00 42.56 805 GLY G C 1
ATOM 10753 O O . GLY G 1 159 ? 59.903 64.068 14.721 1.00 41.83 805 GLY G O 1
ATOM 10754 N N . GLY G 1 160 ? 60.265 64.276 16.923 1.00 44.83 806 GLY G N 1
ATOM 10755 C CA . GLY G 1 160 ? 58.851 64.463 17.255 1.00 46.70 806 GLY G CA 1
ATOM 10756 C C . GLY G 1 160 ? 58.217 63.227 17.877 1.00 48.56 806 GLY G C 1
ATOM 10757 O O . GLY G 1 160 ? 58.296 62.980 19.092 1.00 46.89 806 GLY G O 1
ATOM 10758 N N . SER G 1 161 ? 57.589 62.434 17.002 1.00 51.49 807 SER G N 1
ATOM 10759 C CA . SER G 1 161 ? 56.920 61.196 17.420 1.00 53.84 807 SER G CA 1
ATOM 10760 C C . SER G 1 161 ? 57.887 60.256 18.132 1.00 54.53 807 SER G C 1
ATOM 10761 O O . SER G 1 161 ? 58.961 59.998 17.602 1.00 54.06 807 SER G O 1
ATOM 10764 N N . TYR G 1 162 ? 57.579 59.845 19.355 1.00 56.57 808 TYR G N 1
ATOM 10765 C CA . TYR G 1 162 ? 58.449 58.960 20.122 1.00 58.76 808 TYR G CA 1
ATOM 10766 C C . TYR G 1 162 ? 57.618 57.869 20.808 1.00 62.74 808 TYR G C 1
ATOM 10767 O O . TYR G 1 162 ? 56.415 58.016 21.057 1.00 62.08 808 TYR G O 1
ATOM 10776 N N . ASP G 1 163 ? 58.291 56.756 21.111 1.00 67.67 809 ASP G N 1
ATOM 10777 C CA . ASP G 1 163 ? 57.646 55.608 21.755 1.00 71.95 809 ASP G CA 1
ATOM 10778 C C . ASP G 1 163 ? 58.237 55.419 23.142 1.00 74.73 809 ASP G C 1
ATOM 10779 O O . ASP G 1 163 ? 59.449 55.281 23.274 1.00 75.62 809 ASP G O 1
ATOM 10784 N N . PRO G 1 164 ? 57.387 55.401 24.155 1.00 77.78 810 PRO G N 1
ATOM 10785 C CA . PRO G 1 164 ? 57.806 55.239 25.530 1.00 80.46 810 PRO G CA 1
ATOM 10786 C C . PRO G 1 164 ? 58.534 53.933 25.801 1.00 83.75 810 PRO G C 1
ATOM 10787 O O . PRO G 1 164 ? 59.223 53.822 26.821 1.00 83.82 810 PRO G O 1
ATOM 10791 N N . ARG G 1 165 ? 58.273 52.917 24.970 1.00 87.04 811 ARG G N 1
ATOM 10792 C CA . ARG G 1 165 ? 58.902 51.613 25.178 1.00 89.72 811 ARG G CA 1
ATOM 10793 C C . ARG G 1 165 ? 60.415 51.731 24.976 1.00 90.70 811 ARG G C 1
ATOM 10794 O O . ARG G 1 165 ? 61.213 51.049 25.613 1.00 91.06 811 ARG G O 1
ATOM 10802 N N . ASN G 1 166 ? 60.797 52.624 24.072 1.00 91.76 812 ASN G N 1
ATOM 10803 C CA . ASN G 1 166 ? 62.186 52.880 23.733 1.00 92.65 812 ASN G CA 1
ATOM 10804 C C . ASN G 1 166 ? 62.922 53.747 24.752 1.00 92.76 812 ASN G C 1
ATOM 10805 O O . ASN G 1 166 ? 64.118 54.007 24.584 1.00 92.37 812 ASN G O 1
ATOM 10810 N N . ASN G 1 167 ? 62.196 54.237 25.752 1.00 92.66 813 ASN G N 1
ATOM 10811 C CA . ASN G 1 167 ? 62.796 55.125 26.729 1.00 92.81 813 ASN G CA 1
ATOM 10812 C C . ASN G 1 167 ? 63.412 54.414 27.924 1.00 92.63 813 ASN G C 1
ATOM 10813 O O . ASN G 1 167 ? 62.857 53.498 28.515 1.00 93.19 813 ASN G O 1
ATOM 10818 N N . SER G 1 168 ? 64.583 54.900 28.301 1.00 91.98 814 SER G N 1
ATOM 10819 C CA . SER G 1 168 ? 65.335 54.460 29.470 1.00 91.04 814 SER G CA 1
ATOM 10820 C C . SER G 1 168 ? 65.903 55.748 30.076 1.00 90.34 814 SER G C 1
ATOM 10821 O O . SER G 1 168 ? 66.103 56.726 29.346 1.00 90.15 814 SER G O 1
ATOM 10824 N N . PRO G 1 169 ? 66.012 55.785 31.393 1.00 89.34 815 PRO G N 1
ATOM 10825 C CA . PRO G 1 169 ? 65.779 54.626 32.226 1.00 88.54 815 PRO G CA 1
ATOM 10826 C C . PRO G 1 169 ? 64.326 54.328 32.530 1.00 87.41 815 PRO G C 1
ATOM 10827 O O . PRO G 1 169 ? 64.032 53.318 33.174 1.00 87.43 815 PRO G O 1
ATOM 10831 N N . TYR G 1 170 ? 63.407 55.191 32.108 1.00 85.85 816 TYR G N 1
ATOM 10832 C CA . TYR G 1 170 ? 61.988 54.974 32.382 1.00 84.43 816 TYR G CA 1
ATOM 10833 C C . TYR G 1 170 ? 61.232 54.951 31.061 1.00 82.53 816 TYR G C 1
ATOM 10834 O O . TYR G 1 170 ? 61.514 55.769 30.192 1.00 82.73 816 TYR G O 1
ATOM 10843 N N . GLU G 1 171 ? 60.299 54.024 30.911 1.00 80.52 817 GLU G N 1
ATOM 10844 C CA . GLU G 1 171 ? 59.534 53.890 29.677 1.00 77.74 817 GLU G CA 1
ATOM 10845 C C . GLU G 1 171 ? 58.190 54.605 29.744 1.00 74.81 817 GLU G C 1
ATOM 10846 O O . GLU G 1 171 ? 57.167 54.011 29.406 1.00 74.71 817 GLU G O 1
ATOM 10852 N N . ILE G 1 172 ? 58.202 55.888 30.110 1.00 70.56 818 ILE G N 1
ATOM 10853 C CA . ILE G 1 172 ? 56.967 56.672 30.176 1.00 66.13 818 ILE G CA 1
ATOM 10854 C C . ILE G 1 172 ? 56.898 57.768 29.122 1.00 61.99 818 ILE G C 1
ATOM 10855 O O . ILE G 1 172 ? 57.709 57.848 28.194 1.00 61.53 818 ILE G O 1
ATOM 10860 N N . GLU G 1 173 ? 55.876 58.613 29.184 1.00 57.29 819 GLU G N 1
ATOM 10861 C CA . GLU G 1 173 ? 55.727 59.717 28.229 1.00 53.81 819 GLU G CA 1
ATOM 10862 C C . GLU G 1 173 ? 56.358 60.972 28.842 1.00 49.77 819 GLU G C 1
ATOM 10863 O O . GLU G 1 173 ? 55.755 61.678 29.659 1.00 48.96 819 GLU G O 1
ATOM 10869 N N . ASN G 1 174 ? 57.645 61.150 28.541 1.00 43.73 820 ASN G N 1
ATOM 10870 C CA . ASN G 1 174 ? 58.384 62.214 29.214 1.00 39.34 820 ASN G CA 1
ATOM 10871 C C . ASN G 1 174 ? 59.100 63.184 28.286 1.00 35.41 820 ASN G C 1
ATOM 10872 O O . ASN G 1 174 ? 60.129 63.705 28.712 1.00 34.23 820 ASN G O 1
ATOM 10877 N N . GLY G 1 175 ? 58.570 63.414 27.100 1.00 31.52 821 GLY G N 1
ATOM 10878 C CA . GLY G 1 175 ? 59.171 64.362 26.177 1.00 31.97 821 GLY G CA 1
ATOM 10879 C C . GLY G 1 175 ? 58.715 65.817 26.440 1.00 29.86 821 GLY G C 1
ATOM 10880 O O . GLY G 1 175 ? 58.250 66.162 27.533 1.00 30.01 821 GLY G O 1
ATOM 10881 N N . VAL G 1 176 ? 58.961 66.679 25.466 1.00 27.82 822 VAL G N 1
ATOM 10882 C CA . VAL G 1 176 ? 58.607 68.109 25.578 1.00 26.03 822 VAL G CA 1
ATOM 10883 C C . VAL G 1 176 ? 57.160 68.172 25.085 1.00 26.27 822 VAL G C 1
ATOM 10884 O O . VAL G 1 176 ? 56.786 68.195 23.926 1.00 25.98 822 VAL G O 1
ATOM 10888 N N . VAL G 1 177 ? 56.278 68.094 26.076 1.00 27.08 823 VAL G N 1
ATOM 10889 C CA . VAL G 1 177 ? 54.863 67.826 25.807 1.00 30.31 823 VAL G CA 1
ATOM 10890 C C . VAL G 1 177 ? 53.827 68.864 26.142 1.00 30.85 823 VAL G C 1
ATOM 10891 O O . VAL G 1 177 ? 53.930 69.481 27.217 1.00 30.73 823 VAL G O 1
ATOM 10895 N N . TRP G 1 178 ? 52.792 68.974 25.307 1.00 29.96 824 TRP G N 1
ATOM 10896 C CA . TRP G 1 178 ? 51.579 69.761 25.618 1.00 31.79 824 TRP G CA 1
ATOM 10897 C C . TRP G 1 178 ? 50.386 68.954 25.055 1.00 31.43 824 TRP G C 1
ATOM 10898 O O . TRP G 1 178 ? 50.036 68.981 23.878 1.00 30.19 824 TRP G O 1
ATOM 10909 N N . VAL G 1 179 ? 49.878 68.102 25.915 1.00 34.71 825 VAL G N 1
ATOM 10910 C CA . VAL G 1 179 ? 48.922 67.039 25.580 1.00 37.84 825 VAL G CA 1
ATOM 10911 C C . VAL G 1 179 ? 47.758 67.455 24.723 1.00 36.45 825 VAL G C 1
ATOM 10912 O O . VAL G 1 179 ? 47.657 66.873 23.635 1.00 39.15 825 VAL G O 1
ATOM 10916 N N . SER G 1 180 ? 47.164 68.610 24.911 1.00 36.69 826 SER G N 1
ATOM 10917 C CA . SER G 1 180 ? 46.050 69.077 24.106 1.00 36.17 826 SER G CA 1
ATOM 10918 C C . SER G 1 180 ? 46.428 69.585 22.731 1.00 36.16 826 SER G C 1
ATOM 10919 O O . SER G 1 180 ? 45.519 69.909 21.950 1.00 33.16 826 SER G O 1
ATOM 10922 N N . PHE G 1 181 ? 47.723 69.706 22.409 1.00 34.95 827 PHE G N 1
ATOM 10923 C CA . PHE G 1 181 ? 48.003 70.243 21.059 1.00 36.22 827 PHE G CA 1
ATOM 10924 C C . PHE G 1 181 ? 48.480 69.128 20.138 1.00 36.82 827 PHE G C 1
ATOM 10925 O O . PHE G 1 181 ? 48.110 69.119 18.958 1.00 37.23 827 PHE G O 1
ATOM 10933 N N . ARG G 1 182 ? 49.355 68.280 20.655 1.00 37.03 828 ARG G N 1
ATOM 10934 C CA . ARG G 1 182 ? 50.033 67.261 19.897 1.00 37.55 828 ARG G CA 1
ATOM 10935 C C . ARG G 1 182 ? 50.005 65.911 20.610 1.00 39.86 828 ARG G C 1
ATOM 10936 O O . ARG G 1 182 ? 50.539 64.953 20.051 1.00 39.95 828 ARG G O 1
ATOM 10944 N N . GLY G 1 183 ? 49.400 65.806 21.795 1.00 41.76 829 GLY G N 1
ATOM 10945 C CA . GLY G 1 183 ? 49.278 64.478 22.418 1.00 43.15 829 GLY G CA 1
ATOM 10946 C C . GLY G 1 183 ? 50.521 64.125 23.221 1.00 44.71 829 GLY G C 1
ATOM 10947 O O . GLY G 1 183 ? 51.560 64.753 22.992 1.00 44.44 829 GLY G O 1
ATOM 10948 N N . ALA G 1 184 ? 50.434 63.131 24.101 1.00 43.88 830 ALA G N 1
ATOM 10949 C CA . ALA G 1 184 ? 51.549 62.746 24.944 1.00 45.31 830 ALA G CA 1
ATOM 10950 C C . ALA G 1 184 ? 52.767 62.054 24.366 1.00 46.30 830 ALA G C 1
ATOM 10951 O O . ALA G 1 184 ? 53.821 62.126 25.046 1.00 47.48 830 ALA G O 1
ATOM 10953 N N . ASP G 1 185 ? 52.797 61.433 23.205 1.00 46.13 831 ASP G N 1
ATOM 10954 C CA . ASP G 1 185 ? 54.076 60.856 22.757 1.00 46.92 831 ASP G CA 1
ATOM 10955 C C . ASP G 1 185 ? 54.613 61.534 21.509 1.00 44.87 831 ASP G C 1
ATOM 10956 O O . ASP G 1 185 ? 55.063 60.884 20.572 1.00 43.88 831 ASP G O 1
ATOM 10961 N N . TYR G 1 186 ? 54.540 62.867 21.512 1.00 42.00 832 TYR G N 1
ATOM 10962 C CA . TYR G 1 186 ? 55.101 63.697 20.449 1.00 39.50 832 TYR G CA 1
ATOM 10963 C C . TYR G 1 186 ? 55.903 64.814 21.143 1.00 38.38 832 TYR G C 1
ATOM 10964 O O . TYR G 1 186 ? 55.409 65.489 22.055 1.00 38.70 832 TYR G O 1
ATOM 10973 N N . SER G 1 187 ? 57.173 64.910 20.822 1.00 37.15 833 SER G N 1
ATOM 10974 C CA . SER G 1 187 ? 58.075 65.851 21.484 1.00 36.29 833 SER G CA 1
ATOM 10975 C C . SER G 1 187 ? 58.256 67.070 20.605 1.00 34.99 833 SER G C 1
ATOM 10976 O O . SER G 1 187 ? 58.618 66.953 19.433 1.00 36.42 833 SER G O 1
ATOM 10979 N N . LEU G 1 188 ? 57.963 68.238 21.174 1.00 34.59 834 LEU G N 1
ATOM 10980 C CA . LEU G 1 188 ? 57.980 69.476 20.382 1.00 33.56 834 LEU G CA 1
ATOM 10981 C C . LEU G 1 188 ? 59.397 69.881 19.995 1.00 31.15 834 LEU G C 1
ATOM 10982 O O . LEU G 1 188 ? 60.301 69.530 20.720 1.00 30.39 834 LEU G O 1
ATOM 10987 N N . ARG G 1 189 ? 59.569 70.566 18.898 1.00 30.58 835 ARG G N 1
ATOM 10988 C CA . ARG G 1 189 ? 60.876 71.000 18.448 1.00 32.52 835 ARG G CA 1
ATOM 10989 C C . ARG G 1 189 ? 61.334 72.277 19.166 1.00 32.34 835 ARG G C 1
ATOM 10990 O O . ARG G 1 189 ? 62.512 72.321 19.509 1.00 31.81 835 ARG G O 1
ATOM 10998 N N . ALA G 1 190 ? 60.519 73.317 19.304 1.00 28.31 836 ALA G N 1
ATOM 10999 C CA . ALA G 1 190 ? 60.943 74.550 19.950 1.00 28.92 836 ALA G CA 1
ATOM 11000 C C . ALA G 1 190 ? 59.789 74.992 20.852 1.00 30.03 836 ALA G C 1
ATOM 11001 O O . ALA G 1 190 ? 58.633 74.677 20.504 1.00 30.80 836 ALA G O 1
ATOM 11003 N N . VAL G 1 191 ? 60.110 75.659 21.929 1.00 28.11 837 VAL G N 1
ATOM 11004 C CA . VAL G 1 191 ? 59.135 76.050 22.957 1.00 27.49 837 VAL G CA 1
ATOM 11005 C C . VAL G 1 191 ? 59.683 77.247 23.722 1.00 26.65 837 VAL G C 1
ATOM 11006 O O . VAL G 1 191 ? 60.914 77.321 23.876 1.00 25.27 837 VAL G O 1
ATOM 11010 N N . ARG G 1 192 ? 58.824 78.134 24.201 1.00 24.84 838 ARG G N 1
ATOM 11011 C CA . ARG G 1 192 ? 59.234 79.242 25.062 1.00 25.89 838 ARG G CA 1
ATOM 11012 C C . ARG G 1 192 ? 58.048 79.825 25.833 1.00 24.72 838 ARG G C 1
ATOM 11013 O O . ARG G 1 192 ? 56.856 79.608 25.541 1.00 23.78 838 ARG G O 1
ATOM 11021 N N . MET G 1 193 ? 58.392 80.478 26.934 1.00 22.70 839 MET G N 1
ATOM 11022 C CA . MET G 1 193 ? 57.496 81.094 27.881 1.00 22.29 839 MET G CA 1
ATOM 11023 C C . MET G 1 193 ? 57.974 82.543 28.105 1.00 22.90 839 MET G C 1
ATOM 11024 O O . MET G 1 193 ? 59.203 82.769 28.250 1.00 19.64 839 MET G O 1
ATOM 11029 N N . LYS G 1 194 ? 57.049 83.466 27.936 1.00 21.22 840 LYS G N 1
ATOM 11030 C CA . LYS G 1 194 ? 57.247 84.902 27.995 1.00 23.70 840 LYS G CA 1
ATOM 11031 C C . LYS G 1 194 ? 56.270 85.617 28.940 1.00 24.96 840 LYS G C 1
ATOM 11032 O O . LYS G 1 194 ? 55.108 85.182 29.015 1.00 24.93 840 LYS G O 1
ATOM 11038 N N . ILE G 1 195 ? 56.635 86.776 29.512 1.00 23.30 841 ILE G N 1
ATOM 11039 C CA . ILE G 1 195 ? 55.705 87.456 30.378 1.00 22.43 841 ILE G CA 1
ATOM 11040 C C . ILE G 1 195 ? 55.669 88.977 30.158 1.00 23.71 841 ILE G C 1
ATOM 11041 O O . ILE G 1 195 ? 56.609 89.575 29.634 1.00 20.85 841 ILE G O 1
ATOM 11046 N N . ARG G 1 196 ? 54.584 89.543 30.656 1.00 25.48 842 ARG G N 1
ATOM 11047 C CA . ARG G 1 196 ? 54.357 90.987 30.657 1.00 29.17 842 ARG G CA 1
ATOM 11048 C C . ARG G 1 196 ? 53.416 91.318 31.820 1.00 29.74 842 ARG G C 1
ATOM 11049 O O . ARG G 1 196 ? 52.605 90.515 32.277 1.00 26.24 842 ARG G O 1
ATOM 11057 N N . PRO G 1 197 ? 53.503 92.562 32.299 1.00 33.60 843 PRO G N 1
ATOM 11058 C CA . PRO G 1 197 ? 52.681 93.006 33.411 1.00 37.36 843 PRO G CA 1
ATOM 11059 C C . PRO G 1 197 ? 51.202 93.038 33.079 1.00 41.24 843 PRO G C 1
ATOM 11060 O O . PRO G 1 197 ? 50.798 93.307 31.954 1.00 39.33 843 PRO G O 1
ATOM 11064 N N . LEU G 1 198 ? 50.334 92.731 34.035 1.00 48.61 844 LEU G N 1
ATOM 11065 C CA . LEU G 1 198 ? 48.899 92.807 33.743 1.00 58.65 844 LEU G CA 1
ATOM 11066 C C . LEU G 1 198 ? 48.460 94.156 33.190 1.00 64.45 844 LEU G C 1
ATOM 11067 O O . LEU G 1 198 ? 47.400 94.221 32.542 1.00 65.74 844 LEU G O 1
ATOM 11072 N N . VAL G 1 199 ? 49.277 95.198 33.278 1.00 70.99 845 VAL G N 1
ATOM 11073 C CA . VAL G 1 199 ? 48.938 96.487 32.671 1.00 76.57 845 VAL G CA 1
ATOM 11074 C C . VAL G 1 199 ? 49.411 96.664 31.229 1.00 79.13 845 VAL G C 1
ATOM 11075 O O . VAL G 1 199 ? 48.655 96.356 30.294 1.00 79.44 845 VAL G O 1
ATOM 11079 N N . THR G 1 200 ? 50.625 97.168 31.014 1.00 81.84 846 THR G N 1
ATOM 11080 C CA . THR G 1 200 ? 51.176 97.464 29.714 1.00 83.96 846 THR G CA 1
ATOM 11081 C C . THR G 1 200 ? 51.814 96.353 28.889 1.00 84.97 846 THR G C 1
ATOM 11082 O O . THR G 1 200 ? 51.373 96.011 27.795 1.00 85.29 846 THR G O 1
ATOM 11086 N N . GLN G 1 201 ? 53.034 95.995 29.255 1.00 86.29 847 GLN G N 1
ATOM 11087 C CA . GLN G 1 201 ? 54.042 95.313 28.478 1.00 87.74 847 GLN G CA 1
ATOM 11088 C C . GLN G 1 201 ? 53.559 94.244 27.494 1.00 88.72 847 GLN G C 1
ATOM 11089 O O . GLN G 1 201 ? 53.418 94.727 26.317 1.00 89.42 847 GLN G O 1
ATOM 11096 N N . GLY H 1 5 ? 89.625 93.935 21.963 1.00 58.30 651 GLY H N 1
ATOM 11097 C CA . GLY H 1 5 ? 89.401 92.488 22.105 1.00 57.73 651 GLY H CA 1
ATOM 11098 C C . GLY H 1 5 ? 89.823 91.958 23.478 1.00 56.72 651 GLY H C 1
ATOM 11099 O O . GLY H 1 5 ? 89.312 90.947 23.978 1.00 57.19 651 GLY H O 1
ATOM 11100 N N . GLY H 1 6 ? 90.789 92.631 24.092 1.00 53.78 652 GLY H N 1
ATOM 11101 C CA . GLY H 1 6 ? 91.364 92.428 25.363 1.00 49.56 652 GLY H CA 1
ATOM 11102 C C . GLY H 1 6 ? 91.331 91.118 26.098 1.00 46.56 652 GLY H C 1
ATOM 11103 O O . GLY H 1 6 ? 90.618 91.013 27.112 1.00 47.68 652 GLY H O 1
ATOM 11104 N N . TRP H 1 7 ? 92.192 90.163 25.768 1.00 42.59 653 TRP H N 1
ATOM 11105 C CA . TRP H 1 7 ? 92.221 88.916 26.533 1.00 38.54 653 TRP H CA 1
ATOM 11106 C C . TRP H 1 7 ? 93.582 88.662 27.160 1.00 36.16 653 TRP H C 1
ATOM 11107 O O . TRP H 1 7 ? 94.596 88.959 26.528 1.00 36.27 653 TRP H O 1
ATOM 11118 N N . LEU H 1 8 ? 93.618 88.065 28.344 1.00 33.26 654 LEU H N 1
ATOM 11119 C CA . LEU H 1 8 ? 94.897 87.657 28.914 1.00 31.03 654 LEU H CA 1
ATOM 11120 C C . LEU H 1 8 ? 95.075 86.131 28.781 1.00 30.02 654 LEU H C 1
ATOM 11121 O O . LEU H 1 8 ? 94.207 85.399 29.240 1.00 30.47 654 LEU H O 1
ATOM 11126 N N . LEU H 1 9 ? 96.155 85.643 28.227 1.00 28.34 655 LEU H N 1
ATOM 11127 C CA . LEU H 1 9 ? 96.475 84.229 28.084 1.00 28.35 655 LEU H CA 1
ATOM 11128 C C . LEU H 1 9 ? 96.864 83.637 29.433 1.00 26.81 655 LEU H C 1
ATOM 11129 O O . LEU H 1 9 ? 97.643 84.216 30.212 1.00 25.90 655 LEU H O 1
ATOM 11134 N N . ILE H 1 10 ? 96.259 82.505 29.805 1.00 23.53 656 ILE H N 1
ATOM 11135 C CA . ILE H 1 10 ? 96.621 81.861 31.057 1.00 24.90 656 ILE H CA 1
ATOM 11136 C C . ILE H 1 10 ? 97.129 80.413 30.903 1.00 23.99 656 ILE H C 1
ATOM 11137 O O . ILE H 1 10 ? 97.514 79.803 31.929 1.00 22.99 656 ILE H O 1
ATOM 11142 N N . GLN H 1 11 ? 96.933 79.847 29.718 1.00 21.88 657 GLN H N 1
ATOM 11143 C CA . GLN H 1 11 ? 97.392 78.453 29.507 1.00 23.02 657 GLN H CA 1
ATOM 11144 C C . GLN H 1 11 ? 97.582 78.282 28.016 1.00 22.71 657 GLN H C 1
ATOM 11145 O O . GLN H 1 11 ? 96.815 78.896 27.298 1.00 23.27 657 GLN H O 1
ATOM 11151 N N . GLN H 1 12 ? 98.637 77.638 27.546 1.00 25.23 658 GLN H N 1
ATOM 11152 C CA . GLN H 1 12 ? 98.725 77.354 26.126 1.00 27.43 658 GLN H CA 1
ATOM 11153 C C . GLN H 1 12 ? 99.397 75.997 25.894 1.00 28.81 658 GLN H C 1
ATOM 11154 O O . GLN H 1 12 ? 100.383 75.679 26.589 1.00 29.92 658 GLN H O 1
ATOM 11160 N N . ARG H 1 13 ? 98.970 75.275 24.872 1.00 28.22 659 ARG H N 1
ATOM 11161 C CA . ARG H 1 13 ? 99.671 74.074 24.427 1.00 29.36 659 ARG H CA 1
ATOM 11162 C C . ARG H 1 13 ? 99.807 74.187 22.915 1.00 30.98 659 ARG H C 1
ATOM 11163 O O . ARG H 1 13 ? 98.908 74.736 22.279 1.00 29.68 659 ARG H O 1
ATOM 11171 N N . MET H 1 14 ? 100.951 73.728 22.397 1.00 32.85 660 MET H N 1
ATOM 11172 C CA . MET H 1 14 ? 101.140 73.760 20.960 1.00 35.21 660 MET H CA 1
ATOM 11173 C C . MET H 1 14 ? 102.169 72.749 20.466 1.00 34.13 660 MET H C 1
ATOM 11174 O O . MET H 1 14 ? 102.079 72.538 19.256 1.00 33.05 660 MET H O 1
ATOM 11179 N N . ASP H 1 15 ? 103.006 72.107 21.262 1.00 33.73 661 ASP H N 1
ATOM 11180 C CA . ASP H 1 15 ? 103.953 71.158 20.671 1.00 36.01 661 ASP H CA 1
ATOM 11181 C C . ASP H 1 15 ? 104.390 70.040 21.599 1.00 35.86 661 ASP H C 1
ATOM 11182 O O . ASP H 1 15 ? 105.119 69.162 21.128 1.00 35.59 661 ASP H O 1
ATOM 11187 N N . GLY H 1 16 ? 103.915 69.946 22.822 1.00 36.77 662 GLY H N 1
ATOM 11188 C CA . GLY H 1 16 ? 104.241 68.866 23.739 1.00 38.08 662 GLY H CA 1
ATOM 11189 C C . GLY H 1 16 ? 105.641 68.978 24.330 1.00 41.73 662 GLY H C 1
ATOM 11190 O O . GLY H 1 16 ? 106.031 68.136 25.157 1.00 43.56 662 GLY H O 1
ATOM 11191 N N . SER H 1 17 ? 106.395 70.016 23.985 1.00 40.90 663 SER H N 1
ATOM 11192 C CA . SER H 1 17 ? 107.734 70.173 24.535 1.00 42.34 663 SER H CA 1
ATOM 11193 C C . SER H 1 17 ? 107.759 70.313 26.040 1.00 42.83 663 SER H C 1
ATOM 11194 O O . SER H 1 17 ? 108.750 69.877 26.638 1.00 44.45 663 SER H O 1
ATOM 11197 N N . LEU H 1 18 ? 106.713 70.787 26.709 1.00 43.05 664 LEU H N 1
ATOM 11198 C CA . LEU H 1 18 ? 106.756 71.051 28.142 1.00 41.69 664 LEU H CA 1
ATOM 11199 C C . LEU H 1 18 ? 106.063 69.999 28.986 1.00 41.37 664 LEU H C 1
ATOM 11200 O O . LEU H 1 18 ? 104.897 69.701 28.681 1.00 41.39 664 LEU H O 1
ATOM 11205 N N . ASN H 1 19 ? 106.696 69.487 30.032 1.00 40.17 665 ASN H N 1
ATOM 11206 C CA . ASN H 1 19 ? 106.038 68.489 30.881 1.00 40.16 665 ASN H CA 1
ATOM 11207 C C . ASN H 1 19 ? 104.982 69.141 31.772 1.00 39.64 665 ASN H C 1
ATOM 11208 O O . ASN H 1 19 ? 105.300 69.999 32.605 1.00 39.66 665 ASN H O 1
ATOM 11213 N N . PHE H 1 20 ? 103.754 68.651 31.699 1.00 38.29 666 PHE H N 1
ATOM 11214 C CA . PHE H 1 20 ? 102.707 69.239 32.567 1.00 36.47 666 PHE H CA 1
ATOM 11215 C C . PHE H 1 20 ? 102.413 68.331 33.738 1.00 37.69 666 PHE H C 1
ATOM 11216 O O . PHE H 1 20 ? 101.492 68.601 34.501 1.00 36.43 666 PHE H O 1
ATOM 11224 N N . ASN H 1 21 ? 103.144 67.214 33.932 1.00 40.38 667 ASN H N 1
ATOM 11225 C CA . ASN H 1 21 ? 102.821 66.334 35.083 1.00 41.90 667 ASN H CA 1
ATOM 11226 C C . ASN H 1 21 ? 103.559 66.880 36.291 1.00 42.41 667 ASN H C 1
ATOM 11227 O O . ASN H 1 21 ? 104.726 66.493 36.469 1.00 43.96 667 ASN H O 1
ATOM 11232 N N . ARG H 1 22 ? 103.022 67.910 36.948 1.00 42.72 668 ARG H N 1
ATOM 11233 C CA . ARG H 1 22 ? 103.800 68.600 37.976 1.00 42.47 668 ARG H CA 1
ATOM 11234 C C . ARG H 1 22 ? 103.147 68.655 39.354 1.00 42.30 668 ARG H C 1
ATOM 11235 O O . ARG H 1 22 ? 101.945 68.473 39.526 1.00 41.38 668 ARG H O 1
ATOM 11243 N N . THR H 1 23 ? 103.965 68.993 40.345 1.00 42.06 669 THR H N 1
ATOM 11244 C CA . THR H 1 23 ? 103.568 69.128 41.740 1.00 43.81 669 THR H CA 1
ATOM 11245 C C . THR H 1 23 ? 102.646 70.302 42.051 1.00 44.15 669 THR H C 1
ATOM 11246 O O . THR H 1 23 ? 102.549 71.252 41.267 1.00 42.54 669 THR H O 1
ATOM 11250 N N . TRP H 1 24 ? 101.993 70.283 43.202 1.00 45.05 670 TRP H N 1
ATOM 11251 C CA . TRP H 1 24 ? 101.131 71.374 43.658 1.00 47.37 670 TRP H CA 1
ATOM 11252 C C . TRP H 1 24 ? 101.885 72.707 43.574 1.00 47.04 670 TRP H C 1
ATOM 11253 O O . TRP H 1 24 ? 101.358 73.630 42.958 1.00 46.64 670 TRP H O 1
ATOM 11264 N N . GLN H 1 25 ? 103.092 72.778 44.111 1.00 47.14 671 GLN H N 1
ATOM 11265 C CA . GLN H 1 25 ? 103.950 73.957 44.081 1.00 46.77 671 GLN H CA 1
ATOM 11266 C C . GLN H 1 25 ? 104.167 74.533 42.686 1.00 45.17 671 GLN H C 1
ATOM 11267 O O . GLN H 1 25 ? 104.091 75.771 42.542 1.00 42.99 671 GLN H O 1
ATOM 11273 N N . ASP H 1 26 ? 104.434 73.728 41.660 1.00 43.25 672 ASP H N 1
ATOM 11274 C CA . ASP H 1 26 ? 104.602 74.252 40.309 1.00 43.48 672 ASP H CA 1
ATOM 11275 C C . ASP H 1 26 ? 103.303 74.886 39.777 1.00 42.57 672 ASP H C 1
ATOM 11276 O O . ASP H 1 26 ? 103.265 75.974 39.200 1.00 41.01 672 ASP H O 1
ATOM 11281 N N . TYR H 1 27 ? 102.173 74.223 39.970 1.00 41.20 673 TYR H N 1
ATOM 11282 C CA . TYR H 1 27 ? 100.868 74.714 39.499 1.00 39.52 673 TYR H CA 1
ATOM 11283 C C . TYR H 1 27 ? 100.456 75.910 40.338 1.00 39.73 673 TYR H C 1
ATOM 11284 O O . TYR H 1 27 ? 99.577 76.713 40.021 1.00 39.52 673 TYR H O 1
ATOM 11293 N N . LYS H 1 28 ? 101.057 76.036 41.527 1.00 41.06 674 LYS H N 1
ATOM 11294 C CA . LYS H 1 28 ? 100.775 77.179 42.394 1.00 40.96 674 LYS H CA 1
ATOM 11295 C C . LYS H 1 28 ? 101.503 78.446 41.926 1.00 39.95 674 LYS H C 1
ATOM 11296 O O . LYS H 1 28 ? 100.894 79.526 41.949 1.00 37.62 674 LYS H O 1
ATOM 11302 N N . ARG H 1 29 ? 102.750 78.327 41.486 1.00 38.49 675 ARG H N 1
ATOM 11303 C CA . ARG H 1 29 ? 103.542 79.444 41.029 1.00 38.79 675 ARG H CA 1
ATOM 11304 C C . ARG H 1 29 ? 103.478 79.651 39.523 1.00 36.96 675 ARG H C 1
ATOM 11305 O O . ARG H 1 29 ? 103.665 80.763 39.059 1.00 35.03 675 ARG H O 1
ATOM 11313 N N . GLY H 1 30 ? 103.242 78.592 38.752 1.00 35.75 676 GLY H N 1
ATOM 11314 C CA . GLY H 1 30 ? 103.254 78.612 37.307 1.00 33.40 676 GLY H CA 1
ATOM 11315 C C . GLY H 1 30 ? 104.598 78.127 36.761 1.00 32.79 676 GLY H C 1
ATOM 11316 O O . GLY H 1 30 ? 105.620 78.183 37.467 1.00 32.38 676 GLY H O 1
ATOM 11317 N N . PHE H 1 31 ? 104.607 77.638 35.527 1.00 30.93 677 PHE H N 1
ATOM 11318 C CA . PHE H 1 31 ? 105.824 77.181 34.878 1.00 30.49 677 PHE H CA 1
ATOM 11319 C C . PHE H 1 31 ? 105.733 77.383 33.379 1.00 31.06 677 PHE H C 1
ATOM 11320 O O . PHE H 1 31 ? 104.669 77.680 32.813 1.00 31.58 677 PHE H O 1
ATOM 11328 N N . GLY H 1 32 ? 106.852 77.137 32.707 1.00 29.52 678 GLY H N 1
ATOM 11329 C CA . GLY H 1 32 ? 106.917 77.266 31.257 1.00 29.43 678 GLY H CA 1
ATOM 11330 C C . GLY H 1 32 ? 107.256 78.673 30.822 1.00 30.15 678 GLY H C 1
ATOM 11331 O O . GLY H 1 32 ? 107.717 79.485 31.612 1.00 31.61 678 GLY H O 1
ATOM 11332 N N . SER H 1 33 ? 107.043 79.000 29.563 1.00 31.24 679 SER H N 1
ATOM 11333 C CA . SER H 1 33 ? 107.438 80.310 29.077 1.00 33.93 679 SER H CA 1
ATOM 11334 C C . SER H 1 33 ? 106.857 80.569 27.707 1.00 35.07 679 SER H C 1
ATOM 11335 O O . SER H 1 33 ? 106.637 79.688 26.885 1.00 34.61 679 SER H O 1
ATOM 11338 N N . LEU H 1 34 ? 106.732 81.857 27.477 1.00 36.84 680 LEU H N 1
ATOM 11339 C CA . LEU H 1 34 ? 106.208 82.459 26.278 1.00 38.52 680 LEU H CA 1
ATOM 11340 C C . LEU H 1 34 ? 107.211 83.424 25.648 1.00 40.10 680 LEU H C 1
ATOM 11341 O O . LEU H 1 34 ? 107.831 84.204 26.398 1.00 39.99 680 LEU H O 1
ATOM 11346 N N . ASN H 1 35 ? 107.298 83.396 24.327 1.00 41.05 681 ASN H N 1
ATOM 11347 C CA . ASN H 1 35 ? 108.198 84.341 23.653 1.00 44.02 681 ASN H CA 1
ATOM 11348 C C . ASN H 1 35 ? 107.406 85.645 23.434 1.00 45.88 681 ASN H C 1
ATOM 11349 O O . ASN H 1 35 ? 106.229 85.744 23.806 1.00 42.17 681 ASN H O 1
ATOM 11354 N N . ASP H 1 36 ? 108.077 86.632 22.848 1.00 48.67 682 ASP H N 1
ATOM 11355 C CA . ASP H 1 36 ? 107.468 87.943 22.615 1.00 51.90 682 ASP H CA 1
ATOM 11356 C C . ASP H 1 36 ? 106.413 87.892 21.513 1.00 51.67 682 ASP H C 1
ATOM 11357 O O . ASP H 1 36 ? 105.720 88.875 21.265 1.00 49.81 682 ASP H O 1
ATOM 11362 N N . GLU H 1 37 ? 106.312 86.736 20.863 1.00 53.14 683 GLU H N 1
ATOM 11363 C CA . GLU H 1 37 ? 105.307 86.597 19.806 1.00 55.25 683 GLU H CA 1
ATOM 11364 C C . GLU H 1 37 ? 104.101 85.841 20.340 1.00 54.96 683 GLU H C 1
ATOM 11365 O O . GLU H 1 37 ? 103.117 85.657 19.626 1.00 55.95 683 GLU H O 1
ATOM 11371 N N . GLY H 1 38 ? 104.187 85.428 21.602 1.00 53.95 684 GLY H N 1
ATOM 11372 C CA . GLY H 1 38 ? 103.108 84.686 22.235 1.00 52.17 684 GLY H CA 1
ATOM 11373 C C . GLY H 1 38 ? 103.120 83.210 21.874 1.00 51.16 684 GLY H C 1
ATOM 11374 O O . GLY H 1 38 ? 102.094 82.533 21.871 1.00 51.65 684 GLY H O 1
ATOM 11375 N N . GLU H 1 39 ? 104.283 82.680 21.554 1.00 50.03 685 GLU H N 1
ATOM 11376 C CA . GLU H 1 39 ? 104.450 81.275 21.205 1.00 48.41 685 GLU H CA 1
ATOM 11377 C C . GLU H 1 39 ? 105.084 80.570 22.409 1.00 45.06 685 GLU H C 1
ATOM 11378 O O . GLU H 1 39 ? 105.932 81.197 23.051 1.00 42.79 685 GLU H O 1
ATOM 11384 N N . GLY H 1 40 ? 104.631 79.357 22.717 1.00 41.09 686 GLY H N 1
ATOM 11385 C CA . GLY H 1 40 ? 105.292 78.631 23.823 1.00 37.09 686 GLY H CA 1
ATOM 11386 C C . GLY H 1 40 ? 104.205 77.882 24.592 1.00 34.50 686 GLY H C 1
ATOM 11387 O O . GLY H 1 40 ? 103.030 78.029 24.255 1.00 35.10 686 GLY H O 1
ATOM 11388 N N . GLU H 1 41 ? 104.571 77.114 25.581 1.00 30.71 687 GLU H N 1
ATOM 11389 C CA . GLU H 1 41 ? 103.637 76.357 26.378 1.00 30.72 687 GLU H CA 1
ATOM 11390 C C . GLU H 1 41 ? 103.805 76.821 27.807 1.00 29.16 687 GLU H C 1
ATOM 11391 O O . GLU H 1 41 ? 104.959 77.084 28.144 1.00 27.47 687 GLU H O 1
ATOM 11397 N N . PHE H 1 42 ? 102.726 76.935 28.594 1.00 28.12 688 PHE H N 1
ATOM 11398 C CA . PHE H 1 42 ? 102.899 77.379 29.974 1.00 28.55 688 PHE H CA 1
ATOM 11399 C C . PHE H 1 42 ? 101.601 77.281 30.758 1.00 28.80 688 PHE H C 1
ATOM 11400 O O . PHE H 1 42 ? 100.524 77.128 30.171 1.00 29.64 688 PHE H O 1
ATOM 11408 N N . TRP H 1 43 ? 101.661 77.488 32.052 1.00 27.83 689 TRP H N 1
ATOM 11409 C CA . TRP H 1 43 ? 100.540 77.544 32.975 1.00 27.30 689 TRP H CA 1
ATOM 11410 C C . TRP H 1 43 ? 100.775 78.782 33.861 1.00 28.24 689 TRP H C 1
ATOM 11411 O O . TRP H 1 43 ? 101.809 78.872 34.524 1.00 25.63 689 TRP H O 1
ATOM 11422 N N . LEU H 1 44 ? 99.847 79.721 33.890 1.00 27.71 690 LEU H N 1
ATOM 11423 C CA . LEU H 1 44 ? 100.027 80.954 34.641 1.00 27.75 690 LEU H CA 1
ATOM 11424 C C . LEU H 1 44 ? 100.387 80.821 36.107 1.00 26.44 690 LEU H C 1
ATOM 11425 O O . LEU H 1 44 ? 101.134 81.641 36.644 1.00 25.03 690 LEU H O 1
ATOM 11430 N N . GLY H 1 45 ? 99.764 79.925 36.858 1.00 26.40 691 GLY H N 1
ATOM 11431 C CA . GLY H 1 45 ? 99.930 79.783 38.306 1.00 25.95 691 GLY H CA 1
ATOM 11432 C C . GLY H 1 45 ? 98.592 80.065 38.996 1.00 27.81 691 GLY H C 1
ATOM 11433 O O . GLY H 1 45 ? 97.918 81.073 38.792 1.00 27.31 691 GLY H O 1
ATOM 11434 N N . ASN H 1 46 ? 98.150 79.161 39.852 1.00 28.69 692 ASN H N 1
ATOM 11435 C CA . ASN H 1 46 ? 96.860 79.227 40.504 1.00 30.35 692 ASN H CA 1
ATOM 11436 C C . ASN H 1 46 ? 96.723 80.359 41.497 1.00 30.69 692 ASN H C 1
ATOM 11437 O O . ASN H 1 46 ? 95.627 80.922 41.572 1.00 30.14 692 ASN H O 1
ATOM 11442 N N . ASP H 1 47 ? 97.753 80.815 42.184 1.00 32.93 693 ASP H N 1
ATOM 11443 C CA . ASP H 1 47 ? 97.665 81.973 43.064 1.00 33.91 693 ASP H CA 1
ATOM 11444 C C . ASP H 1 47 ? 97.269 83.241 42.301 1.00 33.16 693 ASP H C 1
ATOM 11445 O O . ASP H 1 47 ? 96.318 83.896 42.721 1.00 31.89 693 ASP H O 1
ATOM 11450 N N . TYR H 1 48 ? 97.996 83.579 41.254 1.00 32.68 694 TYR H N 1
ATOM 11451 C CA . TYR H 1 48 ? 97.745 84.742 40.442 1.00 32.48 694 TYR H CA 1
ATOM 11452 C C . TYR H 1 48 ? 96.364 84.561 39.802 1.00 33.62 694 TYR H C 1
ATOM 11453 O O . TYR H 1 48 ? 95.557 85.489 39.820 1.00 31.84 694 TYR H O 1
ATOM 11462 N N . LEU H 1 49 ? 96.119 83.339 39.311 1.00 33.10 695 LEU H N 1
ATOM 11463 C CA . LEU H 1 49 ? 94.812 83.085 38.704 1.00 33.83 695 LEU H CA 1
ATOM 11464 C C . LEU H 1 49 ? 93.665 83.382 39.663 1.00 33.09 695 LEU H C 1
ATOM 11465 O O . LEU H 1 49 ? 92.681 84.005 39.250 1.00 32.00 695 LEU H O 1
ATOM 11470 N N . HIS H 1 50 ? 93.742 83.027 40.935 1.00 33.48 696 HIS H N 1
ATOM 11471 C CA . HIS H 1 50 ? 92.747 83.381 41.945 1.00 34.40 696 HIS H CA 1
ATOM 11472 C C . HIS H 1 50 ? 92.567 84.891 42.089 1.00 35.56 696 HIS H C 1
ATOM 11473 O O . HIS H 1 50 ? 91.439 85.423 42.146 1.00 34.68 696 HIS H O 1
ATOM 11480 N N . LEU H 1 51 ? 93.685 85.625 42.086 1.00 34.93 697 LEU H N 1
ATOM 11481 C CA . LEU H 1 51 ? 93.673 87.079 42.168 1.00 35.15 697 LEU H CA 1
ATOM 11482 C C . LEU H 1 51 ? 92.925 87.740 41.018 1.00 35.64 697 LEU H C 1
ATOM 11483 O O . LEU H 1 51 ? 92.118 88.672 41.235 1.00 35.38 697 LEU H O 1
ATOM 11488 N N . LEU H 1 52 ? 93.188 87.334 39.761 1.00 33.56 698 LEU H N 1
ATOM 11489 C CA . LEU H 1 52 ? 92.571 88.050 38.650 1.00 34.29 698 LEU H CA 1
ATOM 11490 C C . LEU H 1 52 ? 91.102 87.651 38.477 1.00 35.64 698 LEU H C 1
ATOM 11491 O O . LEU H 1 52 ? 90.360 88.222 37.677 1.00 33.27 698 LEU H O 1
ATOM 11496 N N . THR H 1 53 ? 90.712 86.596 39.181 1.00 37.50 699 THR H N 1
ATOM 11497 C CA . THR H 1 53 ? 89.401 85.991 38.969 1.00 41.54 699 THR H CA 1
ATOM 11498 C C . THR H 1 53 ? 88.429 86.177 40.106 1.00 44.96 699 THR H C 1
ATOM 11499 O O . THR H 1 53 ? 87.261 85.784 40.033 1.00 45.07 699 THR H O 1
ATOM 11503 N N . GLN H 1 54 ? 88.925 86.725 41.200 1.00 48.59 700 GLN H N 1
ATOM 11504 C CA . GLN H 1 54 ? 88.158 86.951 42.404 1.00 52.60 700 GLN H CA 1
ATOM 11505 C C . GLN H 1 54 ? 86.766 87.543 42.176 1.00 52.64 700 GLN H C 1
ATOM 11506 O O . GLN H 1 54 ? 85.771 87.026 42.654 1.00 51.73 700 GLN H O 1
ATOM 11512 N N . ARG H 1 55 ? 86.769 88.665 41.472 1.00 53.56 701 ARG H N 1
ATOM 11513 C CA . ARG H 1 55 ? 85.606 89.450 41.160 1.00 54.22 701 ARG H CA 1
ATOM 11514 C C . ARG H 1 55 ? 84.801 88.904 39.989 1.00 53.14 701 ARG H C 1
ATOM 11515 O O . ARG H 1 55 ? 83.904 89.613 39.515 1.00 52.68 701 ARG H O 1
ATOM 11523 N N . GLY H 1 56 ? 85.052 87.657 39.604 1.00 50.16 702 GLY H N 1
ATOM 11524 C CA . GLY H 1 56 ? 84.304 87.057 38.503 1.00 47.31 702 GLY H CA 1
ATOM 11525 C C . GLY H 1 56 ? 84.878 87.466 37.146 1.00 44.24 702 GLY H C 1
ATOM 11526 O O . GLY H 1 56 ? 85.446 88.555 37.047 1.00 43.36 702 GLY H O 1
ATOM 11527 N N . SER H 1 57 ? 84.777 86.571 36.154 1.00 40.60 703 SER H N 1
ATOM 11528 C CA . SER H 1 57 ? 85.304 86.890 34.829 1.00 37.84 703 SER H CA 1
ATOM 11529 C C . SER H 1 57 ? 84.803 85.935 33.759 1.00 35.08 703 SER H C 1
ATOM 11530 O O . SER H 1 57 ? 83.991 85.045 34.018 1.00 34.25 703 SER H O 1
ATOM 11533 N N . VAL H 1 58 ? 85.211 86.172 32.520 1.00 32.91 704 VAL H N 1
ATOM 11534 C CA . VAL H 1 58 ? 84.856 85.331 31.404 1.00 32.89 704 VAL H CA 1
ATOM 11535 C C . VAL H 1 58 ? 86.062 84.494 30.940 1.00 32.77 704 VAL H C 1
ATOM 11536 O O . VAL H 1 58 ? 87.135 85.052 30.657 1.00 30.74 704 VAL H O 1
ATOM 11540 N N . LEU H 1 59 ? 85.822 83.196 30.790 1.00 31.36 705 LEU H N 1
ATOM 11541 C CA . LEU H 1 59 ? 86.861 82.281 30.325 1.00 30.76 705 LEU H CA 1
ATOM 11542 C C . LEU H 1 59 ? 86.629 81.935 28.864 1.00 30.83 705 LEU H C 1
ATOM 11543 O O . LEU H 1 59 ? 85.530 81.473 28.526 1.00 31.44 705 LEU H O 1
ATOM 11548 N N . ARG H 1 60 ? 87.621 82.147 28.010 1.00 29.35 706 ARG H N 1
ATOM 11549 C CA . ARG H 1 60 ? 87.490 81.725 26.633 1.00 30.31 706 ARG H CA 1
ATOM 11550 C C . ARG H 1 60 ? 88.463 80.563 26.368 1.00 30.35 706 ARG H C 1
ATOM 11551 O O . ARG H 1 60 ? 89.671 80.705 26.536 1.00 30.70 706 ARG H O 1
ATOM 11559 N N . VAL H 1 61 ? 87.934 79.428 25.942 1.00 28.62 707 VAL H N 1
ATOM 11560 C CA . VAL H 1 61 ? 88.664 78.229 25.598 1.00 29.02 707 VAL H CA 1
ATOM 11561 C C . VAL H 1 61 ? 88.731 78.035 24.086 1.00 29.02 707 VAL H C 1
ATOM 11562 O O . VAL H 1 61 ? 87.688 78.138 23.426 1.00 29.56 707 VAL H O 1
ATOM 11566 N N . GLU H 1 62 ? 89.895 77.908 23.470 1.00 27.01 708 GLU H N 1
ATOM 11567 C CA . GLU H 1 62 ? 90.048 77.764 22.031 1.00 29.12 708 GLU H CA 1
ATOM 11568 C C . GLU H 1 62 ? 90.811 76.479 21.654 1.00 28.78 708 GLU H C 1
ATOM 11569 O O . GLU H 1 62 ? 91.856 76.175 22.232 1.00 27.78 708 GLU H O 1
ATOM 11575 N N . LEU H 1 63 ? 90.213 75.666 20.802 1.00 29.36 709 LEU H N 1
ATOM 11576 C CA . LEU H 1 63 ? 90.670 74.320 20.500 1.00 28.97 709 LEU H CA 1
ATOM 11577 C C . LEU H 1 63 ? 90.988 74.128 19.037 1.00 29.98 709 LEU H C 1
ATOM 11578 O O . LEU H 1 63 ? 90.313 74.678 18.166 1.00 28.96 709 LEU H O 1
ATOM 11583 N N . GLU H 1 64 ? 92.047 73.342 18.733 1.00 32.06 710 GLU H N 1
ATOM 11584 C CA . GLU H 1 64 ? 92.402 73.156 17.319 1.00 33.71 710 GLU H CA 1
ATOM 11585 C C . GLU H 1 64 ? 92.907 71.741 17.080 1.00 32.31 710 GLU H C 1
ATOM 11586 O O . GLU H 1 64 ? 93.699 71.268 17.889 1.00 31.74 710 GLU H O 1
ATOM 11592 N N . ASP H 1 65 ? 92.295 71.044 16.133 1.00 31.50 711 ASP H N 1
ATOM 11593 C CA . ASP H 1 65 ? 92.660 69.636 15.897 1.00 33.46 711 ASP H CA 1
ATOM 11594 C C . ASP H 1 65 ? 93.785 69.544 14.861 1.00 33.98 711 ASP H C 1
ATOM 11595 O O . ASP H 1 65 ? 94.362 70.557 14.423 1.00 32.91 711 ASP H O 1
ATOM 11600 N N . TRP H 1 66 ? 94.112 68.321 14.421 1.00 34.77 712 TRP H N 1
ATOM 11601 C CA . TRP H 1 66 ? 95.236 68.133 13.500 1.00 34.94 712 TRP H CA 1
ATOM 11602 C C . TRP H 1 66 ? 94.897 68.304 12.046 1.00 34.27 712 TRP H C 1
ATOM 11603 O O . TRP H 1 66 ? 95.786 68.305 11.185 1.00 34.64 712 TRP H O 1
ATOM 11614 N N . ALA H 1 67 ? 93.638 68.592 11.770 1.00 34.64 713 ALA H N 1
ATOM 11615 C CA . ALA H 1 67 ? 93.198 68.866 10.399 1.00 34.29 713 ALA H CA 1
ATOM 11616 C C . ALA H 1 67 ? 92.910 70.352 10.200 1.00 35.04 713 ALA H C 1
ATOM 11617 O O . ALA H 1 67 ? 92.503 70.785 9.116 1.00 34.76 713 ALA H O 1
ATOM 11619 N N . GLY H 1 68 ? 93.031 71.134 11.275 1.00 34.95 714 GLY H N 1
ATOM 11620 C CA . GLY H 1 68 ? 92.835 72.580 11.132 1.00 35.78 714 GLY H CA 1
ATOM 11621 C C . GLY H 1 68 ? 91.430 72.992 11.545 1.00 35.39 714 GLY H C 1
ATOM 11622 O O . GLY H 1 68 ? 91.056 74.153 11.350 1.00 37.09 714 GLY H O 1
ATOM 11623 N N . ASN H 1 69 ? 90.644 72.071 12.121 1.00 33.82 715 ASN H N 1
ATOM 11624 C CA . ASN H 1 69 ? 89.293 72.509 12.499 1.00 34.03 715 ASN H CA 1
ATOM 11625 C C . ASN H 1 69 ? 89.419 73.169 13.880 1.00 33.45 715 ASN H C 1
ATOM 11626 O O . ASN H 1 69 ? 90.143 72.623 14.719 1.00 32.11 715 ASN H O 1
ATOM 11631 N N . GLU H 1 70 ? 88.601 74.175 14.103 1.00 33.19 716 GLU H N 1
ATOM 11632 C CA . GLU H 1 70 ? 88.555 74.869 15.379 1.00 36.57 716 GLU H CA 1
ATOM 11633 C C . GLU H 1 70 ? 87.209 74.862 16.090 1.00 36.43 716 GLU H C 1
ATOM 11634 O O . GLU H 1 70 ? 86.144 74.852 15.447 1.00 36.21 716 GLU H O 1
ATOM 11640 N N . ALA H 1 71 ? 87.227 74.976 17.408 1.00 34.90 717 ALA H N 1
ATOM 11641 C CA . ALA H 1 71 ? 85.963 75.164 18.135 1.00 34.91 717 ALA H CA 1
ATOM 11642 C C . ALA H 1 71 ? 86.305 76.058 19.323 1.00 34.78 717 ALA H C 1
ATOM 11643 O O . ALA H 1 71 ? 87.503 76.194 19.602 1.00 33.34 717 ALA H O 1
ATOM 11645 N N . TYR H 1 72 ? 85.300 76.584 19.996 1.00 34.43 718 TYR H N 1
ATOM 11646 C CA . TYR H 1 72 ? 85.559 77.438 21.158 1.00 35.75 718 TYR H CA 1
ATOM 11647 C C . TYR H 1 72 ? 84.482 77.294 22.226 1.00 34.49 718 TYR H C 1
ATOM 11648 O O . TYR H 1 72 ? 83.402 76.756 21.976 1.00 33.92 718 TYR H O 1
ATOM 11657 N N . ALA H 1 73 ? 84.728 77.779 23.418 1.00 32.89 719 ALA H N 1
ATOM 11658 C CA . ALA H 1 73 ? 83.803 77.754 24.531 1.00 34.26 719 ALA H CA 1
ATOM 11659 C C . ALA H 1 73 ? 84.080 78.953 25.445 1.00 35.41 719 ALA H C 1
ATOM 11660 O O . ALA H 1 73 ? 85.219 79.388 25.601 1.00 33.99 719 ALA H O 1
ATOM 11662 N N . GLU H 1 74 ? 83.003 79.522 25.987 1.00 35.18 720 GLU H N 1
ATOM 11663 C CA . GLU H 1 74 ? 83.124 80.604 26.954 1.00 36.55 720 GLU H CA 1
ATOM 11664 C C . GLU H 1 74 ? 82.234 80.331 28.170 1.00 35.18 720 GLU H C 1
ATOM 11665 O O . GLU H 1 74 ? 81.116 79.827 28.046 1.00 33.63 720 GLU H O 1
ATOM 11671 N N . TYR H 1 75 ? 82.755 80.608 29.347 1.00 35.10 721 TYR H N 1
ATOM 11672 C CA . TYR H 1 75 ? 82.038 80.420 30.591 1.00 36.56 721 TYR H CA 1
ATOM 11673 C C . TYR H 1 75 ? 82.238 81.642 31.514 1.00 37.99 721 TYR H C 1
ATOM 11674 O O . TYR H 1 75 ? 83.170 82.429 31.334 1.00 36.12 721 TYR H O 1
ATOM 11683 N N . HIS H 1 76 ? 81.343 81.768 32.500 1.00 38.01 722 HIS H N 1
ATOM 11684 C CA . HIS H 1 76 ? 81.565 82.839 33.489 1.00 40.03 722 HIS H CA 1
ATOM 11685 C C . HIS H 1 76 ? 82.435 82.029 34.471 1.00 39.26 722 HIS H C 1
ATOM 11686 O O . HIS H 1 76 ? 82.146 80.817 34.489 1.00 38.13 722 HIS H O 1
ATOM 11693 N N . PHE H 1 77 ? 83.517 82.592 34.972 1.00 38.40 723 PHE H N 1
ATOM 11694 C CA . PHE H 1 77 ? 84.516 81.731 35.618 1.00 38.72 723 PHE H CA 1
ATOM 11695 C C . PHE H 1 77 ? 85.128 82.439 36.814 1.00 39.71 723 PHE H C 1
ATOM 11696 O O . PHE H 1 77 ? 85.401 83.627 36.770 1.00 39.07 723 PHE H O 1
ATOM 11704 N N . ARG H 1 78 ? 85.402 81.656 37.833 1.00 41.46 724 ARG H N 1
ATOM 11705 C CA . ARG H 1 78 ? 86.007 82.006 39.080 1.00 44.48 724 ARG H CA 1
ATOM 11706 C C . ARG H 1 78 ? 86.880 80.834 39.544 1.00 44.50 724 ARG H C 1
ATOM 11707 O O . ARG H 1 78 ? 86.476 79.675 39.381 1.00 44.41 724 ARG H O 1
ATOM 11715 N N . VAL H 1 79 ? 87.993 81.109 40.194 1.00 43.18 725 VAL H N 1
ATOM 11716 C CA . VAL H 1 79 ? 88.812 80.098 40.842 1.00 43.77 725 VAL H CA 1
ATOM 11717 C C . VAL H 1 79 ? 89.030 80.503 42.298 1.00 43.90 725 VAL H C 1
ATOM 11718 O O . VAL H 1 79 ? 89.384 81.653 42.598 1.00 43.05 725 VAL H O 1
ATOM 11722 N N . GLY H 1 80 ? 88.778 79.556 43.202 1.00 43.61 726 GLY H N 1
ATOM 11723 C CA . GLY H 1 80 ? 88.889 79.825 44.622 1.00 43.88 726 GLY H CA 1
ATOM 11724 C C . GLY H 1 80 ? 90.331 79.994 45.100 1.00 45.87 726 GLY H C 1
ATOM 11725 O O . GLY H 1 80 ? 91.312 79.758 44.388 1.00 43.98 726 GLY H O 1
ATOM 11726 N N . SER H 1 81 ? 90.446 80.377 46.370 1.00 47.35 727 SER H N 1
ATOM 11727 C CA . SER H 1 81 ? 91.708 80.529 47.066 1.00 48.63 727 SER H CA 1
ATOM 11728 C C . SER H 1 81 ? 92.431 79.205 47.280 1.00 48.62 727 SER H C 1
ATOM 11729 O O . SER H 1 81 ? 91.861 78.127 47.119 1.00 47.87 727 SER H O 1
ATOM 11732 N N . GLU H 1 82 ? 93.661 79.320 47.745 1.00 50.01 728 GLU H N 1
ATOM 11733 C CA . GLU H 1 82 ? 94.468 78.132 48.063 1.00 52.64 728 GLU H CA 1
ATOM 11734 C C . GLU H 1 82 ? 93.750 77.302 49.129 1.00 54.40 728 GLU H C 1
ATOM 11735 O O . GLU H 1 82 ? 93.672 76.078 49.076 1.00 54.67 728 GLU H O 1
ATOM 11741 N N . ALA H 1 83 ? 93.144 77.986 50.102 1.00 55.49 729 ALA H N 1
ATOM 11742 C CA . ALA H 1 83 ? 92.433 77.309 51.175 1.00 56.94 729 ALA H CA 1
ATOM 11743 C C . ALA H 1 83 ? 91.258 76.506 50.625 1.00 57.83 729 ALA H C 1
ATOM 11744 O O . ALA H 1 83 ? 90.870 75.480 51.197 1.00 58.19 729 ALA H O 1
ATOM 11746 N N . GLU H 1 84 ? 90.674 76.982 49.530 1.00 57.45 730 GLU H N 1
ATOM 11747 C CA . GLU H 1 84 ? 89.519 76.358 48.914 1.00 56.42 730 GLU H CA 1
ATOM 11748 C C . GLU H 1 84 ? 89.885 75.329 47.853 1.00 54.29 730 GLU H C 1
ATOM 11749 O O . GLU H 1 84 ? 88.997 74.978 47.069 1.00 53.98 730 GLU H O 1
ATOM 11755 N N . GLY H 1 85 ? 91.125 74.874 47.793 1.00 52.00 731 GLY H N 1
ATOM 11756 C CA . GLY H 1 85 ? 91.519 73.945 46.739 1.00 50.17 731 GLY H CA 1
ATOM 11757 C C . GLY H 1 85 ? 91.507 74.602 45.354 1.00 48.78 731 GLY H C 1
ATOM 11758 O O . GLY H 1 85 ? 91.560 73.883 44.353 1.00 48.99 731 GLY H O 1
ATOM 11759 N N . TYR H 1 86 ? 91.438 75.931 45.274 1.00 46.13 732 TYR H N 1
ATOM 11760 C CA . TYR H 1 86 ? 91.400 76.630 44.002 1.00 44.11 732 TYR H CA 1
ATOM 11761 C C . TYR H 1 86 ? 90.231 76.120 43.166 1.00 43.38 732 TYR H C 1
ATOM 11762 O O . TYR H 1 86 ? 90.236 76.074 41.940 1.00 42.40 732 TYR H O 1
ATOM 11771 N N . ALA H 1 87 ? 89.178 75.732 43.861 1.00 43.70 733 ALA H N 1
ATOM 11772 C CA . ALA H 1 87 ? 87.936 75.217 43.311 1.00 42.89 733 ALA H CA 1
ATOM 11773 C C . ALA H 1 87 ? 87.425 75.986 42.107 1.00 41.81 733 ALA H C 1
ATOM 11774 O O . ALA H 1 87 ? 87.350 77.209 42.102 1.00 41.55 733 ALA H O 1
ATOM 11776 N N . LEU H 1 88 ? 86.976 75.260 41.095 1.00 42.48 734 LEU H N 1
ATOM 11777 C CA . LEU H 1 88 ? 86.415 75.844 39.874 1.00 43.04 734 LEU H CA 1
ATOM 11778 C C . LEU H 1 88 ? 84.934 76.202 40.006 1.00 44.07 734 LEU H C 1
ATOM 11779 O O . LEU H 1 88 ? 84.166 75.506 40.680 1.00 46.34 734 LEU H O 1
ATOM 11784 N N . GLN H 1 89 ? 84.490 77.278 39.383 1.00 43.30 735 GLN H N 1
ATOM 11785 C CA . GLN H 1 89 ? 83.128 77.727 39.343 1.00 43.48 735 GLN H CA 1
ATOM 11786 C C . GLN H 1 89 ? 82.823 78.347 37.967 1.00 41.79 735 GLN H C 1
ATOM 11787 O O . GLN H 1 89 ? 83.319 79.425 37.636 1.00 38.34 735 GLN H O 1
ATOM 11793 N N . VAL H 1 90 ? 82.005 77.581 37.245 1.00 39.30 736 VAL H N 1
ATOM 11794 C CA . VAL H 1 90 ? 81.637 78.009 35.900 1.00 40.09 736 VAL H CA 1
ATOM 11795 C C . VAL H 1 90 ? 80.111 77.964 35.764 1.00 40.76 736 VAL H C 1
ATOM 11796 O O . VAL H 1 90 ? 79.444 77.221 36.479 1.00 39.98 736 VAL H O 1
ATOM 11800 N N . SER H 1 91 ? 79.593 78.740 34.833 1.00 39.86 737 SER H N 1
ATOM 11801 C CA . SER H 1 91 ? 78.155 78.766 34.583 1.00 40.74 737 SER H CA 1
ATOM 11802 C C . SER H 1 91 ? 78.009 79.384 33.200 1.00 40.74 737 SER H C 1
ATOM 11803 O O . SER H 1 91 ? 79.036 79.875 32.695 1.00 42.06 737 SER H O 1
ATOM 11806 N N . SER H 1 92 ? 76.822 79.360 32.638 1.00 39.13 738 SER H N 1
ATOM 11807 C CA . SER H 1 92 ? 76.495 79.967 31.369 1.00 38.28 738 SER H CA 1
ATOM 11808 C C . SER H 1 92 ? 77.385 79.600 30.198 1.00 37.39 738 SER H C 1
ATOM 11809 O O . SER H 1 92 ? 77.941 80.458 29.507 1.00 36.98 738 SER H O 1
ATOM 11812 N N . TYR H 1 93 ? 77.466 78.288 29.947 1.00 36.28 739 TYR H N 1
ATOM 11813 C CA . TYR H 1 93 ? 78.267 77.798 28.846 1.00 34.58 739 TYR H CA 1
ATOM 11814 C C . TYR H 1 93 ? 77.765 78.464 27.580 1.00 35.75 739 TYR H C 1
ATOM 11815 O O . TYR H 1 93 ? 76.551 78.638 27.363 1.00 35.34 739 TYR H O 1
ATOM 11824 N N . GLU H 1 94 ? 78.634 78.758 26.640 1.00 37.71 740 GLU H N 1
ATOM 11825 C CA . GLU H 1 94 ? 78.242 79.252 25.338 1.00 40.93 740 GLU H CA 1
ATOM 11826 C C . GLU H 1 94 ? 79.356 78.857 24.359 1.00 42.87 740 GLU H C 1
ATOM 11827 O O . GLU H 1 94 ? 80.535 78.980 24.721 1.00 41.99 740 GLU H O 1
ATOM 11833 N N . GLY H 1 95 ? 78.932 78.403 23.175 1.00 42.60 741 GLY H N 1
ATOM 11834 C CA . GLY H 1 95 ? 79.898 78.078 22.163 1.00 43.44 741 GLY H CA 1
ATOM 11835 C C . GLY H 1 95 ? 79.654 76.843 21.318 1.00 44.04 741 GLY H C 1
ATOM 11836 O O . GLY H 1 95 ? 78.615 76.207 21.225 1.00 43.82 741 GLY H O 1
ATOM 11837 N N . THR H 1 96 ? 80.724 76.494 20.616 1.00 42.77 742 THR H N 1
ATOM 11838 C CA . THR H 1 96 ? 80.808 75.459 19.620 1.00 41.75 742 THR H CA 1
ATOM 11839 C C . THR H 1 96 ? 81.531 74.186 20.001 1.00 41.87 742 THR H C 1
ATOM 11840 O O . THR H 1 96 ? 81.386 73.209 19.248 1.00 41.54 742 THR H O 1
ATOM 11844 N N . ALA H 1 97 ? 82.229 74.154 21.126 1.00 38.52 743 ALA H N 1
ATOM 11845 C CA . ALA H 1 97 ? 83.037 73.009 21.490 1.00 38.42 743 ALA H CA 1
ATOM 11846 C C . ALA H 1 97 ? 82.298 71.946 22.301 1.00 37.11 743 ALA H C 1
ATOM 11847 O O . ALA H 1 97 ? 82.776 70.829 22.439 1.00 32.90 743 ALA H O 1
ATOM 11849 N N . GLY H 1 98 ? 81.165 72.339 22.883 1.00 36.82 744 GLY H N 1
ATOM 11850 C CA . GLY H 1 98 ? 80.392 71.431 23.732 1.00 36.68 744 GLY H CA 1
ATOM 11851 C C . GLY H 1 98 ? 80.751 71.719 25.198 1.00 38.63 744 GLY H C 1
ATOM 11852 O O . GLY H 1 98 ? 81.931 71.978 25.516 1.00 37.16 744 GLY H O 1
ATOM 11853 N N . ASP H 1 99 ? 79.755 71.616 26.074 1.00 37.36 745 ASP H N 1
ATOM 11854 C CA . ASP H 1 99 ? 79.973 71.903 27.485 1.00 39.01 745 ASP H CA 1
ATOM 11855 C C . ASP H 1 99 ? 80.581 70.787 28.310 1.00 39.11 745 ASP H C 1
ATOM 11856 O O . ASP H 1 99 ? 79.916 70.157 29.152 1.00 39.30 745 ASP H O 1
ATOM 11861 N N . ALA H 1 100 ? 81.884 70.572 28.127 1.00 38.97 746 ALA H N 1
ATOM 11862 C CA . ALA H 1 100 ? 82.599 69.542 28.847 1.00 38.97 746 ALA H CA 1
ATOM 11863 C C . ALA H 1 100 ? 82.640 69.803 30.341 1.00 40.13 746 ALA H C 1
ATOM 11864 O O . ALA H 1 100 ? 82.710 68.828 31.089 1.00 40.68 746 ALA H O 1
ATOM 11866 N N . LEU H 1 101 ? 82.711 71.063 30.750 1.00 40.10 747 LEU H N 1
ATOM 11867 C CA . LEU H 1 101 ? 82.984 71.428 32.129 1.00 40.04 747 LEU H CA 1
ATOM 11868 C C . LEU H 1 101 ? 81.814 71.188 33.053 1.00 41.83 747 LEU H C 1
ATOM 11869 O O . LEU H 1 101 ? 81.944 70.631 34.144 1.00 42.11 747 LEU H O 1
ATOM 11874 N N . ILE H 1 102 ? 80.630 71.649 32.661 1.00 45.55 748 ILE H N 1
ATOM 11875 C CA . ILE H 1 102 ? 79.424 71.493 33.470 1.00 47.51 748 ILE H CA 1
ATOM 11876 C C . ILE H 1 102 ? 78.646 70.244 33.058 1.00 49.36 748 ILE H C 1
ATOM 11877 O O . ILE H 1 102 ? 78.287 69.484 33.965 1.00 49.34 748 ILE H O 1
ATOM 11882 N N . GLU H 1 103 ? 78.401 69.969 31.776 1.00 52.26 749 GLU H N 1
ATOM 11883 C CA . GLU H 1 103 ? 77.648 68.718 31.522 1.00 54.60 749 GLU H CA 1
ATOM 11884 C C . GLU H 1 103 ? 78.553 67.506 31.704 1.00 55.69 749 GLU H C 1
ATOM 11885 O O . GLU H 1 103 ? 78.130 66.550 32.352 1.00 55.04 749 GLU H O 1
ATOM 11891 N N . GLY H 1 104 ? 79.804 67.568 31.244 1.00 56.53 750 GLY H N 1
ATOM 11892 C CA . GLY H 1 104 ? 80.703 66.422 31.405 1.00 56.37 750 GLY H CA 1
ATOM 11893 C C . GLY H 1 104 ? 80.495 65.578 30.139 1.00 57.21 750 GLY H C 1
ATOM 11894 O O . GLY H 1 104 ? 80.069 66.134 29.129 1.00 55.50 750 GLY H O 1
ATOM 11895 N N . SER H 1 105 ? 80.785 64.292 30.235 1.00 58.14 751 SER H N 1
ATOM 11896 C CA . SER H 1 105 ? 80.615 63.394 29.110 1.00 60.59 751 SER H CA 1
ATOM 11897 C C . SER H 1 105 ? 79.221 62.765 29.021 1.00 62.89 751 SER H C 1
ATOM 11898 O O . SER H 1 105 ? 78.698 62.246 30.006 1.00 60.99 751 SER H O 1
ATOM 11901 N N . VAL H 1 106 ? 78.644 62.786 27.815 1.00 67.04 752 VAL H N 1
ATOM 11902 C CA . VAL H 1 106 ? 77.318 62.194 27.630 1.00 71.86 752 VAL H CA 1
ATOM 11903 C C . VAL H 1 106 ? 77.355 60.717 28.027 1.00 74.68 752 VAL H C 1
ATOM 11904 O O . VAL H 1 106 ? 76.953 60.357 29.141 1.00 75.10 752 VAL H O 1
ATOM 11908 N N . GLU H 1 107 ? 77.899 59.892 27.142 1.00 77.53 753 GLU H N 1
ATOM 11909 C CA . GLU H 1 107 ? 78.046 58.478 27.459 1.00 81.17 753 GLU H CA 1
ATOM 11910 C C . GLU H 1 107 ? 78.564 58.287 28.884 1.00 82.38 753 GLU H C 1
ATOM 11911 O O . GLU H 1 107 ? 78.182 57.348 29.584 1.00 82.76 753 GLU H O 1
ATOM 11917 N N . GLU H 1 108 ? 79.429 59.192 29.331 1.00 83.51 754 GLU H N 1
ATOM 11918 C CA . GLU H 1 108 ? 79.998 59.076 30.666 1.00 84.57 754 GLU H CA 1
ATOM 11919 C C . GLU H 1 108 ? 78.964 59.288 31.764 1.00 83.92 754 GLU H C 1
ATOM 11920 O O . GLU H 1 108 ? 78.762 58.394 32.579 1.00 83.54 754 GLU H O 1
ATOM 11926 N N . GLY H 1 109 ? 78.346 60.458 31.804 1.00 83.73 755 GLY H N 1
ATOM 11927 C CA . GLY H 1 109 ? 77.375 60.781 32.850 1.00 83.40 755 GLY H CA 1
ATOM 11928 C C . GLY H 1 109 ? 77.921 61.939 33.679 1.00 83.40 755 GLY H C 1
ATOM 11929 O O . GLY H 1 109 ? 79.054 61.873 34.152 1.00 83.33 755 GLY H O 1
ATOM 11930 N N . ALA H 1 110 ? 77.159 63.018 33.779 1.00 83.40 756 ALA H N 1
ATOM 11931 C CA . ALA H 1 110 ? 77.613 64.234 34.438 1.00 83.29 756 ALA H CA 1
ATOM 11932 C C . ALA H 1 110 ? 78.083 64.056 35.870 1.00 82.89 756 ALA H C 1
ATOM 11933 O O . ALA H 1 110 ? 78.887 64.851 36.363 1.00 83.07 756 ALA H O 1
ATOM 11935 N N . GLU H 1 111 ? 77.613 63.040 36.572 1.00 82.43 757 GLU H N 1
ATOM 11936 C CA . GLU H 1 111 ? 77.963 62.781 37.959 1.00 81.59 757 GLU H CA 1
ATOM 11937 C C . GLU H 1 111 ? 79.434 62.479 38.190 1.00 80.39 757 GLU H C 1
ATOM 11938 O O . GLU H 1 111 ? 79.908 62.533 39.334 1.00 80.37 757 GLU H O 1
ATOM 11944 N N . TYR H 1 112 ? 80.202 62.172 37.150 1.00 79.17 758 TYR H N 1
ATOM 11945 C CA . TYR H 1 112 ? 81.596 61.790 37.335 1.00 78.04 758 TYR H CA 1
ATOM 11946 C C . TYR H 1 112 ? 82.607 62.490 36.440 1.00 75.11 758 TYR H C 1
ATOM 11947 O O . TYR H 1 112 ? 83.802 62.496 36.748 1.00 74.13 758 TYR H O 1
ATOM 11956 N N . THR H 1 113 ? 82.123 63.022 35.325 1.00 71.42 759 THR H N 1
ATOM 11957 C CA . THR H 1 113 ? 82.980 63.680 34.351 1.00 68.09 759 THR H CA 1
ATOM 11958 C C . THR H 1 113 ? 82.813 65.188 34.396 1.00 65.48 759 THR H C 1
ATOM 11959 O O . THR H 1 113 ? 83.656 65.916 33.881 1.00 64.79 759 THR H O 1
ATOM 11963 N N . SER H 1 114 ? 81.759 65.683 35.029 1.00 62.50 760 SER H N 1
ATOM 11964 C CA . SER H 1 114 ? 81.545 67.125 35.158 1.00 58.97 760 SER H CA 1
ATOM 11965 C C . SER H 1 114 ? 82.646 67.711 36.040 1.00 56.19 760 SER H C 1
ATOM 11966 O O . SER H 1 114 ? 83.070 67.055 36.998 1.00 55.02 760 SER H O 1
ATOM 11969 N N . HIS H 1 115 ? 83.123 68.913 35.733 1.00 52.54 761 HIS H N 1
ATOM 11970 C CA . HIS H 1 115 ? 84.227 69.483 36.506 1.00 49.92 761 HIS H CA 1
ATOM 11971 C C . HIS H 1 115 ? 83.829 70.590 37.466 1.00 48.90 761 HIS H C 1
ATOM 11972 O O . HIS H 1 115 ? 84.547 70.880 38.415 1.00 47.70 761 HIS H O 1
ATOM 11979 N N . ASN H 1 116 ? 82.644 71.146 37.280 1.00 48.73 762 ASN H N 1
ATOM 11980 C CA . ASN H 1 116 ? 82.118 72.210 38.114 1.00 48.76 762 ASN H CA 1
ATOM 11981 C C . ASN H 1 116 ? 82.158 71.987 39.613 1.00 49.69 762 ASN H C 1
ATOM 11982 O O . ASN H 1 116 ? 81.738 70.976 40.157 1.00 50.08 762 ASN H O 1
ATOM 11987 N N . ASN H 1 117 ? 82.642 72.961 40.364 1.00 50.96 763 ASN H N 1
ATOM 11988 C CA . ASN H 1 117 ? 82.861 72.924 41.787 1.00 52.21 763 ASN H CA 1
ATOM 11989 C C . ASN H 1 117 ? 83.889 71.881 42.234 1.00 51.20 763 ASN H C 1
ATOM 11990 O O . ASN H 1 117 ? 84.022 71.681 43.449 1.00 50.10 763 ASN H O 1
ATOM 11995 N N . MET H 1 118 ? 84.634 71.269 41.322 1.00 49.83 764 MET H N 1
ATOM 11996 C CA . MET H 1 118 ? 85.680 70.355 41.796 1.00 49.84 764 MET H CA 1
ATOM 11997 C C . MET H 1 118 ? 86.867 71.186 42.269 1.00 49.59 764 MET H C 1
ATOM 11998 O O . MET H 1 118 ? 87.045 72.317 41.827 1.00 48.88 764 MET H O 1
ATOM 12003 N N . GLN H 1 119 ? 87.652 70.677 43.196 1.00 49.50 765 GLN H N 1
ATOM 12004 C CA . GLN H 1 119 ? 88.875 71.293 43.659 1.00 49.60 765 GLN H CA 1
ATOM 12005 C C . GLN H 1 119 ? 89.997 70.927 42.679 1.00 48.61 765 GLN H C 1
ATOM 12006 O O . GLN H 1 119 ? 89.782 69.953 41.951 1.00 47.87 765 GLN H O 1
ATOM 12012 N N . PHE 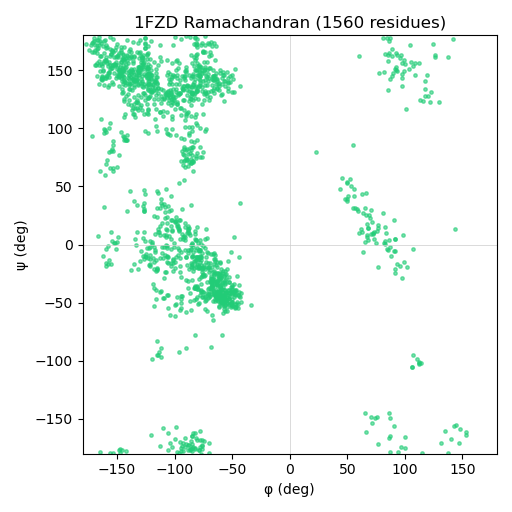H 1 120 ? 91.104 71.661 42.687 1.00 46.84 766 PHE H N 1
ATOM 12013 C CA . PHE H 1 120 ? 92.228 71.370 41.800 1.00 44.91 766 PHE H CA 1
ATOM 12014 C C . PHE H 1 120 ? 93.061 70.267 42.436 1.00 45.15 766 PHE H C 1
ATOM 12015 O O . PHE H 1 120 ? 93.317 70.314 43.639 1.00 45.71 766 PHE H O 1
ATOM 12023 N N . SER H 1 121 ? 93.485 69.264 41.683 1.00 45.42 767 SER H N 1
ATOM 12024 C CA . SER H 1 121 ? 94.323 68.228 42.279 1.00 45.90 767 SER H CA 1
ATOM 12025 C C . SER H 1 121 ? 95.538 67.991 41.385 1.00 46.07 767 SER H C 1
ATOM 12026 O O . SER H 1 121 ? 95.448 68.120 40.168 1.00 45.64 767 SER H O 1
ATOM 12029 N N . THR H 1 122 ? 96.627 67.629 42.040 1.00 46.77 768 THR H N 1
ATOM 12030 C CA . THR H 1 122 ? 97.824 67.201 41.328 1.00 47.72 768 THR H CA 1
ATOM 12031 C C . THR H 1 122 ? 98.140 65.770 41.772 1.00 50.35 768 THR H C 1
ATOM 12032 O O . THR H 1 122 ? 97.250 65.113 42.343 1.00 50.95 768 THR H O 1
ATOM 12036 N N . PHE H 1 123 ? 99.357 65.304 41.498 1.00 51.56 769 PHE H N 1
ATOM 12037 C CA . PHE H 1 123 ? 99.692 63.941 41.920 1.00 53.70 769 PHE H CA 1
ATOM 12038 C C . PHE H 1 123 ? 99.937 63.900 43.429 1.00 55.11 769 PHE H C 1
ATOM 12039 O O . PHE H 1 123 ? 99.430 63.008 44.109 1.00 55.02 769 PHE H O 1
ATOM 12047 N N . ASP H 1 124 ? 100.688 64.854 43.961 1.00 56.13 770 ASP H N 1
ATOM 12048 C CA . ASP H 1 124 ? 100.995 64.942 45.374 1.00 57.12 770 ASP H CA 1
ATOM 12049 C C . ASP H 1 124 ? 99.895 65.610 46.193 1.00 58.85 770 ASP H C 1
ATOM 12050 O O . ASP H 1 124 ? 100.154 65.944 47.360 1.00 58.79 770 ASP H O 1
ATOM 12055 N N . ARG H 1 125 ? 98.734 65.861 45.580 1.00 60.20 771 ARG H N 1
ATOM 12056 C CA . ARG H 1 125 ? 97.671 66.518 46.329 1.00 62.57 771 ARG H CA 1
ATOM 12057 C C . ARG H 1 125 ? 96.299 66.162 45.762 1.00 63.29 771 ARG H C 1
ATOM 12058 O O . ARG H 1 125 ? 95.668 66.918 45.031 1.00 62.24 771 ARG H O 1
ATOM 12066 N N . ASP H 1 126 ? 95.835 64.972 46.152 1.00 63.58 772 ASP H N 1
ATOM 12067 C CA . ASP H 1 126 ? 94.576 64.449 45.644 1.00 64.24 772 ASP H CA 1
ATOM 12068 C C . ASP H 1 126 ? 93.377 65.010 46.396 1.00 64.91 772 ASP H C 1
ATOM 12069 O O . ASP H 1 126 ? 93.331 65.153 47.607 1.00 65.92 772 ASP H O 1
ATOM 12074 N N . ALA H 1 127 ? 92.329 65.251 45.618 1.00 65.62 773 ALA H N 1
ATOM 12075 C CA . ALA H 1 127 ? 91.070 65.742 46.155 1.00 66.86 773 ALA H CA 1
ATOM 12076 C C . ALA H 1 127 ? 89.987 65.464 45.125 1.00 67.46 773 ALA H C 1
ATOM 12077 O O . ALA H 1 127 ? 89.061 66.249 45.008 1.00 67.47 773 ALA H O 1
ATOM 12079 N N . ASP H 1 128 ? 90.157 64.369 44.393 1.00 69.30 774 ASP H N 1
ATOM 12080 C CA . ASP H 1 128 ? 89.145 63.972 43.429 1.00 71.96 774 ASP H CA 1
ATOM 12081 C C . ASP H 1 128 ? 88.012 63.202 44.121 1.00 74.15 774 ASP H C 1
ATOM 12082 O O . ASP H 1 128 ? 87.974 63.057 45.343 1.00 74.44 774 ASP H O 1
ATOM 12087 N N . GLN H 1 129 ? 87.072 62.724 43.320 1.00 75.94 775 GLN H N 1
ATOM 12088 C CA . GLN H 1 129 ? 85.953 61.930 43.793 1.00 78.37 775 GLN H CA 1
ATOM 12089 C C . GLN H 1 129 ? 86.173 60.478 43.333 1.00 79.49 775 GLN H C 1
ATOM 12090 O O . GLN H 1 129 ? 85.261 59.715 43.021 1.00 79.33 775 GLN H O 1
ATOM 12096 N N . TRP H 1 130 ? 87.450 60.109 43.275 1.00 80.39 776 TRP H N 1
ATOM 12097 C CA . TRP H 1 130 ? 87.874 58.764 42.920 1.00 81.81 776 TRP H CA 1
ATOM 12098 C C . TRP H 1 130 ? 88.505 58.131 44.160 1.00 81.85 776 TRP H C 1
ATOM 12099 O O . TRP H 1 130 ? 88.609 58.822 45.176 1.00 81.73 776 TRP H O 1
ATOM 12110 N N . GLU H 1 131 ? 88.798 56.840 44.100 1.00 81.82 777 GLU H N 1
ATOM 12111 C CA . GLU H 1 131 ? 89.443 56.181 45.250 1.00 81.38 777 GLU H CA 1
ATOM 12112 C C . GLU H 1 131 ? 90.930 56.056 44.913 1.00 79.36 777 GLU H C 1
ATOM 12113 O O . GLU H 1 131 ? 91.824 56.014 45.750 1.00 79.31 777 GLU H O 1
ATOM 12119 N N . GLU H 1 132 ? 91.173 56.085 43.612 1.00 76.78 778 GLU H N 1
ATOM 12120 C CA . GLU H 1 132 ? 92.492 56.176 43.016 1.00 74.06 778 GLU H CA 1
ATOM 12121 C C . GLU H 1 132 ? 92.843 57.664 42.907 1.00 71.50 778 GLU H C 1
ATOM 12122 O O . GLU H 1 132 ? 92.099 58.518 43.411 1.00 70.74 778 GLU H O 1
ATOM 12128 N N . ASN H 1 133 ? 93.953 57.962 42.244 1.00 67.34 779 ASN H N 1
ATOM 12129 C CA . ASN H 1 133 ? 94.400 59.345 42.058 1.00 63.18 779 ASN H CA 1
ATOM 12130 C C . ASN H 1 133 ? 94.407 59.697 40.570 1.00 60.40 779 ASN H C 1
ATOM 12131 O O . ASN H 1 133 ? 95.242 59.219 39.799 1.00 58.72 779 ASN H O 1
ATOM 12136 N N . CYS H 1 134 ? 93.454 60.525 40.155 1.00 57.38 780 CYS H N 1
ATOM 12137 C CA . CYS H 1 134 ? 93.315 60.904 38.752 1.00 55.94 780 CYS H CA 1
ATOM 12138 C C . CYS H 1 134 ? 94.563 61.600 38.215 1.00 54.63 780 CYS H C 1
ATOM 12139 O O . CYS H 1 134 ? 95.091 61.225 37.163 1.00 53.39 780 CYS H O 1
ATOM 12142 N N . ALA H 1 135 ? 95.020 62.590 38.984 1.00 53.26 781 ALA H N 1
ATOM 12143 C CA . ALA H 1 135 ? 96.207 63.354 38.632 1.00 52.57 781 ALA H CA 1
ATOM 12144 C C . ALA H 1 135 ? 97.311 62.447 38.104 1.00 52.18 781 ALA H C 1
ATOM 12145 O O . ALA H 1 135 ? 97.830 62.647 37.007 1.00 50.73 781 ALA H O 1
ATOM 12147 N N . GLU H 1 136 ? 97.604 61.378 38.840 1.00 53.25 782 GLU H N 1
ATOM 12148 C CA . GLU H 1 136 ? 98.594 60.412 38.409 1.00 54.29 782 GLU H CA 1
ATOM 12149 C C . GLU H 1 136 ? 98.323 59.713 37.081 1.00 52.77 782 GLU H C 1
ATOM 12150 O O . GLU H 1 136 ? 99.287 59.578 36.318 1.00 53.22 782 GLU H O 1
ATOM 12156 N N . VAL H 1 137 ? 97.125 59.224 36.812 1.00 51.49 783 VAL H N 1
ATOM 12157 C CA . VAL H 1 137 ? 96.892 58.519 35.566 1.00 51.74 783 VAL H CA 1
ATOM 12158 C C . VAL H 1 137 ? 96.678 59.478 34.396 1.00 51.54 783 VAL H C 1
ATOM 12159 O O . VAL H 1 137 ? 96.959 59.084 33.260 1.00 51.15 783 VAL H O 1
ATOM 12163 N N . TYR H 1 138 ? 95.999 60.600 34.684 1.00 50.71 784 TYR H N 1
ATOM 12164 C CA . TYR H 1 138 ? 95.620 61.479 33.577 1.00 50.24 784 TYR H CA 1
ATOM 12165 C C . TYR H 1 138 ? 96.741 62.387 33.110 1.00 48.19 784 TYR H C 1
ATOM 12166 O O . TYR H 1 138 ? 96.666 62.959 32.007 1.00 47.30 784 TYR H O 1
ATOM 12175 N N . GLY H 1 139 ? 97.836 62.456 33.863 1.00 45.81 785 GLY H N 1
ATOM 12176 C CA . GLY H 1 139 ? 98.994 63.209 33.421 1.00 44.36 785 GLY H CA 1
ATOM 12177 C C . GLY H 1 139 ? 99.184 64.665 33.746 1.00 42.56 785 GLY H C 1
ATOM 12178 O O . GLY H 1 139 ? 100.254 65.206 33.425 1.00 41.93 785 GLY H O 1
ATOM 12179 N N . GLY H 1 140 ? 98.205 65.328 34.367 1.00 41.68 786 GLY H N 1
ATOM 12180 C CA . GLY H 1 140 ? 98.389 66.737 34.687 1.00 39.67 786 GLY H CA 1
ATOM 12181 C C . GLY H 1 140 ? 97.677 67.138 35.970 1.00 38.44 786 GLY H C 1
ATOM 12182 O O . GLY H 1 140 ? 97.086 66.323 36.679 1.00 37.05 786 GLY H O 1
ATOM 12183 N N . GLY H 1 141 ? 97.759 68.441 36.222 1.00 36.26 787 GLY H N 1
ATOM 12184 C CA . GLY H 1 141 ? 97.025 69.079 37.308 1.00 34.75 787 GLY H CA 1
ATOM 12185 C C . GLY H 1 141 ? 95.744 69.635 36.651 1.00 34.92 787 GLY H C 1
ATOM 12186 O O . GLY H 1 141 ? 95.763 70.138 35.512 1.00 34.39 787 GLY H O 1
ATOM 12187 N N . TRP H 1 142 ? 94.638 69.462 37.363 1.00 35.55 788 TRP H N 1
ATOM 12188 C CA . TRP H 1 142 ? 93.322 69.831 36.846 1.00 37.71 788 TRP H CA 1
ATOM 12189 C C . TRP H 1 142 ? 92.239 69.591 37.909 1.00 38.07 788 TRP H C 1
ATOM 12190 O O . TRP H 1 142 ? 92.462 69.050 38.989 1.00 38.60 788 TRP H O 1
ATOM 12201 N N . TRP H 1 143 ? 91.037 70.046 37.582 1.00 37.97 789 TRP H N 1
ATOM 12202 C CA . TRP H 1 143 ? 89.869 69.965 38.462 1.00 39.03 789 TRP H CA 1
ATOM 12203 C C . TRP H 1 143 ? 89.173 68.603 38.346 1.00 39.95 789 TRP H C 1
ATOM 12204 O O . TRP H 1 143 ? 88.161 68.390 37.671 1.00 38.97 789 TRP H O 1
ATOM 12215 N N . TYR H 1 144 ? 89.807 67.555 38.869 1.00 42.09 790 TYR H N 1
ATOM 12216 C CA . TYR H 1 144 ? 89.360 66.176 38.709 1.00 43.81 790 TYR H CA 1
ATOM 12217 C C . TYR H 1 144 ? 88.124 65.749 39.502 1.00 46.06 790 TYR H C 1
ATOM 12218 O O . TYR H 1 144 ? 88.011 65.924 40.717 1.00 45.33 790 TYR H O 1
ATOM 12227 N N . ASN H 1 145 ? 87.199 65.127 38.765 1.00 48.86 791 ASN H N 1
ATOM 12228 C CA . ASN H 1 145 ? 85.995 64.572 39.365 1.00 51.05 791 ASN H CA 1
ATOM 12229 C C . ASN H 1 145 ? 86.283 63.078 39.596 1.00 52.81 791 ASN H C 1
ATOM 12230 O O . ASN H 1 145 ? 86.810 62.757 40.662 1.00 52.74 791 ASN H O 1
ATOM 12235 N N . ASN H 1 146 ? 85.929 62.237 38.635 1.00 54.11 792 ASN H N 1
ATOM 12236 C CA . ASN H 1 146 ? 86.214 60.808 38.699 1.00 55.28 792 ASN H CA 1
ATOM 12237 C C . ASN H 1 146 ? 86.134 60.184 37.313 1.00 55.96 792 ASN H C 1
ATOM 12238 O O . ASN H 1 146 ? 85.349 59.276 37.025 1.00 56.47 792 ASN H O 1
ATOM 12243 N N . CYS H 1 147 ? 86.972 60.672 36.392 1.00 56.13 793 CYS H N 1
ATOM 12244 C CA . CYS H 1 147 ? 87.916 61.743 36.678 1.00 54.55 793 CYS H CA 1
ATOM 12245 C C . CYS H 1 147 ? 87.626 62.963 35.812 1.00 52.44 793 CYS H C 1
ATOM 12246 O O . CYS H 1 147 ? 87.314 64.065 36.280 1.00 52.69 793 CYS H O 1
ATOM 12249 N N . GLN H 1 148 ? 87.549 62.720 34.505 1.00 49.16 794 GLN H N 1
ATOM 12250 C CA . GLN H 1 148 ? 87.454 63.839 33.569 1.00 45.08 794 GLN H CA 1
ATOM 12251 C C . GLN H 1 148 ? 86.572 63.654 32.351 1.00 43.75 794 GLN H C 1
ATOM 12252 O O . GLN H 1 148 ? 86.643 62.614 31.672 1.00 43.80 794 GLN H O 1
ATOM 12258 N N . ALA H 1 149 ? 86.044 64.777 31.855 1.00 41.08 795 ALA H N 1
ATOM 12259 C CA . ALA H 1 149 ? 85.447 64.880 30.533 1.00 38.73 795 ALA H CA 1
ATOM 12260 C C . ALA H 1 149 ? 86.378 65.687 29.619 1.00 39.33 795 ALA H C 1
ATOM 12261 O O . ALA H 1 149 ? 86.369 65.636 28.381 1.00 38.46 795 ALA H O 1
ATOM 12263 N N . ALA H 1 150 ? 87.210 66.505 30.289 1.00 39.46 796 ALA H N 1
ATOM 12264 C CA . ALA H 1 150 ? 88.163 67.348 29.544 1.00 38.10 796 ALA H CA 1
ATOM 12265 C C . ALA H 1 150 ? 89.423 67.553 30.377 1.00 36.80 796 ALA H C 1
ATOM 12266 O O . ALA H 1 150 ? 89.303 67.559 31.586 1.00 34.62 796 ALA H O 1
ATOM 12268 N N . ASN H 1 151 ? 90.567 67.722 29.723 1.00 37.08 797 ASN H N 1
ATOM 12269 C CA . ASN H 1 151 ? 91.831 67.993 30.401 1.00 35.67 797 ASN H CA 1
ATOM 12270 C C . ASN H 1 151 ? 92.792 68.683 29.413 1.00 35.20 797 ASN H C 1
ATOM 12271 O O . ASN H 1 151 ? 93.362 67.984 28.556 1.00 32.25 797 ASN H O 1
ATOM 12276 N N . LEU H 1 152 ? 92.912 70.026 29.507 1.00 32.71 798 LEU H N 1
ATOM 12277 C CA . LEU H 1 152 ? 93.854 70.658 28.568 1.00 31.34 798 LEU H CA 1
ATOM 12278 C C . LEU H 1 152 ? 95.303 70.453 29.035 1.00 28.57 798 LEU H C 1
ATOM 12279 O O . LEU H 1 152 ? 96.230 70.738 28.277 1.00 27.35 798 LEU H O 1
ATOM 12284 N N . ASN H 1 153 ? 95.521 69.980 30.243 1.00 26.67 799 ASN H N 1
ATOM 12285 C CA . ASN H 1 153 ? 96.852 69.685 30.728 1.00 29.12 799 ASN H CA 1
ATOM 12286 C C . ASN H 1 153 ? 97.263 68.215 30.582 1.00 32.03 799 ASN H C 1
ATOM 12287 O O . ASN H 1 153 ? 98.159 67.787 31.334 1.00 34.04 799 ASN H O 1
ATOM 12292 N N . GLY H 1 154 ? 96.647 67.412 29.710 1.00 31.82 800 GLY H N 1
ATOM 12293 C CA . GLY H 1 154 ? 97.009 66.007 29.587 1.00 33.87 800 GLY H CA 1
ATOM 12294 C C . GLY H 1 154 ? 98.275 65.768 28.796 1.00 36.85 800 GLY H C 1
ATOM 12295 O O . GLY H 1 154 ? 98.940 66.717 28.392 1.00 37.10 800 GLY H O 1
ATOM 12296 N N . ILE H 1 155 ? 98.625 64.497 28.530 1.00 38.01 801 ILE H N 1
ATOM 12297 C CA . ILE H 1 155 ? 99.839 64.184 27.798 1.00 37.58 801 ILE H CA 1
ATOM 12298 C C . ILE H 1 155 ? 99.644 64.579 26.333 1.00 37.25 801 ILE H C 1
ATOM 12299 O O . ILE H 1 155 ? 98.540 64.393 25.822 1.00 36.84 801 ILE H O 1
ATOM 12304 N N . TYR H 1 156 ? 100.677 65.070 25.674 1.00 34.27 802 TYR H N 1
ATOM 12305 C CA . TYR H 1 156 ? 100.650 65.457 24.292 1.00 34.68 802 TYR H CA 1
ATOM 12306 C C . TYR H 1 156 ? 101.032 64.338 23.317 1.00 36.97 802 TYR H C 1
ATOM 12307 O O . TYR H 1 156 ? 102.220 64.073 23.054 1.00 37.89 802 TYR H O 1
ATOM 12316 N N . TYR H 1 157 ? 100.024 63.740 22.702 1.00 37.05 803 TYR H N 1
ATOM 12317 C CA . TYR H 1 157 ? 100.193 62.685 21.721 1.00 38.18 803 TYR H CA 1
ATOM 12318 C C . TYR H 1 157 ? 100.105 63.247 20.315 1.00 37.47 803 TYR H C 1
ATOM 12319 O O . TYR H 1 157 ? 99.079 63.813 20.006 1.00 38.23 803 TYR H O 1
ATOM 12328 N N . PRO H 1 158 ? 101.132 63.104 19.504 1.00 37.49 804 PRO H N 1
ATOM 12329 C CA . PRO H 1 158 ? 101.176 63.678 18.177 1.00 37.00 804 PRO H CA 1
ATOM 12330 C C . PRO H 1 158 ? 100.160 63.127 17.204 1.00 36.82 804 PRO H C 1
ATOM 12331 O O . PRO H 1 158 ? 99.800 61.962 17.376 1.00 36.99 804 PRO H O 1
ATOM 12335 N N . GLY H 1 159 ? 99.781 63.795 16.121 1.00 36.29 805 GLY H N 1
ATOM 12336 C CA . GLY H 1 159 ? 98.919 63.187 15.142 1.00 37.91 805 GLY H CA 1
ATOM 12337 C C . GLY H 1 159 ? 97.432 63.040 15.401 1.00 38.40 805 GLY H C 1
ATOM 12338 O O . GLY H 1 159 ? 96.717 62.891 14.392 1.00 38.15 805 GLY H O 1
ATOM 12339 N N . GLY H 1 160 ? 96.893 63.099 16.611 1.00 39.18 806 GLY H N 1
ATOM 12340 C CA . GLY H 1 160 ? 95.436 63.063 16.769 1.00 41.00 806 GLY H CA 1
ATOM 12341 C C . GLY H 1 160 ? 94.905 61.834 17.467 1.00 42.23 806 GLY H C 1
ATOM 12342 O O . GLY H 1 160 ? 95.014 61.692 18.693 1.00 41.72 806 GLY H O 1
ATOM 12343 N N . SER H 1 161 ? 94.367 60.909 16.668 1.00 44.47 807 SER H N 1
ATOM 12344 C CA . SER H 1 161 ? 93.860 59.653 17.226 1.00 47.71 807 SER H CA 1
ATOM 12345 C C . SER H 1 161 ? 95.005 58.862 17.856 1.00 48.37 807 SER H C 1
ATOM 12346 O O . SER H 1 161 ? 96.088 58.882 17.304 1.00 46.31 807 SER H O 1
ATOM 12349 N N . TYR H 1 162 ? 94.767 58.223 18.980 1.00 51.19 808 TYR H N 1
ATOM 12350 C CA . TYR H 1 162 ? 95.757 57.430 19.676 1.00 55.53 808 TYR H CA 1
ATOM 12351 C C . TYR H 1 162 ? 95.042 56.225 20.298 1.00 60.00 808 TYR H C 1
ATOM 12352 O O . TYR H 1 162 ? 93.807 56.183 20.289 1.00 61.50 808 TYR H O 1
ATOM 12361 N N . ASP H 1 163 ? 95.807 55.271 20.809 1.00 64.33 809 ASP H N 1
ATOM 12362 C CA . ASP H 1 163 ? 95.183 54.089 21.409 1.00 68.06 809 ASP H CA 1
ATOM 12363 C C . ASP H 1 163 ? 95.663 53.948 22.848 1.00 70.93 809 ASP H C 1
ATOM 12364 O O . ASP H 1 163 ? 96.852 53.757 23.122 1.00 71.02 809 ASP H O 1
ATOM 12369 N N . PRO H 1 164 ? 94.719 54.057 23.770 1.00 73.55 810 PRO H N 1
ATOM 12370 C CA . PRO H 1 164 ? 95.027 53.884 25.179 1.00 76.25 810 PRO H CA 1
ATOM 12371 C C . PRO H 1 164 ? 95.806 52.586 25.376 1.00 79.39 810 PRO H C 1
ATOM 12372 O O . PRO H 1 164 ? 96.729 52.505 26.182 1.00 78.66 810 PRO H O 1
ATOM 12376 N N . ARG H 1 165 ? 95.430 51.579 24.590 1.00 83.47 811 ARG H N 1
ATOM 12377 C CA . ARG H 1 165 ? 96.043 50.263 24.633 1.00 87.98 811 ARG H CA 1
ATOM 12378 C C . ARG H 1 165 ? 97.569 50.335 24.612 1.00 89.89 811 ARG H C 1
ATOM 12379 O O . ARG H 1 165 ? 98.240 49.597 25.338 1.00 89.95 811 ARG H O 1
ATOM 12387 N N . ASN H 1 166 ? 98.106 51.226 23.781 1.00 91.92 812 ASN H N 1
ATOM 12388 C CA . ASN H 1 166 ? 99.552 51.383 23.698 1.00 94.02 812 ASN H CA 1
ATOM 12389 C C . ASN H 1 166 ? 100.014 52.502 24.636 1.00 94.75 812 ASN H C 1
ATOM 12390 O O . ASN H 1 166 ? 101.022 53.148 24.346 1.00 94.78 812 ASN H O 1
ATOM 12395 N N . ASN H 1 167 ? 99.302 52.715 25.743 1.00 95.69 813 ASN H N 1
ATOM 12396 C CA . ASN H 1 167 ? 99.683 53.773 26.663 1.00 96.80 813 ASN H CA 1
ATOM 12397 C C . ASN H 1 167 ? 100.319 53.268 27.954 1.00 97.64 813 ASN H C 1
ATOM 12398 O O . ASN H 1 167 ? 99.686 52.656 28.808 1.00 98.05 813 ASN H O 1
ATOM 12403 N N . SER H 1 168 ? 101.594 53.598 28.114 1.00 98.42 814 SER H N 1
ATOM 12404 C CA . SER H 1 168 ? 102.361 53.262 29.305 1.00 98.95 814 SER H CA 1
ATOM 12405 C C . SER H 1 168 ? 102.786 54.560 29.990 1.00 98.89 814 SER H C 1
ATOM 12406 O O . SER H 1 168 ? 103.099 55.549 29.328 1.00 98.77 814 SER H O 1
ATOM 12409 N N . PRO H 1 169 ? 102.760 54.562 31.313 1.00 98.84 815 PRO H N 1
ATOM 12410 C CA . PRO H 1 169 ? 102.446 53.387 32.099 1.00 98.41 815 PRO H CA 1
ATOM 12411 C C . PRO H 1 169 ? 100.986 53.012 32.235 1.00 97.39 815 PRO H C 1
ATOM 12412 O O . PRO H 1 169 ? 100.689 51.988 32.856 1.00 97.15 815 PRO H O 1
ATOM 12416 N N . TYR H 1 170 ? 100.060 53.803 31.715 1.00 96.59 816 TYR H N 1
ATOM 12417 C CA . TYR H 1 170 ? 98.634 53.519 31.855 1.00 95.62 816 TYR H CA 1
ATOM 12418 C C . TYR H 1 170 ? 97.929 53.458 30.506 1.00 93.31 816 TYR H C 1
ATOM 12419 O O . TYR H 1 170 ? 98.147 54.294 29.638 1.00 93.37 816 TYR H O 1
ATOM 12428 N N . GLU H 1 171 ? 97.065 52.471 30.325 1.00 90.52 817 GLU H N 1
ATOM 12429 C CA . GLU H 1 171 ? 96.343 52.249 29.081 1.00 87.64 817 GLU H CA 1
ATOM 12430 C C . GLU H 1 171 ? 95.056 53.061 28.976 1.00 84.58 817 GLU H C 1
ATOM 12431 O O . GLU H 1 171 ? 94.081 52.664 28.329 1.00 84.24 817 GLU H O 1
ATOM 12437 N N . ILE H 1 172 ? 95.079 54.266 29.549 1.00 80.47 818 ILE H N 1
ATOM 12438 C CA . ILE H 1 172 ? 93.888 55.116 29.552 1.00 75.69 818 ILE H CA 1
ATOM 12439 C C . ILE H 1 172 ? 93.926 56.214 28.498 1.00 71.52 818 ILE H C 1
ATOM 12440 O O . ILE H 1 172 ? 94.940 56.405 27.830 1.00 71.17 818 ILE H O 1
ATOM 12445 N N . GLU H 1 173 ? 92.798 56.908 28.338 1.00 65.89 819 GLU H N 1
ATOM 12446 C CA . GLU H 1 173 ? 92.669 58.016 27.400 1.00 60.89 819 GLU H CA 1
ATOM 12447 C C . GLU H 1 173 ? 93.126 59.303 28.103 1.00 55.68 819 GLU H C 1
ATOM 12448 O O . GLU H 1 173 ? 92.338 60.039 28.698 1.00 53.07 819 GLU H O 1
ATOM 12454 N N . ASN H 1 174 ? 94.442 59.505 28.108 1.00 50.21 820 ASN H N 1
ATOM 12455 C CA . ASN H 1 174 ? 95.018 60.617 28.860 1.00 45.08 820 ASN H CA 1
ATOM 12456 C C . ASN H 1 174 ? 95.691 61.673 28.009 1.00 42.15 820 ASN H C 1
ATOM 12457 O O . ASN H 1 174 ? 96.603 62.353 28.479 1.00 42.03 820 ASN H O 1
ATOM 12462 N N . GLY H 1 175 ? 95.237 61.913 26.778 1.00 39.33 821 GLY H N 1
ATOM 12463 C CA . GLY H 1 175 ? 95.781 62.985 25.959 1.00 37.66 821 GLY H CA 1
ATOM 12464 C C . GLY H 1 175 ? 95.227 64.366 26.394 1.00 35.24 821 GLY H C 1
ATOM 12465 O O . GLY H 1 175 ? 94.739 64.616 27.500 1.00 33.63 821 GLY H O 1
ATOM 12466 N N . VAL H 1 176 ? 95.359 65.280 25.449 1.00 33.08 822 VAL H N 1
ATOM 12467 C CA . VAL H 1 176 ? 94.889 66.666 25.534 1.00 32.12 822 VAL H CA 1
ATOM 12468 C C . VAL H 1 176 ? 93.491 66.606 24.938 1.00 29.44 822 VAL H C 1
ATOM 12469 O O . VAL H 1 176 ? 93.359 66.624 23.733 1.00 26.88 822 VAL H O 1
ATOM 12473 N N . VAL H 1 177 ? 92.512 66.372 25.817 1.00 31.58 823 VAL H N 1
ATOM 12474 C CA . VAL H 1 177 ? 91.154 66.155 25.303 1.00 33.69 823 VAL H CA 1
ATOM 12475 C C . VAL H 1 177 ? 90.092 67.139 25.729 1.00 32.40 823 VAL H C 1
ATOM 12476 O O . VAL H 1 177 ? 90.126 67.787 26.761 1.00 31.80 823 VAL H O 1
ATOM 12480 N N . TRP H 1 178 ? 89.052 67.193 24.900 1.00 33.62 824 TRP H N 1
ATOM 12481 C CA . TRP H 1 178 ? 87.765 67.842 25.223 1.00 32.59 824 TRP H CA 1
ATOM 12482 C C . TRP H 1 178 ? 86.704 66.958 24.546 1.00 32.72 824 TRP H C 1
ATOM 12483 O O . TRP H 1 178 ? 86.454 67.107 23.350 1.00 30.63 824 TRP H O 1
ATOM 12494 N N . VAL H 1 179 ? 86.169 65.990 25.289 1.00 34.64 825 VAL H N 1
ATOM 12495 C CA . VAL H 1 179 ? 85.272 64.959 24.789 1.00 34.68 825 VAL H CA 1
ATOM 12496 C C . VAL H 1 179 ? 84.183 65.460 23.843 1.00 34.05 825 VAL H C 1
ATOM 12497 O O . VAL H 1 179 ? 84.015 64.847 22.796 1.00 33.37 825 VAL H O 1
ATOM 12501 N N . SER H 1 180 ? 83.528 66.574 24.180 1.00 33.02 826 SER H N 1
ATOM 12502 C CA . SER H 1 180 ? 82.377 66.987 23.388 1.00 33.28 826 SER H CA 1
ATOM 12503 C C . SER H 1 180 ? 82.726 67.547 22.036 1.00 33.16 826 SER H C 1
ATOM 12504 O O . SER H 1 180 ? 81.810 67.941 21.291 1.00 34.78 826 SER H O 1
ATOM 12507 N N . PHE H 1 181 ? 83.993 67.667 21.704 1.00 33.06 827 PHE H N 1
ATOM 12508 C CA . PHE H 1 181 ? 84.411 68.188 20.391 1.00 33.50 827 PHE H CA 1
ATOM 12509 C C . PHE H 1 181 ? 85.015 67.029 19.575 1.00 34.74 827 PHE H C 1
ATOM 12510 O O . PHE H 1 181 ? 84.625 66.934 18.388 1.00 35.53 827 PHE H O 1
ATOM 12518 N N . ARG H 1 182 ? 85.896 66.211 20.160 1.00 34.15 828 ARG H N 1
ATOM 12519 C CA . ARG H 1 182 ? 86.538 65.186 19.347 1.00 36.42 828 ARG H CA 1
ATOM 12520 C C . ARG H 1 182 ? 86.611 63.799 19.964 1.00 39.69 828 ARG H C 1
ATOM 12521 O O . ARG H 1 182 ? 86.903 62.864 19.180 1.00 43.20 828 ARG H O 1
ATOM 12529 N N . GLY H 1 183 ? 86.439 63.532 21.247 1.00 41.73 829 GLY H N 1
ATOM 12530 C CA . GLY H 1 183 ? 86.492 62.097 21.634 1.00 42.39 829 GLY H CA 1
ATOM 12531 C C . GLY H 1 183 ? 87.621 61.863 22.626 1.00 43.63 829 GLY H C 1
ATOM 12532 O O . GLY H 1 183 ? 88.648 62.549 22.523 1.00 44.46 829 GLY H O 1
ATOM 12533 N N . ALA H 1 184 ? 87.441 60.949 23.568 1.00 42.60 830 ALA H N 1
ATOM 12534 C CA . ALA H 1 184 ? 88.463 60.744 24.587 1.00 43.87 830 ALA H CA 1
ATOM 12535 C C . ALA H 1 184 ? 89.783 60.207 24.046 1.00 43.75 830 ALA H C 1
ATOM 12536 O O . ALA H 1 184 ? 90.782 60.178 24.786 1.00 42.81 830 ALA H O 1
ATOM 12538 N N . ASP H 1 185 ? 89.819 59.816 22.779 1.00 43.78 831 ASP H N 1
ATOM 12539 C CA . ASP H 1 185 ? 91.080 59.294 22.247 1.00 45.42 831 ASP H CA 1
ATOM 12540 C C . ASP H 1 185 ? 91.498 60.040 20.987 1.00 43.32 831 ASP H C 1
ATOM 12541 O O . ASP H 1 185 ? 91.910 59.426 20.000 1.00 43.57 831 ASP H O 1
ATOM 12546 N N . TYR H 1 186 ? 91.343 61.356 21.067 1.00 39.30 832 TYR H N 1
ATOM 12547 C CA . TYR H 1 186 ? 91.815 62.233 20.000 1.00 36.69 832 TYR H CA 1
ATOM 12548 C C . TYR H 1 186 ? 92.550 63.393 20.701 1.00 37.66 832 TYR H C 1
ATOM 12549 O O . TYR H 1 186 ? 91.900 64.219 21.371 1.00 37.85 832 TYR H O 1
ATOM 12558 N N . SER H 1 187 ? 93.864 63.418 20.551 1.00 35.92 833 SER H N 1
ATOM 12559 C CA . SER H 1 187 ? 94.659 64.440 21.229 1.00 35.12 833 SER H CA 1
ATOM 12560 C C . SER H 1 187 ? 94.687 65.709 20.411 1.00 33.40 833 SER H C 1
ATOM 12561 O O . SER H 1 187 ? 95.069 65.590 19.244 1.00 34.59 833 SER H O 1
ATOM 12564 N N . LEU H 1 188 ? 94.383 66.861 21.005 1.00 31.81 834 LEU H N 1
ATOM 12565 C CA . LEU H 1 188 ? 94.372 68.093 20.216 1.00 29.64 834 LEU H CA 1
ATOM 12566 C C . LEU H 1 188 ? 95.763 68.631 19.902 1.00 28.68 834 LEU H C 1
ATOM 12567 O O . LEU H 1 188 ? 96.701 68.436 20.678 1.00 27.77 834 LEU H O 1
ATOM 12572 N N . ARG H 1 189 ? 95.902 69.315 18.778 1.00 28.22 835 ARG H N 1
ATOM 12573 C CA . ARG H 1 189 ? 97.150 69.914 18.338 1.00 31.62 835 ARG H CA 1
ATOM 12574 C C . ARG H 1 189 ? 97.468 71.262 19.005 1.00 30.86 835 ARG H C 1
ATOM 12575 O O . ARG H 1 189 ? 98.629 71.477 19.367 1.00 29.48 835 ARG H O 1
ATOM 12583 N N . ALA H 1 190 ? 96.499 72.182 19.122 1.00 30.06 836 ALA H N 1
ATOM 12584 C CA . ALA H 1 190 ? 96.781 73.442 19.816 1.00 31.40 836 ALA H CA 1
ATOM 12585 C C . ALA H 1 190 ? 95.533 73.890 20.594 1.00 32.47 836 ALA H C 1
ATOM 12586 O O . ALA H 1 190 ? 94.393 73.760 20.145 1.00 30.54 836 ALA H O 1
ATOM 12588 N N . VAL H 1 191 ? 95.849 74.418 21.763 1.00 32.16 837 VAL H N 1
ATOM 12589 C CA . VAL H 1 191 ? 94.806 74.751 22.755 1.00 32.92 837 VAL H CA 1
ATOM 12590 C C . VAL H 1 191 ? 95.268 75.967 23.535 1.00 32.60 837 VAL H C 1
ATOM 12591 O O . VAL H 1 191 ? 96.483 76.175 23.730 1.00 30.69 837 VAL H O 1
ATOM 12595 N N . ARG H 1 192 ? 94.323 76.794 23.962 1.00 31.34 838 ARG H N 1
ATOM 12596 C CA . ARG H 1 192 ? 94.630 77.919 24.854 1.00 31.53 838 ARG H CA 1
ATOM 12597 C C . ARG H 1 192 ? 93.425 78.368 25.683 1.00 31.05 838 ARG H C 1
ATOM 12598 O O . ARG H 1 192 ? 92.232 78.140 25.365 1.00 28.98 838 ARG H O 1
ATOM 12606 N N . MET H 1 193 ? 93.731 78.909 26.852 1.00 28.52 839 MET H N 1
ATOM 12607 C CA . MET H 1 193 ? 92.768 79.379 27.834 1.00 29.27 839 MET H CA 1
ATOM 12608 C C . MET H 1 193 ? 93.097 80.868 28.100 1.00 30.98 839 MET H C 1
ATOM 12609 O O . MET H 1 193 ? 94.269 81.246 28.196 1.00 25.93 839 MET H O 1
ATOM 12614 N N . LYS H 1 194 ? 92.043 81.666 28.079 1.00 30.58 840 LYS H N 1
ATOM 12615 C CA . LYS H 1 194 ? 92.193 83.096 28.299 1.00 32.41 840 LYS H CA 1
ATOM 12616 C C . LYS H 1 194 ? 90.952 83.725 28.953 1.00 32.07 840 LYS H C 1
ATOM 12617 O O . LYS H 1 194 ? 89.817 83.254 28.914 1.00 27.72 840 LYS H O 1
ATOM 12623 N N . ILE H 1 195 ? 91.256 84.795 29.691 1.00 31.60 841 ILE H N 1
ATOM 12624 C CA . ILE H 1 195 ? 90.265 85.550 30.436 1.00 33.11 841 ILE H CA 1
ATOM 12625 C C . ILE H 1 195 ? 90.215 87.062 30.203 1.00 35.01 841 ILE H C 1
ATOM 12626 O O . ILE H 1 195 ? 91.099 87.756 29.685 1.00 33.19 841 ILE H O 1
ATOM 12631 N N . ARG H 1 196 ? 89.076 87.583 30.631 1.00 38.08 842 ARG H N 1
ATOM 12632 C CA . ARG H 1 196 ? 88.722 88.983 30.632 1.00 43.50 842 ARG H CA 1
ATOM 12633 C C . ARG H 1 196 ? 87.793 89.238 31.844 1.00 45.45 842 ARG H C 1
ATOM 12634 O O . ARG H 1 196 ? 87.040 88.361 32.253 1.00 42.90 842 ARG H O 1
ATOM 12642 N N . PRO H 1 197 ? 87.885 90.452 32.372 1.00 49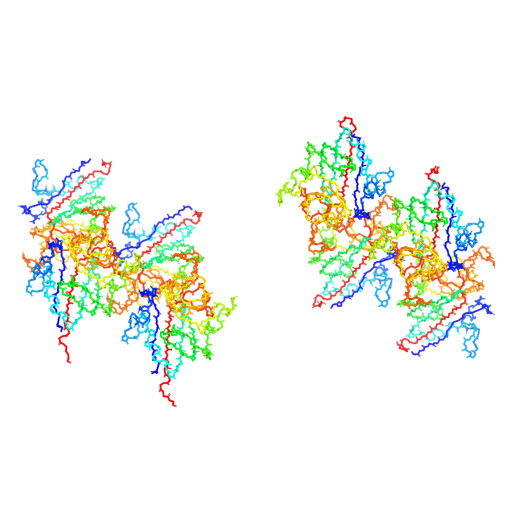.05 843 PRO H N 1
ATOM 12643 C CA . PRO H 1 197 ? 87.067 90.858 33.507 1.00 52.44 843 PRO H CA 1
ATOM 12644 C C . PRO H 1 197 ? 85.603 90.935 33.127 1.00 56.96 843 PRO H C 1
ATOM 12645 O O . PRO H 1 197 ? 85.282 91.211 31.965 1.00 56.66 843 PRO H O 1
ATOM 12649 N N . LEU H 1 198 ? 84.681 90.702 34.046 1.00 64.03 844 LEU H N 1
ATOM 12650 C CA . LEU H 1 198 ? 83.257 90.774 33.753 1.00 70.66 844 LEU H CA 1
ATOM 12651 C C . LEU H 1 198 ? 82.732 92.018 33.063 1.00 75.60 844 LEU H C 1
ATOM 12652 O O . LEU H 1 198 ? 81.545 91.943 32.712 1.00 76.33 844 LEU H O 1
ATOM 12657 N N . VAL H 1 199 ? 83.455 93.102 32.808 1.00 81.77 845 VAL H N 1
ATOM 12658 C CA . VAL H 1 199 ? 82.834 94.227 32.090 1.00 87.29 845 VAL H CA 1
ATOM 12659 C C . VAL H 1 199 ? 83.724 94.884 31.047 1.00 90.38 845 VAL H C 1
ATOM 12660 O O . VAL H 1 199 ? 83.795 96.111 30.911 1.00 90.86 845 VAL H O 1
ATOM 12664 N N . THR H 1 200 ? 84.390 94.070 30.226 1.00 94.02 846 THR H N 1
ATOM 12665 C CA . THR H 1 200 ? 85.318 94.539 29.211 1.00 96.84 846 THR H CA 1
ATOM 12666 C C . THR H 1 200 ? 84.730 94.869 27.849 1.00 98.98 846 THR H C 1
ATOM 12667 O O . THR H 1 200 ? 83.527 94.805 27.594 1.00 99.13 846 THR H O 1
ATOM 12671 N N . GLN H 1 201 ? 85.657 95.232 26.953 1.00 101.23 847 GLN H N 1
ATOM 12672 C CA . GLN H 1 201 ? 85.326 95.518 25.558 1.00 103.10 847 GLN H CA 1
ATOM 12673 C C . GLN H 1 201 ? 84.847 96.964 25.396 1.00 103.52 847 GLN H C 1
ATOM 12674 O O . GLN H 1 201 ? 85.275 97.557 24.358 1.00 104.08 847 GLN H O 1
#